Protein AF-0000000083413014 (afdb_homodimer)

Nearest PDB structures (foldseek):
  6sln-assembly1_B  TM=9.085E-01  e=1.372E-84  Porphyromonas gingivalis W83
  8aa4-assembly1_B  TM=8.803E-01  e=1.225E-67  Bacteroides thetaiotaomicron VPI-5482
  8ypt-assembly1_D  TM=8.493E-01  e=3.826E-69  Bacteroides fragilis
  6zm1-assembly1_B  TM=8.346E-01  e=4.784E-60  Bacteroides thetaiotaomicron VPI-5482
  6ehd-assembly1_A  TM=3.044E-01  e=4.865E-02  Vibrio cholerae O395

pLDDT: mean 88.5, std 12.3, range [26.33, 98.25]

Organism: NCBI:txid2530390

Radius of gyration: 41.12 Å; Cα contacts (8 Å, |Δi|>4): 5678; chains: 2; bounding box: 100×127×86 Å

Structure (mmCIF, N/CA/C/O backbone):
data_AF-0000000083413014-model_v1
#
loop_
_entity.id
_entity.type
_entity.pdbx_description
1 polymer 'TonB-dependent receptor'
#
loop_
_atom_site.group_PDB
_atom_site.id
_atom_site.type_symbol
_atom_site.label_atom_id
_atom_site.label_alt_id
_atom_site.label_comp_id
_atom_site.label_asym_id
_atom_site.label_entity_id
_atom_site.label_seq_id
_atom_site.pdbx_PDB_ins_code
_atom_site.Cartn_x
_atom_site.Cartn_y
_atom_site.Cartn_z
_atom_site.occupancy
_atom_site.B_iso_or_equiv
_atom_site.auth_seq_id
_atom_site.auth_comp_id
_atom_site.auth_asym_id
_atom_site.auth_atom_id
_atom_site.pdbx_PDB_model_num
ATOM 1 N N . MET A 1 1 ? -53.531 37.125 -24.125 1 26.73 1 MET A N 1
ATOM 2 C CA . MET A 1 1 ? -53.438 36.906 -22.688 1 26.73 1 MET A CA 1
ATOM 3 C C . MET A 1 1 ? -54.469 35.844 -22.25 1 26.73 1 MET A C 1
ATOM 5 O O . MET A 1 1 ? -54.281 35.156 -21.25 1 26.73 1 MET A O 1
ATOM 9 N N . LYS A 1 2 ? -55.781 36.125 -22.766 1 26.33 2 LYS A N 1
ATOM 10 C CA . LYS A 1 2 ? -57.062 35.562 -22.312 1 26.33 2 LYS A CA 1
ATOM 11 C C . LYS A 1 2 ? -57.156 34.094 -22.656 1 26.33 2 LYS A C 1
ATOM 13 O O . LYS A 1 2 ? -57.688 33.281 -21.891 1 26.33 2 LYS A O 1
ATOM 18 N N . LYS A 1 3 ? -56.844 33.906 -23.938 1 30.36 3 LYS A N 1
ATOM 19 C CA . LYS A 1 3 ? -57.094 32.594 -24.547 1 30.36 3 LYS A CA 1
ATOM 20 C C . LYS A 1 3 ? -56.188 31.531 -23.969 1 30.36 3 LYS A C 1
ATOM 22 O O . LYS A 1 3 ? -56.469 30.328 -24.109 1 30.36 3 LYS A O 1
ATOM 27 N N . PHE A 1 4 ? -54.969 32.125 -23.656 1 30.09 4 PHE A N 1
ATOM 28 C CA . PHE A 1 4 ? -53.906 31.172 -23.297 1 30.09 4 PHE A CA 1
ATOM 29 C C . PHE A 1 4 ? -54.188 30.516 -21.953 1 30.09 4 PHE A C 1
ATOM 31 O O . PHE A 1 4 ? -53.531 29.562 -21.562 1 30.09 4 PHE A O 1
ATOM 38 N N . ILE A 1 5 ? -55.188 31.266 -21.156 1 32.16 5 ILE A N 1
ATOM 39 C CA . ILE A 1 5 ? -55.469 30.875 -19.781 1 32.16 5 ILE A CA 1
ATOM 40 C C . ILE A 1 5 ? -56.281 29.578 -19.766 1 32.16 5 ILE A C 1
ATOM 42 O O . ILE A 1 5 ? -56.125 28.75 -18.859 1 32.16 5 ILE A O 1
ATOM 46 N N . LEU A 1 6 ? -57.156 29.5 -20.859 1 31.69 6 LEU A N 1
ATOM 47 C CA . LEU A 1 6 ? -58.188 28.469 -20.797 1 31.69 6 LEU A CA 1
ATOM 48 C C . LEU A 1 6 ? -57.562 27.078 -20.875 1 31.69 6 LEU A C 1
ATOM 50 O O . LEU A 1 6 ? -58.062 26.125 -20.281 1 31.69 6 LEU A O 1
ATOM 54 N N . LEU A 1 7 ? -56.469 27.047 -21.812 1 30.31 7 LEU A N 1
ATOM 55 C CA . LEU A 1 7 ? -55.969 25.734 -22.172 1 30.31 7 LEU A CA 1
ATOM 56 C C . LEU A 1 7 ? -55.312 25.047 -20.969 1 30.31 7 LEU A C 1
ATOM 58 O O . LEU A 1 7 ? -55.344 23.828 -20.844 1 30.31 7 LEU A O 1
ATOM 62 N N . LEU A 1 8 ? -54.781 25.953 -19.984 1 28.62 8 LEU A N 1
ATOM 63 C CA . LEU A 1 8 ? -54 25.391 -18.891 1 28.62 8 LEU A CA 1
ATOM 64 C C . LEU A 1 8 ? -54.875 24.625 -17.922 1 28.62 8 LEU A C 1
ATOM 66 O O . LEU A 1 8 ? -54.406 23.781 -17.156 1 28.62 8 LEU A O 1
ATOM 70 N N . PHE A 1 9 ? -56.219 24.953 -17.906 1 31.09 9 PHE A N 1
ATOM 71 C CA . PHE A 1 9 ? -57.125 24.422 -16.906 1 31.09 9 PHE A CA 1
ATOM 72 C C . PHE A 1 9 ? -57.375 22.922 -17.109 1 31.09 9 PHE A C 1
ATOM 74 O O . PHE A 1 9 ? -57.875 22.234 -16.219 1 31.09 9 PHE A O 1
ATOM 81 N N . ALA A 1 10 ? -57.438 22.578 -18.406 1 30.69 10 ALA A N 1
ATOM 82 C CA . ALA A 1 10 ? -58 21.266 -18.688 1 30.69 10 ALA A CA 1
ATOM 83 C C . ALA A 1 10 ? -57.125 20.156 -18.156 1 30.69 10 ALA A C 1
ATOM 85 O O . ALA A 1 10 ? -57.562 19 -18.047 1 30.69 10 ALA A O 1
ATOM 86 N N . LEU A 1 11 ? -55.812 20.422 -18.062 1 28.25 11 LEU A N 1
ATOM 87 C CA . LEU A 1 11 ? -54.969 19.25 -17.922 1 28.25 11 LEU A CA 1
ATOM 88 C C . LEU A 1 11 ? -55 18.734 -16.484 1 28.25 11 LEU A C 1
ATOM 90 O O . LEU A 1 11 ? -54.312 17.766 -16.156 1 28.25 11 LEU A O 1
ATOM 94 N N . LEU A 1 12 ? -55.625 19.516 -15.539 1 28.25 12 LEU A N 1
ATOM 95 C CA . LEU A 1 12 ? -55.406 19.156 -14.141 1 28.25 12 LEU A CA 1
ATOM 96 C C . LEU A 1 12 ? -56.344 18.031 -13.711 1 28.25 12 LEU A C 1
ATOM 98 O O . LEU A 1 12 ? -56.469 17.75 -12.516 1 28.25 12 LEU A O 1
ATOM 102 N N . THR A 1 13 ? -57.281 17.641 -14.5 1 29.12 13 THR A N 1
ATOM 103 C CA . THR A 1 13 ? -58.188 16.734 -13.812 1 29.12 13 THR A CA 1
ATOM 104 C C . THR A 1 13 ? -57.531 15.383 -13.562 1 29.12 13 THR A C 1
ATOM 106 O O . THR A 1 13 ? -57.375 14.578 -14.484 1 29.12 13 THR A O 1
ATOM 109 N N . VAL A 1 14 ? -56.531 15.305 -12.75 1 31.83 14 VAL A N 1
ATOM 110 C CA . VAL A 1 14 ? -55.969 14.008 -12.359 1 31.83 14 VAL A CA 1
ATOM 111 C C . VAL A 1 14 ? -57.031 13.195 -11.633 1 31.83 14 VAL A C 1
ATOM 113 O O . VAL A 1 14 ? -57.562 13.617 -10.594 1 31.83 14 VAL A O 1
ATOM 116 N N . VAL A 1 15 ? -57.906 12.438 -12.352 1 31.64 15 VAL A N 1
ATOM 117 C CA . VAL A 1 15 ? -58.844 11.453 -11.82 1 31.64 15 VAL A CA 1
ATOM 118 C C . VAL A 1 15 ? -58.094 10.477 -10.906 1 31.64 15 VAL A C 1
ATOM 120 O O . VAL A 1 15 ? -57.125 9.859 -11.312 1 31.64 15 VAL A O 1
ATOM 123 N N . SER A 1 16 ? -58.188 10.711 -9.664 1 32.5 16 SER A N 1
ATOM 124 C CA . SER A 1 16 ? -57.812 9.766 -8.625 1 32.5 16 SER A CA 1
ATOM 125 C C . SER A 1 16 ? -58.438 8.391 -8.852 1 32.5 16 SER A C 1
ATOM 127 O O . SER A 1 16 ? -59.625 8.227 -8.719 1 32.5 16 SER A O 1
ATOM 129 N N . VAL A 1 17 ? -58.062 7.648 -9.82 1 34.44 17 VAL A N 1
ATOM 130 C CA . VAL A 1 17 ? -58.531 6.262 -9.898 1 34.44 17 VAL A CA 1
ATOM 131 C C . VAL A 1 17 ? -58.094 5.504 -8.648 1 34.44 17 VAL A C 1
ATOM 133 O O . VAL A 1 17 ? -56.875 5.434 -8.344 1 34.44 17 VAL A O 1
ATOM 136 N N . SER A 1 18 ? -58.938 5.438 -7.664 1 38.66 18 SER A N 1
ATOM 137 C CA . SER A 1 18 ? -58.812 4.527 -6.531 1 38.66 18 SER A CA 1
ATOM 138 C C . SER A 1 18 ? -58.469 3.115 -6.984 1 38.66 18 SER A C 1
ATOM 140 O O . SER A 1 18 ? -59.219 2.484 -7.719 1 38.66 18 SER A O 1
ATOM 142 N N . ALA A 1 19 ? -57.312 2.842 -7.203 1 41.5 19 ALA A N 1
ATOM 143 C CA . ALA A 1 19 ? -56.875 1.489 -7.547 1 41.5 19 ALA A CA 1
ATOM 144 C C . ALA A 1 19 ? -57.312 0.484 -6.492 1 41.5 19 ALA A C 1
ATOM 146 O O . ALA A 1 19 ? -57.031 0.639 -5.305 1 41.5 19 ALA A O 1
ATOM 147 N N . GLN A 1 20 ? -58.469 -0.082 -6.602 1 51.59 20 GLN A N 1
ATOM 148 C CA . GLN A 1 20 ? -58.969 -1.225 -5.84 1 51.59 20 GLN A CA 1
ATOM 149 C C . GLN A 1 20 ? -57.875 -2.297 -5.699 1 51.59 20 GLN A C 1
ATOM 151 O O . GLN A 1 20 ? -57.281 -2.723 -6.691 1 51.59 20 GLN A O 1
ATOM 156 N N . SER A 1 21 ? -57.312 -2.43 -4.566 1 59.81 21 SER A N 1
ATOM 157 C CA . SER A 1 21 ? -56.25 -3.406 -4.281 1 59.81 21 SER A CA 1
ATOM 158 C C . SER A 1 21 ? -56.844 -4.781 -3.99 1 59.81 21 SER A C 1
ATOM 160 O O . SER A 1 21 ? -57.938 -4.887 -3.457 1 59.81 21 SER A O 1
ATOM 162 N N . ARG A 1 22 ? -56.469 -5.793 -4.629 1 72.81 22 ARG A N 1
ATOM 163 C CA . ARG A 1 22 ? -56.844 -7.18 -4.379 1 72.81 22 ARG A CA 1
ATOM 164 C C . ARG A 1 22 ? -55.75 -7.93 -3.648 1 72.81 22 ARG A C 1
ATOM 166 O O . ARG A 1 22 ? -54.562 -7.684 -3.889 1 72.81 22 ARG A O 1
ATOM 173 N N . SER A 1 23 ? -56.188 -8.711 -2.66 1 76.19 23 SER A N 1
ATOM 174 C CA . SER A 1 23 ? -55.312 -9.57 -1.896 1 76.19 23 SER A CA 1
ATOM 175 C C . SER A 1 23 ? -55.125 -10.93 -2.576 1 76.19 23 SER A C 1
ATOM 177 O O . SER A 1 23 ? -56.094 -11.578 -2.947 1 76.19 23 SER A O 1
ATOM 179 N N . ILE A 1 24 ? -53.969 -11.25 -2.902 1 78.69 24 ILE A N 1
ATOM 180 C CA . ILE A 1 24 ? -53.625 -12.523 -3.531 1 78.69 24 ILE A CA 1
ATOM 181 C C . ILE A 1 24 ? -52.875 -13.406 -2.541 1 78.69 24 ILE A C 1
ATOM 183 O O . ILE A 1 24 ? -51.938 -12.961 -1.897 1 78.69 24 ILE A O 1
ATOM 187 N N . ARG A 1 25 ? -53.406 -14.68 -2.365 1 80.69 25 ARG A N 1
ATOM 188 C CA . ARG A 1 25 ? -52.781 -15.711 -1.553 1 80.69 25 ARG A CA 1
ATOM 189 C C . ARG A 1 25 ? -52.375 -16.922 -2.402 1 80.69 25 ARG A C 1
ATOM 191 O O . ARG A 1 25 ? -53.062 -17.266 -3.355 1 80.69 25 ARG A O 1
ATOM 198 N N . GLY A 1 26 ? -51.219 -17.453 -2.135 1 82.69 26 GLY A N 1
ATOM 199 C CA . GLY A 1 26 ? -50.75 -18.672 -2.809 1 82.69 26 GLY A CA 1
ATOM 200 C C . GLY A 1 26 ? -49.625 -19.359 -2.084 1 82.69 26 GLY A C 1
ATOM 201 O O . GLY A 1 26 ? -49.188 -18.922 -1.011 1 82.69 26 GLY A O 1
ATOM 202 N N . THR A 1 27 ? -49.312 -20.547 -2.551 1 84.31 27 THR A N 1
ATOM 203 C CA . THR A 1 27 ? -48.219 -21.359 -2.053 1 84.31 27 THR A CA 1
ATOM 204 C C . THR A 1 27 ? -47.219 -21.641 -3.156 1 84.31 27 THR A C 1
ATOM 206 O O . THR A 1 27 ? -47.562 -21.922 -4.297 1 84.31 27 THR A O 1
ATOM 209 N N . VAL A 1 28 ? -46.031 -21.453 -2.861 1 83.31 28 VAL A N 1
ATOM 210 C CA . VAL A 1 28 ? -44.938 -21.781 -3.787 1 83.31 28 VAL A CA 1
ATOM 211 C C . VAL A 1 28 ? -44.281 -23.078 -3.361 1 83.31 28 VAL A C 1
ATOM 213 O O . VAL A 1 28 ? -43.812 -23.203 -2.227 1 83.31 28 VAL A O 1
ATOM 216 N N . VAL A 1 29 ? -44.25 -23.984 -4.262 1 79.75 29 VAL A N 1
ATOM 217 C CA . VAL A 1 29 ? -43.656 -25.297 -3.973 1 79.75 29 VAL A CA 1
ATOM 218 C C . VAL A 1 29 ? -42.625 -25.656 -5.055 1 79.75 29 VAL A C 1
ATOM 220 O O . VAL A 1 29 ? -42.688 -25.125 -6.164 1 79.75 29 VAL A O 1
ATOM 223 N N . SER A 1 30 ? -41.688 -26.484 -4.703 1 74.19 30 SER A N 1
ATOM 224 C CA . SER A 1 30 ? -40.75 -27.062 -5.676 1 74.19 30 SER A CA 1
ATOM 225 C C . SER A 1 30 ? -41.469 -28.047 -6.602 1 74.19 30 SER A C 1
ATOM 227 O O . SER A 1 30 ? -42.25 -28.891 -6.141 1 74.19 30 SER A O 1
ATOM 229 N N . ALA A 1 31 ? -41.219 -27.828 -7.887 1 72.44 31 ALA A N 1
ATOM 230 C CA . ALA A 1 31 ? -41.844 -28.719 -8.852 1 72.44 31 ALA A CA 1
ATOM 231 C C . ALA A 1 31 ? -41.344 -30.141 -8.711 1 72.44 31 ALA A C 1
ATOM 233 O O . ALA A 1 31 ? -42.062 -31.094 -9.039 1 72.44 31 ALA A O 1
ATOM 234 N N . ALA A 1 32 ? -40.156 -30.234 -8.234 1 62.78 32 ALA A N 1
ATOM 235 C CA . ALA A 1 32 ? -39.531 -31.547 -8.156 1 62.78 32 ALA A CA 1
ATOM 236 C C . ALA A 1 32 ? -40.125 -32.375 -7.047 1 62.78 32 ALA A C 1
ATOM 238 O O . ALA A 1 32 ? -40.406 -33.562 -7.238 1 62.78 32 ALA A O 1
ATOM 239 N N . ASP A 1 33 ? -40.312 -31.812 -5.824 1 63.94 33 ASP A N 1
ATOM 240 C CA . ASP A 1 33 ? -40.75 -32.656 -4.703 1 63.94 33 ASP A CA 1
ATOM 241 C C . ASP A 1 33 ? -42 -32.094 -4.062 1 63.94 33 ASP A C 1
ATOM 243 O O . ASP A 1 33 ? -42.531 -32.688 -3.1 1 63.94 33 ASP A O 1
ATOM 247 N N . GLY A 1 34 ? -42.531 -31.078 -4.504 1 66.75 34 GLY A N 1
ATOM 248 C CA . GLY A 1 34 ? -43.75 -30.516 -4 1 66.75 34 GLY A CA 1
ATOM 249 C C . GLY A 1 34 ? -43.625 -29.875 -2.635 1 66.75 34 GLY A C 1
ATOM 250 O O . GLY A 1 34 ? -44.594 -29.547 -1.981 1 66.75 34 GLY A O 1
ATOM 251 N N . GLU A 1 35 ? -42.438 -29.766 -2.221 1 70.81 35 GLU A N 1
ATOM 252 C CA . GLU A 1 35 ? -42.219 -29.172 -0.905 1 70.81 35 GLU A CA 1
ATOM 253 C C . GLU A 1 35 ? -42.344 -27.641 -0.958 1 70.81 35 GLU A C 1
ATOM 255 O O . GLU A 1 35 ? -41.938 -27.016 -1.949 1 70.81 35 GLU A O 1
ATOM 260 N N . PRO A 1 36 ? -42.781 -27.125 0.197 1 76.44 36 PRO A N 1
ATOM 261 C CA . PRO A 1 36 ? -42.875 -25.656 0.23 1 76.44 36 PRO A CA 1
ATOM 262 C C . PRO A 1 36 ? -41.5 -24.969 0.135 1 76.44 36 PRO A C 1
ATOM 264 O O . PRO A 1 36 ? -40.531 -25.438 0.731 1 76.44 36 PRO A O 1
ATOM 267 N N . LEU A 1 37 ? -41.406 -24.094 -0.753 1 75 37 LEU A N 1
ATOM 268 C CA . LEU A 1 37 ? -40.188 -23.281 -0.886 1 75 37 LEU A CA 1
ATOM 269 C C . LEU A 1 37 ? -40.25 -22.078 0.039 1 75 37 LEU A C 1
ATOM 271 O O . LEU A 1 37 ? -41 -21.141 -0.196 1 75 37 LEU A O 1
ATOM 275 N N . VAL A 1 38 ? -39.406 -22.25 1.064 1 71.5 38 VAL A N 1
ATOM 276 C CA . VAL A 1 38 ? -39.344 -21.172 2.059 1 71.5 38 VAL A CA 1
ATOM 277 C C . VAL A 1 38 ? -38.469 -20.031 1.542 1 71.5 38 VAL A C 1
ATOM 279 O O . VAL A 1 38 ? -37.344 -20.266 1.103 1 71.5 38 VAL A O 1
ATOM 282 N N . GLY A 1 39 ? -38.969 -18.766 1.507 1 71.5 39 GLY A N 1
ATOM 283 C CA . GLY A 1 39 ? -38.219 -17.578 1.141 1 71.5 39 GLY A CA 1
ATOM 284 C C . GLY A 1 39 ? -38.219 -17.297 -0.351 1 71.5 39 GLY A C 1
ATOM 285 O O . GLY A 1 39 ? -37.375 -16.562 -0.854 1 71.5 39 GLY A O 1
ATOM 286 N N . ALA A 1 40 ? -39.062 -17.953 -1.081 1 75.75 40 ALA A N 1
ATOM 287 C CA . ALA A 1 40 ? -39.25 -17.609 -2.49 1 75.75 40 ALA A CA 1
ATOM 288 C C . ALA A 1 40 ? -39.75 -16.188 -2.65 1 75.75 40 ALA A C 1
ATOM 290 O O . ALA A 1 40 ? -40.688 -15.773 -1.944 1 75.75 40 ALA A O 1
ATOM 291 N N . THR A 1 41 ? -39.156 -15.539 -3.537 1 78.44 41 THR A N 1
ATOM 292 C CA . THR A 1 41 ? -39.562 -14.156 -3.775 1 78.44 41 THR A CA 1
ATOM 293 C C . THR A 1 41 ? -40.75 -14.102 -4.754 1 78.44 41 THR A C 1
ATOM 295 O O . THR A 1 41 ? -40.656 -14.602 -5.875 1 78.44 41 THR A O 1
ATOM 298 N N . VAL A 1 42 ? -41.875 -13.531 -4.32 1 79.31 42 VAL A N 1
ATOM 299 C CA . VAL A 1 42 ? -43.062 -13.328 -5.137 1 79.31 42 VAL A CA 1
ATOM 300 C C . VAL A 1 42 ? -43.25 -11.836 -5.41 1 79.31 42 VAL A C 1
ATOM 302 O O . VAL A 1 42 ? -43.469 -11.055 -4.484 1 79.31 42 VAL A O 1
ATOM 305 N N . VAL A 1 43 ? -43.094 -11.469 -6.711 1 78.56 43 VAL A N 1
ATOM 306 C CA . VAL A 1 43 ? -43.188 -10.062 -7.094 1 78.56 43 VAL A CA 1
ATOM 307 C C . VAL A 1 43 ? -44.281 -9.875 -8.125 1 78.56 43 VAL A C 1
ATOM 309 O O . VAL A 1 43 ? -44.375 -10.633 -9.094 1 78.56 43 VAL A O 1
ATOM 312 N N . PRO A 1 44 ? -45.312 -8.891 -7.934 1 76.44 44 PRO A N 1
ATOM 313 C CA . PRO A 1 44 ? -46.281 -8.578 -8.977 1 76.44 44 PRO A CA 1
ATOM 314 C C . PRO A 1 44 ? -45.625 -7.977 -10.227 1 76.44 44 PRO A C 1
ATOM 316 O O . PRO A 1 44 ? -44.75 -7.141 -10.117 1 76.44 44 PRO A O 1
ATOM 319 N N . VAL A 1 45 ? -46.031 -8.609 -11.398 1 72.38 45 VAL A N 1
ATOM 320 C CA . VAL A 1 45 ? -45.562 -8.062 -12.664 1 72.38 45 VAL A CA 1
ATOM 321 C C . VAL A 1 45 ? -46.219 -6.707 -12.922 1 72.38 45 VAL A C 1
ATOM 323 O O . VAL A 1 45 ? -47.438 -6.578 -12.852 1 72.38 45 VAL A O 1
ATOM 326 N N . GLY A 1 46 ? -45.469 -5.543 -13.266 1 64 46 GLY A N 1
ATOM 327 C CA . GLY A 1 46 ? -45.938 -4.207 -13.547 1 64 46 GLY A CA 1
ATOM 328 C C . GLY A 1 46 ? -45.719 -3.232 -12.406 1 64 46 GLY A C 1
ATOM 329 O O . GLY A 1 46 ? -46.25 -2.119 -12.414 1 64 46 GLY A O 1
ATOM 330 N N . GLY A 1 47 ? -45.125 -3.6 -11.375 1 61.47 47 GLY A N 1
ATOM 331 C CA . GLY A 1 47 ? -44.812 -2.635 -10.336 1 61.47 47 GLY A CA 1
ATOM 332 C C . GLY A 1 47 ? -45.531 -2.895 -9.039 1 61.47 47 GLY A C 1
ATOM 333 O O . GLY A 1 47 ? -46.625 -3.506 -9.031 1 61.47 47 GLY A O 1
ATOM 334 N N . GLY A 1 48 ? -44.781 -3 -7.793 1 59.78 48 GLY A N 1
ATOM 335 C CA . GLY A 1 48 ? -45.312 -3.139 -6.438 1 59.78 48 GLY A CA 1
ATOM 336 C C . GLY A 1 48 ? -44.375 -3.9 -5.52 1 59.78 48 GLY A C 1
ATOM 337 O O . GLY A 1 48 ? -43.344 -4.441 -5.969 1 59.78 48 GLY A O 1
ATOM 338 N N . SER A 1 49 ? -44.719 -3.895 -4.254 1 65.25 49 SER A N 1
ATOM 339 C CA . SER A 1 49 ? -43.906 -4.527 -3.227 1 65.25 49 SER A CA 1
ATOM 340 C C . SER A 1 49 ? -44.031 -6.047 -3.264 1 65.25 49 SER A C 1
ATOM 342 O O . SER A 1 49 ? -45.156 -6.57 -3.273 1 65.25 49 SER A O 1
ATOM 344 N N . GLY A 1 50 ? -43 -6.781 -3.646 1 70.5 50 GLY A N 1
ATOM 345 C CA . GLY A 1 50 ? -43 -8.234 -3.562 1 70.5 50 GLY A CA 1
ATOM 346 C C . GLY A 1 50 ? -42.938 -8.75 -2.137 1 70.5 50 GLY A C 1
ATOM 347 O O . GLY A 1 50 ? -42.875 -7.961 -1.189 1 70.5 50 GLY A O 1
ATOM 348 N N . THR A 1 51 ? -43.312 -10.055 -2.004 1 74.31 51 THR A N 1
ATOM 349 C CA . THR A 1 51 ? -43.219 -10.75 -0.728 1 74.31 51 THR A CA 1
ATOM 350 C C . THR A 1 51 ? -42.406 -12.031 -0.871 1 74.31 51 THR A C 1
ATOM 352 O O . THR A 1 51 ? -42.125 -12.469 -1.987 1 74.31 51 THR A O 1
ATOM 355 N N . ALA A 1 52 ? -41.938 -12.539 0.276 1 76.81 52 ALA A N 1
ATOM 356 C CA . ALA A 1 52 ? -41.281 -13.852 0.328 1 76.81 52 ALA A CA 1
ATOM 357 C C . ALA A 1 52 ? -42.219 -14.883 0.977 1 76.81 52 ALA A C 1
ATOM 359 O O . ALA A 1 52 ? -43 -14.547 1.854 1 76.81 52 ALA A O 1
ATOM 360 N N . THR A 1 53 ? -42.125 -16.125 0.503 1 78.81 53 THR A N 1
ATOM 361 C CA . THR A 1 53 ? -42.938 -17.203 1.053 1 78.81 53 THR A CA 1
ATOM 362 C C . THR A 1 53 ? -42.531 -17.516 2.484 1 78.81 53 THR A C 1
ATOM 364 O O . THR A 1 53 ? -41.375 -17.328 2.857 1 78.81 53 THR A O 1
ATOM 367 N N . ASP A 1 54 ? -43.531 -17.938 3.26 1 74.12 54 ASP A N 1
ATOM 368 C CA . ASP A 1 54 ? -43.281 -18.328 4.645 1 74.12 54 ASP A CA 1
ATOM 369 C C . ASP A 1 54 ? -42.781 -19.766 4.734 1 74.12 54 ASP A C 1
ATOM 371 O O . ASP A 1 54 ? -42.469 -20.391 3.715 1 74.12 54 ASP A O 1
ATOM 375 N N . LEU A 1 55 ? -42.75 -20.344 5.93 1 71.25 55 LEU A N 1
ATOM 376 C CA . LEU A 1 55 ? -42.188 -21.672 6.195 1 71.25 55 LEU A CA 1
ATOM 377 C C . LEU A 1 55 ? -43.031 -22.75 5.504 1 71.25 55 LEU A C 1
ATOM 379 O O . LEU A 1 55 ? -42.531 -23.844 5.234 1 71.25 55 LEU A O 1
ATOM 383 N N . ASP A 1 56 ? -44.219 -22.484 5.254 1 75.06 56 ASP A N 1
ATOM 384 C CA . ASP A 1 56 ? -45.094 -23.438 4.574 1 75.06 56 ASP A CA 1
ATOM 385 C C . ASP A 1 56 ? -45.156 -23.141 3.078 1 75.06 56 ASP A C 1
ATOM 387 O O . ASP A 1 56 ? -46.031 -23.688 2.379 1 75.06 56 ASP A O 1
ATOM 391 N N . GLY A 1 57 ? -44.281 -22.25 2.617 1 76.56 57 GLY A N 1
ATOM 392 C CA . GLY A 1 57 ? -44.281 -21.844 1.217 1 76.56 57 GLY A CA 1
ATOM 393 C C . GLY A 1 57 ? -45.406 -20.906 0.85 1 76.56 57 GLY A C 1
ATOM 394 O O . GLY A 1 57 ? -45.656 -20.641 -0.331 1 76.56 57 GLY A O 1
ATOM 395 N N . LYS A 1 58 ? -46.156 -20.453 1.805 1 80.62 58 LYS A N 1
ATOM 396 C CA . LYS A 1 58 ? -47.312 -19.609 1.544 1 80.62 58 LYS A CA 1
ATOM 397 C C . LYS A 1 58 ? -46.906 -18.141 1.41 1 80.62 58 LYS A C 1
ATOM 399 O O . LYS A 1 58 ? -45.969 -17.688 2.07 1 80.62 58 LYS A O 1
ATOM 404 N N . PHE A 1 59 ? -47.531 -17.438 0.423 1 79.69 59 PHE A N 1
ATOM 405 C CA . PHE A 1 59 ? -47.344 -16 0.297 1 79.69 59 PHE A CA 1
ATOM 406 C C . PHE A 1 59 ? -48.688 -15.273 0.324 1 79.69 59 PHE A C 1
ATOM 408 O O . PHE A 1 59 ? -49.719 -15.852 -0.015 1 79.69 59 PHE A O 1
ATOM 415 N N . HIS A 1 60 ? -48.656 -14.062 0.965 1 79.5 60 HIS A N 1
ATOM 416 C CA . HIS A 1 60 ? -49.75 -13.102 0.948 1 79.5 60 HIS A CA 1
ATOM 417 C C . HIS A 1 60 ? -49.281 -11.758 0.394 1 79.5 60 HIS A C 1
ATOM 419 O O . HIS A 1 60 ? -48.312 -11.172 0.889 1 79.5 60 HIS A O 1
ATOM 425 N N . LEU A 1 61 ? -49.844 -11.328 -0.729 1 73.81 61 LEU A N 1
ATOM 426 C CA . LEU A 1 61 ? -49.438 -10.125 -1.444 1 73.81 61 LEU A CA 1
ATOM 427 C C . LEU A 1 61 ? -50.656 -9.258 -1.756 1 73.81 61 LEU A C 1
ATOM 429 O O . LEU A 1 61 ? -51.656 -9.75 -2.24 1 73.81 61 LEU A O 1
ATOM 433 N N . THR A 1 62 ? -50.688 -8.031 -1.332 1 73.38 62 THR A N 1
ATOM 434 C CA . THR A 1 62 ? -51.75 -7.078 -1.724 1 73.38 62 THR A CA 1
ATOM 435 C C . THR A 1 62 ? -51.281 -6.23 -2.906 1 73.38 62 THR A C 1
ATOM 437 O O . THR A 1 62 ? -50.25 -5.535 -2.816 1 73.38 62 THR A O 1
ATOM 440 N N . VAL A 1 63 ? -51.938 -6.426 -4.035 1 71.25 63 VAL A N 1
ATOM 441 C CA . VAL A 1 63 ? -51.531 -5.73 -5.254 1 71.25 63 VAL A CA 1
ATOM 442 C C . VAL A 1 63 ? -52.719 -4.941 -5.812 1 71.25 63 VAL A C 1
ATOM 444 O O . VAL A 1 63 ? -53.844 -5.195 -5.445 1 71.25 63 VAL A O 1
ATOM 447 N N . SER A 1 64 ? -52.5 -3.898 -6.648 1 72.94 64 SER A N 1
ATOM 448 C CA . SER A 1 64 ? -53.562 -3.199 -7.375 1 72.94 64 SER A CA 1
ATOM 449 C C . SER A 1 64 ? -54.344 -4.156 -8.273 1 72.94 64 SER A C 1
ATOM 451 O O . SER A 1 64 ? -53.812 -5.176 -8.711 1 72.94 64 SER A O 1
ATOM 453 N N . ASN A 1 65 ? -55.625 -3.959 -8.453 1 68.38 65 ASN A N 1
ATOM 454 C CA . ASN A 1 65 ? -56.469 -4.801 -9.281 1 68.38 65 ASN A CA 1
ATOM 455 C C . ASN A 1 65 ? -55.938 -4.922 -10.703 1 68.38 65 ASN A C 1
ATOM 457 O O . ASN A 1 65 ? -56.375 -5.773 -11.469 1 68.38 65 ASN A O 1
ATOM 461 N N . LYS A 1 66 ? -54.969 -4.16 -11 1 65.75 66 LYS A N 1
ATOM 462 C CA . LYS A 1 66 ? -54.406 -4.184 -12.352 1 65.75 66 LYS A CA 1
ATOM 463 C C . LYS A 1 66 ? -53.312 -5.234 -12.477 1 65.75 66 LYS A C 1
ATOM 465 O O . LYS A 1 66 ? -52.844 -5.531 -13.586 1 65.75 66 LYS A O 1
ATOM 470 N N . VAL A 1 67 ? -52.969 -5.844 -11.375 1 72.38 67 VAL A N 1
ATOM 471 C CA . VAL A 1 67 ? -51.906 -6.84 -11.422 1 72.38 67 VAL A CA 1
ATOM 472 C C . VAL A 1 67 ? -52.5 -8.188 -11.867 1 72.38 67 VAL A C 1
ATOM 474 O O . VAL A 1 67 ? -53.375 -8.742 -11.203 1 72.38 67 VAL A O 1
ATOM 477 N N . SER A 1 68 ? -52.031 -8.602 -12.953 1 77.81 68 SER A N 1
ATOM 478 C CA . SER A 1 68 ? -52.562 -9.844 -13.508 1 77.81 68 SER A CA 1
ATOM 479 C C . SER A 1 68 ? -51.5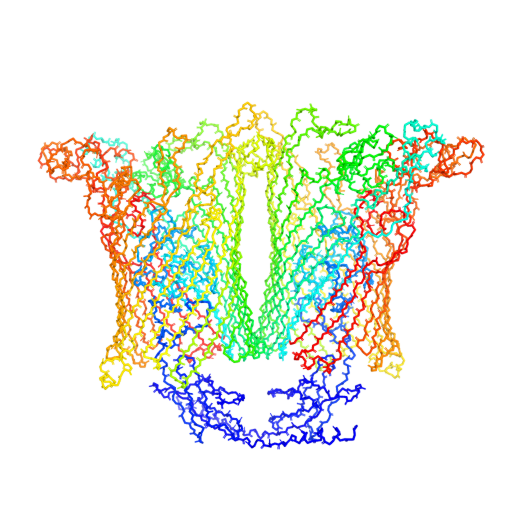62 -10.977 -13.422 1 77.81 68 SER A C 1
ATOM 481 O O . SER A 1 68 ? -51.906 -12.148 -13.594 1 77.81 68 SER A O 1
ATOM 483 N N . GLN A 1 69 ? -50.281 -10.648 -13.117 1 79.06 69 GLN A N 1
ATOM 484 C CA . GLN A 1 69 ? -49.25 -11.695 -13.07 1 79.06 69 GLN A CA 1
ATOM 485 C C . GLN A 1 69 ? -48.312 -11.484 -11.898 1 79.06 69 GLN A C 1
ATOM 487 O O . GLN A 1 69 ? -48.094 -10.352 -11.469 1 79.06 69 GLN A O 1
ATOM 492 N N . LEU A 1 70 ? -47.844 -12.625 -11.359 1 79.69 70 LEU A N 1
ATOM 493 C CA . LEU A 1 70 ? -46.812 -12.664 -10.344 1 79.69 70 LEU A CA 1
ATOM 494 C C . LEU A 1 70 ? -45.531 -13.328 -10.875 1 79.69 70 LEU A C 1
ATOM 496 O O . LEU A 1 70 ? -45.625 -14.32 -11.602 1 79.69 70 LEU A O 1
ATOM 500 N N . THR A 1 71 ? -44.469 -12.734 -10.578 1 79.31 71 THR A N 1
ATOM 501 C CA . THR A 1 71 ? -43.188 -13.422 -10.789 1 79.31 71 THR A CA 1
ATOM 502 C C . THR A 1 71 ? -42.656 -13.984 -9.477 1 79.31 71 THR A C 1
ATOM 504 O O . THR A 1 71 ? -42.562 -13.258 -8.484 1 79.31 71 THR A O 1
ATOM 507 N N . VAL A 1 72 ? -42.406 -15.32 -9.438 1 77.75 72 VAL A N 1
ATOM 508 C CA . VAL A 1 72 ? -41.875 -16.016 -8.266 1 77.75 72 VAL A CA 1
ATOM 509 C C . VAL A 1 72 ? -40.469 -16.516 -8.562 1 77.75 72 VAL A C 1
ATOM 511 O O . VAL A 1 72 ? -40.219 -17.156 -9.594 1 77.75 72 VAL A O 1
ATOM 514 N N . SER A 1 73 ? -39.594 -16.125 -7.785 1 75.31 73 SER A N 1
ATOM 515 C CA . SER A 1 73 ? -38.219 -16.562 -7.945 1 75.31 73 SER A CA 1
ATOM 516 C C . SER A 1 73 ? -37.688 -17.141 -6.648 1 75.31 73 SER A C 1
ATOM 518 O O . SER A 1 73 ? -38.125 -16.781 -5.559 1 75.31 73 SER A O 1
ATOM 520 N N . TYR A 1 74 ? -36.938 -18.219 -6.781 1 68.88 74 TYR A N 1
ATOM 521 C CA . TYR A 1 74 ? -36.219 -18.906 -5.707 1 68.88 74 TYR A CA 1
ATOM 522 C C . TYR A 1 74 ? -34.844 -19.359 -6.172 1 68.88 74 TYR A C 1
ATOM 524 O O . TYR A 1 74 ? -34.688 -19.828 -7.301 1 68.88 74 TYR A O 1
ATOM 532 N N . ILE A 1 75 ? -33.875 -19.125 -5.309 1 56.31 75 ILE A N 1
ATOM 533 C CA . ILE A 1 75 ? -32.5 -19.469 -5.652 1 56.31 75 ILE A CA 1
ATOM 534 C C . ILE A 1 75 ? -32.438 -20.938 -6.098 1 56.31 75 ILE A C 1
ATOM 536 O O . ILE A 1 75 ? -32.906 -21.828 -5.391 1 56.31 75 ILE A O 1
ATOM 540 N N . GLY A 1 76 ? -31.891 -21.266 -7.203 1 54.72 76 GLY A N 1
ATOM 541 C CA . GLY A 1 76 ? -31.734 -22.594 -7.758 1 54.72 76 GLY A CA 1
ATOM 542 C C . GLY A 1 76 ? -32.938 -23.062 -8.555 1 54.72 76 GLY A C 1
ATOM 543 O O . GLY A 1 76 ? -32.969 -24.188 -9.055 1 54.72 76 GLY A O 1
ATOM 544 N N . MET A 1 77 ? -34.031 -22.266 -8.547 1 64.25 77 MET A N 1
ATOM 545 C CA . MET A 1 77 ? -35.219 -22.672 -9.281 1 64.25 77 MET A CA 1
ATOM 546 C C . MET A 1 77 ? -35.531 -21.672 -10.383 1 64.25 77 MET A C 1
ATOM 548 O O . MET A 1 77 ? -35.156 -20.516 -10.305 1 64.25 77 MET A O 1
ATOM 552 N N . LYS A 1 78 ? -36 -22.016 -11.469 1 64.88 78 LYS A N 1
ATOM 553 C CA . LYS A 1 78 ? -36.438 -21.156 -12.578 1 64.88 78 LYS A CA 1
ATOM 554 C C . LYS A 1 78 ? -37.531 -20.188 -12.141 1 64.88 78 LYS A C 1
ATOM 556 O O . LYS A 1 78 ? -38.562 -20.609 -11.617 1 64.88 78 LYS A O 1
ATOM 561 N N . PRO A 1 79 ? -37.219 -18.922 -12.219 1 70.19 79 PRO A N 1
ATOM 562 C CA . PRO A 1 79 ? -38.312 -18.031 -11.914 1 70.19 79 PRO A CA 1
ATOM 563 C C . PRO A 1 79 ? -39.531 -18.234 -12.828 1 70.19 79 PRO A C 1
ATOM 565 O O . PRO A 1 79 ? -39.344 -18.547 -14.016 1 70.19 79 PRO A O 1
ATOM 568 N N . VAL A 1 80 ? -40.75 -18.219 -12.344 1 74 80 VAL A N 1
ATOM 569 C CA . VAL A 1 80 ? -41.938 -18.406 -13.141 1 74 80 VAL A CA 1
ATOM 570 C C . VAL A 1 80 ? -42.875 -17.203 -12.961 1 74 80 VAL A C 1
ATOM 572 O O . VAL A 1 80 ? -42.969 -16.641 -11.867 1 74 80 VAL A O 1
ATOM 575 N N . THR A 1 81 ? -43.344 -16.656 -14.086 1 77.81 81 THR A N 1
ATOM 576 C CA . THR A 1 81 ? -44.406 -15.648 -14.055 1 77.81 81 THR A CA 1
ATOM 577 C C . THR A 1 81 ? -45.75 -16.297 -14.266 1 77.81 81 THR A C 1
ATOM 579 O O . THR A 1 81 ? -46 -16.953 -15.289 1 77.81 81 THR A O 1
ATOM 582 N N . VAL A 1 82 ? -46.688 -16.234 -13.32 1 78.75 82 VAL A N 1
ATOM 583 C CA . VAL A 1 82 ? -47.969 -16.906 -13.359 1 78.75 82 VAL A CA 1
ATOM 584 C C . VAL A 1 82 ? -49.094 -15.867 -13.234 1 78.75 82 VAL A C 1
ATOM 586 O O . VAL A 1 82 ? -48.938 -14.836 -12.578 1 78.75 82 VAL A O 1
ATOM 589 N N . PRO A 1 83 ? -50.219 -16.016 -13.938 1 78.38 83 PRO A N 1
ATOM 590 C CA . PRO A 1 83 ? -51.375 -15.141 -13.727 1 78.38 83 PRO A CA 1
ATOM 591 C C . PRO A 1 83 ? -51.938 -15.227 -12.312 1 78.38 83 PRO A C 1
ATOM 593 O O . PRO A 1 83 ? -51.906 -16.297 -11.703 1 78.38 83 PRO A O 1
ATOM 596 N N . VAL A 1 84 ? -52.406 -14.148 -11.797 1 78.38 84 VAL A N 1
ATOM 597 C CA . VAL A 1 84 ? -52.938 -14.062 -10.445 1 78.38 84 VAL A CA 1
ATOM 598 C C . VAL A 1 84 ? -54.25 -14.852 -10.359 1 78.38 84 VAL A C 1
ATOM 600 O O . VAL A 1 84 ? -55.156 -14.664 -11.172 1 78.38 84 VAL A O 1
ATOM 603 N N . GLN A 1 85 ? -54.312 -15.953 -9.562 1 76.19 85 GLN A N 1
ATOM 604 C CA . GLN A 1 85 ? -55.5 -16.688 -9.219 1 76.19 85 GLN A CA 1
ATOM 605 C C . GLN A 1 85 ? -55.719 -16.75 -7.707 1 76.19 85 GLN A C 1
ATOM 607 O O . GLN A 1 85 ? -54.75 -16.641 -6.945 1 76.19 85 GLN A O 1
ATOM 612 N N . ASP A 1 86 ? -56.969 -16.875 -7.309 1 71.5 86 ASP A N 1
ATOM 613 C CA . ASP A 1 86 ? -57.25 -17.031 -5.883 1 71.5 86 ASP A CA 1
ATOM 614 C C . ASP A 1 86 ? -56.75 -18.375 -5.379 1 71.5 86 ASP A C 1
ATOM 616 O O . ASP A 1 86 ? -57 -19.422 -5.992 1 71.5 86 ASP A O 1
ATOM 620 N N . ASN A 1 87 ? -55.906 -18.469 -4.316 1 75.94 87 ASN A N 1
ATOM 621 C CA . ASN A 1 87 ? -55.344 -19.656 -3.66 1 75.94 87 ASN A CA 1
ATOM 622 C C . ASN A 1 87 ? -54.5 -20.484 -4.609 1 75.94 87 ASN A C 1
ATOM 624 O O . ASN A 1 87 ? -54.625 -21.703 -4.691 1 75.94 87 ASN A O 1
ATOM 628 N N . MET A 1 88 ? -53.625 -19.781 -5.352 1 78.19 88 MET A N 1
ATOM 629 C CA . MET A 1 88 ? -52.844 -20.453 -6.383 1 78.19 88 MET A CA 1
ATOM 630 C C . MET A 1 88 ? -51.656 -21.188 -5.77 1 78.19 88 MET A C 1
ATOM 632 O O . MET A 1 88 ? -51.125 -20.766 -4.734 1 78.19 88 MET A O 1
ATOM 636 N N . THR A 1 89 ? -51.344 -22.391 -6.328 1 80.69 89 THR A N 1
ATOM 637 C CA . THR A 1 89 ? -50.125 -23.125 -6.062 1 80.69 89 THR A CA 1
ATOM 638 C C . THR A 1 89 ? -49.125 -22.938 -7.203 1 80.69 89 THR A C 1
ATOM 640 O O . THR A 1 89 ? -49.406 -23.281 -8.352 1 80.69 89 THR A O 1
ATOM 643 N N . ILE A 1 90 ? -48 -22.328 -6.914 1 79.19 90 ILE A N 1
ATOM 644 C CA . ILE A 1 90 ? -46.969 -22.078 -7.91 1 79.19 90 ILE A CA 1
ATOM 645 C C . ILE A 1 90 ? -45.844 -23.109 -7.738 1 79.19 90 ILE A C 1
ATOM 647 O O . ILE A 1 90 ? -45.281 -23.25 -6.648 1 79.19 90 ILE A O 1
ATOM 651 N N . ARG A 1 91 ? -45.594 -23.844 -8.75 1 77.12 91 ARG A N 1
ATOM 652 C CA . ARG A 1 91 ? -44.531 -24.828 -8.766 1 77.12 91 ARG A CA 1
ATOM 653 C C . ARG A 1 91 ? -43.312 -24.312 -9.523 1 77.12 91 ARG A C 1
ATOM 655 O O . ARG A 1 91 ? -43.406 -23.969 -10.703 1 77.12 91 ARG A O 1
ATOM 662 N N . LEU A 1 92 ? -42.344 -24.172 -8.758 1 71.56 92 LEU A N 1
ATOM 663 C CA . LEU A 1 92 ? -41.094 -23.75 -9.375 1 71.56 92 LEU A CA 1
ATOM 664 C C . LEU A 1 92 ? -40.219 -24.953 -9.758 1 71.56 92 LEU A C 1
ATOM 666 O O . LEU A 1 92 ? -40.094 -25.891 -8.977 1 71.56 92 LEU A O 1
ATOM 670 N N . GLU A 1 93 ? -39.969 -25.062 -11.055 1 62.72 93 GLU A N 1
ATOM 671 C CA . GLU A 1 93 ? -39.062 -26.125 -11.523 1 62.72 93 GLU A CA 1
ATOM 672 C C . GLU A 1 93 ? -37.594 -25.781 -11.242 1 62.72 93 GLU A C 1
ATOM 674 O O . GLU A 1 93 ? -37.25 -24.594 -11.188 1 62.72 93 GLU A O 1
ATOM 679 N N . THR A 1 94 ? -36.938 -26.766 -10.828 1 49.22 94 THR A N 1
ATOM 680 C CA . THR A 1 94 ? -35.531 -26.531 -10.688 1 49.22 94 THR A CA 1
ATOM 681 C C . THR A 1 94 ? -34.938 -25.984 -11.977 1 49.22 94 THR A C 1
ATOM 683 O O . THR A 1 94 ? -35.312 -26.391 -13.07 1 49.22 94 THR A O 1
ATOM 686 N N . SER A 1 95 ? -34.594 -24.812 -11.977 1 45.06 95 SER A N 1
ATOM 687 C CA . SER A 1 95 ? -33.938 -24.266 -13.148 1 45.06 95 SER A CA 1
ATOM 688 C C . SER A 1 95 ? -32.938 -25.266 -13.75 1 45.06 95 SER A C 1
ATOM 690 O O . SER A 1 95 ? -32.156 -25.859 -13.031 1 45.06 95 SER A O 1
ATOM 692 N N . ASP A 1 96 ? -33.375 -26.094 -14.656 1 40.31 96 ASP A N 1
ATOM 693 C CA . ASP A 1 96 ? -32.281 -26.672 -15.43 1 40.31 96 ASP A CA 1
ATOM 694 C C . ASP A 1 96 ? -31.172 -25.656 -15.664 1 40.31 96 ASP A C 1
ATOM 696 O O . ASP A 1 96 ? -31.344 -24.703 -16.438 1 40.31 96 ASP A O 1
ATOM 700 N N . THR A 1 97 ? -30.422 -25.422 -14.836 1 40.5 97 THR A N 1
ATOM 701 C CA . THR A 1 97 ? -29.5 -24.469 -14.211 1 40.5 97 THR A CA 1
ATOM 702 C C . THR A 1 97 ? -28.5 -23.922 -15.234 1 40.5 97 THR A C 1
ATOM 704 O O . THR A 1 97 ? -28.062 -22.781 -15.125 1 40.5 97 THR A O 1
ATOM 707 N N . ARG A 1 98 ? -27.922 -24.75 -15.953 1 44.84 98 ARG A N 1
ATOM 708 C CA . ARG A 1 98 ? -26.656 -24.328 -16.547 1 44.84 98 ARG A CA 1
ATOM 709 C C . ARG A 1 98 ? -26.891 -23.375 -17.703 1 44.84 98 ARG A C 1
ATOM 711 O O . ARG A 1 98 ? -26.125 -22.422 -17.891 1 44.84 98 ARG A O 1
ATOM 718 N N . LEU A 1 99 ? -27.875 -23.625 -18.562 1 41.75 99 LEU A N 1
ATOM 719 C CA . LEU A 1 99 ? -28 -22.844 -19.781 1 41.75 99 LEU A CA 1
ATOM 720 C C . LEU A 1 99 ? -28.547 -21.453 -19.5 1 41.75 99 LEU A C 1
ATOM 722 O O . LEU A 1 99 ? -28.422 -20.547 -20.328 1 41.75 99 LEU A O 1
ATOM 726 N N . ASP A 1 100 ? -29.078 -21.172 -18.266 1 48.12 100 ASP A N 1
ATOM 727 C CA . ASP A 1 100 ? -29.656 -19.859 -17.938 1 48.12 100 ASP A CA 1
ATOM 728 C C . ASP A 1 100 ? -28.703 -19.047 -17.062 1 48.12 100 ASP A C 1
ATOM 730 O O . ASP A 1 100 ? -29.078 -17.969 -16.578 1 48.12 100 ASP A O 1
ATOM 734 N N . GLU A 1 101 ? -27.547 -19.625 -17.062 1 60.47 101 GLU A N 1
ATOM 735 C CA . GLU A 1 101 ? -26.547 -18.875 -16.297 1 60.47 101 GLU A CA 1
ATOM 736 C C . GLU A 1 101 ? -26.031 -17.688 -17.094 1 60.47 101 GLU A C 1
ATOM 738 O O . GLU A 1 101 ? -25.781 -17.781 -18.297 1 60.47 101 GLU A O 1
ATOM 743 N N . VAL A 1 102 ? -26.109 -16.594 -16.5 1 67.94 102 VAL A N 1
ATOM 744 C CA . VAL A 1 102 ? -25.594 -15.383 -17.125 1 67.94 102 VAL A CA 1
ATOM 745 C C . VAL A 1 102 ? -24.078 -15.297 -16.906 1 67.94 102 VAL A C 1
ATOM 747 O O . VAL A 1 102 ? -23.609 -15.445 -15.781 1 67.94 102 VAL A O 1
ATOM 750 N N . VAL A 1 103 ? -23.453 -15.336 -18.031 1 76.31 103 VAL A N 1
ATOM 751 C CA . VAL A 1 103 ? -21.984 -15.281 -17.969 1 76.31 103 VAL A CA 1
ATOM 752 C C . VAL A 1 103 ? -21.484 -13.977 -18.578 1 76.31 103 VAL A C 1
ATOM 754 O O . VAL A 1 103 ? -22.094 -13.445 -19.5 1 76.31 103 VAL A O 1
ATOM 757 N N . VAL A 1 104 ? -20.484 -13.539 -17.953 1 71 104 VAL A N 1
ATOM 758 C CA . VAL A 1 104 ? -19.875 -12.32 -18.469 1 71 104 VAL A CA 1
ATOM 759 C C . VAL A 1 104 ? -18.734 -12.672 -19.422 1 71 104 VAL A C 1
ATOM 761 O O . VAL A 1 104 ? -17.797 -13.367 -19.047 1 71 104 VAL A O 1
ATOM 764 N N . THR A 1 105 ? -18.812 -12.273 -20.641 1 70.38 105 THR A N 1
ATOM 765 C CA . THR A 1 105 ? -17.797 -12.578 -21.641 1 70.38 105 THR A CA 1
ATOM 766 C C . THR A 1 105 ? -17.109 -11.305 -22.109 1 70.38 105 THR A C 1
ATOM 768 O O . THR A 1 105 ? -16.109 -11.367 -22.844 1 70.38 105 THR A O 1
ATOM 771 N N . GLY A 1 106 ? -17.578 -10.211 -21.672 1 70.25 106 GLY A N 1
ATOM 772 C CA . GLY A 1 106 ? -17 -8.961 -22.125 1 70.25 106 GLY A CA 1
ATOM 773 C C . GLY A 1 106 ? -17.406 -7.773 -21.281 1 70.25 106 GLY A C 1
ATOM 774 O O . GLY A 1 106 ? -17.469 -7.879 -20.047 1 70.25 106 GLY A O 1
ATOM 775 N N . TYR A 1 107 ? -17.406 -6.648 -21.922 1 76 107 TYR A N 1
ATOM 776 C CA . TYR A 1 107 ? -17.641 -5.387 -21.234 1 76 107 TYR A CA 1
ATOM 777 C C . TYR A 1 107 ? -19.141 -5.109 -21.109 1 76 107 TYR A C 1
ATOM 779 O O . TYR A 1 107 ? -19.547 -4.195 -20.391 1 76 107 TYR A O 1
ATOM 787 N N . GLY A 1 108 ? -19.906 -5.953 -21.688 1 69.75 108 GLY A N 1
ATOM 788 C CA . GLY A 1 108 ? -21.328 -5.684 -21.672 1 69.75 108 GLY A CA 1
ATOM 789 C C . GLY A 1 108 ? -22.094 -6.547 -20.688 1 69.75 108 GLY A C 1
ATOM 790 O O . GLY A 1 108 ? -21.5 -7.109 -19.766 1 69.75 108 GLY A O 1
ATOM 791 N N . SER A 1 109 ? -23.344 -6.367 -20.812 1 73.75 109 SER A N 1
ATOM 792 C CA . SER A 1 109 ? -24.234 -7.145 -19.953 1 73.75 109 SER A CA 1
ATOM 793 C C . SER A 1 109 ? -24.016 -8.641 -20.125 1 73.75 109 SER A C 1
ATOM 795 O O . SER A 1 109 ? -23.562 -9.086 -21.188 1 73.75 109 SER A O 1
ATOM 797 N N . GLY A 1 110 ? -24.188 -9.266 -19.125 1 74.06 110 GLY A N 1
ATOM 798 C CA . GLY A 1 110 ? -24.078 -10.719 -19.172 1 74.06 110 GLY A CA 1
ATOM 799 C C . GLY A 1 110 ? -25.016 -11.359 -20.172 1 74.06 110 GLY A C 1
ATOM 800 O O . GLY A 1 110 ? -26.062 -10.789 -20.516 1 74.06 110 GLY A O 1
ATOM 801 N N . LYS A 1 111 ? -24.516 -12.469 -20.703 1 76.88 111 LYS A N 1
ATOM 802 C CA . LYS A 1 111 ? -25.312 -13.266 -21.641 1 76.88 111 LYS A CA 1
ATOM 803 C C . LYS A 1 111 ? -25.609 -14.641 -21.062 1 76.88 111 LYS A C 1
ATOM 805 O O . LYS A 1 111 ? -24.859 -15.172 -20.25 1 76.88 111 LYS A O 1
ATOM 810 N N . LYS A 1 112 ? -26.75 -15.047 -21.516 1 76 112 LYS A N 1
ATOM 811 C CA . LYS A 1 112 ? -27.031 -16.438 -21.188 1 76 112 LYS A CA 1
ATOM 812 C C . LYS A 1 112 ? -26.047 -17.375 -21.875 1 76 112 LYS A C 1
ATOM 814 O O . LYS A 1 112 ? -25.672 -17.156 -23.031 1 76 112 LYS A O 1
ATOM 819 N N . LEU A 1 113 ? -25.688 -18.312 -21.234 1 74.94 113 LEU A N 1
ATOM 820 C CA . LEU A 1 113 ? -24.672 -19.234 -21.719 1 74.94 113 LEU A CA 1
ATOM 821 C C . LEU A 1 113 ? -25.094 -19.844 -23.062 1 74.94 113 LEU A C 1
ATOM 823 O O . LEU A 1 113 ? -24.281 -20 -23.969 1 74.94 113 LEU A O 1
ATOM 827 N N . GLY A 1 114 ? -26.359 -20.156 -23.156 1 77 114 GLY A N 1
ATOM 828 C CA . GLY A 1 114 ? -26.859 -20.797 -24.359 1 77 114 GLY A CA 1
ATOM 829 C C . GLY A 1 114 ? -26.906 -19.859 -25.562 1 77 114 GLY A C 1
ATOM 830 O O . GLY A 1 114 ? -27.047 -20.312 -26.703 1 77 114 GLY A O 1
ATOM 831 N N . SER A 1 115 ? -26.703 -18.625 -25.344 1 80.62 115 SER A N 1
ATOM 832 C CA . SER A 1 115 ? -26.781 -17.641 -26.422 1 80.62 115 SER A CA 1
ATOM 833 C C . SER A 1 115 ? -25.391 -17.156 -26.844 1 80.62 115 SER A C 1
ATOM 835 O O . SER A 1 115 ? -25.266 -16.25 -27.656 1 80.62 115 SER A O 1
ATOM 837 N N . ILE A 1 116 ? -24.484 -17.75 -26.328 1 85.5 116 ILE A N 1
ATOM 838 C CA . ILE A 1 116 ? -23.125 -17.328 -26.641 1 85.5 116 ILE A CA 1
ATOM 839 C C . ILE A 1 116 ? -22.625 -18.062 -27.891 1 85.5 116 ILE A C 1
ATOM 841 O O . ILE A 1 116 ? -22.641 -19.281 -27.953 1 85.5 116 ILE A O 1
ATOM 845 N N . VAL A 1 117 ? -22.234 -17.375 -28.844 1 87.25 117 VAL A N 1
ATOM 846 C CA . VAL A 1 117 ? -21.75 -17.906 -30.109 1 87.25 117 VAL A CA 1
ATOM 847 C C . VAL A 1 117 ? -20.359 -18.516 -29.938 1 87.25 117 VAL A C 1
ATOM 849 O O . VAL A 1 117 ? -20.031 -19.5 -30.578 1 87.25 117 VAL A O 1
ATOM 852 N N . GLY A 1 118 ? -19.562 -18.078 -29.031 1 87.62 118 GLY A N 1
ATOM 853 C CA . GLY A 1 118 ? -18.188 -18.516 -28.859 1 87.62 118 GLY A CA 1
ATOM 854 C C . GLY A 1 118 ? -18.047 -19.734 -27.969 1 87.62 118 GLY A C 1
ATOM 855 O O . GLY A 1 118 ? -19.031 -20.219 -27.406 1 87.62 118 GLY A O 1
ATOM 856 N N . SER A 1 119 ? -16.844 -20.312 -28.047 1 90.19 119 SER A N 1
ATOM 857 C CA . SER A 1 119 ? -16.5 -21.422 -27.188 1 90.19 119 SER A CA 1
ATOM 858 C C . SER A 1 119 ? -16.125 -20.953 -25.781 1 90.19 119 SER A C 1
ATOM 860 O O . SER A 1 119 ? -15.078 -20.312 -25.609 1 90.19 119 SER A O 1
ATOM 862 N N . VAL A 1 120 ? -16.922 -21.297 -24.859 1 89.94 120 VAL A N 1
ATOM 863 C CA . VAL A 1 120 ? -16.719 -20.812 -23.484 1 89.94 120 VAL A CA 1
ATOM 864 C C . VAL A 1 120 ? -16.922 -21.969 -22.5 1 89.94 120 VAL A C 1
ATOM 866 O O . VAL A 1 120 ? -17.75 -22.859 -22.75 1 89.94 120 VAL A O 1
ATOM 869 N N . ALA A 1 121 ? -16.094 -21.969 -21.516 1 90.88 121 ALA A N 1
ATOM 870 C CA . ALA A 1 121 ? -16.25 -22.906 -20.406 1 90.88 121 ALA A CA 1
ATOM 871 C C . ALA A 1 121 ? -16.422 -22.172 -19.094 1 90.88 121 ALA A C 1
ATOM 873 O O . ALA A 1 121 ? -15.695 -21.203 -18.812 1 90.88 121 ALA A O 1
ATOM 874 N N . VAL A 1 122 ? -17.344 -22.578 -18.297 1 89.19 122 VAL A N 1
ATOM 875 C CA . VAL A 1 122 ? -17.625 -21.906 -17.031 1 89.19 122 VAL A CA 1
ATOM 876 C C . VAL A 1 122 ? -17.391 -22.875 -15.867 1 89.19 122 VAL A C 1
ATOM 878 O O . VAL A 1 122 ? -17.875 -24.016 -15.898 1 89.19 122 VAL A O 1
ATOM 881 N N . ILE A 1 123 ? -16.656 -22.406 -14.93 1 88.75 123 ILE A N 1
ATOM 882 C CA . ILE A 1 123 ? -16.453 -23.141 -13.688 1 88.75 123 ILE A CA 1
ATOM 883 C C . ILE A 1 123 ? -17.141 -22.406 -12.539 1 88.75 123 ILE A C 1
ATOM 885 O O . ILE A 1 123 ? -16.875 -21.234 -12.289 1 88.75 123 ILE A O 1
ATOM 889 N N . GLY A 1 124 ? -17.906 -23.125 -11.836 1 84.56 124 GLY A N 1
ATOM 890 C CA . GLY A 1 124 ? -18.719 -22.516 -10.797 1 84.56 124 GLY A CA 1
ATOM 891 C C . GLY A 1 124 ? -18.047 -22.516 -9.438 1 84.56 124 GLY A C 1
ATOM 892 O O . GLY A 1 124 ? -16.938 -23.047 -9.289 1 84.56 124 GLY A O 1
ATOM 893 N N . GLU A 1 125 ? -18.797 -22.047 -8.547 1 76.44 125 GLU A N 1
ATOM 894 C CA . GLU A 1 125 ? -18.266 -21.75 -7.215 1 76.44 125 GLU A CA 1
ATOM 895 C C . GLU A 1 125 ? -17.906 -23.047 -6.477 1 76.44 125 GLU A C 1
ATOM 897 O O . GLU A 1 125 ? -16.984 -23.062 -5.664 1 76.44 125 GLU A O 1
ATOM 902 N N . GLN A 1 126 ? -18.578 -24.031 -6.715 1 72.56 126 GLN A N 1
ATOM 903 C CA . GLN A 1 126 ? -18.359 -25.281 -5.992 1 72.56 126 GLN A CA 1
ATOM 904 C C . GLN A 1 126 ? -16.922 -25.766 -6.152 1 72.56 126 GLN A C 1
ATOM 906 O O . GLN A 1 126 ? -16.391 -26.438 -5.277 1 72.56 126 GLN A O 1
ATOM 911 N N . ASN A 1 127 ? -16.344 -25.344 -7.211 1 72.94 127 ASN A N 1
ATOM 912 C CA . ASN A 1 127 ? -14.969 -25.766 -7.48 1 72.94 127 ASN A CA 1
ATOM 913 C C . ASN A 1 127 ? -13.961 -24.984 -6.648 1 72.94 127 ASN A C 1
ATOM 915 O O . ASN A 1 127 ? -12.805 -25.391 -6.523 1 72.94 127 ASN A O 1
ATOM 919 N N . PHE A 1 128 ? -14.383 -23.969 -6.105 1 77.81 128 PHE A N 1
ATOM 920 C CA . PHE A 1 128 ? -13.43 -23.094 -5.426 1 77.81 128 PHE A CA 1
ATOM 921 C C . PHE A 1 128 ? -13.656 -23.109 -3.918 1 77.81 128 PHE A C 1
ATOM 923 O O . PHE A 1 128 ? -12.859 -22.547 -3.156 1 77.81 128 PHE A O 1
ATOM 930 N N . GLU A 1 129 ? -14.695 -23.75 -3.617 1 75.94 129 GLU A N 1
ATOM 931 C CA . GLU A 1 129 ? -14.984 -23.844 -2.189 1 75.94 129 GLU A CA 1
ATOM 932 C C . GLU A 1 129 ? -14.125 -24.906 -1.522 1 75.94 129 GLU A C 1
ATOM 934 O O . GLU A 1 129 ? -13.883 -25.969 -2.1 1 75.94 129 GLU A O 1
ATOM 939 N N . ASN A 1 130 ? -13.531 -24.719 -0.426 1 70.81 130 ASN A N 1
ATOM 940 C CA . ASN A 1 130 ? -12.805 -25.641 0.448 1 70.81 130 ASN A CA 1
ATOM 941 C C . ASN A 1 130 ? -11.531 -26.141 -0.214 1 70.81 130 ASN A C 1
ATOM 943 O O . ASN A 1 130 ? -11.219 -27.344 -0.125 1 70.81 130 ASN A O 1
ATOM 947 N N . LEU A 1 131 ? -10.953 -25.281 -1 1 73.38 131 LEU A N 1
ATOM 948 C CA . LEU A 1 131 ? -9.664 -25.656 -1.571 1 73.38 131 LEU A CA 1
ATOM 949 C C . LEU A 1 131 ? -8.578 -25.656 -0.499 1 73.38 131 LEU A C 1
ATOM 951 O O . LEU A 1 131 ? -8.602 -24.844 0.421 1 73.38 131 LEU A O 1
ATOM 955 N N . THR A 1 132 ? -7.691 -26.578 -0.66 1 72.06 132 THR A N 1
ATOM 956 C CA . THR A 1 132 ? -6.574 -26.688 0.273 1 72.06 132 THR A CA 1
ATOM 957 C C . THR A 1 132 ? -5.434 -25.766 -0.142 1 72.06 132 THR A C 1
ATOM 959 O O . THR A 1 132 ? -4.57 -25.422 0.673 1 72.06 132 THR A O 1
ATOM 962 N N . THR A 1 133 ? -5.414 -25.406 -1.378 1 72.12 133 THR A N 1
ATOM 963 C CA . THR A 1 133 ? -4.336 -24.562 -1.887 1 72.12 133 THR A CA 1
ATOM 964 C C . THR A 1 133 ? -4.715 -23.094 -1.8 1 72.12 133 THR A C 1
ATOM 966 O O . THR A 1 133 ? -5.898 -22.734 -1.828 1 72.12 133 THR A O 1
ATOM 969 N N . PRO A 1 134 ? -3.602 -22.312 -1.636 1 74.88 134 PRO A N 1
ATOM 970 C CA . PRO A 1 134 ? -3.871 -20.875 -1.555 1 74.88 134 PRO A CA 1
ATOM 971 C C . PRO A 1 134 ? -4.301 -20.281 -2.893 1 74.88 134 PRO A C 1
ATOM 973 O O . PRO A 1 134 ? -4.836 -19.156 -2.936 1 74.88 134 PRO A O 1
ATOM 976 N N . THR A 1 135 ? -4.082 -20.938 -3.947 1 83.94 135 THR A N 1
ATOM 977 C CA . THR A 1 135 ? -4.348 -20.375 -5.262 1 83.94 135 THR A CA 1
ATOM 978 C C . THR A 1 135 ? -5.535 -21.062 -5.926 1 83.94 135 THR A C 1
ATOM 980 O O . THR A 1 135 ? -5.723 -22.266 -5.777 1 83.94 135 THR A O 1
ATOM 983 N N . PHE A 1 136 ? -6.289 -20.266 -6.652 1 86.25 136 PHE A N 1
ATOM 984 C CA . PHE A 1 136 ? -7.449 -20.797 -7.355 1 86.25 136 PHE A CA 1
ATOM 985 C C . PHE A 1 136 ? -7.023 -21.516 -8.633 1 86.25 136 PHE A C 1
ATOM 987 O O . PHE A 1 136 ? -7.793 -22.297 -9.203 1 86.25 136 PHE A O 1
ATOM 994 N N . VAL A 1 137 ? -5.859 -21.312 -9.086 1 85.25 137 VAL A N 1
ATOM 995 C CA . VAL A 1 137 ? -5.383 -21.844 -10.359 1 85.25 137 VAL A CA 1
ATOM 996 C C . VAL A 1 137 ? -5.305 -23.359 -10.281 1 85.25 137 VAL A C 1
ATOM 998 O O . VAL A 1 137 ? -5.586 -24.062 -11.266 1 85.25 137 VAL A O 1
ATOM 1001 N N . ASP A 1 138 ? -4.969 -23.828 -9.141 1 79.81 138 ASP A N 1
ATOM 1002 C CA . ASP A 1 138 ? -4.875 -25.266 -8.938 1 79.81 138 ASP A CA 1
ATOM 1003 C C . ASP A 1 138 ? -6.227 -25.938 -9.148 1 79.81 138 ASP A C 1
ATOM 1005 O O . ASP A 1 138 ? -6.293 -27.062 -9.648 1 79.81 138 ASP A O 1
ATOM 1009 N N . ALA A 1 139 ? -7.266 -25.25 -8.859 1 81.62 139 ALA A N 1
ATOM 1010 C CA . ALA A 1 139 ? -8.609 -25.797 -8.953 1 81.62 139 ALA A CA 1
ATOM 1011 C C . ALA A 1 139 ? -9.078 -25.875 -10.406 1 81.62 139 ALA A C 1
ATOM 1013 O O . ALA A 1 139 ? -10.031 -26.594 -10.719 1 81.62 139 ALA A O 1
ATOM 1014 N N . LEU A 1 140 ? -8.344 -25.25 -11.227 1 89.12 140 LEU A N 1
ATOM 1015 C CA . LEU A 1 140 ? -8.727 -25.234 -12.633 1 89.12 140 LEU A CA 1
ATOM 1016 C C . LEU A 1 140 ? -8.109 -26.406 -13.383 1 89.12 140 LEU A C 1
ATOM 1018 O O . LEU A 1 140 ? -8.523 -26.719 -14.5 1 89.12 140 LEU A O 1
ATOM 1022 N N . GLN A 1 141 ? -7.223 -27.062 -12.789 1 90.88 141 GLN A N 1
ATOM 1023 C CA . GLN A 1 141 ? -6.531 -28.141 -13.477 1 90.88 141 GLN A CA 1
ATOM 1024 C C . GLN A 1 141 ? -7.496 -29.266 -13.844 1 90.88 141 GLN A C 1
ATOM 1026 O O . GLN A 1 141 ? -8.211 -29.781 -12.984 1 90.88 141 GLN A O 1
ATOM 1031 N N . GLY A 1 142 ? -7.574 -29.594 -15.086 1 93.06 142 GLY A N 1
ATOM 1032 C CA . GLY A 1 142 ? -8.375 -30.703 -15.586 1 93.06 142 GLY A CA 1
ATOM 1033 C C . GLY A 1 142 ? -9.852 -30.375 -15.688 1 93.06 142 GLY A C 1
ATOM 1034 O O . GLY A 1 142 ? -10.672 -31.266 -15.914 1 93.06 142 GLY A O 1
ATOM 1035 N N . GLN A 1 143 ? -10.148 -29.109 -15.562 1 93.38 143 GLN A N 1
ATOM 1036 C CA . GLN A 1 143 ? -11.562 -28.75 -15.531 1 93.38 143 GLN A CA 1
ATOM 1037 C C . GLN A 1 143 ? -12.039 -28.25 -16.891 1 93.38 143 GLN A C 1
ATOM 1039 O O . GLN A 1 143 ? -13.234 -28.297 -17.188 1 93.38 143 GLN A O 1
ATOM 1044 N N . VAL A 1 144 ? -11.148 -27.828 -17.672 1 95 144 VAL A N 1
ATOM 1045 C CA . VAL A 1 144 ? -11.5 -27.234 -18.953 1 95 144 VAL A CA 1
ATOM 1046 C C . VAL A 1 144 ? -10.672 -27.875 -20.062 1 95 144 VAL A C 1
ATOM 1048 O O . VAL A 1 144 ? -9.438 -27.922 -19.984 1 95 144 VAL A O 1
ATOM 1051 N N . ALA A 1 145 ? -11.367 -28.344 -21.078 1 96.62 145 ALA A N 1
ATOM 1052 C CA . ALA A 1 145 ? -10.641 -28.906 -22.219 1 96.62 145 ALA A CA 1
ATOM 1053 C C . ALA A 1 145 ? -9.789 -27.844 -22.891 1 96.62 145 ALA A C 1
ATOM 1055 O O . ALA A 1 145 ? -10.258 -26.734 -23.156 1 96.62 145 ALA A O 1
ATOM 1056 N N . GLY A 1 146 ? -8.562 -28.172 -23.078 1 95.12 146 GLY A N 1
ATOM 1057 C CA . GLY A 1 146 ? -7.656 -27.266 -23.781 1 95.12 146 GLY A CA 1
ATOM 1058 C C . GLY A 1 146 ? -6.863 -26.375 -22.828 1 95.12 146 GLY A C 1
ATOM 1059 O O . GLY A 1 146 ? -5.883 -25.75 -23.234 1 95.12 146 GLY A O 1
ATOM 1060 N N . LEU A 1 147 ? -7.289 -26.297 -21.672 1 94.62 147 LEU A N 1
ATOM 1061 C CA . LEU A 1 147 ? -6.555 -25.531 -20.672 1 94.62 147 LEU A CA 1
ATOM 1062 C C . LEU A 1 147 ? -5.586 -26.406 -19.906 1 94.62 147 LEU A C 1
ATOM 1064 O O . LEU A 1 147 ? -6.012 -27.312 -19.172 1 94.62 147 LEU A O 1
ATOM 1068 N N . SER A 1 148 ? -4.367 -26.125 -20.141 1 92.69 148 SER A N 1
ATOM 1069 C CA . SER A 1 148 ? -3.34 -26.859 -19.422 1 92.69 148 SER A CA 1
ATOM 1070 C C . SER A 1 148 ? -2.695 -26.016 -18.328 1 92.69 148 SER A C 1
ATOM 1072 O O . SER A 1 148 ? -2.18 -24.938 -18.609 1 92.69 148 SER A O 1
ATOM 1074 N N . ILE A 1 149 ? -2.75 -26.516 -17.109 1 91.81 149 ILE A N 1
ATOM 1075 C CA . ILE A 1 149 ? -2.104 -25.875 -15.977 1 91.81 149 ILE A CA 1
ATOM 1076 C C . ILE A 1 149 ? -1.176 -26.875 -15.281 1 91.81 149 ILE A C 1
ATOM 1078 O O . ILE A 1 149 ? -1.614 -27.938 -14.844 1 91.81 149 ILE A O 1
ATOM 1082 N N . PHE A 1 150 ? 0.061 -26.547 -15.195 1 92.12 150 PHE A N 1
ATOM 1083 C CA . PHE A 1 150 ? 1.034 -27.406 -14.531 1 92.12 150 PHE A CA 1
ATOM 1084 C C . PHE A 1 150 ? 1.779 -26.625 -13.445 1 92.12 150 PHE A C 1
ATOM 1086 O O . PHE A 1 150 ? 2.23 -25.5 -13.672 1 92.12 150 PHE A O 1
ATOM 1093 N N . SER A 1 151 ? 1.846 -27.234 -12.336 1 88.44 151 SER A N 1
ATOM 1094 C CA . SER A 1 151 ? 2.588 -26.641 -11.227 1 88.44 151 SER A CA 1
ATOM 1095 C C . SER A 1 151 ? 4.055 -27.047 -11.258 1 88.44 151 SER A C 1
ATOM 1097 O O . SER A 1 151 ? 4.367 -28.25 -11.258 1 88.44 151 SER A O 1
ATOM 1099 N N . SER A 1 152 ? 4.906 -26.047 -11.195 1 86.81 152 SER A N 1
ATOM 1100 C CA . SER A 1 152 ? 6.332 -26.359 -11.258 1 86.81 152 SER A CA 1
ATOM 1101 C C . SER A 1 152 ? 6.91 -26.594 -9.867 1 86.81 152 SER A C 1
ATOM 1103 O O . SER A 1 152 ? 8.023 -27.094 -9.727 1 86.81 152 SER A O 1
ATOM 1105 N N . SER A 1 153 ? 6.176 -26.203 -8.898 1 87.31 153 SER A N 1
ATOM 1106 C CA . SER A 1 153 ? 6.691 -26.312 -7.535 1 87.31 153 SER A CA 1
ATOM 1107 C C . SER A 1 153 ? 5.555 -26.391 -6.52 1 87.31 153 SER A C 1
ATOM 1109 O O . SER A 1 153 ? 4.496 -25.797 -6.719 1 87.31 153 SER A O 1
ATOM 1111 N N . GLY A 1 154 ? 5.844 -27.141 -5.512 1 87.44 154 GLY A N 1
ATOM 1112 C CA . GLY A 1 154 ? 4.902 -27.188 -4.402 1 87.44 154 GLY A CA 1
ATOM 1113 C C . GLY A 1 154 ? 5.234 -26.203 -3.297 1 87.44 154 GLY A C 1
ATOM 1114 O O . GLY A 1 154 ? 4.633 -26.234 -2.223 1 87.44 154 GLY A O 1
ATOM 1115 N N . ASP A 1 155 ? 6.18 -25.297 -3.51 1 89.19 155 ASP A N 1
ATOM 1116 C CA . ASP A 1 155 ? 6.574 -24.266 -2.553 1 89.19 155 ASP A CA 1
ATOM 1117 C C . ASP A 1 155 ? 5.473 -23.219 -2.389 1 89.19 155 ASP A C 1
ATOM 1119 O O . ASP A 1 155 ? 5.137 -22.516 -3.34 1 89.19 155 ASP A O 1
ATOM 1123 N N . PRO A 1 156 ? 4.957 -23.109 -1.186 1 87.69 156 PRO A N 1
ATOM 1124 C CA . PRO A 1 156 ? 3.887 -22.125 -1.002 1 87.69 156 PRO A CA 1
ATOM 1125 C C . PRO A 1 156 ? 4.348 -20.703 -1.273 1 87.69 156 PRO A C 1
ATOM 1127 O O . PRO A 1 156 ? 3.523 -19.828 -1.566 1 87.69 156 PRO A O 1
ATOM 1130 N N . SER A 1 157 ? 5.594 -20.469 -1.142 1 81.5 157 SER A N 1
ATOM 1131 C CA . SER A 1 157 ? 6.137 -19.109 -1.276 1 81.5 157 SER A CA 1
ATOM 1132 C C . SER A 1 157 ? 6.332 -18.734 -2.742 1 81.5 157 SER A C 1
ATOM 1134 O O . SER A 1 157 ? 6.57 -17.578 -3.064 1 81.5 157 SER A O 1
ATOM 1136 N N . SER A 1 158 ? 6.223 -19.672 -3.572 1 76.12 158 SER A N 1
ATOM 1137 C CA . SER A 1 158 ? 6.449 -19.438 -4.992 1 76.12 158 SER A CA 1
ATOM 1138 C C . SER A 1 158 ? 5.328 -20.016 -5.84 1 76.12 158 SER A C 1
ATOM 1140 O O . SER A 1 158 ? 5.066 -21.219 -5.785 1 76.12 158 SER A O 1
ATOM 1142 N N . VAL A 1 159 ? 4.543 -19.172 -6.285 1 68.69 159 VAL A N 1
ATOM 1143 C CA . VAL A 1 159 ? 3.527 -19.688 -7.199 1 68.69 159 VAL A CA 1
ATOM 1144 C C . VAL A 1 159 ? 4.027 -19.578 -8.641 1 68.69 159 VAL A C 1
ATOM 1146 O O . VAL A 1 159 ? 4.055 -18.5 -9.219 1 68.69 159 VAL A O 1
ATOM 1149 N N . ASP A 1 160 ? 4.492 -20.672 -9.086 1 74 160 ASP A N 1
ATOM 1150 C CA . ASP A 1 160 ? 5 -20.75 -10.453 1 74 160 ASP A CA 1
ATOM 1151 C C . ASP A 1 160 ? 4.176 -21.719 -11.289 1 74 160 ASP A C 1
ATOM 1153 O O . ASP A 1 160 ? 4.5 -22.906 -11.359 1 74 160 ASP A O 1
ATOM 1157 N N . ASN A 1 161 ? 3.135 -21.281 -11.891 1 81.19 161 ASN A N 1
ATOM 1158 C CA . ASN A 1 161 ? 2.297 -22.109 -12.75 1 81.19 161 ASN A CA 1
ATOM 1159 C C . ASN A 1 161 ? 2.455 -21.734 -14.219 1 81.19 161 ASN A C 1
ATOM 1161 O O . ASN A 1 161 ? 2.582 -20.562 -14.555 1 81.19 161 ASN A O 1
ATOM 1165 N N . GLN A 1 162 ? 2.553 -22.766 -14.922 1 87.06 162 GLN A N 1
ATOM 1166 C CA . GLN A 1 162 ? 2.473 -22.578 -16.375 1 87.06 162 GLN A CA 1
ATOM 1167 C C . GLN A 1 162 ? 1.048 -22.797 -16.875 1 87.06 162 GLN A C 1
ATOM 1169 O O . GLN A 1 162 ? 0.484 -23.875 -16.719 1 87.06 162 GLN A O 1
ATOM 1174 N N . ILE A 1 163 ? 0.477 -21.781 -17.438 1 91.38 163 ILE A N 1
ATOM 1175 C CA . ILE A 1 163 ? -0.903 -21.812 -17.906 1 91.38 163 ILE A CA 1
ATOM 1176 C C . ILE A 1 163 ? -0.942 -21.578 -19.406 1 91.38 163 ILE A C 1
ATOM 1178 O O . ILE A 1 163 ? -0.428 -20.562 -19.906 1 91.38 163 ILE A O 1
ATOM 1182 N N . ARG A 1 164 ? -1.548 -22.516 -20.109 1 92.88 164 ARG A N 1
ATOM 1183 C CA . ARG A 1 164 ? -1.675 -22.422 -21.562 1 92.88 164 ARG A CA 1
ATOM 1184 C C . ARG A 1 164 ? -3.057 -22.859 -22.031 1 92.88 164 ARG A C 1
ATOM 1186 O O . ARG A 1 164 ? -3.611 -23.828 -21.5 1 92.88 164 ARG A O 1
ATOM 1193 N N . LEU A 1 165 ? -3.496 -22.188 -22.922 1 94.81 165 LEU A N 1
ATOM 1194 C CA . LEU A 1 165 ? -4.773 -22.547 -23.531 1 94.81 165 LEU A CA 1
ATOM 1195 C C . LEU A 1 165 ? -4.598 -22.891 -25.016 1 94.81 165 LEU A C 1
ATOM 1197 O O . LEU A 1 165 ? -4.188 -22.031 -25.797 1 94.81 165 LEU A O 1
ATOM 1201 N N . ARG A 1 166 ? -4.918 -24.125 -25.391 1 95.69 166 ARG A N 1
ATOM 1202 C CA . ARG A 1 166 ? -4.906 -24.609 -26.75 1 95.69 166 ARG A CA 1
ATOM 1203 C C . ARG A 1 166 ? -3.533 -24.422 -27.391 1 95.69 166 ARG A C 1
ATOM 1205 O O . ARG A 1 166 ? -3.424 -23.891 -28.5 1 95.69 166 ARG A O 1
ATOM 1212 N N . GLY A 1 167 ? -2.508 -24.719 -26.609 1 92.69 167 GLY A N 1
ATOM 1213 C CA . GLY A 1 167 ? -1.15 -24.828 -27.125 1 92.69 167 GLY A CA 1
ATOM 1214 C C . GLY A 1 167 ? -0.344 -23.562 -26.938 1 92.69 167 GLY A C 1
ATOM 1215 O O . GLY A 1 167 ? -0.78 -22.625 -26.266 1 92.69 167 GLY A O 1
ATOM 1216 N N . LEU A 1 168 ? 0.874 -23.547 -27.516 1 92.31 168 LEU A N 1
ATOM 1217 C CA . LEU A 1 168 ? 1.832 -22.453 -27.484 1 92.31 168 LEU A CA 1
ATOM 1218 C C . LEU A 1 168 ? 1.714 -21.594 -28.734 1 92.31 168 LEU A C 1
ATOM 1220 O O . LEU A 1 168 ? 1.921 -22.062 -29.844 1 92.31 168 LEU A O 1
ATOM 1224 N N . ASN A 1 169 ? 1.53 -20.266 -28.484 1 91.44 169 ASN A N 1
ATOM 1225 C CA . ASN A 1 169 ? 1.263 -19.422 -29.641 1 91.44 169 ASN A CA 1
ATOM 1226 C C . ASN A 1 169 ? 2.5 -18.625 -30.062 1 91.44 169 ASN A C 1
ATOM 1228 O O . ASN A 1 169 ? 2.512 -17.984 -31.109 1 91.44 169 ASN A O 1
ATOM 1232 N N . SER A 1 170 ? 3.479 -18.609 -29.203 1 92.88 170 SER A N 1
ATOM 1233 C CA . SER A 1 170 ? 4.684 -17.844 -29.516 1 92.88 170 SER A CA 1
ATOM 1234 C C . SER A 1 170 ? 5.918 -18.469 -28.875 1 92.88 170 SER A C 1
ATOM 1236 O O . SER A 1 170 ? 5.812 -19.172 -27.875 1 92.88 170 SER A O 1
ATOM 1238 N N . LEU A 1 171 ? 7.035 -18.156 -29.516 1 89.31 171 LEU A N 1
ATOM 1239 C CA . LEU A 1 171 ? 8.273 -18.734 -28.984 1 89.31 171 LEU A CA 1
ATOM 1240 C C . LEU A 1 171 ? 8.891 -17.828 -27.922 1 89.31 171 LEU A C 1
ATOM 1242 O O . LEU A 1 171 ? 9.406 -18.312 -26.922 1 89.31 171 LEU A O 1
ATOM 1246 N N . ASN A 1 172 ? 8.859 -16.5 -28.203 1 86.25 172 ASN A N 1
ATOM 1247 C CA . ASN A 1 172 ? 9.539 -15.594 -27.281 1 86.25 172 ASN A CA 1
ATOM 1248 C C . ASN A 1 172 ? 8.555 -14.648 -26.609 1 86.25 172 ASN A C 1
ATOM 1250 O O . ASN A 1 172 ? 8.789 -14.211 -25.469 1 86.25 172 ASN A O 1
ATOM 1254 N N . ALA A 1 173 ? 7.508 -14.359 -27.203 1 87.25 173 ALA A N 1
ATOM 1255 C CA . ALA A 1 173 ? 6.523 -13.461 -26.609 1 87.25 173 ALA A CA 1
ATOM 1256 C C . ALA A 1 173 ? 5.668 -14.188 -25.578 1 87.25 173 ALA A C 1
ATOM 1258 O O . ALA A 1 173 ? 5.66 -15.422 -25.531 1 87.25 173 ALA A O 1
ATOM 1259 N N . GLY A 1 174 ? 5.043 -13.453 -24.812 1 86.06 174 GLY A N 1
ATOM 1260 C CA . GLY A 1 174 ? 4.219 -14.023 -23.766 1 86.06 174 GLY A CA 1
ATOM 1261 C C . GLY A 1 174 ? 3.133 -14.945 -24.297 1 86.06 174 GLY A C 1
ATOM 1262 O O . GLY A 1 174 ? 2.535 -14.672 -25.344 1 86.06 174 GLY A O 1
ATOM 1263 N N . THR A 1 175 ? 2.877 -16.031 -23.547 1 87.38 175 THR A N 1
ATOM 1264 C CA . THR A 1 175 ? 1.9 -17.016 -23.984 1 87.38 175 THR A CA 1
ATOM 1265 C C . THR A 1 175 ? 0.879 -17.297 -22.891 1 87.38 175 THR A C 1
ATOM 1267 O O . THR A 1 175 ? 0.107 -18.25 -22.984 1 87.38 175 THR A O 1
ATOM 1270 N N . THR A 1 176 ? 0.889 -16.531 -21.828 1 88.56 176 THR A N 1
ATOM 1271 C CA . THR A 1 176 ? -0.068 -16.688 -20.75 1 88.56 176 THR A CA 1
ATOM 1272 C C . THR A 1 176 ? -1.398 -16.031 -21.094 1 88.56 176 THR A C 1
ATOM 1274 O O . THR A 1 176 ? -1.424 -14.938 -21.672 1 88.56 176 THR A O 1
ATOM 1277 N N . PRO A 1 177 ? -2.467 -16.672 -20.75 1 92.12 177 PRO A N 1
ATOM 1278 C CA . PRO A 1 177 ? -3.764 -16.031 -21 1 92.12 177 PRO A CA 1
ATOM 1279 C C . PRO A 1 177 ? -3.941 -14.734 -20.203 1 92.12 177 PRO A C 1
ATOM 1281 O O . PRO A 1 177 ? -3.266 -14.523 -19.203 1 92.12 177 PRO A O 1
ATOM 1284 N N . LEU A 1 178 ? -4.828 -13.922 -20.766 1 92.94 178 LEU A N 1
ATOM 1285 C CA . LEU A 1 178 ? -5.199 -12.695 -20.078 1 92.94 178 LEU A CA 1
ATOM 1286 C C . LEU A 1 178 ? -6.125 -12.992 -18.906 1 92.94 178 LEU A C 1
ATOM 1288 O O . LEU A 1 178 ? -7.086 -13.75 -19.031 1 92.94 178 LEU A O 1
ATOM 1292 N N . PHE A 1 179 ? -5.82 -12.461 -17.781 1 93.12 179 PHE A N 1
ATOM 1293 C CA . PHE A 1 179 ? -6.684 -12.609 -16.609 1 93.12 179 PHE A CA 1
ATOM 1294 C C . PHE A 1 179 ? -7.492 -11.336 -16.375 1 93.12 179 PHE A C 1
ATOM 1296 O O . PHE A 1 179 ? -6.941 -10.234 -16.344 1 93.12 179 PHE A O 1
ATOM 1303 N N . ILE A 1 180 ? -8.742 -11.531 -16.25 1 94.62 180 ILE A N 1
ATOM 1304 C CA . ILE A 1 180 ? -9.672 -10.453 -15.953 1 94.62 180 ILE A CA 1
ATOM 1305 C C . ILE A 1 180 ? -10.367 -10.719 -14.625 1 94.62 180 ILE A C 1
ATOM 1307 O O . ILE A 1 180 ? -10.953 -11.789 -14.422 1 94.62 180 ILE A O 1
ATOM 1311 N N . LEU A 1 181 ? -10.312 -9.828 -13.727 1 94.44 181 LEU A N 1
ATOM 1312 C CA . LEU A 1 181 ? -11.055 -9.898 -12.469 1 94.44 181 LEU A CA 1
ATOM 1313 C C . LEU A 1 181 ? -12.133 -8.82 -12.414 1 94.44 181 LEU A C 1
ATOM 1315 O O . LEU A 1 181 ? -11.82 -7.625 -12.391 1 94.44 181 LEU A O 1
ATOM 1319 N N . ASP A 1 182 ? -13.305 -9.211 -12.43 1 92.88 182 ASP A N 1
ATOM 1320 C CA . ASP A 1 182 ? -14.461 -8.328 -12.344 1 92.88 182 ASP A CA 1
ATOM 1321 C C . ASP A 1 182 ? -14.383 -7.223 -13.398 1 92.88 182 ASP A C 1
ATOM 1323 O O . ASP A 1 182 ? -14.547 -6.043 -13.078 1 92.88 182 ASP A O 1
ATOM 1327 N N . GLY A 1 183 ? -13.977 -7.637 -14.586 1 89.88 183 GLY A N 1
ATOM 1328 C CA . GLY A 1 183 ? -14.07 -6.75 -15.734 1 89.88 183 GLY A CA 1
ATOM 1329 C C . GLY A 1 183 ? -12.781 -6.012 -16.031 1 89.88 183 GLY A C 1
ATOM 1330 O O . GLY A 1 183 ? -12.695 -5.258 -17 1 89.88 183 GLY A O 1
ATOM 1331 N N . ALA A 1 184 ? -11.758 -6.227 -15.25 1 92.06 184 ALA A N 1
ATOM 1332 C CA . ALA A 1 184 ? -10.5 -5.531 -15.492 1 92.06 184 ALA A CA 1
ATOM 1333 C C . ALA A 1 184 ? -9.328 -6.508 -15.492 1 92.06 184 ALA A C 1
ATOM 1335 O O . ALA A 1 184 ? -9.32 -7.48 -14.742 1 92.06 184 ALA A O 1
ATOM 1336 N N . PRO A 1 185 ? -8.281 -6.172 -16.281 1 93.19 185 PRO A N 1
ATOM 1337 C CA . PRO A 1 185 ? -7.09 -7.027 -16.297 1 93.19 185 PRO A CA 1
ATOM 1338 C C . PRO A 1 185 ? -6.32 -6.988 -14.977 1 93.19 185 PRO A C 1
ATOM 1340 O O . PRO A 1 185 ? -6.23 -5.938 -14.336 1 93.19 185 PRO A O 1
ATOM 1343 N N . VAL A 1 186 ? -5.758 -8.078 -14.609 1 92.94 186 VAL A N 1
ATOM 1344 C CA . VAL A 1 186 ? -4.957 -8.164 -13.391 1 92.94 186 VAL A CA 1
ATOM 1345 C C . VAL A 1 186 ? -3.693 -8.977 -13.656 1 92.94 186 VAL A C 1
ATOM 1347 O O . VAL A 1 186 ? -3.654 -9.789 -14.586 1 92.94 186 VAL A O 1
ATOM 1350 N N . THR A 1 187 ? -2.723 -8.75 -12.82 1 89 187 THR A N 1
ATOM 1351 C CA . THR A 1 187 ? -1.481 -9.516 -12.883 1 89 187 THR A CA 1
ATOM 1352 C C . THR A 1 187 ? -1.608 -10.812 -12.086 1 89 187 THR A C 1
ATOM 1354 O O . THR A 1 187 ? -2.6 -11.023 -11.383 1 89 187 THR A O 1
ATOM 1357 N N . GLN A 1 188 ? -0.566 -11.648 -12.266 1 81.69 188 GLN A N 1
ATOM 1358 C CA . GLN A 1 188 ? -0.571 -12.969 -11.641 1 81.69 188 GLN A CA 1
ATOM 1359 C C . GLN A 1 188 ? -0.415 -12.859 -10.125 1 81.69 188 GLN A C 1
ATOM 1361 O O . GLN A 1 188 ? -0.655 -13.828 -9.398 1 81.69 188 GLN A O 1
ATOM 1366 N N . THR A 1 189 ? -0.172 -11.734 -9.648 1 79.44 189 THR A N 1
ATOM 1367 C CA . THR A 1 189 ? -0.064 -11.555 -8.203 1 79.44 189 THR A CA 1
ATOM 1368 C C . THR A 1 189 ? -1.392 -11.859 -7.516 1 79.44 189 THR A C 1
ATOM 1370 O O . THR A 1 189 ? -1.417 -12.242 -6.344 1 79.44 189 THR A O 1
ATOM 1373 N N . VAL A 1 190 ? -2.428 -11.742 -8.227 1 84 190 VAL A N 1
ATOM 1374 C CA . VAL A 1 190 ? -3.756 -11.961 -7.668 1 84 190 VAL A CA 1
ATOM 1375 C C . VAL A 1 190 ? -3.92 -13.43 -7.289 1 84 190 VAL A C 1
ATOM 1377 O O . VAL A 1 190 ? -4.738 -13.773 -6.43 1 84 190 VAL A O 1
ATOM 1380 N N . PHE A 1 191 ? -3.047 -14.234 -7.891 1 81.56 191 PHE A N 1
ATOM 1381 C CA . PHE A 1 191 ? -3.168 -15.664 -7.645 1 81.56 191 PHE A CA 1
ATOM 1382 C C . PHE A 1 191 ? -2.979 -15.977 -6.164 1 81.56 191 PHE A C 1
ATOM 1384 O O . PHE A 1 191 ? -3.627 -16.875 -5.629 1 81.56 191 PHE A O 1
ATOM 1391 N N . THR A 1 192 ? -2.141 -15.219 -5.562 1 81.94 192 THR A N 1
ATOM 1392 C CA . THR A 1 192 ? -1.812 -15.523 -4.176 1 81.94 192 THR A CA 1
ATOM 1393 C C . THR A 1 192 ? -2.557 -14.594 -3.225 1 81.94 192 THR A C 1
ATOM 1395 O O . THR A 1 192 ? -2.459 -14.734 -2.004 1 81.94 192 THR A O 1
ATOM 1398 N N . THR A 1 193 ? -3.289 -13.672 -3.744 1 87.69 193 THR A N 1
ATOM 1399 C CA . THR A 1 193 ? -3.904 -12.727 -2.82 1 87.69 193 THR A CA 1
ATOM 1400 C C . THR A 1 193 ? -5.426 -12.789 -2.912 1 87.69 193 THR A C 1
ATOM 1402 O O . THR A 1 193 ? -6.129 -12.195 -2.092 1 87.69 193 THR A O 1
ATOM 1405 N N . LEU A 1 194 ? -5.867 -13.484 -3.838 1 89.06 194 LEU A N 1
ATOM 1406 C CA . LEU A 1 194 ? -7.312 -13.688 -3.918 1 89.06 194 LEU A CA 1
ATOM 1407 C C . LEU A 1 194 ? -7.719 -14.969 -3.201 1 89.06 194 LEU A C 1
ATOM 1409 O O . LEU A 1 194 ? -7.215 -16.047 -3.518 1 89.06 194 LEU A O 1
ATOM 1413 N N . ASN A 1 195 ? -8.602 -14.852 -2.326 1 91.69 195 ASN A N 1
ATOM 1414 C CA . ASN A 1 195 ? -9.164 -16.016 -1.663 1 91.69 195 ASN A CA 1
ATOM 1415 C C . ASN A 1 195 ? -10.07 -16.812 -2.604 1 91.69 195 ASN A C 1
ATOM 1417 O O . ASN A 1 195 ? -11.062 -16.281 -3.105 1 91.69 195 ASN A O 1
ATOM 1421 N N . PRO A 1 196 ? -9.742 -18 -2.795 1 90.94 196 PRO A N 1
ATOM 1422 C CA . PRO A 1 196 ? -10.562 -18.797 -3.707 1 90.94 196 PRO A CA 1
ATOM 1423 C C . PRO A 1 196 ? -12.031 -18.844 -3.301 1 90.94 196 PRO A C 1
ATOM 1425 O O . PRO A 1 196 ? -12.914 -18.891 -4.164 1 90.94 196 PRO A O 1
ATOM 1428 N N . ASN A 1 197 ? -12.336 -18.766 -2.029 1 91.88 197 ASN A N 1
ATOM 1429 C CA . ASN A 1 197 ? -13.711 -18.797 -1.55 1 91.88 197 ASN A CA 1
ATOM 1430 C C . ASN A 1 197 ? -14.477 -17.531 -1.951 1 91.88 197 ASN A C 1
ATOM 1432 O O . ASN A 1 197 ? -15.711 -17.5 -1.861 1 91.88 197 ASN A O 1
ATOM 1436 N N . ASP A 1 198 ? -13.812 -16.578 -2.404 1 93.31 198 ASP A N 1
ATOM 1437 C CA . ASP A 1 198 ? -14.461 -15.336 -2.801 1 93.31 198 ASP A CA 1
ATOM 1438 C C . ASP A 1 198 ? -14.781 -15.336 -4.293 1 93.31 198 ASP A C 1
ATOM 1440 O O . ASP A 1 198 ? -15.32 -14.359 -4.816 1 93.31 198 ASP A O 1
ATOM 1444 N N . ILE A 1 199 ? -14.508 -16.391 -4.969 1 92.75 199 ILE A N 1
ATOM 1445 C CA . ILE A 1 199 ? -14.758 -16.5 -6.402 1 92.75 199 ILE A CA 1
ATOM 1446 C C . ILE A 1 199 ? -16.141 -17.109 -6.637 1 92.75 199 ILE A C 1
ATOM 1448 O O . ILE A 1 199 ? -16.469 -18.156 -6.082 1 92.75 199 ILE A O 1
ATOM 1452 N N . GLU A 1 200 ? -16.906 -16.5 -7.438 1 91.31 200 GLU A N 1
ATOM 1453 C CA . GLU A 1 200 ? -18.219 -17.016 -7.84 1 91.31 200 GLU A CA 1
ATOM 1454 C C . GLU A 1 200 ? -18.094 -17.969 -9.031 1 91.31 200 GLU A C 1
ATOM 1456 O O . GLU A 1 200 ? -18.703 -19.031 -9.047 1 91.31 200 GLU A O 1
ATOM 1461 N N . SER A 1 201 ? -17.359 -17.484 -10.008 1 90.5 201 SER A N 1
ATOM 1462 C CA . SER A 1 201 ? -17.172 -18.312 -11.188 1 90.5 201 SER A CA 1
ATOM 1463 C C . SER A 1 201 ? -15.93 -17.891 -11.977 1 90.5 201 SER A C 1
ATOM 1465 O O . SER A 1 201 ? -15.43 -16.781 -11.797 1 90.5 201 SER A O 1
ATOM 1467 N N . ILE A 1 202 ? -15.422 -18.766 -12.703 1 92.25 202 ILE A N 1
ATOM 1468 C CA . ILE A 1 202 ? -14.352 -18.5 -13.664 1 92.25 202 ILE A CA 1
ATOM 1469 C C . ILE A 1 202 ? -14.805 -18.922 -15.062 1 92.25 202 ILE A C 1
ATOM 1471 O O . ILE A 1 202 ? -15.32 -20.031 -15.25 1 92.25 202 ILE A O 1
ATOM 1475 N N . THR A 1 203 ? -14.695 -18.047 -16 1 92.44 203 THR A N 1
ATOM 1476 C CA . THR A 1 203 ? -15.039 -18.297 -17.391 1 92.44 203 THR A CA 1
ATOM 1477 C C . THR A 1 203 ? -13.797 -18.281 -18.266 1 92.44 203 THR A C 1
ATOM 1479 O O . THR A 1 203 ? -13.047 -17.312 -18.281 1 92.44 203 THR A O 1
ATOM 1482 N N . VAL A 1 204 ? -13.633 -19.297 -19 1 93.94 204 VAL A N 1
ATOM 1483 C CA . VAL A 1 204 ? -12.508 -19.375 -19.922 1 93.94 204 VAL A CA 1
ATOM 1484 C C . VAL A 1 204 ? -12.992 -19.156 -21.344 1 93.94 204 VAL A C 1
ATOM 1486 O O . VAL A 1 204 ? -13.867 -19.875 -21.844 1 93.94 204 VAL A O 1
ATOM 1489 N N . LEU A 1 205 ? -12.492 -18.188 -21.969 1 93.88 205 LEU A N 1
ATOM 1490 C CA . LEU A 1 205 ? -12.797 -17.875 -23.359 1 93.88 205 LEU A CA 1
ATOM 1491 C C . LEU A 1 205 ? -11.719 -18.422 -24.281 1 93.88 205 LEU A C 1
ATOM 1493 O O . LEU A 1 205 ? -10.547 -18.047 -24.172 1 93.88 205 LEU A O 1
ATOM 1497 N N . LYS A 1 206 ? -12.148 -19.141 -25.312 1 92.94 206 LYS A N 1
ATOM 1498 C CA . LYS A 1 206 ? -11.148 -19.938 -26 1 92.94 206 LYS A CA 1
ATOM 1499 C C . LYS A 1 206 ? -11.016 -19.5 -27.469 1 92.94 206 LYS A C 1
ATOM 1501 O O . LYS A 1 206 ? -9.938 -19.625 -28.062 1 92.94 206 LYS A O 1
ATOM 1506 N N . ASP A 1 207 ? -12.133 -19.094 -28.078 1 90.31 207 ASP A N 1
ATOM 1507 C CA . ASP A 1 207 ? -12.094 -18.859 -29.516 1 90.31 207 ASP A CA 1
ATOM 1508 C C . ASP A 1 207 ? -12.125 -17.375 -29.828 1 90.31 207 ASP A C 1
ATOM 1510 O O . ASP A 1 207 ? -12.227 -16.547 -28.922 1 90.31 207 ASP A O 1
ATOM 1514 N N . ALA A 1 208 ? -12.047 -17.062 -31.078 1 86.19 208 ALA A N 1
ATOM 1515 C CA . ALA A 1 208 ? -11.945 -15.688 -31.531 1 86.19 208 ALA A CA 1
ATOM 1516 C C . ALA A 1 208 ? -13.195 -14.891 -31.172 1 86.19 208 ALA A C 1
ATOM 1518 O O . ALA A 1 208 ? -13.109 -13.734 -30.766 1 86.19 208 ALA A O 1
ATOM 1519 N N . ALA A 1 209 ? -14.242 -15.445 -31.344 1 84 209 ALA A N 1
ATOM 1520 C CA . ALA A 1 209 ? -15.492 -14.727 -31.094 1 84 209 ALA A CA 1
ATOM 1521 C C . ALA A 1 209 ? -15.594 -14.289 -29.641 1 84 209 ALA A C 1
ATOM 1523 O O . ALA A 1 209 ? -16.172 -13.25 -29.344 1 84 209 ALA A O 1
ATOM 1524 N N . SER A 1 210 ? -15.047 -15.016 -28.844 1 83.06 210 SER A N 1
ATOM 1525 C CA . SER A 1 210 ? -15.164 -14.719 -27.406 1 83.06 210 SER A CA 1
ATOM 1526 C C . SER A 1 210 ? -14.055 -13.789 -26.938 1 83.06 210 SER A C 1
ATOM 1528 O O . SER A 1 210 ? -14.258 -12.977 -26.047 1 83.06 210 SER A O 1
ATOM 1530 N N . VAL A 1 211 ? -12.898 -13.914 -27.469 1 86.75 211 VAL A N 1
ATOM 1531 C CA . VAL A 1 211 ? -11.75 -13.219 -26.906 1 86.75 211 VAL A CA 1
ATOM 1532 C C . VAL A 1 211 ? -11.547 -11.883 -27.609 1 86.75 211 VAL A C 1
ATOM 1534 O O . VAL A 1 211 ? -10.883 -10.984 -27.078 1 86.75 211 VAL A O 1
ATOM 1537 N N . ALA A 1 212 ? -12.148 -11.727 -28.703 1 85.44 212 ALA A N 1
ATOM 1538 C CA . ALA A 1 212 ? -11.836 -10.586 -29.562 1 85.44 212 ALA A CA 1
ATOM 1539 C C . ALA A 1 212 ? -12.141 -9.266 -28.875 1 85.44 212 ALA A C 1
ATOM 1541 O O . ALA A 1 212 ? -11.477 -8.258 -29.109 1 85.44 212 ALA A O 1
ATOM 1542 N N . ILE A 1 213 ? -13.047 -9.359 -28.062 1 86.19 213 ILE A N 1
ATOM 1543 C CA . ILE A 1 213 ? -13.461 -8.125 -27.406 1 86.19 213 ILE A CA 1
ATOM 1544 C C . ILE A 1 213 ? -12.344 -7.625 -26.5 1 86.19 213 ILE A C 1
ATOM 1546 O O . ILE A 1 213 ? -12.273 -6.434 -26.188 1 86.19 213 ILE A O 1
ATOM 1550 N N . TYR A 1 214 ? -11.484 -8.492 -26.172 1 87.31 214 TYR A N 1
ATOM 1551 C CA . TYR A 1 214 ? -10.375 -8.125 -25.297 1 87.31 214 TYR A CA 1
ATOM 1552 C C . TYR A 1 214 ? -9.133 -7.785 -26.109 1 87.31 214 TYR A C 1
ATOM 1554 O O . TYR A 1 214 ? -8.141 -7.289 -25.562 1 87.31 214 TYR A O 1
ATOM 1562 N N . GLY A 1 215 ? -9.148 -8.109 -27.312 1 82.38 215 GLY A N 1
ATOM 1563 C CA . GLY A 1 215 ? -8.148 -7.633 -28.25 1 82.38 215 GLY A CA 1
ATOM 1564 C C . GLY A 1 215 ? -6.824 -8.367 -28.125 1 82.38 215 GLY A C 1
ATOM 1565 O O . GLY A 1 215 ? -6.797 -9.594 -28.031 1 82.38 215 GLY A O 1
ATOM 1566 N N . SER A 1 216 ? -5.707 -7.531 -28.25 1 81.81 216 SER A N 1
ATOM 1567 C CA . SER A 1 216 ? -4.348 -8.016 -28.469 1 81.81 216 SER A CA 1
ATOM 1568 C C . SER A 1 216 ? -3.836 -8.781 -27.25 1 81.81 216 SER A C 1
ATOM 1570 O O . SER A 1 216 ? -2.879 -9.555 -27.359 1 81.81 216 SER A O 1
ATOM 1572 N N . ARG A 1 217 ? -4.34 -8.703 -26.219 1 82.38 217 ARG A N 1
ATOM 1573 C CA . ARG A 1 217 ? -3.863 -9.414 -25.031 1 82.38 217 ARG A CA 1
ATOM 1574 C C . ARG A 1 217 ? -4.539 -10.781 -24.906 1 82.38 217 ARG A C 1
ATOM 1576 O O . ARG A 1 217 ? -4.156 -11.586 -24.062 1 82.38 217 ARG A O 1
ATOM 1583 N N . ALA A 1 218 ? -5.395 -11.023 -25.75 1 87.56 218 ALA A N 1
ATOM 1584 C CA . ALA A 1 218 ? -6.227 -12.211 -25.609 1 87.56 218 ALA A CA 1
ATOM 1585 C C . ALA A 1 218 ? -5.812 -13.297 -26.594 1 87.56 218 ALA A C 1
ATOM 1587 O O . ALA A 1 218 ? -6.516 -14.297 -26.766 1 87.56 218 ALA A O 1
ATOM 1588 N N . ALA A 1 219 ? -4.719 -13.047 -27.219 1 85.69 219 ALA A N 1
ATOM 1589 C CA . ALA A 1 219 ? -4.27 -14.008 -28.219 1 85.69 219 ALA A CA 1
ATOM 1590 C C . ALA A 1 219 ? -4.09 -15.391 -27.609 1 85.69 219 ALA A C 1
ATOM 1592 O O . ALA A 1 219 ? -4.277 -16.406 -28.281 1 85.69 219 ALA A O 1
ATOM 1593 N N . ASN A 1 220 ? -3.795 -15.422 -26.391 1 90.56 220 ASN A N 1
ATOM 1594 C CA . ASN A 1 220 ? -3.537 -16.672 -25.688 1 90.56 220 ASN A CA 1
ATOM 1595 C C . ASN A 1 220 ? -4.754 -17.125 -24.875 1 90.56 220 ASN A C 1
ATOM 1597 O O . ASN A 1 220 ? -4.648 -18 -24.031 1 90.56 220 ASN A O 1
ATOM 1601 N N . GLY A 1 221 ? -5.871 -16.516 -25.078 1 91.94 221 GLY A N 1
ATOM 1602 C CA . GLY A 1 221 ? -7.074 -16.828 -24.328 1 91.94 221 GLY A CA 1
ATOM 1603 C C . GLY A 1 221 ? -7.328 -15.867 -23.188 1 91.94 221 GLY A C 1
ATOM 1604 O O . GLY A 1 221 ? -6.469 -15.047 -22.859 1 91.94 221 GLY A O 1
ATOM 1605 N N . VAL A 1 222 ? -8.555 -15.953 -22.688 1 93.56 222 VAL A N 1
ATOM 1606 C CA . VAL A 1 222 ? -8.914 -15.078 -21.578 1 93.56 222 VAL A CA 1
ATOM 1607 C C . VAL A 1 222 ? -9.547 -15.898 -20.453 1 93.56 222 VAL A C 1
ATOM 1609 O O . VAL A 1 222 ? -10.344 -16.797 -20.719 1 93.56 222 VAL A O 1
ATOM 1612 N N . ILE A 1 223 ? -9.133 -15.648 -19.297 1 94 223 ILE A N 1
ATOM 1613 C CA . ILE A 1 223 ? -9.75 -16.203 -18.094 1 94 223 ILE A CA 1
ATOM 1614 C C . ILE A 1 223 ? -10.406 -15.094 -17.281 1 94 223 ILE A C 1
ATOM 1616 O O . ILE A 1 223 ? -9.719 -14.219 -16.734 1 94 223 ILE A O 1
ATOM 1620 N N . VAL A 1 224 ? -11.672 -15.164 -17.172 1 93.56 224 VAL A N 1
ATOM 1621 C CA . VAL A 1 224 ? -12.438 -14.141 -16.469 1 93.56 224 VAL A CA 1
ATOM 1622 C C . VAL A 1 224 ? -12.836 -14.648 -15.086 1 93.56 224 VAL A C 1
ATOM 1624 O O . VAL A 1 224 ? -13.547 -15.641 -14.969 1 93.56 224 VAL A O 1
ATOM 1627 N N . ILE A 1 225 ? -12.43 -13.977 -14.109 1 93.44 225 ILE A N 1
ATOM 1628 C CA . ILE A 1 225 ? -12.766 -14.297 -12.719 1 93.44 225 ILE A CA 1
ATOM 1629 C C . ILE A 1 225 ? -13.859 -13.359 -12.219 1 93.44 225 ILE A C 1
ATOM 1631 O O . ILE A 1 225 ? -13.703 -12.133 -12.258 1 93.44 225 ILE A O 1
ATOM 1635 N N . THR A 1 226 ? -14.883 -13.945 -11.82 1 91.75 226 THR A N 1
ATOM 1636 C CA . THR A 1 226 ? -15.969 -13.195 -11.211 1 91.75 226 THR A CA 1
ATOM 1637 C C . THR A 1 226 ? -16.031 -13.453 -9.703 1 91.75 226 THR A C 1
ATOM 1639 O O . THR A 1 226 ? -16.172 -14.602 -9.273 1 91.75 226 THR A O 1
ATOM 1642 N N . SER A 1 227 ? -16 -12.477 -8.977 1 92.5 227 SER A N 1
ATOM 1643 C CA . SER A 1 227 ? -16.016 -12.625 -7.52 1 92.5 227 SER A CA 1
ATOM 1644 C C . SER A 1 227 ? -17.453 -12.664 -6.988 1 92.5 227 SER A C 1
ATOM 1646 O O . SER A 1 227 ? -18.375 -12.25 -7.676 1 92.5 227 SER A O 1
ATOM 1648 N N . LYS A 1 228 ? -17.547 -13.172 -5.852 1 92.12 228 LYS A N 1
ATOM 1649 C CA . LYS A 1 228 ? -18.859 -13.266 -5.195 1 92.12 228 LYS A CA 1
ATOM 1650 C C . LYS A 1 228 ? -19.406 -11.875 -4.879 1 92.12 228 LYS A C 1
ATOM 1652 O O . LYS A 1 228 ? -18.656 -10.969 -4.516 1 92.12 228 LYS A O 1
ATOM 1657 N N . LYS A 1 229 ? -20.688 -11.836 -5.086 1 89.81 229 LYS A N 1
ATOM 1658 C CA . LYS A 1 229 ? -21.453 -10.648 -4.738 1 89.81 229 LYS A CA 1
ATOM 1659 C C . LYS A 1 229 ? -22.719 -11.008 -3.965 1 89.81 229 LYS A C 1
ATOM 1661 O O . LYS A 1 229 ? -23.156 -12.164 -3.99 1 89.81 229 LYS A O 1
ATOM 1666 N N . GLY A 1 230 ? -23.219 -10.031 -3.299 1 86.25 230 GLY A N 1
ATOM 1667 C CA . GLY A 1 230 ? -24.547 -10.234 -2.744 1 86.25 230 GLY A CA 1
ATOM 1668 C C . GLY A 1 230 ? -25.656 -10.117 -3.777 1 86.25 230 GLY A C 1
ATOM 1669 O O . GLY A 1 230 ? -25.406 -9.727 -4.922 1 86.25 230 GLY A O 1
ATOM 1670 N N . LYS A 1 231 ? -26.734 -10.562 -3.369 1 83.31 231 LYS A N 1
ATOM 1671 C CA . LYS A 1 231 ? -27.906 -10.422 -4.23 1 83.31 231 LYS A CA 1
ATOM 1672 C C . LYS A 1 231 ? -28.906 -9.43 -3.646 1 83.31 231 LYS A C 1
ATOM 1674 O O . LYS A 1 231 ? -29.016 -9.297 -2.426 1 83.31 231 LYS A O 1
ATOM 1679 N N . TYR A 1 232 ? -29.547 -8.789 -4.539 1 79.94 232 TYR A N 1
ATOM 1680 C CA . TYR A 1 232 ? -30.562 -7.863 -4.078 1 79.94 232 TYR A CA 1
ATOM 1681 C C . TYR A 1 232 ? -31.656 -8.594 -3.303 1 79.94 232 TYR A C 1
ATOM 1683 O O . TYR A 1 232 ? -32.094 -9.68 -3.697 1 79.94 232 TYR A O 1
ATOM 1691 N N . GLY A 1 233 ? -32.031 -8.047 -2.199 1 72.81 233 GLY A N 1
ATOM 1692 C CA . GLY A 1 233 ? -33.094 -8.602 -1.4 1 72.81 233 GLY A CA 1
ATOM 1693 C C . GLY A 1 233 ? -32.688 -9.789 -0.555 1 72.81 233 GLY A C 1
ATOM 1694 O O . GLY A 1 233 ? -33.469 -10.352 0.184 1 72.81 233 GLY A O 1
ATOM 1695 N N . GLN A 1 234 ? -31.438 -10.117 -0.649 1 77.94 234 GLN A N 1
ATOM 1696 C CA . GLN A 1 234 ? -30.922 -11.266 0.089 1 77.94 234 GLN A CA 1
ATOM 1697 C C . GLN A 1 234 ? -30.719 -10.922 1.562 1 77.94 234 GLN A C 1
ATOM 1699 O O . GLN A 1 234 ? -30.188 -9.867 1.89 1 77.94 234 GLN A O 1
ATOM 1704 N N . GLN A 1 235 ? -31.234 -11.891 2.389 1 75.12 235 GLN A N 1
ATOM 1705 C CA . GLN A 1 235 ? -31 -11.719 3.818 1 75.12 235 GLN A CA 1
ATOM 1706 C C . GLN A 1 235 ? -29.516 -11.867 4.156 1 75.12 235 GLN A C 1
ATOM 1708 O O . GLN A 1 235 ? -28.828 -12.703 3.572 1 75.12 235 GLN A O 1
ATOM 1713 N N . ALA A 1 236 ? -29.188 -11.156 5.117 1 79.62 236 ALA A N 1
ATOM 1714 C CA . ALA A 1 236 ? -27.781 -11.188 5.52 1 79.62 236 ALA A CA 1
ATOM 1715 C C . ALA A 1 236 ? -27.406 -12.562 6.055 1 79.62 236 ALA A C 1
ATOM 1717 O O . ALA A 1 236 ? -28.188 -13.203 6.766 1 79.62 236 ALA A O 1
ATOM 1718 N N . ARG A 1 237 ? -26.328 -13.055 5.668 1 85.44 237 ARG A N 1
ATOM 1719 C CA . ARG A 1 237 ? -25.797 -14.344 6.09 1 85.44 237 ARG A CA 1
ATOM 1720 C C . ARG A 1 237 ? -24.328 -14.234 6.469 1 85.44 237 ARG A C 1
ATOM 1722 O O . ARG A 1 237 ? -23.531 -13.609 5.754 1 85.44 237 ARG A O 1
ATOM 1729 N N . VAL A 1 238 ? -24.031 -14.797 7.594 1 88.31 238 VAL A N 1
ATOM 1730 C CA . VAL A 1 238 ? -22.641 -14.852 8.031 1 88.31 238 VAL A CA 1
ATOM 1731 C C . VAL A 1 238 ? -22.109 -16.266 7.875 1 88.31 238 VAL A C 1
ATOM 1733 O O . VAL A 1 238 ? -22.781 -17.234 8.258 1 88.31 238 VAL A O 1
ATOM 1736 N N . THR A 1 239 ? -21 -16.359 7.305 1 92.5 239 THR A N 1
ATOM 1737 C CA . THR A 1 239 ? -20.328 -17.656 7.145 1 92.5 239 THR A CA 1
ATOM 1738 C C . THR A 1 239 ? -18.938 -17.641 7.77 1 92.5 239 THR A C 1
ATOM 1740 O O . THR A 1 239 ? -18.141 -16.734 7.492 1 92.5 239 THR A O 1
ATOM 1743 N N . ILE A 1 240 ? -18.672 -18.531 8.609 1 93.31 240 ILE A N 1
ATOM 1744 C CA . ILE A 1 240 ? -17.344 -18.703 9.195 1 93.31 240 ILE A CA 1
ATOM 1745 C C . ILE A 1 240 ? -16.766 -20.047 8.75 1 93.31 240 ILE A C 1
ATOM 1747 O O . ILE A 1 240 ? -17.406 -21.094 8.883 1 93.31 240 ILE A O 1
ATOM 1751 N N . ARG A 1 241 ? -15.594 -19.984 8.266 1 95.5 241 ARG A N 1
ATOM 1752 C CA . ARG A 1 241 ? -14.898 -21.188 7.82 1 95.5 241 ARG A CA 1
ATOM 1753 C C . ARG A 1 241 ? -13.555 -21.328 8.523 1 95.5 241 ARG A C 1
ATOM 1755 O O . ARG A 1 241 ? -12.766 -20.391 8.57 1 95.5 241 ARG A O 1
ATOM 1762 N N . ALA A 1 242 ? -13.281 -22.438 9.086 1 95.75 242 ALA A N 1
ATOM 1763 C CA . ALA A 1 242 ? -12 -22.781 9.703 1 95.75 242 ALA A CA 1
ATOM 1764 C C . ALA A 1 242 ? -11.453 -24.094 9.125 1 95.75 242 ALA A C 1
ATOM 1766 O O . ALA A 1 242 ? -12.195 -25.047 8.922 1 95.75 242 ALA A O 1
ATOM 1767 N N . LYS A 1 243 ? -10.195 -24.062 8.82 1 95.94 243 LYS A N 1
ATOM 1768 C CA . LYS A 1 243 ? -9.547 -25.234 8.242 1 95.94 243 LYS A CA 1
ATOM 1769 C C . LYS A 1 243 ? -8.203 -25.5 8.914 1 95.94 243 LYS A C 1
ATOM 1771 O O . LYS A 1 243 ? -7.516 -24.562 9.328 1 95.94 243 LYS A O 1
ATOM 1776 N N . TYR A 1 244 ? -7.836 -26.703 9.055 1 96.56 244 TYR A N 1
ATOM 1777 C CA . TYR A 1 244 ? -6.531 -27.172 9.516 1 96.56 244 TYR A CA 1
ATOM 1778 C C . TYR A 1 244 ? -6.059 -28.375 8.703 1 96.56 244 TYR A C 1
ATOM 1780 O O . TYR A 1 244 ? -6.84 -29.281 8.422 1 96.56 244 TYR A O 1
ATOM 1788 N N . GLY A 1 245 ? -4.867 -28.297 8.242 1 96.38 245 GLY A N 1
ATOM 1789 C CA . GLY A 1 245 ? -4.316 -29.391 7.473 1 96.38 245 GLY A CA 1
ATOM 1790 C C . GLY A 1 245 ? -2.803 -29.453 7.508 1 96.38 245 GLY A C 1
ATOM 1791 O O . GLY A 1 245 ? -2.168 -28.766 8.305 1 96.38 245 GLY A O 1
ATOM 1792 N N . TRP A 1 246 ? -2.256 -30.375 6.75 1 96.19 246 TRP A N 1
ATOM 1793 C CA . TRP A 1 246 ? -0.806 -30.5 6.641 1 96.19 246 TRP A CA 1
ATOM 1794 C C . TRP A 1 246 ? -0.407 -31.031 5.27 1 96.19 246 TRP A C 1
ATOM 1796 O O . TRP A 1 246 ? -1.235 -31.594 4.555 1 96.19 246 TRP A O 1
ATOM 1806 N N . SER A 1 247 ? 0.84 -30.797 4.867 1 95.31 247 SER A N 1
ATOM 1807 C CA . SER A 1 247 ? 1.394 -31.219 3.584 1 95.31 247 SER A CA 1
ATOM 1808 C C . SER A 1 247 ? 2.582 -32.156 3.773 1 95.31 247 SER A C 1
ATOM 1810 O O . SER A 1 247 ? 3.279 -32.094 4.785 1 95.31 247 SER A O 1
ATOM 1812 N N . GLN A 1 248 ? 2.768 -33 2.844 1 94.81 248 GLN A N 1
ATOM 1813 C CA . GLN A 1 248 ? 3.914 -33.906 2.791 1 94.81 248 GLN A CA 1
ATOM 1814 C C . GLN A 1 248 ? 4.355 -34.156 1.351 1 94.81 248 GLN A C 1
ATOM 1816 O O . GLN A 1 248 ? 3.689 -33.719 0.409 1 94.81 248 GLN A O 1
ATOM 1821 N N . LEU A 1 249 ? 5.465 -34.688 1.211 1 92.69 249 LEU A N 1
ATOM 1822 C CA . LEU A 1 249 ? 6.008 -35 -0.107 1 92.69 249 LEU A CA 1
ATOM 1823 C C . LEU A 1 249 ? 5.168 -36.062 -0.805 1 92.69 249 LEU A C 1
ATOM 1825 O O . LEU A 1 249 ? 4.715 -37.031 -0.171 1 92.69 249 LEU A O 1
ATOM 1829 N N . THR A 1 250 ? 4.988 -35.906 -2.115 1 90.44 250 THR A N 1
ATOM 1830 C CA . THR A 1 250 ? 4.406 -37 -2.908 1 90.44 250 THR A CA 1
ATOM 1831 C C . THR A 1 250 ? 5.402 -38.156 -3.076 1 90.44 250 THR A C 1
ATOM 1833 O O . THR A 1 250 ? 6.613 -37.906 -3.09 1 90.44 250 THR A O 1
ATOM 1836 N N . PRO A 1 251 ? 4.906 -39.312 -3.176 1 84.88 251 PRO A N 1
ATOM 1837 C CA . PRO A 1 251 ? 5.832 -40.406 -3.371 1 84.88 251 PRO A CA 1
ATOM 1838 C C . PRO A 1 251 ? 6.574 -40.344 -4.703 1 84.88 251 PRO A C 1
ATOM 1840 O O . PRO A 1 251 ? 5.984 -39.969 -5.723 1 84.88 251 PRO A O 1
ATOM 1843 N N . ASP A 1 252 ? 7.852 -40.5 -4.504 1 82.19 252 ASP A N 1
ATOM 1844 C CA . ASP A 1 252 ? 8.609 -40.594 -5.746 1 82.19 252 ASP A CA 1
ATOM 1845 C C . ASP A 1 252 ? 9.094 -42.031 -5.988 1 82.19 252 ASP A C 1
ATOM 1847 O O . ASP A 1 252 ? 8.922 -42.906 -5.129 1 82.19 252 ASP A O 1
ATOM 1851 N N . LYS A 1 253 ? 9.469 -42.469 -7.094 1 83.19 253 LYS A N 1
ATOM 1852 C CA . LYS A 1 253 ? 9.836 -43.844 -7.484 1 83.19 253 LYS A CA 1
ATOM 1853 C C . LYS A 1 253 ? 11.352 -44.031 -7.492 1 83.19 253 LYS A C 1
ATOM 1855 O O . LYS A 1 253 ? 11.898 -44.656 -8.391 1 83.19 253 LYS A O 1
ATOM 1860 N N . VAL A 1 254 ? 11.992 -43.375 -6.535 1 90.25 254 VAL A N 1
ATOM 1861 C CA . VAL A 1 254 ? 13.445 -43.5 -6.441 1 90.25 254 VAL A CA 1
ATOM 1862 C C . VAL A 1 254 ? 13.82 -44.125 -5.109 1 90.25 254 VAL A C 1
ATOM 1864 O O . VAL A 1 254 ? 13.375 -43.688 -4.051 1 90.25 254 VAL A O 1
ATOM 1867 N N . ASP A 1 255 ? 14.555 -45.156 -5.215 1 93 255 ASP A N 1
ATOM 1868 C CA . ASP A 1 255 ? 15.117 -45.812 -4.027 1 93 255 ASP A CA 1
ATOM 1869 C C . ASP A 1 255 ? 16.625 -45.594 -3.959 1 93 255 ASP A C 1
ATOM 1871 O O . ASP A 1 255 ? 17.375 -46.125 -4.785 1 93 255 ASP A O 1
ATOM 1875 N N . MET A 1 256 ? 17 -44.844 -2.979 1 96.69 256 MET A N 1
ATOM 1876 C CA . MET A 1 256 ? 18.438 -44.625 -2.766 1 96.69 256 MET A CA 1
ATOM 1877 C C . MET A 1 256 ? 19.031 -45.781 -1.956 1 96.69 256 MET A C 1
ATOM 1879 O O . MET A 1 256 ? 18.328 -46.438 -1.192 1 96.69 256 MET A O 1
ATOM 1883 N N . MET A 1 257 ? 20.344 -45.938 -2.068 1 98.12 257 MET A N 1
ATOM 1884 C CA . MET A 1 257 ? 21 -47.031 -1.382 1 98.12 257 MET A CA 1
ATOM 1885 C C . MET A 1 257 ? 21.078 -46.781 0.12 1 98.12 257 MET A C 1
ATOM 1887 O O . MET A 1 257 ? 21.297 -45.656 0.549 1 98.12 257 MET A O 1
ATOM 1891 N N . ASN A 1 258 ? 20.828 -47.844 0.893 1 97.69 258 ASN A N 1
ATOM 1892 C CA . ASN A 1 258 ? 21.219 -47.781 2.295 1 97.69 258 ASN A CA 1
ATOM 1893 C C . ASN A 1 258 ? 22.719 -48.062 2.461 1 97.69 258 ASN A C 1
ATOM 1895 O O . ASN A 1 258 ? 23.438 -48.25 1.474 1 97.69 258 ASN A O 1
ATOM 1899 N N . SER A 1 259 ? 23.234 -48.062 3.699 1 98.06 259 SER A N 1
ATOM 1900 C CA . SER A 1 259 ? 24.656 -48.188 3.939 1 98.06 259 SER A CA 1
ATOM 1901 C C . SER A 1 259 ? 25.203 -49.531 3.438 1 98.06 259 SER A C 1
ATOM 1903 O O . SER A 1 259 ? 26.25 -49.562 2.791 1 98.06 259 SER A O 1
ATOM 1905 N N . ASP A 1 260 ? 24.5 -50.594 3.701 1 97.56 260 ASP A N 1
ATOM 1906 C CA . ASP A 1 260 ? 24.938 -51.906 3.273 1 97.56 260 ASP A CA 1
ATOM 1907 C C . ASP A 1 260 ? 25 -52 1.752 1 97.56 260 ASP A C 1
ATOM 1909 O O . ASP A 1 260 ? 25.969 -52.531 1.192 1 97.56 260 ASP A O 1
ATOM 1913 N N . GLN A 1 261 ? 24.016 -51.562 1.181 1 97.88 261 GLN A N 1
ATOM 1914 C CA . GLN A 1 261 ? 23.938 -51.594 -0.277 1 97.88 261 GLN A CA 1
ATOM 1915 C C . GLN A 1 261 ? 25.047 -50.719 -0.892 1 97.88 261 GLN A C 1
ATOM 1917 O O . GLN A 1 261 ? 25.656 -51.125 -1.895 1 97.88 261 GLN A O 1
ATOM 1922 N N . TYR A 1 262 ? 25.203 -49.562 -0.291 1 98.25 262 TYR A N 1
ATOM 1923 C CA . TYR A 1 262 ? 26.234 -48.656 -0.795 1 98.25 262 TYR A CA 1
ATOM 1924 C C . TYR A 1 262 ? 27.609 -49.281 -0.685 1 98.25 262 TYR A C 1
ATOM 1926 O O . TYR A 1 262 ? 28.422 -49.188 -1.605 1 98.25 262 TYR A O 1
ATOM 1934 N N . ILE A 1 263 ? 27.984 -49.969 0.417 1 97.5 263 ILE A N 1
ATOM 1935 C CA . ILE A 1 263 ? 29.266 -50.656 0.625 1 97.5 263 ILE A CA 1
ATOM 1936 C C . ILE A 1 263 ? 29.438 -51.75 -0.412 1 97.5 263 ILE A C 1
ATOM 1938 O O . ILE A 1 263 ? 30.5 -51.906 -1.022 1 97.5 263 ILE A O 1
ATOM 1942 N N . GLU A 1 264 ? 28.391 -52.5 -0.616 1 97.38 264 GLU A N 1
ATOM 1943 C CA . GLU A 1 264 ? 28.422 -53.562 -1.632 1 97.38 264 GLU A CA 1
ATOM 1944 C C . GLU A 1 264 ? 28.703 -52.969 -3.014 1 97.38 264 GLU A C 1
ATOM 1946 O O . GLU A 1 264 ? 29.531 -53.5 -3.758 1 97.38 264 GLU A O 1
ATOM 1951 N N . TYR A 1 265 ? 27.969 -51.969 -3.318 1 97.75 265 TYR A N 1
ATOM 1952 C CA . TYR A 1 265 ? 28.125 -51.312 -4.602 1 97.75 265 TYR A CA 1
ATOM 1953 C C . TYR A 1 265 ? 29.547 -50.812 -4.785 1 97.75 265 TYR A C 1
ATOM 1955 O O . TYR A 1 265 ? 30.156 -51.031 -5.84 1 97.75 265 TYR A O 1
ATOM 1963 N N . ARG A 1 266 ? 30.156 -50.094 -3.76 1 97.69 266 ARG A N 1
ATOM 1964 C CA . ARG A 1 266 ? 31.516 -49.594 -3.812 1 97.69 266 ARG A CA 1
ATOM 1965 C C . ARG A 1 266 ? 32.531 -50.688 -3.996 1 97.69 266 ARG A C 1
ATOM 1967 O O . ARG A 1 266 ? 33.531 -50.531 -4.68 1 97.69 266 ARG A O 1
ATOM 1974 N N . ASP A 1 267 ? 32.344 -51.844 -3.414 1 96.56 267 ASP A N 1
ATOM 1975 C CA . ASP A 1 267 ? 33.188 -53 -3.621 1 96.56 267 ASP A CA 1
ATOM 1976 C C . ASP A 1 267 ? 33.125 -53.5 -5.07 1 96.56 267 ASP A C 1
ATOM 1978 O O . ASP A 1 267 ? 34.156 -53.781 -5.676 1 96.56 267 ASP A O 1
ATOM 1982 N N . LYS A 1 268 ? 31.969 -53.531 -5.598 1 95.94 268 LYS A N 1
ATOM 1983 C CA . LYS A 1 268 ? 31.75 -54.031 -6.949 1 95.94 268 LYS A CA 1
ATOM 1984 C C . LYS A 1 268 ? 32.469 -53.188 -7.984 1 95.94 268 LYS A C 1
ATOM 1986 O O . LYS A 1 268 ? 32.938 -53.688 -9.008 1 95.94 268 LYS A O 1
ATOM 1991 N N . ILE A 1 269 ? 32.531 -51.938 -7.746 1 96.31 269 ILE A N 1
ATOM 1992 C CA . ILE A 1 269 ? 33.094 -51.062 -8.766 1 96.31 269 ILE A CA 1
ATOM 1993 C C . ILE A 1 269 ? 34.594 -50.875 -8.5 1 96.31 269 ILE A C 1
ATOM 1995 O O . ILE A 1 269 ? 35.219 -50 -9.102 1 96.31 269 ILE A O 1
ATOM 1999 N N . GLY A 1 270 ? 35.156 -51.531 -7.516 1 94.62 270 GLY A N 1
ATOM 2000 C CA . GLY A 1 270 ? 36.594 -51.531 -7.238 1 94.62 270 GLY A CA 1
ATOM 2001 C C . GLY A 1 270 ? 37.031 -50.312 -6.445 1 94.62 270 GLY A C 1
ATOM 2002 O O . GLY A 1 270 ? 38.188 -49.875 -6.57 1 94.62 270 GLY A O 1
ATOM 2003 N N . GLN A 1 271 ? 36.125 -49.688 -5.781 1 95.62 271 GLN A N 1
ATOM 2004 C CA . GLN A 1 271 ? 36.438 -48.562 -4.918 1 95.62 271 GLN A CA 1
ATOM 2005 C C . GLN A 1 271 ? 35.875 -48.781 -3.51 1 95.62 271 GLN A C 1
ATOM 2007 O O . GLN A 1 271 ? 35.062 -48 -3.035 1 95.62 271 GLN A O 1
ATOM 2012 N N . PRO A 1 272 ? 36.406 -49.719 -2.838 1 96.19 272 PRO A N 1
ATOM 2013 C CA . PRO A 1 272 ? 35.844 -50.062 -1.528 1 96.19 272 PRO A CA 1
ATOM 2014 C C . PRO A 1 272 ? 35.969 -48.938 -0.502 1 96.19 272 PRO A C 1
ATOM 2016 O O . PRO A 1 272 ? 36.938 -48.156 -0.571 1 96.19 272 PRO A O 1
ATOM 2019 N N . VAL A 1 273 ? 35 -48.906 0.37 1 96.88 273 VAL A N 1
ATOM 2020 C CA . VAL A 1 273 ? 35.062 -47.969 1.472 1 96.88 273 VAL A CA 1
ATOM 2021 C C . VAL A 1 273 ? 36.094 -48.438 2.496 1 96.88 273 VAL A C 1
ATOM 2023 O O . VAL A 1 273 ? 36.594 -49.562 2.426 1 96.88 273 VAL A O 1
ATOM 2026 N N . SER A 1 274 ? 36.469 -47.594 3.428 1 95.44 274 SER A N 1
ATOM 2027 C CA . SER A 1 274 ? 37.469 -47.906 4.449 1 95.44 274 SER A CA 1
ATOM 2028 C C . SER A 1 274 ? 36.938 -48.969 5.43 1 95.44 274 SER A C 1
ATOM 2030 O O . SER A 1 274 ? 35.719 -49.125 5.562 1 95.44 274 SER A O 1
ATOM 2032 N N . GLN A 1 275 ? 37.844 -49.625 6.043 1 94 275 GLN A N 1
ATOM 2033 C CA . GLN A 1 275 ? 37.469 -50.594 7.051 1 94 275 GLN A CA 1
ATOM 2034 C C . GLN A 1 275 ? 36.719 -49.938 8.211 1 94 275 GLN A C 1
ATOM 2036 O O . GLN A 1 275 ? 35.812 -50.531 8.797 1 94 275 GLN A O 1
ATOM 2041 N N . GLY A 1 276 ? 37.094 -48.781 8.453 1 90.44 276 GLY A N 1
ATOM 2042 C CA . GLY A 1 276 ? 36.406 -48 9.492 1 90.44 276 GLY A CA 1
ATOM 2043 C C . GLY A 1 276 ? 34.938 -47.812 9.219 1 90.44 276 GLY A C 1
ATOM 2044 O O . GLY A 1 276 ? 34.094 -47.938 10.125 1 90.44 276 GLY A O 1
ATOM 2045 N N . ILE A 1 277 ? 34.625 -47.469 7.996 1 94.94 277 ILE A N 1
ATOM 2046 C CA . ILE A 1 277 ? 33.25 -47.25 7.59 1 94.94 277 ILE A CA 1
ATOM 2047 C C . ILE A 1 277 ? 32.5 -48.594 7.66 1 94.94 277 ILE A C 1
ATOM 2049 O O . ILE A 1 277 ? 31.344 -48.625 8.125 1 94.94 277 ILE A O 1
ATOM 2053 N N . LYS A 1 278 ? 33.031 -49.656 7.203 1 95.19 278 LYS A N 1
ATOM 2054 C CA . LYS A 1 278 ? 32.406 -50.969 7.262 1 95.19 278 LYS A CA 1
ATOM 2055 C C . LYS A 1 278 ? 32.094 -51.375 8.703 1 95.19 278 LYS A C 1
ATOM 2057 O O . LYS A 1 278 ? 31.016 -51.906 8.984 1 95.19 278 LYS A O 1
ATOM 2062 N N . ASP A 1 279 ? 33.031 -51.094 9.57 1 90.62 279 ASP A N 1
ATOM 2063 C CA . ASP A 1 279 ? 32.844 -51.406 10.984 1 90.62 279 ASP A CA 1
ATOM 2064 C C . ASP A 1 279 ? 31.703 -50.562 11.578 1 90.62 279 ASP A C 1
ATOM 2066 O O . ASP A 1 279 ? 30.906 -51.062 12.375 1 90.62 279 ASP A O 1
ATOM 2070 N N . LEU A 1 280 ? 31.766 -49.344 11.188 1 91.12 280 LEU A N 1
ATOM 2071 C CA . LEU A 1 280 ? 30.734 -48.438 11.664 1 91.12 280 LEU A CA 1
ATOM 2072 C C . LEU A 1 280 ? 29.344 -48.938 11.297 1 91.12 280 LEU A C 1
ATOM 2074 O O . LEU A 1 280 ? 28.438 -48.938 12.133 1 91.12 280 LEU A O 1
ATOM 2078 N N . VAL A 1 281 ? 29.125 -49.344 10.094 1 95.56 281 VAL A N 1
ATOM 2079 C CA . VAL A 1 281 ? 27.844 -49.812 9.586 1 95.56 281 VAL A CA 1
ATOM 2080 C C . VAL A 1 281 ? 27.5 -51.156 10.203 1 95.56 281 VAL A C 1
ATOM 2082 O O . VAL A 1 281 ? 26.344 -51.406 10.609 1 95.56 281 VAL A O 1
ATOM 2085 N N . ASN A 1 282 ? 28.422 -52.031 10.367 1 93.5 282 ASN A N 1
ATOM 2086 C CA . ASN A 1 282 ? 28.188 -53.406 10.875 1 93.5 282 ASN A CA 1
ATOM 2087 C C . ASN A 1 282 ? 27.953 -53.406 12.383 1 93.5 282 ASN A C 1
ATOM 2089 O O . ASN A 1 282 ? 27.078 -54.125 12.875 1 93.5 282 ASN A O 1
ATOM 2093 N N . LYS A 1 283 ? 28.703 -52.656 13.07 1 92.19 283 LYS A N 1
ATOM 2094 C CA . LYS A 1 283 ? 28.656 -52.688 14.531 1 92.19 283 LYS A CA 1
ATOM 2095 C C . LYS A 1 283 ? 27.562 -51.781 15.062 1 92.19 283 LYS A C 1
ATOM 2097 O O . LYS A 1 283 ? 26.938 -52.062 16.078 1 92.19 283 LYS A O 1
ATOM 2102 N N . HIS A 1 284 ? 27.406 -50.719 14.375 1 92.19 284 HIS A N 1
ATOM 2103 C CA . HIS A 1 284 ? 26.531 -49.719 14.961 1 92.19 284 HIS A CA 1
ATOM 2104 C C . HIS A 1 284 ? 25.281 -49.531 14.117 1 92.19 284 HIS A C 1
ATOM 2106 O O . HIS A 1 284 ? 24.359 -48.781 14.508 1 92.19 284 HIS A O 1
ATOM 2112 N N . GLY A 1 285 ? 25.188 -50.094 12.969 1 92.56 285 GLY A N 1
ATOM 2113 C CA . GLY A 1 285 ? 23.984 -50.062 12.141 1 92.56 285 GLY A CA 1
ATOM 2114 C C . GLY A 1 285 ? 23.656 -48.688 11.594 1 92.56 285 GLY A C 1
ATOM 2115 O O . GLY A 1 285 ? 22.5 -48.344 11.406 1 92.56 285 GLY A O 1
ATOM 2116 N N . ILE A 1 286 ? 24.656 -47.781 11.406 1 93.94 286 ILE A N 1
ATOM 2117 C CA . ILE A 1 286 ? 24.422 -46.438 10.898 1 93.94 286 ILE A CA 1
ATOM 2118 C C . ILE A 1 286 ? 23.969 -46.5 9.445 1 93.94 286 ILE A C 1
ATOM 2120 O O . ILE A 1 286 ? 24.688 -47 8.578 1 93.94 286 ILE A O 1
ATOM 2124 N N . SER A 1 287 ? 22.719 -46.125 9.141 1 96.5 287 SER A N 1
ATOM 2125 C CA . SER A 1 287 ? 22.109 -46 7.824 1 96.5 287 SER A CA 1
ATOM 2126 C C . SER A 1 287 ? 20.984 -44.969 7.836 1 96.5 287 SER A C 1
ATOM 2128 O O . SER A 1 287 ? 19.906 -45.219 8.375 1 96.5 287 SER A O 1
ATOM 2130 N N . THR A 1 288 ? 21.281 -43.906 7.211 1 96.56 288 THR A N 1
ATOM 2131 C CA . THR A 1 288 ? 20.359 -42.781 7.297 1 96.56 288 THR A CA 1
ATOM 2132 C C . THR A 1 288 ? 19.594 -42.594 5.984 1 96.56 288 THR A C 1
ATOM 2134 O O . THR A 1 288 ? 20.188 -42.594 4.91 1 96.56 288 THR A O 1
ATOM 2137 N N . ASN A 1 289 ? 18.281 -42.5 6.062 1 95.75 289 ASN A N 1
ATOM 2138 C CA . ASN A 1 289 ? 17.453 -42.031 4.945 1 95.75 289 ASN A CA 1
ATOM 2139 C C . ASN A 1 289 ? 17.297 -40.531 4.945 1 95.75 289 ASN A C 1
ATOM 2141 O O . ASN A 1 289 ? 16.422 -40 5.609 1 95.75 289 ASN A O 1
ATOM 2145 N N . TRP A 1 290 ? 18.016 -39.906 4.16 1 95.69 290 TRP A N 1
ATOM 2146 C CA . TRP A 1 290 ? 18.125 -38.438 4.207 1 95.69 290 TRP A CA 1
ATOM 2147 C C . TRP A 1 290 ? 16.875 -37.781 3.648 1 95.69 290 TRP A C 1
ATOM 2149 O O . TRP A 1 290 ? 16.594 -36.625 3.955 1 95.69 290 TRP A O 1
ATOM 2159 N N . ARG A 1 291 ? 16.141 -38.438 2.77 1 93.44 291 ARG A N 1
ATOM 2160 C CA . ARG A 1 291 ? 14.852 -37.906 2.305 1 93.44 291 ARG A CA 1
ATOM 2161 C C . ARG A 1 291 ? 13.93 -37.594 3.48 1 93.44 291 ARG A C 1
ATOM 2163 O O . ARG A 1 291 ? 13.352 -36.5 3.543 1 93.44 291 ARG A O 1
ATOM 2170 N N . ASP A 1 292 ? 13.828 -38.469 4.406 1 92.56 292 ASP A N 1
ATOM 2171 C CA . ASP A 1 292 ? 12.945 -38.312 5.555 1 92.56 292 ASP A CA 1
ATOM 2172 C C . ASP A 1 292 ? 13.5 -37.281 6.531 1 92.56 292 ASP A C 1
ATOM 2174 O O . ASP A 1 292 ? 12.742 -36.656 7.285 1 92.56 292 ASP A O 1
ATOM 2178 N N . GLU A 1 293 ? 14.789 -37.094 6.477 1 92.88 293 GLU A N 1
ATOM 2179 C CA . GLU A 1 293 ? 15.43 -36.125 7.371 1 92.88 293 GLU A CA 1
ATOM 2180 C C . GLU A 1 293 ? 15.219 -34.719 6.887 1 92.88 293 GLU A C 1
ATOM 2182 O O . GLU A 1 293 ? 15.172 -33.781 7.695 1 92.88 293 GLU A O 1
ATOM 2187 N N . ILE A 1 294 ? 15.133 -34.562 5.656 1 92.94 294 ILE A N 1
ATOM 2188 C CA . ILE A 1 294 ? 15.156 -33.219 5.082 1 92.94 294 ILE A CA 1
ATOM 2189 C C . ILE A 1 294 ? 13.727 -32.719 4.855 1 92.94 294 ILE A C 1
ATOM 2191 O O . ILE A 1 294 ? 13.422 -31.547 5.117 1 92.94 294 ILE A O 1
ATOM 2195 N N . PHE A 1 295 ? 12.836 -33.5 4.359 1 93.88 295 PHE A N 1
ATOM 2196 C CA . PHE A 1 295 ? 11.477 -33.094 4.035 1 93.88 295 PHE A CA 1
ATOM 2197 C C . PHE A 1 295 ? 10.562 -33.25 5.25 1 93.88 295 PHE A C 1
ATOM 2199 O O . PHE A 1 295 ? 10.562 -34.281 5.906 1 93.88 295 PHE A O 1
ATOM 2206 N N . ASP A 1 296 ? 9.789 -32.188 5.496 1 92.12 296 ASP A N 1
ATOM 2207 C CA . ASP A 1 296 ? 8.805 -32.25 6.57 1 92.12 296 ASP A CA 1
ATOM 2208 C C . ASP A 1 296 ? 7.652 -33.188 6.207 1 92.12 296 ASP A C 1
ATOM 2210 O O . ASP A 1 296 ? 7.062 -33.062 5.133 1 92.12 296 ASP A O 1
ATOM 2214 N N . GLY A 1 297 ? 7.383 -34.062 7.105 1 92.75 297 GLY A N 1
ATOM 2215 C CA . GLY A 1 297 ? 6.336 -35.031 6.824 1 92.75 297 GLY A CA 1
ATOM 2216 C C . GLY A 1 297 ? 4.945 -34.531 7.164 1 92.75 297 GLY A C 1
ATOM 2217 O O . GLY A 1 297 ? 3.947 -35.156 6.82 1 92.75 297 GLY A O 1
ATOM 2218 N N . SER A 1 298 ? 4.918 -33.375 7.812 1 95.31 298 SER A N 1
ATOM 2219 C CA . SER A 1 298 ? 3.621 -32.812 8.219 1 95.31 298 SER A CA 1
ATOM 2220 C C . SER A 1 298 ? 3.672 -31.297 8.359 1 95.31 298 SER A C 1
ATOM 2222 O O . SER A 1 298 ? 3.322 -30.766 9.406 1 95.31 298 SER A O 1
ATOM 2224 N N . ALA A 1 299 ? 4 -30.656 7.27 1 96.12 299 ALA A N 1
ATOM 2225 C CA . ALA A 1 299 ? 4.039 -29.203 7.293 1 96.12 299 ALA A CA 1
ATOM 2226 C C . ALA A 1 299 ? 2.643 -28.625 7.48 1 96.12 299 ALA A C 1
ATOM 2228 O O . ALA A 1 299 ? 1.759 -28.828 6.645 1 96.12 299 ALA A O 1
ATOM 2229 N N . PRO A 1 300 ? 2.373 -27.812 8.477 1 96.38 300 PRO A N 1
ATOM 2230 C CA . PRO A 1 300 ? 1.01 -27.406 8.828 1 96.38 300 PRO A CA 1
ATOM 2231 C C . PRO A 1 300 ? 0.477 -26.281 7.938 1 96.38 300 PRO A C 1
ATOM 2233 O O . PRO A 1 300 ? 1.255 -25.484 7.414 1 96.38 300 PRO A O 1
ATOM 2236 N N . THR A 1 301 ? -0.856 -26.25 7.805 1 95 301 THR A N 1
ATOM 2237 C CA . THR A 1 301 ? -1.629 -25.188 7.16 1 95 301 THR A CA 1
ATOM 2238 C C . THR A 1 301 ? -2.85 -24.828 8 1 95 301 THR A C 1
ATOM 2240 O O . THR A 1 301 ? -3.547 -25.703 8.508 1 95 301 THR A O 1
ATOM 2243 N N . TYR A 1 302 ? -3.031 -23.594 8.258 1 95.12 302 TYR A N 1
ATOM 2244 C CA . TYR A 1 302 ? -4.215 -23.125 8.961 1 95.12 302 TYR A CA 1
ATOM 2245 C C . TYR A 1 302 ? -4.852 -21.953 8.234 1 95.12 302 TYR A C 1
ATOM 2247 O O . TYR A 1 302 ? -4.148 -21.094 7.688 1 95.12 302 TYR A O 1
ATOM 2255 N N . SER A 1 303 ? -6.199 -21.938 8.148 1 94.81 303 SER A N 1
ATOM 2256 C CA . SER A 1 303 ? -6.945 -20.859 7.512 1 94.81 303 SER A CA 1
ATOM 2257 C C . SER A 1 303 ? -8.195 -20.5 8.312 1 94.81 303 SER A C 1
ATOM 2259 O O . SER A 1 303 ? -8.852 -21.375 8.875 1 94.81 303 SER A O 1
ATOM 2261 N N . LEU A 1 304 ? -8.484 -19.281 8.484 1 95.31 304 LEU A N 1
ATOM 2262 C CA . LEU A 1 304 ? -9.695 -18.75 9.109 1 95.31 304 LEU A CA 1
ATOM 2263 C C . LEU A 1 304 ? -10.312 -17.641 8.258 1 95.31 304 LEU A C 1
ATOM 2265 O O . LEU A 1 304 ? -9.617 -16.703 7.863 1 95.31 304 LEU A O 1
ATOM 2269 N N . GLU A 1 305 ? -11.609 -17.844 7.977 1 95 305 GLU A N 1
ATOM 2270 C CA . GLU A 1 305 ? -12.312 -16.891 7.121 1 95 305 GLU A CA 1
ATOM 2271 C C . GLU A 1 305 ? -13.656 -16.5 7.719 1 95 305 GLU A C 1
ATOM 2273 O O . GLU A 1 305 ? -14.344 -17.328 8.312 1 95 305 GLU A O 1
ATOM 2278 N N . GLY A 1 306 ? -13.977 -15.289 7.598 1 92.44 306 GLY A N 1
ATOM 2279 C CA . GLY A 1 306 ? -15.305 -14.75 7.867 1 92.44 306 GLY A CA 1
ATOM 2280 C C . GLY A 1 306 ? -15.859 -13.938 6.711 1 92.44 306 GLY A C 1
ATOM 2281 O O . GLY A 1 306 ? -15.148 -13.125 6.117 1 92.44 306 GLY A O 1
ATOM 2282 N N . ALA A 1 307 ? -17.125 -14.25 6.355 1 92.62 307 ALA A N 1
ATOM 2283 C CA . ALA A 1 307 ? -17.766 -13.523 5.262 1 92.62 307 ALA A CA 1
ATOM 2284 C C . ALA A 1 307 ? -19.188 -13.133 5.625 1 92.62 307 ALA A C 1
ATOM 2286 O O . ALA A 1 307 ? -19.891 -13.883 6.309 1 92.62 307 ALA A O 1
ATOM 2287 N N . VAL A 1 308 ? -19.594 -12.047 5.195 1 87.75 308 VAL A N 1
ATOM 2288 C CA . VAL A 1 308 ? -20.969 -11.562 5.332 1 87.75 308 VAL A CA 1
ATOM 2289 C C . VAL A 1 308 ? -21.516 -11.195 3.959 1 87.75 308 VAL A C 1
ATOM 2291 O O . VAL A 1 308 ? -20.891 -10.461 3.199 1 87.75 308 VAL A O 1
ATOM 2294 N N . THR A 1 309 ? -22.641 -11.758 3.643 1 89.31 309 THR A N 1
ATOM 2295 C CA . THR A 1 309 ? -23.312 -11.477 2.377 1 89.31 309 THR A CA 1
ATOM 2296 C C . THR A 1 309 ? -24.766 -11.07 2.611 1 89.31 309 THR A C 1
ATOM 2298 O O . THR A 1 309 ? -25.422 -11.586 3.52 1 89.31 309 THR A O 1
ATOM 2301 N N . GLY A 1 310 ? -25.203 -10.07 1.874 1 82.5 310 GLY A N 1
ATOM 2302 C CA . GLY A 1 310 ? -26.578 -9.633 1.994 1 82.5 310 GLY A CA 1
ATOM 2303 C C . GLY A 1 310 ? -26.953 -8.539 1.005 1 82.5 310 GLY A C 1
ATOM 2304 O O . GLY A 1 310 ? -26.141 -8.164 0.157 1 82.5 310 GLY A O 1
ATOM 2305 N N . GLY A 1 311 ? -28.234 -8.273 0.98 1 79.38 311 GLY A N 1
ATOM 2306 C CA . GLY A 1 311 ? -28.703 -7.219 0.098 1 79.38 311 GLY A CA 1
ATOM 2307 C C . GLY A 1 311 ? -30.109 -6.758 0.414 1 79.38 311 GLY A C 1
ATOM 2308 O O . GLY A 1 311 ? -30.844 -7.445 1.124 1 79.38 311 GLY A O 1
ATOM 2309 N N . THR A 1 312 ? -30.391 -5.562 -0.111 1 76.31 312 THR A N 1
ATOM 2310 C CA . THR A 1 312 ? -31.734 -4.996 -0.103 1 76.31 312 THR A CA 1
ATOM 2311 C C . THR A 1 312 ? -32.312 -4.953 -1.514 1 76.31 312 THR A C 1
ATOM 2313 O O . THR A 1 312 ? -31.797 -5.617 -2.418 1 76.31 312 THR A O 1
ATOM 2316 N N . GLU A 1 313 ? -33.375 -4.203 -1.568 1 73.69 313 GLU A N 1
ATOM 2317 C CA . GLU A 1 313 ? -34 -4.094 -2.881 1 73.69 313 GLU A CA 1
ATOM 2318 C C . GLU A 1 313 ? -33.094 -3.346 -3.863 1 73.69 313 GLU A C 1
ATOM 2320 O O . GLU A 1 313 ? -33.156 -3.566 -5.074 1 73.69 313 GLU A O 1
ATOM 2325 N N . ARG A 1 314 ? -32.281 -2.539 -3.309 1 79.94 314 ARG A N 1
ATOM 2326 C CA . ARG A 1 314 ? -31.547 -1.695 -4.25 1 79.94 314 ARG A CA 1
ATOM 2327 C C . ARG A 1 314 ? -30.047 -1.815 -4.043 1 79.94 314 ARG A C 1
ATOM 2329 O O . ARG A 1 314 ? -29.266 -1.322 -4.852 1 79.94 314 ARG A O 1
ATOM 2336 N N . THR A 1 315 ? -29.656 -2.42 -2.973 1 81.25 315 THR A N 1
ATOM 2337 C CA . THR A 1 315 ? -28.219 -2.51 -2.711 1 81.25 315 THR A CA 1
ATOM 2338 C C . THR A 1 315 ? -27.828 -3.928 -2.299 1 81.25 315 THR A C 1
ATOM 2340 O O . THR A 1 315 ? -28.562 -4.582 -1.551 1 81.25 315 THR A O 1
ATOM 2343 N N . SER A 1 316 ? -26.781 -4.395 -2.756 1 86.62 316 SER A N 1
ATOM 2344 C CA . SER A 1 316 ? -26.203 -5.672 -2.346 1 86.62 316 SER A CA 1
ATOM 2345 C C . SER A 1 316 ? -24.75 -5.512 -1.905 1 86.62 316 SER A C 1
ATOM 2347 O O . SER A 1 316 ? -24.062 -4.59 -2.346 1 86.62 316 SER A O 1
ATOM 2349 N N . TYR A 1 317 ? -24.312 -6.391 -0.975 1 83.69 317 TYR A N 1
ATOM 2350 C CA . TYR A 1 317 ? -22.938 -6.27 -0.481 1 83.69 317 TYR A CA 1
ATOM 2351 C C . TYR A 1 317 ? -22.359 -7.641 -0.151 1 83.69 317 TYR A C 1
ATOM 2353 O O . TYR A 1 317 ? -23.109 -8.602 0.071 1 83.69 317 TYR A O 1
ATOM 2361 N N . TYR A 1 318 ? -21.094 -7.738 -0.152 1 91.75 318 TYR A N 1
ATOM 2362 C CA . TYR A 1 318 ? -20.297 -8.891 0.225 1 91.75 318 TYR A CA 1
ATOM 2363 C C . TYR A 1 318 ? -18.969 -8.453 0.847 1 91.75 318 TYR A C 1
ATOM 2365 O O . TYR A 1 318 ? -18.219 -7.688 0.243 1 91.75 318 TYR A O 1
ATOM 2373 N N . ILE A 1 319 ? -18.703 -8.859 2.053 1 88.69 319 ILE A N 1
ATOM 2374 C CA . ILE A 1 319 ? -17.453 -8.57 2.742 1 88.69 319 ILE A CA 1
ATOM 2375 C C . ILE A 1 319 ? -16.844 -9.867 3.258 1 88.69 319 ILE A C 1
ATOM 2377 O O . ILE A 1 319 ? -17.516 -10.672 3.898 1 88.69 319 ILE A O 1
ATOM 2381 N N . SER A 1 320 ? -15.57 -10.023 3.012 1 94.5 320 SER A N 1
ATOM 2382 C CA . SER A 1 320 ? -14.898 -11.234 3.463 1 94.5 320 SER A CA 1
ATOM 2383 C C . SER A 1 320 ? -13.484 -10.93 3.957 1 94.5 320 SER A C 1
ATOM 2385 O O . SER A 1 320 ? -12.805 -10.062 3.404 1 94.5 320 SER A O 1
ATOM 2387 N N . LEU A 1 321 ? -13.102 -11.578 5.035 1 92.5 321 LEU A N 1
ATOM 2388 C CA . LEU A 1 321 ? -11.758 -11.562 5.594 1 92.5 321 LEU A CA 1
ATOM 2389 C C . LEU A 1 321 ? -11.195 -12.969 5.703 1 92.5 321 LEU A C 1
ATOM 2391 O O . LEU A 1 321 ? -11.875 -13.883 6.18 1 92.5 321 LEU A O 1
ATOM 2395 N N . ASN A 1 322 ? -9.953 -13.109 5.246 1 95 322 ASN A N 1
ATOM 2396 C CA . ASN A 1 322 ? -9.336 -14.43 5.289 1 95 322 ASN A CA 1
ATOM 2397 C C . ASN A 1 322 ? -7.895 -14.352 5.785 1 95 322 ASN A C 1
ATOM 2399 O O . ASN A 1 322 ? -7.145 -13.453 5.406 1 95 322 ASN A O 1
ATOM 2403 N N . HIS A 1 323 ? -7.527 -15.195 6.723 1 95.06 323 HIS A N 1
ATOM 2404 C CA . HIS A 1 323 ? -6.164 -15.445 7.176 1 95.06 323 HIS A CA 1
ATOM 2405 C C . HIS A 1 323 ? -5.711 -16.859 6.789 1 95.06 323 HIS A C 1
ATOM 2407 O O . HIS A 1 323 ? -6.379 -17.844 7.117 1 95.06 323 HIS A O 1
ATOM 2413 N N . LEU A 1 324 ? -4.602 -16.906 6.133 1 95.38 324 LEU A N 1
ATOM 2414 C CA . LEU A 1 324 ? -4.023 -18.188 5.742 1 95.38 324 LEU A CA 1
ATOM 2415 C C . LEU A 1 324 ? -2.549 -18.266 6.117 1 95.38 324 LEU A C 1
ATOM 2417 O O . LEU A 1 324 ? -1.791 -17.328 5.848 1 95.38 324 LEU A O 1
ATOM 2421 N N . ASN A 1 325 ? -2.154 -19.312 6.773 1 95.88 325 ASN A N 1
ATOM 2422 C CA . ASN A 1 325 ? -0.757 -19.625 7.051 1 95.88 325 ASN A CA 1
ATOM 2423 C C . ASN A 1 325 ? -0.4 -21.031 6.582 1 95.88 325 ASN A C 1
ATOM 2425 O O . ASN A 1 325 ? -0.982 -22.016 7.051 1 95.88 325 ASN A O 1
ATOM 2429 N N . GLN A 1 326 ? 0.568 -21.094 5.723 1 94.19 326 GLN A N 1
ATOM 2430 C CA . GLN A 1 326 ? 0.995 -22.375 5.18 1 94.19 326 GLN A CA 1
ATOM 2431 C C . GLN A 1 326 ? 2.512 -22.531 5.25 1 94.19 326 GLN A C 1
ATOM 2433 O O . GLN A 1 326 ? 3.248 -21.734 4.668 1 94.19 326 GLN A O 1
ATOM 2438 N N . GLU A 1 327 ? 2.865 -23.609 5.918 1 94.94 327 GLU A N 1
ATOM 2439 C CA . GLU A 1 327 ? 4.289 -23.922 5.953 1 94.94 327 GLU A CA 1
ATOM 2440 C C . GLU A 1 327 ? 4.68 -24.828 4.789 1 94.94 327 GLU A C 1
ATOM 2442 O O . GLU A 1 327 ? 3.854 -25.594 4.281 1 94.94 327 GLU A O 1
ATOM 2447 N N . GLY A 1 328 ? 5.949 -24.688 4.324 1 93.19 328 GLY A N 1
ATOM 2448 C CA . GLY A 1 328 ? 6.465 -25.578 3.295 1 93.19 328 GLY A CA 1
ATOM 2449 C C . GLY A 1 328 ? 7.098 -26.828 3.855 1 93.19 328 GLY A C 1
ATOM 2450 O O . GLY A 1 328 ? 7.344 -26.922 5.059 1 93.19 328 GLY A O 1
ATOM 2451 N N . ILE A 1 329 ? 7.328 -27.781 2.992 1 94.25 329 ILE A N 1
ATOM 2452 C CA . ILE A 1 329 ? 7.898 -29.047 3.443 1 94.25 329 ILE A CA 1
ATOM 2453 C C . ILE A 1 329 ? 9.406 -28.906 3.598 1 94.25 329 ILE A C 1
ATOM 2455 O O . ILE A 1 329 ? 10.07 -29.797 4.141 1 94.25 329 ILE A O 1
ATOM 2459 N N . ILE A 1 330 ? 9.898 -27.844 3.084 1 93 330 ILE A N 1
ATOM 2460 C CA . ILE A 1 330 ? 11.289 -27.469 3.311 1 93 330 ILE A CA 1
ATOM 2461 C C . ILE A 1 330 ? 11.344 -26.219 4.195 1 93 330 ILE A C 1
ATOM 2463 O O . ILE A 1 330 ? 10.508 -25.328 4.074 1 93 330 ILE A O 1
ATOM 2467 N N . ALA A 1 331 ? 12.359 -26.172 5.023 1 90.12 331 ALA A N 1
ATOM 2468 C CA . ALA A 1 331 ? 12.492 -25.031 5.922 1 90.12 331 ALA A CA 1
ATOM 2469 C C . ALA A 1 331 ? 12.625 -23.719 5.137 1 90.12 331 ALA A C 1
ATOM 2471 O O . ALA A 1 331 ? 13.227 -23.703 4.062 1 90.12 331 ALA A O 1
ATOM 2472 N N . GLN A 1 332 ? 12.062 -22.641 5.617 1 91.25 332 GLN A N 1
ATOM 2473 C CA . GLN A 1 332 ? 12.102 -21.297 5.043 1 91.25 332 GLN A CA 1
ATOM 2474 C C . GLN A 1 332 ? 11.375 -21.25 3.703 1 91.25 332 GLN A C 1
ATOM 2476 O O . GLN A 1 332 ? 11.891 -20.719 2.725 1 91.25 332 GLN A O 1
ATOM 2481 N N . SER A 1 333 ? 10.273 -21.875 3.627 1 91.81 333 SER A N 1
ATOM 2482 C CA . SER A 1 333 ? 9.445 -21.859 2.43 1 91.81 333 SER A CA 1
ATOM 2483 C C . SER A 1 333 ? 7.973 -21.656 2.779 1 91.81 333 SER A C 1
ATOM 2485 O O . SER A 1 333 ? 7.09 -22.125 2.055 1 91.81 333 SER A O 1
ATOM 2487 N N . GLY A 1 334 ? 7.672 -21.047 3.764 1 92.81 334 GLY A N 1
ATOM 2488 C CA . GLY A 1 334 ? 6.301 -20.828 4.195 1 92.81 334 GLY A CA 1
ATOM 2489 C C . GLY A 1 334 ? 5.734 -19.5 3.711 1 92.81 334 GLY A C 1
ATOM 2490 O O . GLY A 1 334 ? 6.469 -18.656 3.199 1 92.81 334 GLY A O 1
ATOM 2491 N N . MET A 1 335 ? 4.367 -19.375 3.809 1 93.19 335 MET A N 1
ATOM 2492 C CA . MET A 1 335 ? 3.695 -18.156 3.383 1 93.19 335 MET A CA 1
ATOM 2493 C C . MET A 1 335 ? 2.504 -17.844 4.285 1 93.19 335 MET A C 1
ATOM 2495 O O . MET A 1 335 ? 1.763 -18.75 4.672 1 93.19 335 MET A O 1
ATOM 2499 N N . ARG A 1 336 ? 2.352 -16.672 4.59 1 94.94 336 ARG A N 1
ATOM 2500 C CA . ARG A 1 336 ? 1.187 -16.125 5.289 1 94.94 336 ARG A CA 1
ATOM 2501 C C . ARG A 1 336 ? 0.453 -15.109 4.43 1 94.94 336 ARG A C 1
ATOM 2503 O O . ARG A 1 336 ? 1.083 -14.281 3.762 1 94.94 336 ARG A O 1
ATOM 2510 N N . ARG A 1 337 ? -0.857 -15.18 4.395 1 94.38 337 ARG A N 1
ATOM 2511 C CA . ARG A 1 337 ? -1.651 -14.281 3.566 1 94.38 337 ARG A CA 1
ATOM 2512 C C . ARG A 1 337 ? -2.818 -13.695 4.355 1 94.38 337 ARG A C 1
ATOM 2514 O O . ARG A 1 337 ? -3.479 -14.406 5.113 1 94.38 337 ARG A O 1
ATOM 2521 N N . GLU A 1 338 ? -3.027 -12.477 4.293 1 93.88 338 GLU A N 1
ATOM 2522 C CA . GLU A 1 338 ? -4.211 -11.758 4.746 1 93.88 338 GLU A CA 1
ATOM 2523 C C . GLU A 1 338 ? -4.957 -11.125 3.578 1 93.88 338 GLU A C 1
ATOM 2525 O O . GLU A 1 338 ? -4.355 -10.445 2.742 1 93.88 338 GLU A O 1
ATOM 2530 N N . THR A 1 339 ? -6.266 -11.367 3.484 1 94.19 339 THR A N 1
ATOM 2531 C CA . THR A 1 339 ? -7.027 -10.82 2.369 1 94.19 339 THR A CA 1
ATOM 2532 C C . THR A 1 339 ? -8.344 -10.227 2.855 1 94.19 339 THR A C 1
ATOM 2534 O O . THR A 1 339 ? -9 -10.789 3.736 1 94.19 339 THR A O 1
ATOM 2537 N N . MET A 1 340 ? -8.742 -9.18 2.285 1 91 340 MET A N 1
ATOM 2538 C CA . MET A 1 340 ? -10.039 -8.539 2.486 1 91 340 MET A CA 1
ATOM 2539 C C . MET A 1 340 ? -10.727 -8.281 1.15 1 91 340 MET A C 1
ATOM 2541 O O . MET A 1 340 ? -10.125 -7.711 0.236 1 91 340 MET A O 1
ATOM 2545 N N . ARG A 1 341 ? -11.922 -8.664 1.063 1 93.88 341 ARG A N 1
ATOM 2546 C CA . ARG A 1 341 ? -12.727 -8.422 -0.128 1 93.88 341 ARG A CA 1
ATOM 2547 C C . ARG A 1 341 ? -13.977 -7.617 0.214 1 93.88 341 ARG A C 1
ATOM 2549 O O . ARG A 1 341 ? -14.625 -7.871 1.233 1 93.88 341 ARG A O 1
ATOM 2556 N N . VAL A 1 342 ? -14.281 -6.688 -0.583 1 88.94 342 VAL A N 1
ATOM 2557 C CA . VAL A 1 342 ? -15.484 -5.875 -0.435 1 88.94 342 VAL A CA 1
ATOM 2558 C C . VAL A 1 342 ? -16.156 -5.703 -1.794 1 88.94 342 VAL A C 1
ATOM 2560 O O . VAL A 1 342 ? -15.508 -5.34 -2.777 1 88.94 342 VAL A O 1
ATOM 2563 N N . SER A 1 343 ? -17.344 -6.004 -1.854 1 92.19 343 SER A N 1
ATOM 2564 C CA . SER A 1 343 ? -18.172 -5.773 -3.029 1 92.19 343 SER A CA 1
ATOM 2565 C C . SER A 1 343 ? -19.484 -5.086 -2.652 1 92.19 343 SER A C 1
ATOM 2567 O O . SER A 1 343 ? -20.203 -5.543 -1.759 1 92.19 343 SER A O 1
ATOM 2569 N N . VAL A 1 344 ? -19.781 -4.008 -3.314 1 86.81 344 VAL A N 1
ATOM 2570 C CA . VAL A 1 344 ? -21.016 -3.262 -3.113 1 86.81 344 VAL A CA 1
ATOM 2571 C C . VAL A 1 344 ? -21.625 -2.885 -4.465 1 86.81 344 VAL A C 1
ATOM 2573 O O . VAL A 1 344 ? -20.906 -2.455 -5.371 1 86.81 344 VAL A O 1
ATOM 2576 N N . ASP A 1 345 ? -22.844 -3.1 -4.633 1 88.25 345 ASP A N 1
ATOM 2577 C CA . ASP A 1 345 ? -23.609 -2.729 -5.816 1 88.25 345 ASP A CA 1
ATOM 2578 C C . ASP A 1 345 ? -24.922 -2.033 -5.434 1 88.25 345 ASP A C 1
ATOM 2580 O O . ASP A 1 345 ? -25.719 -2.584 -4.68 1 88.25 345 ASP A O 1
ATOM 2584 N N . SER A 1 346 ? -25.188 -0.826 -5.992 1 84.19 346 SER A N 1
ATOM 2585 C CA . SER A 1 346 ? -26.359 -0.067 -5.586 1 84.19 346 SER A CA 1
ATOM 2586 C C . SER A 1 346 ? -27.062 0.541 -6.793 1 84.19 346 SER A C 1
ATOM 2588 O O . SER A 1 346 ? -26.438 1.219 -7.609 1 84.19 346 SER A O 1
ATOM 2590 N N . LYS A 1 347 ? -28.328 0.233 -6.852 1 86.38 347 LYS A N 1
ATOM 2591 C CA . LYS A 1 347 ? -29.188 0.981 -7.758 1 86.38 347 LYS A CA 1
ATOM 2592 C C . LYS A 1 347 ? -29.625 2.309 -7.137 1 86.38 347 LYS A C 1
ATOM 2594 O O . LYS A 1 347 ? -30.703 2.414 -6.566 1 86.38 347 LYS A O 1
ATOM 2599 N N . VAL A 1 348 ? -28.875 3.287 -7.422 1 80 348 VAL A N 1
ATOM 2600 C CA . VAL A 1 348 ? -29.109 4.582 -6.793 1 80 348 VAL A CA 1
ATOM 2601 C C . VAL A 1 348 ? -30.453 5.145 -7.242 1 80 348 VAL A C 1
ATOM 2603 O O . VAL A 1 348 ? -31.234 5.648 -6.426 1 80 348 VAL A O 1
ATOM 2606 N N . THR A 1 349 ? -30.688 5.176 -8.555 1 81.25 349 THR A N 1
ATOM 2607 C CA . THR A 1 349 ? -31.969 5.449 -9.188 1 81.25 349 THR A CA 1
ATOM 2608 C C . THR A 1 349 ? -32.312 4.371 -10.219 1 81.25 349 THR A C 1
ATOM 2610 O O . THR A 1 349 ? -31.531 3.432 -10.414 1 81.25 349 THR A O 1
ATOM 2613 N N . ASP A 1 350 ? -33.406 4.469 -10.719 1 80.44 350 ASP A N 1
ATOM 2614 C CA . ASP A 1 350 ? -33.75 3.492 -11.75 1 80.44 350 ASP A CA 1
ATOM 2615 C C . ASP A 1 350 ? -32.875 3.65 -12.984 1 80.44 350 ASP A C 1
ATOM 2617 O O . ASP A 1 350 ? -32.75 2.713 -13.773 1 80.44 350 ASP A O 1
ATOM 2621 N N . TRP A 1 351 ? -32.25 4.828 -13.148 1 85.81 351 TRP A N 1
ATOM 2622 C CA . TRP A 1 351 ? -31.469 5.051 -14.359 1 85.81 351 TRP A CA 1
ATOM 2623 C C . TRP A 1 351 ? -29.984 5.133 -14.039 1 85.81 351 TRP A C 1
ATOM 2625 O O . TRP A 1 351 ? -29.156 5.258 -14.938 1 85.81 351 TRP A O 1
ATOM 2635 N N . PHE A 1 352 ? -29.641 5.059 -12.734 1 87.88 352 PHE A N 1
ATOM 2636 C CA . PHE A 1 352 ? -28.25 5.207 -12.359 1 87.88 352 PHE A CA 1
ATOM 2637 C C . PHE A 1 352 ? -27.828 4.117 -11.375 1 87.88 352 PHE A C 1
ATOM 2639 O O . PHE A 1 352 ? -28.422 3.996 -10.297 1 87.88 352 PHE A O 1
ATOM 2646 N N . ARG A 1 353 ? -26.797 3.326 -11.688 1 89.5 353 ARG A N 1
ATOM 2647 C CA . ARG A 1 353 ? -26.25 2.254 -10.867 1 89.5 353 ARG A CA 1
ATOM 2648 C C . ARG A 1 353 ? -24.766 2.447 -10.641 1 89.5 353 ARG A C 1
ATOM 2650 O O . ARG A 1 353 ? -24.047 2.869 -11.547 1 89.5 353 ARG A O 1
ATOM 2657 N N . VAL A 1 354 ? -24.312 2.166 -9.398 1 87.56 354 VAL A N 1
ATOM 2658 C CA . VAL A 1 354 ? -22.906 2.254 -9.055 1 87.56 354 VAL A CA 1
ATOM 2659 C C . VAL A 1 354 ? -22.453 0.963 -8.375 1 87.56 354 VAL A C 1
ATOM 2661 O O . VAL A 1 354 ? -23.188 0.386 -7.574 1 87.56 354 VAL A O 1
ATOM 2664 N N . GLY A 1 355 ? -21.25 0.507 -8.719 1 90.06 355 GLY A N 1
ATOM 2665 C CA . GLY A 1 355 ? -20.688 -0.683 -8.102 1 90.06 355 GLY A CA 1
ATOM 2666 C C . GLY A 1 355 ? -19.203 -0.549 -7.789 1 90.06 355 GLY A C 1
ATOM 2667 O O . GLY A 1 355 ? -18.469 0.105 -8.523 1 90.06 355 GLY A O 1
ATOM 2668 N N . LEU A 1 356 ? -18.828 -1.191 -6.652 1 90.06 356 LEU A N 1
ATOM 2669 C CA . LEU A 1 356 ? -17.438 -1.227 -6.223 1 90.06 356 LEU A CA 1
ATOM 2670 C C . LEU A 1 356 ? -17.016 -2.645 -5.852 1 90.06 356 LEU A C 1
ATOM 2672 O O . LEU A 1 356 ? -17.703 -3.32 -5.086 1 90.06 356 LEU A O 1
ATOM 2676 N N . GLN A 1 357 ? -15.961 -3.111 -6.43 1 93.69 357 GLN A N 1
ATOM 2677 C CA . GLN A 1 357 ? -15.32 -4.375 -6.074 1 93.69 357 GLN A CA 1
ATOM 2678 C C . GLN A 1 357 ? -13.859 -4.168 -5.711 1 93.69 357 GLN A C 1
ATOM 2680 O O . GLN A 1 357 ? -13.086 -3.615 -6.5 1 93.69 357 GLN A O 1
ATOM 2685 N N . THR A 1 358 ? -13.516 -4.617 -4.547 1 91.88 358 THR A N 1
ATOM 2686 C CA . THR A 1 358 ? -12.148 -4.414 -4.094 1 91.88 358 THR A CA 1
ATOM 2687 C C . THR A 1 358 ? -11.57 -5.703 -3.512 1 91.88 358 THR A C 1
ATOM 2689 O O . THR A 1 358 ? -12.273 -6.453 -2.832 1 91.88 358 THR A O 1
ATOM 2692 N N . ASN A 1 359 ? -10.312 -5.953 -3.773 1 94.12 359 ASN A N 1
ATOM 2693 C CA . ASN A 1 359 ? -9.492 -7 -3.176 1 94.12 359 ASN A CA 1
ATOM 2694 C C . ASN A 1 359 ? -8.18 -6.441 -2.631 1 94.12 359 ASN A C 1
ATOM 2696 O O . ASN A 1 359 ? -7.348 -5.945 -3.395 1 94.12 359 ASN A O 1
ATOM 2700 N N . LEU A 1 360 ? -8.078 -6.465 -1.373 1 91.62 360 LEU A N 1
ATOM 2701 C CA . LEU A 1 360 ? -6.836 -6.086 -0.706 1 91.62 360 LEU A CA 1
ATOM 2702 C C . LEU A 1 360 ? -6.121 -7.312 -0.152 1 91.62 360 LEU A C 1
ATOM 2704 O O . LEU A 1 360 ? -6.719 -8.109 0.57 1 91.62 360 LEU A O 1
ATOM 2708 N N . GLY A 1 361 ? -4.832 -7.402 -0.53 1 92.94 361 GLY A N 1
ATOM 2709 C CA . GLY A 1 361 ? -4.074 -8.562 -0.088 1 92.94 361 GLY A CA 1
ATOM 2710 C C . GLY A 1 361 ? -2.695 -8.211 0.437 1 92.94 361 GLY A C 1
ATOM 2711 O O . GLY A 1 361 ? -2.037 -7.309 -0.088 1 92.94 361 GLY A O 1
ATOM 2712 N N . TYR A 1 362 ? -2.264 -8.891 1.541 1 92.69 362 TYR A N 1
ATOM 2713 C CA . TYR A 1 362 ? -0.907 -8.844 2.074 1 92.69 362 TYR A CA 1
ATOM 2714 C C . TYR A 1 362 ? -0.324 -10.242 2.211 1 92.69 362 TYR A C 1
ATOM 2716 O O . TYR A 1 362 ? -0.931 -11.117 2.836 1 92.69 362 TYR A O 1
ATOM 2724 N N . THR A 1 363 ? 0.823 -10.43 1.626 1 93.38 363 THR A N 1
ATOM 2725 C CA . THR A 1 363 ? 1.512 -11.711 1.744 1 93.38 363 THR A CA 1
ATOM 2726 C C . THR A 1 363 ? 2.918 -11.523 2.305 1 93.38 363 THR A C 1
ATOM 2728 O O . THR A 1 363 ? 3.607 -10.562 1.951 1 93.38 363 THR A O 1
ATOM 2731 N N . LYS A 1 364 ? 3.258 -12.367 3.205 1 94.19 364 LYS A N 1
ATOM 2732 C CA . LYS A 1 364 ? 4.613 -12.492 3.732 1 94.19 364 LYS A CA 1
ATOM 2733 C C . LYS A 1 364 ? 5.145 -13.914 3.557 1 94.19 364 LYS A C 1
ATOM 2735 O O . LYS A 1 364 ? 4.5 -14.875 3.973 1 94.19 364 LYS A O 1
ATOM 2740 N N . TYR A 1 365 ? 6.293 -13.984 2.912 1 91.94 365 TYR A N 1
ATOM 2741 C CA . TYR A 1 365 ? 6.793 -15.336 2.674 1 91.94 365 TYR A CA 1
ATOM 2742 C C . TYR A 1 365 ? 8.312 -15.367 2.723 1 91.94 365 TYR A C 1
ATOM 2744 O O . TYR A 1 365 ? 8.969 -14.344 2.516 1 91.94 365 TYR A O 1
ATOM 2752 N N . GLU A 1 366 ? 8.789 -16.516 3.121 1 91.31 366 GLU A N 1
ATOM 2753 C CA . GLU A 1 366 ? 10.219 -16.828 3.143 1 91.31 366 GLU A CA 1
ATOM 2754 C C . GLU A 1 366 ? 10.609 -17.703 1.963 1 91.31 366 GLU A C 1
ATOM 2756 O O . GLU A 1 366 ? 9.828 -18.562 1.53 1 91.31 366 GLU A O 1
ATOM 2761 N N . THR A 1 367 ? 11.75 -17.453 1.433 1 82.81 367 THR A N 1
ATOM 2762 C CA . THR A 1 367 ? 12.242 -18.281 0.334 1 82.81 367 THR A CA 1
ATOM 2763 C C . THR A 1 367 ? 13.555 -18.953 0.715 1 82.81 367 THR A C 1
ATOM 2765 O O . THR A 1 367 ? 14.445 -18.312 1.276 1 82.81 367 THR A O 1
ATOM 2768 N N . ASN A 1 368 ? 13.547 -20.141 0.457 1 84 368 ASN A N 1
ATOM 2769 C CA . ASN A 1 368 ? 14.812 -20.859 0.609 1 84 368 ASN A CA 1
ATOM 2770 C C . ASN A 1 368 ? 15.789 -20.516 -0.514 1 84 368 ASN A C 1
ATOM 2772 O O . ASN A 1 368 ? 15.523 -20.797 -1.682 1 84 368 ASN A O 1
ATOM 2776 N N . ASN A 1 369 ? 16.781 -19.906 -0.232 1 73.88 369 ASN A N 1
ATOM 2777 C CA . ASN A 1 369 ? 17.703 -19.359 -1.22 1 73.88 369 ASN A CA 1
ATOM 2778 C C . ASN A 1 369 ? 18.422 -20.469 -1.992 1 73.88 369 ASN A C 1
ATOM 2780 O O . ASN A 1 369 ? 18.953 -20.234 -3.082 1 73.88 369 ASN A O 1
ATOM 2784 N N . GLU A 1 370 ? 18.438 -21.578 -1.355 1 73.75 370 GLU A N 1
ATOM 2785 C CA . GLU A 1 370 ? 19.172 -22.672 -1.972 1 73.75 370 GLU A CA 1
ATOM 2786 C C . GLU A 1 370 ? 18.297 -23.453 -2.938 1 73.75 370 GLU A C 1
ATOM 2788 O O . GLU A 1 370 ? 18.797 -24.109 -3.85 1 73.75 370 GLU A O 1
ATOM 2793 N N . SER A 1 371 ? 17.047 -23.438 -2.699 1 66.81 371 SER A N 1
ATOM 2794 C CA . SER A 1 371 ? 16.156 -24.312 -3.443 1 66.81 371 SER A CA 1
ATOM 2795 C C . SER A 1 371 ? 16.078 -23.906 -4.914 1 66.81 371 SER A C 1
ATOM 2797 O O . SER A 1 371 ? 15.82 -24.75 -5.777 1 66.81 371 SER A O 1
ATOM 2799 N N . GLY A 1 372 ? 16.234 -22.641 -5.195 1 61.75 372 GLY A N 1
ATOM 2800 C CA . GLY A 1 372 ? 16.141 -22.234 -6.586 1 61.75 372 GLY A CA 1
ATOM 2801 C C . GLY A 1 372 ? 17.438 -22.344 -7.344 1 61.75 372 GLY A C 1
ATOM 2802 O O . GLY A 1 372 ? 17.469 -22.219 -8.57 1 61.75 372 GLY A O 1
ATOM 2803 N N . ALA A 1 373 ? 18.484 -22.516 -6.559 1 53.84 373 ALA A N 1
ATOM 2804 C CA . ALA A 1 373 ? 19.797 -22.516 -7.184 1 53.84 373 ALA A CA 1
ATOM 2805 C C . ALA A 1 373 ? 20.281 -23.922 -7.484 1 53.84 373 ALA A C 1
ATOM 2807 O O . ALA A 1 373 ? 20.719 -24.641 -6.582 1 53.84 373 ALA A O 1
ATOM 2808 N N . SER A 1 374 ? 19.75 -24.531 -8.539 1 50.56 374 SER A N 1
ATOM 2809 C CA . SER A 1 374 ? 20.266 -25.875 -8.773 1 50.56 374 SER A CA 1
ATOM 2810 C C . SER A 1 374 ? 21.703 -25.844 -9.273 1 50.56 374 SER A C 1
ATOM 2812 O O . SER A 1 374 ? 22.5 -26.719 -8.922 1 50.56 374 SER A O 1
ATOM 2814 N N . TYR A 1 375 ? 22.031 -24.781 -10.188 1 48.66 375 TYR A N 1
ATOM 2815 C CA . TYR A 1 375 ? 23.344 -24.844 -10.797 1 48.66 375 TYR A CA 1
ATOM 2816 C C . TYR A 1 375 ? 24.188 -23.625 -10.43 1 48.66 375 TYR A C 1
ATOM 2818 O O . TYR A 1 375 ? 23.672 -22.5 -10.414 1 48.66 375 TYR A O 1
ATOM 2826 N N . SER A 1 376 ? 25.016 -23.484 -9.523 1 45.09 376 SER A N 1
ATOM 2827 C CA . SER A 1 376 ? 26.016 -22.422 -9.406 1 45.09 376 SER A CA 1
ATOM 2828 C C . SER A 1 376 ? 27.234 -22.703 -10.266 1 45.09 376 SER A C 1
ATOM 2830 O O . SER A 1 376 ? 27.875 -23.75 -10.102 1 45.09 376 SER A O 1
ATOM 2832 N N . GLY A 1 377 ? 27.688 -21.859 -11.18 1 42.22 377 GLY A N 1
ATOM 2833 C CA . GLY A 1 377 ? 28.875 -22.016 -12 1 42.22 377 GLY A CA 1
ATOM 2834 C C . GLY A 1 377 ? 29.234 -23.469 -12.266 1 42.22 377 GLY A C 1
ATOM 2835 O O . GLY A 1 377 ? 28.938 -23.984 -13.352 1 42.22 377 GLY A O 1
ATOM 2836 N N . ASP A 1 378 ? 30.078 -24.141 -11.25 1 46.16 378 ASP A N 1
ATOM 2837 C CA . ASP A 1 378 ? 30.797 -25.391 -11.445 1 46.16 378 ASP A CA 1
ATOM 2838 C C . ASP A 1 378 ? 29.938 -26.594 -11.023 1 46.16 378 ASP A C 1
ATOM 2840 O O . ASP A 1 378 ? 30.422 -27.719 -10.992 1 46.16 378 ASP A O 1
ATOM 2844 N N . GLY A 1 379 ? 28.594 -26.438 -10.594 1 57.19 379 GLY A N 1
ATOM 2845 C CA . GLY A 1 379 ? 27.828 -27.641 -10.289 1 57.19 379 GLY A CA 1
ATOM 2846 C C . GLY A 1 379 ? 26.609 -27.359 -9.438 1 57.19 379 GLY A C 1
ATOM 2847 O O . GLY A 1 379 ? 26.188 -26.219 -9.305 1 57.19 379 GLY A O 1
ATOM 2848 N N . LEU A 1 380 ? 25.938 -28.328 -9.102 1 69.56 380 LEU A N 1
ATOM 2849 C CA . LEU A 1 380 ? 24.719 -28.266 -8.281 1 69.56 380 LEU A CA 1
ATOM 2850 C C . LEU A 1 380 ? 25.047 -27.812 -6.867 1 69.56 380 LEU A C 1
ATOM 2852 O O . LEU A 1 380 ? 26.094 -28.172 -6.32 1 69.56 380 LEU A O 1
ATOM 2856 N N . TYR A 1 381 ? 24.328 -26.938 -6.34 1 77.88 381 TYR A N 1
ATOM 2857 C CA . TYR A 1 381 ? 24.484 -26.531 -4.949 1 77.88 381 TYR A CA 1
ATOM 2858 C C . TYR A 1 381 ? 24.156 -27.672 -4.004 1 77.88 381 TYR A C 1
ATOM 2860 O O . TYR A 1 381 ? 22.984 -28.094 -3.904 1 77.88 381 TYR A O 1
ATOM 2868 N N . PRO A 1 382 ? 25.219 -28.188 -3.383 1 81.44 382 PRO A N 1
ATOM 2869 C CA . PRO A 1 382 ? 25 -29.375 -2.557 1 81.44 382 PRO A CA 1
ATOM 2870 C C . PRO A 1 382 ? 24.094 -29.109 -1.362 1 81.44 382 PRO A C 1
ATOM 2872 O O . PRO A 1 382 ? 23.547 -30.047 -0.767 1 81.44 382 PRO A O 1
ATOM 2875 N N . THR A 1 383 ? 23.938 -27.844 -1.038 1 84.81 383 THR A N 1
ATOM 2876 C CA . THR A 1 383 ? 23.125 -27.531 0.135 1 84.81 383 THR A CA 1
ATOM 2877 C C . THR A 1 383 ? 21.672 -27.266 -0.26 1 84.81 383 THR A C 1
ATOM 2879 O O . THR A 1 383 ? 20.844 -26.938 0.588 1 84.81 383 THR A O 1
ATOM 2882 N N . ASN A 1 384 ? 21.469 -27.391 -1.546 1 90.81 384 ASN A N 1
ATOM 2883 C CA . ASN A 1 384 ? 20.062 -27.516 -1.96 1 90.81 384 ASN A CA 1
ATOM 2884 C C . ASN A 1 384 ? 19.406 -28.734 -1.329 1 90.81 384 ASN A C 1
ATOM 2886 O O . ASN A 1 384 ? 19.906 -29.859 -1.479 1 90.81 384 ASN A O 1
ATOM 2890 N N . PRO A 1 385 ? 18.312 -28.5 -0.586 1 92.06 385 PRO A N 1
ATOM 2891 C CA . PRO A 1 385 ? 17.719 -29.625 0.15 1 92.06 385 PRO A CA 1
ATOM 2892 C C . PRO A 1 385 ? 17.359 -30.797 -0.757 1 92.06 385 PRO A C 1
ATOM 2894 O O . PRO A 1 385 ? 17.484 -31.953 -0.352 1 92.06 385 PRO A O 1
ATOM 2897 N N . MET A 1 386 ? 16.922 -30.547 -1.915 1 92.25 386 MET A N 1
ATOM 2898 C CA . MET A 1 386 ? 16.562 -31.609 -2.844 1 92.25 386 MET A CA 1
ATOM 2899 C C . MET A 1 386 ? 17.797 -32.375 -3.301 1 92.25 386 MET A C 1
ATOM 2901 O O . MET A 1 386 ? 17.766 -33.594 -3.467 1 92.25 386 MET A O 1
ATOM 2905 N N . VAL A 1 387 ? 18.844 -31.656 -3.531 1 93 387 VAL A N 1
ATOM 2906 C CA . VAL A 1 387 ? 20.125 -32.281 -3.893 1 93 387 VAL A CA 1
ATOM 2907 C C . VAL A 1 387 ? 20.672 -33.062 -2.697 1 93 387 VAL A C 1
ATOM 2909 O O . VAL A 1 387 ? 21.062 -34.219 -2.824 1 93 387 VAL A O 1
ATOM 2912 N N . PHE A 1 388 ? 20.672 -32.375 -1.56 1 94.31 388 PHE A N 1
ATOM 2913 C CA . PHE A 1 388 ? 21.234 -32.938 -0.336 1 94.31 388 PHE A CA 1
ATOM 2914 C C . PHE A 1 388 ? 20.578 -34.281 -0.018 1 94.31 388 PHE A C 1
ATOM 2916 O O . PHE A 1 388 ? 21.266 -35.25 0.339 1 94.31 388 PHE A O 1
ATOM 2923 N N . ALA A 1 389 ? 19.328 -34.438 -0.139 1 94.12 389 ALA A N 1
ATOM 2924 C CA . ALA A 1 389 ? 18.562 -35.625 0.21 1 94.12 389 ALA A CA 1
ATOM 2925 C C . ALA A 1 389 ? 19.016 -36.844 -0.627 1 94.12 389 ALA A C 1
ATOM 2927 O O . ALA A 1 389 ? 18.906 -37.969 -0.184 1 94.12 389 ALA A O 1
ATOM 2928 N N . ARG A 1 390 ? 19.531 -36.562 -1.778 1 93.88 390 ARG A N 1
ATOM 2929 C CA . ARG A 1 390 ? 19.922 -37.656 -2.666 1 93.88 390 ARG A CA 1
ATOM 2930 C C . ARG A 1 390 ? 21.438 -37.781 -2.754 1 93.88 390 ARG A C 1
ATOM 2932 O O . ARG A 1 390 ? 21.969 -38.781 -3.258 1 93.88 390 ARG A O 1
ATOM 2939 N N . LYS A 1 391 ? 22.125 -36.844 -2.303 1 95.25 391 LYS A N 1
ATOM 2940 C CA . LYS A 1 391 ? 23.578 -36.781 -2.41 1 95.25 391 LYS A CA 1
ATOM 2941 C C . LYS A 1 391 ? 24.234 -37.344 -1.147 1 95.25 391 LYS A C 1
ATOM 2943 O O . LYS A 1 391 ? 25.25 -38.062 -1.223 1 95.25 391 LYS A O 1
ATOM 2948 N N . ALA A 1 392 ? 23.75 -37.031 -0.01 1 97 392 ALA A N 1
ATOM 2949 C CA . ALA A 1 392 ? 24.359 -37.406 1.258 1 97 392 ALA A CA 1
ATOM 2950 C C . ALA A 1 392 ? 24.516 -38.906 1.364 1 97 392 ALA A C 1
ATOM 2952 O O . ALA A 1 392 ? 23.625 -39.656 0.942 1 97 392 ALA A O 1
ATOM 2953 N N . LEU A 1 393 ? 25.594 -39.281 1.933 1 97.94 393 LEU A N 1
ATOM 2954 C CA . LEU A 1 393 ? 25.906 -40.719 2.02 1 97.94 393 LEU A CA 1
ATOM 2955 C C . LEU A 1 393 ? 25.141 -41.375 3.164 1 97.94 393 LEU A C 1
ATOM 2957 O O . LEU A 1 393 ? 24.969 -40.781 4.227 1 97.94 393 LEU A O 1
ATOM 2961 N N . PRO A 1 394 ? 24.656 -42.625 2.926 1 97.56 394 PRO A N 1
ATOM 2962 C CA . PRO A 1 394 ? 23.766 -43.25 3.891 1 97.56 394 PRO A CA 1
ATOM 2963 C C . PRO A 1 394 ? 24.469 -43.625 5.203 1 97.56 394 PRO A C 1
ATOM 2965 O O . PRO A 1 394 ? 23.797 -43.781 6.23 1 97.56 394 PRO A O 1
ATOM 2968 N N . TYR A 1 395 ? 25.828 -43.719 5.207 1 96.88 395 TYR A N 1
ATOM 2969 C CA . TYR A 1 395 ? 26.516 -44.094 6.441 1 96.88 395 TYR A CA 1
ATOM 2970 C C . TYR A 1 395 ? 26.922 -42.844 7.227 1 96.88 395 TYR A C 1
ATOM 2972 O O . TYR A 1 395 ? 27.625 -42.938 8.234 1 96.88 395 TYR A O 1
ATOM 2980 N N . ASP A 1 396 ? 26.484 -41.625 6.762 1 96.56 396 ASP A N 1
ATOM 2981 C CA . ASP A 1 396 ? 26.5 -40.438 7.621 1 96.56 396 ASP A CA 1
ATOM 2982 C C . ASP A 1 396 ? 25.312 -40.438 8.57 1 96.56 396 ASP A C 1
ATOM 2984 O O . ASP A 1 396 ? 24.297 -41.125 8.312 1 96.56 396 ASP A O 1
ATOM 2988 N N . SER A 1 397 ? 25.5 -39.719 9.68 1 95.12 397 SER A N 1
ATOM 2989 C CA . SER A 1 397 ? 24.422 -39.594 10.664 1 95.12 397 SER A CA 1
ATOM 2990 C C . SER A 1 397 ? 23.953 -38.156 10.812 1 95.12 397 SER A C 1
ATOM 2992 O O . SER A 1 397 ? 24.734 -37.219 10.641 1 95.12 397 SER A O 1
ATOM 2994 N N . PRO A 1 398 ? 22.641 -38 11.086 1 95.69 398 PRO A N 1
ATOM 2995 C CA . PRO A 1 398 ? 22.125 -36.656 11.305 1 95.69 398 PRO A CA 1
ATOM 2996 C C . PRO A 1 398 ? 22.641 -36.031 12.609 1 95.69 398 PRO A C 1
ATOM 2998 O O . PRO A 1 398 ? 22.469 -34.844 12.836 1 95.69 398 PRO A O 1
ATOM 3001 N N . TYR A 1 399 ? 23.312 -36.875 13.43 1 95.94 399 TYR A N 1
ATOM 3002 C CA . TYR A 1 399 ? 23.875 -36.406 14.695 1 95.94 399 TYR A CA 1
ATOM 3003 C C . TYR A 1 399 ? 25.375 -36.719 14.758 1 95.94 399 TYR A C 1
ATOM 3005 O O . TYR A 1 399 ? 25.828 -37.719 14.188 1 95.94 399 TYR A O 1
ATOM 3013 N N . TYR A 1 400 ? 26.062 -35.812 15.453 1 95.81 400 TYR A N 1
ATOM 3014 C CA . TYR A 1 400 ? 27.453 -36.156 15.766 1 95.81 400 TYR A CA 1
ATOM 3015 C C . TYR A 1 400 ? 27.516 -37.312 16.766 1 95.81 400 TYR A C 1
ATOM 3017 O O . TYR A 1 400 ? 26.547 -37.562 17.484 1 95.81 400 TYR A O 1
ATOM 3025 N N . TYR A 1 401 ? 28.609 -38.031 16.688 1 94.06 401 TYR A N 1
ATOM 3026 C CA . TYR A 1 401 ? 28.781 -39.094 17.656 1 94.06 401 TYR A CA 1
ATOM 3027 C C . TYR A 1 401 ? 30.266 -39.281 18 1 94.06 401 TYR A C 1
ATOM 3029 O O . TYR A 1 401 ? 31.141 -38.844 17.266 1 94.06 401 TYR A O 1
ATOM 3037 N N . THR A 1 402 ? 30.516 -39.812 19.172 1 91.69 402 THR A N 1
ATOM 3038 C CA . THR A 1 402 ? 31.797 -40.281 19.656 1 91.69 402 THR A CA 1
ATOM 3039 C C . THR A 1 402 ? 31.672 -41.688 20.234 1 91.69 402 THR A C 1
ATOM 3041 O O . THR A 1 402 ? 30.594 -42.281 20.219 1 91.69 402 THR A O 1
ATOM 3044 N N . PHE A 1 403 ? 32.781 -42.281 20.453 1 90.56 403 PHE A N 1
ATOM 3045 C CA . PHE A 1 403 ? 32.75 -43.625 21.016 1 90.56 403 PHE A CA 1
ATOM 3046 C C . PHE A 1 403 ? 33.281 -43.625 22.438 1 90.56 403 PHE A C 1
ATOM 3048 O O . PHE A 1 403 ? 34.281 -42.938 22.734 1 90.56 403 PHE A O 1
ATOM 3055 N N . ASP A 1 404 ? 32.625 -44.375 23.219 1 90.5 404 ASP A N 1
ATOM 3056 C CA . ASP A 1 404 ? 33.156 -44.562 24.578 1 90.5 404 ASP A CA 1
ATOM 3057 C C . ASP A 1 404 ? 34.281 -45.594 24.609 1 90.5 404 ASP A C 1
ATOM 3059 O O . ASP A 1 404 ? 34.656 -46.156 23.578 1 90.5 404 ASP A O 1
ATOM 3063 N N . ASP A 1 405 ? 34.812 -45.875 25.828 1 90.31 405 ASP A N 1
ATOM 3064 C CA . ASP A 1 405 ? 35.938 -46.781 26 1 90.31 405 ASP A CA 1
ATOM 3065 C C . ASP A 1 405 ? 35.562 -48.219 25.625 1 90.31 405 ASP A C 1
ATOM 3067 O O . ASP A 1 405 ? 36.406 -49.031 25.266 1 90.31 405 ASP A O 1
ATOM 3071 N N . ASN A 1 406 ? 34.25 -48.531 25.75 1 91.19 406 ASN A N 1
ATOM 3072 C CA . ASN A 1 406 ? 33.781 -49.875 25.406 1 91.19 406 ASN A CA 1
ATOM 3073 C C . ASN A 1 406 ? 33.375 -49.969 23.953 1 91.19 406 ASN A C 1
ATOM 3075 O O . ASN A 1 406 ? 32.875 -51 23.5 1 91.19 406 ASN A O 1
ATOM 3079 N N . GLY A 1 407 ? 33.438 -48.812 23.219 1 86.56 407 GLY A N 1
ATOM 3080 C CA . GLY A 1 407 ? 33.125 -48.812 21.797 1 86.56 407 GLY A CA 1
ATOM 3081 C C . GLY A 1 407 ? 31.672 -48.5 21.5 1 86.56 407 GLY A C 1
ATOM 3082 O O . GLY A 1 407 ? 31.219 -48.625 20.359 1 86.56 407 GLY A O 1
ATOM 3083 N N . ASN A 1 408 ? 30.984 -48.156 22.5 1 90.62 408 ASN A N 1
ATOM 3084 C CA . ASN A 1 408 ? 29.578 -47.781 22.281 1 90.62 408 ASN A CA 1
ATOM 3085 C C . ASN A 1 408 ? 29.469 -46.344 21.781 1 90.62 408 ASN A C 1
ATOM 3087 O O . ASN A 1 408 ? 30.25 -45.469 22.172 1 90.62 408 ASN A O 1
ATOM 3091 N N . ILE A 1 409 ? 28.469 -46.125 20.969 1 91.06 409 ILE A N 1
ATOM 3092 C CA . ILE A 1 409 ? 28.297 -44.812 20.344 1 91.06 409 ILE A CA 1
ATOM 3093 C C . ILE A 1 409 ? 27.641 -43.844 21.312 1 91.06 409 ILE A C 1
ATOM 3095 O O . ILE A 1 409 ? 26.688 -44.219 22.016 1 91.06 409 ILE A O 1
ATOM 3099 N N . MET A 1 410 ? 28.141 -42.719 21.5 1 93.88 410 MET A N 1
ATOM 3100 C CA . MET A 1 410 ? 27.562 -41.594 22.234 1 93.88 410 MET A CA 1
ATOM 3101 C C . MET A 1 410 ? 27.109 -40.5 21.266 1 93.88 410 MET A C 1
ATOM 3103 O O . MET A 1 410 ? 27.938 -39.844 20.609 1 93.88 410 MET A O 1
ATOM 3107 N N . TRP A 1 411 ? 25.828 -40.281 21.312 1 93.88 411 TRP A N 1
ATOM 3108 C CA . TRP A 1 411 ? 25.25 -39.312 20.375 1 93.88 411 TRP A CA 1
ATOM 3109 C C . TRP A 1 411 ? 25.375 -37.906 20.906 1 93.88 411 TRP A C 1
ATOM 3111 O O . TRP A 1 411 ? 25.25 -37.656 22.109 1 93.88 411 TRP A O 1
ATOM 3121 N N . GLY A 1 412 ? 25.672 -37 20.031 1 95.06 412 GLY A N 1
ATOM 3122 C CA . GLY A 1 412 ? 25.75 -35.594 20.359 1 95.06 412 GLY A CA 1
ATOM 3123 C C . GLY A 1 412 ? 24.656 -34.75 19.703 1 95.06 412 GLY A C 1
ATOM 3124 O O . GLY A 1 412 ? 23.531 -35.219 19.547 1 95.06 412 GLY A O 1
ATOM 3125 N N . ASP A 1 413 ? 24.984 -33.562 19.422 1 94.5 413 ASP A N 1
ATOM 3126 C CA . ASP A 1 413 ? 24.031 -32.625 18.828 1 94.5 413 ASP A CA 1
ATOM 3127 C C . ASP A 1 413 ? 23.781 -32.969 17.359 1 94.5 413 ASP A C 1
ATOM 3129 O O . ASP A 1 413 ? 24.5 -33.781 16.781 1 94.5 413 ASP A O 1
ATOM 3133 N N . ARG A 1 414 ? 22.781 -32.312 16.844 1 95.62 414 ARG A N 1
ATOM 3134 C CA . ARG A 1 414 ? 22.5 -32.469 15.414 1 95.62 414 ARG A CA 1
ATOM 3135 C C . ARG A 1 414 ? 23.688 -32.031 14.57 1 95.62 414 ARG A C 1
ATOM 3137 O O . ARG A 1 414 ? 24.328 -31.016 14.875 1 95.62 414 ARG A O 1
ATOM 3144 N N . ALA A 1 415 ? 23.969 -32.688 13.562 1 96.19 415 ALA A N 1
ATOM 3145 C CA . ALA A 1 415 ? 25.141 -32.406 12.734 1 96.19 415 ALA A CA 1
ATOM 3146 C C . ALA A 1 415 ? 24.938 -31.172 11.875 1 96.19 415 ALA A C 1
ATOM 3148 O O . ALA A 1 415 ? 23.875 -31.031 11.242 1 96.19 415 ALA A O 1
ATOM 3149 N N . GLU A 1 416 ? 25.875 -30.344 11.844 1 95.12 416 GLU A N 1
ATOM 3150 C CA . GLU A 1 416 ? 25.906 -29.172 10.969 1 95.12 416 GLU A CA 1
ATOM 3151 C C . GLU A 1 416 ? 26.75 -29.422 9.734 1 95.12 416 GLU A C 1
ATOM 3153 O O . GLU A 1 416 ? 26.625 -28.719 8.727 1 95.12 416 GLU A O 1
ATOM 3158 N N . TYR A 1 417 ? 27.609 -30.344 9.844 1 96 417 TYR A N 1
ATOM 3159 C CA . TYR A 1 417 ? 28.5 -30.797 8.789 1 96 417 TYR A CA 1
ATOM 3160 C C . TYR A 1 417 ? 28.609 -32.312 8.797 1 96 417 TYR A C 1
ATOM 3162 O O . TYR A 1 417 ? 28.797 -32.938 9.852 1 96 417 TYR A O 1
ATOM 3170 N N . LEU A 1 418 ? 28.5 -32.938 7.621 1 96.62 418 LEU A N 1
ATOM 3171 C CA . LEU A 1 418 ? 28.609 -34.406 7.535 1 96.62 418 LEU A CA 1
ATOM 3172 C C . LEU A 1 418 ? 30.047 -34.812 7.27 1 96.62 418 LEU A C 1
ATOM 3174 O O . LEU A 1 418 ? 30.641 -34.406 6.277 1 96.62 418 LEU A O 1
ATOM 3178 N N . HIS A 1 419 ? 30.516 -35.625 8.023 1 95.31 419 HIS A N 1
ATOM 3179 C CA . HIS A 1 419 ? 31.922 -36.031 8.016 1 95.31 419 HIS A CA 1
ATOM 3180 C C . HIS A 1 419 ? 32.281 -36.781 6.73 1 95.31 419 HIS A C 1
ATOM 3182 O O . HIS A 1 419 ? 33.281 -36.469 6.082 1 95.31 419 HIS A O 1
ATOM 3188 N N . TYR A 1 420 ? 31.516 -37.75 6.375 1 95.19 420 TYR A N 1
ATOM 3189 C CA . TYR A 1 420 ? 31.875 -38.594 5.258 1 95.19 420 TYR A CA 1
ATOM 3190 C C . TYR A 1 420 ? 31.438 -38 3.93 1 95.19 420 TYR A C 1
ATOM 3192 O O . TYR A 1 420 ? 32.156 -38.094 2.932 1 95.19 420 TYR A O 1
ATOM 3200 N N . SER A 1 421 ? 30.25 -37.375 3.887 1 95.31 421 SER A N 1
ATOM 3201 C CA . SER A 1 421 ? 29.797 -36.688 2.678 1 95.31 421 SER A CA 1
ATOM 3202 C C . SER A 1 421 ? 30.609 -35.438 2.41 1 95.31 421 SER A C 1
ATOM 3204 O O . SER A 1 421 ? 30.641 -34.938 1.282 1 95.31 421 SER A O 1
ATOM 3206 N N . GLY A 1 422 ? 31.203 -34.844 3.475 1 93.56 422 GLY A N 1
ATOM 3207 C CA . GLY A 1 422 ? 32.031 -33.656 3.336 1 93.56 422 GLY A CA 1
ATOM 3208 C C . GLY A 1 422 ? 31.266 -32.438 2.941 1 93.56 422 GLY A C 1
ATOM 3209 O O . GLY A 1 422 ? 31.656 -31.688 2.039 1 93.56 422 GLY A O 1
ATOM 3210 N N . MET A 1 423 ? 30.156 -32.219 3.496 1 93.12 423 MET A N 1
ATOM 3211 C CA . MET A 1 423 ? 29.359 -31.062 3.125 1 93.12 423 MET A CA 1
ATOM 3212 C C . MET A 1 423 ? 28.531 -30.578 4.312 1 93.12 423 MET A C 1
ATOM 3214 O O . MET A 1 423 ? 28.188 -31.359 5.199 1 93.12 423 MET A O 1
ATOM 3218 N N . PRO A 1 424 ? 28.234 -29.234 4.359 1 93.81 424 PRO A N 1
ATOM 3219 C CA . PRO A 1 424 ? 27.344 -28.719 5.41 1 93.81 424 PRO A CA 1
ATOM 3220 C C . PRO A 1 424 ? 25.906 -29.156 5.23 1 93.81 424 PRO A C 1
ATOM 3222 O O . PRO A 1 424 ? 25.484 -29.484 4.113 1 93.81 424 PRO A O 1
ATOM 3225 N N . THR A 1 425 ? 25.203 -29.219 6.324 1 94.06 425 THR A N 1
ATOM 3226 C CA . THR A 1 425 ? 23.781 -29.578 6.258 1 94.06 425 THR A CA 1
ATOM 3227 C C . THR A 1 425 ? 22.938 -28.359 5.867 1 94.06 425 THR A C 1
ATOM 3229 O O . THR A 1 425 ? 23.359 -27.219 6.062 1 94.06 425 THR A O 1
ATOM 3232 N N . PRO A 1 426 ? 21.766 -28.625 5.227 1 91.75 426 PRO A N 1
ATOM 3233 C CA . PRO A 1 426 ? 20.859 -27.516 4.914 1 91.75 426 PRO A CA 1
ATOM 3234 C C . PRO A 1 426 ? 20.469 -26.703 6.145 1 91.75 426 PRO A C 1
ATOM 3236 O O . PRO A 1 426 ? 20.266 -25.484 6.043 1 91.75 426 PRO A O 1
ATOM 3239 N N . ASP A 1 427 ? 20.406 -27.25 7.312 1 90.81 427 ASP A N 1
ATOM 3240 C CA . ASP A 1 427 ? 20.062 -26.547 8.539 1 90.81 427 ASP A CA 1
ATOM 3241 C C . ASP A 1 427 ? 21.141 -25.531 8.906 1 90.81 427 ASP A C 1
ATOM 3243 O O . ASP A 1 427 ? 20.812 -24.438 9.406 1 90.81 427 ASP A O 1
ATOM 3247 N N . TYR A 1 428 ? 22.359 -25.969 8.711 1 91.75 428 TYR A N 1
ATOM 3248 C CA . TYR A 1 428 ? 23.453 -25.031 8.969 1 91.75 428 TYR A CA 1
ATOM 3249 C C . TYR A 1 428 ? 23.344 -23.828 8.047 1 91.75 428 TYR A C 1
ATOM 3251 O O . TYR A 1 428 ? 23.5 -22.688 8.5 1 91.75 428 TYR A O 1
ATOM 3259 N N . ILE A 1 429 ? 23.078 -24.047 6.855 1 88.81 429 ILE A N 1
ATOM 3260 C CA . ILE A 1 429 ? 23.016 -22.969 5.879 1 88.81 429 ILE A CA 1
ATOM 3261 C C . ILE A 1 429 ? 21.828 -22.062 6.191 1 88.81 429 ILE A C 1
ATOM 3263 O O . ILE A 1 429 ? 21.938 -20.828 6.133 1 88.81 429 ILE A O 1
ATOM 3267 N N . ARG A 1 430 ? 20.719 -22.688 6.5 1 88.44 430 ARG A N 1
ATOM 3268 C CA . ARG A 1 430 ? 19.516 -21.906 6.773 1 88.44 430 ARG A CA 1
ATOM 3269 C C . ARG A 1 430 ? 19.703 -21.016 7.996 1 88.44 430 ARG A C 1
ATOM 3271 O O . ARG A 1 430 ? 19.156 -19.922 8.055 1 88.44 430 ARG A O 1
ATOM 3278 N N . SER A 1 431 ? 20.391 -21.453 8.938 1 89.19 431 SER A N 1
ATOM 3279 C CA . SER A 1 431 ? 20.609 -20.672 10.156 1 89.19 431 SER A CA 1
ATOM 3280 C C . SER A 1 431 ? 21.422 -19.422 9.883 1 89.19 431 SER A C 1
ATOM 3282 O O . SER A 1 431 ? 21.406 -18.484 10.68 1 89.19 431 SER A O 1
ATOM 3284 N N . GLY A 1 432 ? 22.125 -19.391 8.781 1 90.31 432 GLY A N 1
ATOM 3285 C CA . GLY A 1 432 ? 22.984 -18.25 8.453 1 90.31 432 GLY A CA 1
ATOM 3286 C C . GLY A 1 432 ? 22.328 -17.281 7.492 1 90.31 432 GLY A C 1
ATOM 3287 O O . GLY A 1 432 ? 22.969 -16.312 7.062 1 90.31 432 GLY A O 1
ATOM 3288 N N . ARG A 1 433 ? 21.078 -17.516 7.164 1 91.44 433 ARG A N 1
ATOM 3289 C CA . ARG A 1 433 ? 20.453 -16.656 6.168 1 91.44 433 ARG A CA 1
ATOM 3290 C C . ARG A 1 433 ? 18.984 -16.422 6.496 1 91.44 433 ARG A C 1
ATOM 3292 O O . ARG A 1 433 ? 18.297 -17.312 7.008 1 91.44 433 ARG A O 1
ATOM 3299 N N . SER A 1 434 ? 18.547 -15.25 6.273 1 92.31 434 SER A N 1
ATOM 3300 C CA . SER A 1 434 ? 17.141 -14.883 6.383 1 92.31 434 SER A CA 1
ATOM 3301 C C . SER A 1 434 ? 16.672 -14.094 5.164 1 92.31 434 SER A C 1
ATOM 3303 O O . SER A 1 434 ? 17.172 -12.992 4.906 1 92.31 434 SER A O 1
ATOM 3305 N N . VAL A 1 435 ? 15.789 -14.711 4.383 1 93.5 435 VAL A N 1
ATOM 3306 C CA . VAL A 1 435 ? 15.242 -14.031 3.213 1 93.5 435 VAL A CA 1
ATOM 3307 C C . VAL A 1 435 ? 13.734 -13.867 3.369 1 93.5 435 VAL A C 1
ATOM 3309 O O . VAL A 1 435 ? 12.977 -14.836 3.262 1 93.5 435 VAL A O 1
ATOM 3312 N N . LEU A 1 436 ? 13.312 -12.688 3.588 1 94.12 436 LEU A N 1
ATOM 3313 C CA . LEU A 1 436 ? 11.906 -12.367 3.791 1 94.12 436 LEU A CA 1
ATOM 3314 C C . LEU A 1 436 ? 11.391 -11.453 2.684 1 94.12 436 LEU A C 1
ATOM 3316 O O . LEU A 1 436 ? 12.07 -10.5 2.297 1 94.12 436 LEU A O 1
ATOM 3320 N N . ARG A 1 437 ? 10.227 -11.82 2.135 1 94.06 437 ARG A N 1
ATOM 3321 C CA . ARG A 1 437 ? 9.539 -11 1.142 1 94.06 437 ARG A CA 1
ATOM 3322 C C . ARG A 1 437 ? 8.117 -10.688 1.587 1 94.06 437 ARG A C 1
ATOM 3324 O O . ARG A 1 437 ? 7.484 -11.484 2.281 1 94.06 437 ARG A O 1
ATOM 3331 N N . ASN A 1 438 ? 7.695 -9.586 1.3 1 93.38 438 ASN A N 1
ATOM 3332 C CA . ASN A 1 438 ? 6.293 -9.258 1.517 1 93.38 438 ASN A CA 1
ATOM 3333 C C . ASN A 1 438 ? 5.707 -8.484 0.335 1 93.38 438 ASN A C 1
ATOM 3335 O O . ASN A 1 438 ? 6.441 -7.875 -0.438 1 93.38 438 ASN A O 1
ATOM 3339 N N . ARG A 1 439 ? 4.398 -8.578 0.163 1 93.69 439 ARG A N 1
ATOM 3340 C CA . ARG A 1 439 ? 3.695 -7.949 -0.951 1 93.69 439 ARG A CA 1
ATOM 3341 C C . ARG A 1 439 ? 2.344 -7.402 -0.505 1 93.69 439 ARG A C 1
ATOM 3343 O O . ARG A 1 439 ? 1.566 -8.102 0.144 1 93.69 439 ARG A O 1
ATOM 3350 N N . LEU A 1 440 ? 2.141 -6.16 -0.772 1 93.25 440 LEU A N 1
ATOM 3351 C CA . LEU A 1 440 ? 0.831 -5.535 -0.632 1 93.25 440 LEU A CA 1
ATOM 3352 C C . LEU A 1 440 ? 0.16 -5.367 -1.992 1 93.25 440 LEU A C 1
ATOM 3354 O O . LEU A 1 440 ? 0.738 -4.773 -2.906 1 93.25 440 LEU A O 1
ATOM 3358 N N . THR A 1 441 ? -1.057 -5.891 -2.139 1 94.44 441 THR A N 1
ATOM 3359 C CA . THR A 1 441 ? -1.751 -5.848 -3.422 1 94.44 441 THR A CA 1
ATOM 3360 C C . THR A 1 441 ? -3.096 -5.141 -3.285 1 94.44 441 THR A C 1
ATOM 3362 O O . THR A 1 441 ? -3.799 -5.316 -2.287 1 94.44 441 THR A O 1
ATOM 3365 N N . ILE A 1 442 ? -3.447 -4.406 -4.312 1 93.56 442 ILE A N 1
ATOM 3366 C CA . ILE A 1 442 ? -4.738 -3.732 -4.406 1 93.56 442 ILE A CA 1
ATOM 3367 C C . ILE A 1 442 ? -5.352 -3.984 -5.781 1 93.56 442 ILE A C 1
ATOM 3369 O O . ILE A 1 442 ? -4.773 -3.613 -6.805 1 93.56 442 ILE A O 1
ATOM 3373 N N . ASN A 1 443 ? -6.445 -4.582 -5.793 1 95.75 443 ASN A N 1
ATOM 3374 C CA . ASN A 1 443 ? -7.305 -4.691 -6.969 1 95.75 443 ASN A CA 1
ATOM 3375 C C . ASN A 1 443 ? -8.672 -4.059 -6.723 1 95.75 443 ASN A C 1
ATOM 3377 O O . ASN A 1 443 ? -9.438 -4.539 -5.887 1 95.75 443 ASN A O 1
ATOM 3381 N N . ALA A 1 444 ? -8.977 -3.057 -7.422 1 92.75 444 ALA A N 1
ATOM 3382 C CA . ALA A 1 444 ? -10.242 -2.359 -7.23 1 92.75 444 ALA A CA 1
ATOM 3383 C C . ALA A 1 444 ? -10.867 -1.967 -8.57 1 92.75 444 ALA A C 1
ATOM 3385 O O . ALA A 1 444 ? -10.148 -1.578 -9.5 1 92.75 444 ALA A O 1
ATOM 3386 N N . ALA A 1 445 ? -12.133 -2.096 -8.68 1 94.31 445 ALA A N 1
ATOM 3387 C CA . ALA A 1 445 ? -12.898 -1.69 -9.852 1 94.31 445 ALA A CA 1
ATOM 3388 C C . ALA A 1 445 ? -14.156 -0.928 -9.453 1 94.31 445 ALA A C 1
ATOM 3390 O O . ALA A 1 445 ? -14.992 -1.445 -8.703 1 94.31 445 ALA A O 1
ATOM 3391 N N . LEU A 1 446 ? -14.281 0.278 -9.898 1 91.69 446 LEU A N 1
ATOM 3392 C CA . LEU A 1 446 ? -15.453 1.13 -9.719 1 91.69 446 LEU A CA 1
ATOM 3393 C C . LEU A 1 446 ? -16.172 1.359 -11.047 1 91.69 446 LEU A C 1
ATOM 3395 O O . LEU A 1 446 ? -15.531 1.703 -12.047 1 91.69 446 LEU A O 1
ATOM 3399 N N . TYR A 1 447 ? -17.438 1.12 -11.07 1 92.44 447 TYR A N 1
ATOM 3400 C CA . TYR A 1 447 ? -18.141 1.432 -12.305 1 92.44 447 TYR A CA 1
ATOM 3401 C C . TYR A 1 447 ? -19.375 2.279 -12.031 1 92.44 447 TYR A C 1
ATOM 3403 O O . TYR A 1 447 ? -19.938 2.227 -10.93 1 92.44 447 TYR A O 1
ATOM 3411 N N . GLU A 1 448 ? -19.734 3.072 -12.977 1 91.19 448 GLU A N 1
ATOM 3412 C CA . GLU A 1 448 ? -20.953 3.865 -13.07 1 91.19 448 GLU A CA 1
ATOM 3413 C C . GLU A 1 448 ? -21.719 3.541 -14.344 1 91.19 448 GLU A C 1
ATOM 3415 O O . GLU A 1 448 ? -21.172 3.609 -15.445 1 91.19 448 GLU A O 1
ATOM 3420 N N . ALA A 1 449 ? -22.969 3.189 -14.18 1 93.69 449 ALA A N 1
ATOM 3421 C CA . ALA A 1 449 ? -23.812 2.85 -15.32 1 93.69 449 ALA A CA 1
ATOM 3422 C C . ALA A 1 449 ? -25.047 3.748 -15.375 1 93.69 449 ALA A C 1
ATOM 3424 O O . ALA A 1 449 ? -25.766 3.889 -14.391 1 93.69 449 ALA A O 1
ATOM 3425 N N . PHE A 1 450 ? -25.281 4.316 -16.578 1 92.56 450 PHE A N 1
ATOM 3426 C CA . PHE A 1 450 ? -26.422 5.199 -16.844 1 92.56 450 PHE A CA 1
ATOM 3427 C C . PHE A 1 450 ? -27.328 4.598 -17.906 1 92.56 450 PHE A C 1
ATOM 3429 O O . PHE A 1 450 ? -26.875 4.117 -18.938 1 92.56 450 PHE A O 1
ATOM 3436 N N . THR A 1 451 ? -28.578 4.648 -17.562 1 92.62 451 THR A N 1
ATOM 3437 C CA . THR A 1 451 ? -29.578 4.25 -18.547 1 92.62 451 THR A CA 1
ATOM 3438 C C . THR A 1 451 ? -30.547 5.395 -18.828 1 92.62 451 THR A C 1
ATOM 3440 O O . THR A 1 451 ? -31.703 5.355 -18.406 1 92.62 451 THR A O 1
ATOM 3443 N N . PRO A 1 452 ? -30.219 6.297 -19.688 1 89.38 452 PRO A N 1
ATOM 3444 C CA . PRO A 1 452 ? -31.047 7.484 -19.922 1 89.38 452 PRO A CA 1
ATOM 3445 C C . PRO A 1 452 ? -32.344 7.16 -20.672 1 89.38 452 PRO A C 1
ATOM 3447 O O . PRO A 1 452 ? -33.344 7.824 -20.484 1 89.38 452 PRO A O 1
ATOM 3450 N N . ILE A 1 453 ? -32.281 6.23 -21.594 1 91.62 453 ILE A N 1
ATOM 3451 C CA . ILE A 1 453 ? -33.438 5.742 -22.312 1 91.62 453 ILE A CA 1
ATOM 3452 C C . ILE A 1 453 ? -33.469 4.219 -22.234 1 91.62 453 ILE A C 1
ATOM 3454 O O . ILE A 1 453 ? -32.469 3.572 -21.969 1 91.62 453 ILE A O 1
ATOM 3458 N N . LYS A 1 454 ? -34.594 3.746 -22.422 1 89.56 454 LYS A N 1
ATOM 3459 C CA . LYS A 1 454 ? -34.75 2.295 -22.344 1 89.56 454 LYS A CA 1
ATOM 3460 C C . LYS A 1 454 ? -33.844 1.594 -23.344 1 89.56 454 LYS A C 1
ATOM 3462 O O . LYS A 1 454 ? -33.844 1.955 -24.531 1 89.56 454 LYS A O 1
ATOM 3467 N N . GLY A 1 455 ? -33.062 0.683 -22.859 1 91.38 455 GLY A N 1
ATOM 3468 C CA . GLY A 1 455 ? -32.219 -0.144 -23.703 1 91.38 455 GLY A CA 1
ATOM 3469 C C . GLY A 1 455 ? -30.812 0.388 -23.844 1 91.38 455 GLY A C 1
ATOM 3470 O O . GLY A 1 455 ? -29.906 -0.333 -24.281 1 91.38 455 GLY A O 1
ATOM 3471 N N . LEU A 1 456 ? -30.641 1.639 -23.609 1 95 456 LEU A N 1
ATOM 3472 C CA . LEU A 1 456 ? -29.312 2.227 -23.734 1 95 456 LEU A CA 1
ATOM 3473 C C . LEU A 1 456 ? -28.609 2.275 -22.375 1 95 456 LEU A C 1
ATOM 3475 O O . LEU A 1 456 ? -29.109 2.873 -21.438 1 95 456 LEU A O 1
ATOM 3479 N N . THR A 1 457 ? -27.469 1.67 -22.297 1 94.88 457 THR A N 1
ATOM 3480 C CA . THR A 1 457 ? -26.672 1.699 -21.078 1 94.88 457 THR A CA 1
ATOM 3481 C C . THR A 1 457 ? -25.297 2.312 -21.359 1 94.88 457 THR A C 1
ATOM 3483 O O . THR A 1 457 ? -24.531 1.808 -22.188 1 94.88 457 THR A O 1
ATOM 3486 N N . LEU A 1 458 ? -25 3.422 -20.719 1 96.44 458 LEU A N 1
ATOM 3487 C CA . LEU A 1 458 ? -23.672 4.012 -20.703 1 96.44 458 LEU A CA 1
ATOM 3488 C C . LEU A 1 458 ? -22.906 3.607 -19.453 1 96.44 458 LEU A C 1
ATOM 3490 O O . LEU A 1 458 ? -23.359 3.879 -18.328 1 96.44 458 LEU A O 1
ATOM 3494 N N . ARG A 1 459 ? -21.781 2.939 -19.594 1 95.5 459 ARG A N 1
ATOM 3495 C CA . ARG A 1 459 ? -21.031 2.432 -18.438 1 95.5 459 ARG A CA 1
ATOM 3496 C C . ARG A 1 459 ? -19.594 2.934 -18.453 1 95.5 459 ARG A C 1
ATOM 3498 O O . ARG A 1 459 ? -18.906 2.842 -19.469 1 95.5 459 ARG A O 1
ATOM 3505 N N . ALA A 1 460 ? -19.203 3.533 -17.375 1 95.31 460 ALA A N 1
ATOM 3506 C CA . ALA A 1 460 ? -17.828 3.92 -17.141 1 95.31 460 ALA A CA 1
ATOM 3507 C C . ALA A 1 460 ? -17.203 3.092 -16.016 1 95.31 460 ALA A C 1
ATOM 3509 O O . ALA A 1 460 ? -17.781 2.979 -14.93 1 95.31 460 ALA A O 1
ATOM 3510 N N . GLN A 1 461 ? -16.047 2.508 -16.266 1 95.44 461 GLN A N 1
ATOM 3511 C CA . GLN A 1 461 ? -15.375 1.692 -15.266 1 95.44 461 GLN A CA 1
ATOM 3512 C C . GLN A 1 461 ? -13.922 2.131 -15.07 1 95.44 461 GLN A C 1
ATOM 3514 O O . GLN A 1 461 ? -13.195 2.326 -16.047 1 95.44 461 GLN A O 1
ATOM 3519 N N . GLN A 1 462 ? -13.555 2.369 -13.875 1 94.69 462 GLN A N 1
ATOM 3520 C CA . GLN A 1 462 ? -12.188 2.645 -13.469 1 94.69 462 GLN A CA 1
ATOM 3521 C C . GLN A 1 462 ? -11.633 1.522 -12.586 1 94.69 462 GLN A C 1
ATOM 3523 O O . GLN A 1 462 ? -12.211 1.201 -11.547 1 94.69 462 GLN A O 1
ATOM 3528 N N . ALA A 1 463 ? -10.5 0.96 -13.039 1 96.19 463 ALA A N 1
ATOM 3529 C CA . ALA A 1 463 ? -9.922 -0.143 -12.273 1 96.19 463 ALA A CA 1
ATOM 3530 C C . ALA A 1 463 ? -8.438 0.094 -12.016 1 96.19 463 ALA A C 1
ATOM 3532 O O . ALA A 1 463 ? -7.762 0.773 -12.789 1 96.19 463 ALA A O 1
ATOM 3533 N N . VAL A 1 464 ? -7.945 -0.437 -10.922 1 94.81 464 VAL A N 1
ATOM 3534 C CA . VAL A 1 464 ? -6.527 -0.372 -10.586 1 94.81 464 VAL A CA 1
ATOM 3535 C C . VAL A 1 464 ? -6.023 -1.762 -10.211 1 94.81 464 VAL A C 1
ATOM 3537 O O . VAL A 1 464 ? -6.711 -2.512 -9.508 1 94.81 464 VAL A O 1
ATOM 3540 N N . ASP A 1 465 ? -4.934 -2.178 -10.719 1 96.38 465 ASP A N 1
ATOM 3541 C CA . ASP A 1 465 ? -4.102 -3.309 -10.32 1 96.38 465 ASP A CA 1
ATOM 3542 C C . ASP A 1 465 ? -2.727 -2.842 -9.852 1 96.38 465 ASP A C 1
ATOM 3544 O O . ASP A 1 465 ? -1.913 -2.379 -10.656 1 96.38 465 ASP A O 1
ATOM 3548 N N . ALA A 1 466 ? -2.557 -2.973 -8.578 1 95.5 466 ALA A N 1
ATOM 3549 C CA . ALA A 1 466 ? -1.312 -2.432 -8.039 1 95.5 466 ALA A CA 1
ATOM 3550 C C . ALA A 1 466 ? -0.732 -3.354 -6.973 1 95.5 466 ALA A C 1
ATOM 3552 O O . ALA A 1 466 ? -1.469 -4.09 -6.312 1 95.5 466 ALA A O 1
ATOM 3553 N N . TYR A 1 467 ? 0.644 -3.324 -6.859 1 94.94 467 TYR A N 1
ATOM 3554 C CA . TYR A 1 467 ? 1.284 -4.035 -5.754 1 94.94 467 TYR A CA 1
ATOM 3555 C C . TYR A 1 467 ? 2.613 -3.385 -5.391 1 94.94 467 TYR A C 1
ATOM 3557 O O . TYR A 1 467 ? 3.262 -2.762 -6.234 1 94.94 467 TYR A O 1
ATOM 3565 N N . ASP A 1 468 ? 2.975 -3.451 -4.148 1 95.25 468 ASP A N 1
ATOM 3566 C CA . ASP A 1 468 ? 4.289 -3.123 -3.604 1 95.25 468 ASP A CA 1
ATOM 3567 C C . ASP A 1 468 ? 4.996 -4.371 -3.086 1 95.25 468 ASP A C 1
ATOM 3569 O O . ASP A 1 468 ? 4.391 -5.195 -2.393 1 95.25 468 ASP A O 1
ATOM 3573 N N . THR A 1 469 ? 6.238 -4.484 -3.453 1 95.25 469 THR A N 1
ATOM 3574 C CA . THR A 1 469 ? 7.016 -5.621 -2.977 1 95.25 469 THR A CA 1
ATOM 3575 C C . THR A 1 469 ? 8.266 -5.148 -2.24 1 95.25 469 THR A C 1
ATOM 3577 O O . THR A 1 469 ? 8.906 -4.176 -2.65 1 95.25 469 THR A O 1
ATOM 3580 N N . ARG A 1 470 ? 8.57 -5.859 -1.142 1 96.25 470 ARG A N 1
ATOM 3581 C CA . ARG A 1 470 ? 9.773 -5.621 -0.356 1 96.25 470 ARG A CA 1
ATOM 3582 C C . ARG A 1 470 ? 10.586 -6.902 -0.199 1 96.25 470 ARG A C 1
ATOM 3584 O O . ARG A 1 470 ? 10.023 -7.984 -0.016 1 96.25 470 ARG A O 1
ATOM 3591 N N . LEU A 1 471 ? 11.906 -6.738 -0.31 1 96.38 471 LEU A N 1
ATOM 3592 C CA . LEU A 1 471 ? 12.844 -7.828 -0.036 1 96.38 471 LEU A CA 1
ATOM 3593 C C . LEU A 1 471 ? 13.789 -7.457 1.096 1 96.38 471 LEU A C 1
ATOM 3595 O O . LEU A 1 471 ? 14.336 -6.352 1.114 1 96.38 471 LEU A O 1
ATOM 3599 N N . LYS A 1 472 ? 13.93 -8.305 2.047 1 95.94 472 LYS A N 1
ATOM 3600 C CA . LYS A 1 472 ? 14.961 -8.289 3.08 1 95.94 472 LYS A CA 1
ATOM 3601 C C . LYS A 1 472 ? 15.773 -9.578 3.07 1 95.94 472 LYS A C 1
ATOM 3603 O O . LYS A 1 472 ? 15.289 -10.625 3.484 1 95.94 472 LYS A O 1
ATOM 3608 N N . ASN A 1 473 ? 16.969 -9.461 2.58 1 96.38 473 ASN A N 1
ATOM 3609 C CA . ASN A 1 473 ? 17.891 -10.594 2.49 1 96.38 473 ASN A CA 1
ATOM 3610 C C . ASN A 1 473 ? 19.125 -10.398 3.369 1 96.38 473 ASN A C 1
ATOM 3612 O O . ASN A 1 473 ? 19.984 -9.562 3.066 1 96.38 473 ASN A O 1
ATOM 3616 N N . LEU A 1 474 ? 19.219 -11.195 4.434 1 96.38 474 LEU A N 1
ATOM 3617 C CA . LEU A 1 474 ? 20.312 -11.102 5.383 1 96.38 474 LEU A CA 1
ATOM 3618 C C . LEU A 1 474 ? 21.156 -12.367 5.359 1 96.38 474 LEU A C 1
ATOM 3620 O O . LEU A 1 474 ? 20.625 -13.477 5.41 1 96.38 474 LEU A O 1
ATOM 3624 N N . GLY A 1 475 ? 22.391 -12.188 5.207 1 95.81 475 GLY A N 1
ATOM 3625 C CA . GLY A 1 475 ? 23.391 -13.203 5.488 1 95.81 475 GLY A CA 1
ATOM 3626 C C . GLY A 1 475 ? 24.203 -12.93 6.742 1 95.81 475 GLY A C 1
ATOM 3627 O O . GLY A 1 475 ? 24.922 -11.93 6.812 1 95.81 475 GLY A O 1
ATOM 3628 N N . PHE A 1 476 ? 24.109 -13.797 7.699 1 95.38 476 PHE A N 1
ATOM 3629 C CA . PHE A 1 476 ? 24.75 -13.555 8.984 1 95.38 476 PHE A CA 1
ATOM 3630 C C . PHE A 1 476 ? 26.234 -13.914 8.938 1 95.38 476 PHE A C 1
ATOM 3632 O O . PHE A 1 476 ? 26.641 -14.805 8.18 1 95.38 476 PHE A O 1
ATOM 3639 N N . PRO A 1 477 ? 27.016 -13.188 9.672 1 93.56 477 PRO A N 1
ATOM 3640 C CA . PRO A 1 477 ? 28.406 -13.609 9.773 1 93.56 477 PRO A CA 1
ATOM 3641 C C . PRO A 1 477 ? 28.562 -15 10.398 1 93.56 477 PRO A C 1
ATOM 3643 O O . PRO A 1 477 ? 27.766 -15.383 11.258 1 93.56 477 PRO A O 1
ATOM 3646 N N . ASN A 1 478 ? 29.547 -15.68 9.891 1 92.81 478 ASN A N 1
ATOM 3647 C CA . ASN A 1 478 ? 29.75 -17.047 10.344 1 92.81 478 ASN A CA 1
ATOM 3648 C C . ASN A 1 478 ? 31.203 -17.297 10.766 1 92.81 478 ASN A C 1
ATOM 3650 O O . ASN A 1 478 ? 32.125 -16.812 10.109 1 92.81 478 ASN A O 1
ATOM 3654 N N . GLU A 1 479 ? 31.281 -18 11.82 1 91.12 479 GLU A N 1
ATOM 3655 C CA . GLU A 1 479 ? 32.594 -18.453 12.281 1 91.12 479 GLU A CA 1
ATOM 3656 C C . GLU A 1 479 ? 32.906 -19.844 11.727 1 91.12 479 GLU A C 1
ATOM 3658 O O . GLU A 1 479 ? 32.031 -20.547 11.242 1 91.12 479 GLU A O 1
ATOM 3663 N N . THR A 1 480 ? 34.219 -20.125 11.75 1 94.5 480 THR A N 1
ATOM 3664 C CA . THR A 1 480 ? 34.625 -21.453 11.32 1 94.5 480 THR A CA 1
ATOM 3665 C C . THR A 1 480 ? 33.969 -22.531 12.203 1 94.5 480 THR A C 1
ATOM 3667 O O . THR A 1 480 ? 33.969 -22.406 13.43 1 94.5 480 THR A O 1
ATOM 3670 N N . LEU A 1 481 ? 33.438 -23.516 11.57 1 94.19 481 LEU A N 1
ATOM 3671 C CA . LEU A 1 481 ? 32.812 -24.641 12.281 1 94.19 481 LEU A CA 1
ATOM 3672 C C . LEU A 1 481 ? 33.844 -25.734 12.562 1 94.19 481 LEU A C 1
ATOM 3674 O O . LEU A 1 481 ? 34.5 -26.234 11.648 1 94.19 481 LEU A O 1
ATOM 3678 N N . TYR A 1 482 ? 34 -26.031 13.852 1 93.94 482 TYR A N 1
ATOM 3679 C CA . TYR A 1 482 ? 34.781 -27.188 14.289 1 93.94 482 TYR A CA 1
ATOM 3680 C C . TYR A 1 482 ? 33.875 -28.266 14.852 1 93.94 482 TYR A C 1
ATOM 3682 O O . TYR A 1 482 ? 33.188 -28.047 15.836 1 93.94 482 TYR A O 1
ATOM 3690 N N . THR A 1 483 ? 33.938 -29.453 14.25 1 94.62 483 THR A N 1
ATOM 3691 C CA . THR A 1 483 ? 33 -30.484 14.672 1 94.62 483 THR A CA 1
ATOM 3692 C C . THR A 1 483 ? 33.688 -31.469 15.609 1 94.62 483 THR A C 1
ATOM 3694 O O . THR A 1 483 ? 34.906 -31.609 15.586 1 94.62 483 THR A O 1
ATOM 3697 N N . PRO A 1 484 ? 32.906 -32.156 16.375 1 92.62 484 PRO A N 1
ATOM 3698 C CA . PRO A 1 484 ? 33.469 -33.188 17.266 1 92.62 484 PRO A CA 1
ATOM 3699 C C . PRO A 1 484 ? 34.094 -34.344 16.516 1 92.62 484 PRO A C 1
ATOM 3701 O O . PRO A 1 484 ? 34.844 -35.125 17.094 1 92.62 484 PRO A O 1
ATOM 3704 N N . MET A 1 485 ? 33.781 -34.438 15.273 1 93.12 485 MET A N 1
ATOM 3705 C CA . MET A 1 485 ? 34.344 -35.562 14.492 1 93.12 485 MET A CA 1
ATOM 3706 C C . MET A 1 485 ? 35.625 -35.156 13.789 1 93.12 485 MET A C 1
ATOM 3708 O O . MET A 1 485 ? 36.188 -35.938 13.016 1 93.12 485 MET A O 1
ATOM 3712 N N . GLY A 1 486 ? 36.031 -33.875 13.992 1 93 486 GLY A N 1
ATOM 3713 C CA . GLY A 1 486 ? 37.344 -33.406 13.531 1 93 486 GLY A CA 1
ATOM 3714 C C . GLY A 1 486 ? 37.281 -32.625 12.234 1 93 486 GLY A C 1
ATOM 3715 O O . GLY A 1 486 ? 38.312 -32.281 11.672 1 93 486 GLY A O 1
ATOM 3716 N N . ASP A 1 487 ? 36.094 -32.312 11.758 1 94.69 487 ASP A N 1
ATOM 3717 C CA . ASP A 1 487 ? 35.969 -31.562 10.5 1 94.69 487 ASP A CA 1
ATOM 3718 C C . ASP A 1 487 ? 36.062 -30.047 10.742 1 94.69 487 ASP A C 1
ATOM 3720 O O . ASP A 1 487 ? 35.688 -29.562 11.805 1 94.69 487 ASP A O 1
ATOM 3724 N N . VAL A 1 488 ? 36.688 -29.359 9.797 1 95.19 488 VAL A N 1
ATOM 3725 C CA . VAL A 1 488 ? 36.781 -27.906 9.805 1 95.19 488 VAL A CA 1
ATOM 3726 C C . VAL A 1 488 ? 36.125 -27.328 8.555 1 95.19 488 VAL A C 1
ATOM 3728 O O . VAL A 1 488 ? 36.5 -27.672 7.43 1 95.19 488 VAL A O 1
ATOM 3731 N N . TYR A 1 489 ? 35.094 -26.5 8.805 1 93.88 489 TYR A N 1
ATOM 3732 C CA . TYR A 1 489 ? 34.406 -25.891 7.684 1 93.88 489 TYR A CA 1
ATOM 3733 C C . TYR A 1 489 ? 34.312 -24.375 7.836 1 93.88 489 TYR A C 1
ATOM 3735 O O . TYR A 1 489 ? 33.75 -23.875 8.797 1 93.88 489 TYR A O 1
ATOM 3743 N N . ALA A 1 490 ? 34.938 -23.641 6.863 1 90.81 490 ALA A N 1
ATOM 3744 C CA . ALA A 1 490 ? 35.031 -22.188 6.953 1 90.81 490 ALA A CA 1
ATOM 3745 C C . ALA A 1 490 ? 34.031 -21.5 6.012 1 90.81 490 ALA A C 1
ATOM 3747 O O . ALA A 1 490 ? 34.094 -20.297 5.812 1 90.81 490 ALA A O 1
ATOM 3748 N N . ASN A 1 491 ? 33.062 -22.156 5.457 1 85.19 491 ASN A N 1
ATOM 3749 C CA . ASN A 1 491 ? 32 -21.625 4.617 1 85.19 491 ASN A CA 1
ATOM 3750 C C . ASN A 1 491 ? 32.531 -20.609 3.607 1 85.19 491 ASN A C 1
ATOM 3752 O O . ASN A 1 491 ? 32.062 -19.469 3.568 1 85.19 491 ASN A O 1
ATOM 3756 N N . GLY A 1 492 ? 33.406 -20.875 2.861 1 78.12 492 GLY A N 1
ATOM 3757 C CA . GLY A 1 492 ? 33.938 -20.016 1.803 1 78.12 492 GLY A CA 1
ATOM 3758 C C . GLY A 1 492 ? 35.062 -19.109 2.268 1 78.12 492 GLY A C 1
ATOM 3759 O O . GLY A 1 492 ? 35.625 -18.375 1.466 1 78.12 492 GLY A O 1
ATOM 3760 N N . GLY A 1 493 ? 35.375 -19.109 3.602 1 84.69 493 GLY A N 1
ATOM 3761 C CA . GLY A 1 493 ? 36.469 -18.281 4.113 1 84.69 493 GLY A CA 1
ATOM 3762 C C . GLY A 1 493 ? 37.688 -19.078 4.531 1 84.69 493 GLY A C 1
ATOM 3763 O O . GLY A 1 493 ? 37.844 -20.234 4.121 1 84.69 493 GLY A O 1
ATOM 3764 N N . THR A 1 494 ? 38.531 -18.312 5.199 1 89.12 494 THR A N 1
ATOM 3765 C CA . THR A 1 494 ? 39.75 -18.938 5.758 1 89.12 494 THR A CA 1
ATOM 3766 C C . THR A 1 494 ? 39.469 -19.438 7.176 1 89.12 494 THR A C 1
ATOM 3768 O O . THR A 1 494 ? 38.906 -18.719 7.996 1 89.12 494 THR A O 1
ATOM 3771 N N . ALA A 1 495 ? 39.875 -20.703 7.309 1 89.81 495 ALA A N 1
ATOM 3772 C CA . ALA A 1 495 ? 39.688 -21.281 8.641 1 89.81 495 ALA A CA 1
ATOM 3773 C C . ALA A 1 495 ? 40.25 -20.359 9.719 1 89.81 495 ALA A C 1
ATOM 3775 O O . ALA A 1 495 ? 41.344 -19.828 9.586 1 89.81 495 ALA A O 1
ATOM 3776 N N . GLY A 1 496 ? 39.5 -20.156 10.688 1 89.06 496 GLY A N 1
ATOM 3777 C CA . GLY A 1 496 ? 39.906 -19.312 11.797 1 89.06 496 GLY A CA 1
ATOM 3778 C C . GLY A 1 496 ? 39.5 -17.859 11.633 1 89.06 496 GLY A C 1
ATOM 3779 O O . GLY A 1 496 ? 39.625 -17.062 12.57 1 89.06 496 GLY A O 1
ATOM 3780 N N . GLU A 1 497 ? 39.094 -17.531 10.484 1 88.94 497 GLU A N 1
ATOM 3781 C CA . GLU A 1 497 ? 38.688 -16.156 10.219 1 88.94 497 GLU A CA 1
ATOM 3782 C C . GLU A 1 497 ? 37.188 -16.016 10.109 1 88.94 497 GLU A C 1
ATOM 3784 O O . GLU A 1 497 ? 36.5 -16.953 9.68 1 88.94 497 GLU A O 1
ATOM 3789 N N . LEU A 1 498 ? 36.719 -14.875 10.477 1 89.81 498 LEU A N 1
ATOM 3790 C CA . LEU A 1 498 ? 35.281 -14.578 10.391 1 89.81 498 LEU A CA 1
ATOM 3791 C C . LEU A 1 498 ? 34.875 -14.297 8.953 1 89.81 498 LEU A C 1
ATOM 3793 O O . LEU A 1 498 ? 35.531 -13.531 8.25 1 89.81 498 LEU A O 1
ATOM 3797 N N . VAL A 1 499 ? 33.906 -15 8.547 1 92 499 VAL A N 1
ATOM 3798 C CA . VAL A 1 499 ? 33.281 -14.625 7.293 1 92 499 VAL A CA 1
ATOM 3799 C C . VAL A 1 499 ? 32.156 -13.609 7.566 1 92 499 VAL A C 1
ATOM 3801 O O . VAL A 1 499 ? 31.188 -13.906 8.258 1 92 499 VAL A O 1
ATOM 3804 N N . THR A 1 500 ? 32.312 -12.438 6.992 1 92.06 500 THR A N 1
ATOM 3805 C CA . THR A 1 500 ? 31.359 -11.359 7.281 1 92.06 500 THR A CA 1
ATOM 3806 C C . THR A 1 500 ? 30.031 -11.609 6.59 1 92.06 500 THR A C 1
ATOM 3808 O O . THR A 1 500 ? 29.938 -12.438 5.68 1 92.06 500 THR A O 1
ATOM 3811 N N . GLY A 1 501 ? 29.031 -11 7.156 1 94.56 501 GLY A N 1
ATOM 3812 C CA . GLY A 1 501 ? 27.688 -11.125 6.609 1 94.56 501 GLY A CA 1
ATOM 3813 C C . GLY A 1 501 ? 27.359 -10.062 5.574 1 94.56 501 GLY A C 1
ATOM 3814 O O . GLY A 1 501 ? 28.266 -9.398 5.059 1 94.56 501 GLY A O 1
ATOM 3815 N N . TYR A 1 502 ? 26.094 -10.023 5.164 1 96.56 502 TYR A N 1
ATOM 3816 C CA . TYR A 1 502 ? 25.625 -9.016 4.215 1 96.56 502 TYR A CA 1
ATOM 3817 C C . TYR A 1 502 ? 24.172 -8.664 4.469 1 96.56 502 TYR A C 1
ATOM 3819 O O . TYR A 1 502 ? 23.469 -9.375 5.199 1 96.56 502 TYR A O 1
ATOM 3827 N N . ASN A 1 503 ? 23.734 -7.574 4.004 1 97.62 503 ASN A N 1
ATOM 3828 C CA . ASN A 1 503 ? 22.359 -7.078 4.043 1 97.62 503 ASN A CA 1
ATOM 3829 C C . ASN A 1 503 ? 21.922 -6.531 2.689 1 97.62 503 ASN A C 1
ATOM 3831 O O . ASN A 1 503 ? 22.594 -5.676 2.109 1 97.62 503 ASN A O 1
ATOM 3835 N N . GLN A 1 504 ? 20.844 -7.09 2.17 1 97.62 504 GLN A N 1
ATOM 3836 C CA . GLN A 1 504 ? 20.234 -6.617 0.933 1 97.62 504 GLN A CA 1
ATOM 3837 C C . GLN A 1 504 ? 18.797 -6.16 1.169 1 97.62 504 GLN A C 1
ATOM 3839 O O . GLN A 1 504 ? 18 -6.902 1.735 1 97.62 504 GLN A O 1
ATOM 3844 N N . GLN A 1 505 ? 18.5 -4.961 0.78 1 97.94 505 GLN A N 1
ATOM 3845 C CA . GLN A 1 505 ? 17.156 -4.402 0.839 1 97.94 505 GLN A CA 1
ATOM 3846 C C . GLN A 1 505 ? 16.688 -3.947 -0.541 1 97.94 505 GLN A C 1
ATOM 3848 O O . GLN A 1 505 ? 17.469 -3.398 -1.318 1 97.94 505 GLN A O 1
ATOM 3853 N N . SER A 1 506 ? 15.422 -4.234 -0.876 1 97.81 506 SER A N 1
ATOM 3854 C CA . SER A 1 506 ? 14.875 -3.736 -2.135 1 97.81 506 SER A CA 1
ATOM 3855 C C . SER A 1 506 ? 13.383 -3.445 -2.012 1 97.81 506 SER A C 1
ATOM 3857 O O . SER A 1 506 ? 12.711 -3.98 -1.126 1 97.81 506 SER A O 1
ATOM 3859 N N . PHE A 1 507 ? 12.914 -2.484 -2.807 1 97.19 507 PHE A N 1
ATOM 3860 C CA . PHE A 1 507 ? 11.508 -2.113 -2.945 1 97.19 507 PHE A CA 1
ATOM 3861 C C . PHE A 1 507 ? 11.125 -1.985 -4.414 1 97.19 507 PHE A C 1
ATOM 3863 O O . PHE A 1 507 ? 11.914 -1.505 -5.227 1 97.19 507 PHE A O 1
ATOM 3870 N N . SER A 1 508 ? 9.953 -2.467 -4.754 1 97.12 508 SER A N 1
ATOM 3871 C CA . SER A 1 508 ? 9.391 -2.258 -6.086 1 97.12 508 SER A CA 1
ATOM 3872 C C . SER A 1 508 ? 7.902 -1.955 -6.016 1 97.12 508 SER A C 1
ATOM 3874 O O . SER A 1 508 ? 7.191 -2.496 -5.168 1 97.12 508 SER A O 1
ATOM 3876 N N . ARG A 1 509 ? 7.398 -1.064 -6.922 1 96.06 509 ARG A N 1
ATOM 3877 C CA . ARG A 1 509 ? 5.992 -0.696 -7.047 1 96.06 509 ARG A CA 1
ATOM 3878 C C . ARG A 1 509 ? 5.508 -0.846 -8.484 1 96.06 509 ARG A C 1
ATOM 3880 O O . ARG A 1 509 ? 6.176 -0.396 -9.422 1 96.06 509 ARG A O 1
ATOM 3887 N N . TYR A 1 510 ? 4.414 -1.46 -8.625 1 96.31 510 TYR A N 1
ATOM 3888 C CA . TYR A 1 510 ? 3.707 -1.553 -9.898 1 96.31 510 TYR A CA 1
ATOM 3889 C C . TYR A 1 510 ? 2.275 -1.049 -9.766 1 96.31 510 TYR A C 1
ATOM 3891 O O . TYR A 1 510 ? 1.61 -1.309 -8.758 1 96.31 510 TYR A O 1
ATOM 3899 N N . TYR A 1 511 ? 1.817 -0.333 -10.719 1 95.31 511 TYR A N 1
ATOM 3900 C CA . TYR A 1 511 ? 0.389 -0.054 -10.812 1 95.31 511 TYR A CA 1
ATOM 3901 C C . TYR A 1 511 ? -0.057 0.016 -12.266 1 95.31 511 TYR A C 1
ATOM 3903 O O . TYR A 1 511 ? 0.724 0.393 -13.141 1 95.31 511 TYR A O 1
ATOM 3911 N N . SER A 1 512 ? -1.21 -0.352 -12.508 1 97.19 512 SER A N 1
ATOM 3912 C CA . SER A 1 512 ? -1.893 -0.256 -13.789 1 97.19 512 SER A CA 1
ATOM 3913 C C . SER A 1 512 ? -3.32 0.255 -13.625 1 97.19 512 SER A C 1
ATOM 3915 O O . SER A 1 512 ? -4.117 -0.344 -12.898 1 97.19 512 SER A O 1
ATOM 3917 N N . PHE A 1 513 ? -3.582 1.363 -14.234 1 96.38 513 PHE A N 1
ATOM 3918 C CA . PHE A 1 513 ? -4.934 1.905 -14.281 1 96.38 513 PHE A CA 1
ATOM 3919 C C . PHE A 1 513 ? -5.609 1.557 -15.602 1 96.38 513 PHE A C 1
ATOM 3921 O O . PHE A 1 513 ? -5.016 1.706 -16.672 1 96.38 513 PHE A O 1
ATOM 3928 N N . THR A 1 514 ? -6.812 1.072 -15.508 1 97.06 514 THR A N 1
ATOM 3929 C CA . THR A 1 514 ? -7.617 0.768 -16.688 1 97.06 514 THR A CA 1
ATOM 3930 C C . THR A 1 514 ? -8.906 1.585 -16.688 1 97.06 514 THR A C 1
ATOM 3932 O O . THR A 1 514 ? -9.695 1.505 -15.742 1 97.06 514 THR A O 1
ATOM 3935 N N . TYR A 1 515 ? -9.102 2.34 -17.719 1 96.69 515 TYR A N 1
ATOM 3936 C CA . TYR A 1 515 ? -10.32 3.109 -17.953 1 96.69 515 TYR A CA 1
ATOM 3937 C C . TYR A 1 515 ? -11.125 2.543 -19.109 1 96.69 515 TYR A C 1
ATOM 3939 O O . TYR A 1 515 ? -10.633 2.492 -20.25 1 96.69 515 TYR A O 1
ATOM 3947 N N . THR A 1 516 ? -12.312 2.121 -18.828 1 96.44 516 THR A N 1
ATOM 3948 C CA . THR A 1 516 ? -13.18 1.563 -19.859 1 96.44 516 THR A CA 1
ATOM 3949 C C . THR A 1 516 ? -14.5 2.318 -19.922 1 96.44 516 THR A C 1
ATOM 3951 O O . THR A 1 516 ? -15.203 2.438 -18.922 1 96.44 516 THR A O 1
ATOM 3954 N N . ASN A 1 517 ? -14.836 2.824 -21.078 1 96.5 517 ASN A N 1
ATOM 3955 C CA . ASN A 1 517 ? -16.109 3.477 -21.344 1 96.5 517 ASN A CA 1
ATOM 3956 C C . ASN A 1 517 ? -16.875 2.773 -22.469 1 96.5 517 ASN A C 1
ATOM 3958 O O . ASN A 1 517 ? -16.328 2.543 -23.547 1 96.5 517 ASN A O 1
ATOM 3962 N N . THR A 1 518 ? -18.094 2.42 -22.141 1 96.19 518 THR A N 1
ATOM 3963 C CA . THR A 1 518 ? -18.859 1.696 -23.156 1 96.19 518 THR A CA 1
ATOM 3964 C C . THR A 1 518 ? -20.266 2.27 -23.281 1 96.19 518 THR A C 1
ATOM 3966 O O . THR A 1 518 ? -20.781 2.877 -22.344 1 96.19 518 THR A O 1
ATOM 3969 N N . ALA A 1 519 ? -20.859 2.145 -24.469 1 96.94 519 ALA A N 1
ATOM 3970 C CA . ALA A 1 519 ? -22.266 2.398 -24.781 1 96.94 519 ALA A CA 1
ATOM 3971 C C . ALA A 1 519 ? -22.906 1.183 -25.438 1 96.94 519 ALA A C 1
ATOM 3973 O O . ALA A 1 519 ? -22.453 0.722 -26.484 1 96.94 519 ALA A O 1
ATOM 3974 N N . GLU A 1 520 ? -23.859 0.665 -24.781 1 96.19 520 GLU A N 1
ATOM 3975 C CA . GLU A 1 520 ? -24.562 -0.517 -25.281 1 96.19 520 GLU A CA 1
ATOM 3976 C C . GLU A 1 520 ? -26.047 -0.219 -25.531 1 96.19 520 GLU A C 1
ATOM 3978 O O . GLU A 1 520 ? -26.719 0.351 -24.672 1 96.19 520 GLU A O 1
ATOM 3983 N N . TYR A 1 521 ? -26.547 -0.551 -26.703 1 95.62 521 TYR A N 1
ATOM 3984 C CA . TYR A 1 521 ? -27.953 -0.367 -27.047 1 95.62 521 TYR A CA 1
ATOM 3985 C C . TYR A 1 521 ? -28.594 -1.696 -27.422 1 95.62 521 TYR A C 1
ATOM 3987 O O . TYR A 1 521 ? -28.203 -2.344 -28.391 1 95.62 521 TYR A O 1
ATOM 3995 N N . ASN A 1 522 ? -29.531 -2.119 -26.625 1 93.38 522 ASN A N 1
ATOM 3996 C CA . ASN A 1 522 ? -30.312 -3.33 -26.844 1 93.38 522 ASN A CA 1
ATOM 3997 C C . ASN A 1 522 ? -31.734 -3.002 -27.297 1 93.38 522 ASN A C 1
ATOM 3999 O O . ASN A 1 522 ? -32.438 -2.223 -26.641 1 93.38 522 ASN A O 1
ATOM 4003 N N . PHE A 1 523 ? -32.156 -3.58 -28.375 1 90.5 523 PHE A N 1
ATOM 4004 C CA . PHE A 1 523 ? -33.531 -3.367 -28.812 1 90.5 523 PHE A CA 1
ATOM 4005 C C . PHE A 1 523 ? -34.062 -4.59 -29.547 1 90.5 523 PHE A C 1
ATOM 4007 O O . PHE A 1 523 ? -33.281 -5.438 -30 1 90.5 523 PHE A O 1
ATOM 4014 N N . ASN A 1 524 ? -35.312 -4.719 -29.516 1 91.75 524 ASN A N 1
ATOM 4015 C CA . ASN A 1 524 ? -36 -5.824 -30.172 1 91.75 524 ASN A CA 1
ATOM 4016 C C . ASN A 1 524 ? -37 -5.324 -31.219 1 91.75 524 ASN A C 1
ATOM 4018 O O . ASN A 1 524 ? -37.656 -4.309 -31.016 1 91.75 524 ASN A O 1
ATOM 4022 N N . ILE A 1 525 ? -37 -6.023 -32.375 1 91.31 525 ILE A N 1
ATOM 4023 C CA . ILE A 1 525 ? -38 -5.727 -33.438 1 91.31 525 ILE A CA 1
ATOM 4024 C C . ILE A 1 525 ? -38.938 -6.918 -33.594 1 91.31 525 ILE A C 1
ATOM 4026 O O . ILE A 1 525 ? -38.5 -8.031 -33.875 1 91.31 525 ILE A O 1
ATOM 4030 N N . ALA A 1 526 ? -40.25 -6.711 -33.469 1 90.25 526 ALA A N 1
ATOM 4031 C CA . ALA A 1 526 ? -41.312 -7.695 -33.656 1 90.25 526 ALA A CA 1
ATOM 4032 C C . ALA A 1 526 ? -41.094 -8.914 -32.75 1 90.25 526 ALA A C 1
ATOM 4034 O O . ALA A 1 526 ? -41.406 -10.039 -33.125 1 90.25 526 ALA A O 1
ATOM 4035 N N . ASP A 1 527 ? -40.281 -8.828 -31.75 1 84.75 527 ASP A N 1
ATOM 4036 C CA . ASP A 1 527 ? -40 -9.836 -30.734 1 84.75 527 ASP A CA 1
ATOM 4037 C C . ASP A 1 527 ? -39.25 -11.023 -31.328 1 84.75 527 ASP A C 1
ATOM 4039 O O . ASP A 1 527 ? -39.156 -12.086 -30.703 1 84.75 527 ASP A O 1
ATOM 4043 N N . VAL A 1 528 ? -38.719 -10.922 -32.469 1 89.56 528 VAL A N 1
ATOM 4044 C CA . VAL A 1 528 ? -37.969 -12.023 -33.094 1 89.56 528 VAL A CA 1
ATOM 4045 C C . VAL A 1 528 ? -36.562 -11.586 -33.406 1 89.56 528 VAL A C 1
ATOM 4047 O O . VAL A 1 528 ? -35.656 -12.414 -33.5 1 89.56 528 VAL A O 1
ATOM 4050 N N . HIS A 1 529 ? -36.469 -10.281 -33.75 1 94.31 529 HIS A N 1
ATOM 4051 C CA . HIS A 1 529 ? -35.156 -9.727 -34.031 1 94.31 529 HIS A CA 1
ATOM 4052 C C . HIS A 1 529 ? -34.562 -9.047 -32.781 1 94.31 529 HIS A C 1
ATOM 4054 O O . HIS A 1 529 ? -35 -7.961 -32.406 1 94.31 529 HIS A O 1
ATOM 4060 N N . ASN A 1 530 ? -33.594 -9.641 -32.188 1 93.25 530 ASN A N 1
ATOM 4061 C CA . ASN A 1 530 ? -32.906 -9.047 -31.062 1 93.25 530 ASN A CA 1
ATOM 4062 C C . ASN A 1 530 ? -31.516 -8.531 -31.453 1 93.25 530 ASN A C 1
ATOM 4064 O O . ASN A 1 530 ? -30.734 -9.258 -32.062 1 93.25 530 ASN A O 1
ATOM 4068 N N . VAL A 1 531 ? -31.266 -7.254 -31.188 1 94.5 531 VAL A N 1
ATOM 4069 C CA . VAL A 1 531 ? -30 -6.633 -31.594 1 94.5 531 VAL A CA 1
ATOM 4070 C C . VAL A 1 531 ? -29.328 -6 -30.375 1 94.5 531 VAL A C 1
ATOM 4072 O O . VAL A 1 531 ? -29.984 -5.336 -29.562 1 94.5 531 VAL A O 1
ATOM 4075 N N . ARG A 1 532 ? -28.109 -6.262 -30.234 1 93.81 532 ARG A N 1
ATOM 4076 C CA . ARG A 1 532 ? -27.266 -5.605 -29.25 1 93.81 532 ARG A CA 1
ATOM 4077 C C . ARG A 1 532 ? -26.062 -4.945 -29.906 1 93.81 532 ARG A C 1
ATOM 4079 O O . ARG A 1 532 ? -25.25 -5.617 -30.547 1 93.81 532 ARG A O 1
ATOM 4086 N N . ALA A 1 533 ? -25.922 -3.662 -29.781 1 95.38 533 ALA A N 1
ATOM 4087 C CA . ALA A 1 533 ? -24.797 -2.902 -30.312 1 95.38 533 ALA A CA 1
ATOM 4088 C C . ALA A 1 533 ? -23.984 -2.277 -29.188 1 95.38 533 ALA A C 1
ATOM 4090 O O . ALA A 1 533 ? -24.531 -1.615 -28.312 1 95.38 533 ALA A O 1
ATOM 4091 N N . LEU A 1 534 ? -22.688 -2.549 -29.234 1 95.69 534 LEU A N 1
ATOM 4092 C CA . LEU A 1 534 ? -21.797 -2.025 -28.203 1 95.69 534 LEU A CA 1
ATOM 4093 C C . LEU A 1 534 ? -20.609 -1.303 -28.812 1 95.69 534 LEU A C 1
ATOM 4095 O O . LEU A 1 534 ? -20 -1.801 -29.766 1 95.69 534 LEU A O 1
ATOM 4099 N N . VAL A 1 535 ? -20.344 -0.079 -28.391 1 96.69 535 VAL A N 1
ATOM 4100 C CA . VAL A 1 535 ? -19.125 0.652 -28.719 1 96.69 535 VAL A CA 1
ATOM 4101 C C . VAL A 1 535 ? -18.375 1.004 -27.438 1 96.69 535 VAL A C 1
ATOM 4103 O O . VAL A 1 535 ? -19 1.256 -26.391 1 96.69 535 VAL A O 1
ATOM 4106 N N . GLY A 1 536 ? -17.047 0.889 -27.5 1 96 536 GLY A N 1
ATOM 4107 C CA . GLY A 1 536 ? -16.312 1.182 -26.281 1 96 536 GLY A CA 1
ATOM 4108 C C . GLY A 1 536 ? -14.898 1.672 -26.547 1 96 536 GLY A C 1
ATOM 4109 O O . GLY A 1 536 ? -14.406 1.589 -27.688 1 96 536 GLY A O 1
ATOM 4110 N N . GLU A 1 537 ? -14.367 2.293 -25.594 1 96.62 537 GLU A N 1
ATOM 4111 C CA . GLU A 1 537 ? -12.977 2.736 -25.531 1 96.62 537 GLU A CA 1
ATOM 4112 C C . GLU A 1 537 ? -12.297 2.262 -24.25 1 96.62 537 GLU A C 1
ATOM 4114 O O . GLU A 1 537 ? -12.914 2.252 -23.188 1 96.62 537 GLU A O 1
ATOM 4119 N N . GLU A 1 538 ? -10.984 1.853 -24.344 1 96.12 538 GLU A N 1
ATOM 4120 C CA . GLU A 1 538 ? -10.219 1.399 -23.188 1 96.12 538 GLU A CA 1
ATOM 4121 C C . GLU A 1 538 ? -8.812 1.992 -23.188 1 96.12 538 GLU A C 1
ATOM 4123 O O . GLU A 1 538 ? -8.141 2.008 -24.234 1 96.12 538 GLU A O 1
ATOM 4128 N N . SER A 1 539 ? -8.391 2.506 -22.062 1 97.62 539 SER A N 1
ATOM 4129 C CA . SER A 1 539 ? -7.031 2.988 -21.859 1 97.62 539 SER A CA 1
ATOM 4130 C C . SER A 1 539 ? -6.383 2.316 -20.656 1 97.62 539 SER A C 1
ATOM 4132 O O . SER A 1 539 ? -6.965 2.279 -19.578 1 97.62 539 SER A O 1
ATOM 4134 N N . ILE A 1 540 ? -5.184 1.795 -20.875 1 96.75 540 ILE A N 1
ATOM 4135 C CA . ILE A 1 540 ? -4.414 1.167 -19.797 1 96.75 540 ILE A CA 1
ATOM 4136 C C . ILE A 1 540 ? -3.086 1.896 -19.625 1 96.75 540 ILE A C 1
ATOM 4138 O O . ILE A 1 540 ? -2.287 1.982 -20.562 1 96.75 540 ILE A O 1
ATOM 4142 N N . ILE A 1 541 ? -2.826 2.441 -18.5 1 97.38 541 ILE A N 1
ATOM 4143 C CA . ILE A 1 541 ? -1.593 3.141 -18.156 1 97.38 541 ILE A CA 1
ATOM 4144 C C . ILE A 1 541 ? -0.885 2.41 -17.016 1 97.38 541 ILE A C 1
ATOM 4146 O O . ILE A 1 541 ? -1.434 2.279 -15.922 1 97.38 541 ILE A O 1
ATOM 4150 N N . SER A 1 542 ? 0.35 1.953 -17.297 1 96.44 542 SER A N 1
ATOM 4151 C CA . SER A 1 542 ? 1.072 1.154 -16.312 1 96.44 542 SER A CA 1
ATOM 4152 C C . SER A 1 542 ? 2.453 1.739 -16.031 1 96.44 542 SER A C 1
ATOM 4154 O O . SER A 1 542 ? 3.064 2.352 -16.906 1 96.44 542 SER A O 1
ATOM 4156 N N . GLN A 1 543 ? 2.881 1.607 -14.844 1 96 543 GLN A N 1
ATOM 4157 C CA . GLN A 1 543 ? 4.223 2 -14.422 1 96 543 GLN A CA 1
ATOM 4158 C C . GLN A 1 543 ? 4.805 1.004 -13.422 1 96 543 GLN A C 1
ATOM 4160 O O . GLN A 1 543 ? 4.09 0.505 -12.555 1 96 543 GLN A O 1
ATOM 4165 N N . SER A 1 544 ? 6.059 0.65 -13.633 1 95.81 544 SER A N 1
ATOM 4166 C CA . SER A 1 544 ? 6.836 -0.156 -12.695 1 95.81 544 SER A CA 1
ATOM 4167 C C . SER A 1 544 ? 8.125 0.553 -12.289 1 95.81 544 SER A C 1
ATOM 4169 O O . SER A 1 544 ? 8.844 1.081 -13.148 1 95.81 544 SER A O 1
ATOM 4171 N N . GLU A 1 545 ? 8.352 0.63 -11.016 1 96.38 545 GLU A N 1
ATOM 4172 C CA . GLU A 1 545 ? 9.578 1.229 -10.508 1 96.38 545 GLU A CA 1
ATOM 4173 C C . GLU A 1 545 ? 10.125 0.449 -9.32 1 96.38 545 GLU A C 1
ATOM 4175 O O . GLU A 1 545 ? 9.383 -0.271 -8.648 1 96.38 545 GLU A O 1
ATOM 4180 N N . GLY A 1 546 ? 11.391 0.522 -9.148 1 96.81 546 GLY A N 1
ATOM 4181 C CA . GLY A 1 546 ? 12.023 -0.147 -8.023 1 96.81 546 GLY A CA 1
ATOM 4182 C C . GLY A 1 546 ? 13.469 0.257 -7.82 1 96.81 546 GLY A C 1
ATOM 4183 O O . GLY A 1 546 ? 14.078 0.851 -8.711 1 96.81 546 GLY A O 1
ATOM 4184 N N . PHE A 1 547 ? 13.969 0.023 -6.586 1 97.94 547 PHE A N 1
ATOM 4185 C CA . PHE A 1 547 ? 15.383 0.213 -6.281 1 97.94 547 PHE A CA 1
ATOM 4186 C C . PHE A 1 547 ? 15.828 -0.73 -5.168 1 97.94 547 PHE A C 1
ATOM 4188 O O . PHE A 1 547 ? 15 -1.354 -4.508 1 97.94 547 PHE A O 1
ATOM 4195 N N . GLY A 1 548 ? 17.125 -0.932 -5.082 1 97.81 548 GLY A N 1
ATOM 4196 C CA . GLY A 1 548 ? 17.688 -1.812 -4.07 1 97.81 548 GLY A CA 1
ATOM 4197 C C . GLY A 1 548 ? 19.156 -1.535 -3.785 1 97.81 548 GLY A C 1
ATOM 4198 O O . GLY A 1 548 ? 19.812 -0.804 -4.531 1 97.81 548 GLY A O 1
ATOM 4199 N N . VAL A 1 549 ? 19.641 -2.098 -2.68 1 97.56 549 VAL A N 1
ATOM 4200 C CA . VAL A 1 549 ? 21.016 -1.913 -2.25 1 97.56 549 VAL A CA 1
ATOM 4201 C C . VAL A 1 549 ? 21.516 -3.174 -1.544 1 97.56 549 VAL A C 1
ATOM 4203 O O . VAL A 1 549 ? 20.734 -3.869 -0.884 1 97.56 549 VAL A O 1
ATOM 4206 N N . PHE A 1 550 ? 22.688 -3.504 -1.779 1 97.06 550 PHE A N 1
ATOM 4207 C CA . PHE A 1 550 ? 23.422 -4.605 -1.172 1 97.06 550 PHE A CA 1
ATOM 4208 C C . PHE A 1 550 ? 24.688 -4.102 -0.474 1 97.06 550 PHE A C 1
ATOM 4210 O O . PHE A 1 550 ? 25.516 -3.426 -1.088 1 97.06 550 PHE A O 1
ATOM 4217 N N . SER A 1 551 ? 24.781 -4.34 0.846 1 96.44 551 SER A N 1
ATOM 4218 C CA . SER A 1 551 ? 25.984 -4.016 1.6 1 96.44 551 SER A CA 1
ATOM 4219 C C . SER A 1 551 ? 26.609 -5.262 2.217 1 96.44 551 SER A C 1
ATOM 4221 O O . SER A 1 551 ? 25.891 -6.199 2.588 1 96.44 551 SER A O 1
ATOM 4223 N N . GLU A 1 552 ? 27.953 -5.258 2.346 1 95 552 GLU A N 1
ATOM 4224 C CA . GLU A 1 552 ? 28.688 -6.383 2.914 1 95 552 GLU A CA 1
ATOM 4225 C C . GLU A 1 552 ? 29.625 -5.926 4.027 1 95 552 GLU A C 1
ATOM 4227 O O . GLU A 1 552 ? 29.891 -4.73 4.172 1 95 552 GLU A O 1
ATOM 4232 N N . GLY A 1 553 ? 30.047 -6.871 4.824 1 92.06 553 GLY A N 1
ATOM 4233 C CA . GLY A 1 553 ? 31.047 -6.602 5.84 1 92.06 553 GLY A CA 1
ATOM 4234 C C . GLY A 1 553 ? 30.469 -6.535 7.242 1 92.06 553 GLY A C 1
ATOM 4235 O O . GLY A 1 553 ? 31.125 -6.027 8.156 1 92.06 553 GLY A O 1
ATOM 4236 N N . GLN A 1 554 ? 29.281 -7.004 7.41 1 91.69 554 GLN A N 1
ATOM 4237 C CA . GLN A 1 554 ? 28.719 -7.078 8.75 1 91.69 554 GLN A CA 1
ATOM 4238 C C . GLN A 1 554 ? 29.438 -8.133 9.594 1 91.69 554 GLN A C 1
ATOM 4240 O O . GLN A 1 554 ? 29.5 -9.297 9.211 1 91.69 554 GLN A O 1
ATOM 4245 N N . SER A 1 555 ? 29.891 -7.809 10.742 1 89.5 555 SER A N 1
ATOM 4246 C CA . SER A 1 555 ? 30.734 -8.711 11.516 1 89.5 555 SER A CA 1
ATOM 4247 C C . SER A 1 555 ? 30 -9.289 12.711 1 89.5 555 SER A C 1
ATOM 4249 O O . SER A 1 555 ? 30.484 -10.219 13.359 1 89.5 555 SER A O 1
ATOM 4251 N N . ASP A 1 556 ? 28.844 -8.711 13.016 1 89.69 556 ASP A N 1
ATOM 4252 C CA . ASP A 1 556 ? 28.062 -9.141 14.18 1 89.69 556 ASP A CA 1
ATOM 4253 C C . ASP A 1 556 ? 26.609 -9.398 13.797 1 89.69 556 ASP A C 1
ATOM 4255 O O . ASP A 1 556 ? 25.953 -8.555 13.172 1 89.69 556 ASP A O 1
ATOM 4259 N N . ARG A 1 557 ? 26.109 -10.547 14.297 1 90.31 557 ARG A N 1
ATOM 4260 C CA . ARG A 1 557 ? 24.75 -10.969 13.969 1 90.31 557 ARG A CA 1
ATOM 4261 C C . ARG A 1 557 ? 23.719 -10.008 14.539 1 90.31 557 ARG A C 1
ATOM 4263 O O . ARG A 1 557 ? 22.578 -9.945 14.055 1 90.31 557 ARG A O 1
ATOM 4270 N N . ARG A 1 558 ? 24.094 -9.305 15.508 1 88.44 558 ARG A N 1
ATOM 4271 C CA . ARG A 1 558 ? 23.188 -8.383 16.172 1 88.44 558 ARG A CA 1
ATOM 4272 C C . ARG A 1 558 ? 23.172 -7.023 15.469 1 88.44 558 ARG A C 1
ATOM 4274 O O . ARG A 1 558 ? 22.344 -6.168 15.781 1 88.44 558 ARG A O 1
ATOM 4281 N N . GLN A 1 559 ? 24.062 -6.746 14.531 1 89.75 559 GLN A N 1
ATOM 4282 C CA . GLN A 1 559 ? 24.203 -5.508 13.773 1 89.75 559 GLN A CA 1
ATOM 4283 C C . GLN A 1 559 ? 24.188 -5.77 12.273 1 89.75 559 GLN A C 1
ATOM 4285 O O . GLN A 1 559 ? 25.219 -5.734 11.609 1 89.75 559 GLN A O 1
ATOM 4290 N N . MET A 1 560 ? 23.031 -5.906 11.773 1 93.38 560 MET A N 1
ATOM 4291 C CA . MET A 1 560 ? 22.938 -6.359 10.391 1 93.38 560 MET A CA 1
ATOM 4292 C C . MET A 1 560 ? 22.359 -5.262 9.492 1 93.38 560 MET A C 1
ATOM 4294 O O . MET A 1 560 ? 22.109 -5.488 8.312 1 93.38 560 MET A O 1
ATOM 4298 N N . LEU A 1 561 ? 22.219 -4.012 9.961 1 94.5 561 LEU A N 1
ATOM 4299 C CA . LEU A 1 561 ? 21.672 -2.951 9.117 1 94.5 561 LEU A CA 1
ATOM 4300 C C . LEU A 1 561 ? 22.641 -2.617 7.984 1 94.5 561 LEU A C 1
ATOM 4302 O O . LEU A 1 561 ? 23.844 -2.896 8.086 1 94.5 561 LEU A O 1
ATOM 4306 N N . LEU A 1 562 ? 22.047 -1.992 6.969 1 95.88 562 LEU A N 1
ATOM 4307 C CA . LEU A 1 562 ? 22.844 -1.637 5.801 1 95.88 562 LEU A CA 1
ATOM 4308 C C . LEU A 1 562 ? 24.062 -0.803 6.203 1 95.88 562 LEU A C 1
ATOM 4310 O O . LEU A 1 562 ? 25.156 -0.984 5.66 1 95.88 562 LEU A O 1
ATOM 4314 N N . THR A 1 563 ? 23.922 0.063 7.133 1 92.12 563 THR A N 1
ATOM 4315 C CA . THR A 1 563 ? 24.938 1.04 7.523 1 92.12 563 THR A CA 1
ATOM 4316 C C . THR A 1 563 ? 25.984 0.396 8.422 1 92.12 563 THR A C 1
ATOM 4318 O O . THR A 1 563 ? 26.984 1.027 8.758 1 92.12 563 THR A O 1
ATOM 4321 N N . GLN A 1 564 ? 25.781 -0.77 8.797 1 90.69 564 GLN A N 1
ATOM 4322 C CA . GLN A 1 564 ? 26.703 -1.455 9.711 1 90.69 564 GLN A CA 1
ATOM 4323 C C . GLN A 1 564 ? 27.641 -2.377 8.953 1 90.69 564 GLN A C 1
ATOM 4325 O O . GLN A 1 564 ? 28.406 -3.135 9.562 1 90.69 564 GLN A O 1
ATOM 4330 N N . GLY A 1 565 ? 27.5 -2.385 7.652 1 92.31 565 GLY A N 1
ATOM 4331 C CA . GLY A 1 565 ? 28.5 -3.012 6.805 1 92.31 565 GLY A CA 1
ATOM 4332 C C . GLY A 1 565 ? 29.703 -2.121 6.539 1 92.31 565 GLY A C 1
ATOM 4333 O O . GLY A 1 565 ? 29.766 -0.999 7.043 1 92.31 565 GLY A O 1
ATOM 4334 N N . THR A 1 566 ? 30.688 -2.701 5.77 1 91.62 566 THR A N 1
ATOM 4335 C CA . THR A 1 566 ? 31.906 -1.929 5.535 1 91.62 566 THR A CA 1
ATOM 4336 C C . THR A 1 566 ? 32.062 -1.632 4.047 1 91.62 566 THR A C 1
ATOM 4338 O O . THR A 1 566 ? 32.906 -0.802 3.666 1 91.62 566 THR A O 1
ATOM 4341 N N . SER A 1 567 ? 31.266 -2.256 3.244 1 92.19 567 SER A N 1
ATOM 4342 C CA . SER A 1 567 ? 31.516 -2.061 1.818 1 92.19 567 SER A CA 1
ATOM 4343 C C . SER A 1 567 ? 30.203 -2.018 1.035 1 92.19 567 SER A C 1
ATOM 4345 O O . SER A 1 567 ? 29.25 -2.744 1.354 1 92.19 567 SER A O 1
ATOM 4347 N N . VAL A 1 568 ? 30.172 -1.174 -0.018 1 94.12 568 VAL A N 1
ATOM 4348 C CA . VAL A 1 568 ? 29.109 -1.044 -1.012 1 94.12 568 VAL A CA 1
ATOM 4349 C C . VAL A 1 568 ? 29.656 -0.409 -2.283 1 94.12 568 VAL A C 1
ATOM 4351 O O . VAL A 1 568 ? 30.531 0.464 -2.219 1 94.12 568 VAL A O 1
ATOM 4354 N N . ALA A 1 569 ? 29.266 -0.98 -3.41 1 92.19 569 ALA A N 1
ATOM 4355 C CA . ALA A 1 569 ? 29.672 -0.432 -4.703 1 92.19 569 ALA A CA 1
ATOM 4356 C C . ALA A 1 569 ? 28.469 -0.121 -5.574 1 92.19 569 ALA A C 1
ATOM 4358 O O . ALA A 1 569 ? 27.328 -0.491 -5.234 1 92.19 569 ALA A O 1
ATOM 4359 N N . ILE A 1 570 ? 28.734 0.579 -6.617 1 91.56 570 ILE A N 1
ATOM 4360 C CA . ILE A 1 570 ? 27.656 0.945 -7.535 1 91.56 570 ILE A CA 1
ATOM 4361 C C . ILE A 1 570 ? 27 -0.316 -8.094 1 91.56 570 ILE A C 1
ATOM 4363 O O . ILE A 1 570 ? 25.781 -0.345 -8.312 1 91.56 570 ILE A O 1
ATOM 4367 N N . SER A 1 571 ? 27.766 -1.339 -8.273 1 88.94 571 SER A N 1
ATOM 4368 C CA . SER A 1 571 ? 27.266 -2.607 -8.781 1 88.94 571 SER A CA 1
ATOM 4369 C C . SER A 1 571 ? 26.328 -3.275 -7.781 1 88.94 571 SER A C 1
ATOM 4371 O O . SER A 1 571 ? 25.609 -4.211 -8.133 1 88.94 571 SER A O 1
ATOM 4373 N N . ASP A 1 572 ? 26.375 -2.795 -6.574 1 94.62 572 ASP A N 1
ATOM 4374 C CA . ASP A 1 572 ? 25.531 -3.365 -5.523 1 94.62 572 ASP A CA 1
ATOM 4375 C C . ASP A 1 572 ? 24.188 -2.637 -5.434 1 94.62 572 ASP A C 1
ATOM 4377 O O . ASP A 1 572 ? 23.375 -2.939 -4.566 1 94.62 572 ASP A O 1
ATOM 4381 N N . LEU A 1 573 ? 24.047 -1.69 -6.312 1 95.94 573 LEU A N 1
ATOM 4382 C CA . LEU A 1 573 ? 22.812 -0.937 -6.371 1 95.94 573 LEU A CA 1
ATOM 4383 C C . LEU A 1 573 ? 21.922 -1.424 -7.52 1 95.94 573 LEU A C 1
ATOM 4385 O O . LEU A 1 573 ? 22.422 -2.084 -8.438 1 95.94 573 LEU A O 1
ATOM 4389 N N . SER A 1 574 ? 20.641 -1.176 -7.391 1 96.12 574 SER A N 1
ATOM 4390 C CA . SER A 1 574 ? 19.703 -1.439 -8.477 1 96.12 574 SER A CA 1
ATOM 4391 C C . SER A 1 574 ? 18.625 -0.367 -8.539 1 96.12 574 SER A C 1
ATOM 4393 O O . SER A 1 574 ? 18.266 0.229 -7.523 1 96.12 574 SER A O 1
ATOM 4395 N N . GLU A 1 575 ? 18.188 -0.063 -9.711 1 95.19 575 GLU A N 1
ATOM 4396 C CA . GLU A 1 575 ? 17.031 0.802 -9.93 1 95.19 575 GLU A CA 1
ATOM 4397 C C . GLU A 1 575 ? 16.391 0.528 -11.289 1 95.19 575 GLU A C 1
ATOM 4399 O O . GLU A 1 575 ? 17.094 0.214 -12.258 1 95.19 575 GLU A O 1
ATOM 4404 N N . SER A 1 576 ? 15.102 0.559 -11.305 1 94.69 576 SER A N 1
ATOM 4405 C CA . SER A 1 576 ? 14.375 0.349 -12.555 1 94.69 576 SER A CA 1
ATOM 4406 C C . SER A 1 576 ? 13.156 1.265 -12.641 1 94.69 576 SER A C 1
ATOM 4408 O O . SER A 1 576 ? 12.555 1.605 -11.617 1 94.69 576 SER A O 1
ATOM 4410 N N . LEU A 1 577 ? 12.867 1.76 -13.812 1 93.56 577 LEU A N 1
ATOM 4411 C CA . LEU A 1 577 ? 11.688 2.549 -14.125 1 93.56 577 LEU A CA 1
ATOM 4412 C C . LEU A 1 577 ? 11.164 2.219 -15.523 1 93.56 577 LEU A C 1
ATOM 4414 O O . LEU A 1 577 ? 11.898 2.35 -16.5 1 93.56 577 LEU A O 1
ATOM 4418 N N . VAL A 1 578 ? 9.898 1.8 -15.625 1 94.5 578 VAL A N 1
ATOM 4419 C CA . VAL A 1 578 ? 9.273 1.436 -16.891 1 94.5 578 VAL A CA 1
ATOM 4420 C C . VAL A 1 578 ? 7.855 1.996 -16.953 1 94.5 578 VAL A C 1
ATOM 4422 O O . VAL A 1 578 ? 7.109 1.916 -15.977 1 94.5 578 VAL A O 1
ATOM 4425 N N . ARG A 1 579 ? 7.5 2.617 -18.062 1 95.06 579 ARG A N 1
ATOM 4426 C CA . ARG A 1 579 ? 6.148 3.113 -18.297 1 95.06 579 ARG A CA 1
ATOM 4427 C C . ARG A 1 579 ? 5.598 2.582 -19.625 1 95.06 579 ARG A C 1
ATOM 4429 O O . ARG A 1 579 ? 6.324 2.508 -20.609 1 95.06 579 ARG A O 1
ATOM 4436 N N . THR A 1 580 ? 4.348 2.146 -19.594 1 95.69 580 THR A N 1
ATOM 4437 C CA . THR A 1 580 ? 3.693 1.661 -20.797 1 95.69 580 THR A CA 1
ATOM 4438 C C . THR A 1 580 ? 2.252 2.158 -20.875 1 95.69 580 THR A C 1
ATOM 4440 O O . THR A 1 580 ? 1.61 2.365 -19.844 1 95.69 580 THR A O 1
ATOM 4443 N N . VAL A 1 581 ? 1.771 2.352 -22.094 1 96.62 581 VAL A N 1
ATOM 4444 C CA . VAL A 1 581 ? 0.4 2.793 -22.328 1 96.62 581 VAL A CA 1
ATOM 4445 C C . VAL A 1 581 ? -0.213 1.975 -23.469 1 96.62 581 VAL A C 1
ATOM 4447 O O . VAL A 1 581 ? 0.464 1.655 -24.438 1 96.62 581 VAL A O 1
ATOM 4450 N N . MET A 1 582 ? -1.427 1.593 -23.328 1 96.5 582 MET A N 1
ATOM 4451 C CA . MET A 1 582 ? -2.229 0.944 -24.359 1 96.5 582 MET A CA 1
ATOM 4452 C C . MET A 1 582 ? -3.576 1.639 -24.516 1 96.5 582 MET A C 1
ATOM 4454 O O . MET A 1 582 ? -4.266 1.899 -23.531 1 96.5 582 MET A O 1
ATOM 4458 N N . ASN A 1 583 ? -3.938 1.939 -25.719 1 96.81 583 ASN A N 1
ATOM 4459 C CA . ASN A 1 583 ? -5.23 2.523 -26.062 1 96.81 583 ASN A CA 1
ATOM 4460 C C . ASN A 1 583 ? -5.98 1.678 -27.078 1 96.81 583 ASN A C 1
ATOM 4462 O O . ASN A 1 583 ? -5.375 1.134 -28 1 96.81 583 ASN A O 1
ATOM 4466 N N . SER A 1 584 ? -7.285 1.574 -26.875 1 96.75 584 SER A N 1
ATOM 4467 C CA . SER A 1 584 ? -8.102 0.738 -27.75 1 96.75 584 SER A CA 1
ATOM 4468 C C . SER A 1 584 ? -9.461 1.367 -28 1 96.75 584 SER A C 1
ATOM 4470 O O . SER A 1 584 ? -10.008 2.055 -27.141 1 96.75 584 SER A O 1
ATOM 4472 N N . ILE A 1 585 ? -9.984 1.148 -29.219 1 97.12 585 ILE A N 1
ATOM 4473 C CA . ILE A 1 585 ? -11.359 1.435 -29.594 1 97.12 585 ILE A CA 1
ATOM 4474 C C . ILE A 1 585 ? -11.984 0.195 -30.234 1 97.12 585 ILE A C 1
ATOM 4476 O O . ILE A 1 585 ? -11.344 -0.485 -31.047 1 97.12 585 ILE A O 1
ATOM 4480 N N . PHE A 1 586 ? -13.227 -0.102 -29.781 1 95.62 586 PHE A N 1
ATOM 4481 C CA . PHE A 1 586 ? -13.805 -1.337 -30.312 1 95.62 586 PHE A CA 1
ATOM 4482 C C . PHE A 1 586 ? -15.312 -1.213 -30.453 1 95.62 586 PHE A C 1
ATOM 4484 O O . PHE A 1 586 ? -15.93 -0.322 -29.859 1 95.62 586 PHE A O 1
ATOM 4491 N N . ALA A 1 587 ? -15.875 -2.107 -31.219 1 96.38 587 ALA A N 1
ATOM 4492 C CA . ALA A 1 587 ? -17.312 -2.213 -31.453 1 96.38 587 ALA A CA 1
ATOM 4493 C C . ALA A 1 587 ? -17.734 -3.67 -31.625 1 96.38 587 ALA A C 1
ATOM 4495 O O . ALA A 1 587 ? -16.969 -4.484 -32.156 1 96.38 587 ALA A O 1
ATOM 4496 N N . GLN A 1 588 ? -18.906 -3.984 -31.141 1 95.12 588 GLN A N 1
ATOM 4497 C CA . GLN A 1 588 ? -19.469 -5.328 -31.25 1 95.12 588 GLN A CA 1
ATOM 4498 C C . GLN A 1 588 ? -20.938 -5.281 -31.641 1 95.12 588 GLN A C 1
ATOM 4500 O O . GLN A 1 588 ? -21.688 -4.457 -31.125 1 95.12 588 GLN A O 1
ATOM 4505 N N . LEU A 1 589 ? -21.297 -6.086 -32.562 1 95.25 589 LEU A N 1
ATOM 4506 C CA . LEU A 1 589 ? -22.672 -6.254 -33 1 95.25 589 LEU A CA 1
ATOM 4507 C C . LEU A 1 589 ? -23.125 -7.699 -32.812 1 95.25 589 LEU A C 1
ATOM 4509 O O . LEU A 1 589 ? -22.484 -8.617 -33.344 1 95.25 589 LEU A O 1
ATOM 4513 N N . SER A 1 590 ? -24.141 -7.879 -32.031 1 93.69 590 SER A N 1
ATOM 4514 C CA . SER A 1 590 ? -24.75 -9.195 -31.844 1 93.69 590 SER A CA 1
ATOM 4515 C C . SER A 1 590 ? -26.188 -9.211 -32.344 1 93.69 590 SER A C 1
ATOM 4517 O O . SER A 1 590 ? -26.984 -8.328 -32 1 93.69 590 SER A O 1
ATOM 4519 N N . TYR A 1 591 ? -26.5 -10.195 -33.156 1 94.62 591 TYR A N 1
ATOM 4520 C CA . TYR A 1 591 ? -27.828 -10.344 -33.719 1 94.62 591 TYR A CA 1
ATOM 4521 C C . TYR A 1 591 ? -28.375 -11.742 -33.469 1 94.62 591 TYR A C 1
ATOM 4523 O O . TYR A 1 591 ? -27.641 -12.734 -33.562 1 94.62 591 TYR A O 1
ATOM 4531 N N . ASP A 1 592 ? -29.609 -11.766 -33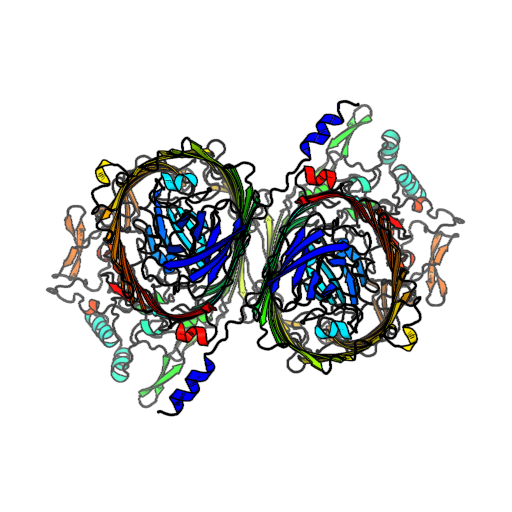.031 1 93.12 592 ASP A N 1
ATOM 4532 C CA . ASP A 1 592 ? -30.328 -13.016 -32.781 1 93.12 592 ASP A CA 1
ATOM 4533 C C . ASP A 1 592 ? -31.688 -13.008 -33.5 1 93.12 592 ASP A C 1
ATOM 4535 O O . ASP A 1 592 ? -32.438 -12.031 -33.375 1 93.12 592 ASP A O 1
ATOM 4539 N N . TYR A 1 593 ? -31.938 -14.07 -34.312 1 94.94 593 TYR A N 1
ATOM 4540 C CA . TYR A 1 593 ? -33.25 -14.242 -34.906 1 94.94 593 TYR A CA 1
ATOM 4541 C C . TYR A 1 593 ? -34 -15.391 -34.281 1 94.94 593 TYR A C 1
ATOM 4543 O O . TYR A 1 593 ? -33.688 -16.562 -34.469 1 94.94 593 TYR A O 1
ATOM 4551 N N . ASP A 1 594 ? -35.031 -15.039 -33.469 1 92.12 594 ASP A N 1
ATOM 4552 C CA . ASP A 1 594 ? -35.969 -15.961 -32.844 1 92.12 594 ASP A CA 1
ATOM 4553 C C . ASP A 1 594 ? -35.25 -16.969 -31.953 1 92.12 594 ASP A C 1
ATOM 4555 O O . ASP A 1 594 ? -35.656 -18.125 -31.875 1 92.12 594 ASP A O 1
ATOM 4559 N N . SER A 1 595 ? -34.094 -16.641 -31.531 1 89.31 595 SER A N 1
ATOM 4560 C CA . SER A 1 595 ? -33.25 -17.484 -30.656 1 89.31 595 SER A CA 1
ATOM 4561 C C . SER A 1 595 ? -32.875 -18.781 -31.359 1 89.31 595 SER A C 1
ATOM 4563 O O . SER A 1 595 ? -32.75 -19.828 -30.734 1 89.31 595 SER A O 1
ATOM 4565 N N . LYS A 1 596 ? -32.75 -18.75 -32.656 1 93.25 596 LYS A N 1
ATOM 4566 C CA . LYS A 1 596 ? -32.375 -19.891 -33.469 1 93.25 596 LYS A CA 1
ATOM 4567 C C . LYS A 1 596 ? -31.047 -19.625 -34.188 1 93.25 596 LYS A C 1
ATOM 4569 O O . LYS A 1 596 ? -30.172 -20.484 -34.25 1 93.25 596 LYS A O 1
ATOM 4574 N N . TYR A 1 597 ? -31.016 -18.406 -34.75 1 96.12 597 TYR A N 1
ATOM 4575 C CA . TYR A 1 597 ? -29.828 -18 -35.469 1 96.12 597 TYR A CA 1
ATOM 4576 C C . TYR A 1 597 ? -29.125 -16.828 -34.781 1 96.12 597 TYR A C 1
ATOM 4578 O O . TYR A 1 597 ? -29.75 -15.789 -34.531 1 96.12 597 TYR A O 1
ATOM 4586 N N . PHE A 1 598 ? -27.922 -17.078 -34.531 1 95.62 598 PHE A N 1
ATOM 4587 C CA . PHE A 1 598 ? -27.156 -16.047 -33.844 1 95.62 598 PHE A CA 1
ATOM 4588 C C . PHE A 1 598 ? -25.969 -15.609 -34.656 1 95.62 598 PHE A C 1
ATOM 4590 O O . PHE A 1 598 ? -25.328 -16.422 -35.344 1 95.62 598 PHE A O 1
ATOM 4597 N N . PHE A 1 599 ? -25.688 -14.305 -34.656 1 95.62 599 PHE A N 1
ATOM 4598 C CA . PHE A 1 599 ? -24.547 -13.711 -35.375 1 95.62 599 PHE A CA 1
ATOM 4599 C C . PHE A 1 599 ? -23.828 -12.695 -34.5 1 95.62 599 PHE A C 1
ATOM 4601 O O . PHE A 1 599 ? -24.484 -11.875 -33.812 1 95.62 599 PHE A O 1
ATOM 4608 N N . ASP A 1 600 ? -22.469 -12.812 -34.5 1 94.62 600 ASP A N 1
ATOM 4609 C CA . ASP A 1 600 ? -21.656 -11.875 -33.75 1 94.62 600 ASP A CA 1
ATOM 4610 C C . ASP A 1 600 ? -20.531 -11.297 -34.594 1 94.62 600 ASP A C 1
ATOM 4612 O O . ASP A 1 600 ? -19.875 -12.031 -35.344 1 94.62 600 ASP A O 1
ATOM 4616 N N . PHE A 1 601 ? -20.375 -9.984 -34.5 1 96.31 601 PHE A N 1
ATOM 4617 C CA . PHE A 1 601 ? -19.281 -9.289 -35.156 1 96.31 601 PHE A CA 1
ATOM 4618 C C . PHE A 1 601 ? -18.578 -8.336 -34.219 1 96.31 601 PHE A C 1
ATOM 4620 O O . PHE A 1 601 ? -19.219 -7.57 -33.5 1 96.31 601 PHE A O 1
ATOM 4627 N N . THR A 1 602 ? -17.203 -8.461 -34.125 1 95.31 602 THR A N 1
ATOM 4628 C CA . THR A 1 602 ? -16.406 -7.574 -33.312 1 95.31 602 THR A CA 1
ATOM 4629 C C . THR A 1 602 ? -15.273 -6.953 -34.094 1 95.31 602 THR A C 1
ATOM 4631 O O . THR A 1 602 ? -14.625 -7.637 -34.906 1 95.31 602 THR A O 1
ATOM 4634 N N . TYR A 1 603 ? -15.125 -5.672 -34 1 96.5 603 TYR A N 1
ATOM 4635 C CA . TYR A 1 603 ? -14 -4.934 -34.562 1 96.5 603 TYR A CA 1
ATOM 4636 C C . TYR A 1 603 ? -13.281 -4.125 -33.469 1 96.5 603 TYR A C 1
ATOM 4638 O O . TYR A 1 603 ? -13.922 -3.539 -32.594 1 96.5 603 TYR A O 1
ATOM 4646 N N . ARG A 1 604 ? -11.922 -4.191 -33.562 1 95.38 604 ARG A N 1
ATOM 4647 C CA . ARG A 1 604 ? -11.164 -3.5 -32.531 1 95.38 604 ARG A CA 1
ATOM 4648 C C . ARG A 1 604 ? -9.844 -2.973 -33.062 1 95.38 604 ARG A C 1
ATOM 4650 O O . ARG A 1 604 ? -9.18 -3.641 -33.875 1 95.38 604 ARG A O 1
ATOM 4657 N N . ARG A 1 605 ? -9.5 -1.747 -32.656 1 96.38 605 ARG A N 1
ATOM 4658 C CA . ARG A 1 605 ? -8.211 -1.12 -32.938 1 96.38 605 ARG A CA 1
ATOM 4659 C C . ARG A 1 605 ? -7.43 -0.899 -31.656 1 96.38 605 ARG A C 1
ATOM 4661 O O . ARG A 1 605 ? -7.914 -0.241 -30.734 1 96.38 605 ARG A O 1
ATOM 4668 N N . ASP A 1 606 ? -6.199 -1.445 -31.672 1 96.5 606 ASP A N 1
ATOM 4669 C CA . ASP A 1 606 ? -5.363 -1.35 -30.484 1 96.5 606 ASP A CA 1
ATOM 4670 C C . ASP A 1 606 ? -4.074 -0.586 -30.766 1 96.5 606 ASP A C 1
ATOM 4672 O O . ASP A 1 606 ? -3.498 -0.721 -31.859 1 96.5 606 ASP A O 1
ATOM 4676 N N . GLY A 1 607 ? -3.695 0.261 -29.797 1 96.56 607 GLY A N 1
ATOM 4677 C CA . GLY A 1 607 ? -2.412 0.943 -29.812 1 96.56 607 GLY A CA 1
ATOM 4678 C C . GLY A 1 607 ? -1.545 0.628 -28.609 1 96.56 607 GLY A C 1
ATOM 4679 O O . GLY A 1 607 ? -2.037 0.576 -27.484 1 96.56 607 GLY A O 1
ATOM 4680 N N . SER A 1 608 ? -0.198 0.344 -28.906 1 95.88 608 SER A N 1
ATOM 4681 C CA . SER A 1 608 ? 0.739 0.023 -27.828 1 95.88 608 SER A CA 1
ATOM 4682 C C . SER A 1 608 ? 1.974 0.917 -27.891 1 95.88 608 SER A C 1
ATOM 4684 O O . SER A 1 608 ? 2.516 1.164 -28.969 1 95.88 608 SER A O 1
ATOM 4686 N N . SER A 1 609 ? 2.404 1.375 -26.719 1 95.44 609 SER A N 1
ATOM 4687 C CA . SER A 1 609 ? 3.604 2.205 -26.641 1 95.44 609 SER A CA 1
ATOM 4688 C C . SER A 1 609 ? 4.867 1.375 -26.844 1 95.44 609 SER A C 1
ATOM 4690 O O . SER A 1 609 ? 5.965 1.923 -26.953 1 95.44 609 SER A O 1
ATOM 4692 N N . LYS A 1 610 ? 4.797 0.088 -26.922 1 94.38 610 LYS A N 1
ATOM 4693 C CA . LYS A 1 610 ? 5.957 -0.788 -27.078 1 94.38 610 LYS A CA 1
ATOM 4694 C C . LYS A 1 610 ? 6.473 -0.754 -28.516 1 94.38 610 LYS A C 1
ATOM 4696 O O . LYS A 1 610 ? 7.586 -1.205 -28.797 1 94.38 610 LYS A O 1
ATOM 4701 N N . PHE A 1 611 ? 5.672 -0.205 -29.312 1 95.5 611 PHE A N 1
ATOM 4702 C CA . PHE A 1 611 ? 6.066 -0.114 -30.719 1 95.5 611 PHE A CA 1
ATOM 4703 C C . PHE A 1 611 ? 6.332 1.334 -31.109 1 95.5 611 PHE A C 1
ATOM 4705 O O . PHE A 1 611 ? 5.828 2.26 -30.469 1 95.5 611 PHE A O 1
ATOM 4712 N N . ALA A 1 612 ? 7.211 1.47 -32.156 1 94.75 612 ALA A N 1
ATOM 4713 C CA . ALA A 1 612 ? 7.586 2.805 -32.594 1 94.75 612 ALA A CA 1
ATOM 4714 C C . ALA A 1 612 ? 6.375 3.555 -33.156 1 94.75 612 ALA A C 1
ATOM 4716 O O . ALA A 1 612 ? 5.398 2.938 -33.594 1 94.75 612 ALA A O 1
ATOM 4717 N N . PRO A 1 613 ? 6.652 4.922 -33.219 1 91.5 613 PRO A N 1
ATOM 4718 C CA . PRO A 1 613 ? 5.562 5.691 -33.844 1 91.5 613 PRO A CA 1
ATOM 4719 C C . PRO A 1 613 ? 5.297 5.289 -35.281 1 91.5 613 PRO A C 1
ATOM 4721 O O . PRO A 1 613 ? 6.238 5.074 -36.031 1 91.5 613 PRO A O 1
ATOM 4724 N N . GLY A 1 614 ? 4.234 5.098 -35.75 1 91.5 614 GLY A N 1
ATOM 4725 C CA . GLY A 1 614 ? 3.846 4.645 -37.062 1 91.5 614 GLY A CA 1
ATOM 4726 C C . GLY A 1 614 ? 3.414 3.191 -37.094 1 91.5 614 GLY A C 1
ATOM 4727 O O . GLY A 1 614 ? 2.758 2.756 -38.062 1 91.5 614 GLY A O 1
ATOM 4728 N N . HIS A 1 615 ? 3.902 2.398 -36.125 1 94.38 615 HIS A N 1
ATOM 4729 C CA . HIS A 1 615 ? 3.568 0.979 -36.094 1 94.38 615 HIS A CA 1
ATOM 4730 C C . HIS A 1 615 ? 2.834 0.616 -34.812 1 94.38 615 HIS A C 1
ATOM 4732 O O . HIS A 1 615 ? 2.709 -0.564 -34.469 1 94.38 615 HIS A O 1
ATOM 4738 N N . ARG A 1 616 ? 2.42 1.582 -34.094 1 95.06 616 ARG A N 1
ATOM 4739 C CA . ARG A 1 616 ? 1.828 1.378 -32.75 1 95.06 616 ARG A CA 1
ATOM 4740 C C . ARG A 1 616 ? 0.426 0.789 -32.875 1 95.06 616 ARG A C 1
ATOM 4742 O O . ARG A 1 616 ? -0.012 0.04 -32 1 95.06 616 ARG A O 1
ATOM 4749 N N . TRP A 1 617 ? -0.241 1.062 -33.969 1 96.19 617 TRP A N 1
ATOM 4750 C CA . TRP A 1 617 ? -1.663 0.742 -34.062 1 96.19 617 TRP A CA 1
ATOM 4751 C C . TRP A 1 617 ? -1.902 -0.448 -35 1 96.19 617 TRP A C 1
ATOM 4753 O O . TRP A 1 617 ? -1.231 -0.589 -36 1 96.19 617 TRP A O 1
ATOM 4763 N N . ALA A 1 618 ? -2.832 -1.318 -34.625 1 95.19 618 ALA A N 1
ATOM 4764 C CA . ALA A 1 618 ? -3.254 -2.445 -35.469 1 95.19 618 ALA A CA 1
ATOM 4765 C C . ALA A 1 618 ? -4.758 -2.672 -35.344 1 95.19 618 ALA A C 1
ATOM 4767 O O . ALA A 1 618 ? -5.387 -2.26 -34.375 1 95.19 618 ALA A O 1
ATOM 4768 N N . ASN A 1 619 ? -5.305 -3.324 -36.312 1 95.44 619 ASN A N 1
ATOM 4769 C CA . ASN A 1 619 ? -6.727 -3.635 -36.375 1 95.44 619 ASN A CA 1
ATOM 4770 C C . ASN A 1 619 ? -6.977 -5.137 -36.281 1 95.44 619 ASN A C 1
ATOM 4772 O O . ASN A 1 619 ? -6.238 -5.93 -36.875 1 95.44 619 ASN A O 1
ATOM 4776 N N . PHE A 1 620 ? -7.934 -5.512 -35.562 1 95.25 620 PHE A N 1
ATOM 4777 C CA . PHE A 1 620 ? -8.344 -6.902 -35.406 1 95.25 620 PHE A CA 1
ATOM 4778 C C . PHE A 1 620 ? -9.859 -7.035 -35.531 1 95.25 620 PHE A C 1
ATOM 4780 O O . PHE A 1 620 ? -10.586 -6.059 -35.344 1 95.25 620 PHE A O 1
ATOM 4787 N N . PHE A 1 621 ? -10.336 -8.289 -35.812 1 95.69 621 PHE A N 1
ATOM 4788 C CA . PHE A 1 621 ? -11.773 -8.508 -35.938 1 95.69 621 PHE A CA 1
ATOM 4789 C C . PHE A 1 621 ? -12.125 -9.961 -35.688 1 95.69 621 PHE A C 1
ATOM 4791 O O . PHE A 1 621 ? -11.242 -10.812 -35.594 1 95.69 621 PHE A O 1
ATOM 4798 N N . SER A 1 622 ? -13.375 -10.227 -35.5 1 95.94 622 SER A N 1
ATOM 4799 C CA . SER A 1 622 ? -13.906 -11.578 -35.375 1 95.94 622 SER A CA 1
ATOM 4800 C C . SER A 1 622 ? -15.344 -11.664 -35.875 1 95.94 622 SER A C 1
ATOM 4802 O O . SER A 1 622 ? -16.109 -10.703 -35.719 1 95.94 622 SER A O 1
ATOM 4804 N N . VAL A 1 623 ? -15.672 -12.781 -36.5 1 96.62 623 VAL A N 1
ATOM 4805 C CA . VAL A 1 623 ? -17.031 -13.102 -36.938 1 96.62 623 VAL A CA 1
ATOM 4806 C C . VAL A 1 623 ? -17.422 -14.492 -36.438 1 96.62 623 VAL A C 1
ATOM 4808 O O . VAL A 1 623 ? -16.578 -15.398 -36.406 1 96.62 623 VAL A O 1
ATOM 4811 N N . GLY A 1 624 ? -18.625 -14.602 -35.969 1 96.12 624 GLY A N 1
ATOM 4812 C CA . GLY A 1 624 ? -19.109 -15.883 -35.5 1 96.12 624 GLY A CA 1
ATOM 4813 C C . GLY A 1 624 ? -20.594 -16.109 -35.75 1 96.12 624 GLY A C 1
ATOM 4814 O O . GLY A 1 624 ? -21.359 -15.141 -35.875 1 96.12 624 GLY A O 1
ATOM 4815 N N . GLY A 1 625 ? -20.969 -17.359 -35.844 1 96.25 625 GLY A N 1
ATOM 4816 C CA . GLY A 1 625 ? -22.359 -17.766 -36.031 1 96.25 625 GLY A CA 1
ATOM 4817 C C . GLY A 1 625 ? -22.703 -19.016 -35.25 1 96.25 625 GLY A C 1
ATOM 4818 O O . GLY A 1 625 ? -21.859 -19.891 -35.031 1 96.25 625 GLY A O 1
ATOM 4819 N N . MET A 1 626 ? -23.922 -19.062 -34.812 1 96.38 626 MET A N 1
ATOM 4820 C CA . MET A 1 626 ? -24.438 -20.234 -34.125 1 96.38 626 MET A CA 1
ATOM 4821 C C . MET A 1 626 ? -25.859 -20.562 -34.594 1 96.38 626 MET A C 1
ATOM 4823 O O . MET A 1 626 ? -26.672 -19.656 -34.781 1 96.38 626 MET A O 1
ATOM 4827 N N . TRP A 1 627 ? -26.109 -21.828 -34.875 1 96.88 627 TRP A N 1
ATOM 4828 C CA . TRP A 1 627 ? -27.422 -22.359 -35.25 1 96.88 627 TRP A CA 1
ATOM 4829 C C . TRP A 1 627 ? -27.938 -23.328 -34.188 1 96.88 627 TRP A C 1
ATOM 4831 O O . TRP A 1 627 ? -27.359 -24.391 -33.969 1 96.88 627 TRP A O 1
ATOM 4841 N N . ASN A 1 628 ? -28.969 -22.844 -33.5 1 95.12 628 ASN A N 1
ATOM 4842 C CA . ASN A 1 628 ? -29.672 -23.734 -32.594 1 95.12 628 ASN A CA 1
ATOM 4843 C C . ASN A 1 628 ? -30.656 -24.656 -33.312 1 95.12 628 ASN A C 1
ATOM 4845 O O . ASN A 1 628 ? -31.844 -24.359 -33.375 1 95.12 628 ASN A O 1
ATOM 4849 N N . ILE A 1 629 ? -30.234 -25.719 -33.656 1 95.38 629 ILE A N 1
ATOM 4850 C CA . ILE A 1 629 ? -30.969 -26.609 -34.531 1 95.38 629 ILE A CA 1
ATOM 4851 C C . ILE A 1 629 ? -32.156 -27.234 -33.781 1 95.38 629 ILE A C 1
ATOM 4853 O O . ILE A 1 629 ? -33.188 -27.484 -34.375 1 95.38 629 ILE A O 1
ATOM 4857 N N . LYS A 1 630 ? -31.938 -27.562 -32.562 1 92.75 630 LYS A N 1
ATOM 4858 C CA . LYS A 1 630 ? -33 -28.203 -31.781 1 92.75 630 LYS A CA 1
ATOM 4859 C C . LYS A 1 630 ? -34.25 -27.344 -31.734 1 92.75 630 LYS A C 1
ATOM 4861 O O . LYS A 1 630 ? -35.344 -27.859 -31.609 1 92.75 630 LYS A O 1
ATOM 4866 N N . SER A 1 631 ? -34.094 -26.078 -31.875 1 90.44 631 SER A N 1
ATOM 4867 C CA . SER A 1 631 ? -35.25 -25.172 -31.781 1 90.44 631 SER A CA 1
ATOM 4868 C C . SER A 1 631 ? -36.031 -25.156 -33.062 1 90.44 631 SER A C 1
ATOM 4870 O O . SER A 1 631 ? -37.125 -24.562 -33.125 1 90.44 631 SER A O 1
ATOM 4872 N N . GLU A 1 632 ? -35.562 -25.859 -34.062 1 94 632 GLU A N 1
ATOM 4873 C CA . GLU A 1 632 ? -36.312 -25.953 -35.312 1 94 632 GLU A CA 1
ATOM 4874 C C . GLU A 1 632 ? -37.531 -26.844 -35.156 1 94 632 GLU A C 1
ATOM 4876 O O . GLU A 1 632 ? -37.5 -27.844 -34.438 1 94 632 GLU A O 1
ATOM 4881 N N . LYS A 1 633 ? -38.562 -26.641 -35.969 1 92.25 633 LYS A N 1
ATOM 4882 C CA . LYS A 1 633 ? -39.844 -27.344 -35.844 1 92.25 633 LYS A CA 1
ATOM 4883 C C . LYS A 1 633 ? -39.656 -28.828 -36.219 1 92.25 633 LYS A C 1
ATOM 4885 O O . LYS A 1 633 ? -40.312 -29.688 -35.625 1 92.25 633 LYS A O 1
ATOM 4890 N N . PHE A 1 634 ? -38.844 -29.125 -37.062 1 93.25 634 PHE A N 1
ATOM 4891 C CA . PHE A 1 634 ? -38.719 -30.484 -37.531 1 93.25 634 PHE A CA 1
ATOM 4892 C C . PHE A 1 634 ? -37.969 -31.359 -36.531 1 93.25 634 PHE A C 1
ATOM 4894 O O . PHE A 1 634 ? -38.062 -32.594 -36.594 1 93.25 634 PHE A O 1
ATOM 4901 N N . LEU A 1 635 ? -37.281 -30.797 -35.562 1 93.06 635 LEU A N 1
ATOM 4902 C CA . LEU A 1 635 ? -36.531 -31.594 -34.625 1 93.06 635 LEU A CA 1
ATOM 4903 C C . LEU A 1 635 ? -37.188 -31.578 -33.25 1 93.06 635 LEU A C 1
ATOM 4905 O O . LEU A 1 635 ? -36.812 -32.375 -32.375 1 93.06 635 LEU A O 1
ATOM 4909 N N . GLN A 1 636 ? -38.156 -30.75 -33.062 1 87.94 636 GLN A N 1
ATOM 4910 C CA . GLN A 1 636 ? -38.781 -30.547 -31.766 1 87.94 636 GLN A CA 1
ATOM 4911 C C . GLN A 1 636 ? -39.469 -31.828 -31.281 1 87.94 636 GLN A C 1
ATOM 4913 O O . GLN A 1 636 ? -39.469 -32.125 -30.078 1 87.94 636 GLN A O 1
ATOM 4918 N N . PRO A 1 637 ? -39.938 -32.656 -32.188 1 88 637 PRO A N 1
ATOM 4919 C CA . PRO A 1 637 ? -40.656 -33.844 -31.719 1 88 637 PRO A CA 1
ATOM 4920 C C . PRO A 1 637 ? -39.719 -34.906 -31.156 1 88 637 PRO A C 1
ATOM 4922 O O . PRO A 1 637 ? -40.156 -35.781 -30.406 1 88 637 PRO A O 1
ATOM 4925 N N . TYR A 1 638 ? -38.5 -34.906 -31.484 1 92.94 638 TYR A N 1
ATOM 4926 C CA . TYR A 1 638 ? -37.562 -35.938 -31.031 1 92.94 638 TYR A CA 1
ATOM 4927 C C . TYR A 1 638 ? -37.031 -35.594 -29.641 1 92.94 638 TYR A C 1
ATOM 4929 O O . TYR A 1 638 ? -36.062 -34.875 -29.5 1 92.94 638 TYR A O 1
ATOM 4937 N N . THR A 1 639 ? -37.531 -36.219 -28.609 1 88.56 639 THR A N 1
ATOM 4938 C CA . THR A 1 639 ? -37.281 -35.875 -27.203 1 88.56 639 THR A CA 1
ATOM 4939 C C . THR A 1 639 ? -36 -36.5 -26.719 1 88.56 639 THR A C 1
ATOM 4941 O O . THR A 1 639 ? -35.438 -36.125 -25.688 1 88.56 639 THR A O 1
ATOM 4944 N N . TRP A 1 640 ? -35.438 -37.531 -27.438 1 91.31 640 TRP A N 1
ATOM 4945 C CA . TRP A 1 640 ? -34.188 -38.125 -27.047 1 91.31 640 TRP A CA 1
ATOM 4946 C C . TRP A 1 640 ? -33.031 -37.156 -27.281 1 91.31 640 TRP A C 1
ATOM 4948 O O . TRP A 1 640 ? -31.953 -37.312 -26.703 1 91.31 640 TRP A O 1
ATOM 4958 N N . LEU A 1 641 ? -33.312 -36.188 -28.125 1 94.25 641 LEU A N 1
ATOM 4959 C CA . LEU A 1 641 ? -32.375 -35.094 -28.391 1 94.25 641 LEU A CA 1
ATOM 4960 C C . LEU A 1 641 ? -32.781 -33.844 -27.656 1 94.25 641 LEU A C 1
ATOM 4962 O O . LEU A 1 641 ? -33.781 -33.188 -27.984 1 94.25 641 LEU A O 1
ATOM 4966 N N . ASP A 1 642 ? -32 -33.5 -26.672 1 90.38 642 ASP A N 1
ATOM 4967 C CA . ASP A 1 642 ? -32.375 -32.375 -25.797 1 90.38 642 ASP A CA 1
ATOM 4968 C C . ASP A 1 642 ? -31.828 -31.047 -26.359 1 90.38 642 ASP A C 1
ATOM 4970 O O . ASP A 1 642 ? -32.406 -29.984 -26.125 1 90.38 642 ASP A O 1
ATOM 4974 N N . ASP A 1 643 ? -30.703 -31.141 -26.969 1 91.38 643 ASP A N 1
ATOM 4975 C CA . ASP A 1 643 ? -30.047 -29.953 -27.5 1 91.38 643 ASP A CA 1
ATOM 4976 C C . ASP A 1 643 ? -29.172 -30.297 -28.703 1 91.38 643 ASP A C 1
ATOM 4978 O O . ASP A 1 643 ? -28.641 -31.406 -28.797 1 91.38 643 ASP A O 1
ATOM 4982 N N . LEU A 1 644 ? -29.109 -29.422 -29.578 1 95.5 644 LEU A N 1
ATOM 4983 C CA . LEU A 1 644 ? -28.219 -29.516 -30.734 1 95.5 644 LEU A CA 1
ATOM 4984 C C . LEU A 1 644 ? -27.891 -28.125 -31.266 1 95.5 644 LEU A C 1
ATOM 4986 O O . LEU A 1 644 ? -28.766 -27.438 -31.797 1 95.5 644 LEU A O 1
ATOM 4990 N N . LYS A 1 645 ? -26.688 -27.766 -31.109 1 95.5 645 LYS A N 1
ATOM 4991 C CA . LYS A 1 645 ? -26.219 -26.469 -31.562 1 95.5 645 LYS A CA 1
ATOM 4992 C C . LYS A 1 645 ? -24.953 -26.594 -32.406 1 95.5 645 LYS A C 1
ATOM 4994 O O . LYS A 1 645 ? -24.078 -27.391 -32.062 1 95.5 645 LYS A O 1
ATOM 4999 N N . PHE A 1 646 ? -24.906 -25.859 -33.438 1 96.69 646 PHE A N 1
ATOM 5000 C CA . PHE A 1 646 ? -23.734 -25.781 -34.312 1 96.69 646 PHE A CA 1
ATOM 5001 C C . PHE A 1 646 ? -23.156 -24.375 -34.312 1 96.69 646 PHE A C 1
ATOM 5003 O O . PHE A 1 646 ? -23.891 -23.391 -34.438 1 96.69 646 PHE A O 1
ATOM 5010 N N . ARG A 1 647 ? -21.828 -24.266 -34.094 1 96.5 647 ARG A N 1
ATOM 5011 C CA . ARG A 1 647 ? -21.172 -22.969 -34 1 96.5 647 ARG A CA 1
ATOM 5012 C C . ARG A 1 647 ? -19.969 -22.906 -34.938 1 96.5 647 ARG A C 1
ATOM 5014 O O . ARG A 1 647 ? -19.25 -23.891 -35.125 1 96.5 647 ARG A O 1
ATOM 5021 N N . ILE A 1 648 ? -19.672 -21.703 -35.5 1 96.69 648 ILE A N 1
ATOM 5022 C CA . ILE A 1 648 ? -18.5 -21.422 -36.344 1 96.69 648 ILE A CA 1
ATOM 5023 C C . ILE A 1 648 ? -17.984 -20.016 -36.031 1 96.69 648 ILE A C 1
ATOM 5025 O O . ILE A 1 648 ? -18.781 -19.094 -35.812 1 96.69 648 ILE A O 1
ATOM 5029 N N . SER A 1 649 ? -16.688 -19.906 -35.906 1 96.12 649 SER A N 1
ATOM 5030 C CA . SER A 1 649 ? -16.125 -18.594 -35.688 1 96.12 649 SER A CA 1
ATOM 5031 C C . SER A 1 649 ? -14.758 -18.453 -36.344 1 96.12 649 SER A C 1
ATOM 5033 O O . SER A 1 649 ? -14.055 -19.438 -36.531 1 96.12 649 SER A O 1
ATOM 5035 N N . TYR A 1 650 ? -14.414 -17.188 -36.656 1 96.94 650 TYR A N 1
ATOM 5036 C CA . TYR A 1 650 ? -13.117 -16.797 -37.219 1 96.94 650 TYR A CA 1
ATOM 5037 C C . TYR A 1 650 ? -12.742 -15.383 -36.812 1 96.94 650 TYR A C 1
ATOM 5039 O O . TYR A 1 650 ? -13.602 -14.5 -36.75 1 96.94 650 TYR A O 1
ATOM 5047 N N . GLY A 1 651 ? -11.461 -15.219 -36.5 1 96 651 GLY A N 1
ATOM 5048 C CA . GLY A 1 651 ? -11.039 -13.875 -36.188 1 96 651 GLY A CA 1
ATOM 5049 C C . GLY A 1 651 ? -9.539 -13.75 -35.969 1 96 651 GLY A C 1
ATOM 5050 O O . GLY A 1 651 ? -8.805 -14.734 -36.125 1 96 651 GLY A O 1
ATOM 5051 N N . THR A 1 652 ? -9.109 -12.484 -35.719 1 95.25 652 THR A N 1
ATOM 5052 C CA . THR A 1 652 ? -7.703 -12.18 -35.5 1 95.25 652 THR A CA 1
ATOM 5053 C C . THR A 1 652 ? -7.5 -11.438 -34.188 1 95.25 652 THR A C 1
ATOM 5055 O O . THR A 1 652 ? -8.367 -10.672 -33.781 1 95.25 652 THR A O 1
ATOM 5058 N N . THR A 1 653 ? -6.41 -11.773 -33.562 1 92.81 653 THR A N 1
ATOM 5059 C CA . THR A 1 653 ? -5.988 -11.078 -32.344 1 92.81 653 THR A CA 1
ATOM 5060 C C . THR A 1 653 ? -4.504 -10.734 -32.406 1 92.81 653 THR A C 1
ATOM 5062 O O . THR A 1 653 ? -3.758 -11.32 -33.188 1 92.81 653 THR A O 1
ATOM 5065 N N . GLY A 1 654 ? -4.117 -9.758 -31.609 1 90.44 654 GLY A N 1
ATOM 5066 C CA . GLY A 1 654 ? -2.723 -9.336 -31.594 1 90.44 654 GLY A CA 1
ATOM 5067 C C . GLY A 1 654 ? -1.98 -9.781 -30.344 1 90.44 654 GLY A C 1
ATOM 5068 O O . GLY A 1 654 ? -2.594 -10.242 -29.375 1 90.44 654 GLY A O 1
ATOM 5069 N N . ASN A 1 655 ? -0.633 -9.688 -30.375 1 90.38 655 ASN A N 1
ATOM 5070 C CA . ASN A 1 655 ? 0.259 -9.922 -29.25 1 90.38 655 ASN A CA 1
ATOM 5071 C C . ASN A 1 655 ? 1.402 -8.914 -29.219 1 90.38 655 ASN A C 1
ATOM 5073 O O . ASN A 1 655 ? 2.068 -8.688 -30.219 1 90.38 655 ASN A O 1
ATOM 5077 N N . SER A 1 656 ? 1.472 -8.266 -28.109 1 89.31 656 SER A N 1
ATOM 5078 C CA . SER A 1 656 ? 2.564 -7.316 -27.922 1 89.31 656 SER A CA 1
ATOM 5079 C C . SER A 1 656 ? 3.352 -7.633 -26.656 1 89.31 656 SER A C 1
ATOM 5081 O O . SER A 1 656 ? 3.908 -6.73 -26.016 1 89.31 656 SER A O 1
ATOM 5083 N N . SER A 1 657 ? 3.293 -8.828 -26.188 1 89.12 657 SER A N 1
ATOM 5084 C CA . SER A 1 657 ? 3.902 -9.18 -24.906 1 89.12 657 SER A CA 1
ATOM 5085 C C . SER A 1 657 ? 5.41 -9.375 -25.047 1 89.12 657 SER A C 1
ATOM 5087 O O . SER A 1 657 ? 5.914 -10.484 -24.875 1 89.12 657 SER A O 1
ATOM 5089 N N . ILE A 1 658 ? 6.113 -8.344 -25.312 1 89.5 658 ILE A N 1
ATOM 5090 C CA . ILE A 1 658 ? 7.57 -8.289 -25.328 1 89.5 658 ILE A CA 1
ATOM 5091 C C . ILE A 1 658 ? 8.07 -7.301 -24.281 1 89.5 658 ILE A C 1
ATOM 5093 O O . ILE A 1 658 ? 7.273 -6.613 -23.641 1 89.5 658 ILE A O 1
ATOM 5097 N N . ASP A 1 659 ? 9.273 -7.328 -24.109 1 88.69 659 ASP A N 1
ATOM 5098 C CA . ASP A 1 659 ? 9.844 -6.402 -23.125 1 88.69 659 ASP A CA 1
ATOM 5099 C C . ASP A 1 659 ? 9.664 -4.953 -23.578 1 88.69 659 ASP A C 1
ATOM 5101 O O . ASP A 1 659 ? 9.328 -4.691 -24.734 1 88.69 659 ASP A O 1
ATOM 5105 N N . ASN A 1 660 ? 9.867 -4.055 -22.734 1 90.94 660 ASN A N 1
ATOM 5106 C CA . ASN A 1 660 ? 9.609 -2.643 -23 1 90.94 660 ASN A CA 1
ATOM 5107 C C . ASN A 1 660 ? 10.789 -1.981 -23.703 1 90.94 660 ASN A C 1
ATOM 5109 O O . ASN A 1 660 ? 11.945 -2.377 -23.5 1 90.94 660 ASN A O 1
ATOM 5113 N N . TYR A 1 661 ? 10.5 -1.041 -24.578 1 91.19 661 TYR A N 1
ATOM 5114 C CA . TYR A 1 661 ? 11.445 -0.138 -25.219 1 91.19 661 TYR A CA 1
ATOM 5115 C C . TYR A 1 661 ? 12.328 -0.89 -26.219 1 91.19 661 TYR A C 1
ATOM 5117 O O . TYR A 1 661 ? 13.484 -0.519 -26.438 1 91.19 661 TYR A O 1
ATOM 5125 N N . MET A 1 662 ? 11.852 -1.934 -26.766 1 90.25 662 MET A N 1
ATOM 5126 C CA . MET A 1 662 ? 12.672 -2.807 -27.609 1 90.25 662 MET A CA 1
ATOM 5127 C C . MET A 1 662 ? 12.891 -2.186 -28.984 1 90.25 662 MET A C 1
ATOM 5129 O O . MET A 1 662 ? 13.805 -2.58 -29.703 1 90.25 662 MET A O 1
ATOM 5133 N N . TYR A 1 663 ? 12.117 -1.21 -29.406 1 91.94 663 TYR A N 1
ATOM 5134 C CA . TYR A 1 663 ? 12.289 -0.619 -30.734 1 91.94 663 TYR A CA 1
ATOM 5135 C C . TYR A 1 663 ? 13.344 0.484 -30.703 1 91.94 663 TYR A C 1
ATOM 5137 O O . TYR A 1 663 ? 13.844 0.902 -31.75 1 91.94 663 TYR A O 1
ATOM 5145 N N . TYR A 1 664 ? 13.734 0.941 -29.5 1 89.38 664 TYR A N 1
ATOM 5146 C CA . TYR A 1 664 ? 14.711 2.021 -29.359 1 89.38 664 TYR A CA 1
ATOM 5147 C C . TYR A 1 664 ? 16.125 1.506 -29.578 1 89.38 664 TYR A C 1
ATOM 5149 O O . TYR A 1 664 ? 16.453 0.384 -29.188 1 89.38 664 TYR A O 1
ATOM 5157 N N . GLY A 1 665 ? 16.875 2.361 -30.234 1 87.38 665 GLY A N 1
ATOM 5158 C CA . GLY A 1 665 ? 18.312 2.246 -30.062 1 87.38 665 GLY A CA 1
ATOM 5159 C C . GLY A 1 665 ? 18.828 2.928 -28.812 1 87.38 665 GLY A C 1
ATOM 5160 O O . GLY A 1 665 ? 18.609 4.125 -28.609 1 87.38 665 GLY A O 1
ATOM 5161 N N . LEU A 1 666 ? 19.391 2.051 -27.938 1 84 666 LEU A N 1
ATOM 5162 C CA . LEU A 1 666 ? 19.703 2.631 -26.641 1 84 666 LEU A CA 1
ATOM 5163 C C . LEU A 1 666 ? 21.219 2.715 -26.438 1 84 666 LEU A C 1
ATOM 5165 O O . LEU A 1 666 ? 21.953 1.869 -26.938 1 84 666 LEU A O 1
ATOM 5169 N N . ILE A 1 667 ? 21.562 3.904 -25.812 1 80.25 667 ILE A N 1
ATOM 5170 C CA . ILE A 1 667 ? 22.891 4.07 -25.25 1 80.25 667 ILE A CA 1
ATOM 5171 C C . ILE A 1 667 ? 22.844 3.904 -23.734 1 80.25 667 ILE A C 1
ATOM 5173 O O . ILE A 1 667 ? 22.047 4.562 -23.047 1 80.25 667 ILE A O 1
ATOM 5177 N N . GLY A 1 668 ? 23.5 2.902 -23.266 1 77.12 668 GLY A N 1
ATOM 5178 C CA . GLY A 1 668 ? 23.5 2.645 -21.828 1 77.12 668 GLY A CA 1
ATOM 5179 C C . GLY A 1 668 ? 24.812 3.023 -21.156 1 77.12 668 GLY A C 1
ATOM 5180 O O . GLY A 1 668 ? 25.719 3.562 -21.797 1 77.12 668 GLY A O 1
ATOM 5181 N N . ALA A 1 669 ? 24.734 2.898 -19.781 1 70.44 669 ALA A N 1
ATOM 5182 C CA . ALA A 1 669 ? 25.938 3.156 -19 1 70.44 669 ALA A CA 1
ATOM 5183 C C . ALA A 1 669 ? 27.031 2.146 -19.344 1 70.44 669 ALA A C 1
ATOM 5185 O O . ALA A 1 669 ? 26.766 0.946 -19.438 1 70.44 669 ALA A O 1
ATOM 5186 N N . GLY A 1 670 ? 28.031 2.697 -19.703 1 69.12 670 GLY A N 1
ATOM 5187 C CA . GLY A 1 670 ? 29.188 1.838 -19.922 1 69.12 670 GLY A CA 1
ATOM 5188 C C . GLY A 1 670 ? 29.938 1.545 -18.641 1 69.12 670 GLY A C 1
ATOM 5189 O O . GLY A 1 670 ? 29.422 1.763 -17.531 1 69.12 670 GLY A O 1
ATOM 5190 N N . ASN A 1 671 ? 31.047 0.927 -18.719 1 68.62 671 ASN A N 1
ATOM 5191 C CA . ASN A 1 671 ? 31.906 0.627 -17.578 1 68.62 671 ASN A CA 1
ATOM 5192 C C . ASN A 1 671 ? 32.594 1.88 -17.047 1 68.62 671 ASN A C 1
ATOM 5194 O O . ASN A 1 671 ? 32.781 2.85 -17.781 1 68.62 671 ASN A O 1
ATOM 5198 N N . VAL A 1 672 ? 32.781 1.912 -15.719 1 69 672 VAL A N 1
ATOM 5199 C CA . VAL A 1 672 ? 33.531 3.004 -15.109 1 69 672 VAL A CA 1
ATOM 5200 C C . VAL A 1 672 ? 34.969 2.979 -15.609 1 69 672 VAL A C 1
ATOM 5202 O O . VAL A 1 672 ? 35.625 1.943 -15.555 1 69 672 VAL A O 1
ATOM 5205 N N . TYR A 1 673 ? 35.25 4.004 -16.406 1 69.81 673 TYR A N 1
ATOM 5206 C CA . TYR A 1 673 ? 36.625 4.156 -16.875 1 69.81 673 TYR A CA 1
ATOM 5207 C C . TYR A 1 673 ? 37.344 5.301 -16.156 1 69.81 673 TYR A C 1
ATOM 5209 O O . TYR A 1 673 ? 36.938 6.465 -16.297 1 69.81 673 TYR A O 1
ATOM 5217 N N . ASN A 1 674 ? 38.281 5.055 -15.492 1 69.56 674 ASN A N 1
ATOM 5218 C CA . ASN A 1 674 ? 39.031 6.031 -14.727 1 69.56 674 ASN A CA 1
ATOM 5219 C C . ASN A 1 674 ? 38.156 6.809 -13.758 1 69.56 674 ASN A C 1
ATOM 5221 O O . ASN A 1 674 ? 38.219 8.039 -13.688 1 69.56 674 ASN A O 1
ATOM 5225 N N . GLY A 1 675 ? 37.219 6.078 -13.125 1 68.75 675 GLY A N 1
ATOM 5226 C CA . GLY A 1 675 ? 36.406 6.688 -12.109 1 68.75 675 GLY A CA 1
ATOM 5227 C C . GLY A 1 675 ? 35.25 7.5 -12.695 1 68.75 675 GLY A C 1
ATOM 5228 O O . GLY A 1 675 ? 34.438 8.062 -11.953 1 68.75 675 GLY A O 1
ATOM 5229 N N . GLN A 1 676 ? 35.25 7.559 -14.039 1 72.69 676 GLN A N 1
ATOM 5230 C CA . GLN A 1 676 ? 34.188 8.328 -14.688 1 72.69 676 GLN A CA 1
ATOM 5231 C C . GLN A 1 676 ? 33.219 7.41 -15.43 1 72.69 676 GLN A C 1
ATOM 5233 O O . GLN A 1 676 ? 33.625 6.359 -15.938 1 72.69 676 GLN A O 1
ATOM 5238 N N . GLY A 1 677 ? 32.031 7.691 -15.359 1 71.25 677 GLY A N 1
ATOM 5239 C CA . GLY A 1 677 ? 31.062 6.93 -16.109 1 71.25 677 GLY A CA 1
ATOM 5240 C C . GLY A 1 677 ? 31.234 7.039 -17.609 1 71.25 677 GLY A C 1
ATOM 5241 O O . GLY A 1 677 ? 31.828 8 -18.109 1 71.25 677 GLY A O 1
ATOM 5242 N N . SER A 1 678 ? 30.969 6 -18.297 1 75.69 678 SER A N 1
ATOM 5243 C CA . SER A 1 678 ? 31.016 6.012 -19.75 1 75.69 678 SER A CA 1
ATOM 5244 C C . SER A 1 678 ? 29.688 5.609 -20.359 1 75.69 678 SER A C 1
ATOM 5246 O O . SER A 1 678 ? 28.797 5.137 -19.656 1 75.69 678 SER A O 1
ATOM 5248 N N . LEU A 1 679 ? 29.531 6.074 -21.625 1 78.81 679 LEU A N 1
ATOM 5249 C CA . LEU A 1 679 ? 28.359 5.672 -22.375 1 78.81 679 LEU A CA 1
ATOM 5250 C C . LEU A 1 679 ? 28.703 4.625 -23.422 1 78.81 679 LEU A C 1
ATOM 5252 O O . LEU A 1 679 ? 29.812 4.629 -23.953 1 78.81 679 LEU A O 1
ATOM 5256 N N . GLY A 1 680 ? 27.906 3.639 -23.547 1 77.69 680 GLY A N 1
ATOM 5257 C CA . GLY A 1 680 ? 28.094 2.637 -24.578 1 77.69 680 GLY A CA 1
ATOM 5258 C C . GLY A 1 680 ? 26.797 2.221 -25.25 1 77.69 680 GLY A C 1
ATOM 5259 O O . GLY A 1 680 ? 25.703 2.43 -24.703 1 77.69 680 GLY A O 1
ATOM 5260 N N . ILE A 1 681 ? 26.969 1.728 -26.516 1 80.56 681 ILE A N 1
ATOM 5261 C CA . ILE A 1 681 ? 25.812 1.211 -27.25 1 80.56 681 ILE A CA 1
ATOM 5262 C C . ILE A 1 681 ? 25.266 -0.029 -26.547 1 80.56 681 ILE A C 1
ATOM 5264 O O . ILE A 1 681 ? 26.031 -0.934 -26.188 1 80.56 681 ILE A O 1
ATOM 5268 N N . SER A 1 682 ? 23.969 -0.044 -26.297 1 82.06 682 SER A N 1
ATOM 5269 C CA . SER A 1 682 ? 23.438 -1.112 -25.469 1 82.06 682 SER A CA 1
ATOM 5270 C C . SER A 1 682 ? 22.391 -1.924 -26.219 1 82.06 682 SER A C 1
ATOM 5272 O O . SER A 1 682 ? 22.188 -3.109 -25.938 1 82.06 682 SER A O 1
ATOM 5274 N N . GLN A 1 683 ? 21.656 -1.293 -27.156 1 87.38 683 GLN A N 1
ATOM 5275 C CA . GLN A 1 683 ? 20.578 -1.995 -27.828 1 87.38 683 GLN A CA 1
ATOM 5276 C C . GLN A 1 683 ? 20.422 -1.511 -29.266 1 87.38 683 GLN A C 1
ATOM 5278 O O . GLN A 1 683 ? 20.5 -0.31 -29.531 1 87.38 683 GLN A O 1
ATOM 5283 N N . ALA A 1 684 ? 20.234 -2.488 -30.203 1 89.31 684 ALA A N 1
ATOM 5284 C CA . ALA A 1 684 ? 20 -2.15 -31.609 1 89.31 684 ALA A CA 1
ATOM 5285 C C . ALA A 1 684 ? 18.578 -1.63 -31.812 1 89.31 684 ALA A C 1
ATOM 5287 O O . ALA A 1 684 ? 17.625 -2.146 -31.219 1 89.31 684 ALA A O 1
ATOM 5288 N N . ALA A 1 685 ? 18.484 -0.638 -32.625 1 89.88 685 ALA A N 1
ATOM 5289 C CA . ALA A 1 685 ? 17.172 -0.07 -32.938 1 89.88 685 ALA A CA 1
ATOM 5290 C C . ALA A 1 685 ? 16.438 -0.906 -33.969 1 89.88 685 ALA A C 1
ATOM 5292 O O . ALA A 1 685 ? 17.062 -1.472 -34.875 1 89.88 685 ALA A O 1
ATOM 5293 N N . ASN A 1 686 ? 15.133 -1.094 -33.844 1 92.62 686 ASN A N 1
ATOM 5294 C CA . ASN A 1 686 ? 14.242 -1.655 -34.844 1 92.62 686 ASN A CA 1
ATOM 5295 C C . ASN A 1 686 ? 12.891 -0.941 -34.844 1 92.62 686 ASN A C 1
ATOM 5297 O O . ASN A 1 686 ? 11.938 -1.396 -34.219 1 92.62 686 ASN A O 1
ATOM 5301 N N . SER A 1 687 ? 12.758 0.042 -35.594 1 93.56 687 SER A N 1
ATOM 5302 C CA . SER A 1 687 ? 11.562 0.875 -35.625 1 93.56 687 SER A CA 1
ATOM 5303 C C . SER A 1 687 ? 10.422 0.19 -36.375 1 93.56 687 SER A C 1
ATOM 5305 O O . SER A 1 687 ? 9.289 0.673 -36.375 1 93.56 687 SER A O 1
ATOM 5307 N N . ASP A 1 688 ? 10.711 -0.996 -36.938 1 92.5 688 ASP A N 1
ATOM 5308 C CA . ASP A 1 688 ? 9.68 -1.693 -37.688 1 92.5 688 ASP A CA 1
ATOM 5309 C C . ASP A 1 688 ? 8.953 -2.723 -36.844 1 92.5 688 ASP A C 1
ATOM 5311 O O . ASP A 1 688 ? 8.016 -3.371 -37.281 1 92.5 688 ASP A O 1
ATOM 5315 N N . LEU A 1 689 ? 9.414 -2.832 -35.656 1 93.75 689 LEU A N 1
ATOM 5316 C CA . LEU A 1 689 ? 8.75 -3.766 -34.75 1 93.75 689 LEU A CA 1
ATOM 5317 C C . LEU A 1 689 ? 7.262 -3.467 -34.688 1 93.75 689 LEU A C 1
ATOM 5319 O O . LEU A 1 689 ? 6.863 -2.307 -34.531 1 93.75 689 LEU A O 1
ATOM 5323 N N . THR A 1 690 ? 6.484 -4.531 -34.781 1 93.31 690 THR A N 1
ATOM 5324 C CA . THR A 1 690 ? 5.039 -4.355 -34.75 1 93.31 690 THR A CA 1
ATOM 5325 C C . THR A 1 690 ? 4.359 -5.578 -34.156 1 93.31 690 THR A C 1
ATOM 5327 O O . THR A 1 690 ? 5.02 -6.406 -33.531 1 93.31 690 THR A O 1
ATOM 5330 N N . TRP A 1 691 ? 3.072 -5.668 -34.344 1 93.5 691 TRP A N 1
ATOM 5331 C CA . TRP A 1 691 ? 2.246 -6.664 -33.688 1 93.5 691 TRP A CA 1
ATOM 5332 C C . TRP A 1 691 ? 2.443 -8.047 -34.312 1 93.5 691 TRP A C 1
ATOM 5334 O O . TRP A 1 691 ? 2.566 -8.172 -35.531 1 93.5 691 TRP A O 1
ATOM 5344 N N . GLU A 1 692 ? 2.537 -9.047 -33.375 1 94.25 692 GLU A N 1
ATOM 5345 C CA . GLU A 1 692 ? 2.26 -10.43 -33.719 1 94.25 692 GLU A CA 1
ATOM 5346 C C . GLU A 1 692 ? 0.76 -10.672 -33.875 1 94.25 692 GLU A C 1
ATOM 5348 O O . GLU A 1 692 ? -0.038 -10.188 -33.094 1 94.25 692 GLU A O 1
ATOM 5353 N N . THR A 1 693 ? 0.353 -11.422 -34.906 1 94.12 693 THR A N 1
ATOM 5354 C CA . THR A 1 693 ? -1.067 -11.641 -35.156 1 94.12 693 THR A CA 1
ATOM 5355 C C . THR A 1 693 ? -1.399 -13.133 -35.094 1 94.12 693 THR A C 1
ATOM 5357 O O . THR A 1 693 ? -0.684 -13.953 -35.688 1 94.12 693 THR A O 1
ATOM 5360 N N . VAL A 1 694 ? -2.453 -13.461 -34.438 1 94.94 694 VAL A N 1
ATOM 5361 C CA . VAL A 1 694 ? -2.939 -14.836 -34.375 1 94.94 694 VAL A CA 1
ATOM 5362 C C . VAL A 1 694 ? -4.285 -14.945 -35.094 1 94.94 694 VAL A C 1
ATOM 5364 O O . VAL A 1 694 ? -5.246 -14.273 -34.719 1 94.94 694 VAL A O 1
ATOM 5367 N N . LYS A 1 695 ? -4.367 -15.773 -36.094 1 96 695 LYS A N 1
ATOM 5368 C CA . LYS A 1 695 ? -5.605 -16.109 -36.781 1 96 695 LYS A CA 1
ATOM 5369 C C . LYS A 1 695 ? -6.227 -17.375 -36.219 1 96 695 LYS A C 1
ATOM 5371 O O . LYS A 1 695 ? -5.598 -18.438 -36.219 1 96 695 LYS A O 1
ATOM 5376 N N . SER A 1 696 ? -7.43 -17.25 -35.781 1 96 696 SER A N 1
ATOM 5377 C CA . SER A 1 696 ? -8.062 -18.375 -35.094 1 96 696 SER A CA 1
ATOM 5378 C C . SER A 1 696 ? -9.359 -18.781 -35.781 1 96 696 SER A C 1
ATOM 5380 O O . SER A 1 696 ? -10.242 -17.953 -36 1 96 696 SER A O 1
ATOM 5382 N N . PHE A 1 697 ? -9.469 -20.047 -36.094 1 97.06 697 PHE A N 1
ATOM 5383 C CA . PHE A 1 697 ? -10.672 -20.672 -36.656 1 97.06 697 PHE A CA 1
ATOM 5384 C C . PHE A 1 697 ? -11.211 -21.719 -35.688 1 97.06 697 PHE A C 1
ATOM 5386 O O . PHE A 1 697 ? -10.445 -22.453 -35.062 1 97.06 697 PHE A O 1
ATOM 5393 N N . ASP A 1 698 ? -12.57 -21.75 -35.531 1 97.62 698 ASP A N 1
ATOM 5394 C CA . ASP A 1 698 ? -13.172 -22.703 -34.594 1 97.62 698 ASP A CA 1
ATOM 5395 C C . ASP A 1 698 ? -14.492 -23.25 -35.125 1 97.62 698 ASP A C 1
ATOM 5397 O O . ASP A 1 698 ? -15.297 -22.5 -35.688 1 97.62 698 ASP A O 1
ATOM 5401 N N . LEU A 1 699 ? -14.656 -24.562 -35.062 1 97.31 699 LEU A N 1
ATOM 5402 C CA . LEU A 1 699 ? -15.891 -25.281 -35.375 1 97.31 699 LEU A CA 1
ATOM 5403 C C . LEU A 1 699 ? -16.359 -26.078 -34.156 1 97.31 699 LEU A C 1
ATOM 5405 O O . LEU A 1 699 ? -15.625 -26.922 -33.625 1 97.31 699 LEU A O 1
ATOM 5409 N N . GLY A 1 700 ? -17.609 -25.781 -33.75 1 96.38 700 GLY A N 1
ATOM 5410 C CA . GLY A 1 700 ? -18.094 -26.438 -32.531 1 96.38 700 GLY A CA 1
ATOM 5411 C C . GLY A 1 700 ? -19.438 -27.109 -32.75 1 96.38 700 GLY A C 1
ATOM 5412 O O . GLY A 1 700 ? -20.281 -26.625 -33.5 1 96.38 700 GLY A O 1
ATOM 5413 N N . LEU A 1 701 ? -19.656 -28.188 -32.031 1 96.44 701 LEU A N 1
ATOM 5414 C CA . LEU A 1 701 ? -20.922 -28.922 -31.969 1 96.44 701 LEU A CA 1
ATOM 5415 C C . LEU A 1 701 ? -21.266 -29.281 -30.516 1 96.44 701 LEU A C 1
ATOM 5417 O O . LEU A 1 701 ? -20.469 -29.891 -29.812 1 96.44 701 LEU A O 1
ATOM 5421 N N . ASN A 1 702 ? -22.406 -28.844 -30.141 1 95.75 702 ASN A N 1
ATOM 5422 C CA . ASN A 1 702 ? -22.938 -29.188 -28.828 1 95.75 702 ASN A CA 1
ATOM 5423 C C . ASN A 1 702 ? -24.234 -29.984 -28.938 1 95.75 702 ASN A C 1
ATOM 5425 O O . ASN A 1 702 ? -25.125 -29.609 -29.703 1 95.75 702 ASN A O 1
ATOM 5429 N N . PHE A 1 703 ? -24.359 -31.062 -28.219 1 94.19 703 PHE A N 1
ATOM 5430 C CA . PHE A 1 703 ? -25.625 -31.797 -28.25 1 94.19 703 PHE A CA 1
ATOM 5431 C C . PHE A 1 703 ? -25.875 -32.5 -26.906 1 94.19 703 PHE A C 1
ATOM 5433 O O . PHE A 1 703 ? -24.938 -32.844 -26.203 1 94.19 703 PHE A O 1
ATOM 5440 N N . GLY A 1 704 ? -27.094 -32.625 -26.578 1 95 704 GLY A N 1
ATOM 5441 C CA . GLY A 1 704 ? -27.578 -33.344 -25.391 1 95 704 GLY A CA 1
ATOM 5442 C C . GLY A 1 704 ? -28.484 -34.5 -25.734 1 95 704 GLY A C 1
ATOM 5443 O O . GLY A 1 704 ? -29.297 -34.438 -26.656 1 95 704 GLY A O 1
ATOM 5444 N N . LEU A 1 705 ? -28.297 -35.594 -24.922 1 95.56 705 LEU A N 1
ATOM 5445 C CA . LEU A 1 705 ? -29.062 -36.812 -25.203 1 95.56 705 LEU A CA 1
ATOM 5446 C C . LEU A 1 705 ? -29.75 -37.312 -23.938 1 95.56 705 LEU A C 1
ATOM 5448 O O . LEU A 1 705 ? -29.156 -37.344 -22.859 1 95.56 705 LEU A O 1
ATOM 5452 N N . PHE A 1 706 ? -31.047 -37.625 -23.969 1 92.94 706 PHE A N 1
ATOM 5453 C CA . PHE A 1 706 ? -31.844 -38.344 -22.969 1 92.94 706 PHE A CA 1
ATOM 5454 C C . PHE A 1 706 ? -31.891 -37.594 -21.656 1 92.94 706 PHE A C 1
ATOM 5456 O O . PHE A 1 706 ? -32.031 -38.188 -20.594 1 92.94 706 PHE A O 1
ATOM 5463 N N . ASN A 1 707 ? -31.547 -36.281 -21.703 1 87.31 707 ASN A N 1
ATOM 5464 C CA . ASN A 1 707 ? -31.5 -35.438 -20.516 1 87.31 707 ASN A CA 1
ATOM 5465 C C . ASN A 1 707 ? -30.484 -35.969 -19.5 1 87.31 707 ASN A C 1
ATOM 5467 O O . ASN A 1 707 ? -30.688 -35.844 -18.297 1 87.31 707 ASN A O 1
ATOM 5471 N N . ILE A 1 708 ? -29.484 -36.688 -20 1 92.19 708 ILE A N 1
ATOM 5472 C CA . ILE A 1 708 ? -28.469 -37.281 -19.141 1 92.19 708 ILE A CA 1
ATOM 5473 C C . ILE A 1 708 ? -27.078 -36.844 -19.625 1 92.19 708 ILE A C 1
ATOM 5475 O O . ILE A 1 708 ? -26.234 -36.469 -18.812 1 92.19 708 ILE A O 1
ATOM 5479 N N . LEU A 1 709 ? -26.938 -36.875 -20.906 1 95 709 LEU A N 1
ATOM 5480 C CA . LEU A 1 709 ? -25.609 -36.688 -21.484 1 95 709 LEU A CA 1
ATOM 5481 C C . LEU A 1 709 ? -25.516 -35.312 -22.172 1 95 709 LEU A C 1
ATOM 5483 O O . LEU A 1 709 ? -26.406 -34.969 -22.953 1 95 709 LEU A O 1
ATOM 5487 N N . ASP A 1 710 ? -24.531 -34.562 -21.891 1 94.75 710 ASP A N 1
ATOM 5488 C CA . ASP A 1 710 ? -24.172 -33.312 -22.562 1 94.75 710 ASP A CA 1
ATOM 5489 C C . ASP A 1 710 ? -22.766 -33.375 -23.125 1 94.75 710 ASP A C 1
ATOM 5491 O O . ASP A 1 710 ? -21.797 -33.625 -22.375 1 94.75 710 ASP A O 1
ATOM 5495 N N . VAL A 1 711 ? -22.625 -33.156 -24.406 1 96.12 711 VAL A N 1
ATOM 5496 C CA . VAL A 1 711 ? -21.328 -33.281 -25.062 1 96.12 711 VAL A CA 1
ATOM 5497 C C . VAL A 1 711 ? -21.016 -32.031 -25.859 1 96.12 711 VAL A C 1
ATOM 5499 O O . VAL A 1 711 ? -21.891 -31.484 -26.547 1 96.12 711 VAL A O 1
ATOM 5502 N N . ASP A 1 712 ? -19.844 -31.516 -25.672 1 95.88 712 ASP A N 1
ATOM 5503 C CA . ASP A 1 712 ? -19.328 -30.391 -26.453 1 95.88 712 ASP A CA 1
ATOM 5504 C C . ASP A 1 712 ? -18.031 -30.75 -27.156 1 95.88 712 ASP A C 1
ATOM 5506 O O . ASP A 1 712 ? -17.062 -31.172 -26.516 1 95.88 712 ASP A O 1
ATOM 5510 N N . VAL A 1 713 ? -18.016 -30.578 -28.469 1 97.12 713 VAL A N 1
ATOM 5511 C CA . VAL A 1 713 ? -16.844 -30.891 -29.281 1 97.12 713 VAL A CA 1
ATOM 5512 C C . VAL A 1 713 ? -16.438 -29.672 -30.109 1 97.12 713 VAL A C 1
ATOM 5514 O O . VAL A 1 713 ? -17.281 -29.062 -30.781 1 97.12 713 VAL A O 1
ATOM 5517 N N . ASP A 1 714 ? -15.188 -29.328 -30.047 1 97.5 714 ASP A N 1
ATOM 5518 C CA . ASP A 1 714 ? -14.672 -28.203 -30.828 1 97.5 714 ASP A CA 1
ATOM 5519 C C . ASP A 1 714 ? -13.422 -28.609 -31.609 1 97.5 714 ASP A C 1
ATOM 5521 O O . ASP A 1 714 ? -12.523 -29.266 -31.078 1 97.5 714 ASP A O 1
ATOM 5525 N N . PHE A 1 715 ? -13.422 -28.234 -32.844 1 98 715 PHE A N 1
ATOM 5526 C CA . PHE A 1 715 ? -12.203 -28.25 -33.625 1 98 715 PHE A CA 1
ATOM 5527 C C . PHE A 1 715 ? -11.656 -26.844 -33.812 1 98 715 PHE A C 1
ATOM 5529 O O . PHE A 1 715 ? -12.414 -25.906 -34.094 1 98 715 PHE A O 1
ATOM 5536 N N . TYR A 1 716 ? -10.344 -26.688 -33.656 1 97.5 716 TYR A N 1
ATOM 5537 C CA . TYR A 1 716 ? -9.773 -25.344 -33.812 1 97.5 716 TYR A CA 1
ATOM 5538 C C . TYR A 1 716 ? -8.469 -25.391 -34.594 1 97.5 716 TYR A C 1
ATOM 5540 O O . TYR A 1 716 ? -7.82 -26.438 -34.688 1 97.5 716 TYR A O 1
ATOM 5548 N N . ASN A 1 717 ? -8.125 -24.266 -35.188 1 97.75 717 ASN A N 1
ATOM 5549 C CA . ASN A 1 717 ? -6.875 -23.984 -35.906 1 97.75 717 ASN A CA 1
ATOM 5550 C C . ASN A 1 717 ? -6.398 -22.547 -35.656 1 97.75 717 ASN A C 1
ATOM 5552 O O . ASN A 1 717 ? -7.039 -21.594 -36.094 1 97.75 717 ASN A O 1
ATOM 5556 N N . LYS A 1 718 ? -5.277 -22.469 -35 1 96.38 718 LYS A N 1
ATOM 5557 C CA . LYS A 1 718 ? -4.676 -21.172 -34.688 1 96.38 718 LYS A CA 1
ATOM 5558 C C . LYS A 1 718 ? -3.357 -20.984 -35.438 1 96.38 718 LYS A C 1
ATOM 5560 O O . LYS A 1 718 ? -2.441 -21.797 -35.312 1 96.38 718 LYS A O 1
ATOM 5565 N N . GLN A 1 719 ? -3.287 -19.906 -36.125 1 96.75 719 GLN A N 1
ATOM 5566 C CA . GLN A 1 719 ? -2.072 -19.594 -36.875 1 96.75 719 GLN A CA 1
ATOM 5567 C C . GLN A 1 719 ? -1.478 -18.266 -36.438 1 96.75 719 GLN A C 1
ATOM 5569 O O . GLN A 1 719 ? -2.125 -17.219 -36.531 1 96.75 719 GLN A O 1
ATOM 5574 N N . THR A 1 720 ? -0.27 -18.328 -35.938 1 95.75 720 THR A N 1
ATOM 5575 C CA . THR A 1 720 ? 0.458 -17.109 -35.562 1 95.75 720 THR A CA 1
ATOM 5576 C C . THR A 1 720 ? 1.283 -16.609 -36.75 1 95.75 720 THR A C 1
ATOM 5578 O O . THR A 1 720 ? 2.078 -17.344 -37.312 1 95.75 720 THR A O 1
ATOM 5581 N N . CYS A 1 721 ? 1.054 -15.359 -37.031 1 95.19 721 CYS A N 1
ATOM 5582 C CA . CYS A 1 721 ? 1.788 -14.703 -38.094 1 95.19 721 CYS A CA 1
ATOM 5583 C C . CYS A 1 721 ? 2.619 -13.547 -37.562 1 95.19 721 CYS A C 1
ATOM 5585 O O . CYS A 1 721 ? 2.271 -12.945 -36.531 1 95.19 721 CYS A O 1
ATOM 5587 N N . ASP A 1 722 ? 3.754 -13.25 -38.281 1 93.88 722 ASP A N 1
ATOM 5588 C CA . ASP A 1 722 ? 4.652 -12.172 -37.875 1 93.88 722 ASP A CA 1
ATOM 5589 C C . ASP A 1 722 ? 5.051 -12.305 -36.406 1 93.88 722 ASP A C 1
ATOM 5591 O O . ASP A 1 722 ? 4.949 -11.344 -35.656 1 93.88 722 ASP A O 1
ATOM 5595 N N . MET A 1 723 ? 5.414 -13.469 -36.125 1 94.19 723 MET A N 1
ATOM 5596 C CA . MET A 1 723 ? 5.73 -13.781 -34.719 1 94.19 723 MET A CA 1
ATOM 5597 C C . MET A 1 723 ? 6.922 -12.961 -34.25 1 94.19 723 MET A C 1
ATOM 5599 O O . MET A 1 723 ? 7.91 -12.812 -34.969 1 94.19 723 MET A O 1
ATOM 5603 N N . LEU A 1 724 ? 6.789 -12.391 -33.125 1 91.62 724 LEU A N 1
ATOM 5604 C CA . LEU A 1 724 ? 7.891 -11.68 -32.5 1 91.62 724 LEU A CA 1
ATOM 5605 C C . LEU A 1 724 ? 8.938 -12.656 -31.984 1 91.62 724 LEU A C 1
ATOM 5607 O O . LEU A 1 724 ? 8.664 -13.469 -31.109 1 91.62 724 LEU A O 1
ATOM 5611 N N . LEU A 1 725 ? 10.07 -12.539 -32.5 1 90.31 725 LEU A N 1
ATOM 5612 C CA . LEU A 1 725 ? 11.172 -13.453 -32.219 1 90.31 725 LEU A CA 1
ATOM 5613 C C . LEU A 1 725 ? 12.477 -12.688 -32.031 1 90.31 725 LEU A C 1
ATOM 5615 O O . LEU A 1 725 ? 12.711 -11.68 -32.688 1 90.31 725 LEU A O 1
ATOM 5619 N N . GLU A 1 726 ? 13.242 -13.211 -31.062 1 89.25 726 GLU A N 1
ATOM 5620 C CA . GLU A 1 726 ? 14.602 -12.695 -30.938 1 89.25 726 GLU A CA 1
ATOM 5621 C C . GLU A 1 726 ? 15.516 -13.258 -32 1 89.25 726 GLU A C 1
ATOM 5623 O O . GLU A 1 726 ? 15.602 -14.477 -32.188 1 89.25 726 GLU A O 1
ATOM 5628 N N . ILE A 1 727 ? 16.188 -12.398 -32.719 1 87.56 727 ILE A N 1
ATOM 5629 C CA . ILE A 1 727 ? 17.062 -12.766 -33.844 1 87.56 727 ILE A CA 1
ATOM 5630 C C . ILE A 1 727 ? 18.531 -12.57 -33.438 1 87.56 727 ILE A C 1
ATOM 5632 O O . ILE A 1 727 ? 18.938 -11.461 -33.062 1 87.56 727 ILE A O 1
ATOM 5636 N N . PRO A 1 728 ? 19.266 -13.602 -33.438 1 85.88 728 PRO A N 1
ATOM 5637 C CA . PRO A 1 728 ? 20.703 -13.398 -33.219 1 85.88 728 PRO A CA 1
ATOM 5638 C C . PRO A 1 728 ? 21.375 -12.688 -34.406 1 85.88 728 PRO A C 1
ATOM 5640 O O . PRO A 1 728 ? 21.062 -12.961 -35.562 1 85.88 728 PRO A O 1
ATOM 5643 N N . TYR A 1 729 ? 22.141 -11.719 -34.062 1 84.25 729 TYR A N 1
ATOM 5644 C CA . TYR A 1 729 ? 22.906 -11 -35.062 1 84.25 729 TYR A CA 1
ATOM 5645 C C . TYR A 1 729 ? 24.359 -11.469 -35.094 1 84.25 729 TYR A C 1
ATOM 5647 O O . TYR A 1 729 ? 24.844 -12.047 -34.125 1 84.25 729 TYR A O 1
ATOM 5655 N N . SER A 1 730 ? 24.969 -11.266 -36.25 1 83.38 730 SER A N 1
ATOM 5656 C CA . SER A 1 730 ? 26.422 -11.391 -36.281 1 83.38 730 SER A CA 1
ATOM 5657 C C . SER A 1 730 ? 27.078 -10.336 -35.406 1 83.38 730 SER A C 1
ATOM 5659 O O . SER A 1 730 ? 26.672 -9.18 -35.406 1 83.38 730 SER A O 1
ATOM 5661 N N . TYR A 1 731 ? 28 -10.773 -34.656 1 85.44 731 TYR A N 1
ATOM 5662 C CA . TYR A 1 731 ? 28.672 -9.867 -33.75 1 85.44 731 TYR A CA 1
ATOM 5663 C C . TYR A 1 731 ? 29.328 -8.719 -34.5 1 85.44 731 TYR A C 1
ATOM 5665 O O . TYR A 1 731 ? 29.672 -7.688 -33.906 1 85.44 731 TYR A O 1
ATOM 5673 N N . THR A 1 732 ? 29.453 -8.867 -35.75 1 84 732 THR A N 1
ATOM 5674 C CA . THR A 1 732 ? 30.031 -7.797 -36.562 1 84 732 THR A CA 1
ATOM 5675 C C . THR A 1 732 ? 29.125 -6.562 -36.531 1 84 732 THR A C 1
ATOM 5677 O O . THR A 1 732 ? 29.594 -5.453 -36.812 1 84 732 THR A O 1
ATOM 5680 N N . THR A 1 733 ? 27.922 -6.742 -36.156 1 83.25 733 THR A N 1
ATOM 5681 C CA . THR A 1 733 ? 27 -5.613 -36.094 1 83.25 733 THR A CA 1
ATOM 5682 C C . THR A 1 733 ? 27.203 -4.816 -34.781 1 83.25 733 THR A C 1
ATOM 5684 O O . THR A 1 733 ? 26.75 -3.682 -34.688 1 83.25 733 THR A O 1
ATOM 5687 N N . GLY A 1 734 ? 27.984 -5.469 -33.844 1 81.25 734 GLY A N 1
ATOM 5688 C CA . GLY A 1 734 ? 28.172 -4.859 -32.562 1 81.25 734 GLY A CA 1
ATOM 5689 C C . GLY A 1 734 ? 27.094 -5.234 -31.562 1 81.25 734 GLY A C 1
ATOM 5690 O O . GLY A 1 734 ? 27.141 -4.832 -30.391 1 81.25 734 GLY A O 1
ATOM 5691 N N . PHE A 1 735 ? 26.141 -5.934 -32.125 1 87.06 735 PHE A N 1
ATOM 5692 C CA . PHE A 1 735 ? 25.031 -6.355 -31.266 1 87.06 735 PHE A CA 1
ATOM 5693 C C . PHE A 1 735 ? 24.922 -7.875 -31.234 1 87.06 735 PHE A C 1
ATOM 5695 O O . PHE A 1 735 ? 25.297 -8.547 -32.188 1 87.06 735 PHE A O 1
ATOM 5702 N N . ASP A 1 736 ? 24.438 -8.422 -30.094 1 83.44 736 ASP A N 1
ATOM 5703 C CA . ASP A 1 736 ? 24.25 -9.867 -29.984 1 83.44 736 ASP A CA 1
ATOM 5704 C C . ASP A 1 736 ? 22.922 -10.305 -30.594 1 83.44 736 ASP A C 1
ATOM 5706 O O . ASP A 1 736 ? 22.734 -11.484 -30.922 1 83.44 736 ASP A O 1
ATOM 5710 N N . GLY A 1 737 ? 22.016 -9.422 -30.625 1 88.25 737 GLY A N 1
ATOM 5711 C CA . GLY A 1 737 ? 20.703 -9.773 -31.188 1 88.25 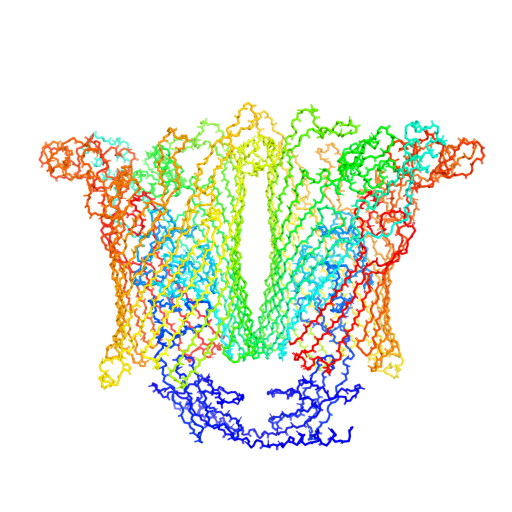737 GLY A CA 1
ATOM 5712 C C . GLY A 1 737 ? 19.688 -8.648 -31.078 1 88.25 737 GLY A C 1
ATOM 5713 O O . GLY A 1 737 ? 20.031 -7.535 -30.688 1 88.25 737 GLY A O 1
ATOM 5714 N N . GLY A 1 738 ? 18.578 -8.922 -31.531 1 88.06 738 GLY A N 1
ATOM 5715 C CA . GLY A 1 738 ? 17.453 -7.992 -31.484 1 88.06 738 GLY A CA 1
ATOM 5716 C C . GLY A 1 738 ? 16.125 -8.648 -31.781 1 88.06 738 GLY A C 1
ATOM 5717 O O . GLY A 1 738 ? 16.062 -9.836 -32.125 1 88.06 738 GLY A O 1
ATOM 5718 N N . TRP A 1 739 ? 15.039 -7.84 -31.594 1 90.62 739 TRP A N 1
ATOM 5719 C CA . TRP A 1 739 ? 13.688 -8.352 -31.828 1 90.62 739 TRP A CA 1
ATOM 5720 C C . TRP A 1 739 ? 13.234 -8.062 -33.25 1 90.62 739 TRP A C 1
ATOM 5722 O O . TRP A 1 739 ? 13.617 -7.047 -33.844 1 90.62 739 TRP A O 1
ATOM 5732 N N . GLY A 1 740 ? 12.453 -8.984 -33.812 1 91.38 740 GLY A N 1
ATOM 5733 C CA . GLY A 1 740 ? 11.844 -8.789 -35.094 1 91.38 740 GLY A CA 1
ATOM 5734 C C . GLY A 1 740 ? 10.594 -9.625 -35.312 1 91.38 740 GLY A C 1
ATOM 5735 O O . GLY A 1 740 ? 10.344 -10.562 -34.562 1 91.38 740 GLY A O 1
ATOM 5736 N N . ASN A 1 741 ? 9.742 -9.18 -36.312 1 93.12 741 ASN A N 1
ATOM 5737 C CA . ASN A 1 741 ? 8.562 -9.922 -36.719 1 93.12 741 ASN A CA 1
ATOM 5738 C C . ASN A 1 741 ? 8.883 -10.922 -37.812 1 93.12 741 ASN A C 1
ATOM 5740 O O . ASN A 1 741 ? 8.664 -10.641 -39 1 93.12 741 ASN A O 1
ATOM 5744 N N . VAL A 1 742 ? 9.344 -12.156 -37.531 1 89.69 742 VAL A N 1
ATOM 5745 C CA . VAL A 1 742 ? 9.898 -12.992 -38.594 1 89.69 742 VAL A CA 1
ATOM 5746 C C . VAL A 1 742 ? 9.484 -14.445 -38.375 1 89.69 742 VAL A C 1
ATOM 5748 O O . VAL A 1 742 ? 9.844 -15.32 -39.156 1 89.69 742 VAL A O 1
ATOM 5751 N N . GLY A 1 743 ? 8.656 -14.836 -37.531 1 89.5 743 GLY A N 1
ATOM 5752 C CA . GLY A 1 743 ? 8.344 -16.234 -37.281 1 89.5 743 GLY A CA 1
ATOM 5753 C C . GLY A 1 743 ? 6.875 -16.562 -37.5 1 89.5 743 GLY A C 1
ATOM 5754 O O . GLY A 1 743 ? 6.066 -15.672 -37.75 1 89.5 743 GLY A O 1
ATOM 5755 N N . GLY A 1 744 ? 6.641 -17.891 -37.469 1 94.69 744 GLY A N 1
ATOM 5756 C CA . GLY A 1 744 ? 5.281 -18.406 -37.562 1 94.69 744 GLY A CA 1
ATOM 5757 C C . GLY A 1 744 ? 5.098 -19.719 -36.812 1 94.69 744 GLY A C 1
ATOM 5758 O O . GLY A 1 744 ? 6.059 -20.469 -36.594 1 94.69 744 GLY A O 1
ATOM 5759 N N . MET A 1 745 ? 3.875 -19.969 -36.438 1 96.06 745 MET A N 1
ATOM 5760 C CA . MET A 1 745 ? 3.525 -21.172 -35.688 1 96.06 745 MET A CA 1
ATOM 5761 C C . MET A 1 745 ? 2.051 -21.516 -35.844 1 96.06 745 MET A C 1
ATOM 5763 O O . MET A 1 745 ? 1.232 -20.641 -36.125 1 96.06 745 MET A O 1
ATOM 5767 N N . ARG A 1 746 ? 1.783 -22.797 -35.719 1 97.31 746 ARG A N 1
ATOM 5768 C CA . ARG A 1 746 ? 0.403 -23.25 -35.844 1 97.31 746 ARG A CA 1
ATOM 5769 C C . ARG A 1 746 ? 0.028 -24.203 -34.719 1 97.31 746 ARG A C 1
ATOM 5771 O O . ARG A 1 746 ? 0.824 -25.078 -34.344 1 97.31 746 ARG A O 1
ATOM 5778 N N . ASN A 1 747 ? -1.122 -24.078 -34.125 1 97.31 747 ASN A N 1
ATOM 5779 C CA . ASN A 1 747 ? -1.771 -25 -33.188 1 97.31 747 ASN A CA 1
ATOM 5780 C C . ASN A 1 747 ? -3.1 -25.516 -33.75 1 97.31 747 ASN A C 1
ATOM 5782 O O . ASN A 1 747 ? -3.982 -24.719 -34.062 1 97.31 747 ASN A O 1
ATOM 5786 N N . ARG A 1 748 ? -3.213 -26.781 -33.844 1 97.62 748 ARG A N 1
ATOM 5787 C CA . ARG A 1 748 ? -4.438 -27.422 -34.312 1 97.62 748 ARG A CA 1
ATOM 5788 C C . ARG A 1 748 ? -4.848 -28.562 -33.406 1 97.62 748 ARG A C 1
ATOM 5790 O O . ARG A 1 748 ? -4.004 -29.359 -32.969 1 97.62 748 ARG A O 1
ATOM 5797 N N . GLY A 1 749 ? -6.18 -28.562 -33.062 1 97.75 749 GLY A N 1
ATOM 5798 C CA . GLY A 1 749 ? -6.555 -29.625 -32.125 1 97.75 749 GLY A CA 1
ATOM 5799 C C . GLY A 1 749 ? -8.055 -29.75 -31.953 1 97.75 749 GLY A C 1
ATOM 5800 O O . GLY A 1 749 ? -8.828 -29.203 -32.75 1 97.75 749 GLY A O 1
ATOM 5801 N N . VAL A 1 750 ? -8.438 -30.609 -31.031 1 98.19 750 VAL A N 1
ATOM 5802 C CA . VAL A 1 750 ? -9.836 -30.922 -30.719 1 98.19 750 VAL A CA 1
ATOM 5803 C C . VAL A 1 750 ? -10.055 -30.875 -29.219 1 98.19 750 VAL A C 1
ATOM 5805 O O . VAL A 1 750 ? -9.219 -31.359 -28.453 1 98.19 750 VAL A O 1
ATOM 5808 N N . ASP A 1 751 ? -11.125 -30.25 -28.891 1 98 751 ASP A N 1
ATOM 5809 C CA . ASP A 1 751 ? -11.625 -30.25 -27.516 1 98 751 ASP A CA 1
ATOM 5810 C C . ASP A 1 751 ? -12.898 -31.094 -27.391 1 98 751 ASP A C 1
ATOM 5812 O O . ASP A 1 751 ? -13.789 -31 -28.234 1 98 751 ASP A O 1
ATOM 5816 N N . VAL A 1 752 ? -12.969 -31.891 -26.328 1 97.94 752 VAL A N 1
ATOM 5817 C CA . VAL A 1 752 ? -14.188 -32.625 -26.031 1 97.94 752 VAL A CA 1
ATOM 5818 C C . VAL A 1 752 ? -14.523 -32.5 -24.547 1 97.94 752 VAL A C 1
ATOM 5820 O O . VAL A 1 752 ? -13.672 -32.75 -23.688 1 97.94 752 VAL A O 1
ATOM 5823 N N . ASP A 1 753 ? -15.625 -32.156 -24.312 1 97 753 ASP A N 1
ATOM 5824 C CA . ASP A 1 753 ? -16.156 -32.094 -22.953 1 97 753 ASP A CA 1
ATOM 5825 C C . ASP A 1 753 ? -17.438 -32.938 -22.828 1 97 753 ASP A C 1
ATOM 5827 O O . ASP A 1 753 ? -18.375 -32.75 -23.609 1 97 753 ASP A O 1
ATOM 5831 N N . VAL A 1 754 ? -17.5 -33.781 -21.797 1 97 754 VAL A N 1
ATOM 5832 C CA . VAL A 1 754 ? -18.641 -34.656 -21.578 1 97 754 VAL A CA 1
ATOM 5833 C C . VAL A 1 754 ? -19.125 -34.531 -20.141 1 97 754 VAL A C 1
ATOM 5835 O O . VAL A 1 754 ? -18.312 -34.625 -19.203 1 97 754 VAL A O 1
ATOM 5838 N N . LYS A 1 755 ? -20.312 -34.375 -20.047 1 94.94 755 LYS A N 1
ATOM 5839 C CA . LYS A 1 755 ? -20.953 -34.375 -18.734 1 94.94 755 LYS A CA 1
ATOM 5840 C C . LYS A 1 755 ? -22.172 -35.312 -18.734 1 94.94 755 LYS A C 1
ATOM 5842 O O . LYS A 1 755 ? -22.938 -35.344 -19.688 1 94.94 755 LYS A O 1
ATOM 5847 N N . ALA A 1 756 ? -22.312 -36.062 -17.672 1 95.69 756 ALA A N 1
ATOM 5848 C CA . ALA A 1 756 ? -23.422 -37 -17.547 1 95.69 756 ALA A CA 1
ATOM 5849 C C . ALA A 1 756 ? -24.078 -36.906 -16.172 1 95.69 756 ALA A C 1
ATOM 5851 O O . ALA A 1 756 ? -23.406 -37.062 -15.148 1 95.69 756 ALA A O 1
ATOM 5852 N N . ASN A 1 757 ? -25.297 -36.625 -16.219 1 92.62 757 ASN A N 1
ATOM 5853 C CA . ASN A 1 757 ? -26.094 -36.719 -15 1 92.62 757 ASN A CA 1
ATOM 5854 C C . ASN A 1 757 ? -26.766 -38.062 -14.859 1 92.62 757 ASN A C 1
ATOM 5856 O O . ASN A 1 757 ? -27.938 -38.219 -15.219 1 92.62 757 ASN A O 1
ATOM 5860 N N . ILE A 1 758 ? -26.219 -38.938 -14.188 1 94.06 758 ILE A N 1
ATOM 5861 C CA . ILE A 1 758 ? -26.609 -40.344 -14.18 1 94.06 758 ILE A CA 1
ATOM 5862 C C . ILE A 1 758 ? -27.844 -40.531 -13.305 1 94.06 758 ILE A C 1
ATOM 5864 O O . ILE A 1 758 ? -28.797 -41.188 -13.711 1 94.06 758 ILE A O 1
ATOM 5868 N N . ILE A 1 759 ? -27.688 -40.062 -12.039 1 91.69 759 ILE A N 1
ATOM 5869 C CA . ILE A 1 759 ? -28.797 -40.156 -11.094 1 91.69 759 ILE A CA 1
ATOM 5870 C C . ILE A 1 759 ? -29.141 -38.781 -10.57 1 91.69 759 ILE A C 1
ATOM 5872 O O . ILE A 1 759 ? -28.266 -38 -10.18 1 91.69 759 ILE A O 1
ATOM 5876 N N . ASN A 1 760 ? -30.375 -38.469 -10.633 1 86.94 760 ASN A N 1
ATOM 5877 C CA . ASN A 1 760 ? -30.875 -37.219 -10.07 1 86.94 760 ASN A CA 1
ATOM 5878 C C . ASN A 1 760 ? -32.219 -37.438 -9.352 1 86.94 760 ASN A C 1
ATOM 5880 O O . ASN A 1 760 ? -33.25 -37.125 -9.914 1 86.94 760 ASN A O 1
ATOM 5884 N N . THR A 1 761 ? -32.062 -37.875 -8.164 1 84.88 761 THR A N 1
ATOM 5885 C CA . THR A 1 761 ? -33.25 -38.062 -7.324 1 84.88 761 THR A CA 1
ATOM 5886 C C . THR A 1 761 ? -33.188 -37.188 -6.086 1 84.88 761 THR A C 1
ATOM 5888 O O . THR A 1 761 ? -32.219 -36.469 -5.895 1 84.88 761 THR A O 1
ATOM 5891 N N . ARG A 1 762 ? -34.188 -37.281 -5.309 1 75.94 762 ARG A N 1
ATOM 5892 C CA . ARG A 1 762 ? -34.25 -36.469 -4.105 1 75.94 762 ARG A CA 1
ATOM 5893 C C . ARG A 1 762 ? -33.125 -36.812 -3.141 1 75.94 762 ARG A C 1
ATOM 5895 O O . ARG A 1 762 ? -32.531 -35.906 -2.547 1 75.94 762 ARG A O 1
ATOM 5902 N N . ASP A 1 763 ? -32.875 -37.969 -3.045 1 82.25 763 ASP A N 1
ATOM 5903 C CA . ASP A 1 763 ? -31.891 -38.406 -2.047 1 82.25 763 ASP A CA 1
ATOM 5904 C C . ASP A 1 763 ? -30.516 -38.594 -2.666 1 82.25 763 ASP A C 1
ATOM 5906 O O . ASP A 1 763 ? -29.5 -38.469 -1.974 1 82.25 763 ASP A O 1
ATOM 5910 N N . TRP A 1 764 ? -30.531 -39 -4.035 1 88.38 764 TRP A N 1
ATOM 5911 C CA . TRP A 1 764 ? -29.266 -39.312 -4.684 1 88.38 764 TRP A CA 1
ATOM 5912 C C . TRP A 1 764 ? -29.031 -38.438 -5.906 1 88.38 764 TRP A C 1
ATOM 5914 O O . TRP A 1 764 ? -29.922 -38.281 -6.742 1 88.38 764 TRP A O 1
ATOM 5924 N N . THR A 1 765 ? -27.953 -37.812 -5.945 1 90.75 765 THR A N 1
ATOM 5925 C CA . THR A 1 765 ? -27.469 -37.188 -7.164 1 90.75 765 THR A CA 1
ATOM 5926 C C . THR A 1 765 ? -26.078 -37.688 -7.535 1 90.75 765 THR A C 1
ATOM 5928 O O . THR A 1 765 ? -25.203 -37.781 -6.68 1 90.75 765 THR A O 1
ATOM 5931 N N . TRP A 1 766 ? -25.891 -38.188 -8.742 1 93.88 766 TRP A N 1
ATOM 5932 C CA . TRP A 1 766 ? -24.609 -38.688 -9.234 1 93.88 766 TRP A CA 1
ATOM 5933 C C . TRP A 1 766 ? -24.281 -38.094 -10.594 1 93.88 766 TRP A C 1
ATOM 5935 O O . TRP A 1 766 ? -24.953 -38.375 -11.586 1 93.88 766 TRP A O 1
ATOM 5945 N N . ASN A 1 767 ? -23.312 -37.281 -10.625 1 94.19 767 ASN A N 1
ATOM 5946 C CA . ASN A 1 767 ? -22.828 -36.656 -11.852 1 94.19 767 ASN A CA 1
ATOM 5947 C C . ASN A 1 767 ? -21.406 -37.062 -12.172 1 94.19 767 ASN A C 1
ATOM 5949 O O . ASN A 1 767 ? -20.562 -37.219 -11.273 1 94.19 767 ASN A O 1
ATOM 5953 N N . VAL A 1 768 ? -21.125 -37.312 -13.461 1 96.19 768 VAL A N 1
ATOM 5954 C CA . VAL A 1 768 ? -19.797 -37.656 -13.945 1 96.19 768 VAL A CA 1
ATOM 5955 C C . VAL A 1 768 ? -19.406 -36.688 -15.062 1 96.19 768 VAL A C 1
ATOM 5957 O O . VAL A 1 768 ? -20.234 -36.312 -15.883 1 96.19 768 VAL A O 1
ATOM 5960 N N . ARG A 1 769 ? -18.203 -36.219 -15.039 1 95.75 769 ARG A N 1
ATOM 5961 C CA . ARG A 1 769 ? -17.688 -35.344 -16.078 1 95.75 769 ARG A CA 1
ATOM 5962 C C . ARG A 1 769 ? -16.344 -35.812 -16.578 1 95.75 769 ARG A C 1
ATOM 5964 O O . ARG A 1 769 ? -15.562 -36.406 -15.836 1 95.75 769 ARG A O 1
ATOM 5971 N N . ALA A 1 770 ? -16.031 -35.5 -17.797 1 97.25 770 ALA A N 1
ATOM 5972 C CA . ALA A 1 770 ? -14.742 -35.812 -18.422 1 97.25 770 ALA A CA 1
ATOM 5973 C C . ALA A 1 770 ? -14.445 -34.844 -19.562 1 97.25 770 ALA A C 1
ATOM 5975 O O . ALA A 1 770 ? -15.367 -34.344 -20.219 1 97.25 770 ALA A O 1
ATOM 5976 N N . ASN A 1 771 ? -13.211 -34.531 -19.703 1 96.56 771 ASN A N 1
ATOM 5977 C CA . ASN A 1 771 ? -12.789 -33.719 -20.859 1 96.56 771 ASN A CA 1
ATOM 5978 C C . ASN A 1 771 ? -11.445 -34.188 -21.406 1 96.56 771 ASN A C 1
ATOM 5980 O O . ASN A 1 771 ? -10.68 -34.844 -20.703 1 96.56 771 ASN A O 1
ATOM 5984 N N . PHE A 1 772 ? -11.281 -33.906 -22.625 1 95 772 PHE A N 1
ATOM 5985 C CA . PHE A 1 772 ? -10.047 -34.281 -23.297 1 95 772 PHE A CA 1
ATOM 5986 C C . PHE A 1 772 ? -9.672 -33.25 -24.359 1 95 772 PHE A C 1
ATOM 5988 O O . PHE A 1 772 ? -10.539 -32.656 -24.984 1 95 772 PHE A O 1
ATOM 5995 N N . ASN A 1 773 ? -8.391 -33.031 -24.547 1 97.94 773 ASN A N 1
ATOM 5996 C CA . ASN A 1 773 ? -7.855 -32.156 -25.594 1 97.94 773 ASN A CA 1
ATOM 5997 C C . ASN A 1 773 ? -6.656 -32.781 -26.297 1 97.94 773 ASN A C 1
ATOM 5999 O O . ASN A 1 773 ? -5.809 -33.406 -25.656 1 97.94 773 ASN A O 1
ATOM 6003 N N . TYR A 1 774 ? -6.664 -32.656 -27.531 1 98.06 774 TYR A N 1
ATOM 6004 C CA . TYR A 1 774 ? -5.5 -32.938 -28.359 1 98.06 774 TYR A CA 1
ATOM 6005 C C . TYR A 1 774 ? -5.059 -31.703 -29.125 1 98.06 774 TYR A C 1
ATOM 6007 O O . TYR A 1 774 ? -5.859 -31.078 -29.828 1 98.06 774 TYR A O 1
ATOM 6015 N N . ASN A 1 775 ? -3.816 -31.344 -29.016 1 97.81 775 ASN A N 1
ATOM 6016 C CA . ASN A 1 775 ? -3.266 -30.188 -29.719 1 97.81 775 ASN A CA 1
ATOM 6017 C C . ASN A 1 775 ? -1.956 -30.531 -30.422 1 97.81 775 ASN A C 1
ATOM 6019 O O . ASN A 1 775 ? -1.003 -30.969 -29.781 1 97.81 775 ASN A O 1
ATOM 6023 N N . LYS A 1 776 ? -1.903 -30.281 -31.672 1 97.19 776 LYS A N 1
ATOM 6024 C CA . LYS A 1 776 ? -0.668 -30.406 -32.438 1 97.19 776 LYS A CA 1
ATOM 6025 C C . LYS A 1 776 ? -0.031 -29.047 -32.688 1 97.19 776 LYS A C 1
ATOM 6027 O O . LYS A 1 776 ? -0.607 -28.188 -33.344 1 97.19 776 LYS A O 1
ATOM 6032 N N . ASN A 1 777 ? 1.056 -28.906 -32.125 1 96.5 777 ASN A N 1
ATOM 6033 C CA . ASN A 1 777 ? 1.841 -27.703 -32.312 1 96.5 777 ASN A CA 1
ATOM 6034 C C . ASN A 1 777 ? 2.893 -27.875 -33.406 1 96.5 777 ASN A C 1
ATOM 6036 O O . ASN A 1 777 ? 3.508 -28.938 -33.5 1 96.5 777 ASN A O 1
ATOM 6040 N N . GLU A 1 778 ? 3.082 -26.766 -34.219 1 96.69 778 GLU A N 1
ATOM 6041 C CA . GLU A 1 778 ? 4.051 -26.844 -35.312 1 96.69 778 GLU A CA 1
ATOM 6042 C C . GLU A 1 778 ? 4.652 -25.469 -35.594 1 96.69 778 GLU A C 1
ATOM 6044 O O . GLU A 1 778 ? 3.922 -24.484 -35.75 1 96.69 778 GLU A O 1
ATOM 6049 N N . ILE A 1 779 ? 5.977 -25.469 -35.719 1 96.62 779 ILE A N 1
ATOM 6050 C CA . ILE A 1 779 ? 6.645 -24.266 -36.219 1 96.62 779 ILE A CA 1
ATOM 6051 C C . ILE A 1 779 ? 6.531 -24.188 -37.719 1 96.62 779 ILE A C 1
ATOM 6053 O O . ILE A 1 779 ? 6.902 -25.141 -38.438 1 96.62 779 ILE A O 1
ATOM 6057 N N . THR A 1 780 ? 6.086 -23.047 -38.219 1 96.44 780 THR A N 1
ATOM 6058 C CA . THR A 1 780 ? 5.871 -22.953 -39.656 1 96.44 780 THR A CA 1
ATOM 6059 C C . THR A 1 780 ? 6.988 -22.141 -40.344 1 96.44 780 THR A C 1
ATOM 6061 O O . THR A 1 780 ? 7.297 -22.344 -41.5 1 96.44 780 THR A O 1
ATOM 6064 N N . ASP A 1 781 ? 7.535 -21.188 -39.562 1 94.44 781 ASP A N 1
ATOM 6065 C CA . ASP A 1 781 ? 8.602 -20.359 -40.125 1 94.44 781 ASP A CA 1
ATOM 6066 C C . ASP A 1 781 ? 9.516 -19.844 -39 1 94.44 781 ASP A C 1
ATOM 6068 O O . ASP A 1 781 ? 9.062 -19.562 -37.906 1 94.44 781 ASP A O 1
ATOM 6072 N N . LEU A 1 782 ? 10.773 -19.766 -39.406 1 93.94 782 LEU A N 1
ATOM 6073 C CA . LEU A 1 782 ? 11.773 -19.125 -38.531 1 93.94 782 LEU A CA 1
ATOM 6074 C C . LEU A 1 782 ? 12.406 -17.938 -39.25 1 93.94 782 LEU A C 1
ATOM 6076 O O . LEU A 1 782 ? 12.062 -17.625 -40.406 1 93.94 782 LEU A O 1
ATOM 6080 N N . TYR A 1 783 ? 13.25 -17.266 -38.562 1 90.12 783 TYR A N 1
ATOM 6081 C CA . TYR A 1 783 ? 13.828 -16.062 -39.156 1 90.12 783 TYR A CA 1
ATOM 6082 C C . TYR A 1 783 ? 14.773 -16.422 -40.312 1 90.12 783 TYR A C 1
ATOM 6084 O O . TYR A 1 783 ? 15.414 -17.484 -40.281 1 90.12 783 TYR A O 1
ATOM 6092 N N . ASP A 1 784 ? 14.852 -15.555 -41.406 1 87.06 784 ASP A N 1
ATOM 6093 C CA . ASP A 1 784 ? 15.773 -15.602 -42.531 1 87.06 784 ASP A CA 1
ATOM 6094 C C . ASP A 1 784 ? 15.648 -16.938 -43.281 1 87.06 784 ASP A C 1
ATOM 6096 O O . ASP A 1 784 ? 16.641 -17.453 -43.781 1 87.06 784 ASP A O 1
ATOM 6100 N N . GLY A 1 785 ? 14.508 -17.562 -43.156 1 87.56 785 GLY A N 1
ATOM 6101 C CA . GLY A 1 785 ? 14.273 -18.812 -43.875 1 87.56 785 GLY A CA 1
ATOM 6102 C C . GLY A 1 785 ? 14.984 -20 -43.25 1 87.56 785 GLY A C 1
ATOM 6103 O O . GLY A 1 785 ? 15.148 -21.047 -43.875 1 87.56 785 GLY A O 1
ATOM 6104 N N . LEU A 1 786 ? 15.375 -19.859 -42.062 1 91.38 786 LEU A N 1
ATOM 6105 C CA . LEU A 1 786 ? 16.047 -20.938 -41.375 1 91.38 786 LEU A CA 1
ATOM 6106 C C . LEU A 1 786 ? 15.109 -22.141 -41.188 1 91.38 786 LEU A C 1
ATOM 6108 O O . LEU A 1 786 ? 13.93 -21.953 -40.875 1 91.38 786 LEU A O 1
ATOM 6112 N N . ASP A 1 787 ? 15.734 -23.25 -41.312 1 92.62 787 ASP A N 1
ATOM 6113 C CA . ASP A 1 787 ? 14.938 -24.469 -41.188 1 92.62 787 ASP A CA 1
ATOM 6114 C C . ASP A 1 787 ? 15.039 -25.016 -39.75 1 92.62 787 ASP A C 1
ATOM 6116 O O . ASP A 1 787 ? 14.109 -25.672 -39.25 1 92.62 787 ASP A O 1
ATOM 6120 N N . GLU A 1 788 ? 16.203 -24.938 -39.25 1 92.06 788 GLU A N 1
ATOM 6121 C CA . GLU A 1 788 ? 16.391 -25.484 -37.938 1 92.06 788 GLU A CA 1
ATOM 6122 C C . GLU A 1 788 ? 17.297 -24.594 -37.062 1 92.06 788 GLU A C 1
ATOM 6124 O O . GLU A 1 788 ? 18.172 -23.922 -37.594 1 92.06 788 GLU A O 1
ATOM 6129 N N . LEU A 1 789 ? 17 -24.625 -35.844 1 90.06 789 LEU A N 1
ATOM 6130 C CA . LEU A 1 789 ? 17.766 -23.922 -34.812 1 90.06 789 LEU A CA 1
ATOM 6131 C C . LEU A 1 789 ? 17.969 -24.812 -33.594 1 90.06 789 LEU A C 1
ATOM 6133 O O . LEU A 1 789 ? 17.172 -24.734 -32.625 1 90.06 789 LEU A O 1
ATOM 6137 N N . PRO A 1 790 ? 19.062 -25.562 -33.531 1 89.69 790 PRO A N 1
ATOM 6138 C CA . PRO A 1 790 ? 19.312 -26.453 -32.406 1 89.69 790 PRO A CA 1
ATOM 6139 C C . PRO A 1 790 ? 19.844 -25.719 -31.188 1 89.69 790 PRO A C 1
ATOM 6141 O O . PRO A 1 790 ? 20.641 -24.781 -31.312 1 89.69 790 PRO A O 1
ATOM 6144 N N . PHE A 1 791 ? 19.312 -26.078 -30.094 1 87.38 791 PHE A N 1
ATOM 6145 C CA . PHE A 1 791 ? 19.859 -25.703 -28.797 1 87.38 791 PHE A CA 1
ATOM 6146 C C . PHE A 1 791 ? 20.469 -26.906 -28.094 1 87.38 791 PHE A C 1
ATOM 6148 O O . PHE A 1 791 ? 19.844 -27.5 -27.219 1 87.38 791 PHE A O 1
ATOM 6155 N N . LEU A 1 792 ? 21.641 -27.172 -28.344 1 79.06 792 LEU A N 1
ATOM 6156 C CA . LEU A 1 792 ? 22.281 -28.422 -27.953 1 79.06 792 LEU A CA 1
ATOM 6157 C C . LEU A 1 792 ? 22.422 -28.516 -26.438 1 79.06 792 LEU A C 1
ATOM 6159 O O . LEU A 1 792 ? 22.25 -29.594 -25.859 1 79.06 792 LEU A O 1
ATOM 6163 N N . ASN A 1 793 ? 22.656 -27.391 -25.812 1 79.81 793 ASN A N 1
ATOM 6164 C CA . ASN A 1 793 ? 22.812 -27.391 -24.359 1 79.81 793 ASN A CA 1
ATOM 6165 C C . ASN A 1 793 ? 21.5 -27.734 -23.656 1 79.81 793 ASN A C 1
ATOM 6167 O O . ASN A 1 793 ? 21.516 -28.188 -22.516 1 79.81 793 ASN A O 1
ATOM 6171 N N . ALA A 1 794 ? 20.484 -27.531 -24.328 1 85.81 794 ALA A N 1
ATOM 6172 C CA . ALA A 1 794 ? 19.172 -27.797 -23.734 1 85.81 794 ALA A CA 1
ATOM 6173 C C . ALA A 1 794 ? 18.531 -29.047 -24.328 1 85.81 794 ALA A C 1
ATOM 6175 O O . ALA A 1 794 ? 17.469 -29.469 -23.906 1 85.81 794 ALA A O 1
ATOM 6176 N N . ASN A 1 795 ? 19.156 -29.719 -25.25 1 92.5 795 ASN A N 1
ATOM 6177 C CA . ASN A 1 795 ? 18.688 -30.906 -25.938 1 92.5 795 ASN A CA 1
ATOM 6178 C C . ASN A 1 795 ? 17.328 -30.688 -26.594 1 92.5 795 ASN A C 1
ATOM 6180 O O . ASN A 1 795 ? 16.438 -31.547 -26.516 1 92.5 795 ASN A O 1
ATOM 6184 N N . VAL A 1 796 ? 17.109 -29.484 -27.078 1 94.12 796 VAL A N 1
ATOM 6185 C CA . VAL A 1 796 ? 15.883 -29.172 -27.828 1 94.12 796 VAL A CA 1
ATOM 6186 C C . VAL A 1 796 ? 16.234 -28.547 -29.172 1 94.12 796 VAL A C 1
ATOM 6188 O O . VAL A 1 796 ? 17.391 -28.141 -29.391 1 94.12 796 VAL A O 1
ATOM 6191 N N . ILE A 1 797 ? 15.258 -28.562 -30.078 1 94.38 797 ILE A N 1
ATOM 6192 C CA . ILE A 1 797 ? 15.484 -27.984 -31.406 1 94.38 797 ILE A CA 1
ATOM 6193 C C . ILE A 1 797 ? 14.211 -27.312 -31.891 1 94.38 797 ILE A C 1
ATOM 6195 O O . ILE A 1 797 ? 13.102 -27.797 -31.656 1 94.38 797 ILE A O 1
ATOM 6199 N N . TYR A 1 798 ? 14.422 -26.094 -32.438 1 93.88 798 TYR A N 1
ATOM 6200 C CA . TYR A 1 798 ? 13.359 -25.516 -33.281 1 93.88 798 TYR A CA 1
ATOM 6201 C C . TYR A 1 798 ? 13.531 -25.922 -34.719 1 93.88 798 TYR A C 1
ATOM 6203 O O . TYR A 1 798 ? 14.531 -25.578 -35.375 1 93.88 798 TYR A O 1
ATOM 6211 N N . LYS A 1 799 ? 12.586 -26.656 -35.188 1 95.81 799 LYS A N 1
ATOM 6212 C CA . LYS A 1 799 ? 12.633 -27.078 -36.594 1 95.81 799 LYS A CA 1
ATOM 6213 C C . LYS A 1 799 ? 11.281 -26.859 -37.281 1 95.81 799 LYS A C 1
ATOM 6215 O O . LYS A 1 799 ? 10.242 -27.203 -36.719 1 95.81 799 LYS A O 1
ATOM 6220 N N . VAL A 1 800 ? 11.336 -26.25 -38.469 1 96.19 800 VAL A N 1
ATOM 6221 C CA . VAL A 1 800 ? 10.109 -26.031 -39.219 1 96.19 800 VAL A CA 1
ATOM 6222 C C . VAL A 1 800 ? 9.422 -27.359 -39.5 1 96.19 800 VAL A C 1
ATOM 6224 O O . VAL A 1 800 ? 10.07 -28.328 -39.938 1 96.19 800 VAL A O 1
ATOM 6227 N N . GLY A 1 801 ? 8.188 -27.422 -39.125 1 95.44 801 GLY A N 1
ATOM 6228 C CA . GLY A 1 801 ? 7.41 -28.625 -39.344 1 95.44 801 GLY A CA 1
ATOM 6229 C C . GLY A 1 801 ? 7.277 -29.469 -38.094 1 95.44 801 GLY A C 1
ATOM 6230 O O . GLY A 1 801 ? 6.535 -30.453 -38.062 1 95.44 801 GLY A O 1
ATOM 6231 N N . HIS A 1 802 ? 8.008 -29.172 -37.094 1 95.81 802 HIS A N 1
ATOM 6232 C CA . HIS A 1 802 ? 7.973 -29.922 -35.844 1 95.81 802 HIS A CA 1
ATOM 6233 C C . HIS A 1 802 ? 7.473 -29.047 -34.688 1 95.81 802 HIS A C 1
ATOM 6235 O O . HIS A 1 802 ? 7.34 -27.828 -34.844 1 95.81 802 HIS A O 1
ATOM 6241 N N . ASP A 1 803 ? 7.285 -29.797 -33.625 1 94.06 803 ASP A N 1
ATOM 6242 C CA . ASP A 1 803 ? 6.805 -29.141 -32.406 1 94.06 803 ASP A CA 1
ATOM 6243 C C . ASP A 1 803 ? 7.883 -28.25 -31.797 1 94.06 803 ASP A C 1
ATOM 6245 O O . ASP A 1 803 ? 9.078 -28.547 -31.906 1 94.06 803 ASP A O 1
ATOM 6249 N N . ALA A 1 804 ? 7.461 -27.172 -31.078 1 93.81 804 ALA A N 1
ATOM 6250 C CA . ALA A 1 804 ? 8.391 -26.203 -30.469 1 93.81 804 ALA A CA 1
ATOM 6251 C C . ALA A 1 804 ? 9.164 -26.844 -29.328 1 93.81 804 ALA A C 1
ATOM 6253 O O . ALA A 1 804 ? 10.195 -26.328 -28.891 1 93.81 804 ALA A O 1
ATOM 6254 N N . GLY A 1 805 ? 8.695 -27.922 -28.781 1 94.25 805 GLY A N 1
ATOM 6255 C CA . GLY A 1 805 ? 9.367 -28.578 -27.656 1 94.25 805 GLY A CA 1
ATOM 6256 C C . GLY A 1 805 ? 10.047 -29.875 -28.047 1 94.25 805 GLY A C 1
ATOM 6257 O O . GLY A 1 805 ? 10.273 -30.734 -27.203 1 94.25 805 GLY A O 1
ATOM 6258 N N . SER A 1 806 ? 10.461 -30.047 -29.266 1 96.12 806 SER A N 1
ATOM 6259 C CA . SER A 1 806 ? 11.023 -31.297 -29.75 1 96.12 806 SER A CA 1
ATOM 6260 C C . SER A 1 806 ? 12.406 -31.547 -29.156 1 96.12 806 SER A C 1
ATOM 6262 O O . SER A 1 806 ? 13.273 -30.672 -29.188 1 96.12 806 SER A O 1
ATOM 6264 N N . PHE A 1 807 ? 12.539 -32.75 -28.656 1 97.06 807 PHE A N 1
ATOM 6265 C CA . PHE A 1 807 ? 13.836 -33.125 -28.109 1 97.06 807 PHE A CA 1
ATOM 6266 C C . PHE A 1 807 ? 14.789 -33.562 -29.203 1 97.06 807 PHE A C 1
ATOM 6268 O O . PHE A 1 807 ? 14.367 -34.156 -30.203 1 97.06 807 PHE A O 1
ATOM 6275 N N . TYR A 1 808 ? 16.031 -33.219 -29 1 96.31 808 TYR A N 1
ATOM 6276 C CA . TYR A 1 808 ? 17.094 -33.438 -29.969 1 96.31 808 TYR A CA 1
ATOM 6277 C C . TYR A 1 808 ? 18.391 -33.844 -29.281 1 96.31 808 TYR A C 1
ATOM 6279 O O . TYR A 1 808 ? 19.078 -33.031 -28.672 1 96.31 808 TYR A O 1
ATOM 6287 N N . CYS A 1 809 ? 18.703 -35.094 -29.406 1 95.5 809 CYS A N 1
ATOM 6288 C CA . CYS A 1 809 ? 19.922 -35.594 -28.781 1 95.5 809 CYS A CA 1
ATOM 6289 C C . CYS A 1 809 ? 20.312 -36.938 -29.391 1 95.5 809 CYS A C 1
ATOM 6291 O O . CYS A 1 809 ? 19.641 -37.438 -30.297 1 95.5 809 CYS A O 1
ATOM 6293 N N . VAL A 1 810 ? 21.469 -37.469 -28.922 1 96.19 810 VAL A N 1
ATOM 6294 C CA . VAL A 1 810 ? 22 -38.719 -29.422 1 96.19 810 VAL A CA 1
ATOM 6295 C C . VAL A 1 810 ? 21.219 -39.875 -28.781 1 96.19 810 VAL A C 1
ATOM 6297 O O . VAL A 1 810 ? 20.891 -39.844 -27.594 1 96.19 810 VAL A O 1
ATOM 6300 N N . LYS A 1 811 ? 20.922 -40.906 -29.562 1 96.56 811 LYS A N 1
ATOM 6301 C CA . LYS A 1 811 ? 20.203 -42.094 -29.062 1 96.56 811 LYS A CA 1
ATOM 6302 C C . LYS A 1 811 ? 21.141 -43.094 -28.406 1 96.56 811 LYS A C 1
ATOM 6304 O O . LYS A 1 811 ? 22.141 -43.5 -29.016 1 96.56 811 LYS A O 1
ATOM 6309 N N . TYR A 1 812 ? 20.828 -43.438 -27.234 1 96.62 812 TYR A N 1
ATOM 6310 C CA . TYR A 1 812 ? 21.594 -44.438 -26.469 1 96.62 812 TYR A CA 1
ATOM 6311 C C . TYR A 1 812 ? 21.203 -45.844 -26.875 1 96.62 812 TYR A C 1
ATOM 6313 O O . TYR A 1 812 ? 20.016 -46.125 -27.078 1 96.62 812 TYR A O 1
ATOM 6321 N N . ALA A 1 813 ? 22.203 -46.75 -27.078 1 96.19 813 ALA A N 1
ATOM 6322 C CA . ALA A 1 813 ? 21.953 -48.094 -27.578 1 96.19 813 ALA A CA 1
ATOM 6323 C C . ALA A 1 813 ? 22.188 -49.156 -26.5 1 96.19 813 ALA A C 1
ATOM 6325 O O . ALA A 1 813 ? 21.984 -50.344 -26.734 1 96.19 813 ALA A O 1
ATOM 6326 N N . GLY A 1 814 ? 22.594 -48.75 -25.312 1 95.75 814 GLY A N 1
ATOM 6327 C CA . GLY A 1 814 ? 22.797 -49.688 -24.219 1 95.75 814 GLY A CA 1
ATOM 6328 C C . GLY A 1 814 ? 24.266 -49.969 -23.922 1 95.75 814 GLY A C 1
ATOM 6329 O O . GLY A 1 814 ? 25.125 -49.156 -24.281 1 95.75 814 GLY A O 1
ATOM 6330 N N . VAL A 1 815 ? 24.531 -51.062 -23.156 1 97.38 815 VAL A N 1
ATOM 6331 C CA . VAL A 1 815 ? 25.875 -51.469 -22.734 1 97.38 815 VAL A CA 1
ATOM 6332 C C . VAL A 1 815 ? 26.266 -52.75 -23.422 1 97.38 815 VAL A C 1
ATOM 6334 O O . VAL A 1 815 ? 25.484 -53.719 -23.469 1 97.38 815 VAL A O 1
ATOM 6337 N N . ASP A 1 816 ? 27.5 -52.688 -24 1 96.94 816 ASP A N 1
ATOM 6338 C CA . ASP A 1 816 ? 28.031 -53.906 -24.594 1 96.94 816 ASP A CA 1
ATOM 6339 C C . ASP A 1 816 ? 28.375 -54.969 -23.531 1 96.94 816 ASP A C 1
ATOM 6341 O O . ASP A 1 816 ? 29.281 -54.75 -22.719 1 96.94 816 ASP A O 1
ATOM 6345 N N . PRO A 1 817 ? 27.656 -56.062 -23.516 1 96 817 PRO A N 1
ATOM 6346 C CA . PRO A 1 817 ? 27.906 -57.062 -22.469 1 96 817 PRO A CA 1
ATOM 6347 C C . PRO A 1 817 ? 29.328 -57.625 -22.516 1 96 817 PRO A C 1
ATOM 6349 O O . PRO A 1 817 ? 29.812 -58.188 -21.516 1 96 817 PRO A O 1
ATOM 6352 N N . ARG A 1 818 ? 30.188 -57.5 -23.578 1 95.25 818 ARG A N 1
ATOM 6353 C CA . ARG A 1 818 ? 31.516 -58.062 -23.75 1 95.25 818 ARG A CA 1
ATOM 6354 C C . ARG A 1 818 ? 32.562 -57.25 -23 1 95.25 818 ARG A C 1
ATOM 6356 O O . ARG A 1 818 ? 33.5 -57.812 -22.438 1 95.25 818 ARG A O 1
ATOM 6363 N N . ASP A 1 819 ? 32.281 -55.938 -23.031 1 95.56 819 ASP A N 1
ATOM 6364 C CA . ASP A 1 819 ? 33.344 -55.125 -22.438 1 95.56 819 ASP A CA 1
ATOM 6365 C C . ASP A 1 819 ? 32.781 -54.062 -21.516 1 95.56 819 ASP A C 1
ATOM 6367 O O . ASP A 1 819 ? 33.5 -53.344 -20.859 1 95.56 819 ASP A O 1
ATOM 6371 N N . GLY A 1 820 ? 31.484 -54 -21.391 1 96.5 820 GLY A N 1
ATOM 6372 C CA . GLY A 1 820 ? 30.859 -53.062 -20.469 1 96.5 820 GLY A CA 1
ATOM 6373 C C . GLY A 1 820 ? 30.844 -51.625 -20.969 1 96.5 820 GLY A C 1
ATOM 6374 O O . GLY A 1 820 ? 30.484 -50.719 -20.234 1 96.5 820 GLY A O 1
ATOM 6375 N N . GLN A 1 821 ? 31.188 -51.344 -22.203 1 96.69 821 GLN A N 1
ATOM 6376 C CA . GLN A 1 821 ? 31.234 -50 -22.766 1 96.69 821 GLN A CA 1
ATOM 6377 C C . GLN A 1 821 ? 29.859 -49.562 -23.234 1 96.69 821 GLN A C 1
ATOM 6379 O O . GLN A 1 821 ? 29.016 -50.375 -23.609 1 96.69 821 GLN A O 1
ATOM 6384 N N . GLN A 1 822 ? 29.719 -48.25 -23.188 1 96.81 822 GLN A N 1
ATOM 6385 C CA . GLN A 1 822 ? 28.469 -47.656 -23.672 1 96.81 822 GLN A CA 1
ATOM 6386 C C . GLN A 1 822 ? 28.406 -47.688 -25.203 1 96.81 822 GLN A C 1
ATOM 6388 O O . GLN A 1 822 ? 29.422 -47.562 -25.875 1 96.81 822 GLN A O 1
ATOM 6393 N N . MET A 1 823 ? 27.234 -47.844 -25.703 1 97.25 823 MET A N 1
ATOM 6394 C CA . MET A 1 823 ? 27.016 -47.812 -27.156 1 97.25 823 MET A CA 1
ATOM 6395 C C . MET A 1 823 ? 25.922 -46.781 -27.5 1 97.25 823 MET A C 1
ATOM 6397 O O . MET A 1 823 ? 25.031 -46.531 -26.688 1 97.25 823 MET A O 1
ATOM 6401 N N . TRP A 1 824 ? 26.062 -46.156 -28.641 1 97.56 824 TRP A N 1
ATOM 6402 C CA . TRP A 1 824 ? 25.094 -45.188 -29.172 1 97.56 824 TRP A CA 1
ATOM 6403 C C . TRP A 1 824 ? 24.734 -45.531 -30.625 1 97.56 824 TRP A C 1
ATOM 6405 O O . TRP A 1 824 ? 25.422 -46.344 -31.266 1 97.56 824 TRP A O 1
ATOM 6415 N N . TYR A 1 825 ? 23.641 -44.938 -31.047 1 96.94 825 TYR A N 1
ATOM 6416 C CA . TYR A 1 825 ? 23.281 -45.031 -32.469 1 96.94 825 TYR A CA 1
ATOM 6417 C C . TYR A 1 825 ? 23.719 -43.781 -33.219 1 96.94 825 TYR A C 1
ATOM 6419 O O . TYR A 1 825 ? 23.531 -42.656 -32.75 1 96.94 825 TYR A O 1
ATOM 6427 N N . THR A 1 826 ? 24.359 -43.938 -34.312 1 95.31 826 THR A N 1
ATOM 6428 C CA . THR A 1 826 ? 24.641 -42.812 -35.219 1 95.31 826 THR A CA 1
ATOM 6429 C C . THR A 1 826 ? 23.344 -42.312 -35.875 1 95.31 826 THR A C 1
ATOM 6431 O O . THR A 1 826 ? 22.312 -43 -35.812 1 95.31 826 THR A O 1
ATOM 6434 N N . LYS A 1 827 ? 23.453 -41.188 -36.5 1 92.25 827 LYS A N 1
ATOM 6435 C CA . LYS A 1 827 ? 22.297 -40.625 -37.188 1 92.25 827 LYS A CA 1
ATOM 6436 C C . LYS A 1 827 ? 21.766 -41.594 -38.25 1 92.25 827 LYS A C 1
ATOM 6438 O O . LYS A 1 827 ? 20.562 -41.625 -38.531 1 92.25 827 LYS A O 1
ATOM 6443 N N . ASP A 1 828 ? 22.625 -42.531 -38.781 1 92.19 828 ASP A N 1
ATOM 6444 C CA . ASP A 1 828 ? 22.25 -43.5 -39.844 1 92.19 828 ASP A CA 1
ATOM 6445 C C . ASP A 1 828 ? 21.797 -44.812 -39.219 1 92.19 828 ASP A C 1
ATOM 6447 O O . ASP A 1 828 ? 21.438 -45.75 -39.938 1 92.19 828 ASP A O 1
ATOM 6451 N N . GLY A 1 829 ? 21.828 -44.969 -37.938 1 92.5 829 GLY A N 1
ATOM 6452 C CA . GLY A 1 829 ? 21.281 -46.156 -37.281 1 92.5 829 GLY A CA 1
ATOM 6453 C C . GLY A 1 829 ? 22.328 -47.188 -36.938 1 92.5 829 GLY A C 1
ATOM 6454 O O . GLY A 1 829 ? 22 -48.281 -36.5 1 92.5 829 GLY A O 1
ATOM 6455 N N . ASN A 1 830 ? 23.641 -46.875 -37.188 1 95 830 ASN A N 1
ATOM 6456 C CA . ASN A 1 830 ? 24.719 -47.812 -36.875 1 95 830 ASN A CA 1
ATOM 6457 C C . ASN A 1 830 ? 25.141 -47.719 -35.406 1 95 830 ASN A C 1
ATOM 6459 O O . ASN A 1 830 ? 25.047 -46.656 -34.781 1 95 830 ASN A O 1
ATOM 6463 N N . LEU A 1 831 ? 25.516 -48.844 -34.875 1 96.31 831 LEU A N 1
ATOM 6464 C CA . LEU A 1 831 ? 26.016 -48.875 -33.531 1 96.31 831 LEU A CA 1
ATOM 6465 C C . LEU A 1 831 ? 27.438 -48.344 -33.469 1 96.31 831 LEU A C 1
ATOM 6467 O O . LEU A 1 831 ? 28.266 -48.625 -34.344 1 96.31 831 LEU A O 1
ATOM 6471 N N . THR A 1 832 ? 27.656 -47.5 -32.531 1 96.25 832 THR A N 1
ATOM 6472 C CA . THR A 1 832 ? 28.984 -46.938 -32.312 1 96.25 832 THR A CA 1
ATOM 6473 C C . THR A 1 832 ? 29.312 -46.844 -30.828 1 96.25 832 THR A C 1
ATOM 6475 O O . THR A 1 832 ? 28.406 -46.781 -30 1 96.25 832 THR A O 1
ATOM 6478 N N . LYS A 1 833 ? 30.656 -46.875 -30.438 1 95.88 833 LYS A N 1
ATOM 6479 C CA . LYS A 1 833 ? 31.094 -46.688 -29.062 1 95.88 833 LYS A CA 1
ATOM 6480 C C . LYS A 1 833 ? 31.688 -45.281 -28.844 1 95.88 833 LYS A C 1
ATOM 6482 O O . LYS A 1 833 ? 32.156 -44.969 -27.75 1 95.88 833 LYS A O 1
ATOM 6487 N N . VAL A 1 834 ? 31.562 -44.5 -30 1 95.38 834 VAL A N 1
ATOM 6488 C CA . VAL A 1 834 ? 32.062 -43.125 -29.906 1 95.38 834 VAL A CA 1
ATOM 6489 C C . VAL A 1 834 ? 30.891 -42.156 -29.922 1 95.38 834 VAL A C 1
ATOM 6491 O O . VAL A 1 834 ? 30.125 -42.094 -30.875 1 95.38 834 VAL A O 1
ATOM 6494 N N . PHE A 1 835 ? 30.797 -41.375 -28.797 1 94.94 835 PHE A N 1
ATOM 6495 C CA . PHE A 1 835 ? 29.75 -40.375 -28.656 1 94.94 835 PHE A CA 1
ATOM 6496 C C . PHE A 1 835 ? 30.078 -39.156 -29.484 1 94.94 835 PHE A C 1
ATOM 6498 O O . PHE A 1 835 ? 31.188 -38.625 -29.391 1 94.94 835 PHE A O 1
ATOM 6505 N N . ASN A 1 836 ? 29.172 -38.719 -30.312 1 94.44 836 ASN A N 1
ATOM 6506 C CA . ASN A 1 836 ? 29.297 -37.469 -31.062 1 94.44 836 ASN A CA 1
ATOM 6507 C C . ASN A 1 836 ? 27.984 -36.719 -31.141 1 94.44 836 ASN A C 1
ATOM 6509 O O . ASN A 1 836 ? 27.109 -37.062 -31.953 1 94.44 836 ASN A O 1
ATOM 6513 N N . GLU A 1 837 ? 27.938 -35.688 -30.375 1 92.56 837 GLU A N 1
ATOM 6514 C CA . GLU A 1 837 ? 26.703 -34.906 -30.266 1 92.56 837 GLU A CA 1
ATOM 6515 C C . GLU A 1 837 ? 26.375 -34.188 -31.578 1 92.56 837 GLU A C 1
ATOM 6517 O O . GLU A 1 837 ? 25.234 -34.156 -32.031 1 92.56 837 GLU A O 1
ATOM 6522 N N . THR A 1 838 ? 27.328 -33.531 -32.188 1 90.31 838 THR A N 1
ATOM 6523 C CA . THR A 1 838 ? 27.141 -32.719 -33.375 1 90.31 838 THR A CA 1
ATOM 6524 C C . THR A 1 838 ? 26.719 -33.562 -34.562 1 90.31 838 THR A C 1
ATOM 6526 O O . THR A 1 838 ? 25.859 -33.188 -35.375 1 90.31 838 THR A O 1
ATOM 6529 N N . ARG A 1 839 ? 27.25 -34.75 -34.594 1 91.06 839 ARG A N 1
ATOM 6530 C CA . ARG A 1 839 ? 27.031 -35.594 -35.781 1 91.06 839 ARG A CA 1
ATOM 6531 C C . ARG A 1 839 ? 25.812 -36.469 -35.594 1 91.06 839 ARG A C 1
ATOM 6533 O O . ARG A 1 839 ? 25.062 -36.719 -36.531 1 91.06 839 ARG A O 1
ATOM 6540 N N . ASP A 1 840 ? 25.594 -36.906 -34.438 1 94.44 840 ASP A N 1
ATOM 6541 C CA . ASP A 1 840 ? 24.688 -38.031 -34.281 1 94.44 840 ASP A CA 1
ATOM 6542 C C . ASP A 1 840 ? 23.391 -37.625 -33.594 1 94.44 840 ASP A C 1
ATOM 6544 O O . ASP A 1 840 ? 22.469 -38.438 -33.469 1 94.44 840 ASP A O 1
ATOM 6548 N N . SER A 1 841 ? 23.25 -36.312 -33.188 1 95.19 841 SER A N 1
ATOM 6549 C CA . SER A 1 841 ? 21.984 -35.875 -32.594 1 95.19 841 SER A CA 1
ATOM 6550 C C . SER A 1 841 ? 20.844 -35.969 -33.625 1 95.19 841 SER A C 1
ATOM 6552 O O . SER A 1 841 ? 21.047 -35.688 -34.812 1 95.19 841 SER A O 1
ATOM 6554 N N . GLN A 1 842 ? 19.719 -36.375 -33.125 1 93.94 842 GLN A N 1
ATOM 6555 C CA . GLN A 1 842 ? 18.547 -36.469 -34 1 93.94 842 GLN A CA 1
ATOM 6556 C C . GLN A 1 842 ? 17.266 -36.156 -33.25 1 93.94 842 GLN A C 1
ATOM 6558 O O . GLN A 1 842 ? 17.25 -36.188 -32 1 93.94 842 GLN A O 1
ATOM 6563 N N . ILE A 1 843 ? 16.219 -35.781 -34 1 94.88 843 ILE A N 1
ATOM 6564 C CA . ILE A 1 843 ? 14.922 -35.531 -33.406 1 94.88 843 ILE A CA 1
ATOM 6565 C C . ILE A 1 843 ? 14.305 -36.844 -32.938 1 94.88 843 ILE A C 1
ATOM 6567 O O . ILE A 1 843 ? 14.258 -37.844 -33.688 1 94.88 843 ILE A O 1
ATOM 6571 N N . LEU A 1 844 ? 13.844 -36.969 -31.719 1 94.75 844 LEU A N 1
ATOM 6572 C CA . LEU A 1 844 ? 13.398 -38.188 -31.078 1 94.75 844 LEU A CA 1
ATOM 6573 C C . LEU A 1 844 ? 11.883 -38.344 -31.203 1 94.75 844 LEU A C 1
ATOM 6575 O O . LEU A 1 844 ? 11.328 -39.375 -30.797 1 94.75 844 LEU A O 1
ATOM 6579 N N . ASP A 1 845 ? 11.102 -37.438 -31.75 1 92.56 845 ASP A N 1
ATOM 6580 C CA . ASP A 1 845 ? 9.648 -37.438 -31.859 1 92.56 845 ASP A CA 1
ATOM 6581 C C . ASP A 1 845 ? 8.992 -37.406 -30.484 1 92.56 845 ASP A C 1
ATOM 6583 O O . ASP A 1 845 ? 8.039 -38.156 -30.234 1 92.56 845 ASP A O 1
ATOM 6587 N N . LYS A 1 846 ? 9.633 -36.844 -29.547 1 96.19 846 LYS A N 1
ATOM 6588 C CA . LYS A 1 846 ? 9.164 -36.594 -28.188 1 96.19 846 LYS A CA 1
ATOM 6589 C C . LYS A 1 846 ? 9.203 -35.094 -27.875 1 96.19 846 LYS A C 1
ATOM 6591 O O . LYS A 1 846 ? 10.086 -34.375 -28.359 1 96.19 846 LYS A O 1
ATOM 6596 N N . SER A 1 847 ? 8.219 -34.688 -27.172 1 95.5 847 SER A N 1
ATOM 6597 C CA . SER A 1 847 ? 8.109 -33.25 -26.906 1 95.5 847 SER A CA 1
ATOM 6598 C C . SER A 1 847 ? 7.902 -32.969 -25.422 1 95.5 847 SER A C 1
ATOM 6600 O O . SER A 1 847 ? 7.336 -33.812 -24.703 1 95.5 847 SER A O 1
ATOM 6602 N N . GLN A 1 848 ? 8.43 -31.828 -25.016 1 93.75 848 GLN A N 1
ATOM 6603 C CA . GLN A 1 848 ? 8.195 -31.406 -23.641 1 93.75 848 GLN A CA 1
ATOM 6604 C C . GLN A 1 848 ? 6.738 -31 -23.422 1 93.75 848 GLN A C 1
ATOM 6606 O O . GLN A 1 848 ? 6.25 -31.016 -22.297 1 93.75 848 GLN A O 1
ATOM 6611 N N . TYR A 1 849 ? 6.062 -30.562 -24.469 1 94.62 849 TYR A N 1
ATOM 6612 C CA . TYR A 1 849 ? 4.656 -30.188 -24.375 1 94.62 849 TYR A CA 1
ATOM 6613 C C . TYR A 1 849 ? 3.754 -31.375 -24.672 1 94.62 849 TYR A C 1
ATOM 6615 O O . TYR A 1 849 ? 3.875 -32 -25.719 1 94.62 849 TYR A O 1
ATOM 6623 N N . SER A 1 850 ? 2.898 -31.641 -23.75 1 95.12 850 SER A N 1
ATOM 6624 C CA . SER A 1 850 ? 1.986 -32.781 -23.938 1 95.12 850 SER A CA 1
ATOM 6625 C C . SER A 1 850 ? 0.948 -32.469 -25.016 1 95.12 850 SER A C 1
ATOM 6627 O O . SER A 1 850 ? 0.227 -31.484 -24.938 1 95.12 850 SER A O 1
ATOM 6629 N N . PRO A 1 851 ? 0.792 -33.312 -25.969 1 96.06 851 PRO A N 1
ATOM 6630 C CA . PRO A 1 851 ? -0.264 -33.125 -26.969 1 96.06 851 PRO A CA 1
ATOM 6631 C C . PRO A 1 851 ? -1.64 -33.531 -26.469 1 96.06 851 PRO A C 1
ATOM 6633 O O . PRO A 1 851 ? -2.662 -33.125 -27.016 1 96.06 851 PRO A O 1
ATOM 6636 N N . TRP A 1 852 ? -1.639 -34.438 -25.453 1 96.19 852 TRP A N 1
ATOM 6637 C CA . TRP A 1 852 ? -2.887 -34.938 -24.875 1 96.19 852 TRP A CA 1
ATOM 6638 C C . TRP A 1 852 ? -3.025 -34.5 -23.422 1 96.19 852 TRP A C 1
ATOM 6640 O O . TRP A 1 852 ? -2.1 -34.656 -22.625 1 96.19 852 TRP A O 1
ATOM 6650 N N . SER A 1 853 ? -4.082 -33.969 -23.109 1 96.38 853 SER A N 1
ATOM 6651 C CA . SER A 1 853 ? -4.359 -33.625 -21.734 1 96.38 853 SER A CA 1
ATOM 6652 C C . SER A 1 853 ? -5.855 -33.625 -21.438 1 96.38 853 SER A C 1
ATOM 6654 O O . SER A 1 853 ? -6.672 -33.625 -22.375 1 96.38 853 SER A O 1
ATOM 6656 N N . GLY A 1 854 ? -6.211 -33.719 -20.156 1 96.75 854 GLY A N 1
ATOM 6657 C CA . GLY A 1 854 ? -7.617 -33.688 -19.781 1 96.75 854 GLY A CA 1
ATOM 6658 C C . GLY A 1 854 ? -7.84 -34 -18.312 1 96.75 854 GLY A C 1
ATOM 6659 O O . GLY A 1 854 ? -6.922 -33.875 -17.5 1 96.75 854 GLY A O 1
ATOM 6660 N N . GLY A 1 855 ? -9.055 -34.188 -18.031 1 97.31 855 GLY A N 1
ATOM 6661 C CA . GLY A 1 855 ? -9.461 -34.531 -16.672 1 97.31 855 GLY A CA 1
ATOM 6662 C C . GLY A 1 855 ? -10.797 -35.25 -16.625 1 97.31 855 GLY A C 1
ATOM 6663 O O . GLY A 1 855 ? -11.531 -35.281 -17.609 1 97.31 855 GLY A O 1
ATOM 6664 N N . PHE A 1 856 ? -11.07 -35.875 -15.523 1 97.31 856 PHE A N 1
ATOM 6665 C CA . PHE A 1 856 ? -12.375 -36.469 -15.25 1 97.31 856 PHE A CA 1
ATOM 6666 C C . PHE A 1 856 ? -12.688 -36.438 -13.758 1 97.31 856 PHE A C 1
ATOM 6668 O O . PHE A 1 856 ? -11.797 -36.219 -12.945 1 97.31 856 PHE A O 1
ATOM 6675 N N . GLY A 1 857 ? -13.891 -36.562 -13.453 1 95.69 857 GLY A N 1
ATOM 6676 C CA . GLY A 1 857 ? -14.297 -36.469 -12.062 1 95.69 857 GLY A CA 1
ATOM 6677 C C . GLY A 1 857 ? -15.734 -36.906 -11.836 1 95.69 857 GLY A C 1
ATOM 6678 O O . GLY A 1 857 ? -16.453 -37.25 -12.789 1 95.69 857 GLY A O 1
ATOM 6679 N N . THR A 1 858 ? -16.125 -36.969 -10.586 1 95.31 858 THR A N 1
ATOM 6680 C CA . THR A 1 858 ? -17.469 -37.375 -10.203 1 95.31 858 THR A CA 1
ATOM 6681 C C . THR A 1 858 ? -17.953 -36.594 -8.992 1 95.31 858 THR A C 1
ATOM 6683 O O . THR A 1 858 ? -17.141 -36.188 -8.156 1 95.31 858 THR A O 1
ATOM 6686 N N . ASP A 1 859 ? -19.188 -36.344 -8.969 1 93.12 859 ASP A N 1
ATOM 6687 C CA . ASP A 1 859 ? -19.891 -35.719 -7.84 1 93.12 859 ASP A CA 1
ATOM 6688 C C . ASP A 1 859 ? -21.047 -36.594 -7.375 1 93.12 859 ASP A C 1
ATOM 6690 O O . ASP A 1 859 ? -22 -36.844 -8.133 1 93.12 859 ASP A O 1
ATOM 6694 N N . LEU A 1 860 ? -20.938 -37.062 -6.176 1 94.75 860 LEU A N 1
ATOM 6695 C CA . LEU A 1 860 ? -21.969 -37.875 -5.57 1 94.75 860 LEU A CA 1
ATOM 6696 C C . LEU A 1 860 ? -22.531 -37.219 -4.316 1 94.75 860 LEU A C 1
ATOM 6698 O O . LEU A 1 860 ? -21.781 -36.75 -3.465 1 94.75 860 LEU A O 1
ATOM 6702 N N . ARG A 1 861 ? -23.812 -37.156 -4.281 1 91.38 861 ARG A N 1
ATOM 6703 C CA . ARG A 1 861 ? -24.469 -36.594 -3.102 1 91.38 861 ARG A CA 1
ATOM 6704 C C . ARG A 1 861 ? -25.562 -37.531 -2.596 1 91.38 861 ARG A C 1
ATOM 6706 O O . ARG A 1 861 ? -26.344 -38.062 -3.385 1 91.38 861 ARG A O 1
ATOM 6713 N N . TRP A 1 862 ? -25.578 -37.875 -1.23 1 92.44 862 TRP A N 1
ATOM 6714 C CA . TRP A 1 862 ? -26.578 -38.688 -0.571 1 92.44 862 TRP A CA 1
ATOM 6715 C C . TRP A 1 862 ? -27.016 -38.062 0.749 1 92.44 862 TRP A C 1
ATOM 6717 O O . TRP A 1 862 ? -26.281 -38.094 1.738 1 92.44 862 TRP A O 1
ATOM 6727 N N . LYS A 1 863 ? -28.203 -37.625 1.013 1 84.81 863 LYS A N 1
ATOM 6728 C CA . LYS A 1 863 ? -28.828 -37.094 2.219 1 84.81 863 LYS A CA 1
ATOM 6729 C C . LYS A 1 863 ? -27.859 -36.188 2.982 1 84.81 863 LYS A C 1
ATOM 6731 O O . LYS A 1 863 ? -27.609 -36.406 4.172 1 84.81 863 LYS A O 1
ATOM 6736 N N . GLY A 1 864 ? -27.172 -35.375 2.51 1 85.19 864 GLY A N 1
ATOM 6737 C CA . GLY A 1 864 ? -26.266 -34.406 3.129 1 85.19 864 GLY A CA 1
ATOM 6738 C C . GLY A 1 864 ? -24.812 -34.75 2.912 1 85.19 864 GLY A C 1
ATOM 6739 O O . GLY A 1 864 ? -23.938 -33.906 3.121 1 85.19 864 GLY A O 1
ATOM 6740 N N . LEU A 1 865 ? -24.578 -36.031 2.662 1 93.56 865 LEU A N 1
ATOM 6741 C CA . LEU A 1 865 ? -23.203 -36.438 2.371 1 93.56 865 LEU A CA 1
ATOM 6742 C C . LEU A 1 865 ? -22.875 -36.219 0.901 1 93.56 865 LEU A C 1
ATOM 6744 O O . LEU A 1 865 ? -23.656 -36.562 0.018 1 93.56 865 LEU A O 1
ATOM 6748 N N . SER A 1 866 ? -21.828 -35.531 0.709 1 92.12 866 SER A N 1
ATOM 6749 C CA . SER A 1 866 ? -21.391 -35.281 -0.661 1 92.12 866 SER A CA 1
ATOM 6750 C C . SER A 1 866 ? -19.938 -35.719 -0.871 1 92.12 866 SER A C 1
ATOM 6752 O O . SER A 1 866 ? -19.094 -35.5 0.009 1 92.12 866 SER A O 1
ATOM 6754 N N . LEU A 1 867 ? -19.656 -36.344 -1.981 1 94.25 867 LEU A N 1
ATOM 6755 C CA . LEU A 1 867 ? -18.312 -36.75 -2.383 1 94.25 867 LEU A CA 1
ATOM 6756 C C . LEU A 1 867 ? -17.969 -36.219 -3.766 1 94.25 867 LEU A C 1
ATOM 6758 O O . LEU A 1 867 ? -18.734 -36.406 -4.719 1 94.25 867 LEU A O 1
ATOM 6762 N N . ARG A 1 868 ? -16.891 -35.531 -3.818 1 93.19 868 ARG A N 1
ATOM 6763 C CA . ARG A 1 868 ? -16.391 -35.031 -5.09 1 93.19 868 ARG A CA 1
ATOM 6764 C C . ARG A 1 868 ? -14.953 -35.5 -5.344 1 93.19 868 ARG A C 1
ATOM 6766 O O . ARG A 1 868 ? -14.094 -35.375 -4.465 1 93.19 868 ARG A O 1
ATOM 6773 N N . MET A 1 869 ? -14.695 -36 -6.508 1 94.94 869 MET A N 1
ATOM 6774 C CA . MET A 1 869 ? -13.367 -36.438 -6.93 1 94.94 869 MET A CA 1
ATOM 6775 C C . MET A 1 869 ? -13 -35.844 -8.281 1 94.94 869 MET A C 1
ATOM 6777 O O . MET A 1 869 ? -13.797 -35.875 -9.227 1 94.94 869 MET A O 1
ATOM 6781 N N . ASP A 1 870 ? -11.844 -35.281 -8.375 1 94.69 870 ASP A N 1
ATOM 6782 C CA . ASP A 1 870 ? -11.352 -34.688 -9.617 1 94.69 870 ASP A CA 1
ATOM 6783 C C . ASP A 1 870 ? -9.992 -35.25 -10 1 94.69 870 ASP A C 1
ATOM 6785 O O . ASP A 1 870 ? -9.055 -35.219 -9.203 1 94.69 870 ASP A O 1
ATOM 6789 N N . PHE A 1 871 ? -9.875 -35.75 -11.18 1 96.56 871 PHE A N 1
ATOM 6790 C CA . PHE A 1 871 ? -8.633 -36.281 -11.727 1 96.56 871 PHE A CA 1
ATOM 6791 C C . PHE A 1 871 ? -8.125 -35.438 -12.875 1 96.56 871 PHE A C 1
ATOM 6793 O O . PHE A 1 871 ? -8.922 -34.875 -13.641 1 96.56 871 PHE A O 1
ATOM 6800 N N . THR A 1 872 ? -6.832 -35.312 -12.992 1 96.38 872 THR A N 1
ATOM 6801 C CA . THR A 1 872 ? -6.184 -34.688 -14.133 1 96.38 872 THR A CA 1
ATOM 6802 C C . THR A 1 872 ? -5.145 -35.625 -14.75 1 96.38 872 THR A C 1
ATOM 6804 O O . THR A 1 872 ? -4.605 -36.5 -14.07 1 96.38 872 THR A O 1
ATOM 6807 N N . TRP A 1 873 ? -4.922 -35.5 -16.016 1 96.69 873 TRP A N 1
ATOM 6808 C CA . TRP A 1 873 ? -3.934 -36.344 -16.672 1 96.69 873 TRP A CA 1
ATOM 6809 C C . TRP A 1 873 ? -3.297 -35.656 -17.859 1 96.69 873 TRP A C 1
ATOM 6811 O O . TRP A 1 873 ? -3.857 -34.688 -18.391 1 96.69 873 TRP A O 1
ATOM 6821 N N . ALA A 1 874 ? -2.123 -36 -18.234 1 97.06 874 ALA A N 1
ATOM 6822 C CA . ALA A 1 874 ? -1.354 -35.625 -19.406 1 97.06 874 ALA A CA 1
ATOM 6823 C C . ALA A 1 874 ? -0.626 -36.812 -20 1 97.06 874 ALA A C 1
ATOM 6825 O O . ALA A 1 874 ? -0.099 -37.656 -19.266 1 97.06 874 ALA A O 1
ATOM 6826 N N . ALA A 1 875 ? -0.715 -36.938 -21.312 1 96.94 875 ALA A N 1
ATOM 6827 C CA . ALA A 1 875 ? -0.09 -38.094 -21.969 1 96.94 875 ALA A CA 1
ATOM 6828 C C . ALA A 1 875 ? 0.911 -37.625 -23.031 1 96.94 875 ALA A C 1
ATOM 6830 O O . ALA A 1 875 ? 0.698 -36.625 -23.688 1 96.94 875 ALA A O 1
ATOM 6831 N N . LYS A 1 876 ? 2.006 -38.469 -23.172 1 96.75 876 LYS A N 1
ATOM 6832 C CA . LYS A 1 876 ? 3.102 -38.219 -24.094 1 96.75 876 LYS A CA 1
ATOM 6833 C C . LYS A 1 876 ? 3.846 -36.938 -23.75 1 96.75 876 LYS A C 1
ATOM 6835 O O . LYS A 1 876 ? 4.109 -36.094 -24.625 1 96.75 876 LYS A O 1
ATOM 6840 N N . LYS A 1 877 ? 3.996 -36.781 -22.547 1 96.12 877 LYS A N 1
ATOM 6841 C CA . LYS A 1 877 ? 4.844 -35.719 -21.984 1 96.12 877 LYS A CA 1
ATOM 6842 C C . LYS A 1 877 ? 6.211 -36.281 -21.594 1 96.12 877 LYS A C 1
ATOM 6844 O O . LYS A 1 877 ? 6.305 -37.312 -20.922 1 96.12 877 LYS A O 1
ATOM 6849 N N . TYR A 1 878 ? 7.234 -35.562 -22.078 1 97.06 878 TYR A N 1
ATOM 6850 C CA . TYR A 1 878 ? 8.57 -36.062 -21.781 1 97.06 878 TYR A CA 1
ATOM 6851 C C . TYR A 1 878 ? 9.43 -34.969 -21.141 1 97.06 878 TYR A C 1
ATOM 6853 O O . TYR A 1 878 ? 9.227 -33.781 -21.391 1 97.06 878 TYR A O 1
ATOM 6861 N N . MET A 1 879 ? 10.336 -35.406 -20.297 1 96.19 879 MET A N 1
ATOM 6862 C CA . MET A 1 879 ? 11.273 -34.531 -19.625 1 96.19 879 MET A CA 1
ATOM 6863 C C . MET A 1 879 ? 12.609 -35.219 -19.391 1 96.19 879 MET A C 1
ATOM 6865 O O . MET A 1 879 ? 12.656 -36.406 -19.109 1 96.19 879 MET A O 1
ATOM 6869 N N . ILE A 1 880 ? 13.594 -34.344 -19.5 1 95.94 880 ILE A N 1
ATOM 6870 C CA . ILE A 1 880 ? 14.906 -34.844 -19.094 1 95.94 880 ILE A CA 1
ATOM 6871 C C . ILE A 1 880 ? 15.016 -34.812 -17.578 1 95.94 880 ILE A C 1
ATOM 6873 O O . ILE A 1 880 ? 14.828 -33.781 -16.953 1 95.94 880 ILE A O 1
ATOM 6877 N N . ASN A 1 881 ? 15.219 -35.969 -17 1 95.19 881 ASN A N 1
ATOM 6878 C CA . ASN A 1 881 ? 15.461 -36.094 -15.57 1 95.19 881 ASN A CA 1
ATOM 6879 C C . ASN A 1 881 ? 16.953 -36 -15.25 1 95.19 881 ASN A C 1
ATOM 6881 O O . ASN A 1 881 ? 17.625 -37.031 -15.172 1 95.19 881 ASN A O 1
ATOM 6885 N N . ASN A 1 882 ? 17.359 -34.844 -14.906 1 92.75 882 ASN A N 1
ATOM 6886 C CA . ASN A 1 882 ? 18.781 -34.625 -14.672 1 92.75 882 ASN A CA 1
ATOM 6887 C C . ASN A 1 882 ? 19.219 -35.156 -13.312 1 92.75 882 ASN A C 1
ATOM 6889 O O . ASN A 1 882 ? 20.422 -35.312 -13.055 1 92.75 882 ASN A O 1
ATOM 6893 N N . ASP A 1 883 ? 18.344 -35.531 -12.422 1 92.44 883 ASP A N 1
ATOM 6894 C CA . ASP A 1 883 ? 18.703 -36.188 -11.172 1 92.44 883 ASP A CA 1
ATOM 6895 C C . ASP A 1 883 ? 19.469 -37.469 -11.43 1 92.44 883 ASP A C 1
ATOM 6897 O O . ASP A 1 883 ? 20.438 -37.781 -10.727 1 92.44 883 ASP A O 1
ATOM 6901 N N . LEU A 1 884 ? 19.047 -38.188 -12.398 1 94 884 LEU A N 1
ATOM 6902 C CA . LEU A 1 884 ? 19.578 -39.5 -12.688 1 94 884 LEU A CA 1
ATOM 6903 C C . LEU A 1 884 ? 21.047 -39.438 -13.109 1 94 884 LEU A C 1
ATOM 6905 O O . LEU A 1 884 ? 21.812 -40.344 -12.859 1 94 884 LEU A O 1
ATOM 6909 N N . TYR A 1 885 ? 21.344 -38.312 -13.758 1 93.19 885 TYR A N 1
ATOM 6910 C CA . TYR A 1 885 ? 22.734 -38.156 -14.141 1 93.19 885 TYR A CA 1
ATOM 6911 C C . TYR A 1 885 ? 23.656 -38.25 -12.93 1 93.19 885 TYR A C 1
ATOM 6913 O O . TYR A 1 885 ? 24.766 -38.781 -13.031 1 93.19 885 TYR A O 1
ATOM 6921 N N . PHE A 1 886 ? 23.172 -37.875 -11.828 1 92.94 886 PHE A N 1
ATOM 6922 C CA . PHE A 1 886 ? 24.016 -37.812 -10.633 1 92.94 886 PHE A CA 1
ATOM 6923 C C . PHE A 1 886 ? 23.844 -39.062 -9.789 1 92.94 886 PHE A C 1
ATOM 6925 O O . PHE A 1 886 ? 24.797 -39.562 -9.18 1 92.94 886 PHE A O 1
ATOM 6932 N N . ILE A 1 887 ? 22.719 -39.688 -9.766 1 95.69 887 ILE A N 1
ATOM 6933 C CA . ILE A 1 887 ? 22.438 -40.719 -8.781 1 95.69 887 ILE A CA 1
ATOM 6934 C C . ILE A 1 887 ? 22.469 -42.094 -9.469 1 95.69 887 ILE A C 1
ATOM 6936 O O . ILE A 1 887 ? 22.266 -43.125 -8.82 1 95.69 887 ILE A O 1
ATOM 6940 N N . THR A 1 888 ? 22.688 -42.188 -10.766 1 95.75 888 THR A N 1
ATOM 6941 C CA . THR A 1 888 ? 22.906 -43.438 -11.492 1 95.75 888 THR A CA 1
ATOM 6942 C C . THR A 1 888 ? 24.172 -43.344 -12.344 1 95.75 888 THR A C 1
ATOM 6944 O O . THR A 1 888 ? 24.156 -43.719 -13.523 1 95.75 888 THR A O 1
ATOM 6947 N N . ASN A 1 889 ? 25.156 -42.906 -11.805 1 96.12 889 ASN A N 1
ATOM 6948 C CA . ASN A 1 889 ? 26.422 -42.656 -12.477 1 96.12 889 ASN A CA 1
ATOM 6949 C C . ASN A 1 889 ? 27.609 -43.125 -11.617 1 96.12 889 ASN A C 1
ATOM 6951 O O . ASN A 1 889 ? 27.891 -42.5 -10.578 1 96.12 889 ASN A O 1
ATOM 6955 N N . ASN A 1 890 ? 28.422 -44.031 -12.125 1 95.88 890 ASN A N 1
ATOM 6956 C CA . ASN A 1 890 ? 29.547 -44.594 -11.391 1 95.88 890 ASN A CA 1
ATOM 6957 C C . ASN A 1 890 ? 30.609 -43.5 -11.102 1 95.88 890 ASN A C 1
ATOM 6959 O O . ASN A 1 890 ? 31.359 -43.625 -10.141 1 95.88 890 ASN A O 1
ATOM 6963 N N . ASN A 1 891 ? 30.609 -42.5 -11.914 1 94.75 891 ASN A N 1
ATOM 6964 C CA . ASN A 1 891 ? 31.609 -41.469 -11.75 1 94.75 891 ASN A CA 1
ATOM 6965 C C . ASN A 1 891 ? 31.328 -40.594 -10.523 1 94.75 891 ASN A C 1
ATOM 6967 O O . ASN A 1 891 ? 32.188 -39.875 -10.062 1 94.75 891 ASN A O 1
ATOM 6971 N N . PHE A 1 892 ? 30.125 -40.719 -10.008 1 94.06 892 PHE A N 1
ATOM 6972 C CA . PHE A 1 892 ? 29.766 -39.938 -8.82 1 94.06 892 PHE A CA 1
ATOM 6973 C C . PHE A 1 892 ? 29.656 -40.875 -7.605 1 94.06 892 PHE A C 1
ATOM 6975 O O . PHE A 1 892 ? 29.156 -40.469 -6.551 1 94.06 892 PHE A O 1
ATOM 6982 N N . ALA A 1 893 ? 30.172 -42.031 -7.699 1 94.19 893 ALA A N 1
ATOM 6983 C CA . ALA A 1 893 ? 29.969 -43.094 -6.711 1 94.19 893 ALA A CA 1
ATOM 6984 C C . ALA A 1 893 ? 30.609 -42.719 -5.375 1 94.19 893 ALA A C 1
ATOM 6986 O O . ALA A 1 893 ? 30.203 -43.188 -4.324 1 94.19 893 ALA A O 1
ATOM 6987 N N . THR A 1 894 ? 31.609 -41.844 -5.363 1 92.88 894 THR A N 1
ATOM 6988 C CA . THR A 1 894 ? 32.312 -41.5 -4.121 1 92.88 894 THR A CA 1
ATOM 6989 C C . THR A 1 894 ? 31.75 -40.219 -3.529 1 92.88 894 THR A C 1
ATOM 6991 O O . THR A 1 894 ? 32.094 -39.844 -2.402 1 92.88 894 THR A O 1
ATOM 6994 N N . SER A 1 895 ? 30.906 -39.531 -4.273 1 92.38 895 SER A N 1
ATOM 6995 C CA . SER A 1 895 ? 30.484 -38.219 -3.816 1 92.38 895 SER A CA 1
ATOM 6996 C C . SER A 1 895 ? 28.969 -38.156 -3.66 1 92.38 895 SER A C 1
ATOM 6998 O O . SER A 1 895 ? 28.438 -37.312 -2.93 1 92.38 895 SER A O 1
ATOM 7000 N N . TYR A 1 896 ? 28.281 -38.969 -4.34 1 94.75 896 TYR A N 1
ATOM 7001 C CA . TYR A 1 896 ? 26.828 -39.031 -4.262 1 94.75 896 TYR A CA 1
ATOM 7002 C C . TYR A 1 896 ? 26.375 -40.438 -3.85 1 94.75 896 TYR A C 1
ATOM 7004 O O . TYR A 1 896 ? 27.016 -41.438 -4.227 1 94.75 896 TYR A O 1
ATOM 7012 N N . ASN A 1 897 ? 25.359 -40.469 -3 1 97 897 ASN A N 1
ATOM 7013 C CA . ASN A 1 897 ? 24.656 -41.719 -2.928 1 97 897 ASN A CA 1
ATOM 7014 C C . ASN A 1 897 ? 24.078 -42.125 -4.281 1 97 897 ASN A C 1
ATOM 7016 O O . ASN A 1 897 ? 24.047 -41.312 -5.211 1 97 897 ASN A O 1
ATOM 7020 N N . GLN A 1 898 ? 23.875 -43.375 -4.434 1 97.81 898 GLN A N 1
ATOM 7021 C CA . GLN A 1 898 ? 23.391 -43.875 -5.711 1 97.81 898 GLN A CA 1
ATOM 7022 C C . GLN A 1 898 ? 22.078 -44.625 -5.535 1 97.81 898 GLN A C 1
ATOM 7024 O O . GLN A 1 898 ? 21.703 -45 -4.418 1 97.81 898 GLN A O 1
ATOM 7029 N N . ARG A 1 899 ? 21.391 -44.875 -6.66 1 97.12 899 ARG A N 1
ATOM 7030 C CA . ARG A 1 899 ? 20.172 -45.688 -6.66 1 97.12 899 ARG A CA 1
ATOM 7031 C C . ARG A 1 899 ? 20.5 -47.156 -6.465 1 97.12 899 ARG A C 1
ATOM 7033 O O . ARG A 1 899 ? 21.578 -47.625 -6.867 1 97.12 899 ARG A O 1
ATOM 7040 N N . VAL A 1 900 ? 19.547 -47.812 -5.906 1 97.5 900 VAL A N 1
ATOM 7041 C CA . VAL A 1 900 ? 19.719 -49.25 -5.621 1 97.5 900 VAL A CA 1
ATOM 7042 C C . VAL A 1 900 ? 19.984 -50 -6.918 1 97.5 900 VAL A C 1
ATOM 7044 O O . VAL A 1 900 ? 20.75 -50.969 -6.938 1 97.5 900 VAL A O 1
ATOM 7047 N N . GLU A 1 901 ? 19.469 -49.531 -8.047 1 95.69 901 GLU A N 1
ATOM 7048 C CA . GLU A 1 901 ? 19.625 -50.156 -9.344 1 95.69 901 GLU A CA 1
ATOM 7049 C C . GLU A 1 901 ? 21.078 -50.25 -9.75 1 95.69 901 GLU A C 1
ATOM 7051 O O . GLU A 1 901 ? 21.453 -51.125 -10.555 1 95.69 901 GLU A O 1
ATOM 7056 N N . MET A 1 902 ? 21.875 -49.469 -9.234 1 97.5 902 MET A N 1
ATOM 7057 C CA . MET A 1 902 ? 23.297 -49.406 -9.594 1 97.5 902 MET A CA 1
ATOM 7058 C C . MET A 1 902 ? 24.016 -50.656 -9.102 1 97.5 902 MET A C 1
ATOM 7060 O O . MET A 1 902 ? 25.141 -50.906 -9.523 1 97.5 902 MET A O 1
ATOM 7064 N N . LEU A 1 903 ? 23.453 -51.375 -8.195 1 97.25 903 LEU A N 1
ATOM 7065 C CA . LEU A 1 903 ? 24.016 -52.656 -7.746 1 97.25 903 LEU A CA 1
ATOM 7066 C C . LEU A 1 903 ? 24.141 -53.625 -8.906 1 97.25 903 LEU A C 1
ATOM 7068 O O . LEU A 1 903 ? 24.891 -54.594 -8.828 1 97.25 903 LEU A O 1
ATOM 7072 N N . ASN A 1 904 ? 23.484 -53.312 -10.016 1 96.69 904 ASN A N 1
ATOM 7073 C CA . ASN A 1 904 ? 23.547 -54.156 -11.211 1 96.69 904 ASN A CA 1
ATOM 7074 C C . ASN A 1 904 ? 24.609 -53.656 -12.195 1 96.69 904 ASN A C 1
ATOM 7076 O O . ASN A 1 904 ? 24.516 -53.938 -13.391 1 96.69 904 ASN A O 1
ATOM 7080 N N . VAL A 1 905 ? 25.578 -53 -11.781 1 97.25 905 VAL A N 1
ATOM 7081 C CA . VAL A 1 905 ? 26.656 -52.438 -12.602 1 97.25 905 VAL A CA 1
ATOM 7082 C C . VAL A 1 905 ? 27.422 -53.594 -13.289 1 97.25 905 VAL A C 1
ATOM 7084 O O . VAL A 1 905 ? 27.547 -54.688 -12.742 1 97.25 905 VAL A O 1
ATOM 7087 N N . TRP A 1 906 ? 27.906 -53.312 -14.562 1 97.19 906 TRP A N 1
ATOM 7088 C CA . TRP A 1 906 ? 28.719 -54.25 -15.305 1 97.19 906 TRP A CA 1
ATOM 7089 C C . TRP A 1 906 ? 30.062 -54.469 -14.617 1 97.19 906 TRP A C 1
ATOM 7091 O O . TRP A 1 906 ? 30.797 -53.531 -14.352 1 97.19 906 TRP A O 1
ATOM 7101 N N . THR A 1 907 ? 30.453 -55.719 -14.367 1 95.06 907 THR A N 1
ATOM 7102 C CA . THR A 1 907 ? 31.703 -55.969 -13.664 1 95.06 907 THR A CA 1
ATOM 7103 C C . THR A 1 907 ? 32.562 -56.969 -14.453 1 95.06 907 THR A C 1
ATOM 7105 O O . THR A 1 907 ? 33.812 -56.938 -14.328 1 95.06 907 THR A O 1
ATOM 7108 N N . LYS A 1 908 ? 31.906 -57.844 -15.305 1 94.44 908 LYS A N 1
ATOM 7109 C CA . LYS A 1 908 ? 32.656 -58.875 -16.047 1 94.44 908 LYS A CA 1
ATOM 7110 C C . LYS A 1 908 ? 32.031 -59.156 -17.391 1 94.44 908 LYS A C 1
ATOM 7112 O O . LYS A 1 908 ? 30.828 -58.906 -17.578 1 94.44 908 LYS A O 1
ATOM 7117 N N . PRO A 1 909 ? 32.875 -59.656 -18.297 1 95.62 909 PRO A N 1
ATOM 7118 C CA . PRO A 1 909 ? 32.281 -60 -19.609 1 95.62 909 PRO A CA 1
ATOM 7119 C C . PRO A 1 909 ? 31.125 -60.969 -19.516 1 95.62 909 PRO A C 1
ATOM 7121 O O . PRO A 1 909 ? 31.203 -61.938 -18.766 1 95.62 909 PRO A O 1
ATOM 7124 N N . GLY A 1 910 ? 30.016 -60.719 -20.188 1 95.31 910 GLY A N 1
ATOM 7125 C CA . GLY A 1 910 ? 28.828 -61.562 -20.172 1 95.31 910 GLY A CA 1
ATOM 7126 C C . GLY A 1 910 ? 27.688 -60.969 -19.359 1 95.31 910 GLY A C 1
ATOM 7127 O O . GLY A 1 910 ? 26.531 -61.375 -19.516 1 95.31 910 GLY A O 1
ATOM 7128 N N . ASP A 1 911 ? 27.984 -59.938 -18.547 1 95.75 911 ASP A N 1
ATOM 7129 C CA . ASP A 1 911 ? 26.953 -59.281 -17.766 1 95.75 911 ASP A CA 1
ATOM 7130 C C . ASP A 1 911 ? 25.969 -58.531 -18.656 1 95.75 911 ASP A C 1
ATOM 7132 O O . ASP A 1 911 ? 26.375 -57.75 -19.516 1 95.75 911 ASP A O 1
ATOM 7136 N N . ILE A 1 912 ? 24.656 -58.844 -18.469 1 95.81 912 ILE A N 1
ATOM 7137 C CA . ILE A 1 912 ? 23.625 -58.125 -19.203 1 95.81 912 ILE A CA 1
ATOM 7138 C C . ILE A 1 912 ? 22.984 -57.094 -18.297 1 95.81 912 ILE A C 1
ATOM 7140 O O . ILE A 1 912 ? 22.141 -57.406 -17.469 1 95.81 912 ILE A O 1
ATOM 7144 N N . THR A 1 913 ? 23.406 -55.812 -18.484 1 95.69 913 THR A N 1
ATOM 7145 C CA . THR A 1 913 ? 22.953 -54.719 -17.656 1 95.69 913 THR A CA 1
ATOM 7146 C C . THR A 1 913 ? 22.953 -53.406 -18.453 1 95.69 913 THR A C 1
ATOM 7148 O O . THR A 1 913 ? 23.578 -53.312 -19.516 1 95.69 913 THR A O 1
ATOM 7151 N N . ASP A 1 914 ? 22.156 -52.5 -17.984 1 93.31 914 ASP A N 1
ATOM 7152 C CA . ASP A 1 914 ? 22.109 -51.188 -18.625 1 93.31 914 ASP A CA 1
ATOM 7153 C C . ASP A 1 914 ? 23.062 -50.219 -17.953 1 93.31 914 ASP A C 1
ATOM 7155 O O . ASP A 1 914 ? 23.125 -49.031 -18.344 1 93.31 914 ASP A O 1
ATOM 7159 N N . ILE A 1 915 ? 23.766 -50.656 -16.938 1 96.38 915 ILE A N 1
ATOM 7160 C CA . ILE A 1 915 ? 24.734 -49.812 -16.234 1 96.38 915 ILE A CA 1
ATOM 7161 C C . ILE A 1 915 ? 26.141 -50.125 -16.703 1 96.38 915 ILE A C 1
ATOM 7163 O O . ILE A 1 915 ? 26.656 -51.219 -16.469 1 96.38 915 ILE A O 1
ATOM 7167 N N . PRO A 1 916 ? 26.781 -49.156 -17.297 1 96.69 916 PRO A N 1
ATOM 7168 C CA . PRO A 1 916 ? 28.094 -49.438 -17.891 1 96.69 916 PRO A CA 1
ATOM 7169 C C . PRO A 1 916 ? 29.172 -49.719 -16.844 1 96.69 916 PRO A C 1
ATOM 7171 O O . PRO A 1 916 ? 28.953 -49.5 -15.656 1 96.69 916 PRO A O 1
ATOM 7174 N N . ALA A 1 917 ? 30.297 -50.188 -17.375 1 96.31 917 ALA A N 1
ATOM 7175 C CA . ALA A 1 917 ? 31.453 -50.469 -16.516 1 96.31 917 ALA A CA 1
ATOM 7176 C C . ALA A 1 917 ? 31.969 -49.188 -15.852 1 96.31 917 ALA A C 1
ATOM 7178 O O . ALA A 1 917 ? 31.844 -48.094 -16.406 1 96.31 917 ALA A O 1
ATOM 7179 N N . PRO A 1 918 ? 32.562 -49.344 -14.656 1 94.94 918 PRO A N 1
ATOM 7180 C CA . PRO A 1 918 ? 33.156 -48.156 -14.016 1 94.94 918 PRO A CA 1
ATOM 7181 C C . PRO A 1 918 ? 34.219 -47.5 -14.883 1 94.94 918 PRO A C 1
ATOM 7183 O O . PRO A 1 918 ? 34.969 -48.188 -15.602 1 94.94 918 PRO A O 1
ATOM 7186 N N . GLY A 1 919 ? 34.281 -46.219 -14.852 1 91.44 919 GLY A N 1
ATOM 7187 C CA . GLY A 1 919 ? 35.281 -45.438 -15.602 1 91.44 919 GLY A CA 1
ATOM 7188 C C . GLY A 1 919 ? 34.719 -44.844 -16.875 1 91.44 919 GLY A C 1
ATOM 7189 O O . GLY A 1 919 ? 35.344 -43.969 -17.484 1 91.44 919 GLY A O 1
ATOM 7190 N N . GLN A 1 920 ? 33.562 -45.344 -17.281 1 93.56 920 GLN A N 1
ATOM 7191 C CA . GLN A 1 920 ? 32.938 -44.812 -18.469 1 93.56 920 GLN A CA 1
ATOM 7192 C C . GLN A 1 920 ? 32.281 -43.438 -18.188 1 93.56 920 GLN A C 1
ATOM 7194 O O . GLN A 1 920 ? 31.531 -43.312 -17.219 1 93.56 920 GLN A O 1
ATOM 7199 N N . ALA A 1 921 ? 32.625 -42.438 -19 1 93.62 921 ALA A N 1
ATOM 7200 C CA . ALA A 1 921 ? 31.984 -41.125 -18.875 1 93.62 921 ALA A CA 1
ATOM 7201 C C . ALA A 1 921 ? 30.578 -41.156 -19.484 1 93.62 921 ALA A C 1
ATOM 7203 O O . ALA A 1 921 ? 30.406 -41.5 -20.656 1 93.62 921 ALA A O 1
ATOM 7204 N N . LEU A 1 922 ? 29.656 -40.844 -18.641 1 94 922 LEU A N 1
ATOM 7205 C CA . LEU A 1 922 ? 28.297 -40.812 -19.156 1 94 922 LEU A CA 1
ATOM 7206 C C . LEU A 1 922 ? 28.047 -39.531 -19.938 1 94 922 LEU A C 1
ATOM 7208 O O . LEU A 1 922 ? 28.594 -38.469 -19.578 1 94 922 LEU A O 1
ATOM 7212 N N . GLN A 1 923 ? 27.234 -39.625 -20.984 1 92.94 923 GLN A N 1
ATOM 7213 C CA . GLN A 1 923 ? 26.938 -38.5 -21.875 1 92.94 923 GLN A CA 1
ATOM 7214 C C . GLN A 1 923 ? 25.469 -38.094 -21.766 1 92.94 923 GLN A C 1
ATOM 7216 O O . GLN A 1 923 ? 24.656 -38.812 -21.203 1 92.94 923 GLN A O 1
ATOM 7221 N N . PHE A 1 924 ? 25.219 -36.875 -22.203 1 92.88 924 PHE A N 1
ATOM 7222 C CA . PHE A 1 924 ? 23.844 -36.375 -22.203 1 92.88 924 PHE A CA 1
ATOM 7223 C C . PHE A 1 924 ? 23.094 -36.875 -23.438 1 92.88 924 PHE A C 1
ATOM 7225 O O . PHE A 1 924 ? 22.844 -36.125 -24.375 1 92.88 924 PHE A O 1
ATOM 7232 N N . ASP A 1 925 ? 22.781 -38.125 -23.469 1 94.88 925 ASP A N 1
ATOM 7233 C CA . ASP A 1 925 ? 22.016 -38.781 -24.516 1 94.88 925 ASP A CA 1
ATOM 7234 C C . ASP A 1 925 ? 20.562 -39.031 -24.094 1 94.88 925 ASP A C 1
ATOM 7236 O O . ASP A 1 925 ? 20.109 -38.438 -23.109 1 94.88 925 ASP A O 1
ATOM 7240 N N . ASP A 1 926 ? 19.734 -39.75 -24.844 1 95.06 926 ASP A N 1
ATOM 7241 C CA . ASP A 1 926 ? 18.297 -39.812 -24.609 1 95.06 926 ASP A CA 1
ATOM 7242 C C . ASP A 1 926 ? 17.969 -40.781 -23.469 1 95.06 926 ASP A C 1
ATOM 7244 O O . ASP A 1 926 ? 16.797 -41.031 -23.188 1 95.06 926 ASP A O 1
ATOM 7248 N N . ARG A 1 927 ? 19 -41.344 -22.734 1 94.69 927 ARG A N 1
ATOM 7249 C CA . ARG A 1 927 ? 18.734 -42.219 -21.609 1 94.69 927 ARG A CA 1
ATOM 7250 C C . ARG A 1 927 ? 18.078 -41.469 -20.469 1 94.69 927 ARG A C 1
ATOM 7252 O O . ARG A 1 927 ? 17.375 -42.062 -19.641 1 94.69 927 ARG A O 1
ATOM 7259 N N . TRP A 1 928 ? 18.406 -40.188 -20.422 1 95.19 928 TRP A N 1
ATOM 7260 C CA . TRP A 1 928 ? 17.875 -39.344 -19.344 1 95.19 928 TRP A CA 1
ATOM 7261 C C . TRP A 1 928 ? 16.469 -38.875 -19.672 1 95.19 928 TRP A C 1
ATOM 7263 O O . TRP A 1 928 ? 15.781 -38.312 -18.812 1 95.19 928 TRP A O 1
ATOM 7273 N N . LEU A 1 929 ? 16.031 -38.969 -20.906 1 96.75 929 LEU A N 1
ATOM 7274 C CA . LEU A 1 929 ? 14.688 -38.562 -21.328 1 96.75 929 LEU A CA 1
ATOM 7275 C C . LEU A 1 929 ? 13.656 -39.594 -20.859 1 96.75 929 LEU A C 1
ATOM 7277 O O . LEU A 1 929 ? 13.711 -40.75 -21.234 1 96.75 929 LEU A O 1
ATOM 7281 N N . GLU A 1 930 ? 12.719 -39.156 -19.969 1 96.56 930 GLU A N 1
ATOM 7282 C CA . GLU A 1 930 ? 11.727 -40.062 -19.391 1 96.56 930 GLU A CA 1
ATOM 7283 C C . GLU A 1 930 ? 10.312 -39.625 -19.781 1 96.56 930 GLU A C 1
ATOM 7285 O O . GLU A 1 930 ? 10.055 -38.438 -20.031 1 96.56 930 GLU A O 1
ATOM 7290 N N . ASP A 1 931 ? 9.477 -40.656 -19.875 1 97.12 931 ASP A N 1
ATOM 7291 C CA . ASP A 1 931 ? 8.047 -40.406 -20 1 97.12 931 ASP A CA 1
ATOM 7292 C C . ASP A 1 931 ? 7.469 -39.844 -18.719 1 97.12 931 ASP A C 1
ATOM 7294 O O . ASP A 1 931 ? 7.441 -40.5 -17.688 1 97.12 931 ASP A O 1
ATOM 7298 N N . ALA A 1 932 ? 7.047 -38.625 -18.781 1 96.94 932 ALA A N 1
ATOM 7299 C CA . ALA A 1 932 ? 6.492 -37.938 -17.609 1 96.94 932 ALA A CA 1
ATOM 7300 C C . ALA A 1 932 ? 4.973 -37.875 -17.688 1 96.94 932 ALA A C 1
ATOM 7302 O O . ALA A 1 932 ? 4.348 -37 -17.062 1 96.94 932 ALA A O 1
ATOM 7303 N N . SER A 1 933 ? 4.316 -38.688 -18.469 1 97.5 933 SER A N 1
ATOM 7304 C CA . SER A 1 933 ? 2.861 -38.812 -18.453 1 97.5 933 SER A CA 1
ATOM 7305 C C . SER A 1 933 ? 2.346 -39.188 -17.078 1 97.5 933 SER A C 1
ATOM 7307 O O . SER A 1 933 ? 3.021 -39.906 -16.328 1 97.5 933 SER A O 1
ATOM 7309 N N . PHE A 1 934 ? 1.175 -38.688 -16.75 1 96.69 934 PHE A N 1
ATOM 7310 C CA . PHE A 1 934 ? 0.661 -39.031 -15.438 1 96.69 934 PHE A CA 1
ATOM 7311 C C . PHE A 1 934 ? -0.86 -38.938 -15.406 1 96.69 934 PHE A C 1
ATOM 7313 O O . PHE A 1 934 ? -1.465 -38.312 -16.281 1 96.69 934 PHE A O 1
ATOM 7320 N N . VAL A 1 935 ? -1.466 -39.562 -14.461 1 97.38 935 VAL A N 1
ATOM 7321 C CA . VAL A 1 935 ? -2.828 -39.375 -13.969 1 97.38 935 VAL A CA 1
ATOM 7322 C C . VAL A 1 935 ? -2.807 -39.094 -12.469 1 97.38 935 VAL A C 1
ATOM 7324 O O . VAL A 1 935 ? -2.158 -39.812 -11.703 1 97.38 935 VAL A O 1
ATOM 7327 N N . ARG A 1 936 ? -3.441 -38.062 -12.062 1 96.25 936 ARG A N 1
ATOM 7328 C CA . ARG A 1 936 ? -3.354 -37.656 -10.672 1 96.25 936 ARG A CA 1
ATOM 7329 C C . ARG A 1 936 ? -4.734 -37.344 -10.102 1 96.25 936 ARG A C 1
ATOM 7331 O O . ARG A 1 936 ? -5.547 -36.688 -10.758 1 96.25 936 ARG A O 1
ATOM 7338 N N . LEU A 1 937 ? -5.016 -37.875 -8.914 1 96.31 937 LEU A N 1
ATOM 7339 C CA . LEU A 1 937 ? -6.18 -37.406 -8.156 1 96.31 937 LEU A CA 1
ATOM 7340 C C . LEU A 1 937 ? -5.914 -36.062 -7.492 1 96.31 937 LEU A C 1
ATOM 7342 O O . LEU A 1 937 ? -5.398 -36 -6.375 1 96.31 937 LEU A O 1
ATOM 7346 N N . LYS A 1 938 ? -6.305 -35.094 -8.148 1 92.94 938 LYS A N 1
ATOM 7347 C CA . LYS A 1 938 ? -5.961 -33.719 -7.75 1 92.94 938 LYS A CA 1
ATOM 7348 C C . LYS A 1 938 ? -6.734 -33.312 -6.504 1 92.94 938 LYS A C 1
ATOM 7350 O O . LYS A 1 938 ? -6.207 -32.562 -5.652 1 92.94 938 LYS A O 1
ATOM 7355 N N . ASN A 1 939 ? -8.016 -33.625 -6.508 1 92.38 939 ASN A N 1
ATOM 7356 C CA . ASN A 1 939 ? -8.828 -33.219 -5.367 1 92.38 939 ASN A CA 1
ATOM 7357 C C . ASN A 1 939 ? -9.852 -34.281 -5.004 1 92.38 939 ASN A C 1
ATOM 7359 O O . ASN A 1 939 ? -10.477 -34.875 -5.887 1 92.38 939 ASN A O 1
ATOM 7363 N N . LEU A 1 940 ? -9.969 -34.531 -3.756 1 94.75 940 LEU A N 1
ATOM 7364 C CA . LEU A 1 940 ? -11.023 -35.344 -3.154 1 94.75 940 LEU A CA 1
ATOM 7365 C C . LEU A 1 940 ? -11.641 -34.625 -1.96 1 94.75 940 LEU A C 1
ATOM 7367 O O . LEU A 1 940 ? -10.945 -34.312 -0.994 1 94.75 940 LEU A O 1
ATOM 7371 N N . THR A 1 941 ? -12.859 -34.375 -2.043 1 93.81 941 THR A N 1
ATOM 7372 C CA . THR A 1 941 ? -13.531 -33.656 -0.953 1 93.81 941 THR A CA 1
ATOM 7373 C C . THR A 1 941 ? -14.734 -34.469 -0.462 1 93.81 941 THR A C 1
ATOM 7375 O O . THR A 1 941 ? -15.617 -34.812 -1.251 1 93.81 941 THR A O 1
ATOM 7378 N N . LEU A 1 942 ? -14.734 -34.75 0.762 1 95.25 942 LEU A N 1
ATOM 7379 C CA . LEU A 1 942 ? -15.875 -35.344 1.466 1 95.25 942 LEU A CA 1
ATOM 7380 C C . LEU A 1 942 ? -16.516 -34.312 2.408 1 95.25 942 LEU A C 1
ATOM 7382 O O . LEU A 1 942 ? -15.828 -33.75 3.256 1 95.25 942 LEU A O 1
ATOM 7386 N N . GLN A 1 943 ? -17.766 -34.125 2.219 1 93.88 943 GLN A N 1
ATOM 7387 C CA . GLN A 1 943 ? -18.453 -33.125 3.027 1 93.88 943 GLN A CA 1
ATOM 7388 C C . GLN A 1 943 ? -19.734 -33.688 3.633 1 93.88 943 GLN A C 1
ATOM 7390 O O . GLN A 1 943 ? -20.453 -34.469 2.99 1 93.88 943 GLN A O 1
ATOM 7395 N N . TYR A 1 944 ? -19.984 -33.344 4.805 1 94.56 944 TYR A N 1
ATOM 7396 C CA . TYR A 1 944 ? -21.219 -33.719 5.496 1 94.56 944 TYR A CA 1
ATOM 7397 C C . TYR A 1 944 ? -21.938 -32.469 6.027 1 94.56 944 TYR A C 1
ATOM 7399 O O . TYR A 1 944 ? -21.375 -31.734 6.844 1 94.56 944 TYR A O 1
ATOM 7407 N N . SER A 1 945 ? -23.125 -32.312 5.574 1 91.38 945 SER A N 1
ATOM 7408 C CA . SER A 1 945 ? -23.969 -31.234 6.074 1 91.38 945 SER A CA 1
ATOM 7409 C C . SER A 1 945 ? -24.891 -31.734 7.188 1 91.38 945 SER A C 1
ATOM 7411 O O . SER A 1 945 ? -25.719 -32.625 6.965 1 91.38 945 SER A O 1
ATOM 7413 N N . LEU A 1 946 ? -24.828 -31.109 8.258 1 92.38 946 LEU A N 1
ATOM 7414 C CA . LEU A 1 946 ? -25.672 -31.531 9.375 1 92.38 946 LEU A CA 1
ATOM 7415 C C . LEU A 1 946 ? -27.141 -31.25 9.086 1 92.38 946 LEU A C 1
ATOM 7417 O O . LEU A 1 946 ? -27.484 -30.25 8.461 1 92.38 946 LEU A O 1
ATOM 7421 N N . PRO A 1 947 ? -28 -32.125 9.539 1 89.06 947 PRO A N 1
ATOM 7422 C CA . PRO A 1 947 ? -29.438 -31.953 9.305 1 89.06 947 PRO A CA 1
ATOM 7423 C C . PRO A 1 947 ? -29.953 -30.625 9.867 1 89.06 947 PRO A C 1
ATOM 7425 O O . PRO A 1 947 ? -29.547 -30.219 10.953 1 89.06 947 PRO A O 1
ATOM 7428 N N . LYS A 1 948 ? -30.812 -30.047 9.156 1 83.81 948 LYS A N 1
ATOM 7429 C CA . LYS A 1 948 ? -31.359 -28.734 9.516 1 83.81 948 LYS A CA 1
ATOM 7430 C C . LYS A 1 948 ? -32 -28.781 10.891 1 83.81 948 LYS A C 1
ATOM 7432 O O . LYS A 1 948 ? -32 -27.781 11.617 1 83.81 948 LYS A O 1
ATOM 7437 N N . ALA A 1 949 ? -32.625 -29.953 11.242 1 82.38 949 ALA A N 1
ATOM 7438 C CA . ALA A 1 949 ? -33.281 -30.094 12.531 1 82.38 949 ALA A CA 1
ATOM 7439 C C . ALA A 1 949 ? -32.344 -29.844 13.688 1 82.38 949 ALA A C 1
ATOM 7441 O O . ALA A 1 949 ? -32.719 -29.281 14.711 1 82.38 949 ALA A O 1
ATOM 7442 N N . TRP A 1 950 ? -31.141 -30.203 13.508 1 88.06 950 TRP A N 1
ATOM 7443 C CA . TRP A 1 950 ? -30.141 -30.031 14.547 1 88.06 950 TRP A CA 1
ATOM 7444 C C . TRP A 1 950 ? -29.594 -28.609 14.555 1 88.06 950 TRP A C 1
ATOM 7446 O O . TRP A 1 950 ? -29.391 -28.016 15.617 1 88.06 950 TRP A O 1
ATOM 7456 N N . VAL A 1 951 ? -29.453 -28.062 13.406 1 87.12 951 VAL A N 1
ATOM 7457 C CA . VAL A 1 951 ? -28.766 -26.781 13.25 1 87.12 951 VAL A CA 1
ATOM 7458 C C . VAL A 1 951 ? -29.703 -25.641 13.656 1 87.12 951 VAL A C 1
ATOM 7460 O O . VAL A 1 951 ? -29.266 -24.656 14.258 1 87.12 951 VAL A O 1
ATOM 7463 N N . ASN A 1 952 ? -30.922 -25.812 13.367 1 81.44 952 ASN A N 1
ATOM 7464 C CA . ASN A 1 952 ? -31.891 -24.781 13.703 1 81.44 952 ASN A CA 1
ATOM 7465 C C . ASN A 1 952 ? -32.031 -24.609 15.211 1 81.44 952 ASN A C 1
ATOM 7467 O O . ASN A 1 952 ? -32.281 -23.5 15.695 1 81.44 952 ASN A O 1
ATOM 7471 N N . LYS A 1 953 ? -31.906 -25.719 15.859 1 79.69 953 LYS A N 1
ATOM 7472 C CA . LYS A 1 953 ? -31.984 -25.656 17.312 1 79.69 953 LYS A CA 1
ATOM 7473 C C . LYS A 1 953 ? -30.859 -24.797 17.891 1 79.69 953 LYS A C 1
ATOM 7475 O O . LYS A 1 953 ? -31.016 -24.203 18.969 1 79.69 953 LYS A O 1
ATOM 7480 N N . ALA A 1 954 ? -29.844 -24.75 17.203 1 80.5 954 ALA A N 1
ATOM 7481 C CA . ALA A 1 954 ? -28.703 -23.969 17.656 1 80.5 954 ALA A CA 1
ATOM 7482 C C . ALA A 1 954 ? -28.703 -22.578 17.031 1 80.5 954 ALA A C 1
ATOM 7484 O O . ALA A 1 954 ? -27.703 -21.844 17.109 1 80.5 954 ALA A O 1
ATOM 7485 N N . CYS A 1 955 ? -29.719 -22.109 16.328 1 78.88 955 CYS A N 1
ATOM 7486 C CA . CYS A 1 955 ? -29.875 -20.812 15.68 1 78.88 955 CYS A CA 1
ATOM 7487 C C . CYS A 1 955 ? -28.844 -20.625 14.57 1 78.88 955 CYS A C 1
ATOM 7489 O O . CYS A 1 955 ? -28.297 -19.531 14.398 1 78.88 955 CYS A O 1
ATOM 7491 N N . LEU A 1 956 ? -28.547 -21.797 14.078 1 85.88 956 LEU A N 1
ATOM 7492 C CA . LEU A 1 956 ? -27.656 -21.797 12.93 1 85.88 956 LEU A CA 1
ATOM 7493 C C . LEU A 1 956 ? -28.406 -22.156 11.648 1 85.88 956 LEU A C 1
ATOM 7495 O O . LEU A 1 956 ? -29.484 -22.75 11.703 1 85.88 956 LEU A O 1
ATOM 7499 N N . SER A 1 957 ? -27.891 -21.625 10.586 1 82.19 957 SER A N 1
ATOM 7500 C CA . SER A 1 957 ? -28.516 -21.938 9.305 1 82.19 957 SER A CA 1
ATOM 7501 C C . SER A 1 957 ? -27.891 -23.172 8.672 1 82.19 957 SER A C 1
ATOM 7503 O O . SER A 1 957 ? -28.531 -23.875 7.895 1 82.19 957 SER A O 1
ATOM 7505 N N . GLY A 1 958 ? -26.625 -23.359 8.961 1 88.62 958 GLY A N 1
ATOM 7506 C CA . GLY A 1 958 ? -25.969 -24.531 8.391 1 88.62 958 GLY A CA 1
ATOM 7507 C C . GLY A 1 958 ? -24.625 -24.812 9.008 1 88.62 958 GLY A C 1
ATOM 7508 O O . GLY A 1 958 ? -23.906 -23.891 9.398 1 88.62 958 GLY A O 1
ATOM 7509 N N . VAL A 1 959 ? -24.344 -26.016 9.164 1 92.88 959 VAL A N 1
ATOM 7510 C CA . VAL A 1 959 ? -23.016 -26.484 9.586 1 92.88 959 VAL A CA 1
ATOM 7511 C C . VAL A 1 959 ? -22.531 -27.578 8.641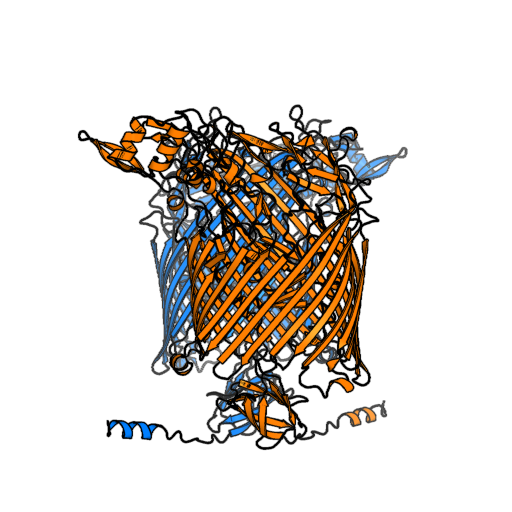 1 92.88 959 VAL A C 1
ATOM 7513 O O . VAL A 1 959 ? -23.219 -28.594 8.445 1 92.88 959 VAL A O 1
ATOM 7516 N N . ASN A 1 960 ? -21.438 -27.344 8.086 1 93.44 960 ASN A N 1
ATOM 7517 C CA . ASN A 1 960 ? -20.828 -28.297 7.168 1 93.44 960 ASN A CA 1
ATOM 7518 C C . ASN A 1 960 ? -19.438 -28.719 7.629 1 93.44 960 ASN A C 1
ATOM 7520 O O . ASN A 1 960 ? -18.609 -27.875 7.953 1 93.44 960 ASN A O 1
ATOM 7524 N N . LEU A 1 961 ? -19.234 -30 7.719 1 95 961 LEU A N 1
ATOM 7525 C CA . LEU A 1 961 ? -17.922 -30.562 7.957 1 95 961 LEU A CA 1
ATOM 7526 C C . LEU A 1 961 ? -17.344 -31.141 6.672 1 95 961 LEU A C 1
ATOM 7528 O O . LEU A 1 961 ? -18.062 -31.766 5.883 1 95 961 LEU A O 1
ATOM 7532 N N . HIS A 1 962 ? -16.094 -30.812 6.516 1 93.62 962 HIS A N 1
ATOM 7533 C CA . HIS A 1 962 ? -15.555 -31.391 5.289 1 93.62 962 HIS A CA 1
ATOM 7534 C C . HIS A 1 962 ? -14.117 -31.844 5.484 1 93.62 962 HIS A C 1
ATOM 7536 O O . HIS A 1 962 ? -13.43 -31.375 6.395 1 93.62 962 HIS A O 1
ATOM 7542 N N . PHE A 1 963 ? -13.719 -32.781 4.68 1 95.81 963 PHE A N 1
ATOM 7543 C CA . PHE A 1 963 ? -12.359 -33.281 4.488 1 95.81 963 PHE A CA 1
ATOM 7544 C C . PHE A 1 963 ? -11.938 -33.156 3.029 1 95.81 963 PHE A C 1
ATOM 7546 O O . PHE A 1 963 ? -12.688 -33.531 2.127 1 95.81 963 PHE A O 1
ATOM 7553 N N . THR A 1 964 ? -10.789 -32.562 2.816 1 94.62 964 THR A N 1
ATOM 7554 C CA . THR A 1 964 ? -10.281 -32.438 1.454 1 94.62 964 THR A CA 1
ATOM 7555 C C . THR A 1 964 ? -8.867 -33 1.348 1 94.62 964 THR A C 1
ATOM 7557 O O . THR A 1 964 ? -8 -32.688 2.158 1 94.62 964 THR A O 1
ATOM 7560 N N . GLY A 1 965 ? -8.641 -33.906 0.378 1 94.5 965 GLY A N 1
ATOM 7561 C CA . GLY A 1 965 ? -7.324 -34.406 0.001 1 94.5 965 GLY A CA 1
ATOM 7562 C C . GLY A 1 965 ? -6.879 -33.938 -1.371 1 94.5 965 GLY A C 1
ATOM 7563 O O . GLY A 1 965 ? -7.684 -33.875 -2.303 1 94.5 965 GLY A O 1
ATOM 7564 N N . ARG A 1 966 ? -5.648 -33.5 -1.477 1 93.81 966 ARG A N 1
ATOM 7565 C CA . ARG A 1 966 ? -5.078 -33.031 -2.738 1 93.81 966 ARG A CA 1
ATOM 7566 C C . ARG A 1 966 ? -3.863 -33.875 -3.129 1 93.81 966 ARG A C 1
ATOM 7568 O O . ARG A 1 966 ? -2.986 -34.125 -2.303 1 93.81 966 ARG A O 1
ATOM 7575 N N . ASN A 1 967 ? -3.766 -34.188 -4.359 1 94.44 967 ASN A N 1
ATOM 7576 C CA . ASN A 1 967 ? -2.676 -35 -4.902 1 94.44 967 ASN A CA 1
ATOM 7577 C C . ASN A 1 967 ? -2.504 -36.312 -4.137 1 94.44 967 ASN A C 1
ATOM 7579 O O . ASN A 1 967 ? -1.392 -36.656 -3.74 1 94.44 967 ASN A O 1
ATOM 7583 N N . LEU A 1 968 ? -3.572 -37 -3.883 1 94.81 968 LEU A N 1
ATOM 7584 C CA . LEU A 1 968 ? -3.551 -38.188 -3.031 1 94.81 968 LEU A CA 1
ATOM 7585 C C . LEU A 1 968 ? -2.936 -39.375 -3.764 1 94.81 968 LEU A C 1
ATOM 7587 O O . LEU A 1 968 ? -2.266 -40.188 -3.15 1 94.81 968 LEU A O 1
ATOM 7591 N N . LEU A 1 969 ? -3.279 -39.406 -5.074 1 94.94 969 LEU A N 1
ATOM 7592 C CA . LEU A 1 969 ? -2.787 -40.531 -5.898 1 94.94 969 LEU A CA 1
ATOM 7593 C C . LEU A 1 969 ? -2.191 -40 -7.203 1 94.94 969 LEU A C 1
ATOM 7595 O O . LEU A 1 969 ? -2.768 -39.125 -7.844 1 94.94 969 LEU A O 1
ATOM 7599 N N . THR A 1 970 ? -1.048 -40.469 -7.539 1 95.12 970 THR A N 1
ATOM 7600 C CA . THR A 1 970 ? -0.41 -40.156 -8.812 1 95.12 970 THR A CA 1
ATOM 7601 C C . THR A 1 970 ? 0.105 -41.406 -9.5 1 95.12 970 THR A C 1
ATOM 7603 O O . THR A 1 970 ? 0.923 -42.156 -8.938 1 95.12 970 THR A O 1
ATOM 7606 N N . PHE A 1 971 ? -0.382 -41.688 -10.664 1 96.31 971 PHE A N 1
ATOM 7607 C CA . PHE A 1 971 ? 0.111 -42.781 -11.508 1 96.31 971 PHE A CA 1
ATOM 7608 C C . PHE A 1 971 ? 1.031 -42.219 -12.602 1 96.31 971 PHE A C 1
ATOM 7610 O O . PHE A 1 971 ? 0.603 -41.469 -13.453 1 96.31 971 PHE A O 1
ATOM 7617 N N . THR A 1 972 ? 2.266 -42.594 -12.602 1 96.69 972 THR A N 1
ATOM 7618 C CA . THR A 1 972 ? 3.246 -42.094 -13.57 1 96.69 972 THR A CA 1
ATOM 7619 C C . THR A 1 972 ? 4.434 -43.062 -13.648 1 96.69 972 THR A C 1
ATOM 7621 O O . THR A 1 972 ? 4.652 -43.875 -12.742 1 96.69 972 THR A O 1
ATOM 7624 N N . SER A 1 973 ? 5.117 -43.094 -14.734 1 94.81 973 SER A N 1
ATOM 7625 C CA . SER A 1 973 ? 6.352 -43.844 -14.883 1 94.81 973 SER A CA 1
ATOM 7626 C C . SER A 1 973 ? 7.574 -42.969 -14.641 1 94.81 973 SER A C 1
ATOM 7628 O O . SER A 1 973 ? 8.711 -43.438 -14.664 1 94.81 973 SER A O 1
ATOM 7630 N N . PHE A 1 974 ? 7.391 -41.719 -14.453 1 95.69 974 PHE A N 1
ATOM 7631 C CA . PHE A 1 974 ? 8.477 -40.781 -14.234 1 95.69 974 PHE A CA 1
ATOM 7632 C C . PHE A 1 974 ? 9.188 -41.031 -12.914 1 95.69 974 PHE A C 1
ATOM 7634 O O . PHE A 1 974 ? 8.531 -41.25 -11.883 1 95.69 974 PHE A O 1
ATOM 7641 N N . THR A 1 975 ? 10.469 -41.031 -12.898 1 94.44 975 THR A N 1
ATOM 7642 C CA . THR A 1 975 ? 11.203 -41.438 -11.703 1 94.44 975 THR A CA 1
ATOM 7643 C C . THR A 1 975 ? 11.875 -40.25 -11.055 1 94.44 975 THR A C 1
ATOM 7645 O O . THR A 1 975 ? 12.852 -40.375 -10.312 1 94.44 975 THR A O 1
ATOM 7648 N N . GLY A 1 976 ? 11.516 -39.062 -11.359 1 92.44 976 GLY A N 1
ATOM 7649 C CA . GLY A 1 976 ? 11.953 -37.875 -10.641 1 92.44 976 GLY A CA 1
ATOM 7650 C C . GLY A 1 976 ? 11.023 -37.5 -9.5 1 92.44 976 GLY A C 1
ATOM 7651 O O . GLY A 1 976 ? 10.18 -38.312 -9.086 1 92.44 976 GLY A O 1
ATOM 7652 N N . TYR A 1 977 ? 11.25 -36.375 -8.883 1 92.38 977 TYR A N 1
ATOM 7653 C CA . TYR A 1 977 ? 10.477 -35.969 -7.719 1 92.38 977 TYR A CA 1
ATOM 7654 C C . TYR A 1 977 ? 9 -35.812 -8.078 1 92.38 977 TYR A C 1
ATOM 7656 O O . TYR A 1 977 ? 8.125 -36.156 -7.273 1 92.38 977 TYR A O 1
ATOM 7664 N N . ASP A 1 978 ? 8.781 -35.219 -9.273 1 93.88 978 ASP A N 1
ATOM 7665 C CA . ASP A 1 978 ? 7.395 -35 -9.68 1 93.88 978 ASP A CA 1
ATOM 7666 C C . ASP A 1 978 ? 7.285 -34.875 -11.195 1 93.88 978 ASP A C 1
ATOM 7668 O O . ASP A 1 978 ? 8.117 -34.219 -11.828 1 93.88 978 ASP A O 1
ATOM 7672 N N . PRO A 1 979 ? 6.309 -35.406 -11.812 1 94.75 979 PRO A N 1
ATOM 7673 C CA . PRO A 1 979 ? 6.176 -35.344 -13.273 1 94.75 979 PRO A CA 1
ATOM 7674 C C . PRO A 1 979 ? 5.469 -34.094 -13.758 1 94.75 979 PRO A C 1
ATOM 7676 O O . PRO A 1 979 ? 5.465 -33.781 -14.961 1 94.75 979 PRO A O 1
ATOM 7679 N N . GLU A 1 980 ? 4.953 -33.312 -12.984 1 92.25 980 GLU A N 1
ATOM 7680 C CA . GLU A 1 980 ? 3.992 -32.281 -13.359 1 92.25 980 GLU A CA 1
ATOM 7681 C C . GLU A 1 980 ? 4.695 -31.078 -13.977 1 92.25 980 GLU A C 1
ATOM 7683 O O . GLU A 1 980 ? 4.145 -30.422 -14.867 1 92.25 980 GLU A O 1
ATOM 7688 N N . PRO A 1 981 ? 5.891 -30.672 -13.555 1 91.25 981 PRO A N 1
ATOM 7689 C CA . PRO A 1 981 ? 6.512 -29.5 -14.164 1 91.25 981 PRO A CA 1
ATOM 7690 C C . PRO A 1 981 ? 6.578 -29.594 -15.688 1 91.25 981 PRO A C 1
ATOM 7692 O O . PRO A 1 981 ? 6.801 -30.672 -16.234 1 91.25 981 PRO A O 1
ATOM 7695 N N . GLU A 1 982 ? 6.316 -28.484 -16.297 1 89.88 982 GLU A N 1
ATOM 7696 C CA . GLU A 1 982 ? 6.465 -28.406 -17.75 1 89.88 982 GLU A CA 1
ATOM 7697 C C . GLU A 1 982 ? 7.785 -27.75 -18.125 1 89.88 982 GLU A C 1
ATOM 7699 O O . GLU A 1 982 ? 7.844 -26.531 -18.312 1 89.88 982 GLU A O 1
ATOM 7704 N N . SER A 1 983 ? 8.703 -28.484 -18.281 1 91.19 983 SER A N 1
ATOM 7705 C CA . SER A 1 983 ? 10.055 -28.062 -18.641 1 91.19 983 SER A CA 1
ATOM 7706 C C . SER A 1 983 ? 10.773 -29.125 -19.469 1 91.19 983 SER A C 1
ATOM 7708 O O . SER A 1 983 ? 10.352 -30.281 -19.484 1 91.19 983 SER A O 1
ATOM 7710 N N . ASN A 1 984 ? 11.773 -28.641 -20.172 1 93.69 984 ASN A N 1
ATOM 7711 C CA . ASN A 1 984 ? 12.57 -29.609 -20.922 1 93.69 984 ASN A CA 1
ATOM 7712 C C . ASN A 1 984 ? 13.422 -30.469 -19.984 1 93.69 984 ASN A C 1
ATOM 7714 O O . ASN A 1 984 ? 13.75 -31.609 -20.297 1 93.69 984 ASN A O 1
ATOM 7718 N N . LEU A 1 985 ? 13.734 -29.797 -18.891 1 93.19 985 LEU A N 1
ATOM 7719 C CA . LEU A 1 985 ? 14.648 -30.453 -17.953 1 93.19 985 LEU A CA 1
ATOM 7720 C C . LEU A 1 985 ? 14.312 -30.094 -16.516 1 93.19 985 LEU A C 1
ATOM 7722 O O . LEU A 1 985 ? 14.016 -28.922 -16.219 1 93.19 985 LEU A O 1
ATOM 7726 N N . VAL A 1 986 ? 14.297 -31.141 -15.688 1 91.19 986 VAL A N 1
ATOM 7727 C CA . VAL A 1 986 ? 14.188 -30.906 -14.258 1 91.19 986 VAL A CA 1
ATOM 7728 C C . VAL A 1 986 ? 15.469 -31.359 -13.555 1 91.19 986 VAL A C 1
ATOM 7730 O O . VAL A 1 986 ? 16.078 -32.375 -13.945 1 91.19 986 VAL A O 1
ATOM 7733 N N . ALA A 1 987 ? 15.906 -30.531 -12.672 1 90.06 987 ALA A N 1
ATOM 7734 C CA . ALA A 1 987 ? 17.078 -30.844 -11.852 1 90.06 987 ALA A CA 1
ATOM 7735 C C . ALA A 1 987 ? 16.797 -30.562 -10.375 1 90.06 987 ALA A C 1
ATOM 7737 O O . ALA A 1 987 ? 16.938 -29.422 -9.914 1 90.06 987 ALA A O 1
ATOM 7738 N N . PHE A 1 988 ? 16.406 -31.547 -9.641 1 90.69 988 PHE A N 1
ATOM 7739 C CA . PHE A 1 988 ? 16.172 -31.484 -8.203 1 90.69 988 PHE A CA 1
ATOM 7740 C C . PHE A 1 988 ? 15.203 -30.359 -7.863 1 90.69 988 PHE A C 1
ATOM 7742 O O . PHE A 1 988 ? 15.477 -29.516 -6.996 1 90.69 988 PHE A O 1
ATOM 7749 N N . TYR A 1 989 ? 14.094 -30.297 -8.508 1 88.25 989 TYR A N 1
ATOM 7750 C CA . TYR A 1 989 ? 13.055 -29.281 -8.289 1 88.25 989 TYR A CA 1
ATOM 7751 C C . TYR A 1 989 ? 12.336 -29.531 -6.969 1 88.25 989 TYR A C 1
ATOM 7753 O O . TYR A 1 989 ? 12.219 -30.672 -6.516 1 88.25 989 TYR A O 1
ATOM 7761 N N . TYR A 1 990 ? 11.914 -28.422 -6.348 1 90.12 990 TYR A N 1
ATOM 7762 C CA . TYR A 1 990 ? 10.992 -28.562 -5.223 1 90.12 990 TYR A CA 1
ATOM 7763 C C . TYR A 1 990 ? 9.742 -29.328 -5.633 1 90.12 990 TYR A C 1
ATOM 7765 O O . TYR A 1 990 ? 9.008 -28.906 -6.531 1 90.12 990 TYR A O 1
ATOM 7773 N N . PRO A 1 991 ? 9.508 -30.469 -5.082 1 91.25 991 PRO A N 1
ATOM 7774 C CA . PRO A 1 991 ? 8.406 -31.312 -5.535 1 91.25 991 PRO A CA 1
ATOM 7775 C C . PRO A 1 991 ? 7.039 -30.781 -5.121 1 91.25 991 PRO A C 1
ATOM 7777 O O . PRO A 1 991 ? 6.934 -30.031 -4.145 1 91.25 991 PRO A O 1
ATOM 7780 N N . ASN A 1 992 ? 6.035 -31.188 -5.871 1 91.62 992 ASN A N 1
ATOM 7781 C CA . ASN A 1 992 ? 4.66 -30.938 -5.441 1 91.62 992 ASN A CA 1
ATOM 7782 C C . ASN A 1 992 ? 4.328 -31.703 -4.164 1 91.62 992 ASN A C 1
ATOM 7784 O O . ASN A 1 992 ? 5.023 -32.656 -3.809 1 91.62 992 ASN A O 1
ATOM 7788 N N . THR A 1 993 ? 3.242 -31.297 -3.506 1 93.06 993 THR A N 1
ATOM 7789 C CA . THR A 1 993 ? 2.959 -31.875 -2.195 1 93.06 993 THR A CA 1
ATOM 7790 C C . THR A 1 993 ? 1.616 -32.594 -2.199 1 93.06 993 THR A C 1
ATOM 7792 O O . THR A 1 993 ? 0.753 -32.312 -3.033 1 93.06 993 THR A O 1
ATOM 7795 N N . ARG A 1 994 ? 1.561 -33.594 -1.356 1 95 994 ARG A N 1
ATOM 7796 C CA . ARG A 1 994 ? 0.299 -34.188 -0.953 1 95 994 ARG A CA 1
ATOM 7797 C C . ARG A 1 994 ? -0.26 -33.531 0.298 1 95 994 ARG A C 1
ATOM 7799 O O . ARG A 1 994 ? 0.469 -33.281 1.265 1 95 994 ARG A O 1
ATOM 7806 N N . GLN A 1 995 ? -1.512 -33.25 0.247 1 94.94 995 GLN A N 1
ATOM 7807 C CA . GLN A 1 995 ? -2.062 -32.438 1.345 1 94.94 995 GLN A CA 1
ATOM 7808 C C . GLN A 1 995 ? -3.354 -33.062 1.872 1 94.94 995 GLN A C 1
ATOM 7810 O O . GLN A 1 995 ? -4.102 -33.688 1.118 1 94.94 995 GLN A O 1
ATOM 7815 N N . TYR A 1 996 ? -3.584 -32.875 3.168 1 96.06 996 TYR A N 1
ATOM 7816 C CA . TYR A 1 996 ? -4.793 -33.25 3.896 1 96.06 996 TYR A CA 1
ATOM 7817 C C . TYR A 1 996 ? -5.34 -32.062 4.684 1 96.06 996 TYR A C 1
ATOM 7819 O O . TYR A 1 996 ? -4.586 -31.344 5.34 1 96.06 996 TYR A O 1
ATOM 7827 N N . GLU A 1 997 ? -6.613 -31.906 4.582 1 95.81 997 GLU A N 1
ATOM 7828 C CA . GLU A 1 997 ? -7.18 -30.766 5.281 1 95.81 997 GLU A CA 1
ATOM 7829 C C . GLU A 1 997 ? -8.562 -31.094 5.84 1 95.81 997 GLU A C 1
ATOM 7831 O O . GLU A 1 997 ? -9.383 -31.719 5.164 1 95.81 997 GLU A O 1
ATOM 7836 N N . PHE A 1 998 ? -8.82 -30.688 7.07 1 96.44 998 PHE A N 1
ATOM 7837 C CA . PHE A 1 998 ? -10.125 -30.734 7.715 1 96.44 998 PHE A CA 1
ATOM 7838 C C . PHE A 1 998 ? -10.688 -29.328 7.914 1 96.44 998 PHE A C 1
ATOM 7840 O O . PHE A 1 998 ? -9.945 -28.391 8.219 1 96.44 998 PHE A O 1
ATOM 7847 N N . GLY A 1 999 ? -11.969 -29.25 7.656 1 95.38 999 GLY A N 1
ATOM 7848 C CA . GLY A 1 999 ? -12.547 -27.922 7.824 1 95.38 999 GLY A CA 1
ATOM 7849 C C . GLY A 1 999 ? -13.969 -27.953 8.352 1 95.38 999 GLY A C 1
ATOM 7850 O O . GLY A 1 999 ? -14.633 -29 8.289 1 95.38 999 GLY A O 1
ATOM 7851 N N . ILE A 1 1000 ? -14.383 -26.844 8.938 1 95.5 1000 ILE A N 1
ATOM 7852 C CA . ILE A 1 1000 ? -15.742 -26.625 9.414 1 95.5 1000 ILE A CA 1
ATOM 7853 C C . ILE A 1 1000 ? -16.266 -25.281 8.883 1 95.5 1000 ILE A C 1
ATOM 7855 O O . ILE A 1 1000 ? -15.516 -24.312 8.797 1 95.5 1000 ILE A O 1
ATOM 7859 N N . GLU A 1 1001 ? -17.469 -25.312 8.398 1 94.06 1001 GLU A N 1
ATOM 7860 C CA . GLU A 1 1001 ? -18.156 -24.094 7.957 1 94.06 1001 GLU A CA 1
ATOM 7861 C C . GLU A 1 1001 ? -19.453 -23.891 8.742 1 94.06 1001 GLU A C 1
ATOM 7863 O O . GLU A 1 1001 ? -20.281 -24.797 8.828 1 94.06 1001 GLU A O 1
ATOM 7868 N N . VAL A 1 1002 ? -19.578 -22.797 9.305 1 93.88 1002 VAL A N 1
ATOM 7869 C CA . VAL A 1 1002 ? -20.766 -22.438 10.078 1 93.88 1002 VAL A CA 1
ATOM 7870 C C . VAL A 1 1002 ? -21.422 -21.203 9.477 1 93.88 1002 VAL A C 1
ATOM 7872 O O . VAL A 1 1002 ? -20.75 -20.219 9.172 1 93.88 1002 VAL A O 1
ATOM 7875 N N . SER A 1 1003 ? -22.688 -21.344 9.281 1 90.38 1003 SER A N 1
ATOM 7876 C CA . SER A 1 1003 ? -23.422 -20.203 8.766 1 90.38 1003 SER A CA 1
ATOM 7877 C C . SER A 1 1003 ? -24.609 -19.844 9.672 1 90.38 1003 SER A C 1
ATOM 7879 O O . SER A 1 1003 ? -25.188 -20.734 10.305 1 90.38 1003 SER A O 1
ATOM 7881 N N . PHE A 1 1004 ? -25.031 -18.688 9.688 1 87.31 1004 PHE A N 1
ATOM 7882 C CA . PHE A 1 1004 ? -26.172 -18.219 10.469 1 87.31 1004 PHE A CA 1
ATOM 7883 C C . PHE A 1 1004 ? -26.656 -16.875 9.969 1 87.31 1004 PHE A C 1
ATOM 7885 O O . PHE A 1 1004 ? -25.906 -16.125 9.328 1 87.31 1004 PHE A O 1
ATOM 7892 N N . MET B 1 1 ? -43.75 -44.969 29.094 1 26.89 1 MET B N 1
ATOM 7893 C CA . MET B 1 1 ? -43.812 -44.75 27.641 1 26.89 1 MET B CA 1
ATOM 7894 C C . MET B 1 1 ? -45.031 -43.906 27.266 1 26.89 1 MET B C 1
ATOM 7896 O O . MET B 1 1 ? -45 -43.219 26.25 1 26.89 1 MET B O 1
ATOM 7900 N N . LYS B 1 2 ? -46.188 -44.406 27.922 1 28.89 2 LYS B N 1
ATOM 7901 C CA . LYS B 1 2 ? -47.562 -43.938 27.625 1 28.89 2 LYS B CA 1
ATOM 7902 C C . LYS B 1 2 ? -47.719 -42.469 27.969 1 28.89 2 LYS B C 1
ATOM 7904 O O . LYS B 1 2 ? -48.406 -41.75 27.25 1 28.89 2 LYS B O 1
ATOM 7909 N N . LYS B 1 3 ? -47.406 -42.344 29.297 1 30.61 3 LYS B N 1
ATOM 7910 C CA . LYS B 1 3 ? -47.781 -41.094 29.969 1 30.61 3 LYS B CA 1
ATOM 7911 C C . LYS B 1 3 ? -47.062 -39.906 29.375 1 30.61 3 LYS B C 1
ATOM 7913 O O . LYS B 1 3 ? -47.406 -38.75 29.688 1 30.61 3 LYS B O 1
ATOM 7918 N N . PHE B 1 4 ? -45.844 -40.281 28.766 1 30.64 4 PHE B N 1
ATOM 7919 C CA . PHE B 1 4 ? -44.969 -39.25 28.25 1 30.64 4 PHE B CA 1
ATOM 7920 C C . PHE B 1 4 ? -45.594 -38.562 27.031 1 30.64 4 PHE B C 1
ATOM 7922 O O . PHE B 1 4 ? -45.094 -37.562 26.531 1 30.64 4 PHE B O 1
ATOM 7929 N N . ILE B 1 5 ? -46.656 -39.406 26.422 1 32.31 5 ILE B N 1
ATOM 7930 C CA . ILE B 1 5 ? -47.281 -39 25.156 1 32.31 5 ILE B CA 1
ATOM 7931 C C . ILE B 1 5 ? -48.156 -37.75 25.391 1 32.31 5 ILE B C 1
ATOM 7933 O O . ILE B 1 5 ? -48.219 -36.875 24.531 1 32.31 5 ILE B O 1
ATOM 7937 N N . LEU B 1 6 ? -48.844 -37.844 26.625 1 31.34 6 LEU B N 1
ATOM 7938 C CA . LEU B 1 6 ? -49.938 -36.875 26.812 1 31.34 6 LEU B CA 1
ATOM 7939 C C . LEU B 1 6 ? -49.406 -35.438 26.859 1 31.34 6 LEU B C 1
ATOM 7941 O O . LEU B 1 6 ? -50.094 -34.531 26.391 1 31.34 6 LEU B O 1
ATOM 7945 N N . LEU B 1 7 ? -48.219 -35.375 27.594 1 30.28 7 LEU B N 1
ATOM 7946 C CA . LEU B 1 7 ? -47.781 -34 27.922 1 30.28 7 LEU B CA 1
ATOM 7947 C C . LEU B 1 7 ? -47.375 -33.25 26.672 1 30.28 7 LEU B C 1
ATOM 7949 O O . LEU B 1 7 ? -47.5 -32.031 26.625 1 30.28 7 LEU B O 1
ATOM 7953 N N . LEU B 1 8 ? -46.969 -34.062 25.562 1 29.05 8 LEU B N 1
ATOM 7954 C CA . LEU B 1 8 ? -46.469 -33.406 24.344 1 29.05 8 LEU B CA 1
ATOM 7955 C C . LEU B 1 8 ? -47.625 -32.719 23.609 1 29.05 8 LEU B C 1
ATOM 7957 O O . LEU B 1 8 ? -47.375 -31.828 22.797 1 29.05 8 LEU B O 1
ATOM 7961 N N . PHE B 1 9 ? -48.906 -33.219 23.844 1 30.28 9 PHE B N 1
ATOM 7962 C CA . PHE B 1 9 ? -50 -32.75 23.047 1 30.28 9 PHE B CA 1
ATOM 7963 C C . PHE B 1 9 ? -50.344 -31.297 23.391 1 30.28 9 PHE B C 1
ATOM 7965 O O . PHE B 1 9 ? -51.125 -30.641 22.688 1 30.28 9 PHE B O 1
ATOM 7972 N N . ALA B 1 10 ? -50.188 -30.984 24.688 1 30.98 10 ALA B N 1
ATOM 7973 C CA . ALA B 1 10 ? -50.812 -29.734 25.125 1 30.98 10 ALA B CA 1
ATOM 7974 C C . ALA B 1 10 ? -50.125 -28.531 24.484 1 30.98 10 ALA B C 1
ATOM 7976 O O . ALA B 1 10 ? -50.688 -27.422 24.484 1 30.98 10 ALA B O 1
ATOM 7977 N N . LEU B 1 11 ? -48.875 -28.656 24.219 1 28.08 11 LEU B N 1
ATOM 7978 C CA . LEU B 1 11 ? -48.156 -27.406 23.953 1 28.08 11 LEU B CA 1
ATOM 7979 C C . LEU B 1 11 ? -48.5 -26.891 22.562 1 28.08 11 LEU B C 1
ATOM 7981 O O . LEU B 1 11 ? -47.969 -25.844 22.141 1 28.08 11 LEU B O 1
ATOM 7985 N N . LEU B 1 12 ? -49.156 -27.734 21.703 1 28.48 12 LEU B N 1
ATOM 7986 C CA . LEU B 1 12 ? -49.188 -27.297 20.312 1 28.48 12 LEU B CA 1
ATOM 7987 C C . LEU B 1 12 ? -50.344 -26.328 20.078 1 28.48 12 LEU B C 1
ATOM 7989 O O . LEU B 1 12 ? -50.688 -26.031 18.938 1 28.48 12 LEU B O 1
ATOM 7993 N N . THR B 1 13 ? -51.188 -26.094 21.031 1 28.75 13 THR B N 1
ATOM 7994 C CA . THR B 1 13 ? -52.312 -25.297 20.547 1 28.75 13 THR B CA 1
ATOM 7995 C C . THR B 1 13 ? -51.906 -23.875 20.25 1 28.75 13 THR B C 1
ATOM 7997 O O . THR B 1 13 ? -51.719 -23.078 21.172 1 28.75 13 THR B O 1
ATOM 8000 N N . VAL B 1 14 ? -51.031 -23.641 19.312 1 31.52 14 VAL B N 1
ATOM 8001 C CA . VAL B 1 14 ? -50.781 -22.266 18.875 1 31.52 14 VAL B CA 1
ATOM 8002 C C . VAL B 1 14 ? -52.062 -21.625 18.375 1 31.52 14 VAL B C 1
ATOM 8004 O O . VAL B 1 14 ? -52.656 -22.094 17.391 1 31.52 14 VAL B O 1
ATOM 8007 N N . VAL B 1 15 ? -52.906 -21.078 19.281 1 31.44 15 VAL B N 1
ATOM 8008 C CA . VAL B 1 15 ? -54.062 -20.234 18.938 1 31.44 15 VAL B CA 1
ATOM 8009 C C . VAL B 1 15 ? -53.625 -19.125 17.969 1 31.44 15 VAL B C 1
ATOM 8011 O O . VAL B 1 15 ? -52.688 -18.375 18.25 1 31.44 15 VAL B O 1
ATOM 8014 N N . SER B 1 16 ? -53.906 -19.344 16.75 1 32.59 16 SER B N 1
ATOM 8015 C CA . SER B 1 16 ? -53.812 -18.312 15.719 1 32.59 16 SER B CA 1
ATOM 8016 C C . SER B 1 16 ? -54.594 -17.078 16.109 1 32.59 16 SER B C 1
ATOM 8018 O O . SER B 1 16 ? -55.844 -17.109 16.172 1 32.59 16 SER B O 1
ATOM 8020 N N . VAL B 1 17 ? -54.25 -16.312 17.047 1 34.5 17 VAL B N 1
ATOM 8021 C CA . VAL B 1 17 ? -54.875 -15.016 17.266 1 34.5 17 VAL B CA 1
ATOM 8022 C C . VAL B 1 17 ? -54.781 -14.18 15.992 1 34.5 17 VAL B C 1
ATOM 8024 O O . VAL B 1 17 ? -53.656 -13.906 15.516 1 34.5 17 VAL B O 1
ATOM 8027 N N . SER B 1 18 ? -55.75 -14.242 15.172 1 38.81 18 SER B N 1
ATOM 8028 C CA . SER B 1 18 ? -55.969 -13.297 14.078 1 38.81 18 SER B CA 1
ATOM 8029 C C . SER B 1 18 ? -55.781 -11.859 14.547 1 38.81 18 SER B C 1
ATOM 8031 O O . SER B 1 18 ? -56.531 -11.383 15.414 1 38.81 18 SER B O 1
ATOM 8033 N N . ALA B 1 19 ? -54.656 -11.406 14.625 1 41.75 19 ALA B N 1
ATOM 8034 C CA . ALA B 1 19 ? -54.406 -10 14.945 1 41.75 19 ALA B CA 1
ATOM 8035 C C . ALA B 1 19 ? -55.188 -9.078 14.008 1 41.75 19 ALA B C 1
ATOM 8037 O O . ALA B 1 19 ? -55.031 -9.164 12.789 1 41.75 19 ALA B O 1
ATOM 8038 N N . GLN B 1 20 ? -56.375 -8.703 14.32 1 51.91 20 GLN B N 1
ATOM 8039 C CA . GLN B 1 20 ? -57.125 -7.641 13.672 1 51.91 20 GLN B CA 1
ATOM 8040 C C . GLN B 1 20 ? -56.25 -6.414 13.414 1 51.91 20 GLN B C 1
ATOM 8042 O O . GLN B 1 20 ? -55.594 -5.91 14.328 1 51.91 20 GLN B O 1
ATOM 8047 N N . SER B 1 21 ? -55.875 -6.188 12.211 1 60.62 21 SER B N 1
ATOM 8048 C CA . SER B 1 21 ? -55.031 -5.062 11.805 1 60.62 21 SER B CA 1
ATOM 8049 C C . SER B 1 21 ? -55.875 -3.797 11.617 1 60.62 21 SER B C 1
ATOM 8051 O O . SER B 1 21 ? -57.031 -3.863 11.25 1 60.62 21 SER B O 1
ATOM 8053 N N . ARG B 1 22 ? -55.562 -2.75 12.211 1 73.25 22 ARG B N 1
ATOM 8054 C CA . ARG B 1 22 ? -56.188 -1.438 12.031 1 73.25 22 ARG B CA 1
ATOM 8055 C C . ARG B 1 22 ? -55.312 -0.54 11.164 1 73.25 22 ARG B C 1
ATOM 8057 O O . ARG B 1 22 ? -54.094 -0.61 11.234 1 73.25 22 ARG B O 1
ATOM 8064 N N . SER B 1 23 ? -56 0.166 10.258 1 76.56 23 SER B N 1
ATOM 8065 C CA . SER B 1 23 ? -55.375 1.139 9.383 1 76.56 23 SER B CA 1
ATOM 8066 C C . SER B 1 23 ? -55.281 2.512 10.047 1 76.56 23 SER B C 1
ATOM 8068 O O . SER B 1 23 ? -56.312 3.016 10.547 1 76.56 23 SER B O 1
ATOM 8070 N N . ILE B 1 24 ? -54.156 3.004 10.211 1 79.12 24 ILE B N 1
ATOM 8071 C CA . ILE B 1 24 ? -53.938 4.324 10.789 1 79.12 24 ILE B CA 1
ATOM 8072 C C . ILE B 1 24 ? -53.469 5.293 9.711 1 79.12 24 ILE B C 1
ATOM 8074 O O . ILE B 1 24 ? -52.562 4.98 8.938 1 79.12 24 ILE B O 1
ATOM 8078 N N . ARG B 1 25 ? -54.156 6.516 9.633 1 79.75 25 ARG B N 1
ATOM 8079 C CA . ARG B 1 25 ? -53.781 7.617 8.75 1 79.75 25 ARG B CA 1
ATOM 8080 C C . ARG B 1 25 ? -53.469 8.875 9.547 1 79.75 25 ARG B C 1
ATOM 8082 O O . ARG B 1 25 ? -54.094 9.133 10.578 1 79.75 25 ARG B O 1
ATOM 8089 N N . GLY B 1 26 ? -52.469 9.555 9.094 1 82.56 26 GLY B N 1
ATOM 8090 C CA . GLY B 1 26 ? -52.094 10.82 9.711 1 82.56 26 GLY B CA 1
ATOM 8091 C C . GLY B 1 26 ? -51.188 11.664 8.844 1 82.56 26 GLY B C 1
ATOM 8092 O O . GLY B 1 26 ? -50.844 11.273 7.727 1 82.56 26 GLY B O 1
ATOM 8093 N N . THR B 1 27 ? -51 12.891 9.281 1 84.38 27 THR B N 1
ATOM 8094 C CA . THR B 1 27 ? -50.094 13.852 8.641 1 84.38 27 THR B CA 1
ATOM 8095 C C . THR B 1 27 ? -49 14.273 9.602 1 84.38 27 THR B C 1
ATOM 8097 O O . THR B 1 27 ? -49.25 14.508 10.789 1 84.38 27 THR B O 1
ATOM 8100 N N . VAL B 1 28 ? -47.875 14.25 9.141 1 83.5 28 VAL B N 1
ATOM 8101 C CA . VAL B 1 28 ? -46.719 14.742 9.914 1 83.5 28 VAL B CA 1
ATOM 8102 C C . VAL B 1 28 ? -46.312 16.125 9.406 1 83.5 28 VAL B C 1
ATOM 8104 O O . VAL B 1 28 ? -46.031 16.281 8.211 1 83.5 28 VAL B O 1
ATOM 8107 N N . VAL B 1 29 ? -46.281 17.047 10.297 1 79.69 29 VAL B N 1
ATOM 8108 C CA . VAL B 1 29 ? -45.906 18.406 9.93 1 79.69 29 VAL B CA 1
ATOM 8109 C C . VAL B 1 29 ? -44.844 18.938 10.867 1 79.69 29 VAL B C 1
ATOM 8111 O O . VAL B 1 29 ? -44.656 18.422 11.977 1 79.69 29 VAL B O 1
ATOM 8114 N N . SER B 1 30 ? -44.062 19.859 10.391 1 74.31 30 SER B N 1
ATOM 8115 C CA . SER B 1 30 ? -43.094 20.594 11.227 1 74.31 30 SER B CA 1
ATOM 8116 C C . SER B 1 30 ? -43.844 21.469 12.242 1 74.31 30 SER B C 1
ATOM 8118 O O . SER B 1 30 ? -44.781 22.188 11.898 1 74.31 30 SER B O 1
ATOM 8120 N N . ALA B 1 31 ? -43.344 21.312 13.477 1 72.5 31 ALA B N 1
ATOM 8121 C CA . ALA B 1 31 ? -43.969 22.125 14.523 1 72.5 31 ALA B CA 1
ATOM 8122 C C . ALA B 1 31 ? -43.688 23.609 14.32 1 72.5 31 ALA B C 1
ATOM 8124 O O . ALA B 1 31 ? -44.5 24.453 14.734 1 72.5 31 ALA B O 1
ATOM 8125 N N . ALA B 1 32 ? -42.594 23.844 13.68 1 62.84 32 ALA B N 1
ATOM 8126 C CA . ALA B 1 32 ? -42.188 25.219 13.516 1 62.84 32 ALA B CA 1
ATOM 8127 C C . ALA B 1 32 ? -43.062 25.953 12.5 1 62.84 32 ALA B C 1
ATOM 8129 O O . ALA B 1 32 ? -43.469 27.094 12.727 1 62.84 32 ALA B O 1
ATOM 8130 N N . ASP B 1 33 ? -43.312 25.359 11.32 1 64.12 33 ASP B N 1
ATOM 8131 C CA . ASP B 1 33 ? -44 26.109 10.266 1 64.12 33 ASP B CA 1
ATOM 8132 C C . ASP B 1 33 ? -45.25 25.375 9.805 1 64.12 33 ASP B C 1
ATOM 8134 O O . ASP B 1 33 ? -45.969 25.844 8.922 1 64.12 33 ASP B O 1
ATOM 8138 N N . GLY B 1 34 ? -45.562 24.297 10.312 1 67.38 34 GLY B N 1
ATOM 8139 C CA . GLY B 1 34 ? -46.75 23.547 9.984 1 67.38 34 GLY B CA 1
ATOM 8140 C C . GLY B 1 34 ? -46.719 22.906 8.609 1 67.38 34 GLY B C 1
ATOM 8141 O O . GLY B 1 34 ? -47.719 22.453 8.094 1 67.38 34 GLY B O 1
ATOM 8142 N N . GLU B 1 35 ? -45.594 22.953 8.039 1 71.12 35 GLU B N 1
ATOM 8143 C CA . GLU B 1 35 ? -45.469 22.375 6.707 1 71.12 35 GLU B CA 1
ATOM 8144 C C . GLU B 1 35 ? -45.344 20.859 6.77 1 71.12 35 GLU B C 1
ATOM 8146 O O . GLU B 1 35 ? -44.75 20.312 7.703 1 71.12 35 GLU B O 1
ATOM 8151 N N . PRO B 1 36 ? -45.875 20.266 5.68 1 76.25 36 PRO B N 1
ATOM 8152 C CA . PRO B 1 36 ? -45.781 18.797 5.656 1 76.25 36 PRO B CA 1
ATOM 8153 C C . PRO B 1 36 ? -44.344 18.312 5.57 1 76.25 36 PRO B C 1
ATOM 8155 O O . PRO B 1 36 ? -43.531 18.906 4.855 1 76.25 36 PRO B O 1
ATOM 8158 N N . LEU B 1 37 ? -43.969 17.453 6.426 1 75.19 37 LEU B N 1
ATOM 8159 C CA . LEU B 1 37 ? -42.656 16.828 6.395 1 75.19 37 LEU B CA 1
ATOM 8160 C C . LEU B 1 37 ? -42.656 15.609 5.48 1 75.19 37 LEU B C 1
ATOM 8162 O O . LEU B 1 37 ? -43.25 14.578 5.816 1 75.19 37 LEU B O 1
ATOM 8166 N N . VAL B 1 38 ? -42 15.867 4.363 1 71.5 38 VAL B N 1
ATOM 8167 C CA . VAL B 1 38 ? -41.938 14.805 3.369 1 71.5 38 VAL B CA 1
ATOM 8168 C C . VAL B 1 38 ? -40.844 13.797 3.764 1 71.5 38 VAL B C 1
ATOM 8170 O O . VAL B 1 38 ? -39.688 14.188 4.043 1 71.5 38 VAL B O 1
ATOM 8173 N N . GLY B 1 39 ? -41.156 12.477 3.869 1 71.5 39 GLY B N 1
ATOM 8174 C CA . GLY B 1 39 ? -40.188 11.414 4.133 1 71.5 39 GLY B CA 1
ATOM 8175 C C . GLY B 1 39 ? -39.969 11.172 5.609 1 71.5 39 GLY B C 1
ATOM 8176 O O . GLY B 1 39 ? -38.969 10.57 5.996 1 71.5 39 GLY B O 1
ATOM 8177 N N . ALA B 1 40 ? -40.781 11.719 6.445 1 75.88 40 ALA B N 1
ATOM 8178 C CA . ALA B 1 40 ? -40.688 11.383 7.863 1 75.88 40 ALA B CA 1
ATOM 8179 C C . ALA B 1 40 ? -41 9.906 8.094 1 75.88 40 ALA B C 1
ATOM 8181 O O . ALA B 1 40 ? -41.938 9.352 7.523 1 75.88 40 ALA B O 1
ATOM 8182 N N . THR B 1 41 ? -40.188 9.359 8.891 1 78.44 41 THR B N 1
ATOM 8183 C CA . THR B 1 41 ? -40.375 7.941 9.18 1 78.44 41 THR B CA 1
ATOM 8184 C C . THR B 1 41 ? -41.375 7.742 10.312 1 78.44 41 THR B C 1
ATOM 8186 O O . THR B 1 41 ? -41.219 8.281 11.406 1 78.44 41 THR B O 1
ATOM 8189 N N . VAL B 1 42 ? -42.469 7.008 10.023 1 79.56 42 VAL B N 1
ATOM 8190 C CA . VAL B 1 42 ? -43.5 6.652 10.992 1 79.56 42 VAL B CA 1
ATOM 8191 C C . VAL B 1 42 ? -43.438 5.156 11.289 1 79.56 42 VAL B C 1
ATOM 8193 O O . VAL B 1 42 ? -43.656 4.332 10.398 1 79.56 42 VAL B O 1
ATOM 8196 N N . VAL B 1 43 ? -43.062 4.836 12.547 1 78.81 43 VAL B N 1
ATOM 8197 C CA . VAL B 1 43 ? -42.875 3.443 12.945 1 78.81 43 VAL B CA 1
ATOM 8198 C C . VAL B 1 43 ? -43.812 3.115 14.117 1 78.81 43 VAL B C 1
ATOM 8200 O O . VAL B 1 43 ? -43.875 3.871 15.086 1 78.81 43 VAL B O 1
ATOM 8203 N N . PRO B 1 44 ? -44.688 1.999 14.047 1 76.44 44 PRO B N 1
ATOM 8204 C CA . PRO B 1 44 ? -45.469 1.566 15.219 1 76.44 44 PRO B CA 1
ATOM 8205 C C . PRO B 1 44 ? -44.562 1.09 16.359 1 76.44 44 PRO B C 1
ATOM 8207 O O . PRO B 1 44 ? -43.562 0.393 16.141 1 76.44 44 PRO B O 1
ATOM 8210 N N . VAL B 1 45 ? -44.875 1.679 17.578 1 72.31 45 VAL B N 1
ATOM 8211 C CA . VAL B 1 45 ? -44.188 1.229 18.781 1 72.31 45 VAL B CA 1
ATOM 8212 C C . VAL B 1 45 ? -44.594 -0.202 19.109 1 72.31 45 VAL B C 1
ATOM 8214 O O . VAL B 1 45 ? -45.781 -0.503 19.203 1 72.31 45 VAL B O 1
ATOM 8217 N N . GLY B 1 46 ? -43.625 -1.247 19.359 1 64.31 46 GLY B N 1
ATOM 8218 C CA . GLY B 1 46 ? -43.875 -2.637 19.688 1 64.31 46 GLY B CA 1
ATOM 8219 C C . GLY B 1 46 ? -43.656 -3.586 18.531 1 64.31 46 GLY B C 1
ATOM 8220 O O . GLY B 1 46 ? -44.031 -4.766 18.609 1 64.31 46 GLY B O 1
ATOM 8221 N N . GLY B 1 47 ? -43.281 -3.16 17.422 1 61.78 47 GLY B N 1
ATOM 8222 C CA . GLY B 1 47 ? -42.969 -4.086 16.344 1 61.78 47 GLY B CA 1
ATOM 8223 C C . GLY B 1 47 ? -43.875 -3.957 15.156 1 61.78 47 GLY B C 1
ATOM 8224 O O . GLY B 1 47 ? -45.031 -3.506 15.297 1 61.78 47 GLY B O 1
ATOM 8225 N N . GLY B 1 48 ? -43.344 -3.771 13.828 1 60.12 48 GLY B N 1
ATOM 8226 C CA . GLY B 1 48 ? -44.031 -3.727 12.562 1 60.12 48 GLY B CA 1
ATOM 8227 C C . GLY B 1 48 ? -43.344 -2.852 11.531 1 60.12 48 GLY B C 1
ATOM 8228 O O . GLY B 1 48 ? -42.375 -2.16 11.844 1 60.12 48 GLY B O 1
ATOM 8229 N N . SER B 1 49 ? -43.875 -2.939 10.32 1 65.56 49 SER B N 1
ATOM 8230 C CA . SER B 1 49 ? -43.281 -2.209 9.195 1 65.56 49 SER B CA 1
ATOM 8231 C C . SER B 1 49 ? -43.656 -0.728 9.258 1 65.56 49 SER B C 1
ATOM 8233 O O . SER B 1 49 ? -44.812 -0.371 9.414 1 65.56 49 SER B O 1
ATOM 8235 N N . GLY B 1 50 ? -42.688 0.147 9.492 1 70.62 50 GLY B N 1
ATOM 8236 C CA . GLY B 1 50 ? -42.906 1.584 9.406 1 70.62 50 GLY B CA 1
ATOM 8237 C C . GLY B 1 50 ? -43.094 2.076 7.988 1 70.62 50 GLY B C 1
ATOM 8238 O O . GLY B 1 50 ? -43.062 1.293 7.039 1 70.62 50 GLY B O 1
ATOM 8239 N N . THR B 1 51 ? -43.688 3.316 7.918 1 74.5 51 THR B N 1
ATOM 8240 C CA . THR B 1 51 ? -43.875 4 6.645 1 74.5 51 THR B CA 1
ATOM 8241 C C . THR B 1 51 ? -43.219 5.383 6.676 1 74.5 51 THR B C 1
ATOM 8243 O O . THR B 1 51 ? -42.844 5.871 7.742 1 74.5 51 THR B O 1
ATOM 8246 N N . ALA B 1 52 ? -43 5.941 5.48 1 76.88 52 ALA B N 1
ATOM 8247 C CA . ALA B 1 52 ? -42.562 7.328 5.348 1 76.88 52 ALA B CA 1
ATOM 8248 C C . ALA B 1 52 ? -43.688 8.211 4.832 1 76.88 52 ALA B C 1
ATOM 8250 O O . ALA B 1 52 ? -44.562 7.754 4.07 1 76.88 52 ALA B O 1
ATOM 8251 N N . THR B 1 53 ? -43.719 9.461 5.277 1 78.81 53 THR B N 1
ATOM 8252 C CA . THR B 1 53 ? -44.75 10.398 4.848 1 78.81 53 THR B CA 1
ATOM 8253 C C . THR B 1 53 ? -44.562 10.75 3.373 1 78.81 53 THR B C 1
ATOM 8255 O O . THR B 1 53 ? -43.469 10.719 2.848 1 78.81 53 THR B O 1
ATOM 8258 N N . ASP B 1 54 ? -45.688 11.016 2.742 1 74.25 54 ASP B N 1
ATOM 8259 C CA . ASP B 1 54 ? -45.719 11.414 1.337 1 74.25 54 ASP B CA 1
ATOM 8260 C C . ASP B 1 54 ? -45.438 12.914 1.188 1 74.25 54 ASP B C 1
ATOM 8262 O O . ASP B 1 54 ? -45.094 13.586 2.156 1 74.25 54 ASP B O 1
ATOM 8266 N N . LEU B 1 55 ? -45.625 13.469 -0.022 1 71.06 55 LEU B N 1
ATOM 8267 C CA . LEU B 1 55 ? -45.344 14.852 -0.354 1 71.06 55 LEU B CA 1
ATOM 8268 C C . LEU B 1 55 ? -46.188 15.812 0.448 1 71.06 55 LEU B C 1
ATOM 8270 O O . LEU B 1 55 ? -45.844 16.969 0.648 1 71.06 55 LEU B O 1
ATOM 8274 N N . ASP B 1 56 ? -47.281 15.375 0.865 1 75 56 ASP B N 1
ATOM 8275 C CA . ASP B 1 56 ? -48.188 16.203 1.654 1 75 56 ASP B CA 1
ATOM 8276 C C . ASP B 1 56 ? -48.031 15.93 3.146 1 75 56 ASP B C 1
ATOM 8278 O O . ASP B 1 56 ? -48.875 16.359 3.955 1 75 56 ASP B O 1
ATOM 8282 N N . GLY B 1 57 ? -47 15.172 3.49 1 76.44 57 GLY B N 1
ATOM 8283 C CA . GLY B 1 57 ? -46.75 14.812 4.875 1 76.44 57 GLY B CA 1
ATOM 8284 C C . GLY B 1 57 ? -47.688 13.727 5.387 1 76.44 57 GLY B C 1
ATOM 8285 O O . GLY B 1 57 ? -47.719 13.461 6.59 1 76.44 57 GLY B O 1
ATOM 8286 N N . LYS B 1 58 ? -48.469 13.164 4.535 1 80.62 58 LYS B N 1
ATOM 8287 C CA . LYS B 1 58 ? -49.469 12.164 4.945 1 80.62 58 LYS B CA 1
ATOM 8288 C C . LYS B 1 58 ? -48.844 10.773 5.023 1 80.62 58 LYS B C 1
ATOM 8290 O O . LYS B 1 58 ? -47.938 10.445 4.242 1 80.62 58 LYS B O 1
ATOM 8295 N N . PHE B 1 59 ? -49.219 10.008 6.09 1 79.69 59 PHE B N 1
ATOM 8296 C CA . PHE B 1 59 ? -48.812 8.617 6.188 1 79.69 59 PHE B CA 1
ATOM 8297 C C . PHE B 1 59 ? -50 7.703 6.34 1 79.69 59 PHE B C 1
ATOM 8299 O O . PHE B 1 59 ? -51.062 8.141 6.812 1 79.69 59 PHE B O 1
ATOM 8306 N N . HIS B 1 60 ? -49.875 6.504 5.703 1 79.62 60 HIS B N 1
ATOM 8307 C CA . HIS B 1 60 ? -50.812 5.395 5.871 1 79.62 60 HIS B CA 1
ATOM 8308 C C . HIS B 1 60 ? -50.094 4.141 6.359 1 79.62 60 HIS B C 1
ATOM 8310 O O . HIS B 1 60 ? -49.125 3.699 5.738 1 79.62 60 HIS B O 1
ATOM 8316 N N . LEU B 1 61 ? -50.438 3.646 7.539 1 74.06 61 LEU B N 1
ATOM 8317 C CA . LEU B 1 61 ? -49.781 2.52 8.195 1 74.06 61 LEU B CA 1
ATOM 8318 C C . LEU B 1 61 ? -50.812 1.494 8.664 1 74.06 61 LEU B C 1
ATOM 8320 O O . LEU B 1 61 ? -51.812 1.854 9.289 1 74.06 61 LEU B O 1
ATOM 8324 N N . THR B 1 62 ? -50.75 0.27 8.242 1 73.56 62 THR B N 1
ATOM 8325 C CA . THR B 1 62 ? -51.562 -0.813 8.766 1 73.56 62 THR B CA 1
ATOM 8326 C C . THR B 1 62 ? -50.812 -1.565 9.875 1 73.56 62 THR B C 1
ATOM 8328 O O . THR B 1 62 ? -49.75 -2.113 9.641 1 73.56 62 THR B O 1
ATOM 8331 N N . VAL B 1 63 ? -51.344 -1.46 11.062 1 71.44 63 VAL B N 1
ATOM 8332 C CA . VAL B 1 63 ? -50.688 -2.066 12.219 1 71.44 63 VAL B CA 1
ATOM 8333 C C . VAL B 1 63 ? -51.656 -3.008 12.93 1 71.44 63 VAL B C 1
ATOM 8335 O O . VAL B 1 63 ? -52.875 -2.932 12.727 1 71.44 63 VAL B O 1
ATOM 8338 N N . SER B 1 64 ? -51.188 -3.984 13.734 1 73.12 64 SER B N 1
ATOM 8339 C CA . SER B 1 64 ? -52 -4.812 14.602 1 73.12 64 SER B CA 1
ATOM 8340 C C . SER B 1 64 ? -52.781 -3.961 15.594 1 73.12 64 SER B C 1
ATOM 8342 O O . SER B 1 64 ? -52.344 -2.869 15.961 1 73.12 64 SER B O 1
ATOM 8344 N N . ASN B 1 65 ? -54 -4.34 15.953 1 68.75 65 ASN B N 1
ATOM 8345 C CA . ASN B 1 65 ? -54.844 -3.619 16.891 1 68.75 65 ASN B CA 1
ATOM 8346 C C . ASN B 1 65 ? -54.125 -3.391 18.234 1 68.75 65 ASN B C 1
ATOM 8348 O O . ASN B 1 65 ? -54.594 -2.596 19.047 1 68.75 65 ASN B O 1
ATOM 8352 N N . LYS B 1 66 ? -53.031 -4 18.375 1 66.25 66 LYS B N 1
ATOM 8353 C CA . LYS B 1 66 ? -52.312 -3.877 19.641 1 66.25 66 LYS B CA 1
ATOM 8354 C C . LYS B 1 66 ? -51.375 -2.676 19.625 1 66.25 66 LYS B C 1
ATOM 8356 O O . LYS B 1 66 ? -50.812 -2.293 20.656 1 66.25 66 LYS B O 1
ATOM 8361 N N . VAL B 1 67 ? -51.281 -2.047 18.484 1 72.75 67 VAL B N 1
ATOM 8362 C CA . VAL B 1 67 ? -50.375 -0.906 18.375 1 72.75 67 VAL B CA 1
ATOM 8363 C C . VAL B 1 67 ? -51.094 0.351 18.906 1 72.75 67 VAL B C 1
ATOM 8365 O O . VAL B 1 67 ? -52.125 0.761 18.375 1 72.75 67 VAL B O 1
ATOM 8368 N N . SER B 1 68 ? -50.531 0.855 19.922 1 78 68 SER B N 1
ATOM 8369 C CA . SER B 1 68 ? -51.156 2.01 20.547 1 78 68 SER B CA 1
ATOM 8370 C C . SER B 1 68 ? -50.344 3.279 20.328 1 78 68 SER B C 1
ATOM 8372 O O . SER B 1 68 ? -50.844 4.387 20.562 1 78 68 SER B O 1
ATOM 8374 N N . GLN B 1 69 ? -49.094 3.129 19.859 1 79.06 69 GLN B N 1
ATOM 8375 C CA . GLN B 1 69 ? -48.281 4.312 19.688 1 79.06 69 GLN B CA 1
ATOM 8376 C C . GLN B 1 69 ? -47.469 4.219 18.391 1 79.06 69 GLN B C 1
ATOM 8378 O O . GLN B 1 69 ? -47.156 3.121 17.938 1 79.06 69 GLN B O 1
ATOM 8383 N N . LEU B 1 70 ? -47.25 5.402 17.797 1 79.62 70 LEU B N 1
ATOM 8384 C CA . LEU B 1 70 ? -46.375 5.57 16.641 1 79.62 70 LEU B CA 1
ATOM 8385 C C . LEU B 1 70 ? -45.156 6.418 17 1 79.62 70 LEU B C 1
ATOM 8387 O O . LEU B 1 70 ? -45.281 7.398 17.75 1 79.62 70 LEU B O 1
ATOM 8391 N N . THR B 1 71 ? -44.062 5.969 16.562 1 79.12 71 THR B N 1
ATOM 8392 C CA . THR B 1 71 ? -42.875 6.836 16.594 1 79.12 71 THR B CA 1
ATOM 8393 C C . THR B 1 71 ? -42.594 7.441 15.227 1 79.12 71 THR B C 1
ATOM 8395 O O . THR B 1 71 ? -42.531 6.723 14.227 1 79.12 71 THR B O 1
ATOM 8398 N N . VAL B 1 72 ? -42.562 8.805 15.172 1 77.62 72 VAL B N 1
ATOM 8399 C CA . VAL B 1 72 ? -42.281 9.539 13.938 1 77.62 72 VAL B CA 1
ATOM 8400 C C . VAL B 1 72 ? -40.938 10.242 14.047 1 77.62 72 VAL B C 1
ATOM 8402 O O . VAL B 1 72 ? -40.656 10.93 15.031 1 77.62 72 VAL B O 1
ATOM 8405 N N . SER B 1 73 ? -40.125 9.961 13.164 1 75.12 73 SER B N 1
ATOM 8406 C CA . SER B 1 73 ? -38.812 10.586 13.133 1 75.12 73 SER B CA 1
ATOM 8407 C C . SER B 1 73 ? -38.531 11.219 11.773 1 75.12 73 SER B C 1
ATOM 8409 O O . SER B 1 73 ? -39.062 10.773 10.75 1 75.12 73 SER B O 1
ATOM 8411 N N . TYR B 1 74 ? -37.969 12.375 11.805 1 68.44 74 TYR B N 1
ATOM 8412 C CA . TYR B 1 74 ? -37.5 13.141 10.641 1 68.44 74 TYR B CA 1
ATOM 8413 C C . TYR B 1 74 ? -36.156 13.789 10.914 1 68.44 74 TYR B C 1
ATOM 8415 O O . TYR B 1 74 ? -35.906 14.289 12.016 1 68.44 74 TYR B O 1
ATOM 8423 N N . ILE B 1 75 ? -35.281 13.68 9.945 1 56.62 75 ILE B N 1
ATOM 8424 C CA . ILE B 1 75 ? -33.938 14.234 10.094 1 56.62 75 ILE B CA 1
ATOM 8425 C C . ILE B 1 75 ? -34.031 15.695 10.531 1 56.62 75 ILE B C 1
ATOM 8427 O O . ILE B 1 75 ? -34.75 16.5 9.898 1 56.62 75 ILE B O 1
ATOM 8431 N N . GLY B 1 76 ? -33.406 16.125 11.547 1 54.88 76 GLY B N 1
ATOM 8432 C CA . GLY B 1 76 ? -33.375 17.469 12.07 1 54.88 76 GLY B CA 1
ATOM 8433 C C . GLY B 1 76 ? -34.5 17.781 13.023 1 54.88 76 GLY B C 1
ATOM 8434 O O . GLY B 1 76 ? -34.625 18.906 13.516 1 54.88 76 GLY B O 1
ATOM 8435 N N . MET B 1 77 ? -35.438 16.844 13.156 1 64.38 77 MET B N 1
ATOM 8436 C CA . MET B 1 77 ? -36.562 17.078 14.047 1 64.38 77 MET B CA 1
ATOM 8437 C C . MET B 1 77 ? -36.594 16.062 15.188 1 64.38 77 MET B C 1
ATOM 8439 O O . MET B 1 77 ? -36.062 14.969 15.055 1 64.38 77 MET B O 1
ATOM 8443 N N . LYS B 1 78 ? -36.969 16.359 16.328 1 65.25 78 LYS B N 1
ATOM 8444 C CA . LYS B 1 78 ? -37.125 15.477 17.484 1 65.25 78 LYS B CA 1
ATOM 8445 C C . LYS B 1 78 ? -38.125 14.359 17.188 1 65.25 78 LYS B C 1
ATOM 8447 O O . LYS B 1 78 ? -39.25 14.617 16.812 1 65.25 78 LYS B O 1
ATOM 8452 N N . PRO B 1 79 ? -37.625 13.156 17.234 1 70.12 79 PRO B N 1
ATOM 8453 C CA . PRO B 1 79 ? -38.625 12.102 17.094 1 70.12 79 PRO B CA 1
ATOM 8454 C C . PRO B 1 79 ? -39.719 12.164 18.156 1 70.12 79 PRO B C 1
ATOM 8456 O O . PRO B 1 79 ? -39.438 12.508 19.312 1 70.12 79 PRO B O 1
ATOM 8459 N N . VAL B 1 80 ? -40.969 11.961 17.844 1 74.31 80 VAL B N 1
ATOM 8460 C CA . VAL B 1 80 ? -42.062 11.984 18.781 1 74.31 80 VAL B CA 1
ATOM 8461 C C . VAL B 1 80 ? -42.812 10.656 18.734 1 74.31 80 VAL B C 1
ATOM 8463 O O . VAL B 1 80 ? -42.969 10.062 17.672 1 74.31 80 VAL B O 1
ATOM 8466 N N . THR B 1 81 ? -43.031 10.078 19.906 1 77.75 81 THR B N 1
ATOM 8467 C CA . THR B 1 81 ? -43.938 8.938 20.016 1 77.75 81 THR B CA 1
ATOM 8468 C C . THR B 1 81 ? -45.344 9.391 20.422 1 77.75 81 THR B C 1
ATOM 8470 O O . THR B 1 81 ? -45.531 10.023 21.453 1 77.75 81 THR B O 1
ATOM 8473 N N . VAL B 1 82 ? -46.344 9.18 19.594 1 78.81 82 VAL B N 1
ATOM 8474 C CA . VAL B 1 82 ? -47.719 9.648 19.812 1 78.81 82 VAL B CA 1
ATOM 8475 C C . VAL B 1 82 ? -48.688 8.469 19.828 1 78.81 82 VAL B C 1
ATOM 8477 O O . VAL B 1 82 ? -48.438 7.457 19.156 1 78.81 82 VAL B O 1
ATOM 8480 N N . PRO B 1 83 ? -49.719 8.484 20.688 1 78.44 83 PRO B N 1
ATOM 8481 C CA . PRO B 1 83 ? -50.75 7.445 20.641 1 78.44 83 PRO B CA 1
ATOM 8482 C C . PRO B 1 83 ? -51.5 7.426 19.312 1 78.44 83 PRO B C 1
ATOM 8484 O O . PRO B 1 83 ? -51.719 8.484 18.719 1 78.44 83 PRO B O 1
ATOM 8487 N N . VAL B 1 84 ? -51.875 6.281 18.859 1 78.62 84 VAL B N 1
ATOM 8488 C CA . VAL B 1 84 ? -52.562 6.098 17.594 1 78.62 84 VAL B CA 1
ATOM 8489 C C . VAL B 1 84 ? -53.969 6.695 17.688 1 78.62 84 VAL B C 1
ATOM 8491 O O . VAL B 1 84 ? -54.719 6.395 18.625 1 78.62 84 VAL B O 1
ATOM 8494 N N . GLN B 1 85 ? -54.312 7.75 16.891 1 76.56 85 GLN B N 1
ATOM 8495 C CA . GLN B 1 85 ? -55.625 8.305 16.719 1 76.56 85 GLN B CA 1
ATOM 8496 C C . GLN B 1 85 ? -56.031 8.312 15.242 1 76.56 85 GLN B C 1
ATOM 8498 O O . GLN B 1 85 ? -55.188 8.312 14.359 1 76.56 85 GLN B O 1
ATOM 8503 N N . ASP B 1 86 ? -57.344 8.227 15.023 1 71.81 86 ASP B N 1
ATOM 8504 C CA . ASP B 1 86 ? -57.812 8.328 13.648 1 71.81 86 ASP B CA 1
ATOM 8505 C C . ASP B 1 86 ? -57.594 9.734 13.086 1 71.81 86 ASP B C 1
ATOM 8507 O O . ASP B 1 86 ? -57.906 10.727 13.742 1 71.81 86 ASP B O 1
ATOM 8511 N N . ASN B 1 87 ? -56.938 9.938 11.914 1 75.94 87 ASN B N 1
ATOM 8512 C CA . ASN B 1 87 ? -56.656 11.18 11.203 1 75.94 87 ASN B CA 1
ATOM 8513 C C . ASN B 1 87 ? -55.781 12.125 12.031 1 75.94 87 ASN B C 1
ATOM 8515 O O . ASN B 1 87 ? -56.094 13.32 12.148 1 75.94 87 ASN B O 1
ATOM 8519 N N . MET B 1 88 ? -54.75 11.578 12.633 1 78.38 88 MET B N 1
ATOM 8520 C CA . MET B 1 88 ? -53.938 12.359 13.547 1 78.38 88 MET B CA 1
ATOM 8521 C C . MET B 1 88 ? -52.938 13.25 12.781 1 78.38 88 MET B C 1
ATOM 8523 O O . MET B 1 88 ? -52.5 12.898 11.688 1 78.38 88 MET B O 1
ATOM 8527 N N . THR B 1 89 ? -52.75 14.484 13.32 1 80.69 89 THR B N 1
ATOM 8528 C CA . THR B 1 89 ? -51.688 15.383 12.891 1 80.69 89 THR B CA 1
ATOM 8529 C C . THR B 1 89 ? -50.531 15.367 13.883 1 80.69 89 THR B C 1
ATOM 8531 O O . THR B 1 89 ? -50.719 15.68 15.062 1 80.69 89 THR B O 1
ATOM 8534 N N . ILE B 1 90 ? -49.375 14.898 13.445 1 79.19 90 ILE B N 1
ATOM 8535 C CA . ILE B 1 90 ? -48.188 14.828 14.281 1 79.19 90 ILE B CA 1
ATOM 8536 C C . ILE B 1 90 ? -47.25 15.992 13.961 1 79.19 90 ILE B C 1
ATOM 8538 O O . ILE B 1 90 ? -46.875 16.188 12.805 1 79.19 90 ILE B O 1
ATOM 8542 N N . ARG B 1 91 ? -47 16.781 14.914 1 77.31 91 ARG B N 1
ATOM 8543 C CA . ARG B 1 91 ? -46.062 17.906 14.789 1 77.31 91 ARG B CA 1
ATOM 8544 C C . ARG B 1 91 ? -44.719 17.562 15.367 1 77.31 91 ARG B C 1
ATOM 8546 O O . ARG B 1 91 ? -44.594 17.25 16.547 1 77.31 91 ARG B O 1
ATOM 8553 N N . LEU B 1 92 ? -43.844 17.547 14.484 1 71.69 92 LEU B N 1
ATOM 8554 C CA . LEU B 1 92 ? -42.469 17.312 14.922 1 71.69 92 LEU B CA 1
ATOM 8555 C C . LEU B 1 92 ? -41.75 18.641 15.188 1 71.69 92 LEU B C 1
ATOM 8557 O O . LEU B 1 92 ? -41.844 19.578 14.398 1 71.69 92 LEU B O 1
ATOM 8561 N N . GLU B 1 93 ? -41.312 18.797 16.422 1 62.5 93 GLU B N 1
ATOM 8562 C CA . GLU B 1 93 ? -40.531 19.984 16.766 1 62.5 93 GLU B CA 1
ATOM 8563 C C . GLU B 1 93 ? -39.094 19.844 16.281 1 62.5 93 GLU B C 1
ATOM 8565 O O . GLU B 1 93 ? -38.562 18.719 16.172 1 62.5 93 GLU B O 1
ATOM 8570 N N . THR B 1 94 ? -38.656 20.906 15.789 1 49.5 94 THR B N 1
ATOM 8571 C CA . THR B 1 94 ? -37.219 20.891 15.453 1 49.5 94 THR B CA 1
ATOM 8572 C C . THR B 1 94 ? -36.406 20.438 16.656 1 49.5 94 THR B C 1
ATOM 8574 O O . THR B 1 94 ? -36.688 20.812 17.797 1 49.5 94 THR B O 1
ATOM 8577 N N . SER B 1 95 ? -35.906 19.328 16.594 1 45.09 95 SER B N 1
ATOM 8578 C CA . SER B 1 95 ? -35 18.891 17.656 1 45.09 95 SER B CA 1
ATOM 8579 C C . SER B 1 95 ? -34.094 20.031 18.125 1 45.09 95 SER B C 1
ATOM 8581 O O . SER B 1 95 ? -33.5 20.719 17.312 1 45.09 95 SER B O 1
ATOM 8583 N N . ASP B 1 96 ? -34.531 20.797 19.078 1 40.25 96 ASP B N 1
ATOM 8584 C CA . ASP B 1 96 ? -33.438 21.547 19.688 1 40.25 96 ASP B CA 1
ATOM 8585 C C . ASP B 1 96 ? -32.156 20.703 19.766 1 40.25 96 ASP B C 1
ATOM 8587 O O . ASP B 1 96 ? -32.094 19.766 20.547 1 40.25 96 ASP B O 1
ATOM 8591 N N . THR B 1 97 ? -31.516 20.547 18.828 1 40.47 97 THR B N 1
ATOM 8592 C CA . THR B 1 97 ? -30.562 19.719 18.094 1 40.47 97 THR B CA 1
ATOM 8593 C C . THR B 1 97 ? -29.359 19.375 18.984 1 40.47 97 THR B C 1
ATOM 8595 O O . THR B 1 97 ? -28.734 18.328 18.812 1 40.47 97 THR B O 1
ATOM 8598 N N . ARG B 1 98 ? -28.859 20.297 19.625 1 44.53 98 ARG B N 1
ATOM 8599 C CA . ARG B 1 98 ? -27.484 20.094 20.062 1 44.53 98 ARG B CA 1
ATOM 8600 C C . ARG B 1 98 ? -27.406 19.125 21.234 1 44.53 98 ARG B C 1
ATOM 8602 O O . ARG B 1 98 ? -26.484 18.312 21.312 1 44.53 98 ARG B O 1
ATOM 8609 N N . LEU B 1 99 ? -28.297 19.25 22.219 1 41.41 99 LEU B N 1
ATOM 8610 C CA . LEU B 1 99 ? -28.141 18.469 23.438 1 41.41 99 LEU B CA 1
ATOM 8611 C C . LEU B 1 99 ? -28.5 17.016 23.203 1 41.41 99 LEU B C 1
ATOM 8613 O O . LEU B 1 99 ? -28.141 16.141 24.016 1 41.41 99 LEU B O 1
ATOM 8617 N N . ASP B 1 100 ? -29.141 16.641 22.062 1 47.88 100 ASP B N 1
ATOM 8618 C CA . ASP B 1 100 ? -29.562 15.266 21.797 1 47.88 100 ASP B CA 1
ATOM 8619 C C . ASP B 1 100 ? -28.641 14.586 20.797 1 47.88 100 ASP B C 1
ATOM 8621 O O . ASP B 1 100 ? -28.891 13.461 20.359 1 47.88 100 ASP B O 1
ATOM 8625 N N . GLU B 1 101 ? -27.578 15.328 20.641 1 60.34 101 GLU B N 1
ATOM 8626 C CA . GLU B 1 101 ? -26.594 14.734 19.75 1 60.34 101 GLU B CA 1
ATOM 8627 C C . GLU B 1 101 ? -25.797 13.641 20.453 1 60.34 101 GLU B C 1
ATOM 8629 O O . GLU B 1 101 ? -25.406 13.789 21.609 1 60.34 101 GLU B O 1
ATOM 8634 N N . VAL B 1 102 ? -25.797 12.547 19.859 1 68.38 102 VAL B N 1
ATOM 8635 C CA . VAL B 1 102 ? -25.016 11.438 20.391 1 68.38 102 VAL B CA 1
ATOM 8636 C C . VAL B 1 102 ? -23.562 11.578 19.969 1 68.38 102 VAL B C 1
ATOM 8638 O O . VAL B 1 102 ? -23.266 11.789 18.797 1 68.38 102 VAL B O 1
ATOM 8641 N N . VAL B 1 103 ? -22.781 11.727 21 1 76.25 103 VAL B N 1
ATOM 8642 C CA . VAL B 1 103 ? -21.359 11.898 20.75 1 76.25 103 VAL B CA 1
ATOM 8643 C C . VAL B 1 103 ? -20.594 10.68 21.266 1 76.25 103 VAL B C 1
ATOM 8645 O O . VAL B 1 103 ? -20.969 10.07 22.266 1 76.25 103 VAL B O 1
ATOM 8648 N N . VAL B 1 104 ? -19.641 10.391 20.5 1 71.12 104 VAL B N 1
ATOM 8649 C CA . VAL B 1 104 ? -18.781 9.281 20.906 1 71.12 104 VAL B CA 1
ATOM 8650 C C . VAL B 1 104 ? -17.594 9.812 21.719 1 71.12 104 VAL B C 1
ATOM 8652 O O . VAL B 1 104 ? -16.812 10.625 21.219 1 71.12 104 VAL B O 1
ATOM 8655 N N . THR B 1 105 ? -17.438 9.414 22.922 1 69.94 105 THR B N 1
ATOM 8656 C CA . THR B 1 105 ? -16.344 9.883 23.766 1 69.94 105 THR B CA 1
ATOM 8657 C C . THR B 1 105 ? -15.414 8.727 24.141 1 69.94 105 THR B C 1
ATOM 8659 O O . THR B 1 105 ? -14.359 8.945 24.75 1 69.94 105 THR B O 1
ATOM 8662 N N . GLY B 1 106 ? -15.773 7.578 23.734 1 70.38 106 GLY B N 1
ATOM 8663 C CA . GLY B 1 106 ? -14.961 6.426 24.094 1 70.38 106 GLY B CA 1
ATOM 8664 C C . GLY B 1 106 ? -15.289 5.188 23.281 1 70.38 106 GLY B C 1
ATOM 8665 O O . GLY B 1 106 ? -15.539 5.273 22.078 1 70.38 106 GLY B O 1
ATOM 8666 N N . TYR B 1 107 ? -15.031 4.086 23.922 1 75.94 107 TYR B N 1
ATOM 8667 C CA . TYR B 1 107 ? -15.172 2.801 23.25 1 75.94 107 TYR B CA 1
ATOM 8668 C C . TYR B 1 107 ? -16.609 2.307 23.312 1 75.94 107 TYR B C 1
ATOM 8670 O O . TYR B 1 107 ? -16.984 1.341 22.641 1 75.94 107 TYR B O 1
ATOM 8678 N N . GLY B 1 108 ? -17.406 3.025 24.016 1 69.75 108 GLY B N 1
ATOM 8679 C CA . GLY B 1 108 ? -18.766 2.547 24.188 1 69.75 108 GLY B CA 1
ATOM 8680 C C . GLY B 1 108 ? -19.781 3.273 23.328 1 69.75 108 GLY B C 1
ATOM 8681 O O . GLY B 1 108 ? -19.406 3.908 22.328 1 69.75 108 GLY B O 1
ATOM 8682 N N . SER B 1 109 ? -20.969 2.916 23.625 1 73.81 109 SER B N 1
ATOM 8683 C CA . SER B 1 109 ? -22.078 3.539 22.906 1 73.81 109 SER B CA 1
ATOM 8684 C C . SER B 1 109 ? -22.047 5.055 23.078 1 73.81 109 SER B C 1
ATOM 8686 O O . SER B 1 109 ? -21.547 5.574 24.062 1 73.81 109 SER B O 1
ATOM 8688 N N . GLY B 1 110 ? -22.453 5.625 22.109 1 74.25 110 GLY B N 1
ATOM 8689 C CA . GLY B 1 110 ? -22.562 7.074 22.156 1 74.25 110 GLY B CA 1
ATOM 8690 C C . GLY B 1 110 ? -23.453 7.574 23.281 1 74.25 110 GLY B C 1
ATOM 8691 O O . GLY B 1 110 ? -24.344 6.859 23.75 1 74.25 110 GLY B O 1
ATOM 8692 N N . LYS B 1 111 ? -23.047 8.758 23.766 1 77.12 111 LYS B N 1
ATOM 8693 C CA . LYS B 1 111 ? -23.812 9.43 24.812 1 77.12 111 LYS B CA 1
ATOM 8694 C C . LYS B 1 111 ? -24.406 10.742 24.297 1 77.12 111 LYS B C 1
ATOM 8696 O O . LYS B 1 111 ? -23.844 11.367 23.391 1 77.12 111 LYS B O 1
ATOM 8701 N N . LYS B 1 112 ? -25.5 10.977 24.906 1 76.06 112 LYS B N 1
ATOM 8702 C CA . LYS B 1 112 ? -26.031 12.312 24.641 1 76.06 112 LYS B CA 1
ATOM 8703 C C . LYS B 1 112 ? -25.109 13.391 25.203 1 76.06 112 LYS B C 1
ATOM 8705 O O . LYS B 1 112 ? -24.562 13.234 26.297 1 76.06 112 LYS B O 1
ATOM 8710 N N . LEU B 1 113 ? -25 14.359 24.516 1 75.12 113 LEU B N 1
ATOM 8711 C CA . LEU B 1 113 ? -24.078 15.43 24.875 1 75.12 113 LEU B CA 1
ATOM 8712 C C . LEU B 1 113 ? -24.391 15.977 26.266 1 75.12 113 LEU B C 1
ATOM 8714 O O . LEU B 1 113 ? -23.484 16.266 27.062 1 75.12 113 LEU B O 1
ATOM 8718 N N . GLY B 1 114 ? -25.672 16.094 26.547 1 77.12 114 GLY B N 1
ATOM 8719 C CA . GLY B 1 114 ? -26.078 16.656 27.828 1 77.12 114 GLY B CA 1
ATOM 8720 C C . GLY B 1 114 ? -25.828 15.727 29 1 77.12 114 GLY B C 1
ATOM 8721 O O . GLY B 1 114 ? -25.859 16.156 30.156 1 77.12 114 GLY B O 1
ATOM 8722 N N . SER B 1 115 ? -25.453 14.539 28.734 1 81 115 SER B N 1
ATOM 8723 C CA . SER B 1 115 ? -25.234 13.555 29.797 1 81 115 SER B CA 1
ATOM 8724 C C . SER B 1 115 ? -23.75 13.297 30.016 1 81 115 SER B C 1
ATOM 8726 O O . SER B 1 115 ? -23.375 12.422 30.797 1 81 115 SER B O 1
ATOM 8728 N N . ILE B 1 116 ? -23.016 14.016 29.391 1 85.62 116 ILE B N 1
ATOM 8729 C CA . ILE B 1 116 ? -21.578 13.812 29.516 1 85.62 116 ILE B CA 1
ATOM 8730 C C . ILE B 1 116 ? -21.031 14.602 30.703 1 85.62 116 ILE B C 1
ATOM 8732 O O . ILE B 1 116 ? -21.219 15.82 30.781 1 85.62 116 ILE B O 1
ATOM 8736 N N . VAL B 1 117 ? -20.422 14.008 31.562 1 87.5 117 VAL B N 1
ATOM 8737 C CA . VAL B 1 117 ? -19.859 14.602 32.781 1 87.5 117 VAL B CA 1
ATOM 8738 C C . VAL B 1 117 ? -18.609 15.414 32.406 1 87.5 117 VAL B C 1
ATOM 8740 O O . VAL B 1 117 ? -18.344 16.453 33.031 1 87.5 117 VAL B O 1
ATOM 8743 N N . GLY B 1 118 ? -17.891 15.109 31.391 1 87.69 118 GLY B N 1
ATOM 8744 C CA . GLY B 1 118 ? -16.625 15.742 31.031 1 87.69 118 GLY B CA 1
ATOM 8745 C C . GLY B 1 118 ? -16.797 16.969 30.156 1 87.69 118 GLY B C 1
ATOM 8746 O O . GLY B 1 118 ? -17.922 17.281 29.734 1 87.69 118 GLY B O 1
ATOM 8747 N N . SER B 1 119 ? -15.695 17.719 30.078 1 90.19 119 SER B N 1
ATOM 8748 C CA . SER B 1 119 ? -15.648 18.875 29.188 1 90.19 119 SER B CA 1
ATOM 8749 C C . SER B 1 119 ? -15.391 18.453 27.734 1 90.19 119 SER B C 1
ATOM 8751 O O . SER B 1 119 ? -14.312 17.969 27.406 1 90.19 119 SER B O 1
ATOM 8753 N N . VAL B 1 120 ? -16.359 18.641 26.938 1 90.06 120 VAL B N 1
ATOM 8754 C CA . VAL B 1 120 ? -16.281 18.203 25.547 1 90.06 120 VAL B CA 1
ATOM 8755 C C . VAL B 1 120 ? -16.781 19.312 24.625 1 90.06 120 VAL B C 1
ATOM 8757 O O . VAL B 1 120 ? -17.688 20.062 25 1 90.06 120 VAL B O 1
ATOM 8760 N N . ALA B 1 121 ? -16.109 19.438 23.531 1 91.06 121 ALA B N 1
ATOM 8761 C CA . ALA B 1 121 ? -16.562 20.328 22.469 1 91.06 121 ALA B CA 1
ATOM 8762 C C . ALA B 1 121 ? -16.797 19.562 21.172 1 91.06 121 ALA B C 1
ATOM 8764 O O . ALA B 1 121 ? -15.969 18.719 20.797 1 91.06 121 ALA B O 1
ATOM 8765 N N . VAL B 1 122 ? -17.875 19.812 20.516 1 89.38 122 VAL B N 1
ATOM 8766 C CA . VAL B 1 122 ? -18.203 19.094 19.297 1 89.38 122 VAL B CA 1
ATOM 8767 C C . VAL B 1 122 ? -18.297 20.078 18.125 1 89.38 122 VAL B C 1
ATOM 8769 O O . VAL B 1 122 ? -18.938 21.125 18.25 1 89.38 122 VAL B O 1
ATOM 8772 N N . ILE B 1 123 ? -17.625 19.719 17.094 1 88.88 123 ILE B N 1
ATOM 8773 C CA . ILE B 1 123 ? -17.703 20.469 15.836 1 88.88 123 ILE B CA 1
ATOM 8774 C C . ILE B 1 123 ? -18.438 19.641 14.781 1 88.88 123 ILE B C 1
ATOM 8776 O O . ILE B 1 123 ? -18.031 18.516 14.484 1 88.88 123 ILE B O 1
ATOM 8780 N N . GLY B 1 124 ? -19.391 20.25 14.203 1 84.5 124 GLY B N 1
ATOM 8781 C CA . GLY B 1 124 ? -20.234 19.516 13.273 1 84.5 124 GLY B CA 1
ATOM 8782 C C . GLY B 1 124 ? -19.75 19.594 11.836 1 84.5 124 GLY B C 1
ATOM 8783 O O . GLY B 1 124 ? -18.766 20.281 11.547 1 84.5 124 GLY B O 1
ATOM 8784 N N . GLU B 1 125 ? -20.531 19.016 11.047 1 76.5 125 GLU B N 1
ATOM 8785 C CA . GLU B 1 125 ? -20.156 18.797 9.648 1 76.5 125 GLU B CA 1
ATOM 8786 C C . GLU B 1 125 ? -20.109 20.125 8.891 1 76.5 125 GLU B C 1
ATOM 8788 O O . GLU B 1 125 ? -19.312 20.266 7.957 1 76.5 125 GLU B O 1
ATOM 8793 N N . GLN B 1 126 ? -20.875 21 9.234 1 72.56 126 GLN B N 1
ATOM 8794 C CA . GLN B 1 126 ? -20.953 22.266 8.508 1 72.56 126 GLN B CA 1
ATOM 8795 C C . GLN B 1 126 ? -19.594 22.969 8.477 1 72.56 126 GLN B C 1
ATOM 8797 O O . GLN B 1 126 ? -19.297 23.703 7.543 1 72.56 126 GLN B O 1
ATOM 8802 N N . ASN B 1 127 ? -18.812 22.641 9.43 1 72.69 127 ASN B N 1
ATOM 8803 C CA . ASN B 1 127 ? -17.5 23.266 9.516 1 72.69 127 ASN B CA 1
ATOM 8804 C C . ASN B 1 127 ? -16.516 22.641 8.539 1 72.69 127 ASN B C 1
ATOM 8806 O O . ASN B 1 127 ? -15.461 23.219 8.258 1 72.69 127 ASN B O 1
ATOM 8810 N N . PHE B 1 128 ? -16.859 21.562 8.047 1 78 128 PHE B N 1
ATOM 8811 C CA . PHE B 1 128 ? -15.883 20.828 7.227 1 78 128 PHE B CA 1
ATOM 8812 C C . PHE B 1 128 ? -16.328 20.812 5.77 1 78 128 PHE B C 1
ATOM 8814 O O . PHE B 1 128 ? -15.57 20.375 4.895 1 78 128 PHE B O 1
ATOM 8821 N N . GLU B 1 129 ? -17.484 21.281 5.633 1 75.88 129 GLU B N 1
ATOM 8822 C CA . GLU B 1 129 ? -17.969 21.328 4.262 1 75.88 129 GLU B CA 1
ATOM 8823 C C . GLU B 1 129 ? -17.375 22.5 3.492 1 75.88 129 GLU B C 1
ATOM 8825 O O . GLU B 1 129 ? -17.219 23.594 4.043 1 75.88 129 GLU B O 1
ATOM 8830 N N . ASN B 1 130 ? -16.906 22.391 2.326 1 70.62 130 ASN B N 1
ATOM 8831 C CA . ASN B 1 130 ? -16.453 23.391 1.374 1 70.62 130 ASN B CA 1
ATOM 8832 C C . ASN B 1 130 ? -15.188 24.094 1.858 1 70.62 130 ASN B C 1
ATOM 8834 O O . ASN B 1 130 ? -15.062 25.312 1.736 1 70.62 130 ASN B O 1
ATOM 8838 N N . LEU B 1 131 ? -14.398 23.344 2.557 1 73.38 131 LEU B N 1
ATOM 8839 C CA . LEU B 1 131 ? -13.109 23.906 2.951 1 73.38 131 LEU B CA 1
ATOM 8840 C C . LEU B 1 131 ? -12.195 24.062 1.74 1 73.38 131 LEU B C 1
ATOM 8842 O O . LEU B 1 131 ? -12.227 23.25 0.822 1 73.38 131 LEU B O 1
ATOM 8846 N N . THR B 1 132 ? -11.438 25.109 1.788 1 71.94 132 THR B N 1
ATOM 8847 C CA . THR B 1 132 ? -10.492 25.375 0.711 1 71.94 132 THR B CA 1
ATOM 8848 C C . THR B 1 132 ? -9.172 24.641 0.954 1 71.94 132 THR B C 1
ATOM 8850 O O . THR B 1 132 ? -8.391 24.422 0.023 1 71.94 132 THR B O 1
ATOM 8853 N N . THR B 1 133 ? -8.93 24.297 2.172 1 72.38 133 THR B N 1
ATOM 8854 C CA . THR B 1 133 ? -7.68 23.641 2.516 1 72.38 133 THR B CA 1
ATOM 8855 C C . THR B 1 133 ? -7.844 22.109 2.457 1 72.38 133 THR B C 1
ATOM 8857 O O . THR B 1 133 ? -8.945 21.594 2.643 1 72.38 133 THR B O 1
ATOM 8860 N N . PRO B 1 134 ? -6.652 21.516 2.139 1 74.81 134 PRO B N 1
ATOM 8861 C CA . PRO B 1 134 ? -6.715 20.047 2.072 1 74.81 134 PRO B CA 1
ATOM 8862 C C . PRO B 1 134 ? -6.867 19.406 3.447 1 74.81 134 PRO B C 1
ATOM 8864 O O . PRO B 1 134 ? -7.223 18.219 3.543 1 74.81 134 PRO B O 1
ATOM 8867 N N . THR B 1 135 ? -6.613 20.094 4.461 1 83.88 135 THR B N 1
ATOM 8868 C CA . THR B 1 135 ? -6.609 19.5 5.789 1 83.88 135 THR B CA 1
ATOM 8869 C C . THR B 1 135 ? -7.785 20.016 6.617 1 83.88 135 THR B C 1
ATOM 8871 O O . THR B 1 135 ? -8.164 21.172 6.512 1 83.88 135 THR B O 1
ATOM 8874 N N . PHE B 1 136 ? -8.305 19.125 7.434 1 86.12 136 PHE B N 1
ATOM 8875 C CA . PHE B 1 136 ? -9.422 19.484 8.297 1 86.12 136 PHE B CA 1
ATOM 8876 C C . PHE B 1 136 ? -8.938 20.266 9.516 1 86.12 136 PHE B C 1
ATOM 8878 O O . PHE B 1 136 ? -9.727 20.922 10.195 1 86.12 136 PHE B O 1
ATOM 8885 N N . VAL B 1 137 ? -7.695 20.234 9.805 1 85.44 137 VAL B N 1
ATOM 8886 C CA . VAL B 1 137 ? -7.133 20.844 11 1 85.44 137 VAL B CA 1
ATOM 8887 C C . VAL B 1 137 ? -7.293 22.359 10.938 1 85.44 137 VAL B C 1
ATOM 8889 O O . VAL B 1 137 ? -7.539 23 11.961 1 85.44 137 VAL B O 1
ATOM 8892 N N . ASP B 1 138 ? -7.191 22.859 9.766 1 80 138 ASP B N 1
ATOM 8893 C CA . ASP B 1 138 ? -7.34 24.297 9.578 1 80 138 ASP B CA 1
ATOM 8894 C C . ASP B 1 138 ? -8.734 24.766 9.977 1 80 138 ASP B C 1
ATOM 8896 O O . ASP B 1 138 ? -8.898 25.859 10.5 1 80 138 ASP B O 1
ATOM 8900 N N . ALA B 1 139 ? -9.695 23.906 9.828 1 81.75 139 ALA B N 1
ATOM 8901 C CA . ALA B 1 139 ? -11.078 24.266 10.117 1 81.75 139 ALA B CA 1
ATOM 8902 C C . ALA B 1 139 ? -11.344 24.281 11.617 1 81.75 139 ALA B C 1
ATOM 8904 O O . ALA B 1 139 ? -12.344 24.844 12.07 1 81.75 139 ALA B O 1
ATOM 8905 N N . LEU B 1 140 ? -10.422 23.766 12.32 1 89.12 140 LEU B N 1
ATOM 8906 C CA . LEU B 1 140 ? -10.602 23.703 13.766 1 89.12 140 LEU B CA 1
ATOM 8907 C C . LEU B 1 140 ? -10.07 24.969 14.445 1 89.12 140 LEU B C 1
ATOM 8909 O O . LEU B 1 140 ? -10.367 25.219 15.609 1 89.12 140 LEU B O 1
ATOM 8913 N N . GLN B 1 141 ? -9.383 25.734 13.742 1 91 141 GLN B N 1
ATOM 8914 C CA . GLN B 1 141 ? -8.773 26.906 14.344 1 91 141 GLN B CA 1
ATOM 8915 C C . GLN B 1 141 ? -9.836 27.875 14.859 1 91 141 GLN B C 1
ATOM 8917 O O . GLN B 1 141 ? -10.727 28.281 14.109 1 91 141 GLN B O 1
ATOM 8922 N N . GLY B 1 142 ? -9.789 28.188 16.109 1 93.19 142 GLY B N 1
ATOM 8923 C CA . GLY B 1 142 ? -10.672 29.172 16.719 1 93.19 142 GLY B CA 1
ATOM 8924 C C . GLY B 1 142 ? -12.055 28.625 17.031 1 93.19 142 GLY B C 1
ATOM 8925 O O . GLY B 1 142 ? -12.961 29.391 17.391 1 93.19 142 GLY B O 1
ATOM 8926 N N . GLN B 1 143 ? -12.18 27.328 16.922 1 93.44 143 GLN B N 1
ATOM 8927 C CA . GLN B 1 143 ? -13.516 26.766 17.078 1 93.44 143 GLN B CA 1
ATOM 8928 C C . GLN B 1 143 ? -13.719 26.219 18.484 1 93.44 143 GLN B C 1
ATOM 8930 O O . GLN B 1 143 ? -14.859 26.078 18.953 1 93.44 143 GLN B O 1
ATOM 8935 N N . VAL B 1 144 ? -12.68 25.938 19.125 1 95.06 144 VAL B N 1
ATOM 8936 C CA . VAL B 1 144 ? -12.758 25.312 20.438 1 95.06 144 VAL B CA 1
ATOM 8937 C C . VAL B 1 144 ? -11.883 26.078 21.438 1 95.06 144 VAL B C 1
ATOM 8939 O O . VAL B 1 144 ? -10.695 26.297 21.188 1 95.06 144 VAL B O 1
ATOM 8942 N N . ALA B 1 145 ? -12.5 26.438 22.547 1 96.69 145 ALA B N 1
ATOM 8943 C CA . ALA B 1 145 ? -11.711 27.094 23.578 1 96.69 145 ALA B CA 1
ATOM 8944 C C . ALA B 1 145 ? -10.617 26.172 24.125 1 96.69 145 ALA B C 1
ATOM 8946 O O . ALA B 1 145 ? -10.883 25 24.422 1 96.69 145 ALA B O 1
ATOM 8947 N N . GLY B 1 146 ? -9.445 26.688 24.141 1 95.19 146 GLY B N 1
ATOM 8948 C CA . GLY B 1 146 ? -8.328 25.938 24.688 1 95.19 146 GLY B CA 1
ATOM 8949 C C . GLY B 1 146 ? -7.555 25.172 23.641 1 95.19 146 GLY B C 1
ATOM 8950 O O . GLY B 1 146 ? -6.449 24.688 23.891 1 95.19 146 GLY B O 1
ATOM 8951 N N . LEU B 1 147 ? -8.109 25.016 22.547 1 94.62 147 LEU B N 1
ATOM 8952 C CA . LEU B 1 147 ? -7.414 24.359 21.438 1 94.62 147 LEU B CA 1
ATOM 8953 C C . LEU B 1 147 ? -6.703 25.375 20.562 1 94.62 147 LEU B C 1
ATOM 8955 O O . LEU B 1 147 ? -7.352 26.203 19.922 1 94.62 147 LEU B O 1
ATOM 8959 N N . SER B 1 148 ? -5.434 25.266 20.625 1 92.75 148 SER B N 1
ATOM 8960 C CA . SER B 1 148 ? -4.633 26.156 19.781 1 92.75 148 SER B CA 1
ATOM 8961 C C . SER B 1 148 ? -4.023 25.406 18.609 1 92.75 148 SER B C 1
ATOM 8963 O O . SER B 1 148 ? -3.322 24.422 18.781 1 92.75 148 SER B O 1
ATOM 8965 N N . ILE B 1 149 ? -4.328 25.891 17.406 1 91.81 149 ILE B N 1
ATOM 8966 C CA . ILE B 1 149 ? -3.756 25.344 16.188 1 91.81 149 ILE B CA 1
ATOM 8967 C C . ILE B 1 149 ? -3.092 26.469 15.383 1 91.81 149 ILE B C 1
ATOM 8969 O O . ILE B 1 149 ? -3.738 27.453 15.039 1 91.81 149 ILE B O 1
ATOM 8973 N N . PHE B 1 150 ? -1.84 26.328 15.125 1 92.19 150 PHE B N 1
ATOM 8974 C CA . PHE B 1 150 ? -1.105 27.312 14.344 1 92.19 150 PHE B CA 1
ATOM 8975 C C . PHE B 1 150 ? -0.415 26.656 13.156 1 92.19 150 PHE B C 1
ATOM 8977 O O . PHE B 1 150 ? 0.22 25.609 13.297 1 92.19 150 PHE B O 1
ATOM 8984 N N . SER B 1 151 ? -0.593 27.25 12.055 1 88.38 151 SER B N 1
ATOM 8985 C CA . SER B 1 151 ? 0.071 26.781 10.852 1 88.38 151 SER B CA 1
ATOM 8986 C C . SER B 1 151 ? 1.452 27.406 10.688 1 88.38 151 SER B C 1
ATOM 8988 O O . SER B 1 151 ? 1.584 28.625 10.672 1 88.38 151 SER B O 1
ATOM 8990 N N . SER B 1 152 ? 2.428 26.547 10.492 1 86.69 152 SER B N 1
ATOM 8991 C CA . SER B 1 152 ? 3.787 27.062 10.359 1 86.69 152 SER B CA 1
ATOM 8992 C C . SER B 1 152 ? 4.125 27.359 8.906 1 86.69 152 SER B C 1
ATOM 8994 O O . SER B 1 152 ? 5.125 28.031 8.625 1 86.69 152 SER B O 1
ATOM 8996 N N . SER B 1 153 ? 3.332 26.875 8.031 1 87.31 153 SER B N 1
ATOM 8997 C CA . SER B 1 153 ? 3.629 27.047 6.613 1 87.31 153 SER B CA 1
ATOM 8998 C C . SER B 1 153 ? 2.365 26.953 5.766 1 87.31 153 SER B C 1
ATOM 9000 O O . SER B 1 153 ? 1.445 26.203 6.105 1 87.31 153 SER B O 1
ATOM 9002 N N . GLY B 1 154 ? 2.396 27.719 4.746 1 87.44 154 GLY B N 1
ATOM 9003 C CA . GLY B 1 154 ? 1.315 27.609 3.779 1 87.44 154 GLY B CA 1
ATOM 9004 C C . GLY B 1 154 ? 1.638 26.688 2.623 1 87.44 154 GLY B C 1
ATOM 9005 O O . GLY B 1 154 ? 0.893 26.625 1.643 1 87.44 154 GLY B O 1
ATOM 9006 N N . ASP B 1 155 ? 2.729 25.938 2.689 1 89.06 155 ASP B N 1
ATOM 9007 C CA . ASP B 1 155 ? 3.133 24.969 1.673 1 89.06 155 ASP B CA 1
ATOM 9008 C C . ASP B 1 155 ? 2.189 23.766 1.649 1 89.06 155 ASP B C 1
ATOM 9010 O O . ASP B 1 155 ? 2.1 23.016 2.629 1 89.06 155 ASP B O 1
ATOM 9014 N N . PRO B 1 156 ? 1.536 23.578 0.522 1 87.44 156 PRO B N 1
ATOM 9015 C CA . PRO B 1 156 ? 0.611 22.438 0.475 1 87.44 156 PRO B CA 1
ATOM 9016 C C . PRO B 1 156 ? 1.314 21.094 0.658 1 87.44 156 PRO B C 1
ATOM 9018 O O . PRO B 1 156 ? 0.682 20.109 1.048 1 87.44 156 PRO B O 1
ATOM 9021 N N . SER B 1 157 ? 2.547 21.047 0.353 1 81.31 157 SER B N 1
ATOM 9022 C CA . SER B 1 157 ? 3.301 19.797 0.392 1 81.31 157 SER B CA 1
ATOM 9023 C C . SER B 1 157 ? 3.744 19.469 1.812 1 81.31 157 SER B C 1
ATOM 9025 O O . SER B 1 157 ? 4.18 18.344 2.084 1 81.31 157 SER B O 1
ATOM 9027 N N . SER B 1 158 ? 3.611 20.391 2.658 1 75.88 158 SER B N 1
ATOM 9028 C CA . SER B 1 158 ? 4.059 20.188 4.031 1 75.88 158 SER B CA 1
ATOM 9029 C C . SER B 1 158 ? 2.984 20.594 5.031 1 75.88 158 SER B C 1
ATOM 9031 O O . SER B 1 158 ? 2.486 21.719 4.992 1 75.88 158 SER B O 1
ATOM 9033 N N . VAL B 1 159 ? 2.406 19.641 5.57 1 67.94 159 VAL B N 1
ATOM 9034 C CA . VAL B 1 159 ? 1.463 20 6.621 1 67.94 159 VAL B CA 1
ATOM 9035 C C . VAL B 1 159 ? 2.168 19.984 7.977 1 67.94 159 VAL B C 1
ATOM 9037 O O . VAL B 1 159 ? 2.422 18.922 8.539 1 67.94 159 VAL B O 1
ATOM 9040 N N . ASP B 1 160 ? 2.512 21.141 8.367 1 73.56 160 ASP B N 1
ATOM 9041 C CA . ASP B 1 160 ? 3.186 21.297 9.648 1 73.56 160 ASP B CA 1
ATOM 9042 C C . ASP B 1 160 ? 2.352 22.141 10.609 1 73.56 160 ASP B C 1
ATOM 9044 O O . ASP B 1 160 ? 2.496 23.359 10.648 1 73.56 160 ASP B O 1
ATOM 9048 N N . ASN B 1 161 ? 1.488 21.562 11.336 1 81.12 161 ASN B N 1
ATOM 9049 C CA . ASN B 1 161 ? 0.664 22.266 12.312 1 81.12 161 ASN B CA 1
ATOM 9050 C C . ASN B 1 161 ? 1.079 21.922 13.742 1 81.12 161 ASN B C 1
ATOM 9052 O O . ASN B 1 161 ? 1.43 20.781 14.039 1 81.12 161 ASN B O 1
ATOM 9056 N N . GLN B 1 162 ? 1.113 22.953 14.445 1 87.06 162 GLN B N 1
ATOM 9057 C CA . GLN B 1 162 ? 1.263 22.766 15.891 1 87.06 162 GLN B CA 1
ATOM 9058 C C . GLN B 1 162 ? -0.094 22.766 16.594 1 87.06 162 GLN B C 1
ATOM 9060 O O . GLN B 1 162 ? -0.829 23.75 16.516 1 87.06 162 GLN B O 1
ATOM 9065 N N . ILE B 1 163 ? -0.415 21.688 17.219 1 91.44 163 ILE B N 1
ATOM 9066 C CA . ILE B 1 163 ? -1.707 21.516 17.875 1 91.44 163 ILE B CA 1
ATOM 9067 C C . ILE B 1 163 ? -1.5 21.297 19.359 1 91.44 163 ILE B C 1
ATOM 9069 O O . ILE B 1 163 ? -0.778 20.375 19.766 1 91.44 163 ILE B O 1
ATOM 9073 N N . ARG B 1 164 ? -2.135 22.141 20.156 1 92.94 164 ARG B N 1
ATOM 9074 C CA . ARG B 1 164 ? -2.045 22.031 21.609 1 92.94 164 ARG B CA 1
ATOM 9075 C C . ARG B 1 164 ? -3.402 22.266 22.266 1 92.94 164 ARG B C 1
ATOM 9077 O O . ARG B 1 164 ? -4.168 23.125 21.812 1 92.94 164 ARG B O 1
ATOM 9084 N N . LEU B 1 165 ? -3.611 21.547 23.203 1 94.88 165 LEU B N 1
ATOM 9085 C CA . LEU B 1 165 ? -4.832 21.703 23.984 1 94.88 165 LEU B CA 1
ATOM 9086 C C . LEU B 1 165 ? -4.508 22.078 25.422 1 94.88 165 LEU B C 1
ATOM 9088 O O . LEU B 1 165 ? -3.877 21.297 26.141 1 94.88 165 LEU B O 1
ATOM 9092 N N . ARG B 1 166 ? -4.953 23.25 25.859 1 95.69 166 ARG B N 1
ATOM 9093 C CA . ARG B 1 166 ? -4.824 23.75 27.234 1 95.69 166 ARG B CA 1
ATOM 9094 C C . ARG B 1 166 ? -3.365 23.766 27.672 1 95.69 166 ARG B C 1
ATOM 9096 O O . ARG B 1 166 ? -3.027 23.266 28.75 1 95.69 166 ARG B O 1
ATOM 9103 N N . GLY B 1 167 ? -2.518 24.203 26.75 1 92.75 167 GLY B N 1
ATOM 9104 C CA . GLY B 1 167 ? -1.133 24.516 27.078 1 92.75 167 GLY B CA 1
ATOM 9105 C C . GLY B 1 167 ? -0.179 23.375 26.766 1 92.75 167 GLY B C 1
ATOM 9106 O O . GLY B 1 167 ? -0.565 22.391 26.141 1 92.75 167 GLY B O 1
ATOM 9107 N N . LEU B 1 168 ? 1.089 23.562 27.156 1 92.31 168 LEU B N 1
ATOM 9108 C CA . LEU B 1 168 ? 2.186 22.609 26.984 1 92.31 168 LEU B CA 1
ATOM 9109 C C . LEU B 1 168 ? 2.369 21.75 28.219 1 92.31 168 LEU B C 1
ATOM 9111 O O . LEU B 1 168 ? 2.65 22.266 29.312 1 92.31 168 LEU B O 1
ATOM 9115 N N . ASN B 1 169 ? 2.361 20.422 27.984 1 91.44 169 ASN B N 1
ATOM 9116 C CA . ASN B 1 169 ? 2.385 19.547 29.156 1 91.44 169 ASN B CA 1
ATOM 9117 C C . ASN B 1 169 ? 3.771 18.953 29.391 1 91.44 169 ASN B C 1
ATOM 9119 O O . ASN B 1 169 ? 4.023 18.328 30.422 1 91.44 169 ASN B O 1
ATOM 9123 N N . SER B 1 170 ? 4.617 19.078 28.422 1 92.94 170 SER B N 1
ATOM 9124 C CA . SER B 1 170 ? 5.953 18.5 28.547 1 92.94 170 SER B CA 1
ATOM 9125 C C . SER B 1 170 ? 6.98 19.312 27.766 1 92.94 170 SER B C 1
ATOM 9127 O O . SER B 1 170 ? 6.633 19.984 26.797 1 92.94 170 SER B O 1
ATOM 9129 N N . LEU B 1 171 ? 8.211 19.156 28.219 1 89.31 171 LEU B N 1
ATOM 9130 C CA . LEU B 1 171 ? 9.266 19.906 27.547 1 89.31 171 LEU B CA 1
ATOM 9131 C C . LEU B 1 171 ? 9.859 19.094 26.406 1 89.31 171 LEU B C 1
ATOM 9133 O O . LEU B 1 171 ? 10.148 19.656 25.328 1 89.31 171 LEU B O 1
ATOM 9137 N N . ASN B 1 172 ? 10.07 17.797 26.672 1 86.38 172 ASN B N 1
ATOM 9138 C CA . ASN B 1 172 ? 10.742 17 25.641 1 86.38 172 ASN B CA 1
ATOM 9139 C C . ASN B 1 172 ? 9.828 15.906 25.094 1 86.38 172 ASN B C 1
ATOM 9141 O O . ASN B 1 172 ? 9.977 15.492 23.953 1 86.38 172 ASN B O 1
ATOM 9145 N N . ALA B 1 173 ? 8.922 15.469 25.812 1 87.38 173 ALA B N 1
ATOM 9146 C CA . ALA B 1 173 ? 8.008 14.43 25.344 1 87.38 173 ALA B CA 1
ATOM 9147 C C . ALA B 1 173 ? 6.918 15.016 24.453 1 87.38 173 ALA B C 1
ATOM 9149 O O . ALA B 1 173 ? 6.723 16.234 24.438 1 87.38 173 ALA B O 1
ATOM 9150 N N . GLY B 1 174 ? 6.316 14.18 23.781 1 86.19 174 GLY B N 1
ATOM 9151 C CA . GLY B 1 174 ? 5.281 14.617 22.859 1 86.19 174 GLY B CA 1
ATOM 9152 C C . GLY B 1 174 ? 4.152 15.367 23.547 1 86.19 174 GLY B C 1
ATOM 9153 O O . GLY B 1 174 ? 3.75 15.016 24.656 1 86.19 174 GLY B O 1
ATOM 9154 N N . THR B 1 175 ? 3.637 16.406 22.844 1 87.62 175 THR B N 1
ATOM 9155 C CA . THR B 1 175 ? 2.594 17.25 23.438 1 87.62 175 THR B CA 1
ATOM 9156 C C . THR B 1 175 ? 1.401 17.359 22.5 1 87.62 175 THR B C 1
ATOM 9158 O O . THR B 1 175 ? 0.515 18.188 22.703 1 87.62 175 THR B O 1
ATOM 9161 N N . THR B 1 176 ? 1.39 16.594 21.438 1 88.81 176 THR B N 1
ATOM 9162 C CA . THR B 1 176 ? 0.279 16.594 20.5 1 88.81 176 THR B CA 1
ATOM 9163 C C . THR B 1 176 ? -0.878 15.75 21.016 1 88.81 176 THR B C 1
ATOM 9165 O O . THR B 1 176 ? -0.661 14.672 21.578 1 88.81 176 THR B O 1
ATOM 9168 N N . PRO B 1 177 ? -2.072 16.234 20.828 1 92.25 177 PRO B N 1
ATOM 9169 C CA . PRO B 1 177 ? -3.215 15.406 21.234 1 92.25 177 PRO B CA 1
ATOM 9170 C C . PRO B 1 177 ? -3.303 14.094 20.469 1 92.25 177 PRO B C 1
ATOM 9172 O O . PRO B 1 177 ? -2.748 13.977 19.375 1 92.25 177 PRO B O 1
ATOM 9175 N N . LEU B 1 178 ? -3.979 13.164 21.141 1 93 178 LEU B N 1
ATOM 9176 C CA . LEU B 1 178 ? -4.254 11.891 20.484 1 93 178 LEU B CA 1
ATOM 9177 C C . LEU B 1 178 ? -5.367 12.039 19.453 1 93 178 LEU B C 1
ATOM 9179 O O . LEU B 1 178 ? -6.402 12.656 19.734 1 93 178 LEU B O 1
ATOM 9183 N N . PHE B 1 179 ? -5.141 11.555 18.297 1 93.12 179 PHE B N 1
ATOM 9184 C CA . PHE B 1 179 ? -6.168 11.562 17.266 1 93.12 179 PHE B CA 1
ATOM 9185 C C . PHE B 1 179 ? -6.805 10.188 17.125 1 93.12 179 PHE B C 1
ATOM 9187 O O . PHE B 1 179 ? -6.102 9.18 17 1 93.12 179 PHE B O 1
ATOM 9194 N N . ILE B 1 180 ? -8.078 10.188 17.172 1 94.69 180 ILE B N 1
ATOM 9195 C CA . ILE B 1 180 ? -8.867 8.977 17 1 94.69 180 ILE B CA 1
ATOM 9196 C C . ILE B 1 180 ? -9.773 9.125 15.773 1 94.69 180 ILE B C 1
ATOM 9198 O O . ILE B 1 180 ? -10.531 10.094 15.672 1 94.69 180 ILE B O 1
ATOM 9202 N N . LEU B 1 181 ? -9.703 8.25 14.875 1 94.44 181 LEU B N 1
ATOM 9203 C CA . LEU B 1 181 ? -10.609 8.195 13.727 1 94.44 181 LEU B CA 1
ATOM 9204 C C . LEU B 1 181 ? -11.508 6.969 13.805 1 94.44 181 LEU B C 1
ATOM 9206 O O . LEU B 1 181 ? -11.023 5.836 13.719 1 94.44 181 LEU B O 1
ATOM 9210 N N . ASP B 1 182 ? -12.727 7.188 13.992 1 92.81 182 ASP B N 1
ATOM 9211 C CA . ASP B 1 182 ? -13.734 6.133 14.047 1 92.81 182 ASP B CA 1
ATOM 9212 C C . ASP B 1 182 ? -13.344 5.062 15.07 1 92.81 182 ASP B C 1
ATOM 9214 O O . ASP B 1 182 ? -13.375 3.867 14.766 1 92.81 182 ASP B O 1
ATOM 9218 N N . GLY B 1 183 ? -12.844 5.539 16.203 1 89.88 183 GLY B N 1
ATOM 9219 C CA . GLY B 1 183 ? -12.641 4.656 17.328 1 89.88 183 GLY B CA 1
ATOM 9220 C C . GLY B 1 183 ? -11.227 4.125 17.438 1 89.88 183 GLY B C 1
ATOM 9221 O O . GLY B 1 183 ? -10.891 3.404 18.375 1 89.88 183 GLY B O 1
ATOM 9222 N N . ALA B 1 184 ? -10.367 4.48 16.516 1 92 184 ALA B N 1
ATOM 9223 C CA . ALA B 1 184 ? -8.992 3.986 16.578 1 92 184 ALA B CA 1
ATOM 9224 C C . ALA B 1 184 ? -7.992 5.129 16.438 1 92 184 ALA B C 1
ATOM 9226 O O . ALA B 1 184 ? -8.234 6.082 15.688 1 92 184 ALA B O 1
ATOM 9227 N N . PRO B 1 185 ? -6.812 4.969 17.062 1 93.19 185 PRO B N 1
ATOM 9228 C CA . PRO B 1 185 ? -5.773 5.992 16.922 1 93.19 185 PRO B CA 1
ATOM 9229 C C . PRO B 1 185 ? -5.191 6.059 15.516 1 93.19 185 PRO B C 1
ATOM 9231 O O . PRO B 1 185 ? -5.031 5.027 14.859 1 93.19 185 PRO B O 1
ATOM 9234 N N . VAL B 1 186 ? -4.859 7.215 15.086 1 92.88 186 VAL B N 1
ATOM 9235 C CA . VAL B 1 186 ? -4.254 7.41 13.773 1 92.88 186 VAL B CA 1
ATOM 9236 C C . VAL B 1 186 ? -3.102 8.406 13.875 1 92.88 186 VAL B C 1
ATOM 9238 O O . VAL B 1 186 ? -3.061 9.227 14.797 1 92.88 186 VAL B O 1
ATOM 9241 N N . THR B 1 187 ? -2.227 8.328 12.914 1 88.94 187 THR B N 1
ATOM 9242 C CA . THR B 1 187 ? -1.118 9.273 12.812 1 88.94 187 THR B CA 1
ATOM 9243 C C . THR B 1 187 ? -1.547 10.531 12.062 1 88.94 187 THR B C 1
ATOM 9245 O O . THR B 1 187 ? -2.645 10.578 11.508 1 88.94 187 THR B O 1
ATOM 9248 N N . GLN B 1 188 ? -0.625 11.508 12.102 1 81 188 GLN B N 1
ATOM 9249 C CA . GLN B 1 188 ? -0.917 12.797 11.492 1 81 188 GLN B CA 1
ATOM 9250 C C . GLN B 1 188 ? -0.953 12.703 9.977 1 81 188 GLN B C 1
ATOM 9252 O O . GLN B 1 188 ? -1.434 13.617 9.297 1 81 188 GLN B O 1
ATOM 9257 N N . THR B 1 189 ? -0.62 11.617 9.453 1 79 189 THR B N 1
ATOM 9258 C CA . THR B 1 189 ? -0.685 11.438 8.008 1 79 189 THR B CA 1
ATOM 9259 C C . THR B 1 189 ? -2.125 11.547 7.512 1 79 189 THR B C 1
ATOM 9261 O O . THR B 1 189 ? -2.365 11.906 6.359 1 79 189 THR B O 1
ATOM 9264 N N . VAL B 1 190 ? -3.018 11.289 8.367 1 83.88 190 VAL B N 1
ATOM 9265 C CA . VAL B 1 190 ? -4.426 11.305 7.992 1 83.88 190 VAL B CA 1
ATOM 9266 C C . VAL B 1 190 ? -4.855 12.734 7.656 1 83.88 190 VAL B C 1
ATOM 9268 O O . VAL B 1 190 ? -5.824 12.938 6.918 1 83.88 190 VAL B O 1
ATOM 9271 N N . PHE B 1 191 ? -4.047 13.664 8.141 1 81.56 191 PHE B N 1
ATOM 9272 C CA . PHE B 1 191 ? -4.41 15.062 7.93 1 81.56 191 PHE B CA 1
ATOM 9273 C C . PHE B 1 191 ? -4.473 15.383 6.441 1 81.56 191 PHE B C 1
ATOM 9275 O O . PHE B 1 191 ? -5.312 16.172 6.008 1 81.56 191 PHE B O 1
ATOM 9282 N N . THR B 1 192 ? -3.619 14.742 5.719 1 81.69 192 THR B N 1
ATOM 9283 C CA . THR B 1 192 ? -3.531 15.086 4.301 1 81.69 192 THR B CA 1
ATOM 9284 C C . THR B 1 192 ? -4.254 14.047 3.451 1 81.69 192 THR B C 1
ATOM 9286 O O . THR B 1 192 ? -4.344 14.188 2.23 1 81.69 192 THR B O 1
ATOM 9289 N N . THR B 1 193 ? -4.773 13.031 4.059 1 87.56 193 THR B N 1
ATOM 9290 C CA . THR B 1 193 ? -5.363 12 3.211 1 87.56 193 THR B CA 1
ATOM 9291 C C . THR B 1 193 ? -6.848 11.836 3.516 1 87.56 193 THR B C 1
ATOM 9293 O O . THR B 1 193 ? -7.559 11.133 2.795 1 87.56 193 THR B O 1
ATOM 9296 N N . LEU B 1 194 ? -7.25 12.461 4.504 1 89.12 194 LEU B N 1
ATOM 9297 C CA . LEU B 1 194 ? -8.68 12.445 4.781 1 89.12 194 LEU B CA 1
ATOM 9298 C C . LEU B 1 194 ? -9.375 13.648 4.145 1 89.12 194 LEU B C 1
ATOM 9300 O O . LEU B 1 194 ? -9 14.789 4.395 1 89.12 194 LEU B O 1
ATOM 9304 N N . ASN B 1 195 ? -10.344 13.383 3.393 1 91.69 195 ASN B N 1
ATOM 9305 C CA . ASN B 1 195 ? -11.164 14.453 2.83 1 91.69 195 ASN B CA 1
ATOM 9306 C C . ASN B 1 195 ? -12.039 15.109 3.896 1 91.69 195 ASN B C 1
ATOM 9308 O O . ASN B 1 195 ? -12.867 14.438 4.527 1 91.69 195 ASN B O 1
ATOM 9312 N N . PRO B 1 196 ? -11.867 16.328 4.055 1 90.88 196 PRO B N 1
ATOM 9313 C CA . PRO B 1 196 ? -12.664 17.016 5.082 1 90.88 196 PRO B CA 1
ATOM 9314 C C . PRO B 1 196 ? -14.164 16.812 4.887 1 90.88 196 PRO B C 1
ATOM 9316 O O . PRO B 1 196 ? -14.914 16.75 5.863 1 90.88 196 PRO B O 1
ATOM 9319 N N . ASN B 1 197 ? -14.633 16.688 3.668 1 91.88 197 ASN B N 1
ATOM 9320 C CA . ASN B 1 197 ? -16.047 16.516 3.383 1 91.88 197 ASN B CA 1
ATOM 9321 C C . ASN B 1 197 ? -16.562 15.156 3.871 1 91.88 197 ASN B C 1
ATOM 9323 O O . ASN B 1 197 ? -17.766 14.938 3.951 1 91.88 197 ASN B O 1
ATOM 9327 N N . ASP B 1 198 ? -15.695 14.32 4.215 1 93.31 198 ASP B N 1
ATOM 9328 C CA . ASP B 1 198 ? -16.094 12.992 4.676 1 93.31 198 ASP B CA 1
ATOM 9329 C C . ASP B 1 198 ? -16.203 12.953 6.199 1 93.31 198 ASP B C 1
ATOM 9331 O O . ASP B 1 198 ? -16.5 11.906 6.777 1 93.31 198 ASP B O 1
ATOM 9335 N N . ILE B 1 199 ? -16 14.039 6.84 1 92.75 199 ILE B N 1
ATOM 9336 C CA . ILE B 1 199 ? -16.062 14.125 8.297 1 92.75 199 ILE B CA 1
ATOM 9337 C C . ILE B 1 199 ? -17.469 14.516 8.727 1 92.75 199 ILE B C 1
ATOM 9339 O O . ILE B 1 199 ? -18.031 15.508 8.234 1 92.75 199 ILE B O 1
ATOM 9343 N N . GLU B 1 200 ? -18.031 13.805 9.625 1 91.25 200 GLU B N 1
ATOM 9344 C CA . GLU B 1 200 ? -19.328 14.125 10.211 1 91.25 200 GLU B CA 1
ATOM 9345 C C . GLU B 1 200 ? -19.188 15.094 11.375 1 91.25 200 GLU B C 1
ATOM 9347 O O . GLU B 1 200 ? -19.953 16.047 11.492 1 91.25 200 GLU B O 1
ATOM 9352 N N . SER B 1 201 ? -18.266 14.734 12.242 1 90.5 201 SER B N 1
ATOM 9353 C CA . SER B 1 201 ? -18.031 15.594 13.398 1 90.5 201 SER B CA 1
ATOM 9354 C C . SER B 1 201 ? -16.656 15.359 14 1 90.5 201 SER B C 1
ATOM 9356 O O . SER B 1 201 ? -16.016 14.336 13.742 1 90.5 201 SER B O 1
ATOM 9358 N N . ILE B 1 202 ? -16.188 16.312 14.664 1 92.25 202 ILE B N 1
ATOM 9359 C CA . ILE B 1 202 ? -14.969 16.219 15.461 1 92.25 202 IL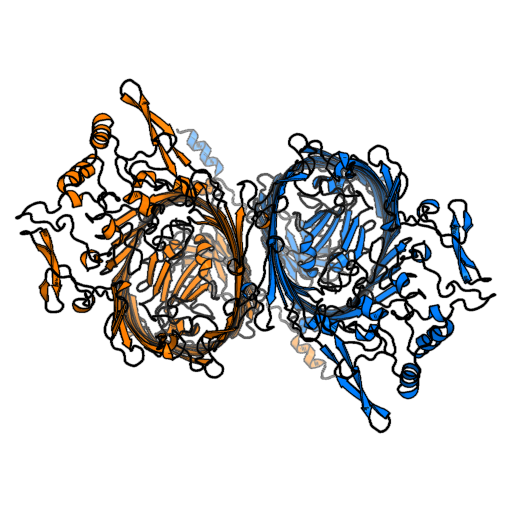E B CA 1
ATOM 9360 C C . ILE B 1 202 ? -15.281 16.578 16.906 1 92.25 202 ILE B C 1
ATOM 9362 O O . ILE B 1 202 ? -15.93 17.594 17.188 1 92.25 202 ILE B O 1
ATOM 9366 N N . THR B 1 203 ? -14.898 15.734 17.812 1 92.44 203 THR B N 1
ATOM 9367 C CA . THR B 1 203 ? -15.094 15.945 19.25 1 92.44 203 THR B CA 1
ATOM 9368 C C . THR B 1 203 ? -13.75 16.125 19.953 1 92.44 203 THR B C 1
ATOM 9370 O O . THR B 1 203 ? -12.867 15.266 19.844 1 92.44 203 THR B O 1
ATOM 9373 N N . VAL B 1 204 ? -13.641 17.141 20.672 1 94 204 VAL B N 1
ATOM 9374 C CA . VAL B 1 204 ? -12.43 17.391 21.422 1 94 204 VAL B CA 1
ATOM 9375 C C . VAL B 1 204 ? -12.68 17.109 22.906 1 94 204 VAL B C 1
ATOM 9377 O O . VAL B 1 204 ? -13.578 17.703 23.516 1 94 204 VAL B O 1
ATOM 9380 N N . LEU B 1 205 ? -11.953 16.234 23.438 1 93.88 205 LEU B N 1
ATOM 9381 C CA . LEU B 1 205 ? -12.016 15.891 24.844 1 93.88 205 LEU B CA 1
ATOM 9382 C C . LEU B 1 205 ? -10.914 16.594 25.625 1 93.88 205 LEU B C 1
ATOM 9384 O O . LEU B 1 205 ? -9.727 16.406 25.359 1 93.88 205 LEU B O 1
ATOM 9388 N N . LYS B 1 206 ? -11.305 17.25 26.703 1 93 206 LYS B N 1
ATOM 9389 C CA . LYS B 1 206 ? -10.352 18.203 27.266 1 93 206 LYS B CA 1
ATOM 9390 C C . LYS B 1 206 ? -9.953 17.797 28.688 1 93 206 LYS B C 1
ATOM 9392 O O . LYS B 1 206 ? -8.844 18.094 29.141 1 93 206 LYS B O 1
ATOM 9397 N N . ASP B 1 207 ? -10.898 17.219 29.438 1 90.31 207 ASP B N 1
ATOM 9398 C CA . ASP B 1 207 ? -10.625 17 30.859 1 90.31 207 ASP B CA 1
ATOM 9399 C C . ASP B 1 207 ? -10.391 15.523 31.156 1 90.31 207 ASP B C 1
ATOM 9401 O O . ASP B 1 207 ? -10.492 14.68 30.266 1 90.31 207 ASP B O 1
ATOM 9405 N N . ALA B 1 208 ? -10.102 15.258 32.375 1 86.25 208 ALA B N 1
ATOM 9406 C CA . ALA B 1 208 ? -9.727 13.906 32.781 1 86.25 208 ALA B CA 1
ATOM 9407 C C . ALA B 1 208 ? -10.883 12.93 32.594 1 86.25 208 ALA B C 1
ATOM 9409 O O . ALA B 1 208 ? -10.68 11.797 32.156 1 86.25 208 ALA B O 1
ATOM 9410 N N . ALA B 1 209 ? -11.961 13.32 32.906 1 83.94 209 ALA B N 1
ATOM 9411 C CA . ALA B 1 209 ? -13.117 12.43 32.844 1 83.94 209 ALA B CA 1
ATOM 9412 C C . ALA B 1 209 ? -13.352 11.969 31.406 1 83.94 209 ALA B C 1
ATOM 9414 O O . ALA B 1 209 ? -13.812 10.844 31.172 1 83.94 209 ALA B O 1
ATOM 9415 N N . SER B 1 210 ? -13.031 12.758 30.531 1 83.06 210 SER B N 1
ATOM 9416 C CA . SER B 1 210 ? -13.305 12.438 29.141 1 83.06 210 SER B CA 1
ATOM 9417 C C . SER B 1 210 ? -12.141 11.68 28.516 1 83.06 210 SER B C 1
ATOM 9419 O O . SER B 1 210 ? -12.344 10.844 27.625 1 83.06 210 SER B O 1
ATOM 9421 N N . VAL B 1 211 ? -10.961 11.984 28.891 1 86.81 211 VAL B N 1
ATOM 9422 C CA . VAL B 1 211 ? -9.805 11.469 28.156 1 86.81 211 VAL B CA 1
ATOM 9423 C C . VAL B 1 211 ? -9.305 10.188 28.812 1 86.81 211 VAL B C 1
ATOM 9425 O O . VAL B 1 211 ? -8.602 9.391 28.172 1 86.81 211 VAL B O 1
ATOM 9428 N N . ALA B 1 212 ? -9.727 9.953 29.969 1 85.38 212 ALA B N 1
ATOM 9429 C CA . ALA B 1 212 ? -9.133 8.883 30.766 1 85.38 212 ALA B CA 1
ATOM 9430 C C . ALA B 1 212 ? -9.328 7.523 30.094 1 85.38 212 ALA B C 1
ATOM 9432 O O . ALA B 1 212 ? -8.492 6.629 30.234 1 85.38 212 ALA B O 1
ATOM 9433 N N . ILE B 1 213 ? -10.344 7.477 29.422 1 86.25 213 ILE B N 1
ATOM 9434 C CA . ILE B 1 213 ? -10.656 6.191 28.812 1 86.25 213 ILE B CA 1
ATOM 9435 C C . ILE B 1 213 ? -9.609 5.859 27.75 1 86.25 213 ILE B C 1
ATOM 9437 O O . ILE B 1 213 ? -9.398 4.688 27.422 1 86.25 213 ILE B O 1
ATOM 9441 N N . TYR B 1 214 ? -8.938 6.836 27.328 1 87.25 214 TYR B N 1
ATOM 9442 C CA . TYR B 1 214 ? -7.918 6.633 26.297 1 87.25 214 TYR B CA 1
ATOM 9443 C C . TYR B 1 214 ? -6.535 6.488 26.922 1 87.25 214 TYR B C 1
ATOM 9445 O O . TYR B 1 214 ? -5.57 6.145 26.25 1 87.25 214 TYR B O 1
ATOM 9453 N N . GLY B 1 215 ? -6.434 6.824 28.125 1 82.19 215 GLY B N 1
ATOM 9454 C CA . GLY B 1 215 ? -5.25 6.504 28.922 1 82.19 215 GLY B CA 1
ATOM 9455 C C . GLY B 1 215 ? -4.078 7.426 28.625 1 82.19 215 GLY B C 1
ATOM 9456 O O . GLY B 1 215 ? -4.242 8.641 28.547 1 82.19 215 GLY B O 1
ATOM 9457 N N . SER B 1 216 ? -2.826 6.766 28.578 1 81.94 216 SER B N 1
ATOM 9458 C CA . SER B 1 216 ? -1.533 7.441 28.594 1 81.94 216 SER B CA 1
ATOM 9459 C C . SER B 1 216 ? -1.313 8.266 27.328 1 81.94 216 SER B C 1
ATOM 9461 O O . SER B 1 216 ? -0.462 9.156 27.312 1 81.94 216 SER B O 1
ATOM 9463 N N . ARG B 1 217 ? -1.958 8.117 26.375 1 82.5 217 ARG B N 1
ATOM 9464 C CA . ARG B 1 217 ? -1.766 8.883 25.156 1 82.5 217 ARG B CA 1
ATOM 9465 C C . ARG B 1 217 ? -2.648 10.125 25.141 1 82.5 217 ARG B C 1
ATOM 9467 O O . ARG B 1 217 ? -2.512 10.984 24.266 1 82.5 217 ARG B O 1
ATOM 9474 N N . ALA B 1 218 ? -3.404 10.242 26.109 1 87.62 218 ALA B N 1
ATOM 9475 C CA . ALA B 1 218 ? -4.418 11.297 26.109 1 87.62 218 ALA B CA 1
ATOM 9476 C C . ALA B 1 218 ? -4.039 12.43 27.047 1 87.62 218 ALA B C 1
ATOM 9478 O O . ALA B 1 218 ? -4.852 13.312 27.328 1 87.62 218 ALA B O 1
ATOM 9479 N N . ALA B 1 219 ? -2.834 12.359 27.484 1 85.94 219 ALA B N 1
ATOM 9480 C CA . ALA B 1 219 ? -2.4 13.383 28.438 1 85.94 219 ALA B CA 1
ATOM 9481 C C . ALA B 1 219 ? -2.521 14.773 27.828 1 85.94 219 ALA B C 1
ATOM 9483 O O . ALA B 1 219 ? -2.771 15.75 28.531 1 85.94 219 ALA B O 1
ATOM 9484 N N . ASN B 1 220 ? -2.406 14.836 26.578 1 90.62 220 ASN B N 1
ATOM 9485 C CA . ASN B 1 220 ? -2.441 16.109 25.859 1 90.62 220 ASN B CA 1
ATOM 9486 C C . ASN B 1 220 ? -3.811 16.359 25.25 1 90.62 220 ASN B C 1
ATOM 9488 O O . ASN B 1 220 ? -3.959 17.25 24.406 1 90.62 220 ASN B O 1
ATOM 9492 N N . GLY B 1 221 ? -4.789 15.602 25.594 1 92.06 221 GLY B N 1
ATOM 9493 C CA . GLY B 1 221 ? -6.121 15.719 25.016 1 92.06 221 GLY B CA 1
ATOM 9494 C C . GLY B 1 221 ? -6.379 14.727 23.906 1 92.06 221 GLY B C 1
ATOM 9495 O O . GLY B 1 221 ? -5.461 14.039 23.438 1 92.06 221 GLY B O 1
ATOM 9496 N N . VAL B 1 222 ? -7.664 14.625 23.578 1 93.62 222 VAL B N 1
ATOM 9497 C CA . VAL B 1 222 ? -8.039 13.695 22.516 1 93.62 222 VAL B CA 1
ATOM 9498 C C . VAL B 1 222 ? -8.938 14.398 21.5 1 93.62 222 VAL B C 1
ATOM 9500 O O . VAL B 1 222 ? -9.812 15.18 21.891 1 93.62 222 VAL B O 1
ATOM 9503 N N . ILE B 1 223 ? -8.656 14.211 20.297 1 94 223 ILE B N 1
ATOM 9504 C CA . ILE B 1 223 ? -9.508 14.664 19.188 1 94 223 ILE B CA 1
ATOM 9505 C C . ILE B 1 223 ? -10.094 13.461 18.469 1 94 223 ILE B C 1
ATOM 9507 O O . ILE B 1 223 ? -9.359 12.695 17.828 1 94 223 ILE B O 1
ATOM 9511 N N . VAL B 1 224 ? -11.359 13.344 18.531 1 93.56 224 VAL B N 1
ATOM 9512 C CA . VAL B 1 224 ? -12.047 12.211 17.938 1 93.56 224 VAL B CA 1
ATOM 9513 C C . VAL B 1 224 ? -12.703 12.641 16.625 1 93.56 224 VAL B C 1
ATOM 9515 O O . VAL B 1 224 ? -13.562 13.523 16.609 1 93.56 224 VAL B O 1
ATOM 9518 N N . ILE B 1 225 ? -12.352 12.031 15.586 1 93.44 225 ILE B N 1
ATOM 9519 C CA . ILE B 1 225 ? -12.914 12.289 14.258 1 93.44 225 ILE B CA 1
ATOM 9520 C C . ILE B 1 225 ? -13.914 11.195 13.906 1 93.44 225 ILE B C 1
ATOM 9522 O O . ILE B 1 225 ? -13.578 10.008 13.906 1 93.44 225 ILE B O 1
ATOM 9526 N N . THR B 1 226 ? -15.055 11.625 13.648 1 91.75 226 THR B N 1
ATOM 9527 C CA . THR B 1 226 ? -16.094 10.711 13.18 1 91.75 226 THR B CA 1
ATOM 9528 C C . THR B 1 226 ? -16.406 10.945 11.703 1 91.75 226 THR B C 1
ATOM 9530 O O . THR B 1 226 ? -16.766 12.055 11.312 1 91.75 226 THR B O 1
ATOM 9533 N N . SER B 1 227 ? -16.312 9.977 10.969 1 92.5 227 SER B N 1
ATOM 9534 C CA . SER B 1 227 ? -16.562 10.109 9.531 1 92.5 227 SER B CA 1
ATOM 9535 C C . SER B 1 227 ? -18.031 9.922 9.203 1 92.5 227 SER B C 1
ATOM 9537 O O . SER B 1 227 ? -18.797 9.375 10.008 1 92.5 227 SER B O 1
ATOM 9539 N N . LYS B 1 228 ? -18.375 10.406 8.102 1 92.06 228 LYS B N 1
ATOM 9540 C CA . LYS B 1 228 ? -19.75 10.297 7.625 1 92.06 228 LYS B CA 1
ATOM 9541 C C . LYS B 1 228 ? -20.125 8.844 7.367 1 92.06 228 LYS B C 1
ATOM 9543 O O . LYS B 1 228 ? -19.312 8.055 6.895 1 92.06 228 LYS B O 1
ATOM 9548 N N . LYS B 1 229 ? -21.359 8.617 7.742 1 89.88 229 LYS B N 1
ATOM 9549 C CA . LYS B 1 229 ? -21.969 7.316 7.488 1 89.88 229 LYS B CA 1
ATOM 9550 C C . LYS B 1 229 ? -23.375 7.484 6.898 1 89.88 229 LYS B C 1
ATOM 9552 O O . LYS B 1 229 ? -23.969 8.555 6.992 1 89.88 229 LYS B O 1
ATOM 9557 N N . GLY B 1 230 ? -23.797 6.434 6.289 1 86.38 230 GLY B N 1
ATOM 9558 C CA . GLY B 1 230 ? -25.203 6.426 5.922 1 86.38 230 GLY B CA 1
ATOM 9559 C C . GLY B 1 230 ? -26.125 6.156 7.098 1 86.38 230 GLY B C 1
ATOM 9560 O O . GLY B 1 230 ? -25.656 5.82 8.188 1 86.38 230 GLY B O 1
ATOM 9561 N N . LYS B 1 231 ? -27.312 6.426 6.844 1 83.38 231 LYS B N 1
ATOM 9562 C CA . LYS B 1 231 ? -28.312 6.121 7.859 1 83.38 231 LYS B CA 1
ATOM 9563 C C . LYS B 1 231 ? -29.219 4.984 7.406 1 83.38 231 LYS B C 1
ATOM 9565 O O . LYS B 1 231 ? -29.484 4.828 6.211 1 83.38 231 LYS B O 1
ATOM 9570 N N . TYR B 1 232 ? -29.641 4.266 8.375 1 79.94 232 TYR B N 1
ATOM 9571 C CA . TYR B 1 232 ? -30.578 3.193 8.047 1 79.94 232 TYR B CA 1
ATOM 9572 C C . TYR B 1 232 ? -31.859 3.752 7.441 1 79.94 232 TYR B C 1
ATOM 9574 O O . TYR B 1 232 ? -32.375 4.773 7.902 1 79.94 232 TYR B O 1
ATOM 9582 N N . GLY B 1 233 ? -32.281 3.152 6.406 1 73.06 233 GLY B N 1
ATOM 9583 C CA . GLY B 1 233 ? -33.531 3.539 5.77 1 73.06 233 GLY B CA 1
ATOM 9584 C C . GLY B 1 233 ? -33.406 4.766 4.887 1 73.06 233 GLY B C 1
ATOM 9585 O O . GLY B 1 233 ? -34.375 5.203 4.273 1 73.06 233 GLY B O 1
ATOM 9586 N N . GLN B 1 234 ? -32.25 5.27 4.809 1 78.12 234 GLN B N 1
ATOM 9587 C CA . GLN B 1 234 ? -32 6.477 4.023 1 78.12 234 GLN B CA 1
ATOM 9588 C C . GLN B 1 234 ? -31.953 6.156 2.531 1 78.12 234 GLN B C 1
ATOM 9590 O O . GLN B 1 234 ? -31.328 5.184 2.119 1 78.12 234 GLN B O 1
ATOM 9595 N N . GLN B 1 235 ? -32.719 7.047 1.801 1 75.25 235 GLN B N 1
ATOM 9596 C CA . GLN B 1 235 ? -32.656 6.898 0.35 1 75.25 235 GLN B CA 1
ATOM 9597 C C . GLN B 1 235 ? -31.266 7.262 -0.187 1 75.25 235 GLN B C 1
ATOM 9599 O O . GLN B 1 235 ? -30.625 8.188 0.308 1 75.25 235 GLN B O 1
ATOM 9604 N N . ALA B 1 236 ? -30.969 6.586 -1.191 1 79.75 236 ALA B N 1
ATOM 9605 C CA . ALA B 1 236 ? -29.656 6.824 -1.784 1 79.75 236 ALA B CA 1
ATOM 9606 C C . ALA B 1 236 ? -29.562 8.234 -2.354 1 79.75 236 ALA B C 1
ATOM 9608 O O . ALA B 1 236 ? -30.516 8.742 -2.939 1 79.75 236 ALA B O 1
ATOM 9609 N N . ARG B 1 237 ? -28.531 8.891 -2.111 1 85.5 237 ARG B N 1
ATOM 9610 C CA . ARG B 1 237 ? -28.25 10.25 -2.586 1 85.5 237 ARG B CA 1
ATOM 9611 C C . ARG B 1 237 ? -26.844 10.352 -3.166 1 85.5 237 ARG B C 1
ATOM 9613 O O . ARG B 1 237 ? -25.891 9.852 -2.58 1 85.5 237 ARG B O 1
ATOM 9620 N N . VAL B 1 238 ? -26.812 10.945 -4.309 1 88.44 238 VAL B N 1
ATOM 9621 C CA . VAL B 1 238 ? -25.516 11.203 -4.934 1 88.44 238 VAL B CA 1
ATOM 9622 C C . VAL B 1 238 ? -25.188 12.688 -4.836 1 88.44 238 VAL B C 1
ATOM 9624 O O . VAL B 1 238 ? -26.031 13.539 -5.109 1 88.44 238 VAL B O 1
ATOM 9627 N N . THR B 1 239 ? -24.016 12.961 -4.43 1 92.56 239 THR B N 1
ATOM 9628 C CA . THR B 1 239 ? -23.547 14.336 -4.348 1 92.56 239 THR B CA 1
ATOM 9629 C C . THR B 1 239 ? -22.266 14.516 -5.156 1 92.56 239 THR B C 1
ATOM 9631 O O . THR B 1 239 ? -21.312 13.75 -5.004 1 92.56 239 THR B O 1
ATOM 9634 N N . ILE B 1 240 ? -22.25 15.438 -6.012 1 93.31 240 ILE B N 1
ATOM 9635 C CA . ILE B 1 240 ? -21.062 15.805 -6.773 1 93.31 240 ILE B CA 1
ATOM 9636 C C . ILE B 1 240 ? -20.625 17.219 -6.395 1 93.31 240 ILE B C 1
ATOM 9638 O O . ILE B 1 240 ? -21.422 18.156 -6.418 1 93.31 240 ILE B O 1
ATOM 9642 N N . ARG B 1 241 ? -19.406 17.344 -6.082 1 95.5 241 ARG B N 1
ATOM 9643 C CA . ARG B 1 241 ? -18.844 18.641 -5.715 1 95.5 241 ARG B CA 1
ATOM 9644 C C . ARG B 1 241 ? -17.641 18.969 -6.59 1 95.5 241 ARG B C 1
ATOM 9646 O O . ARG B 1 241 ? -16.75 18.156 -6.766 1 95.5 241 ARG B O 1
ATOM 9653 N N . ALA B 1 242 ? -17.625 20.109 -7.168 1 95.69 242 ALA B N 1
ATOM 9654 C CA . ALA B 1 242 ? -16.5 20.641 -7.945 1 95.69 242 ALA B CA 1
ATOM 9655 C C . ALA B 1 242 ? -16.078 22.016 -7.434 1 95.69 242 ALA B C 1
ATOM 9657 O O . ALA B 1 242 ? -16.922 22.844 -7.109 1 95.69 242 ALA B O 1
ATOM 9658 N N . LYS B 1 243 ? -14.805 22.156 -7.301 1 96 243 LYS B N 1
ATOM 9659 C CA . LYS B 1 243 ? -14.266 23.422 -6.805 1 96 243 LYS B CA 1
ATOM 9660 C C . LYS B 1 243 ? -13.078 23.891 -7.648 1 96 243 LYS B C 1
ATOM 9662 O O . LYS B 1 243 ? -12.32 23.062 -8.164 1 96 243 LYS B O 1
ATOM 9667 N N . TYR B 1 244 ? -12.93 25.141 -7.824 1 96.56 244 TYR B N 1
ATOM 9668 C CA . TYR B 1 244 ? -11.781 25.781 -8.445 1 96.56 244 TYR B CA 1
ATOM 9669 C C . TYR B 1 244 ? -11.391 27.047 -7.691 1 96.56 244 TYR B C 1
ATOM 9671 O O . TYR B 1 244 ? -12.25 27.844 -7.293 1 96.56 244 TYR B O 1
ATOM 9679 N N . GLY B 1 245 ? -10.141 27.156 -7.398 1 96.38 245 GLY B N 1
ATOM 9680 C CA . GLY B 1 245 ? -9.664 28.344 -6.691 1 96.38 245 GLY B CA 1
ATOM 9681 C C . GLY B 1 245 ? -8.195 28.625 -6.934 1 96.38 245 GLY B C 1
ATOM 9682 O O . GLY B 1 245 ? -7.574 28.016 -7.812 1 96.38 245 GLY B O 1
ATOM 9683 N N . TRP B 1 246 ? -7.691 29.609 -6.242 1 96.25 246 TRP B N 1
ATOM 9684 C CA . TRP B 1 246 ? -6.277 29.953 -6.332 1 96.25 246 TRP B CA 1
ATOM 9685 C C . TRP B 1 246 ? -5.777 30.562 -5.023 1 96.25 246 TRP B C 1
ATOM 9687 O O . TRP B 1 246 ? -6.578 31 -4.191 1 96.25 246 TRP B O 1
ATOM 9697 N N . SER B 1 247 ? -4.465 30.516 -4.793 1 95.38 247 SER B N 1
ATOM 9698 C CA . SER B 1 247 ? -3.811 31.031 -3.59 1 95.38 247 SER B CA 1
ATOM 9699 C C . SER B 1 247 ? -2.811 32.125 -3.928 1 95.38 247 SER B C 1
ATOM 9701 O O . SER B 1 247 ? -2.254 32.156 -5.027 1 95.38 247 SER B O 1
ATOM 9703 N N . GLN B 1 248 ? -2.635 33 -3.02 1 94.88 248 GLN B N 1
ATOM 9704 C CA . GLN B 1 248 ? -1.639 34.062 -3.113 1 94.88 248 GLN B CA 1
ATOM 9705 C C . GLN B 1 248 ? -1.043 34.375 -1.745 1 94.88 248 GLN B C 1
ATOM 9707 O O . GLN B 1 248 ? -1.506 33.875 -0.726 1 94.88 248 GLN B O 1
ATOM 9712 N N . LEU B 1 249 ? -0.011 35.094 -1.751 1 92.81 249 LEU B N 1
ATOM 9713 C CA . LEU B 1 249 ? 0.657 35.5 -0.516 1 92.81 249 LEU B CA 1
ATOM 9714 C C . LEU B 1 249 ? -0.231 36.406 0.307 1 92.81 249 LEU B C 1
ATOM 9716 O O . LEU B 1 249 ? -0.902 37.281 -0.246 1 92.81 249 LEU B O 1
ATOM 9720 N N . THR B 1 250 ? -0.211 36.25 1.632 1 90.62 250 THR B N 1
ATOM 9721 C CA . THR B 1 250 ? -0.833 37.25 2.512 1 90.62 250 THR B CA 1
ATOM 9722 C C . THR B 1 250 ? -0.009 38.531 2.557 1 90.62 250 THR B C 1
ATOM 9724 O O . THR B 1 250 ? 1.213 38.5 2.393 1 90.62 250 THR B O 1
ATOM 9727 N N . PRO B 1 251 ? -0.658 39.594 2.752 1 84.94 251 PRO B N 1
ATOM 9728 C CA . PRO B 1 251 ? 0.113 40.844 2.834 1 84.94 251 PRO B CA 1
ATOM 9729 C C . PRO B 1 251 ? 1.035 40.875 4.051 1 84.94 251 PRO B C 1
ATOM 9731 O O . PRO B 1 251 ? 0.654 40.438 5.137 1 84.94 251 PRO B O 1
ATOM 9734 N N . ASP B 1 252 ? 2.229 41.25 3.684 1 82.31 252 ASP B N 1
ATOM 9735 C CA . ASP B 1 252 ? 3.135 41.469 4.809 1 82.31 252 ASP B CA 1
ATOM 9736 C C . ASP B 1 252 ? 3.422 42.938 5.012 1 82.31 252 ASP B C 1
ATOM 9738 O O . ASP B 1 252 ? 3.021 43.781 4.199 1 82.31 252 ASP B O 1
ATOM 9742 N N . LYS B 1 253 ? 3.865 43.469 6.066 1 83.31 253 LYS B N 1
ATOM 9743 C CA . LYS B 1 253 ? 4.078 44.844 6.426 1 83.31 253 LYS B CA 1
ATOM 9744 C C . LYS B 1 253 ? 5.539 45.25 6.234 1 83.31 253 LYS B C 1
ATOM 9746 O O . LYS B 1 253 ? 6.105 45.969 7.062 1 83.31 253 LYS B O 1
ATOM 9751 N N . VAL B 1 254 ? 6.133 44.688 5.18 1 90.31 254 VAL B N 1
ATOM 9752 C CA . VAL B 1 254 ? 7.523 45.031 4.895 1 90.31 254 VAL B CA 1
ATOM 9753 C C . VAL B 1 254 ? 7.617 45.719 3.535 1 90.31 254 VAL B C 1
ATOM 9755 O O . VAL B 1 254 ? 7.102 45.219 2.537 1 90.31 254 VAL B O 1
ATOM 9758 N N . ASP B 1 255 ? 8.203 46.844 3.561 1 93 255 ASP B N 1
ATOM 9759 C CA . ASP B 1 255 ? 8.492 47.562 2.32 1 93 255 ASP B CA 1
ATOM 9760 C C . ASP B 1 255 ? 10 47.594 2.041 1 93 255 ASP B C 1
ATOM 9762 O O . ASP B 1 255 ? 10.758 48.219 2.768 1 93 255 ASP B O 1
ATOM 9766 N N . MET B 1 256 ? 10.336 46.906 1.017 1 96.69 256 MET B N 1
ATOM 9767 C CA . MET B 1 256 ? 11.734 46.906 0.607 1 96.69 256 MET B CA 1
ATOM 9768 C C . MET B 1 256 ? 12.047 48.125 -0.259 1 96.69 256 MET B C 1
ATOM 9770 O O . MET B 1 256 ? 11.148 48.656 -0.906 1 96.69 256 MET B O 1
ATOM 9774 N N . MET B 1 257 ? 13.32 48.469 -0.328 1 98.19 257 MET B N 1
ATOM 9775 C CA . MET B 1 257 ? 13.711 49.656 -1.078 1 98.19 257 MET B CA 1
ATOM 9776 C C . MET B 1 257 ? 13.617 49.406 -2.58 1 98.19 257 MET B C 1
ATOM 9778 O O . MET B 1 257 ? 13.93 48.312 -3.053 1 98.19 257 MET B O 1
ATOM 9782 N N . ASN B 1 258 ? 13.094 50.406 -3.289 1 97.69 258 ASN B N 1
ATOM 9783 C CA . ASN B 1 258 ? 13.305 50.406 -4.734 1 97.69 258 ASN B CA 1
ATOM 9784 C C . ASN B 1 258 ? 14.695 50.906 -5.094 1 97.69 258 ASN B C 1
ATOM 9786 O O . ASN B 1 258 ? 15.508 51.188 -4.211 1 97.69 258 ASN B O 1
ATOM 9790 N N . SER B 1 259 ? 15.023 51 -6.395 1 98.06 259 SER B N 1
ATOM 9791 C CA . SER B 1 259 ? 16.375 51.312 -6.824 1 98.06 259 SER B CA 1
ATOM 9792 C C . SER B 1 259 ? 16.781 52.719 -6.375 1 98.06 259 SER B C 1
ATOM 9794 O O . SER B 1 259 ? 17.891 52.938 -5.879 1 98.06 259 SER B O 1
ATOM 9796 N N . ASP B 1 260 ? 15.898 53.688 -6.516 1 97.56 260 ASP B N 1
ATOM 9797 C CA . ASP B 1 260 ? 16.188 55.062 -6.129 1 97.56 260 ASP B CA 1
ATOM 9798 C C . ASP B 1 260 ? 16.438 55.156 -4.629 1 97.56 260 ASP B C 1
ATOM 9800 O O . ASP B 1 260 ? 17.391 55.812 -4.195 1 97.56 260 ASP B O 1
ATOM 9804 N N . GLN B 1 261 ? 15.625 54.594 -3.941 1 97.88 261 GLN B N 1
ATOM 9805 C CA . GLN B 1 261 ? 15.75 54.594 -2.488 1 97.88 261 GLN B CA 1
ATOM 9806 C C . GLN B 1 261 ? 17.031 53.906 -2.041 1 97.88 261 GLN B C 1
ATOM 9808 O O . GLN B 1 261 ? 17.719 54.375 -1.124 1 97.88 261 GLN B O 1
ATOM 9813 N N . TYR B 1 262 ? 17.281 52.781 -2.678 1 98.25 262 TYR B N 1
ATOM 9814 C CA . TYR B 1 262 ? 18.5 52.031 -2.332 1 98.25 262 TYR B CA 1
ATOM 9815 C C . TYR B 1 262 ? 19.734 52.875 -2.621 1 98.25 262 TYR B C 1
ATOM 9817 O O . TYR B 1 262 ? 20.672 52.875 -1.822 1 98.25 262 TYR B O 1
ATOM 9825 N N . ILE B 1 263 ? 19.844 53.594 -3.748 1 97.56 263 ILE B N 1
ATOM 9826 C CA . ILE B 1 263 ? 20.969 54.469 -4.117 1 97.56 263 ILE B CA 1
ATOM 9827 C C . ILE B 1 263 ? 21.109 55.594 -3.094 1 97.56 263 ILE B C 1
ATOM 9829 O O . ILE B 1 263 ? 22.219 55.875 -2.639 1 97.56 263 ILE B O 1
ATOM 9833 N N . GLU B 1 264 ? 20.016 56.156 -2.74 1 97.44 264 GLU B N 1
ATOM 9834 C CA . GLU B 1 264 ? 20.031 57.219 -1.722 1 97.44 264 GLU B CA 1
ATOM 9835 C C . GLU B 1 264 ? 20.594 56.688 -0.4 1 97.44 264 GLU B C 1
ATOM 9837 O O . GLU B 1 264 ? 21.422 57.344 0.233 1 97.44 264 GLU B O 1
ATOM 9842 N N . TYR B 1 265 ? 20.078 55.594 0.003 1 97.75 265 TYR B N 1
ATOM 9843 C CA . TYR B 1 265 ? 20.516 54.938 1.241 1 97.75 265 TYR B CA 1
ATOM 9844 C C . TYR B 1 265 ? 22.016 54.688 1.223 1 97.75 265 TYR B C 1
ATOM 9846 O O . TYR B 1 265 ? 22.719 55 2.188 1 97.75 265 TYR B O 1
ATOM 9854 N N . ARG B 1 266 ? 22.531 54.094 0.1 1 97.69 266 ARG B N 1
ATOM 9855 C CA . ARG B 1 266 ? 23.938 53.75 -0.044 1 97.69 266 ARG B CA 1
ATOM 9856 C C . ARG B 1 266 ? 24.797 55.031 0.018 1 97.69 266 ARG B C 1
ATOM 9858 O O . ARG B 1 266 ? 25.906 55 0.553 1 97.69 266 ARG B O 1
ATOM 9865 N N . ASP B 1 267 ? 24.359 56.125 -0.51 1 96.62 267 ASP B N 1
ATOM 9866 C CA . ASP B 1 267 ? 25.047 57.406 -0.4 1 96.62 267 ASP B CA 1
ATOM 9867 C C . ASP B 1 267 ? 25.109 57.875 1.053 1 96.62 267 ASP B C 1
ATOM 9869 O O . ASP B 1 267 ? 26.156 58.344 1.515 1 96.62 267 ASP B O 1
ATOM 9873 N N . LYS B 1 268 ? 24.047 57.75 1.739 1 95.94 268 LYS B N 1
ATOM 9874 C CA . LYS B 1 268 ? 23.938 58.219 3.115 1 95.94 268 LYS B CA 1
ATOM 9875 C C . LYS B 1 268 ? 24.922 57.469 4.027 1 95.94 268 LYS B C 1
ATOM 9877 O O . LYS B 1 268 ? 25.422 58.062 4.996 1 95.94 268 LYS B O 1
ATOM 9882 N N . ILE B 1 269 ? 25.125 56.25 3.762 1 96.31 269 ILE B N 1
ATOM 9883 C CA . ILE B 1 269 ? 25.969 55.5 4.68 1 96.31 269 ILE B CA 1
ATOM 9884 C C . ILE B 1 269 ? 27.406 55.531 4.203 1 96.31 269 ILE B C 1
ATOM 9886 O O . ILE B 1 269 ? 28.25 54.781 4.703 1 96.31 269 ILE B O 1
ATOM 9890 N N . GLY B 1 270 ? 27.75 56.25 3.174 1 94.69 270 GLY B N 1
ATOM 9891 C CA . GLY B 1 270 ? 29.109 56.469 2.703 1 94.69 270 GLY B CA 1
ATOM 9892 C C . GLY B 1 270 ? 29.625 55.344 1.837 1 94.69 270 GLY B C 1
ATOM 9893 O O . GLY B 1 270 ? 30.828 55.062 1.8 1 94.69 270 GLY B O 1
ATOM 9894 N N . GLN B 1 271 ? 28.719 54.594 1.287 1 95.69 271 GLN B N 1
ATOM 9895 C CA . GLN B 1 271 ? 29.062 53.5 0.372 1 95.69 271 GLN B CA 1
ATOM 9896 C C . GLN B 1 271 ? 28.312 53.625 -0.947 1 95.69 271 GLN B C 1
ATOM 9898 O O . GLN B 1 271 ? 27.547 52.75 -1.317 1 95.69 271 GLN B O 1
ATOM 9903 N N . PRO B 1 272 ? 28.578 54.625 -1.667 1 96.25 272 PRO B N 1
ATOM 9904 C CA . PRO B 1 272 ? 27.797 54.875 -2.881 1 96.25 272 PRO B CA 1
ATOM 9905 C C . PRO B 1 272 ? 27.969 53.781 -3.938 1 96.25 272 PRO B C 1
ATOM 9907 O O . PRO B 1 272 ? 29.016 53.156 -4.012 1 96.25 272 PRO B O 1
ATOM 9910 N N . VAL B 1 273 ? 26.875 53.625 -4.668 1 96.88 273 VAL B N 1
ATOM 9911 C CA . VAL B 1 273 ? 26.938 52.688 -5.789 1 96.88 273 VAL B CA 1
ATOM 9912 C C . VAL B 1 273 ? 27.734 53.281 -6.934 1 96.88 273 VAL B C 1
ATOM 9914 O O . VAL B 1 273 ? 28.062 54.469 -6.902 1 96.88 273 VAL B O 1
ATOM 9917 N N . SER B 1 274 ? 28.109 52.531 -7.922 1 95.44 274 SER B N 1
ATOM 9918 C CA . SER B 1 274 ? 28.891 53 -9.062 1 95.44 274 SER B CA 1
ATOM 9919 C C . SER B 1 274 ? 28.062 53.938 -9.938 1 95.44 274 SER B C 1
ATOM 9921 O O . SER B 1 274 ? 26.828 53.906 -9.906 1 95.44 274 SER B O 1
ATOM 9923 N N . GLN B 1 275 ? 28.781 54.719 -10.656 1 94 275 GLN B N 1
ATOM 9924 C CA . GLN B 1 275 ? 28.125 55.625 -11.594 1 94 275 GLN B CA 1
ATOM 9925 C C . GLN B 1 275 ? 27.344 54.844 -12.648 1 94 275 GLN B C 1
ATOM 9927 O O . GLN B 1 275 ? 26.281 55.281 -13.102 1 94 275 GLN B O 1
ATOM 9932 N N . GLY B 1 276 ? 27.844 53.75 -12.969 1 90.38 276 GLY B N 1
ATOM 9933 C CA . GLY B 1 276 ? 27.156 52.906 -13.914 1 90.38 276 GLY B CA 1
ATOM 9934 C C . GLY B 1 276 ? 25.766 52.5 -13.445 1 90.38 276 GLY B C 1
ATOM 9935 O O . GLY B 1 276 ? 24.812 52.469 -14.234 1 90.38 276 GLY B O 1
ATOM 9936 N N . ILE B 1 277 ? 25.703 52.125 -12.203 1 95.06 277 ILE B N 1
ATOM 9937 C CA . ILE B 1 277 ? 24.438 51.688 -11.609 1 95.06 277 ILE B CA 1
ATOM 9938 C C . ILE B 1 277 ? 23.469 52.875 -11.555 1 95.06 277 ILE B C 1
ATOM 9940 O O . ILE B 1 277 ? 22.281 52.75 -11.859 1 95.06 277 ILE B O 1
ATOM 9944 N N . LYS B 1 278 ? 23.922 54.031 -11.164 1 95.19 278 LYS B N 1
ATOM 9945 C CA . LYS B 1 278 ? 23.094 55.25 -11.117 1 95.19 278 LYS B CA 1
ATOM 9946 C C . LYS B 1 278 ? 22.531 55.594 -12.5 1 95.19 278 LYS B C 1
ATOM 9948 O O . LYS B 1 278 ? 21.359 55.938 -12.625 1 95.19 278 LYS B O 1
ATOM 9953 N N . ASP B 1 279 ? 23.375 55.438 -13.484 1 90.44 279 ASP B N 1
ATOM 9954 C CA . ASP B 1 279 ? 22.938 55.719 -14.852 1 90.44 279 ASP B CA 1
ATOM 9955 C C . ASP B 1 279 ? 21.875 54.719 -15.305 1 90.44 279 ASP B C 1
ATOM 9957 O O . ASP B 1 279 ? 20.906 55.094 -15.984 1 90.44 279 ASP B O 1
ATOM 9961 N N . LEU B 1 280 ? 22.172 53.5 -14.953 1 90.88 280 LEU B N 1
ATOM 9962 C CA . LEU B 1 280 ? 21.234 52.438 -15.297 1 90.88 280 LEU B CA 1
ATOM 9963 C C . LEU B 1 280 ? 19.844 52.75 -14.734 1 90.88 280 LEU B C 1
ATOM 9965 O O . LEU B 1 280 ? 18.844 52.625 -15.445 1 90.88 280 LEU B O 1
ATOM 9969 N N . VAL B 1 281 ? 19.75 53.125 -13.508 1 95.56 281 VAL B N 1
ATOM 9970 C CA . VAL B 1 281 ? 18.484 53.375 -12.82 1 95.56 281 VAL B CA 1
ATOM 9971 C C . VAL B 1 281 ? 17.859 54.688 -13.359 1 95.56 281 VAL B C 1
ATOM 9973 O O . VAL B 1 281 ? 16.656 54.719 -13.602 1 95.56 281 VAL B O 1
ATOM 9976 N N . ASN B 1 282 ? 18.609 55.688 -13.633 1 93.44 282 ASN B N 1
ATOM 9977 C CA . ASN B 1 282 ? 18.109 56.969 -14.078 1 93.44 282 ASN B CA 1
ATOM 9978 C C . ASN B 1 282 ? 17.672 56.938 -15.539 1 93.44 282 ASN B C 1
ATOM 9980 O O . ASN B 1 282 ? 16.641 57.531 -15.898 1 93.44 282 ASN B O 1
ATOM 9984 N N . LYS B 1 283 ? 18.422 56.312 -16.344 1 92.19 283 LYS B N 1
ATOM 9985 C CA . LYS B 1 283 ? 18.172 56.344 -17.781 1 92.19 283 LYS B CA 1
ATOM 9986 C C . LYS B 1 283 ? 17.156 55.281 -18.172 1 92.19 283 LYS B C 1
ATOM 9988 O O . LYS B 1 283 ? 16.359 55.469 -19.094 1 92.19 283 LYS B O 1
ATOM 9993 N N . HIS B 1 284 ? 17.25 54.219 -17.484 1 92.19 284 HIS B N 1
ATOM 9994 C CA . HIS B 1 284 ? 16.453 53.094 -17.969 1 92.19 284 HIS B CA 1
ATOM 9995 C C . HIS B 1 284 ? 15.383 52.719 -16.953 1 92.19 284 HIS B C 1
ATOM 9997 O O . HIS B 1 284 ? 14.539 51.875 -17.234 1 92.19 284 HIS B O 1
ATOM 10003 N N . GLY B 1 285 ? 15.367 53.25 -15.805 1 92.56 285 GLY B N 1
ATOM 10004 C CA . GLY B 1 285 ? 14.312 53.031 -14.82 1 92.56 285 GLY B CA 1
ATOM 10005 C C . GLY B 1 285 ? 14.281 51.625 -14.258 1 92.56 285 GLY B C 1
ATOM 10006 O O . GLY B 1 285 ? 13.211 51.125 -13.906 1 92.56 285 GLY B O 1
ATOM 10007 N N . ILE B 1 286 ? 15.406 50.906 -14.219 1 93.88 286 ILE B N 1
ATOM 10008 C CA . ILE B 1 286 ? 15.445 49.531 -13.711 1 93.88 286 ILE B CA 1
ATOM 10009 C C . ILE B 1 286 ? 15.188 49.531 -12.203 1 93.88 286 ILE B C 1
ATOM 10011 O O . ILE B 1 286 ? 15.953 50.125 -11.438 1 93.88 286 ILE B O 1
ATOM 10015 N N . SER B 1 287 ? 14.07 48.969 -11.742 1 96.44 287 SER B N 1
ATOM 10016 C CA . SER B 1 287 ? 13.672 48.75 -10.359 1 96.44 287 SER B CA 1
ATOM 10017 C C . SER B 1 287 ? 12.727 47.562 -10.234 1 96.44 287 SER B C 1
ATOM 10019 O O . SER B 1 287 ? 11.57 47.625 -10.641 1 96.44 287 SER B O 1
ATOM 10021 N N . THR B 1 288 ? 13.266 46.531 -9.672 1 96.5 288 THR B N 1
ATOM 10022 C CA . THR B 1 288 ? 12.516 45.281 -9.648 1 96.5 288 THR B CA 1
ATOM 10023 C C . THR B 1 288 ? 11.977 45 -8.25 1 96.5 288 THR B C 1
ATOM 10025 O O . THR B 1 288 ? 12.711 45.094 -7.266 1 96.5 288 THR B O 1
ATOM 10028 N N . ASN B 1 289 ? 10.688 44.719 -8.164 1 95.81 289 ASN B N 1
ATOM 10029 C CA . ASN B 1 289 ? 10.102 44.125 -6.949 1 95.81 289 ASN B CA 1
ATOM 10030 C C . ASN B 1 289 ? 10.18 42.625 -6.949 1 95.81 289 ASN B C 1
ATOM 10032 O O . ASN B 1 289 ? 9.297 41.938 -7.488 1 95.81 289 ASN B O 1
ATOM 10036 N N . TRP B 1 290 ? 11.078 42.125 -6.277 1 95.69 290 TRP B N 1
ATOM 10037 C CA . TRP B 1 290 ? 11.398 40.688 -6.359 1 95.69 290 TRP B CA 1
ATOM 10038 C C . TRP B 1 290 ? 10.344 39.844 -5.648 1 95.69 290 TRP B C 1
ATOM 10040 O O . TRP B 1 290 ? 10.195 38.656 -5.934 1 95.69 290 TRP B O 1
ATOM 10050 N N . ARG B 1 291 ? 9.656 40.375 -4.668 1 93.38 291 ARG B N 1
ATOM 10051 C CA . ARG B 1 291 ? 8.531 39.688 -4.043 1 93.38 291 ARG B CA 1
ATOM 10052 C C . ARG B 1 291 ? 7.523 39.219 -5.086 1 93.38 291 ARG B C 1
ATOM 10054 O O . ARG B 1 291 ? 7.109 38.062 -5.09 1 93.38 291 ARG B O 1
ATOM 10061 N N . ASP B 1 292 ? 7.168 40.062 -5.973 1 92.56 292 ASP B N 1
ATOM 10062 C CA . ASP B 1 292 ? 6.168 39.781 -6.992 1 92.56 292 ASP B CA 1
ATOM 10063 C C . ASP B 1 292 ? 6.734 38.812 -8.055 1 92.56 292 ASP B C 1
ATOM 10065 O O . ASP B 1 292 ? 5.984 38.094 -8.703 1 92.56 292 ASP B O 1
ATOM 10069 N N . GLU B 1 293 ? 8.023 38.844 -8.188 1 92.88 293 GLU B N 1
ATOM 10070 C CA . GLU B 1 293 ? 8.664 38 -9.18 1 92.88 293 GLU B CA 1
ATOM 10071 C C . GLU B 1 293 ? 8.742 36.562 -8.703 1 92.88 293 GLU B C 1
ATOM 10073 O O . GLU B 1 293 ? 8.695 35.625 -9.508 1 92.88 293 GLU B O 1
ATOM 10078 N N . ILE B 1 294 ? 8.852 36.375 -7.469 1 92.88 294 ILE B N 1
ATOM 10079 C CA . ILE B 1 294 ? 9.156 35.062 -6.93 1 92.88 294 ILE B CA 1
ATOM 10080 C C . ILE B 1 294 ? 7.863 34.375 -6.52 1 92.88 294 ILE B C 1
ATOM 10082 O O . ILE B 1 294 ? 7.699 33.156 -6.762 1 92.88 294 ILE B O 1
ATOM 10086 N N . PHE B 1 295 ? 6.938 35 -5.887 1 93.88 295 PHE B N 1
ATOM 10087 C CA . PHE B 1 295 ? 5.715 34.406 -5.387 1 93.88 295 PHE B CA 1
ATOM 10088 C C . PHE B 1 295 ? 4.633 34.406 -6.461 1 93.88 295 PHE B C 1
ATOM 10090 O O . PHE B 1 295 ? 4.383 35.406 -7.098 1 93.88 295 PHE B O 1
ATOM 10097 N N . ASP B 1 296 ? 4.004 33.25 -6.609 1 92.25 296 ASP B N 1
ATOM 10098 C CA . ASP B 1 296 ? 2.881 33.156 -7.539 1 92.25 296 ASP B CA 1
ATOM 10099 C C . ASP B 1 296 ? 1.66 33.906 -7.004 1 92.25 296 ASP B C 1
ATOM 10101 O O . ASP B 1 296 ? 1.25 33.688 -5.859 1 92.25 296 ASP B O 1
ATOM 10105 N N . GLY B 1 297 ? 1.143 34.688 -7.844 1 92.88 297 GLY B N 1
ATOM 10106 C CA . GLY B 1 297 ? 0.009 35.5 -7.41 1 92.88 297 GLY B CA 1
ATOM 10107 C C . GLY B 1 297 ? -1.32 34.781 -7.562 1 92.88 297 GLY B C 1
ATOM 10108 O O . GLY B 1 297 ? -2.348 35.25 -7.074 1 92.88 297 GLY B O 1
ATOM 10109 N N . SER B 1 298 ? -1.266 33.625 -8.234 1 95.38 298 SER B N 1
ATOM 10110 C CA . SER B 1 298 ? -2.508 32.906 -8.469 1 95.38 298 SER B CA 1
ATOM 10111 C C . SER B 1 298 ? -2.25 31.406 -8.633 1 95.38 298 SER B C 1
ATOM 10113 O O . SER B 1 298 ? -2.656 30.812 -9.625 1 95.38 298 SER B O 1
ATOM 10115 N N . ALA B 1 299 ? -1.683 30.828 -7.609 1 96.12 299 ALA B N 1
ATOM 10116 C CA . ALA B 1 299 ? -1.431 29.391 -7.652 1 96.12 299 ALA B CA 1
ATOM 10117 C C . ALA B 1 299 ? -2.738 28.609 -7.656 1 96.12 299 ALA B C 1
ATOM 10119 O O . ALA B 1 299 ? -3.521 28.688 -6.707 1 96.12 299 ALA B O 1
ATOM 10120 N N . PRO B 1 300 ? -3.021 27.766 -8.609 1 96.38 300 PRO B N 1
ATOM 10121 C CA . PRO B 1 300 ? -4.344 27.172 -8.781 1 96.38 300 PRO B CA 1
ATOM 10122 C C . PRO B 1 300 ? -4.578 25.984 -7.848 1 96.38 300 PRO B C 1
ATOM 10124 O O . PRO B 1 300 ? -3.625 25.312 -7.449 1 96.38 300 PRO B O 1
ATOM 10127 N N . THR B 1 301 ? -5.848 25.734 -7.535 1 95.06 301 THR B N 1
ATOM 10128 C CA . THR B 1 301 ? -6.355 24.578 -6.809 1 95.06 301 THR B CA 1
ATOM 10129 C C . THR B 1 301 ? -7.613 24.031 -7.48 1 95.06 301 THR B C 1
ATOM 10131 O O . THR B 1 301 ? -8.5 24.781 -7.867 1 95.06 301 THR B O 1
ATOM 10134 N N . TYR B 1 302 ? -7.641 22.797 -7.723 1 95.12 302 TYR B N 1
ATOM 10135 C CA . TYR B 1 302 ? -8.82 22.141 -8.273 1 95.12 302 TYR B CA 1
ATOM 10136 C C . TYR B 1 302 ? -9.172 20.891 -7.477 1 95.12 302 TYR B C 1
ATOM 10138 O O . TYR B 1 302 ? -8.281 20.141 -7.043 1 95.12 302 TYR B O 1
ATOM 10146 N N . SER B 1 303 ? -10.492 20.672 -7.215 1 94.88 303 SER B N 1
ATOM 10147 C CA . SER B 1 303 ? -10.977 19.484 -6.496 1 94.88 303 SER B CA 1
ATOM 10148 C C . SER B 1 303 ? -12.258 18.953 -7.125 1 94.88 303 SER B C 1
ATOM 10150 O O . SER B 1 303 ? -13.109 19.719 -7.578 1 94.88 303 SER B O 1
ATOM 10152 N N . LEU B 1 304 ? -12.367 17.703 -7.262 1 95.31 304 LEU B N 1
ATOM 10153 C CA . LEU B 1 304 ? -13.555 16.984 -7.727 1 95.31 304 LEU B CA 1
ATOM 10154 C C . LEU B 1 304 ? -13.875 15.82 -6.809 1 95.31 304 LEU B C 1
ATOM 10156 O O . LEU B 1 304 ? -13.008 14.992 -6.52 1 95.31 304 LEU B O 1
ATOM 10160 N N . GLU B 1 305 ? -15.156 15.805 -6.355 1 95.06 305 GLU B N 1
ATOM 10161 C CA . GLU B 1 305 ? -15.578 14.766 -5.422 1 95.06 305 GLU B CA 1
ATOM 10162 C C . GLU B 1 305 ? -16.922 14.164 -5.84 1 95.06 305 GLU B C 1
ATOM 10164 O O . GLU B 1 305 ? -17.797 14.875 -6.324 1 95.06 305 GLU B O 1
ATOM 10169 N N . GLY B 1 306 ? -17.047 12.93 -5.699 1 92.56 306 GLY B N 1
ATOM 10170 C CA . GLY B 1 306 ? -18.297 12.203 -5.789 1 92.56 306 GLY B CA 1
ATOM 10171 C C . GLY B 1 306 ? -18.562 11.32 -4.586 1 92.56 306 GLY B C 1
ATOM 10172 O O . GLY B 1 306 ? -17.672 10.625 -4.105 1 92.56 306 GLY B O 1
ATOM 10173 N N . ALA B 1 307 ? -19.797 11.445 -4.051 1 92.69 307 ALA B N 1
ATOM 10174 C CA . ALA B 1 307 ? -20.156 10.641 -2.889 1 92.69 307 ALA B CA 1
ATOM 10175 C C . ALA B 1 307 ? -21.547 10.031 -3.057 1 92.69 307 ALA B C 1
ATOM 10177 O O . ALA B 1 307 ? -22.453 10.656 -3.629 1 92.69 307 ALA B O 1
ATOM 10178 N N . VAL B 1 308 ? -21.719 8.898 -2.588 1 87.88 308 VAL B N 1
ATOM 10179 C CA . VAL B 1 308 ? -23 8.211 -2.541 1 87.88 308 VAL B CA 1
ATOM 10180 C C . VAL B 1 308 ? -23.312 7.777 -1.11 1 87.88 308 VAL B C 1
ATOM 10182 O O . VAL B 1 308 ? -22.469 7.156 -0.453 1 87.88 308 VAL B O 1
ATOM 10185 N N . THR B 1 309 ? -24.438 8.164 -0.646 1 89.38 309 THR B N 1
ATOM 10186 C CA . THR B 1 309 ? -24.875 7.797 0.695 1 89.38 309 THR B CA 1
ATOM 10187 C C . THR B 1 309 ? -26.281 7.172 0.657 1 89.38 309 THR B C 1
ATOM 10189 O O . THR B 1 309 ? -27.125 7.574 -0.148 1 89.38 309 THR B O 1
ATOM 10192 N N . GLY B 1 310 ? -26.453 6.125 1.443 1 82.62 310 GLY B N 1
ATOM 10193 C CA . GLY B 1 310 ? -27.75 5.48 1.508 1 82.62 310 GLY B CA 1
ATOM 10194 C C . GLY B 1 310 ? -27.812 4.363 2.531 1 82.62 310 GLY B C 1
ATOM 10195 O O . GLY B 1 310 ? -26.844 4.117 3.25 1 82.62 310 GLY B O 1
ATOM 10196 N N . GLY B 1 311 ? -29.047 3.908 2.732 1 79.5 311 GLY B N 1
ATOM 10197 C CA . GLY B 1 311 ? -29.219 2.805 3.662 1 79.5 311 GLY B CA 1
ATOM 10198 C C . GLY B 1 311 ? -30.578 2.131 3.533 1 79.5 311 GLY B C 1
ATOM 10199 O O . GLY B 1 311 ? -31.5 2.695 2.951 1 79.5 311 GLY B O 1
ATOM 10200 N N . THR B 1 312 ? -30.578 0.914 4.062 1 76.38 312 THR B N 1
ATOM 10201 C CA . THR B 1 312 ? -31.812 0.148 4.234 1 76.38 312 THR B CA 1
ATOM 10202 C C . THR B 1 312 ? -32.188 0.037 5.707 1 76.38 312 THR B C 1
ATOM 10204 O O . THR B 1 312 ? -31.656 0.782 6.543 1 76.38 312 THR B O 1
ATOM 10207 N N . GLU B 1 313 ? -33.094 -0.854 5.898 1 73.62 313 GLU B N 1
ATOM 10208 C CA . GLU B 1 313 ? -33.5 -1.04 7.285 1 73.62 313 GLU B CA 1
ATOM 10209 C C . GLU B 1 313 ? -32.406 -1.636 8.133 1 73.62 313 GLU B C 1
ATOM 10211 O O . GLU B 1 313 ? -32.344 -1.412 9.344 1 73.62 313 GLU B O 1
ATOM 10216 N N . ARG B 1 314 ? -31.562 -2.32 7.457 1 79.94 314 ARG B N 1
ATOM 10217 C CA . ARG B 1 314 ? -30.594 -3.037 8.281 1 79.94 314 ARG B CA 1
ATOM 10218 C C . ARG B 1 314 ? -29.156 -2.695 7.875 1 79.94 314 ARG B C 1
ATOM 10220 O O . ARG B 1 314 ? -28.203 -3.059 8.562 1 79.94 314 ARG B O 1
ATOM 10227 N N . THR B 1 315 ? -29 -2.061 6.766 1 81.44 315 THR B N 1
ATOM 10228 C CA . THR B 1 315 ? -27.656 -1.76 6.312 1 81.44 315 THR B CA 1
ATOM 10229 C C . THR B 1 315 ? -27.547 -0.305 5.867 1 81.44 315 THR B C 1
ATOM 10231 O O . THR B 1 315 ? -28.453 0.226 5.23 1 81.44 315 THR B O 1
ATOM 10234 N N . SER B 1 316 ? -26.516 0.325 6.18 1 86.75 316 SER B N 1
ATOM 10235 C CA . SER B 1 316 ? -26.203 1.67 5.711 1 86.75 316 SER B CA 1
ATOM 10236 C C . SER B 1 316 ? -24.812 1.724 5.07 1 86.75 316 SER B C 1
ATOM 10238 O O . SER B 1 316 ? -23.938 0.921 5.406 1 86.75 316 SER B O 1
ATOM 10240 N N . TYR B 1 317 ? -24.641 2.648 4.098 1 83.75 317 TYR B N 1
ATOM 10241 C CA . TYR B 1 317 ? -23.344 2.729 3.418 1 83.75 317 TYR B CA 1
ATOM 10242 C C . TYR B 1 317 ? -23.031 4.168 3.025 1 83.75 317 TYR B C 1
ATOM 10244 O O . TYR B 1 317 ? -23.938 5.004 2.918 1 83.75 317 TYR B O 1
ATOM 10252 N N . TYR B 1 318 ? -21.812 4.457 2.852 1 91.81 318 TYR B N 1
ATOM 10253 C CA . TYR B 1 318 ? -21.25 5.715 2.383 1 91.81 318 TYR B CA 1
ATOM 10254 C C . TYR B 1 318 ? -19.969 5.477 1.58 1 91.81 318 TYR B C 1
ATOM 10256 O O . TYR B 1 318 ? -19.047 4.832 2.062 1 91.81 318 TYR B O 1
ATOM 10264 N N . ILE B 1 319 ? -19.938 5.91 0.362 1 88.88 319 ILE B N 1
ATOM 10265 C CA . ILE B 1 319 ? -18.766 5.805 -0.497 1 88.88 319 ILE B CA 1
ATOM 10266 C C . ILE B 1 319 ? -18.422 7.176 -1.073 1 88.88 319 ILE B C 1
ATOM 10268 O O . ILE B 1 319 ? -19.297 7.867 -1.603 1 88.88 319 ILE B O 1
ATOM 10272 N N . SER B 1 320 ? -17.188 7.527 -1 1 94.5 320 SER B N 1
ATOM 10273 C CA . SER B 1 320 ? -16.766 8.828 -1.521 1 94.5 320 SER B CA 1
ATOM 10274 C C . SER B 1 320 ? -15.406 8.734 -2.209 1 94.5 320 SER B C 1
ATOM 10276 O O . SER B 1 320 ? -14.523 7.988 -1.763 1 94.5 320 SER B O 1
ATOM 10278 N N . LEU B 1 321 ? -15.273 9.414 -3.318 1 92.75 321 LEU B N 1
ATOM 10279 C CA . LEU B 1 321 ? -14.031 9.594 -4.059 1 92.75 321 LEU B CA 1
ATOM 10280 C C . LEU B 1 321 ? -13.703 11.07 -4.227 1 92.75 321 LEU B C 1
ATOM 10282 O O . LEU B 1 321 ? -14.57 11.867 -4.582 1 92.75 321 LEU B O 1
ATOM 10286 N N . ASN B 1 322 ? -12.438 11.406 -3.955 1 95.06 322 ASN B N 1
ATOM 10287 C CA . ASN B 1 322 ? -12.031 12.805 -4.066 1 95.06 322 ASN B CA 1
ATOM 10288 C C . ASN B 1 322 ? -10.68 12.938 -4.762 1 95.06 322 ASN B C 1
ATOM 10290 O O . ASN B 1 322 ? -9.766 12.164 -4.504 1 95.06 322 ASN B O 1
ATOM 10294 N N . HIS B 1 323 ? -10.586 13.805 -5.727 1 95.19 323 HIS B N 1
ATOM 10295 C CA . HIS B 1 323 ? -9.352 14.266 -6.355 1 95.19 323 HIS B CA 1
ATOM 10296 C C . HIS B 1 323 ? -9.062 15.719 -6.016 1 95.19 323 HIS B C 1
ATOM 10298 O O . HIS B 1 323 ? -9.906 16.594 -6.238 1 95.19 323 HIS B O 1
ATOM 10304 N N . LEU B 1 324 ? -7.895 15.953 -5.516 1 95.38 324 LEU B N 1
ATOM 10305 C CA . LEU B 1 324 ? -7.469 17.312 -5.188 1 95.38 324 LEU B CA 1
ATOM 10306 C C . LEU B 1 324 ? -6.086 17.594 -5.754 1 95.38 324 LEU B C 1
ATOM 10308 O O . LEU B 1 324 ? -5.168 16.797 -5.605 1 95.38 324 LEU B O 1
ATOM 10312 N N . ASN B 1 325 ? -5.941 18.688 -6.449 1 95.81 325 ASN B N 1
ATOM 10313 C CA . ASN B 1 325 ? -4.66 19.219 -6.91 1 95.81 325 ASN B CA 1
ATOM 10314 C C . ASN B 1 325 ? -4.453 20.656 -6.48 1 95.81 325 ASN B C 1
ATOM 10316 O O . ASN B 1 325 ? -5.234 21.547 -6.852 1 95.81 325 ASN B O 1
ATOM 10320 N N . GLN B 1 326 ? -3.393 20.875 -5.754 1 94.12 326 GLN B N 1
ATOM 10321 C CA . GLN B 1 326 ? -3.092 22.219 -5.258 1 94.12 326 GLN B CA 1
ATOM 10322 C C . GLN B 1 326 ? -1.639 22.594 -5.531 1 94.12 326 GLN B C 1
ATOM 10324 O O . GLN B 1 326 ? -0.719 21.906 -5.074 1 94.12 326 GLN B O 1
ATOM 10329 N N . GLU B 1 327 ? -1.55 23.703 -6.219 1 94.94 327 GLU B N 1
ATOM 10330 C CA . GLU B 1 327 ? -0.206 24.234 -6.441 1 94.94 327 GLU B CA 1
ATOM 10331 C C . GLU B 1 327 ? 0.198 25.188 -5.328 1 94.94 327 GLU B C 1
ATOM 10333 O O . GLU B 1 327 ? -0.658 25.828 -4.707 1 94.94 327 GLU B O 1
ATOM 10338 N N . GLY B 1 328 ? 1.523 25.25 -5.035 1 93.12 328 GLY B N 1
ATOM 10339 C CA . GLY B 1 328 ? 2.035 26.219 -4.074 1 93.12 328 GLY B CA 1
ATOM 10340 C C . GLY B 1 328 ? 2.391 27.547 -4.703 1 93.12 328 GLY B C 1
ATOM 10341 O O . GLY B 1 328 ? 2.451 27.672 -5.926 1 93.12 328 GLY B O 1
ATOM 10342 N N . ILE B 1 329 ? 2.602 28.516 -3.869 1 94.25 329 ILE B N 1
ATOM 10343 C CA . ILE B 1 329 ? 2.908 29.859 -4.379 1 94.25 329 ILE B CA 1
ATOM 10344 C C . ILE B 1 329 ? 4.387 29.938 -4.742 1 94.25 329 ILE B C 1
ATOM 10346 O O . ILE B 1 329 ? 4.828 30.922 -5.355 1 94.25 329 ILE B O 1
ATOM 10350 N N . ILE B 1 330 ? 5.086 28.969 -4.32 1 92.88 330 ILE B N 1
ATOM 10351 C CA . ILE B 1 330 ? 6.473 28.797 -4.738 1 92.88 330 ILE B CA 1
ATOM 10352 C C . ILE B 1 330 ? 6.594 27.578 -5.641 1 92.88 330 ILE B C 1
ATOM 10354 O O . ILE B 1 330 ? 5.922 26.562 -5.418 1 92.88 330 ILE B O 1
ATOM 10358 N N . ALA B 1 331 ? 7.48 27.656 -6.598 1 90 331 ALA B N 1
ATOM 10359 C CA . ALA B 1 331 ? 7.656 26.547 -7.523 1 90 331 ALA B CA 1
ATOM 10360 C C . ALA B 1 331 ? 8.086 25.281 -6.781 1 90 331 ALA B C 1
ATOM 10362 O O . ALA B 1 331 ? 8.828 25.359 -5.797 1 90 331 ALA B O 1
ATOM 10363 N N . GLN B 1 332 ? 7.637 24.125 -7.199 1 91.12 332 GLN B N 1
ATOM 10364 C CA . GLN B 1 332 ? 7.953 22.812 -6.652 1 91.12 332 GLN B CA 1
ATOM 10365 C C . GLN B 1 332 ? 7.43 22.672 -5.227 1 91.12 332 GLN B C 1
ATOM 10367 O O . GLN B 1 332 ? 8.156 22.219 -4.336 1 91.12 332 GLN B O 1
ATOM 10372 N N . SER B 1 333 ? 6.281 23.109 -4.992 1 91.69 333 SER B N 1
ATOM 10373 C CA . SER B 1 333 ? 5.629 22.984 -3.693 1 91.69 333 SER B CA 1
ATOM 10374 C C . SER B 1 333 ? 4.168 22.578 -3.848 1 91.69 333 SER B C 1
ATOM 10376 O O . SER B 1 333 ? 3.334 22.906 -3.002 1 91.69 333 SER B O 1
ATOM 10378 N N . GLY B 1 334 ? 3.832 21.906 -4.785 1 92.81 334 GLY B N 1
ATOM 10379 C CA . GLY B 1 334 ? 2.465 21.484 -5.027 1 92.81 334 GLY B CA 1
ATOM 10380 C C . GLY B 1 334 ? 2.172 20.094 -4.484 1 92.81 334 GLY B C 1
ATOM 10381 O O . GLY B 1 334 ? 3.088 19.375 -4.082 1 92.81 334 GLY B O 1
ATOM 10382 N N . MET B 1 335 ? 0.829 19.766 -4.402 1 93.12 335 MET B N 1
ATOM 10383 C CA . MET B 1 335 ? 0.41 18.453 -3.904 1 93.12 335 MET B CA 1
ATOM 10384 C C . MET B 1 335 ? -0.832 17.969 -4.641 1 93.12 335 MET B C 1
ATOM 10386 O O . MET B 1 335 ? -1.746 18.75 -4.914 1 93.12 335 MET B O 1
ATOM 10390 N N . ARG B 1 336 ? -0.841 16.766 -4.93 1 94.94 336 ARG B N 1
ATOM 10391 C CA . ARG B 1 336 ? -1.996 16.062 -5.469 1 94.94 336 ARG B CA 1
ATOM 10392 C C . ARG B 1 336 ? -2.443 14.945 -4.531 1 94.94 336 ARG B C 1
ATOM 10394 O O . ARG B 1 336 ? -1.61 14.234 -3.965 1 94.94 336 ARG B O 1
ATOM 10401 N N . ARG B 1 337 ? -3.738 14.805 -4.324 1 94.38 337 ARG B N 1
ATOM 10402 C CA . ARG B 1 337 ? -4.266 13.805 -3.404 1 94.38 337 ARG B CA 1
ATOM 10403 C C . ARG B 1 337 ? -5.43 13.047 -4.035 1 94.38 337 ARG B C 1
ATOM 10405 O O . ARG B 1 337 ? -6.285 13.641 -4.688 1 94.38 337 ARG B O 1
ATOM 10412 N N . GLU B 1 338 ? -5.441 11.812 -3.965 1 93.94 338 GLU B N 1
ATOM 10413 C CA . GLU B 1 338 ? -6.555 10.922 -4.262 1 93.94 338 GLU B CA 1
ATOM 10414 C C . GLU B 1 338 ? -7.031 10.188 -3.01 1 93.94 338 GLU B C 1
ATOM 10416 O O . GLU B 1 338 ? -6.223 9.617 -2.271 1 93.94 338 GLU B O 1
ATOM 10421 N N . THR B 1 339 ? -8.328 10.242 -2.74 1 94.19 339 THR B N 1
ATOM 10422 C CA . THR B 1 339 ? -8.844 9.594 -1.536 1 94.19 339 THR B CA 1
ATOM 10423 C C . THR B 1 339 ? -10.109 8.797 -1.846 1 94.19 339 THR B C 1
ATOM 10425 O O . THR B 1 339 ? -10.953 9.25 -2.625 1 94.19 339 THR B O 1
ATOM 10428 N N . MET B 1 340 ? -10.266 7.719 -1.232 1 91.19 340 MET B N 1
ATOM 10429 C CA . MET B 1 340 ? -11.461 6.891 -1.263 1 91.19 340 MET B CA 1
ATOM 10430 C C . MET B 1 340 ? -11.914 6.535 0.15 1 91.19 340 MET B C 1
ATOM 10432 O O . MET B 1 340 ? -11.117 6.066 0.963 1 91.19 340 MET B O 1
ATOM 10436 N N . ARG B 1 341 ? -13.141 6.738 0.408 1 94.06 341 ARG B N 1
ATOM 10437 C CA . ARG B 1 341 ? -13.727 6.383 1.695 1 94.06 341 ARG B CA 1
ATOM 10438 C C . ARG B 1 341 ? -14.883 5.402 1.519 1 94.06 341 ARG B C 1
ATOM 10440 O O . ARG B 1 341 ? -15.688 5.547 0.599 1 94.06 341 ARG B O 1
ATOM 10447 N N . VAL B 1 342 ? -14.922 4.445 2.342 1 89.12 342 VAL B N 1
ATOM 10448 C CA . VAL B 1 342 ? -16 3.461 2.35 1 89.12 342 VAL B CA 1
ATOM 10449 C C . VAL B 1 342 ? -16.453 3.199 3.785 1 89.12 342 VAL B C 1
ATOM 10451 O O . VAL B 1 342 ? -15.625 2.949 4.664 1 89.12 342 VAL B O 1
ATOM 10454 N N . SER B 1 343 ? -17.641 3.324 4.012 1 92.25 343 SER B N 1
ATOM 10455 C CA . SER B 1 343 ? -18.266 2.977 5.289 1 92.25 343 SER B CA 1
ATOM 10456 C C . SER B 1 343 ? -19.484 2.092 5.082 1 92.25 343 SER B C 1
ATOM 10458 O O . SER B 1 343 ? -20.375 2.428 4.301 1 92.25 343 SER B O 1
ATOM 10460 N N . VAL B 1 344 ? -19.531 0.993 5.762 1 86.94 344 VAL B N 1
ATOM 10461 C CA . VAL B 1 344 ? -20.656 0.065 5.723 1 86.94 344 VAL B CA 1
ATOM 10462 C C . VAL B 1 344 ? -21 -0.389 7.137 1 86.94 344 VAL B C 1
ATOM 10464 O O . VAL B 1 344 ? -20.109 -0.702 7.93 1 86.94 344 VAL B O 1
ATOM 10467 N N . ASP B 1 345 ? -22.219 -0.363 7.484 1 88.25 345 ASP B N 1
ATOM 10468 C CA . ASP B 1 345 ? -22.75 -0.833 8.758 1 88.25 345 ASP B CA 1
ATOM 10469 C C . ASP B 1 345 ? -23.969 -1.719 8.547 1 88.25 345 ASP B C 1
ATOM 10471 O O . ASP B 1 345 ? -24.938 -1.302 7.918 1 88.25 345 ASP B O 1
ATOM 10475 N N . SER B 1 346 ? -23.969 -2.941 9.141 1 84.19 346 SER B N 1
ATOM 10476 C CA . SER B 1 346 ? -25.062 -3.869 8.891 1 84.19 346 SER B CA 1
ATOM 10477 C C . SER B 1 346 ? -25.5 -4.566 10.172 1 84.19 346 SER B C 1
ATOM 10479 O O . SER B 1 346 ? -24.672 -5.137 10.891 1 84.19 346 SER B O 1
ATOM 10481 N N . LYS B 1 347 ? -26.781 -4.453 10.406 1 86.38 347 LYS B N 1
ATOM 10482 C CA . LYS B 1 347 ? -27.391 -5.316 11.406 1 86.38 347 LYS B CA 1
ATOM 10483 C C . LYS B 1 347 ? -27.688 -6.699 10.836 1 86.38 347 LYS B C 1
ATOM 10485 O O . LYS B 1 347 ? -28.812 -6.969 10.422 1 86.38 347 LYS B O 1
ATOM 10490 N N . VAL B 1 348 ? -26.781 -7.555 11.008 1 80.25 348 VAL B N 1
ATOM 10491 C CA . VAL B 1 348 ? -26.906 -8.875 10.406 1 80.25 348 VAL B CA 1
ATOM 10492 C C . VAL B 1 348 ? -28.078 -9.625 11.031 1 80.25 348 VAL B C 1
ATOM 10494 O O . VAL B 1 348 ? -28.875 -10.25 10.32 1 80.25 348 VAL B O 1
ATOM 10497 N N . THR B 1 349 ? -28.125 -9.688 12.359 1 81.5 349 THR B N 1
ATOM 10498 C CA . THR B 1 349 ? -29.25 -10.133 13.172 1 81.5 349 THR B CA 1
ATOM 10499 C C . THR B 1 349 ? -29.578 -9.109 14.25 1 81.5 349 THR B C 1
ATOM 10501 O O . THR B 1 349 ? -28.938 -8.062 14.344 1 81.5 349 THR B O 1
ATOM 10504 N N . ASP B 1 350 ? -30.578 -9.344 14.891 1 80.56 350 ASP B N 1
ATOM 10505 C CA . ASP B 1 350 ? -30.922 -8.422 15.969 1 80.56 350 ASP B CA 1
ATOM 10506 C C . ASP B 1 350 ? -29.859 -8.438 17.062 1 80.56 350 ASP B C 1
ATOM 10508 O O . ASP B 1 350 ? -29.75 -7.484 17.844 1 80.56 350 ASP B O 1
ATOM 10512 N N . TRP B 1 351 ? -29.062 -9.516 17.125 1 85.88 351 TRP B N 1
ATOM 10513 C CA . TRP B 1 351 ? -28.078 -9.617 18.219 1 85.88 351 TRP B CA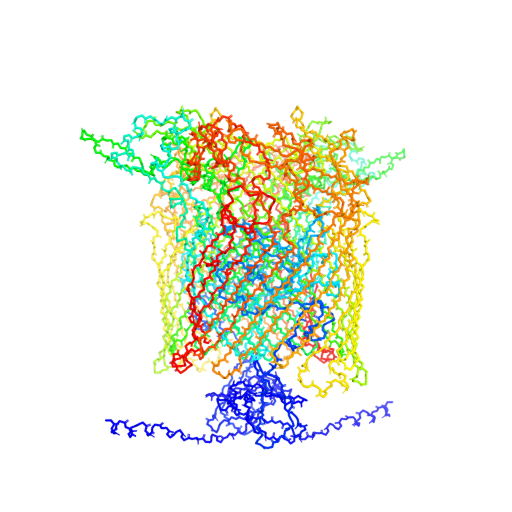 1
ATOM 10514 C C . TRP B 1 351 ? -26.656 -9.469 17.688 1 85.88 351 TRP B C 1
ATOM 10516 O O . TRP B 1 351 ? -25.703 -9.469 18.469 1 85.88 351 TRP B O 1
ATOM 10526 N N . PHE B 1 352 ? -26.516 -9.359 16.359 1 87.94 352 PHE B N 1
ATOM 10527 C CA . PHE B 1 352 ? -25.188 -9.297 15.797 1 87.94 352 PHE B CA 1
ATOM 10528 C C . PHE B 1 352 ? -25.078 -8.172 14.773 1 87.94 352 PHE B C 1
ATOM 10530 O O . PHE B 1 352 ? -25.812 -8.148 13.781 1 87.94 352 PHE B O 1
ATOM 10537 N N . ARG B 1 353 ? -24.156 -7.23 14.945 1 89.5 353 ARG B N 1
ATOM 10538 C CA . ARG B 1 353 ? -23.891 -6.094 14.07 1 89.5 353 ARG B CA 1
ATOM 10539 C C . ARG B 1 353 ? -22.438 -6.062 13.633 1 89.5 353 ARG B C 1
ATOM 10541 O O . ARG B 1 353 ? -21.531 -6.359 14.43 1 89.5 353 ARG B O 1
ATOM 10548 N N . VAL B 1 354 ? -22.203 -5.734 12.359 1 87.5 354 VAL B N 1
ATOM 10549 C CA . VAL B 1 354 ? -20.859 -5.613 11.82 1 87.5 354 VAL B CA 1
ATOM 10550 C C . VAL B 1 354 ? -20.703 -4.277 11.102 1 87.5 354 VAL B C 1
ATOM 10552 O O . VAL B 1 354 ? -21.625 -3.824 10.414 1 87.5 354 VAL B O 1
ATOM 10555 N N . GLY B 1 355 ? -19.547 -3.641 11.273 1 90 355 GLY B N 1
ATOM 10556 C CA . GLY B 1 355 ? -19.266 -2.387 10.602 1 90 355 GLY B CA 1
ATOM 10557 C C . GLY B 1 355 ? -17.844 -2.299 10.086 1 90 355 GLY B C 1
ATOM 10558 O O . GLY B 1 355 ? -16.922 -2.832 10.703 1 90 355 GLY B O 1
ATOM 10559 N N . LEU B 1 356 ? -17.719 -1.614 8.922 1 90.06 356 LEU B N 1
ATOM 10560 C CA . LEU B 1 356 ? -16.406 -1.374 8.305 1 90.06 356 LEU B CA 1
ATOM 10561 C C . LEU B 1 356 ? -16.266 0.088 7.895 1 90.06 356 LEU B C 1
ATOM 10563 O O . LEU B 1 356 ? -17.141 0.646 7.242 1 90.06 356 LEU B O 1
ATOM 10567 N N . GLN B 1 357 ? -15.227 0.708 8.32 1 93.69 357 GLN B N 1
ATOM 10568 C CA . GLN B 1 357 ? -14.836 2.049 7.898 1 93.69 357 GLN B CA 1
ATOM 10569 C C . GLN B 1 357 ? -13.422 2.061 7.332 1 93.69 357 GLN B C 1
ATOM 10571 O O . GLN B 1 357 ? -12.477 1.634 8 1 93.69 357 GLN B O 1
ATOM 10576 N N . THR B 1 358 ? -13.32 2.551 6.141 1 91.94 358 THR B N 1
ATOM 10577 C CA . THR B 1 358 ? -12.008 2.553 5.496 1 91.94 358 THR B CA 1
ATOM 10578 C C . THR B 1 358 ? -11.719 3.91 4.863 1 91.94 358 THR B C 1
ATOM 10580 O O . THR B 1 358 ? -12.617 4.547 4.309 1 91.94 358 THR B O 1
ATOM 10583 N N . ASN B 1 359 ? -10.484 4.344 4.941 1 94.19 359 ASN B N 1
ATOM 10584 C CA . ASN B 1 359 ? -9.922 5.5 4.25 1 94.19 359 ASN B CA 1
ATOM 10585 C C . ASN B 1 359 ? -8.625 5.145 3.529 1 94.19 359 ASN B C 1
ATOM 10587 O O . ASN B 1 359 ? -7.633 4.793 4.164 1 94.19 359 ASN B O 1
ATOM 10591 N N . LEU B 1 360 ? -8.703 5.16 2.27 1 91.75 360 LEU B N 1
ATOM 10592 C CA . LEU B 1 360 ? -7.52 4.969 1.436 1 91.75 360 LEU B CA 1
ATOM 10593 C C . LEU B 1 360 ? -7.078 6.285 0.807 1 91.75 360 LEU B C 1
ATOM 10595 O O . LEU B 1 360 ? -7.883 6.988 0.195 1 91.75 360 LEU B O 1
ATOM 10599 N N . GLY B 1 361 ? -5.777 6.562 0.994 1 93 361 GLY B N 1
ATOM 10600 C CA . GLY B 1 361 ? -5.27 7.82 0.466 1 93 361 GLY B CA 1
ATOM 10601 C C . GLY B 1 361 ? -3.941 7.676 -0.249 1 93 361 GLY B C 1
ATOM 10602 O O . GLY B 1 361 ? -3.09 6.887 0.167 1 93 361 GLY B O 1
ATOM 10603 N N . TYR B 1 362 ? -3.77 8.414 -1.388 1 92.62 362 TYR B N 1
ATOM 10604 C CA . TYR B 1 362 ? -2.506 8.562 -2.102 1 92.62 362 TYR B CA 1
ATOM 10605 C C . TYR B 1 362 ? -2.162 10.031 -2.303 1 92.62 362 TYR B C 1
ATOM 10607 O O . TYR B 1 362 ? -2.973 10.797 -2.832 1 92.62 362 TYR B O 1
ATOM 10615 N N . THR B 1 363 ? -0.994 10.398 -1.882 1 93.38 363 THR B N 1
ATOM 10616 C CA . THR B 1 363 ? -0.528 11.766 -2.078 1 93.38 363 THR B CA 1
ATOM 10617 C C . THR B 1 363 ? 0.8 11.781 -2.828 1 93.38 363 THR B C 1
ATOM 10619 O O . THR B 1 363 ? 1.666 10.945 -2.586 1 93.38 363 THR B O 1
ATOM 10622 N N . LYS B 1 364 ? 0.88 12.664 -3.754 1 94.19 364 LYS B N 1
ATOM 10623 C CA . LYS B 1 364 ? 2.117 12.984 -4.461 1 94.19 364 LYS B CA 1
ATOM 10624 C C . LYS B 1 364 ? 2.453 14.469 -4.336 1 94.19 364 LYS B C 1
ATOM 10626 O O . LYS B 1 364 ? 1.623 15.328 -4.648 1 94.19 364 LYS B O 1
ATOM 10631 N N . TYR B 1 365 ? 3.652 14.719 -3.84 1 91.75 365 TYR B N 1
ATOM 10632 C CA . TYR B 1 365 ? 3.975 16.125 -3.654 1 91.75 365 TYR B CA 1
ATOM 10633 C C . TYR B 1 365 ? 5.453 16.391 -3.914 1 91.75 365 TYR B C 1
ATOM 10635 O O . TYR B 1 365 ? 6.277 15.477 -3.816 1 91.75 365 TYR B O 1
ATOM 10643 N N . GLU B 1 366 ? 5.691 17.594 -4.355 1 91.19 366 GLU B N 1
ATOM 10644 C CA . GLU B 1 366 ? 7.039 18.109 -4.574 1 91.19 366 GLU B CA 1
ATOM 10645 C C . GLU B 1 366 ? 7.461 19.047 -3.449 1 91.19 366 GLU B C 1
ATOM 10647 O O . GLU B 1 366 ? 6.633 19.781 -2.906 1 91.19 366 GLU B O 1
ATOM 10652 N N . THR B 1 367 ? 8.68 18.969 -3.082 1 82.62 367 THR B N 1
ATOM 10653 C CA . THR B 1 367 ? 9.195 19.859 -2.053 1 82.62 367 THR B CA 1
ATOM 10654 C C . THR B 1 367 ? 10.328 20.719 -2.604 1 82.62 367 THR B C 1
ATOM 10656 O O . THR B 1 367 ? 11.219 20.219 -3.297 1 82.62 367 THR B O 1
ATOM 10659 N N . ASN B 1 368 ? 10.172 21.906 -2.322 1 83.62 368 ASN B N 1
ATOM 10660 C CA . ASN B 1 368 ? 11.289 22.797 -2.641 1 83.62 368 ASN B CA 1
ATOM 10661 C C . ASN B 1 368 ? 12.445 22.609 -1.666 1 83.62 368 ASN B C 1
ATOM 10663 O O . ASN B 1 368 ? 12.305 22.875 -0.469 1 83.62 368 ASN B O 1
ATOM 10667 N N . ASN B 1 369 ? 13.469 22.156 -2.074 1 73 369 ASN B N 1
ATOM 10668 C CA . ASN B 1 369 ? 14.594 21.75 -1.23 1 73 369 ASN B CA 1
ATOM 10669 C C . ASN B 1 369 ? 15.234 22.969 -0.548 1 73 369 ASN B C 1
ATOM 10671 O O . ASN B 1 369 ? 15.922 22.812 0.463 1 73 369 ASN B O 1
ATOM 10675 N N . GLU B 1 370 ? 14.984 24.062 -1.173 1 72.31 370 GLU B N 1
ATOM 10676 C CA . GLU B 1 370 ? 15.633 25.266 -0.647 1 72.31 370 GLU B CA 1
ATOM 10677 C C . GLU B 1 370 ? 14.781 25.922 0.438 1 72.31 370 GLU B C 1
ATOM 10679 O O . GLU B 1 370 ? 15.297 26.641 1.286 1 72.31 370 GLU B O 1
ATOM 10684 N N . SER B 1 371 ? 13.547 25.688 0.376 1 65.62 371 SER B N 1
ATOM 10685 C CA . SER B 1 371 ? 12.633 26.422 1.241 1 65.62 371 SER B CA 1
ATOM 10686 C C . SER B 1 371 ? 12.812 26.031 2.703 1 65.62 371 SER B C 1
ATOM 10688 O O . SER B 1 371 ? 12.539 26.828 3.604 1 65.62 371 SER B O 1
ATOM 10690 N N . GLY B 1 372 ? 13.203 24.812 2.934 1 61.06 372 GLY B N 1
ATOM 10691 C CA . GLY B 1 372 ? 13.344 24.391 4.32 1 61.06 372 GLY B CA 1
ATOM 10692 C C . GLY B 1 372 ? 14.703 24.734 4.906 1 61.06 372 GLY B C 1
ATOM 10693 O O . GLY B 1 372 ? 14.906 24.609 6.117 1 61.06 372 GLY B O 1
ATOM 10694 N N . ALA B 1 373 ? 15.562 25.062 4.008 1 53.72 373 ALA B N 1
ATOM 10695 C CA . ALA B 1 373 ? 16.938 25.266 4.457 1 53.72 373 ALA B CA 1
ATOM 10696 C C . ALA B 1 373 ? 17.234 26.734 4.688 1 53.72 373 ALA B C 1
ATOM 10698 O O . ALA B 1 373 ? 17.422 27.5 3.734 1 53.72 373 ALA B O 1
ATOM 10699 N N . SER B 1 374 ? 16.781 27.266 5.812 1 50.59 374 SER B N 1
ATOM 10700 C CA . SER B 1 374 ? 17.109 28.672 5.98 1 50.59 374 SER B CA 1
ATOM 10701 C C . SER B 1 374 ? 18.594 28.859 6.289 1 50.59 374 SER B C 1
ATOM 10703 O O . SER B 1 374 ? 19.203 29.844 5.852 1 50.59 374 SER B O 1
ATOM 10705 N N . TYR B 1 375 ? 19.172 27.844 7.109 1 48 375 TYR B N 1
ATOM 10706 C CA . TYR B 1 375 ? 20.531 28.094 7.535 1 48 375 TYR B CA 1
ATOM 10707 C C . TYR B 1 375 ? 21.469 26.984 7.035 1 48 375 TYR B C 1
ATOM 10709 O O . TYR B 1 375 ? 21.125 25.812 7.07 1 48 375 TYR B O 1
ATOM 10717 N N . SER B 1 376 ? 22.172 26.953 6 1 44.44 376 SER B N 1
ATOM 10718 C CA . SER B 1 376 ? 23.266 26.031 5.703 1 44.44 376 SER B CA 1
ATOM 10719 C C . SER B 1 376 ? 24.562 26.5 6.355 1 44.44 376 SER B C 1
ATOM 10721 O O . SER B 1 376 ? 25.031 27.609 6.098 1 44.44 376 SER B O 1
ATOM 10723 N N . GLY B 1 377 ? 25.312 25.719 7.156 1 41.47 377 GLY B N 1
ATOM 10724 C CA . GLY B 1 377 ? 26.594 26.078 7.754 1 41.47 377 GLY B CA 1
ATOM 10725 C C . GLY B 1 377 ? 26.672 27.547 8.164 1 41.47 377 GLY B C 1
ATOM 10726 O O . GLY B 1 377 ? 25.922 27.984 9.047 1 41.47 377 GLY B O 1
ATOM 10727 N N . ASP B 1 378 ? 27.391 28.422 7.172 1 45.97 378 ASP B N 1
ATOM 10728 C CA . ASP B 1 378 ? 27.891 29.781 7.426 1 45.97 378 ASP B CA 1
ATOM 10729 C C . ASP B 1 378 ? 26.828 30.828 7.109 1 45.97 378 ASP B C 1
ATOM 10731 O O . ASP B 1 378 ? 27.109 32.031 7.141 1 45.97 378 ASP B O 1
ATOM 10735 N N . GLY B 1 379 ? 25.484 30.453 6.695 1 56.75 379 GLY B N 1
ATOM 10736 C CA . GLY B 1 379 ? 24.531 31.531 6.488 1 56.75 379 GLY B CA 1
ATOM 10737 C C . GLY B 1 379 ? 23.25 31.078 5.816 1 56.75 379 GLY B C 1
ATOM 10738 O O . GLY B 1 379 ? 22.984 29.875 5.746 1 56.75 379 GLY B O 1
ATOM 10739 N N . LEU B 1 380 ? 22.406 31.922 5.578 1 68.62 380 LEU B N 1
ATOM 10740 C CA . LEU B 1 380 ? 21.125 31.688 4.934 1 68.62 380 LEU B CA 1
ATOM 10741 C C . LEU B 1 380 ? 21.312 31.266 3.48 1 68.62 380 LEU B C 1
ATOM 10743 O O . LEU B 1 380 ? 22.219 31.75 2.799 1 68.62 380 LEU B O 1
ATOM 10747 N N . TYR B 1 381 ? 20.656 30.281 3.043 1 77.69 381 TYR B N 1
ATOM 10748 C CA . TYR B 1 381 ? 20.672 29.891 1.639 1 77.69 381 TYR B CA 1
ATOM 10749 C C . TYR B 1 381 ? 20.047 30.969 0.764 1 77.69 381 TYR B C 1
ATOM 10751 O O . TYR B 1 381 ? 18.828 31.203 0.817 1 77.69 381 TYR B O 1
ATOM 10759 N N . PRO B 1 382 ? 20.938 31.641 0.021 1 80.94 382 PRO B N 1
ATOM 10760 C CA . PRO B 1 382 ? 20.438 32.781 -0.748 1 80.94 382 PRO B CA 1
ATOM 10761 C C . PRO B 1 382 ? 19.422 32.375 -1.812 1 80.94 382 PRO B C 1
ATOM 10763 O O . PRO B 1 382 ? 18.656 33.219 -2.307 1 80.94 382 PRO B O 1
ATOM 10766 N N . THR B 1 383 ? 19.391 31.109 -2.129 1 84.06 383 THR B N 1
ATOM 10767 C CA . THR B 1 383 ? 18.5 30.672 -3.188 1 84.06 383 THR B CA 1
ATOM 10768 C C . THR B 1 383 ? 17.172 30.203 -2.604 1 84.06 383 THR B C 1
ATOM 10770 O O . THR B 1 383 ? 16.281 29.75 -3.34 1 84.06 383 THR B O 1
ATOM 10773 N N . ASN B 1 384 ? 17.125 30.281 -1.303 1 90.69 384 ASN B N 1
ATOM 10774 C CA . ASN B 1 384 ? 15.789 30.203 -0.703 1 90.69 384 ASN B CA 1
ATOM 10775 C C . ASN B 1 384 ? 14.875 31.312 -1.22 1 90.69 384 ASN B C 1
ATOM 10777 O O . ASN B 1 384 ? 15.211 32.5 -1.124 1 90.69 384 ASN B O 1
ATOM 10781 N N . PRO B 1 385 ? 13.734 30.906 -1.806 1 91.94 385 PRO B N 1
ATOM 10782 C CA . PRO B 1 385 ? 12.891 31.922 -2.439 1 91.94 385 PRO B CA 1
ATOM 10783 C C . PRO B 1 385 ? 12.484 33.031 -1.475 1 91.94 385 PRO B C 1
ATOM 10785 O O . PRO B 1 385 ? 12.375 34.188 -1.877 1 91.94 385 PRO B O 1
ATOM 10788 N N . MET B 1 386 ? 12.25 32.75 -0.272 1 92.19 386 MET B N 1
ATOM 10789 C CA . MET B 1 386 ? 11.867 33.75 0.713 1 92.19 386 MET B CA 1
ATOM 10790 C C . MET B 1 386 ? 13.031 34.688 1.009 1 92.19 386 MET B C 1
ATOM 10792 O O . MET B 1 386 ? 12.836 35.875 1.188 1 92.19 386 MET B O 1
ATOM 10796 N N . VAL B 1 387 ? 14.188 34.125 1.088 1 93 387 VAL B N 1
ATOM 10797 C CA . VAL B 1 387 ? 15.391 34.938 1.283 1 93 387 VAL B CA 1
ATOM 10798 C C . VAL B 1 387 ? 15.656 35.781 0.035 1 93 387 VAL B C 1
ATOM 10800 O O . VAL B 1 387 ? 15.875 37 0.128 1 93 387 VAL B O 1
ATOM 10803 N N . PHE B 1 388 ? 15.594 35.094 -1.095 1 94.25 388 PHE B N 1
ATOM 10804 C CA . PHE B 1 388 ? 15.883 35.75 -2.373 1 94.25 388 PHE B CA 1
ATOM 10805 C C . PHE B 1 388 ? 15 36.969 -2.58 1 94.25 388 PHE B C 1
ATOM 10807 O O . PHE B 1 388 ? 15.477 38 -3.014 1 94.25 388 PHE B O 1
ATOM 10814 N N . ALA B 1 389 ? 13.781 36.938 -2.297 1 94.12 389 ALA B N 1
ATOM 10815 C CA . ALA B 1 389 ? 12.805 38 -2.52 1 94.12 389 ALA B CA 1
ATOM 10816 C C . ALA B 1 389 ? 13.18 39.25 -1.731 1 94.12 389 ALA B C 1
ATOM 10818 O O . ALA B 1 389 ? 12.852 40.375 -2.143 1 94.12 389 ALA B O 1
ATOM 10819 N N . ARG B 1 390 ? 13.875 39.094 -0.664 1 93.81 390 ARG B N 1
ATOM 10820 C CA . ARG B 1 390 ? 14.219 40.219 0.178 1 93.81 390 ARG B CA 1
ATOM 10821 C C . ARG B 1 390 ? 15.695 40.562 0.059 1 93.81 390 ARG B C 1
ATOM 10823 O O . ARG B 1 390 ? 16.125 41.656 0.494 1 93.81 390 ARG B O 1
ATOM 10830 N N . LYS B 1 391 ? 16.438 39.75 -0.488 1 95.19 391 LYS B N 1
ATOM 10831 C CA . LYS B 1 391 ? 17.891 39.906 -0.58 1 95.19 391 LYS B CA 1
ATOM 10832 C C . LYS B 1 391 ? 18.281 40.562 -1.911 1 95.19 391 LYS B C 1
ATOM 10834 O O . LYS B 1 391 ? 19.172 41.406 -1.962 1 95.19 391 LYS B O 1
ATOM 10839 N N . ALA B 1 392 ? 17.688 40.156 -2.98 1 97 392 ALA B N 1
ATOM 10840 C CA . ALA B 1 392 ? 18.062 40.625 -4.316 1 97 392 ALA B CA 1
ATOM 10841 C C . ALA B 1 392 ? 17.969 42.125 -4.418 1 97 392 ALA B C 1
ATOM 10843 O O . ALA B 1 392 ? 17.047 42.75 -3.869 1 97 392 ALA B O 1
ATOM 10844 N N . LEU B 1 393 ? 18.891 42.688 -5.117 1 97.94 393 LEU B N 1
ATOM 10845 C CA . LEU B 1 393 ? 18.969 44.125 -5.223 1 97.94 393 LEU B CA 1
ATOM 10846 C C . LEU B 1 393 ? 17.969 44.656 -6.242 1 97.94 393 LEU B C 1
ATOM 10848 O O . LEU B 1 393 ? 17.734 44.031 -7.277 1 97.94 393 LEU B O 1
ATOM 10852 N N . PRO B 1 394 ? 17.359 45.812 -5.922 1 97.56 394 PRO B N 1
ATOM 10853 C CA . PRO B 1 394 ? 16.25 46.312 -6.742 1 97.56 394 PRO B CA 1
ATOM 10854 C C . PRO B 1 394 ? 16.703 46.75 -8.133 1 97.56 394 PRO B C 1
ATOM 10856 O O . PRO B 1 394 ? 15.883 46.812 -9.055 1 97.56 394 PRO B O 1
ATOM 10859 N N . TYR B 1 395 ? 18.016 47.062 -8.328 1 96.88 395 TYR B N 1
ATOM 10860 C CA . TYR B 1 395 ? 18.453 47.531 -9.641 1 96.88 395 TYR B CA 1
ATOM 10861 C C . TYR B 1 395 ? 18.938 46.344 -10.492 1 96.88 395 TYR B C 1
ATOM 10863 O O . TYR B 1 395 ? 19.469 46.562 -11.578 1 96.88 395 TYR B O 1
ATOM 10871 N N . ASP B 1 396 ? 18.766 45.094 -9.992 1 96.56 396 ASP B N 1
ATOM 10872 C CA . ASP B 1 396 ? 18.828 43.906 -10.867 1 96.56 396 ASP B CA 1
ATOM 10873 C C . ASP B 1 396 ? 17.531 43.719 -11.633 1 96.56 396 ASP B C 1
ATOM 10875 O O . ASP B 1 396 ? 16.484 44.219 -11.219 1 96.56 396 ASP B O 1
ATOM 10879 N N . SER B 1 397 ? 17.672 43.031 -12.773 1 95.12 397 SER B N 1
ATOM 10880 C CA . SER B 1 397 ? 16.5 42.75 -13.609 1 95.12 397 SER B CA 1
ATOM 10881 C C . SER B 1 397 ? 16.234 41.25 -13.711 1 95.12 397 SER B C 1
ATOM 10883 O O . SER B 1 397 ? 17.172 40.469 -13.664 1 95.12 397 SER B O 1
ATOM 10885 N N . PRO B 1 398 ? 14.938 40.906 -13.812 1 95.75 398 PRO B N 1
ATOM 10886 C CA . PRO B 1 398 ? 14.609 39.5 -13.984 1 95.75 398 PRO B CA 1
ATOM 10887 C C . PRO B 1 398 ? 15.031 38.938 -15.352 1 95.75 398 PRO B C 1
ATOM 10889 O O . PRO B 1 398 ? 15.008 37.75 -15.578 1 95.75 398 PRO B O 1
ATOM 10892 N N . TYR B 1 399 ? 15.438 39.875 -16.234 1 95.94 399 TYR B N 1
ATOM 10893 C CA . TYR B 1 399 ? 15.891 39.5 -17.578 1 95.94 399 TYR B CA 1
ATOM 10894 C C . TYR B 1 399 ? 17.297 40.031 -17.844 1 95.94 399 TYR B C 1
ATOM 10896 O O . TYR B 1 399 ? 17.672 41.094 -17.328 1 95.94 399 TYR B O 1
ATOM 10904 N N . TYR B 1 400 ? 18.016 39.25 -18.625 1 95.75 400 TYR B N 1
ATOM 10905 C CA . TYR B 1 400 ? 19.281 39.781 -19.125 1 95.75 400 TYR B CA 1
ATOM 10906 C C . TYR B 1 400 ? 19.031 40.906 -20.109 1 95.75 400 TYR B C 1
ATOM 10908 O O . TYR B 1 400 ? 17.938 41.031 -20.672 1 95.75 400 TYR B O 1
ATOM 10916 N N . TYR B 1 401 ? 20.016 41.812 -20.156 1 94 401 TYR B N 1
ATOM 10917 C CA . TYR B 1 401 ? 19.891 42.906 -21.125 1 94 401 TYR B CA 1
ATOM 10918 C C . TYR B 1 401 ? 21.266 43.281 -21.672 1 94 401 TYR B C 1
ATOM 10920 O O . TYR B 1 401 ? 22.297 43 -21.062 1 94 401 TYR B O 1
ATOM 10928 N N . THR B 1 402 ? 21.266 43.844 -22.844 1 91.62 402 THR B N 1
ATOM 10929 C CA . THR B 1 402 ? 22.391 44.5 -23.5 1 91.62 402 THR B CA 1
ATOM 10930 C C . THR B 1 402 ? 21.984 45.875 -24.016 1 91.62 402 THR B C 1
ATOM 10932 O O . THR B 1 402 ? 20.844 46.281 -23.844 1 91.62 402 THR B O 1
ATOM 10935 N N . PHE B 1 403 ? 22.938 46.625 -24.391 1 90.44 403 PHE B N 1
ATOM 10936 C CA . PHE B 1 403 ? 22.641 47.938 -24.922 1 90.44 403 PHE B CA 1
ATOM 10937 C C . PHE B 1 403 ? 22.984 48.031 -26.391 1 90.44 403 PHE B C 1
ATOM 10939 O O . PHE B 1 403 ? 24 47.5 -26.844 1 90.44 403 PHE B O 1
ATOM 10946 N N . ASP B 1 404 ? 22.125 48.688 -27.062 1 90.38 404 ASP B N 1
ATOM 10947 C CA . ASP B 1 404 ? 22.438 48.938 -28.469 1 90.38 404 ASP B CA 1
ATOM 10948 C C . ASP B 1 404 ? 23.359 50.125 -28.641 1 90.38 404 ASP B C 1
ATOM 10950 O O . ASP B 1 404 ? 23.797 50.719 -27.656 1 90.38 404 ASP B O 1
ATOM 10954 N N . ASP B 1 405 ? 23.688 50.469 -29.906 1 90.31 405 ASP B N 1
ATOM 10955 C CA . ASP B 1 405 ? 24.641 51.562 -30.219 1 90.31 405 ASP B CA 1
ATOM 10956 C C . ASP B 1 405 ? 24.109 52.906 -29.766 1 90.31 405 ASP B C 1
ATOM 10958 O O . ASP B 1 405 ? 24.875 53.844 -29.5 1 90.31 405 ASP B O 1
ATOM 10962 N N . ASN B 1 406 ? 22.781 53.031 -29.719 1 91.25 406 ASN B N 1
ATOM 10963 C CA . ASN B 1 406 ? 22.156 54.281 -29.297 1 91.25 406 ASN B CA 1
ATOM 10964 C C . ASN B 1 406 ? 21.938 54.312 -27.781 1 91.25 406 ASN B C 1
ATOM 10966 O O . ASN B 1 406 ? 21.391 55.281 -27.25 1 91.25 406 ASN B O 1
ATOM 10970 N N . GLY B 1 407 ? 22.25 53.188 -27.094 1 86.5 407 GLY B N 1
ATOM 10971 C CA . GLY B 1 407 ? 22.141 53.156 -25.641 1 86.5 407 GLY B CA 1
ATOM 10972 C C . GLY B 1 407 ? 20.812 52.625 -25.156 1 86.5 407 GLY B C 1
ATOM 10973 O O . GLY B 1 407 ? 20.5 52.688 -23.969 1 86.5 407 GLY B O 1
ATOM 10974 N N . ASN B 1 408 ? 20.047 52.156 -26.062 1 90.56 408 ASN B N 1
ATOM 10975 C CA . ASN B 1 408 ? 18.766 51.594 -25.672 1 90.56 408 ASN B CA 1
ATOM 10976 C C . ASN B 1 408 ? 18.938 50.156 -25.172 1 90.56 408 ASN B C 1
ATOM 10978 O O . ASN B 1 408 ? 19.781 49.406 -25.672 1 90.56 408 ASN B O 1
ATOM 10982 N N . ILE B 1 409 ? 18.078 49.781 -24.25 1 91.06 409 ILE B N 1
ATOM 10983 C CA . ILE B 1 409 ? 18.188 48.469 -23.609 1 91.06 409 ILE B CA 1
ATOM 10984 C C . ILE B 1 409 ? 17.562 47.406 -24.516 1 91.06 409 ILE B C 1
ATOM 10986 O O . ILE B 1 409 ? 16.484 47.625 -25.094 1 91.06 409 ILE B O 1
ATOM 10990 N N . MET B 1 410 ? 18.203 46.344 -24.797 1 93.88 410 MET B N 1
ATOM 10991 C CA . MET B 1 410 ? 17.703 45.156 -25.453 1 93.88 410 MET B CA 1
ATOM 10992 C C . MET B 1 410 ? 17.547 44 -24.453 1 93.88 410 MET B C 1
ATOM 10994 O O . MET B 1 410 ? 18.547 43.5 -23.938 1 93.88 410 MET B O 1
ATOM 10998 N N . TRP B 1 411 ? 16.312 43.594 -24.344 1 93.75 411 TRP B N 1
ATOM 10999 C CA . TRP B 1 411 ? 16.016 42.562 -23.359 1 93.75 411 TRP B CA 1
ATOM 11000 C C . TRP B 1 411 ? 16.297 41.188 -23.922 1 93.75 411 TRP B C 1
ATOM 11002 O O . TRP B 1 411 ? 16.047 40.906 -25.094 1 93.75 411 TRP B O 1
ATOM 11012 N N . GLY B 1 412 ? 16.828 40.312 -23.094 1 94.88 412 GLY B N 1
ATOM 11013 C CA . GLY B 1 412 ? 17.062 38.938 -23.453 1 94.88 412 GLY B CA 1
ATOM 11014 C C . GLY B 1 412 ? 16.203 37.969 -22.656 1 94.88 412 GLY B C 1
ATOM 11015 O O . GLY B 1 412 ? 15.055 38.25 -22.344 1 94.88 412 GLY B O 1
ATOM 11016 N N . ASP B 1 413 ? 16.734 36.812 -22.453 1 94.44 413 ASP B N 1
ATOM 11017 C CA . ASP B 1 413 ? 16.031 35.75 -21.75 1 94.44 413 ASP B CA 1
ATOM 11018 C C . ASP B 1 413 ? 15.945 36.062 -20.25 1 94.44 413 ASP B C 1
ATOM 11020 O O . ASP B 1 413 ? 16.594 36.969 -19.766 1 94.44 413 ASP B O 1
ATOM 11024 N N . ARG B 1 414 ? 15.125 35.25 -19.625 1 95.56 414 ARG B N 1
ATOM 11025 C CA . ARG B 1 414 ? 15.031 35.375 -18.172 1 95.56 414 ARG B CA 1
ATOM 11026 C C . ARG B 1 414 ? 16.375 35.125 -17.5 1 95.56 414 ARG B C 1
ATOM 11028 O O . ARG B 1 414 ? 17.109 34.219 -17.906 1 95.56 414 ARG B O 1
ATOM 11035 N N . ALA B 1 415 ? 16.688 35.844 -16.531 1 96.19 415 ALA B N 1
ATOM 11036 C CA . ALA B 1 415 ? 18 35.75 -15.883 1 96.19 415 ALA B CA 1
ATOM 11037 C C . ALA B 1 415 ? 18.094 34.5 -15.016 1 96.19 415 ALA B C 1
ATOM 11039 O O . ALA B 1 415 ? 17.172 34.188 -14.25 1 96.19 415 ALA B O 1
ATOM 11040 N N . GLU B 1 416 ? 19.156 33.812 -15.125 1 95.06 416 GLU B N 1
ATOM 11041 C CA . GLU B 1 416 ? 19.469 32.656 -14.281 1 95.06 416 GLU B CA 1
ATOM 11042 C C . GLU B 1 416 ? 20.438 33.031 -13.172 1 95.06 416 GLU B C 1
ATOM 11044 O O . GLU B 1 416 ? 20.547 32.312 -12.164 1 95.06 416 GLU B O 1
ATOM 11049 N N . TYR B 1 417 ? 21.109 34.062 -13.375 1 95.94 417 TYR B N 1
ATOM 11050 C CA . TYR B 1 417 ? 22.062 34.688 -12.445 1 95.94 417 TYR B CA 1
ATOM 11051 C C . TYR B 1 417 ? 21.953 36.188 -12.445 1 95.94 417 TYR B C 1
ATOM 11053 O O . TYR B 1 417 ? 21.906 36.812 -13.516 1 95.94 417 TYR B O 1
ATOM 11061 N N . LEU B 1 418 ? 21.922 36.812 -11.266 1 96.56 418 LEU B N 1
ATOM 11062 C CA . LEU B 1 418 ? 21.812 38.25 -11.172 1 96.56 418 LEU B CA 1
ATOM 11063 C C . LEU B 1 418 ? 23.203 38.875 -11.094 1 96.56 418 LEU B C 1
ATOM 11065 O O . LEU B 1 418 ? 23.984 38.562 -10.203 1 96.56 418 LEU B O 1
ATOM 11069 N N . HIS B 1 419 ? 23.438 39.75 -11.883 1 95.31 419 HIS B N 1
ATOM 11070 C CA . HIS B 1 419 ? 24.75 40.344 -12.062 1 95.31 419 HIS B CA 1
ATOM 11071 C C . HIS B 1 419 ? 25.156 41.156 -10.828 1 95.31 419 HIS B C 1
ATOM 11073 O O . HIS B 1 419 ? 26.281 41 -10.328 1 95.31 419 HIS B O 1
ATOM 11079 N N . TYR B 1 420 ? 24.312 42 -10.352 1 95.12 420 TYR B N 1
ATOM 11080 C CA . TYR B 1 420 ? 24.688 42.906 -9.281 1 95.12 420 TYR B CA 1
ATOM 11081 C C . TYR B 1 420 ? 24.531 42.25 -7.918 1 95.12 420 TYR B C 1
ATOM 11083 O O . TYR B 1 420 ? 25.359 42.469 -7.027 1 95.12 420 TYR B O 1
ATOM 11091 N N . SER B 1 421 ? 23.484 41.469 -7.727 1 95.25 421 SER B N 1
ATOM 11092 C CA . SER B 1 421 ? 23.297 40.719 -6.477 1 95.25 421 SER B CA 1
ATOM 11093 C C . SER B 1 421 ? 24.328 39.594 -6.344 1 95.25 421 SER B C 1
ATOM 11095 O O . SER B 1 421 ? 24.594 39.125 -5.238 1 95.25 421 SER B O 1
ATOM 11097 N N . GLY B 1 422 ? 24.844 39.094 -7.5 1 93.56 422 GLY B N 1
ATOM 11098 C CA . GLY B 1 422 ? 25.844 38.062 -7.496 1 93.56 422 GLY B CA 1
ATOM 11099 C C . GLY B 1 422 ? 25.312 36.719 -7.012 1 93.56 422 GLY B C 1
ATOM 11100 O O . GLY B 1 422 ? 25.953 36.062 -6.188 1 93.56 422 GLY B O 1
ATOM 11101 N N . MET B 1 423 ? 24.203 36.344 -7.414 1 93.06 423 MET B N 1
ATOM 11102 C CA . MET B 1 423 ? 23.641 35.094 -6.953 1 93.06 423 MET B CA 1
ATOM 11103 C C . MET B 1 423 ? 22.75 34.469 -8.023 1 93.06 423 MET B C 1
ATOM 11105 O O . MET B 1 423 ? 22.172 35.188 -8.844 1 93.06 423 MET B O 1
ATOM 11109 N N . PRO B 1 424 ? 22.656 33.094 -8.055 1 93.75 424 PRO B N 1
ATOM 11110 C CA . PRO B 1 424 ? 21.719 32.438 -8.977 1 93.75 424 PRO B CA 1
ATOM 11111 C C . PRO B 1 424 ? 20.25 32.656 -8.602 1 93.75 424 PRO B C 1
ATOM 11113 O O . PRO B 1 424 ? 19.953 32.938 -7.434 1 93.75 424 PRO B O 1
ATOM 11116 N N . THR B 1 425 ? 19.406 32.625 -9.578 1 94 425 THR B N 1
ATOM 11117 C CA . THR B 1 425 ? 17.969 32.75 -9.312 1 94 425 THR B CA 1
ATOM 11118 C C . THR B 1 425 ? 17.375 31.438 -8.836 1 94 425 THR B C 1
ATOM 11120 O O . THR B 1 425 ? 17.922 30.375 -9.102 1 94 425 THR B O 1
ATOM 11123 N N . PRO B 1 426 ? 16.281 31.5 -8.055 1 91.62 426 PRO B N 1
ATOM 11124 C CA . PRO B 1 426 ? 15.594 30.266 -7.637 1 91.62 426 PRO B CA 1
ATOM 11125 C C . PRO B 1 426 ? 15.18 29.391 -8.812 1 91.62 426 PRO B C 1
ATOM 11127 O O . PRO B 1 426 ? 15.172 28.172 -8.703 1 91.62 426 PRO B O 1
ATOM 11130 N N . ASP B 1 427 ? 14.875 29.953 -9.953 1 90.75 427 ASP B N 1
ATOM 11131 C CA . ASP B 1 427 ? 14.469 29.188 -11.133 1 90.75 427 ASP B CA 1
ATOM 11132 C C . ASP B 1 427 ? 15.617 28.344 -11.656 1 90.75 427 ASP B C 1
ATOM 11134 O O . ASP B 1 427 ? 15.406 27.219 -12.125 1 90.75 427 ASP B O 1
ATOM 11138 N N . TYR B 1 428 ? 16.781 28.953 -11.625 1 91.69 428 TYR B N 1
ATOM 11139 C CA . TYR B 1 428 ? 17.953 28.188 -12.039 1 91.69 428 TYR B CA 1
ATOM 11140 C C . TYR B 1 428 ? 18.156 26.984 -11.141 1 91.69 428 TYR B C 1
ATOM 11142 O O . TYR B 1 428 ? 18.406 25.875 -11.617 1 91.69 428 TYR B O 1
ATOM 11150 N N . ILE B 1 429 ? 18.016 27.172 -9.914 1 88.75 429 ILE B N 1
ATOM 11151 C CA . ILE B 1 429 ? 18.25 26.094 -8.961 1 88.75 429 ILE B CA 1
ATOM 11152 C C . ILE B 1 429 ? 17.172 25.016 -9.117 1 88.75 429 ILE B C 1
ATOM 11154 O O . ILE B 1 429 ? 17.484 23.828 -9.094 1 88.75 429 ILE B O 1
ATOM 11158 N N . ARG B 1 430 ? 15.977 25.469 -9.273 1 88.38 430 ARG B N 1
ATOM 11159 C CA . ARG B 1 430 ? 14.867 24.516 -9.398 1 88.38 430 ARG B CA 1
ATOM 11160 C C . ARG B 1 430 ? 15.023 23.656 -10.641 1 88.38 430 ARG B C 1
ATOM 11162 O O . ARG B 1 430 ? 14.648 22.484 -10.641 1 88.38 430 ARG B O 1
ATOM 11169 N N . SER B 1 431 ? 15.5 24.172 -11.656 1 89.12 431 SER B N 1
ATOM 11170 C CA . SER B 1 431 ? 15.656 23.422 -12.898 1 89.12 431 SER B CA 1
ATOM 11171 C C . SER B 1 431 ? 16.688 22.312 -12.758 1 89.12 431 SER B C 1
ATOM 11173 O O . SER B 1 431 ? 16.703 21.359 -13.555 1 89.12 431 SER B O 1
ATOM 11175 N N . GLY B 1 432 ? 17.531 22.391 -11.766 1 90.31 432 GLY B N 1
ATOM 11176 C CA . GLY B 1 432 ? 18.578 21.406 -11.57 1 90.31 432 GLY B CA 1
ATOM 11177 C C . GLY B 1 432 ? 18.234 20.344 -10.547 1 90.31 432 GLY B C 1
ATOM 11178 O O . GLY B 1 432 ? 19.062 19.5 -10.219 1 90.31 432 GLY B O 1
ATOM 11179 N N . ARG B 1 433 ? 17 20.406 -10.055 1 91.5 433 ARG B N 1
ATOM 11180 C CA . ARG B 1 433 ? 16.656 19.453 -8.992 1 91.5 433 ARG B CA 1
ATOM 11181 C C . ARG B 1 433 ? 15.211 18.984 -9.133 1 91.5 433 ARG B C 1
ATOM 11183 O O . ARG B 1 433 ? 14.344 19.766 -9.547 1 91.5 433 ARG B O 1
ATOM 11190 N N . SER B 1 434 ? 14.992 17.766 -8.852 1 92.31 434 SER B N 1
ATOM 11191 C CA . SER B 1 434 ? 13.656 17.188 -8.773 1 92.31 434 SER B CA 1
ATOM 11192 C C . SER B 1 434 ? 13.492 16.344 -7.508 1 92.31 434 SER B C 1
ATOM 11194 O O . SER B 1 434 ? 14.18 15.344 -7.328 1 92.31 434 SER B O 1
ATOM 11196 N N . VAL B 1 435 ? 12.633 16.844 -6.609 1 93.44 435 VAL B N 1
ATOM 11197 C CA . VAL B 1 435 ? 12.359 16.094 -5.383 1 93.44 435 VAL B CA 1
ATOM 11198 C C . VAL B 1 435 ? 10.883 15.711 -5.328 1 93.44 435 VAL B C 1
ATOM 11200 O O . VAL B 1 435 ? 10.016 16.562 -5.105 1 93.44 435 VAL B O 1
ATOM 11203 N N . LEU B 1 436 ? 10.625 14.477 -5.504 1 94.06 436 LEU B N 1
ATOM 11204 C CA . LEU B 1 436 ? 9.266 13.945 -5.512 1 94.06 436 LEU B CA 1
ATOM 11205 C C . LEU B 1 436 ? 9.055 12.977 -4.352 1 94.06 436 LEU B C 1
ATOM 11207 O O . LEU B 1 436 ? 9.914 12.141 -4.07 1 94.06 436 LEU B O 1
ATOM 11211 N N . ARG B 1 437 ? 7.93 13.172 -3.645 1 93.94 437 ARG B N 1
ATOM 11212 C CA . ARG B 1 437 ? 7.512 12.273 -2.574 1 93.94 437 ARG B CA 1
ATOM 11213 C C . ARG B 1 437 ? 6.105 11.75 -2.822 1 93.94 437 ARG B C 1
ATOM 11215 O O . ARG B 1 437 ? 5.273 12.438 -3.414 1 93.94 437 ARG B O 1
ATOM 11222 N N . ASN B 1 438 ? 5.91 10.594 -2.5 1 93.31 438 ASN B N 1
ATOM 11223 C CA . ASN B 1 438 ? 4.555 10.055 -2.523 1 93.31 438 ASN B CA 1
ATOM 11224 C C . ASN B 1 438 ? 4.258 9.227 -1.279 1 93.31 438 ASN B C 1
ATOM 11226 O O . ASN B 1 438 ? 5.176 8.742 -0.617 1 93.31 438 ASN B O 1
ATOM 11230 N N . ARG B 1 439 ? 2.99 9.117 -0.932 1 93.69 439 ARG B N 1
ATOM 11231 C CA . ARG B 1 439 ? 2.543 8.414 0.263 1 93.69 439 ARG B CA 1
ATOM 11232 C C . ARG B 1 439 ? 1.241 7.664 -0.001 1 93.69 439 ARG B C 1
ATOM 11234 O O . ARG B 1 439 ? 0.287 8.234 -0.534 1 93.69 439 ARG B O 1
ATOM 11241 N N . LEU B 1 440 ? 1.27 6.398 0.274 1 93.38 440 LEU B N 1
ATOM 11242 C CA . LEU B 1 440 ? 0.064 5.578 0.307 1 93.38 440 LEU B CA 1
ATOM 11243 C C . LEU B 1 440 ? -0.382 5.324 1.743 1 93.38 440 LEU B C 1
ATOM 11245 O O . LEU B 1 440 ? 0.399 4.832 2.562 1 93.38 440 LEU B O 1
ATOM 11249 N N . THR B 1 441 ? -1.635 5.664 2.066 1 94.5 441 THR B N 1
ATOM 11250 C CA . THR B 1 441 ? -2.133 5.523 3.43 1 94.5 441 THR B CA 1
ATOM 11251 C C . THR B 1 441 ? -3.361 4.621 3.467 1 94.5 441 THR B C 1
ATOM 11253 O O . THR B 1 441 ? -4.215 4.684 2.578 1 94.5 441 THR B O 1
ATOM 11256 N N . ILE B 1 442 ? -3.455 3.854 4.523 1 93.56 442 ILE B N 1
ATOM 11257 C CA . ILE B 1 442 ? -4.602 2.992 4.785 1 93.56 442 ILE B CA 1
ATOM 11258 C C . ILE B 1 442 ? -5.055 3.16 6.234 1 93.56 442 ILE B C 1
ATOM 11260 O O . ILE B 1 442 ? -4.289 2.891 7.164 1 93.56 442 ILE B O 1
ATOM 11264 N N . ASN B 1 443 ? -6.215 3.586 6.402 1 95.75 443 ASN B N 1
ATOM 11265 C CA . ASN B 1 443 ? -6.914 3.576 7.684 1 95.75 443 ASN B CA 1
ATOM 11266 C C . ASN B 1 443 ? -8.188 2.744 7.621 1 95.75 443 ASN B C 1
ATOM 11268 O O . ASN B 1 443 ? -9.133 3.094 6.902 1 95.75 443 ASN B O 1
ATOM 11272 N N . ALA B 1 444 ? -8.242 1.709 8.336 1 92.75 444 ALA B N 1
ATOM 11273 C CA . ALA B 1 444 ? -9.398 0.825 8.312 1 92.75 444 ALA B CA 1
ATOM 11274 C C . ALA B 1 444 ? -9.766 0.358 9.719 1 92.75 444 ALA B C 1
ATOM 11276 O O . ALA B 1 444 ? -8.883 0.089 10.539 1 92.75 444 ALA B O 1
ATOM 11277 N N . ALA B 1 445 ? -11.008 0.297 10.008 1 94.31 445 ALA B N 1
ATOM 11278 C CA . ALA B 1 445 ? -11.531 -0.205 11.273 1 94.31 445 ALA B CA 1
ATOM 11279 C C . ALA B 1 445 ? -12.703 -1.151 11.039 1 94.31 445 ALA B C 1
ATOM 11281 O O . ALA B 1 445 ? -13.703 -0.772 10.422 1 94.31 445 ALA B O 1
ATOM 11282 N N . LEU B 1 446 ? -12.594 -2.352 11.492 1 91.69 446 LEU B N 1
ATOM 11283 C CA . LEU B 1 446 ? -13.633 -3.371 11.461 1 91.69 446 LEU B CA 1
ATOM 11284 C C . LEU B 1 446 ? -14.117 -3.691 12.875 1 91.69 446 LEU B C 1
ATOM 11286 O O . LEU B 1 446 ? -13.305 -3.922 13.773 1 91.69 446 LEU B O 1
ATOM 11290 N N . TYR B 1 447 ? -15.391 -3.646 13.07 1 92.31 447 TYR B N 1
ATOM 11291 C CA . TYR B 1 447 ? -15.867 -4.051 14.383 1 92.31 447 TYR B CA 1
ATOM 11292 C C . TYR B 1 447 ? -16.984 -5.078 14.273 1 92.31 447 TYR B C 1
ATOM 11294 O O . TYR B 1 447 ? -17.688 -5.125 13.258 1 92.31 447 TYR B O 1
ATOM 11302 N N . GLU B 1 448 ? -17.094 -5.902 15.25 1 91.25 448 GLU B N 1
ATOM 11303 C CA . GLU B 1 448 ? -18.156 -6.871 15.508 1 91.25 448 GLU B CA 1
ATOM 11304 C C . GLU B 1 448 ? -18.781 -6.656 16.875 1 91.25 448 GLU B C 1
ATOM 11306 O O . GLU B 1 448 ? -18.078 -6.637 17.891 1 91.25 448 GLU B O 1
ATOM 11311 N N . ALA B 1 449 ? -20.078 -6.504 16.875 1 93.69 449 ALA B N 1
ATOM 11312 C CA . ALA B 1 449 ? -20.797 -6.285 18.125 1 93.69 449 ALA B CA 1
ATOM 11313 C C . ALA B 1 449 ? -21.859 -7.359 18.344 1 93.69 449 ALA B C 1
ATOM 11315 O O . ALA B 1 449 ? -22.688 -7.617 17.469 1 93.69 449 ALA B O 1
ATOM 11316 N N . PHE B 1 450 ? -21.844 -7.945 19.562 1 92.56 450 PHE B N 1
ATOM 11317 C CA . PHE B 1 450 ? -22.781 -8.984 19.969 1 92.56 450 PHE B CA 1
ATOM 11318 C C . PHE B 1 450 ? -23.625 -8.523 21.156 1 92.56 450 PHE B C 1
ATOM 11320 O O . PHE B 1 450 ? -23.094 -7.957 22.109 1 92.56 450 PHE B O 1
ATOM 11327 N N . THR B 1 451 ? -24.875 -8.758 21 1 92.69 451 THR B N 1
ATOM 11328 C CA . THR B 1 451 ? -25.781 -8.508 22.109 1 92.69 451 THR B CA 1
ATOM 11329 C C . THR B 1 451 ? -26.516 -9.781 22.516 1 92.69 451 THR B C 1
ATOM 11331 O O . THR B 1 451 ? -27.719 -9.922 22.25 1 92.69 451 THR B O 1
ATOM 11334 N N . PRO B 1 452 ? -25.953 -10.609 23.297 1 89.44 452 PRO B N 1
ATOM 11335 C CA . PRO B 1 452 ? -26.547 -11.906 23.656 1 89.44 452 PRO B CA 1
ATOM 11336 C C . PRO B 1 452 ? -27.75 -11.766 24.578 1 89.44 452 PRO B C 1
ATOM 11338 O O . PRO B 1 452 ? -28.672 -12.578 24.5 1 89.44 452 PRO B O 1
ATOM 11341 N N . ILE B 1 453 ? -27.703 -10.844 25.469 1 91.62 453 ILE B N 1
ATOM 11342 C CA . ILE B 1 453 ? -28.828 -10.531 26.344 1 91.62 453 ILE B CA 1
ATOM 11343 C C . ILE B 1 453 ? -29.109 -9.031 26.312 1 91.62 453 ILE B C 1
ATOM 11345 O O . ILE B 1 453 ? -28.25 -8.242 25.906 1 91.62 453 ILE B O 1
ATOM 11349 N N . LYS B 1 454 ? -30.25 -8.742 26.656 1 89.62 454 LYS B N 1
ATOM 11350 C CA . LYS B 1 454 ? -30.625 -7.336 26.625 1 89.62 454 LYS B CA 1
ATOM 11351 C C . LYS B 1 454 ? -29.703 -6.496 27.5 1 89.62 454 LYS B C 1
ATOM 11353 O O . LYS B 1 454 ? -29.469 -6.844 28.656 1 89.62 454 LYS B O 1
ATOM 11358 N N . GLY B 1 455 ? -29.141 -5.48 26.906 1 91.44 455 GLY B N 1
ATOM 11359 C CA . GLY B 1 455 ? -28.328 -4.531 27.641 1 91.44 455 GLY B CA 1
ATOM 11360 C C . GLY B 1 455 ? -26.844 -4.844 27.578 1 91.44 455 GLY B C 1
ATOM 11361 O O . GLY B 1 455 ? -26 -3.996 27.891 1 91.44 455 GLY B O 1
ATOM 11362 N N . LEU B 1 456 ? -26.516 -6.051 27.297 1 95.12 456 LEU B N 1
ATOM 11363 C CA . LEU B 1 456 ? -25.109 -6.434 27.234 1 95.12 456 LEU B CA 1
ATOM 11364 C C . LEU B 1 456 ? -24.594 -6.387 25.797 1 95.12 456 LEU B C 1
ATOM 11366 O O . LEU B 1 456 ? -25.141 -7.059 24.922 1 95.12 456 LEU B O 1
ATOM 11370 N N . THR B 1 457 ? -23.594 -5.633 25.562 1 94.88 457 THR B N 1
ATOM 11371 C CA . THR B 1 457 ? -22.969 -5.547 24.234 1 94.88 457 THR B CA 1
ATOM 11372 C C . THR B 1 457 ? -21.5 -5.949 24.312 1 94.88 457 THR B C 1
ATOM 11374 O O . THR B 1 457 ? -20.719 -5.324 25.031 1 94.88 457 THR B O 1
ATOM 11377 N N . LEU B 1 458 ? -21.125 -6.988 23.641 1 96.5 458 LEU B N 1
ATOM 11378 C CA . LEU B 1 458 ? -19.734 -7.371 23.438 1 96.5 458 LEU B CA 1
ATOM 11379 C C . LEU B 1 458 ? -19.234 -6.867 22.094 1 96.5 458 LEU B C 1
ATOM 11381 O O . LEU B 1 458 ? -19.781 -7.207 21.047 1 96.5 458 LEU B O 1
ATOM 11385 N N . ARG B 1 459 ? -18.203 -6.047 22.078 1 95.44 459 ARG B N 1
ATOM 11386 C CA . ARG B 1 459 ? -17.719 -5.441 20.844 1 95.44 459 ARG B CA 1
ATOM 11387 C C . ARG B 1 459 ? -16.219 -5.723 20.641 1 95.44 459 ARG B C 1
ATOM 11389 O O . ARG B 1 459 ? -15.422 -5.523 21.562 1 95.44 459 ARG B O 1
ATOM 11396 N N . ALA B 1 460 ? -15.898 -6.258 19.531 1 95.25 460 ALA B N 1
ATOM 11397 C CA . ALA B 1 460 ? -14.516 -6.43 19.094 1 95.25 460 ALA B CA 1
ATOM 11398 C C . ALA B 1 460 ? -14.188 -5.527 17.906 1 95.25 460 ALA B C 1
ATOM 11400 O O . ALA B 1 460 ? -14.93 -5.504 16.922 1 95.25 460 ALA B O 1
ATOM 11401 N N . GLN B 1 461 ? -13.109 -4.781 18.016 1 95.44 461 GLN B N 1
ATOM 11402 C CA . GLN B 1 461 ? -12.719 -3.883 16.938 1 95.44 461 GLN B CA 1
ATOM 11403 C C . GLN B 1 461 ? -11.258 -4.098 16.531 1 95.44 461 GLN B C 1
ATOM 11405 O O . GLN B 1 461 ? -10.383 -4.18 17.406 1 95.44 461 GLN B O 1
ATOM 11410 N N . GLN B 1 462 ? -11.023 -4.277 15.297 1 94.62 462 GLN B N 1
ATOM 11411 C CA . GLN B 1 462 ? -9.695 -4.348 14.703 1 94.62 462 GLN B CA 1
ATOM 11412 C C . GLN B 1 462 ? -9.445 -3.164 13.773 1 94.62 462 GLN B C 1
ATOM 11414 O O . GLN B 1 462 ? -10.203 -2.941 12.828 1 94.62 462 GLN B O 1
ATOM 11419 N N . ALA B 1 463 ? -8.367 -2.438 14.062 1 96.12 463 ALA B N 1
ATOM 11420 C CA . ALA B 1 463 ? -8.062 -1.267 13.242 1 96.12 463 ALA B CA 1
ATOM 11421 C C . ALA B 1 463 ? -6.609 -1.281 12.773 1 96.12 463 ALA B C 1
ATOM 11423 O O . ALA B 1 463 ? -5.742 -1.846 13.445 1 96.12 463 ALA B O 1
ATOM 11424 N N . VAL B 1 464 ? -6.363 -0.688 11.641 1 94.75 464 VAL B N 1
ATOM 11425 C CA . VAL B 1 464 ? -5.012 -0.543 11.109 1 94.75 464 VAL B CA 1
ATOM 11426 C C . VAL B 1 464 ? -4.777 0.903 10.688 1 94.75 464 VAL B C 1
ATOM 11428 O O . VAL B 1 464 ? -5.656 1.534 10.094 1 94.75 464 VAL B O 1
ATOM 11431 N N . ASP B 1 465 ? -3.699 1.475 11.039 1 96.44 465 ASP B N 1
ATOM 11432 C CA . ASP B 1 465 ? -3.111 2.715 10.539 1 96.44 465 ASP B CA 1
ATOM 11433 C C . ASP B 1 465 ? -1.76 2.453 9.875 1 96.44 465 ASP B C 1
ATOM 11435 O O . ASP B 1 465 ? -0.785 2.119 10.555 1 96.44 465 ASP B O 1
ATOM 11439 N N . ALA B 1 466 ? -1.78 2.604 8.609 1 95.5 466 ALA B N 1
ATOM 11440 C CA . ALA B 1 466 ? -0.555 2.25 7.895 1 95.5 466 ALA B CA 1
ATOM 11441 C C . ALA B 1 466 ? -0.269 3.24 6.77 1 95.5 466 ALA B C 1
ATOM 11443 O O . ALA B 1 466 ? -1.189 3.857 6.227 1 95.5 466 ALA B O 1
ATOM 11444 N N . TYR B 1 467 ? 1.064 3.416 6.473 1 94.94 467 TYR B N 1
ATOM 11445 C CA . TYR B 1 467 ? 1.435 4.203 5.305 1 94.94 467 TYR B CA 1
ATOM 11446 C C . TYR B 1 467 ? 2.779 3.754 4.746 1 94.94 467 TYR B C 1
ATOM 11448 O O . TYR B 1 467 ? 3.623 3.24 5.484 1 94.94 467 TYR B O 1
ATOM 11456 N N . ASP B 1 468 ? 2.953 3.869 3.471 1 95.25 468 ASP B N 1
ATOM 11457 C CA . ASP B 1 468 ? 4.211 3.736 2.744 1 95.25 468 ASP B CA 1
ATOM 11458 C C . ASP B 1 468 ? 4.648 5.074 2.152 1 95.25 468 ASP B C 1
ATOM 11460 O O . ASP B 1 468 ? 3.838 5.793 1.565 1 95.25 468 ASP B O 1
ATOM 11464 N N . THR B 1 469 ? 5.898 5.367 2.348 1 95.31 469 THR B N 1
ATOM 11465 C CA . THR B 1 469 ? 6.422 6.605 1.778 1 95.31 469 THR B CA 1
ATOM 11466 C C . THR B 1 469 ? 7.613 6.316 0.87 1 95.31 469 THR B C 1
ATOM 11468 O O . THR B 1 469 ? 8.438 5.457 1.175 1 95.31 469 THR B O 1
ATOM 11471 N N . ARG B 1 470 ? 7.652 7.062 -0.246 1 96.25 470 ARG B N 1
ATOM 11472 C CA . ARG B 1 470 ? 8.758 7.004 -1.195 1 96.25 470 ARG B CA 1
ATOM 11473 C C . ARG B 1 470 ? 9.344 8.391 -1.442 1 96.25 470 ARG B C 1
ATOM 11475 O O . ARG B 1 470 ? 8.609 9.375 -1.53 1 96.25 470 ARG B O 1
ATOM 11482 N N . LEU B 1 471 ? 10.672 8.422 -1.508 1 96.38 471 LEU B N 1
ATOM 11483 C CA . LEU B 1 471 ? 11.383 9.633 -1.896 1 96.38 471 LEU B CA 1
ATOM 11484 C C . LEU B 1 471 ? 12.211 9.398 -3.152 1 96.38 471 LEU B C 1
ATOM 11486 O O . LEU B 1 471 ? 12.914 8.383 -3.26 1 96.38 471 LEU B O 1
ATOM 11490 N N . LYS B 1 472 ? 12.094 10.25 -4.109 1 95.94 472 LYS B N 1
ATOM 11491 C CA . LYS B 1 472 ? 12.961 10.375 -5.277 1 95.94 472 LYS B CA 1
ATOM 11492 C C . LYS B 1 472 ? 13.57 11.766 -5.367 1 95.94 472 LYS B C 1
ATOM 11494 O O . LYS B 1 472 ? 12.883 12.734 -5.703 1 95.94 472 LYS B O 1
ATOM 11499 N N . ASN B 1 473 ? 14.836 11.844 -5.039 1 96.31 473 ASN B N 1
ATOM 11500 C CA . ASN B 1 473 ? 15.57 13.102 -5.062 1 96.31 473 ASN B CA 1
ATOM 11501 C C . ASN B 1 473 ? 16.688 13.086 -6.105 1 96.31 473 ASN B C 1
ATOM 11503 O O . ASN B 1 473 ? 17.688 12.391 -5.93 1 96.31 473 ASN B O 1
ATOM 11507 N N . LEU B 1 474 ? 16.5 13.883 -7.164 1 96.38 474 LEU B N 1
ATOM 11508 C CA . LEU B 1 474 ? 17.469 13.945 -8.258 1 96.38 474 LEU B CA 1
ATOM 11509 C C . LEU B 1 474 ? 18.109 15.32 -8.336 1 96.38 474 LEU B C 1
ATOM 11511 O O . LEU B 1 474 ? 17.422 16.344 -8.297 1 96.38 474 LEU B O 1
ATOM 11515 N N . GLY B 1 475 ? 19.375 15.344 -8.352 1 95.75 475 GLY B N 1
ATOM 11516 C CA . GLY B 1 475 ? 20.156 16.5 -8.758 1 95.75 475 GLY B CA 1
ATOM 11517 C C . GLY B 1 475 ? 20.812 16.328 -10.109 1 95.75 475 GLY B C 1
ATOM 11518 O O . GLY B 1 475 ? 21.656 15.453 -10.289 1 95.75 475 GLY B O 1
ATOM 11519 N N . PHE B 1 476 ? 20.453 17.172 -11.039 1 95.38 476 PHE B N 1
ATOM 11520 C CA . PHE B 1 476 ? 20.938 17.016 -12.406 1 95.38 476 PHE B CA 1
ATOM 11521 C C . PHE B 1 476 ? 22.344 17.594 -12.562 1 95.38 476 PHE B C 1
ATOM 11523 O O . PHE B 1 476 ? 22.703 18.531 -11.852 1 95.38 476 PHE B O 1
ATOM 11530 N N . PRO B 1 477 ? 23.109 17 -13.391 1 93.62 477 PRO B N 1
ATOM 11531 C CA . PRO B 1 477 ? 24.406 17.625 -13.68 1 93.62 477 PRO B CA 1
ATOM 11532 C C . PRO B 1 477 ? 24.266 19 -14.305 1 93.62 477 PRO B C 1
ATOM 11534 O O . PRO B 1 477 ? 23.312 19.266 -15.039 1 93.62 477 PRO B O 1
ATOM 11537 N N . ASN B 1 478 ? 25.203 19.828 -13.922 1 92.75 478 ASN B N 1
ATOM 11538 C CA . ASN B 1 478 ? 25.125 21.219 -14.383 1 92.75 478 ASN B CA 1
ATOM 11539 C C . ASN B 1 478 ? 26.453 21.656 -15 1 92.75 478 ASN B C 1
ATOM 11541 O O . ASN B 1 478 ? 27.531 21.328 -14.484 1 92.75 478 ASN B O 1
ATOM 11545 N N . GLU B 1 479 ? 26.266 22.375 -16.047 1 91.06 479 GLU B N 1
ATOM 11546 C CA . GLU B 1 479 ? 27.422 23.016 -16.672 1 91.06 479 GLU B CA 1
ATOM 11547 C C . GLU B 1 479 ? 27.609 24.438 -16.141 1 91.06 479 GLU B C 1
ATOM 11549 O O . GLU B 1 479 ? 26.703 25 -15.531 1 91.06 479 GLU B O 1
ATOM 11554 N N . THR B 1 480 ? 28.828 24.922 -16.359 1 94.56 480 THR B N 1
ATOM 11555 C CA . THR B 1 480 ? 29.094 26.297 -15.969 1 94.56 480 THR B CA 1
ATOM 11556 C C . THR B 1 480 ? 28.188 27.266 -16.734 1 94.56 480 THR B C 1
ATOM 11558 O O . THR B 1 480 ? 28.031 27.141 -17.953 1 94.56 480 THR B O 1
ATOM 11561 N N . LEU B 1 481 ? 27.609 28.172 -16.031 1 94.12 481 LEU B N 1
ATOM 11562 C CA . LEU B 1 481 ? 26.734 29.188 -16.625 1 94.12 481 LEU B CA 1
ATOM 11563 C C . LEU B 1 481 ? 27.531 30.422 -17.031 1 94.12 481 LEU B C 1
ATOM 11565 O O . LEU B 1 481 ? 28.234 31 -16.203 1 94.12 481 LEU B O 1
ATOM 11569 N N . TYR B 1 482 ? 27.469 30.75 -18.297 1 93.88 482 TYR B N 1
ATOM 11570 C CA . TYR B 1 482 ? 28 32 -18.828 1 93.88 482 TYR B CA 1
ATOM 11571 C C . TYR B 1 482 ? 26.875 32.938 -19.234 1 93.88 482 TYR B C 1
ATOM 11573 O O . TYR B 1 482 ? 26.078 32.594 -20.109 1 93.88 482 TYR B O 1
ATOM 11581 N N . THR B 1 483 ? 26.844 34.125 -18.625 1 94.69 483 THR B N 1
ATOM 11582 C CA . THR B 1 483 ? 25.719 35 -18.906 1 94.69 483 THR B CA 1
ATOM 11583 C C . THR B 1 483 ? 26.109 36.062 -19.906 1 94.69 483 THR B C 1
ATOM 11585 O O . THR B 1 483 ? 27.281 36.406 -20.047 1 94.69 483 THR B O 1
ATOM 11588 N N . PRO B 1 484 ? 25.125 36.656 -20.531 1 92.5 484 PRO B N 1
ATOM 11589 C CA . PRO B 1 484 ? 25.406 37.75 -21.484 1 92.5 484 PRO B CA 1
ATOM 11590 C C . PRO B 1 484 ? 25.953 39 -20.797 1 92.5 484 PRO B C 1
ATOM 11592 O O . PRO B 1 484 ? 26.5 39.875 -21.469 1 92.5 484 PRO B O 1
ATOM 11595 N N . MET B 1 485 ? 25.812 39.031 -19.531 1 93.06 485 MET B N 1
ATOM 11596 C CA . MET B 1 485 ? 26.281 40.219 -18.812 1 93.06 485 MET B CA 1
ATOM 11597 C C . MET B 1 485 ? 27.703 40.031 -18.297 1 93.06 485 MET B C 1
ATOM 11599 O O . MET B 1 485 ? 28.234 40.875 -17.594 1 93.06 485 MET B O 1
ATOM 11603 N N . GLY B 1 486 ? 28.266 38.812 -18.578 1 92.94 486 GLY B N 1
ATOM 11604 C CA . GLY B 1 486 ? 29.672 38.562 -18.312 1 92.94 486 GLY B CA 1
ATOM 11605 C C . GLY B 1 486 ? 29.906 37.781 -17.031 1 92.94 486 GLY B C 1
ATOM 11606 O O . GLY B 1 486 ? 31.062 37.594 -16.625 1 92.94 486 GLY B O 1
ATOM 11607 N N . ASP B 1 487 ? 28.875 37.281 -16.406 1 94.62 487 ASP B N 1
ATOM 11608 C CA . ASP B 1 487 ? 29.031 36.531 -15.164 1 94.62 487 ASP B CA 1
ATOM 11609 C C . ASP B 1 487 ? 29.328 35.062 -15.445 1 94.62 487 ASP B C 1
ATOM 11611 O O . ASP B 1 487 ? 28.875 34.5 -16.438 1 94.62 487 ASP B O 1
ATOM 11615 N N . VAL B 1 488 ? 30.156 34.438 -14.602 1 95.19 488 VAL B N 1
ATOM 11616 C CA . VAL B 1 488 ? 30.484 33.031 -14.641 1 95.19 488 VAL B CA 1
ATOM 11617 C C . VAL B 1 488 ? 30.094 32.375 -13.32 1 95.19 488 VAL B C 1
ATOM 11619 O O . VAL B 1 488 ? 30.562 32.781 -12.258 1 95.19 488 VAL B O 1
ATOM 11622 N N . TYR B 1 489 ? 29.188 31.391 -13.453 1 93.88 489 TYR B N 1
ATOM 11623 C CA . TYR B 1 489 ? 28.719 30.688 -12.25 1 93.88 489 TYR B CA 1
ATOM 11624 C C . TYR B 1 489 ? 28.859 29.172 -12.414 1 93.88 489 TYR B C 1
ATOM 11626 O O . TYR B 1 489 ? 28.234 28.578 -13.289 1 93.88 489 TYR B O 1
ATOM 11634 N N . ALA B 1 490 ? 29.688 28.547 -11.539 1 90.81 490 ALA B N 1
ATOM 11635 C CA . ALA B 1 490 ? 29.984 27.125 -11.664 1 90.81 490 ALA B CA 1
ATOM 11636 C C . ALA B 1 490 ? 29.25 26.312 -10.609 1 90.81 490 ALA B C 1
ATOM 11638 O O . ALA B 1 490 ? 29.531 25.125 -10.422 1 90.81 490 ALA B O 1
ATOM 11639 N N . ASN B 1 491 ? 28.281 26.797 -9.922 1 85.38 491 ASN B N 1
ATOM 11640 C CA . ASN B 1 491 ? 27.438 26.125 -8.953 1 85.38 491 ASN B CA 1
ATOM 11641 C C . ASN B 1 491 ? 28.234 25.219 -8.031 1 85.38 491 ASN B C 1
ATOM 11643 O O . ASN B 1 491 ? 27.969 24.016 -7.945 1 85.38 491 ASN B O 1
ATOM 11647 N N . GLY B 1 492 ? 29.172 25.609 -7.426 1 78.31 492 GLY B N 1
ATOM 11648 C CA . GLY B 1 492 ? 29.953 24.875 -6.457 1 78.31 492 GLY B CA 1
ATOM 11649 C C . GLY B 1 492 ? 31.125 24.141 -7.078 1 78.31 492 GLY B C 1
ATOM 11650 O O . GLY B 1 492 ? 31.922 23.5 -6.375 1 78.31 492 GLY B O 1
ATOM 11651 N N . GLY B 1 493 ? 31.266 24.156 -8.438 1 84.69 493 GLY B N 1
ATOM 11652 C CA . GLY B 1 493 ? 32.375 23.5 -9.094 1 84.69 493 GLY B CA 1
ATOM 11653 C C . GLY B 1 493 ? 33.406 24.469 -9.68 1 84.69 493 GLY B C 1
ATOM 11654 O O . GLY B 1 493 ? 33.438 25.625 -9.289 1 84.69 493 GLY B O 1
ATOM 11655 N N . THR B 1 494 ? 34.25 23.828 -10.477 1 89 494 THR B N 1
ATOM 11656 C CA . THR B 1 494 ? 35.25 24.609 -11.195 1 89 494 THR B CA 1
ATOM 11657 C C . THR B 1 494 ? 34.719 25.062 -12.555 1 89 494 THR B C 1
ATOM 11659 O O . THR B 1 494 ? 34.156 24.25 -13.289 1 89 494 THR B O 1
ATOM 11662 N N . ALA B 1 495 ? 34.938 26.359 -12.727 1 89.44 495 ALA B N 1
ATOM 11663 C CA . ALA B 1 495 ? 34.469 26.891 -14.008 1 89.44 495 ALA B CA 1
ATOM 11664 C C . ALA B 1 495 ? 35 26.047 -15.164 1 89.44 495 ALA B C 1
ATOM 11666 O O . ALA B 1 495 ? 36.156 25.688 -15.195 1 89.44 495 ALA B O 1
ATOM 11667 N N . GLY B 1 496 ? 34.156 25.719 -16.016 1 89.06 496 GLY B N 1
ATOM 11668 C CA . GLY B 1 496 ? 34.531 24.953 -17.203 1 89.06 496 GLY B CA 1
ATOM 11669 C C . GLY B 1 496 ? 34.375 23.453 -17 1 89.06 496 GLY B C 1
ATOM 11670 O O . GLY B 1 496 ? 34.5 22.688 -17.953 1 89.06 496 GLY B O 1
ATOM 11671 N N . GLU B 1 497 ? 34.156 23.078 -15.812 1 89.12 497 GLU B N 1
ATOM 11672 C CA . GLU B 1 497 ? 34.031 21.656 -15.516 1 89.12 497 GLU B CA 1
ATOM 11673 C C . GLU B 1 497 ? 32.594 21.297 -15.195 1 89.12 497 GLU B C 1
ATOM 11675 O O . GLU B 1 497 ? 31.844 22.125 -14.656 1 89.12 497 GLU B O 1
ATOM 11680 N N . LEU B 1 498 ? 32.25 20.094 -15.508 1 89.94 498 LEU B N 1
ATOM 11681 C CA . LEU B 1 498 ? 30.906 19.578 -15.227 1 89.94 498 LEU B CA 1
ATOM 11682 C C . LEU B 1 498 ? 30.734 19.266 -13.75 1 89.94 498 LEU B C 1
ATOM 11684 O O . LEU B 1 498 ? 31.609 18.609 -13.148 1 89.94 498 LEU B O 1
ATOM 11688 N N . VAL B 1 499 ? 29.75 19.828 -13.203 1 92.06 499 VAL B N 1
ATOM 11689 C CA . VAL B 1 499 ? 29.344 19.375 -11.875 1 92.06 499 VAL B CA 1
ATOM 11690 C C . VAL B 1 499 ? 28.391 18.188 -12.008 1 92.06 499 VAL B C 1
ATOM 11692 O O . VAL B 1 499 ? 27.281 18.344 -12.555 1 92.06 499 VAL B O 1
ATOM 11695 N N . THR B 1 500 ? 28.766 17.062 -11.484 1 92.06 500 THR B N 1
ATOM 11696 C CA . THR B 1 500 ? 27.969 15.852 -11.656 1 92.06 500 THR B CA 1
ATOM 11697 C C . THR B 1 500 ? 26.719 15.898 -10.781 1 92.06 500 THR B C 1
ATOM 11699 O O . THR B 1 500 ? 26.625 16.719 -9.859 1 92.06 500 THR B O 1
ATOM 11702 N N . GLY B 1 501 ? 25.766 15.141 -11.219 1 94.56 501 GLY B N 1
ATOM 11703 C CA . GLY B 1 501 ? 24.516 15.07 -10.484 1 94.56 501 GLY B CA 1
ATOM 11704 C C . GLY B 1 501 ? 24.5 13.984 -9.43 1 94.56 501 GLY B C 1
ATOM 11705 O O . GLY B 1 501 ? 25.547 13.461 -9.055 1 94.56 501 GLY B O 1
ATOM 11706 N N . TYR B 1 502 ? 23.312 13.75 -8.844 1 96.56 502 TYR B N 1
ATOM 11707 C CA . TYR B 1 502 ? 23.141 12.703 -7.848 1 96.56 502 TYR B CA 1
ATOM 11708 C C . TYR B 1 502 ? 21.719 12.133 -7.902 1 96.56 502 TYR B C 1
ATOM 11710 O O . TYR B 1 502 ? 20.828 12.727 -8.523 1 96.56 502 TYR B O 1
ATOM 11718 N N . ASN B 1 503 ? 21.531 10.977 -7.383 1 97.62 503 ASN B N 1
ATOM 11719 C CA . ASN B 1 503 ? 20.266 10.281 -7.242 1 97.62 503 ASN B CA 1
ATOM 11720 C C . ASN B 1 503 ? 20.094 9.688 -5.844 1 97.62 503 ASN B C 1
ATOM 11722 O O . ASN B 1 503 ? 20.969 8.953 -5.375 1 97.62 503 ASN B O 1
ATOM 11726 N N . GLN B 1 504 ? 19.031 10.078 -5.184 1 97.56 504 GLN B N 1
ATOM 11727 C CA . GLN B 1 504 ? 18.672 9.531 -3.879 1 97.56 504 GLN B CA 1
ATOM 11728 C C . GLN B 1 504 ? 17.297 8.859 -3.924 1 97.56 504 GLN B C 1
ATOM 11730 O O . GLN B 1 504 ? 16.328 9.469 -4.371 1 97.56 504 GLN B O 1
ATOM 11735 N N . GLN B 1 505 ? 17.25 7.629 -3.508 1 97.94 505 GLN B N 1
ATOM 11736 C CA . GLN B 1 505 ? 16 6.871 -3.389 1 97.94 505 GLN B CA 1
ATOM 11737 C C . GLN B 1 505 ? 15.797 6.367 -1.964 1 97.94 505 GLN B C 1
ATOM 11739 O O . GLN B 1 505 ? 16.75 5.949 -1.307 1 97.94 505 GLN B O 1
ATOM 11744 N N . SER B 1 506 ? 14.562 6.473 -1.453 1 97.81 506 SER B N 1
ATOM 11745 C CA . SER B 1 506 ? 14.273 5.914 -0.137 1 97.81 506 SER B CA 1
ATOM 11746 C C . SER B 1 506 ? 12.844 5.398 -0.058 1 97.81 506 SER B C 1
ATOM 11748 O O . SER B 1 506 ? 11.984 5.816 -0.838 1 97.81 506 SER B O 1
ATOM 11750 N N . PHE B 1 507 ? 12.641 4.383 0.771 1 97.19 507 PHE B N 1
ATOM 11751 C CA . PHE B 1 507 ? 11.344 3.807 1.095 1 97.19 507 PHE B CA 1
ATOM 11752 C C . PHE B 1 507 ? 11.188 3.635 2.602 1 97.19 507 PHE B C 1
ATOM 11754 O O . PHE B 1 507 ? 12.141 3.281 3.293 1 97.19 507 PHE B O 1
ATOM 11761 N N . SER B 1 508 ? 10.008 3.943 3.109 1 97.12 508 SER B N 1
ATOM 11762 C CA . SER B 1 508 ? 9.672 3.664 4.5 1 97.12 508 SER B CA 1
ATOM 11763 C C . SER B 1 508 ? 8.25 3.139 4.633 1 97.12 508 SER B C 1
ATOM 11765 O O . SER B 1 508 ? 7.355 3.559 3.893 1 97.12 508 SER B O 1
ATOM 11767 N N . ARG B 1 509 ? 8.016 2.184 5.586 1 96.06 509 ARG B N 1
ATOM 11768 C CA . ARG B 1 509 ? 6.707 1.608 5.895 1 96.06 509 ARG B CA 1
ATOM 11769 C C . ARG B 1 509 ? 6.41 1.694 7.387 1 96.06 509 ARG B C 1
ATOM 11771 O O . ARG B 1 509 ? 7.258 1.354 8.211 1 96.06 509 ARG B O 1
ATOM 11778 N N . TYR B 1 510 ? 5.27 2.15 7.676 1 96.25 510 TYR B N 1
ATOM 11779 C CA . TYR B 1 510 ? 4.738 2.148 9.031 1 96.25 510 TYR B CA 1
ATOM 11780 C C . TYR B 1 510 ? 3.393 1.438 9.094 1 96.25 510 TYR B C 1
ATOM 11782 O O . TYR B 1 510 ? 2.564 1.587 8.188 1 96.25 510 TYR B O 1
ATOM 11790 N N . TYR B 1 511 ? 3.182 0.662 10.094 1 95.38 511 TYR B N 1
ATOM 11791 C CA . TYR B 1 511 ? 1.837 0.175 10.383 1 95.38 511 TYR B CA 1
ATOM 11792 C C . TYR B 1 511 ? 1.61 0.054 11.883 1 95.38 511 TYR B C 1
ATOM 11794 O O . TYR B 1 511 ? 2.551 -0.191 12.641 1 95.38 511 TYR B O 1
ATOM 11802 N N . SER B 1 512 ? 0.461 0.253 12.281 1 97.19 512 SER B N 1
ATOM 11803 C CA . SER B 1 512 ? -0.016 0.069 13.648 1 97.19 512 SER B CA 1
ATOM 11804 C C . SER B 1 512 ? -1.359 -0.653 13.672 1 97.19 512 SER B C 1
ATOM 11806 O O . SER B 1 512 ? -2.332 -0.187 13.078 1 97.19 512 SER B O 1
ATOM 11808 N N . PHE B 1 513 ? -1.365 -1.794 14.297 1 96.44 513 PHE B N 1
ATOM 11809 C CA . PHE B 1 513 ? -2.602 -2.533 14.523 1 96.44 513 PHE B CA 1
ATOM 11810 C C . PHE B 1 513 ? -3.137 -2.275 15.93 1 96.44 513 PHE B C 1
ATOM 11812 O O . PHE B 1 513 ? -2.385 -2.326 16.906 1 96.44 513 PHE B O 1
ATOM 11819 N N . THR B 1 514 ? -4.395 -1.974 16 1 97.12 514 THR B N 1
ATOM 11820 C CA . THR B 1 514 ? -5.066 -1.783 17.281 1 97.12 514 THR B CA 1
ATOM 11821 C C . THR B 1 514 ? -6.207 -2.787 17.453 1 97.12 514 THR B C 1
ATOM 11823 O O . THR B 1 514 ? -7.125 -2.832 16.641 1 97.12 514 THR B O 1
ATOM 11826 N N . TYR B 1 515 ? -6.141 -3.555 18.5 1 96.69 515 TYR B N 1
ATOM 11827 C CA . TYR B 1 515 ? -7.188 -4.5 18.875 1 96.69 515 TYR B CA 1
ATOM 11828 C C . TYR B 1 515 ? -7.895 -4.047 20.141 1 96.69 515 TYR B C 1
ATOM 11830 O O . TYR B 1 515 ? -7.262 -3.908 21.203 1 96.69 515 TYR B O 1
ATOM 11838 N N . THR B 1 516 ? -9.156 -3.822 20.031 1 96.38 516 THR B N 1
ATOM 11839 C CA . THR B 1 516 ? -9.945 -3.393 21.188 1 96.38 516 THR B CA 1
ATOM 11840 C C . THR B 1 516 ? -11.117 -4.34 21.422 1 96.38 516 THR B C 1
ATOM 11842 O O . THR B 1 516 ? -11.922 -4.574 20.516 1 96.38 516 THR B O 1
ATOM 11845 N N . ASN B 1 517 ? -11.219 -4.883 22.594 1 96.56 517 ASN B N 1
ATOM 11846 C CA . ASN B 1 517 ? -12.328 -5.719 23.031 1 96.56 517 ASN B CA 1
ATOM 11847 C C . ASN B 1 517 ? -13.023 -5.129 24.25 1 96.56 517 ASN B C 1
ATOM 11849 O O . ASN B 1 517 ? -12.367 -4.809 25.25 1 96.56 517 ASN B O 1
ATOM 11853 N N . THR B 1 518 ? -14.312 -4.977 24.094 1 96.19 518 THR B N 1
ATOM 11854 C CA . THR B 1 518 ? -15.031 -4.367 25.219 1 96.19 518 THR B CA 1
ATOM 11855 C C . THR B 1 518 ? -16.312 -5.141 25.531 1 96.19 518 THR B C 1
ATOM 11857 O O . THR B 1 518 ? -16.859 -5.828 24.656 1 96.19 518 THR B O 1
ATOM 11860 N N . ALA B 1 519 ? -16.75 -5.09 26.781 1 97 519 ALA B N 1
ATOM 11861 C CA . ALA B 1 519 ? -18.047 -5.547 27.281 1 97 519 ALA B CA 1
ATOM 11862 C C . ALA B 1 519 ? -18.766 -4.434 28.031 1 97 519 ALA B C 1
ATOM 11864 O O . ALA B 1 519 ? -18.234 -3.9 29.016 1 97 519 ALA B O 1
ATOM 11865 N N . GLU B 1 520 ? -19.859 -4.078 27.531 1 96.19 520 GLU B N 1
ATOM 11866 C CA . GLU B 1 520 ? -20.656 -3.008 28.125 1 96.19 520 GLU B CA 1
ATOM 11867 C C . GLU B 1 520 ? -22.016 -3.521 28.578 1 96.19 520 GLU B C 1
ATOM 11869 O O . GLU B 1 520 ? -22.719 -4.191 27.812 1 96.19 520 GLU B O 1
ATOM 11874 N N . TYR B 1 521 ? -22.422 -3.258 29.797 1 95.62 521 TYR B N 1
ATOM 11875 C CA . TYR B 1 521 ? -23.719 -3.648 30.344 1 95.62 521 TYR B CA 1
ATOM 11876 C C . TYR B 1 521 ? -24.5 -2.43 30.812 1 95.62 521 TYR B C 1
ATOM 11878 O O . TYR B 1 521 ? -24.062 -1.72 31.719 1 95.62 521 TYR B O 1
ATOM 11886 N N . ASN B 1 522 ? -25.578 -2.172 30.172 1 93.31 522 ASN B N 1
ATOM 11887 C CA . ASN B 1 522 ? -26.5 -1.09 30.516 1 93.31 522 ASN B CA 1
ATOM 11888 C C . ASN B 1 522 ? -27.781 -1.623 31.156 1 93.31 522 ASN B C 1
ATOM 11890 O O . ASN B 1 522 ? -28.438 -2.51 30.609 1 93.31 522 ASN B O 1
ATOM 11894 N N . PHE B 1 523 ? -28.141 -1.115 32.281 1 90.62 523 PHE B N 1
ATOM 11895 C CA . PHE B 1 523 ? -29.391 -1.527 32.906 1 90.62 523 PHE B CA 1
ATOM 11896 C C . PHE B 1 523 ? -30 -0.391 33.719 1 90.62 523 PHE B C 1
ATOM 11898 O O . PHE B 1 523 ? -29.297 0.564 34.094 1 90.62 523 PHE B O 1
ATOM 11905 N N . ASN B 1 524 ? -31.219 -0.459 33.875 1 91.81 524 ASN B N 1
ATOM 11906 C CA . ASN B 1 524 ? -31.984 0.533 34.625 1 91.81 524 ASN B CA 1
ATOM 11907 C C . ASN B 1 524 ? -32.75 -0.102 35.781 1 91.81 524 ASN B C 1
ATOM 11909 O O . ASN B 1 524 ? -33.25 -1.211 35.656 1 91.81 524 ASN B O 1
ATOM 11913 N N . ILE B 1 525 ? -32.688 0.601 36.969 1 91.44 525 ILE B N 1
ATOM 11914 C CA . ILE B 1 525 ? -33.469 0.169 38.125 1 91.44 525 ILE B CA 1
ATOM 11915 C C . ILE B 1 525 ? -34.531 1.202 38.438 1 91.44 525 ILE B C 1
ATOM 11917 O O . ILE B 1 525 ? -34.25 2.375 38.688 1 91.44 525 ILE B O 1
ATOM 11921 N N . ALA B 1 526 ? -35.812 0.789 38.5 1 90.31 526 ALA B N 1
ATOM 11922 C CA . ALA B 1 526 ? -37 1.601 38.844 1 90.31 526 ALA B CA 1
ATOM 11923 C C . ALA B 1 526 ? -37.062 2.832 37.938 1 90.31 526 ALA B C 1
ATOM 11925 O O . ALA B 1 526 ? -37.531 3.896 38.375 1 90.31 526 ALA B O 1
ATOM 11926 N N . ASP B 1 527 ? -36.406 2.873 36.812 1 84.81 527 ASP B N 1
ATOM 11927 C CA . ASP B 1 527 ? -36.438 3.906 35.781 1 84.81 527 ASP B CA 1
ATOM 11928 C C . ASP B 1 527 ? -35.781 5.199 36.281 1 84.81 527 ASP B C 1
ATOM 11930 O O . ASP B 1 527 ? -35.969 6.262 35.688 1 84.81 527 ASP B O 1
ATOM 11934 N N . VAL B 1 528 ? -35.094 5.18 37.344 1 89.62 528 VAL B N 1
ATOM 11935 C CA . VAL B 1 528 ? -34.438 6.387 37.875 1 89.62 528 VAL B CA 1
ATOM 11936 C C . VAL B 1 528 ? -32.938 6.16 37.969 1 89.62 528 VAL B C 1
ATOM 11938 O O . VAL B 1 528 ? -32.156 7.117 37.969 1 89.62 528 VAL B O 1
ATOM 11941 N N . HIS B 1 529 ? -32.625 4.895 38.281 1 94.38 529 HIS B N 1
ATOM 11942 C CA . HIS B 1 529 ? -31.203 4.547 38.375 1 94.38 529 HIS B CA 1
ATOM 11943 C C . HIS B 1 529 ? -30.703 3.959 37.062 1 94.38 529 HIS B C 1
ATOM 11945 O O . HIS B 1 529 ? -31.016 2.816 36.719 1 94.38 529 HIS B O 1
ATOM 11951 N N . ASN B 1 530 ? -29.922 4.684 36.344 1 93.19 530 ASN B N 1
ATOM 11952 C CA . ASN B 1 530 ? -29.297 4.191 35.125 1 93.19 530 ASN B CA 1
ATOM 11953 C C . ASN B 1 530 ? -27.812 3.893 35.312 1 93.19 530 ASN B C 1
ATOM 11955 O O . ASN B 1 530 ? -27.078 4.734 35.812 1 93.19 530 ASN B O 1
ATOM 11959 N N . VAL B 1 531 ? -27.406 2.672 35 1 94.62 531 VAL B N 1
ATOM 11960 C CA . VAL B 1 531 ? -26.031 2.252 35.219 1 94.62 531 VAL B CA 1
ATOM 11961 C C . VAL B 1 531 ? -25.438 1.717 33.906 1 94.62 531 VAL B C 1
ATOM 11963 O O . VAL B 1 531 ? -26.094 0.956 33.188 1 94.62 531 VAL B O 1
ATOM 11966 N N . ARG B 1 532 ? -24.312 2.152 33.594 1 93.81 532 ARG B N 1
ATOM 11967 C CA . ARG B 1 532 ? -23.516 1.623 32.5 1 93.81 532 ARG B CA 1
ATOM 11968 C C . ARG B 1 532 ? -22.141 1.158 32.969 1 93.81 532 ARG B C 1
ATOM 11970 O O . ARG B 1 532 ? -21.359 1.951 33.5 1 93.81 532 ARG B O 1
ATOM 11977 N N . ALA B 1 533 ? -21.844 -0.076 32.812 1 95.38 533 ALA B N 1
ATOM 11978 C CA . ALA B 1 533 ? -20.547 -0.651 33.188 1 95.38 533 ALA B CA 1
ATOM 11979 C C . ALA B 1 533 ? -19.812 -1.157 31.953 1 95.38 533 ALA B C 1
ATOM 11981 O O . ALA B 1 533 ? -20.375 -1.909 31.141 1 95.38 533 ALA B O 1
ATOM 11982 N N . LEU B 1 534 ? -18.578 -0.702 31.812 1 95.75 534 LEU B N 1
ATOM 11983 C CA . LEU B 1 534 ? -17.781 -1.096 30.656 1 95.75 534 LEU B CA 1
ATOM 11984 C C . LEU B 1 534 ? -16.422 -1.627 31.109 1 95.75 534 LEU B C 1
ATOM 11986 O O . LEU B 1 534 ? -15.766 -1.037 31.969 1 95.75 534 LEU B O 1
ATOM 11990 N N . VAL B 1 535 ? -16.031 -2.791 30.625 1 96.69 535 VAL B N 1
ATOM 11991 C CA . VAL B 1 535 ? -14.688 -3.328 30.781 1 96.69 535 VAL B CA 1
ATOM 11992 C C . VAL B 1 535 ? -14.078 -3.574 29.391 1 96.69 535 VAL B C 1
ATOM 11994 O O . VAL B 1 535 ? -14.789 -3.928 28.453 1 96.69 535 VAL B O 1
ATOM 11997 N N . GLY B 1 536 ? -12.789 -3.258 29.281 1 96.06 536 GLY B N 1
ATOM 11998 C CA . GLY B 1 536 ? -12.188 -3.443 27.969 1 96.06 536 GLY B CA 1
ATOM 11999 C C . GLY B 1 536 ? -10.695 -3.715 28.031 1 96.06 536 GLY B C 1
ATOM 12000 O O . GLY B 1 536 ? -10.07 -3.551 29.094 1 96.06 536 GLY B O 1
ATOM 12001 N N . GLU B 1 537 ? -10.219 -4.246 27 1 96.56 537 GLU B N 1
ATOM 12002 C CA . GLU B 1 537 ? -8.797 -4.48 26.75 1 96.56 537 GLU B CA 1
ATOM 12003 C C . GLU B 1 537 ? -8.383 -3.916 25.391 1 96.56 537 GLU B C 1
ATOM 12005 O O . GLU B 1 537 ? -9.133 -4.004 24.422 1 96.56 537 GLU B O 1
ATOM 12010 N N . GLU B 1 538 ? -7.148 -3.326 25.312 1 96.19 538 GLU B N 1
ATOM 12011 C CA . GLU B 1 538 ? -6.617 -2.768 24.078 1 96.19 538 GLU B CA 1
ATOM 12012 C C . GLU B 1 538 ? -5.152 -3.146 23.875 1 96.19 538 GLU B C 1
ATOM 12014 O O . GLU B 1 538 ? -4.352 -3.057 24.812 1 96.19 538 GLU B O 1
ATOM 12019 N N . SER B 1 539 ? -4.828 -3.582 22.719 1 97.62 539 SER B N 1
ATOM 12020 C CA . SER B 1 539 ? -3.451 -3.854 22.312 1 97.62 539 SER B CA 1
ATOM 12021 C C . SER B 1 539 ? -3.084 -3.1 21.047 1 97.62 539 SER B C 1
ATOM 12023 O O . SER B 1 539 ? -3.812 -3.158 20.047 1 97.62 539 SER B O 1
ATOM 12025 N N . ILE B 1 540 ? -1.96 -2.414 21.094 1 96.81 540 ILE B N 1
ATOM 12026 C CA . ILE B 1 540 ? -1.451 -1.687 19.938 1 96.81 540 ILE B CA 1
ATOM 12027 C C . ILE B 1 540 ? -0.065 -2.209 19.562 1 96.81 540 ILE B C 1
ATOM 12029 O O . ILE B 1 540 ? 0.858 -2.168 20.375 1 96.81 540 ILE B O 1
ATOM 12033 N N . ILE B 1 541 ? 0.13 -2.709 18.422 1 97.44 541 ILE B N 1
ATOM 12034 C CA . ILE B 1 541 ? 1.396 -3.217 17.906 1 97.44 541 ILE B CA 1
ATOM 12035 C C . ILE B 1 541 ? 1.82 -2.396 16.688 1 97.44 541 ILE B C 1
ATOM 12037 O O . ILE B 1 541 ? 1.114 -2.361 15.672 1 97.44 541 ILE B O 1
ATOM 12041 N N . SER B 1 542 ? 2.986 -1.761 16.781 1 96.44 542 SER B N 1
ATOM 12042 C CA . SER B 1 542 ? 3.438 -0.871 15.711 1 96.44 542 SER B CA 1
ATOM 12043 C C . SER B 1 542 ? 4.836 -1.242 15.242 1 96.44 542 SER B C 1
ATOM 12045 O O . SER B 1 542 ? 5.648 -1.746 16.016 1 96.44 542 SER B O 1
ATOM 12047 N N . GLN B 1 543 ? 5.082 -1.055 14.016 1 96.12 543 GLN B N 1
ATOM 12048 C CA . GLN B 1 543 ? 6.398 -1.246 13.414 1 96.12 543 GLN B CA 1
ATOM 12049 C C . GLN B 1 543 ? 6.684 -0.185 12.359 1 96.12 543 GLN B C 1
ATOM 12051 O O . GLN B 1 543 ? 5.789 0.193 11.594 1 96.12 543 GLN B O 1
ATOM 12056 N N . SER B 1 544 ? 7.871 0.35 12.391 1 95.81 544 SER B N 1
ATOM 12057 C CA . SER B 1 544 ? 8.383 1.254 11.367 1 95.81 544 SER B CA 1
ATOM 12058 C C . SER B 1 544 ? 9.695 0.739 10.781 1 95.81 544 SER B C 1
ATOM 12060 O O . SER B 1 544 ? 10.594 0.334 11.516 1 95.81 544 SER B O 1
ATOM 12062 N N . GLU B 1 545 ? 9.758 0.695 9.492 1 96.31 545 GLU B N 1
ATOM 12063 C CA . GLU B 1 545 ? 10.984 0.283 8.82 1 96.31 545 GLU B CA 1
ATOM 12064 C C . GLU B 1 545 ? 11.242 1.127 7.574 1 96.31 545 GLU B C 1
ATOM 12066 O O . GLU B 1 545 ? 10.312 1.723 7.02 1 96.31 545 GLU B O 1
ATOM 12071 N N . GLY B 1 546 ? 12.469 1.245 7.23 1 96.81 546 GLY B N 1
ATOM 12072 C CA . GLY B 1 546 ? 12.828 1.991 6.039 1 96.81 546 GLY B CA 1
ATOM 12073 C C . GLY B 1 546 ? 14.281 1.807 5.637 1 96.81 546 GLY B C 1
ATOM 12074 O O . GLY B 1 546 ? 15.094 1.321 6.43 1 96.81 546 GLY B O 1
ATOM 12075 N N . PHE B 1 547 ? 14.57 2.102 4.344 1 97.94 547 PHE B N 1
ATOM 12076 C CA . PHE B 1 547 ? 15.945 2.125 3.848 1 97.94 547 PHE B CA 1
ATOM 12077 C C . PHE B 1 547 ? 16.078 3.111 2.693 1 97.94 547 PHE B C 1
ATOM 12079 O O . PHE B 1 547 ? 15.086 3.594 2.158 1 97.94 547 PHE B O 1
ATOM 12086 N N . GLY B 1 548 ? 17.312 3.51 2.441 1 97.81 548 GLY B N 1
ATOM 12087 C CA . GLY B 1 548 ? 17.594 4.453 1.37 1 97.81 548 GLY B CA 1
ATOM 12088 C C . GLY B 1 548 ? 19.031 4.395 0.881 1 97.81 548 GLY B C 1
ATOM 12089 O O . GLY B 1 548 ? 19.875 3.781 1.521 1 97.81 548 GLY B O 1
ATOM 12090 N N . VAL B 1 549 ? 19.25 5.016 -0.273 1 97.56 549 VAL B N 1
ATOM 12091 C CA . VAL B 1 549 ? 20.578 5.039 -0.892 1 97.56 549 VAL B CA 1
ATOM 12092 C C . VAL B 1 549 ? 20.781 6.352 -1.644 1 97.56 549 VAL B C 1
ATOM 12094 O O . VAL B 1 549 ? 19.828 6.918 -2.182 1 97.56 549 VAL B O 1
ATOM 12097 N N . PHE B 1 550 ? 21.922 6.852 -1.568 1 97 550 PHE B N 1
ATOM 12098 C CA . PHE B 1 550 ? 22.391 8.047 -2.258 1 97 550 PHE B CA 1
ATOM 12099 C C . PHE B 1 550 ? 23.609 7.73 -3.129 1 97 550 PHE B C 1
ATOM 12101 O O . PHE B 1 550 ? 24.609 7.195 -2.645 1 97 550 PHE B O 1
ATOM 12108 N N . SER B 1 551 ? 23.469 7.973 -4.449 1 96.38 551 SER B N 1
ATOM 12109 C CA . SER B 1 551 ? 24.594 7.824 -5.367 1 96.38 551 SER B CA 1
ATOM 12110 C C . SER B 1 551 ? 24.922 9.141 -6.051 1 96.38 551 SER B C 1
ATOM 12112 O O . SER B 1 551 ? 24.047 9.961 -6.309 1 96.38 551 SER B O 1
ATOM 12114 N N . GLU B 1 552 ? 26.234 9.336 -6.359 1 95 552 GLU B N 1
ATOM 12115 C CA . GLU B 1 552 ? 26.703 10.555 -7.012 1 95 552 GLU B CA 1
ATOM 12116 C C . GLU B 1 552 ? 27.531 10.234 -8.25 1 95 552 GLU B C 1
ATOM 12118 O O . GLU B 1 552 ? 27.969 9.094 -8.438 1 95 552 GLU B O 1
ATOM 12123 N N . GLY B 1 553 ? 27.688 11.219 -9.094 1 92.19 553 GLY B N 1
ATOM 12124 C CA . GLY B 1 553 ? 28.578 11.094 -10.242 1 92.19 553 GLY B CA 1
ATOM 12125 C C . GLY B 1 553 ? 27.828 10.93 -11.555 1 92.19 553 GLY B C 1
ATOM 12126 O O . GLY B 1 553 ? 28.422 10.523 -12.562 1 92.19 553 GLY B O 1
ATOM 12127 N N . GLN B 1 554 ? 26.578 11.211 -11.555 1 91.75 554 GLN B N 1
ATOM 12128 C CA . GLN B 1 554 ? 25.828 11.188 -12.805 1 91.75 554 GLN B CA 1
ATOM 12129 C C . GLN B 1 554 ? 26.266 12.328 -13.727 1 91.75 554 GLN B C 1
ATOM 12131 O O . GLN B 1 554 ? 26.203 13.492 -13.344 1 91.75 554 GLN B O 1
ATOM 12136 N N . SER B 1 555 ? 26.578 12.062 -14.93 1 89.62 555 SER B N 1
ATOM 12137 C CA . SER B 1 555 ? 27.188 13.078 -15.797 1 89.62 555 SER B CA 1
ATOM 12138 C C . SER B 1 555 ? 26.203 13.531 -16.875 1 89.62 555 SER B C 1
ATOM 12140 O O . SER B 1 555 ? 26.453 14.516 -17.578 1 89.62 555 SER B O 1
ATOM 12142 N N . ASP B 1 556 ? 25.109 12.781 -17.016 1 89.81 556 ASP B N 1
ATOM 12143 C CA . ASP B 1 556 ? 24.125 13.086 -18.047 1 89.81 556 ASP B CA 1
ATOM 12144 C C . ASP B 1 556 ? 22.703 13.125 -17.469 1 89.81 556 ASP B C 1
ATOM 12146 O O . ASP B 1 556 ? 22.297 12.203 -16.766 1 89.81 556 ASP B O 1
ATOM 12150 N N . ARG B 1 557 ? 21.984 14.164 -17.891 1 90.5 557 ARG B N 1
ATOM 12151 C CA . ARG B 1 557 ? 20.641 14.383 -17.375 1 90.5 557 ARG B CA 1
ATOM 12152 C C . ARG B 1 557 ? 19.688 13.266 -17.797 1 90.5 557 ARG B C 1
ATOM 12154 O O . ARG B 1 557 ? 18.656 13.039 -17.172 1 90.5 557 ARG B O 1
ATOM 12161 N N . ARG B 1 558 ? 20.031 12.602 -18.828 1 88.69 558 ARG B N 1
ATOM 12162 C CA . ARG B 1 558 ? 19.188 11.539 -19.359 1 88.69 558 ARG B CA 1
ATOM 12163 C C . ARG B 1 558 ? 19.484 10.203 -18.688 1 88.69 558 ARG B C 1
ATOM 12165 O O . ARG B 1 558 ? 18.766 9.227 -18.875 1 88.69 558 ARG B O 1
ATOM 12172 N N . GLN B 1 559 ? 20.516 10.086 -17.875 1 89.81 559 GLN B N 1
ATOM 12173 C CA . GLN B 1 559 ? 20.953 8.891 -17.156 1 89.81 559 GLN B CA 1
ATOM 12174 C C . GLN B 1 559 ? 21.094 9.164 -15.664 1 89.81 559 GLN B C 1
ATOM 12176 O O . GLN B 1 559 ? 22.203 9.289 -15.156 1 89.81 559 GLN B O 1
ATOM 12181 N N . MET B 1 560 ? 20.016 9.125 -15.008 1 93.38 560 MET B N 1
ATOM 12182 C CA . MET B 1 560 ? 20.047 9.57 -13.617 1 93.38 560 MET B CA 1
ATOM 12183 C C . MET B 1 560 ? 19.766 8.414 -12.664 1 93.38 560 MET B C 1
ATOM 12185 O O . MET B 1 560 ? 19.641 8.617 -11.461 1 93.38 560 MET B O 1
ATOM 12189 N N . LEU B 1 561 ? 19.75 7.156 -13.125 1 94.56 561 LEU B N 1
ATOM 12190 C CA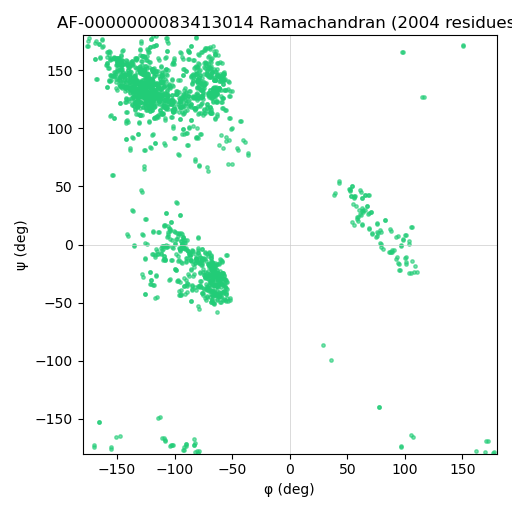 . LEU B 1 561 ? 19.5 6.035 -12.219 1 94.56 561 LEU B CA 1
ATOM 12191 C C . LEU B 1 561 ? 20.656 5.863 -11.234 1 94.56 561 LEU B C 1
ATOM 12193 O O . LEU B 1 561 ? 21.766 6.312 -11.492 1 94.56 561 LEU B O 1
ATOM 12197 N N . LEU B 1 562 ? 20.312 5.164 -10.156 1 95.94 562 LEU B N 1
ATOM 12198 C CA . LEU B 1 562 ? 21.312 4.945 -9.117 1 95.94 562 LEU B CA 1
ATOM 12199 C C . LEU B 1 562 ? 22.562 4.297 -9.688 1 95.94 562 LEU B C 1
ATOM 12201 O O . LEU B 1 562 ? 23.688 4.645 -9.297 1 95.94 562 LEU B O 1
ATOM 12205 N N . THR B 1 563 ? 22.422 3.41 -10.602 1 92.19 563 THR B N 1
ATOM 12206 C CA . THR B 1 563 ? 23.5 2.594 -11.141 1 92.19 563 THR B CA 1
ATOM 12207 C C . THR B 1 563 ? 24.312 3.379 -12.164 1 92.19 563 THR B C 1
ATOM 12209 O O . THR B 1 563 ? 25.359 2.906 -12.633 1 92.19 563 THR B O 1
ATOM 12212 N N . GLN B 1 564 ? 23.906 4.5 -12.5 1 90.69 564 GLN B N 1
ATOM 12213 C CA . GLN B 1 564 ? 24.562 5.305 -13.523 1 90.69 564 GLN B CA 1
ATOM 12214 C C . GLN B 1 564 ? 25.453 6.363 -12.891 1 90.69 564 GLN B C 1
ATOM 12216 O O . GLN B 1 564 ? 26 7.223 -13.594 1 90.69 564 GLN B O 1
ATOM 12221 N N . GLY B 1 565 ? 25.5 6.371 -11.578 1 92.31 565 GLY B N 1
ATOM 12222 C CA . GLY B 1 565 ? 26.5 7.148 -10.867 1 92.31 565 GLY B CA 1
ATOM 12223 C C . GLY B 1 565 ? 27.844 6.449 -10.781 1 92.31 565 GLY B C 1
ATOM 12224 O O . GLY B 1 565 ? 28 5.344 -11.297 1 92.31 565 GLY B O 1
ATOM 12225 N N . THR B 1 566 ? 28.828 7.188 -10.148 1 91.56 566 THR B N 1
ATOM 12226 C CA . THR B 1 566 ? 30.172 6.609 -10.094 1 91.56 566 THR B CA 1
ATOM 12227 C C . THR B 1 566 ? 30.594 6.355 -8.648 1 91.56 566 THR B C 1
ATOM 12229 O O . THR B 1 566 ? 31.578 5.66 -8.398 1 91.56 566 THR B O 1
ATOM 12232 N N . SER B 1 567 ? 29.797 6.855 -7.738 1 92.19 567 SER B N 1
ATOM 12233 C CA . SER B 1 567 ? 30.266 6.707 -6.363 1 92.19 567 SER B CA 1
ATOM 12234 C C . SER B 1 567 ? 29.094 6.48 -5.406 1 92.19 567 SER B C 1
ATOM 12236 O O . SER B 1 567 ? 28.031 7.055 -5.586 1 92.19 567 SER B O 1
ATOM 12238 N N . VAL B 1 568 ? 29.344 5.652 -4.371 1 94.19 568 VAL B N 1
ATOM 12239 C CA . VAL B 1 568 ? 28.453 5.379 -3.242 1 94.19 568 VAL B CA 1
ATOM 12240 C C . VAL B 1 568 ? 29.281 4.848 -2.066 1 94.19 568 VAL B C 1
ATOM 12242 O O . VAL B 1 568 ? 30.25 4.109 -2.258 1 94.19 568 VAL B O 1
ATOM 12245 N N . ALA B 1 569 ? 28.969 5.375 -0.886 1 92.31 569 ALA B N 1
ATOM 12246 C CA . ALA B 1 569 ? 29.625 4.906 0.33 1 92.31 569 ALA B CA 1
ATOM 12247 C C . ALA B 1 569 ? 28.609 4.422 1.354 1 92.31 569 ALA B C 1
ATOM 12249 O O . ALA B 1 569 ? 27.391 4.617 1.179 1 92.31 569 ALA B O 1
ATOM 12250 N N . ILE B 1 570 ? 29.109 3.773 2.338 1 91.56 570 ILE B N 1
ATOM 12251 C CA . ILE B 1 570 ? 28.25 3.26 3.391 1 91.56 570 ILE B CA 1
ATOM 12252 C C . ILE B 1 570 ? 27.484 4.414 4.047 1 91.56 570 ILE B C 1
ATOM 12254 O O . ILE B 1 570 ? 26.328 4.262 4.438 1 91.56 570 ILE B O 1
ATOM 12258 N N . SER B 1 571 ? 28.109 5.551 4.125 1 89 571 SER B N 1
ATOM 12259 C CA . SER B 1 571 ? 27.5 6.73 4.723 1 89 571 SER B CA 1
ATOM 12260 C C . SER B 1 571 ? 26.344 7.246 3.867 1 89 571 SER B C 1
ATOM 12262 O O . SER B 1 571 ? 25.547 8.062 4.32 1 89 571 SER B O 1
ATOM 12264 N N . ASP B 1 572 ? 26.297 6.754 2.658 1 94.69 572 ASP B N 1
ATOM 12265 C CA . ASP B 1 572 ? 25.25 7.184 1.741 1 94.69 572 ASP B CA 1
ATOM 12266 C C . ASP B 1 572 ? 24.031 6.266 1.832 1 94.69 572 ASP B C 1
ATOM 12268 O O . ASP B 1 572 ? 23.062 6.434 1.087 1 94.69 572 ASP B O 1
ATOM 12272 N N . LEU B 1 573 ? 24.141 5.316 2.711 1 96 573 LEU B N 1
ATOM 12273 C CA . LEU B 1 573 ? 23.047 4.387 2.932 1 96 573 LEU B CA 1
ATOM 12274 C C . LEU B 1 573 ? 22.266 4.746 4.195 1 96 573 LEU B C 1
ATOM 12276 O O . LEU B 1 573 ? 22.781 5.484 5.047 1 96 573 LEU B O 1
ATOM 12280 N N . SER B 1 574 ? 21.031 4.301 4.246 1 96.19 574 SER B N 1
ATOM 12281 C CA . SER B 1 574 ? 20.234 4.43 5.453 1 96.19 574 SER B CA 1
ATOM 12282 C C . SER B 1 574 ? 19.344 3.207 5.656 1 96.19 574 SER B C 1
ATOM 12284 O O . SER B 1 574 ? 18.938 2.559 4.688 1 96.19 574 SER B O 1
ATOM 12286 N N . GLU B 1 575 ? 19.125 2.85 6.871 1 95.25 575 GLU B N 1
ATOM 12287 C CA . GLU B 1 575 ? 18.141 1.823 7.238 1 95.25 575 GLU B CA 1
ATOM 12288 C C . GLU B 1 575 ? 17.656 2.014 8.672 1 95.25 575 GLU B C 1
ATOM 12290 O O . GLU B 1 575 ? 18.422 2.443 9.539 1 95.25 575 GLU B O 1
ATOM 12295 N N . SER B 1 576 ? 16.406 1.784 8.859 1 94.62 576 SER B N 1
ATOM 12296 C CA . SER B 1 576 ? 15.82 1.894 10.188 1 94.62 576 SER B CA 1
ATOM 12297 C C . SER B 1 576 ? 14.781 0.803 10.43 1 94.62 576 SER B C 1
ATOM 12299 O O . SER B 1 576 ? 14.109 0.361 9.5 1 94.62 576 SER B O 1
ATOM 12301 N N . LEU B 1 577 ? 14.742 0.279 11.625 1 93.56 577 LEU B N 1
ATOM 12302 C CA . LEU B 1 577 ? 13.742 -0.677 12.094 1 93.56 577 LEU B CA 1
ATOM 12303 C C . LEU B 1 577 ? 13.375 -0.415 13.547 1 93.56 577 LEU B C 1
ATOM 12305 O O . LEU B 1 577 ? 14.242 -0.426 14.422 1 93.56 577 LEU B O 1
ATOM 12309 N N . VAL B 1 578 ? 12.078 -0.177 13.82 1 94.5 578 VAL B N 1
ATOM 12310 C CA . VAL B 1 578 ? 11.586 0.103 15.164 1 94.5 578 VAL B CA 1
ATOM 12311 C C . VAL B 1 578 ? 10.289 -0.665 15.414 1 94.5 578 VAL B C 1
ATOM 12313 O O . VAL B 1 578 ? 9.414 -0.71 14.547 1 94.5 578 VAL B O 1
ATOM 12316 N N . ARG B 1 579 ? 10.188 -1.341 16.547 1 95.12 579 ARG B N 1
ATOM 12317 C CA . ARG B 1 579 ? 8.977 -2.031 16.969 1 95.12 579 ARG B CA 1
ATOM 12318 C C . ARG B 1 579 ? 8.539 -1.576 18.359 1 95.12 579 ARG B C 1
ATOM 12320 O O . ARG B 1 579 ? 9.375 -1.387 19.25 1 95.12 579 ARG B O 1
ATOM 12327 N N . THR B 1 580 ? 7.258 -1.331 18.5 1 95.75 580 THR B N 1
ATOM 12328 C CA . THR B 1 580 ? 6.707 -0.938 19.797 1 95.75 580 THR B CA 1
ATOM 12329 C C . THR B 1 580 ? 5.379 -1.644 20.062 1 95.75 580 THR B C 1
ATOM 12331 O O . THR B 1 580 ? 4.637 -1.949 19.125 1 95.75 580 THR B O 1
ATOM 12334 N N . VAL B 1 581 ? 5.102 -1.909 21.328 1 96.62 581 VAL B N 1
ATOM 12335 C CA . VAL B 1 581 ? 3.857 -2.547 21.75 1 96.62 581 VAL B CA 1
ATOM 12336 C C . VAL B 1 581 ? 3.293 -1.82 22.969 1 96.62 581 VAL B C 1
ATOM 12338 O O . VAL B 1 581 ? 4.043 -1.396 23.844 1 96.62 581 VAL B O 1
ATOM 12341 N N . MET B 1 582 ? 2.031 -1.622 22.984 1 96.5 582 MET B N 1
ATOM 12342 C CA . MET B 1 582 ? 1.292 -1.093 24.125 1 96.5 582 MET B CA 1
ATOM 12343 C C . MET B 1 582 ? 0.099 -1.981 24.469 1 96.5 582 MET B C 1
ATOM 12345 O O . MET B 1 582 ? -0.67 -2.355 23.578 1 96.5 582 MET B O 1
ATOM 12349 N N . ASN B 1 583 ? -0.04 -2.328 25.719 1 96.81 583 ASN B N 1
ATOM 12350 C CA . ASN B 1 583 ? -1.172 -3.102 26.219 1 96.81 583 ASN B CA 1
ATOM 12351 C C . ASN B 1 583 ? -1.893 -2.371 27.344 1 96.81 583 ASN B C 1
ATOM 12353 O O . ASN B 1 583 ? -1.253 -1.742 28.188 1 96.81 583 ASN B O 1
ATOM 12357 N N . SER B 1 584 ? -3.215 -2.469 27.312 1 96.75 584 SER B N 1
ATOM 12358 C CA . SER B 1 584 ? -4.012 -1.758 28.297 1 96.75 584 SER B CA 1
ATOM 12359 C C . SER B 1 584 ? -5.223 -2.582 28.734 1 96.75 584 SER B C 1
ATOM 12361 O O . SER B 1 584 ? -5.77 -3.35 27.938 1 96.75 584 SER B O 1
ATOM 12363 N N . ILE B 1 585 ? -5.602 -2.439 30 1 97.06 585 ILE B N 1
ATOM 12364 C CA . ILE B 1 585 ? -6.855 -2.926 30.578 1 97.06 585 ILE B CA 1
ATOM 12365 C C . ILE B 1 585 ? -7.562 -1.79 31.312 1 97.06 585 ILE B C 1
ATOM 12367 O O . ILE B 1 585 ? -6.926 -1.017 32.031 1 97.06 585 ILE B O 1
ATOM 12371 N N . PHE B 1 586 ? -8.883 -1.694 31.031 1 95.56 586 PHE B N 1
ATOM 12372 C CA . PHE B 1 586 ? -9.562 -0.556 31.641 1 95.56 586 PHE B CA 1
ATOM 12373 C C . PHE B 1 586 ? -11 -0.907 31.984 1 95.56 586 PHE B C 1
ATOM 12375 O O . PHE B 1 586 ? -11.547 -1.885 31.484 1 95.56 586 PHE B O 1
ATOM 12382 N N . ALA B 1 587 ? -11.586 -0.109 32.844 1 96.38 587 ALA B N 1
ATOM 12383 C CA . ALA B 1 587 ? -12.977 -0.215 33.281 1 96.38 587 ALA B CA 1
ATOM 12384 C C . ALA B 1 587 ? -13.578 1.164 33.531 1 96.38 587 ALA B C 1
ATOM 12386 O O . ALA B 1 587 ? -12.883 2.088 33.938 1 96.38 587 ALA B O 1
ATOM 12387 N N . GLN B 1 588 ? -14.836 1.292 33.188 1 95.12 588 GLN B N 1
ATOM 12388 C CA . GLN B 1 588 ? -15.57 2.537 33.406 1 95.12 588 GLN B CA 1
ATOM 12389 C C . GLN B 1 588 ? -16.953 2.271 34 1 95.12 588 GLN B C 1
ATOM 12391 O O . GLN B 1 588 ? -17.641 1.338 33.562 1 95.12 588 GLN B O 1
ATOM 12396 N N . LEU B 1 589 ? -17.297 3.018 34.969 1 95.25 589 LEU B N 1
ATOM 12397 C CA . LEU B 1 589 ? -18.609 2.977 35.594 1 95.25 589 LEU B CA 1
ATOM 12398 C C . LEU B 1 589 ? -19.297 4.336 35.5 1 95.25 589 LEU B C 1
ATOM 12400 O O . LEU B 1 589 ? -18.734 5.348 35.938 1 95.25 589 LEU B O 1
ATOM 12404 N N . SER B 1 590 ? -20.422 4.355 34.875 1 93.75 590 SER B N 1
ATOM 12405 C CA . SER B 1 590 ? -21.234 5.559 34.781 1 93.75 590 SER B CA 1
ATOM 12406 C C . SER B 1 590 ? -22.578 5.367 35.469 1 93.75 590 SER B C 1
ATOM 12408 O O . SER B 1 590 ? -23.266 4.371 35.219 1 93.75 590 SER B O 1
ATOM 12410 N N . TYR B 1 591 ? -22.922 6.297 36.312 1 94.62 591 TYR B N 1
ATOM 12411 C CA . TYR B 1 591 ? -24.172 6.246 37.062 1 94.62 591 TYR B CA 1
ATOM 12412 C C . TYR B 1 591 ? -24.953 7.551 36.906 1 94.62 591 TYR B C 1
ATOM 12414 O O . TYR B 1 591 ? -24.359 8.633 36.938 1 94.62 591 TYR B O 1
ATOM 12422 N N . ASP B 1 592 ? -26.219 7.379 36.656 1 93.19 592 ASP B N 1
ATOM 12423 C CA . ASP B 1 592 ? -27.141 8.5 36.531 1 93.19 592 ASP B CA 1
ATOM 12424 C C . ASP B 1 592 ? -28.375 8.297 37.406 1 93.19 592 ASP B C 1
ATOM 12426 O O . ASP B 1 592 ? -28.984 7.219 37.406 1 93.19 592 ASP B O 1
ATOM 12430 N N . TYR B 1 593 ? -28.672 9.305 38.25 1 94.94 593 TYR B N 1
ATOM 12431 C CA . TYR B 1 593 ? -29.906 9.281 39.031 1 94.94 593 TYR B CA 1
ATOM 12432 C C . TYR B 1 593 ? -30.906 10.305 38.531 1 94.94 593 TYR B C 1
ATOM 12434 O O . TYR B 1 593 ? -30.734 11.508 38.719 1 94.94 593 TYR B O 1
ATOM 12442 N N . ASP B 1 594 ? -31.953 9.812 37.906 1 92.19 594 ASP B N 1
ATOM 12443 C CA . ASP B 1 594 ? -33.094 10.578 37.438 1 92.19 594 ASP B CA 1
ATOM 12444 C C . ASP B 1 594 ? -32.688 11.664 36.438 1 92.19 594 ASP B C 1
ATOM 12446 O O . ASP B 1 594 ? -33.25 12.758 36.438 1 92.19 594 ASP B O 1
ATOM 12450 N N . SER B 1 595 ? -31.531 11.508 35.844 1 89.31 595 SER B N 1
ATOM 12451 C CA . SER B 1 595 ? -30.969 12.461 34.906 1 89.31 595 SER B CA 1
ATOM 12452 C C . SER B 1 595 ? -30.672 13.805 35.562 1 89.31 595 SER B C 1
ATOM 12454 O O . SER B 1 595 ? -30.812 14.852 34.906 1 89.31 595 SER B O 1
ATOM 12456 N N . LYS B 1 596 ? -30.406 13.797 36.812 1 93.44 596 LYS B N 1
ATOM 12457 C CA . LYS B 1 596 ? -30.062 14.992 37.594 1 93.44 596 LYS B CA 1
ATOM 12458 C C . LYS B 1 596 ? -28.641 14.93 38.125 1 93.44 596 LYS B C 1
ATOM 12460 O O . LYS B 1 596 ? -27.906 15.922 38.062 1 93.44 596 LYS B O 1
ATOM 12465 N N . TYR B 1 597 ? -28.344 13.734 38.656 1 96.19 597 TYR B N 1
ATOM 12466 C CA . TYR B 1 597 ? -27.016 13.508 39.219 1 96.19 597 TYR B CA 1
ATOM 12467 C C . TYR B 1 597 ? -26.266 12.453 38.406 1 96.19 597 TYR B C 1
ATOM 12469 O O . TYR B 1 597 ? -26.75 11.328 38.25 1 96.19 597 TYR B O 1
ATOM 12477 N N . PHE B 1 598 ? -25.156 12.883 38 1 95.62 598 PHE B N 1
ATOM 12478 C CA . PHE B 1 598 ? -24.344 11.984 37.188 1 95.62 598 PHE B CA 1
ATOM 12479 C C . PHE B 1 598 ? -23 11.727 37.844 1 95.62 598 PHE B C 1
ATOM 12481 O O . PHE B 1 598 ? -22.406 12.633 38.406 1 95.62 598 PHE B O 1
ATOM 12488 N N . PHE B 1 599 ? -22.531 10.484 37.75 1 95.69 599 PHE B N 1
ATOM 12489 C CA . PHE B 1 599 ? -21.234 10.078 38.281 1 95.69 599 PHE B CA 1
ATOM 12490 C C . PHE B 1 599 ? -20.5 9.172 37.312 1 95.69 599 PHE B C 1
ATOM 12492 O O . PHE B 1 599 ? -21.109 8.258 36.719 1 95.69 599 PHE B O 1
ATOM 12499 N N . ASP B 1 600 ? -19.188 9.5 37.125 1 94.62 600 ASP B N 1
ATOM 12500 C CA . ASP B 1 600 ? -18.359 8.688 36.25 1 94.62 600 ASP B CA 1
ATOM 12501 C C . ASP B 1 600 ? -17.047 8.297 36.969 1 94.62 600 ASP B C 1
ATOM 12503 O O . ASP B 1 600 ? -16.422 9.125 37.625 1 94.62 600 ASP B O 1
ATOM 12507 N N . PHE B 1 601 ? -16.719 7.02 36.812 1 96.38 601 PHE B N 1
ATOM 12508 C CA . PHE B 1 601 ? -15.453 6.5 37.312 1 96.38 601 PHE B CA 1
ATOM 12509 C C . PHE B 1 601 ? -14.75 5.664 36.25 1 96.38 601 PHE B C 1
ATOM 12511 O O . PHE B 1 601 ? -15.367 4.801 35.625 1 96.38 601 PHE B O 1
ATOM 12518 N N . THR B 1 602 ? -13.445 5.984 36 1 95.31 602 THR B N 1
ATOM 12519 C CA . THR B 1 602 ? -12.641 5.223 35.062 1 95.31 602 THR B CA 1
ATOM 12520 C C . THR B 1 602 ? -11.32 4.789 35.688 1 95.31 602 THR B C 1
ATOM 12522 O O . THR B 1 602 ? -10.68 5.566 36.406 1 95.31 602 THR B O 1
ATOM 12525 N N . TYR B 1 603 ? -10.992 3.549 35.531 1 96.5 603 TYR B N 1
ATOM 12526 C CA . TYR B 1 603 ? -9.711 2.992 35.906 1 96.5 603 TYR B CA 1
ATOM 12527 C C . TYR B 1 603 ? -9.031 2.293 34.75 1 96.5 603 TYR B C 1
ATOM 12529 O O . TYR B 1 603 ? -9.695 1.609 33.938 1 96.5 603 TYR B O 1
ATOM 12537 N N . ARG B 1 604 ? -7.695 2.562 34.625 1 95.38 604 ARG B N 1
ATOM 12538 C CA . ARG B 1 604 ? -6.996 1.985 33.5 1 95.38 604 ARG B CA 1
ATOM 12539 C C . ARG B 1 604 ? -5.547 1.667 33.844 1 95.38 604 ARG B C 1
ATOM 12541 O O . ARG B 1 604 ? -4.891 2.432 34.562 1 95.38 604 ARG B O 1
ATOM 12548 N N . ARG B 1 605 ? -5.09 0.515 33.406 1 96.44 605 ARG B N 1
ATOM 12549 C CA . ARG B 1 605 ? -3.695 0.091 33.469 1 96.44 605 ARG B CA 1
ATOM 12550 C C . ARG B 1 605 ? -3.07 -0.019 32.094 1 96.44 605 ARG B C 1
ATOM 12552 O O . ARG B 1 605 ? -3.57 -0.752 31.234 1 96.44 605 ARG B O 1
ATOM 12559 N N . ASP B 1 606 ? -1.958 0.701 31.953 1 96.5 606 ASP B N 1
ATOM 12560 C CA . ASP B 1 606 ? -1.288 0.726 30.656 1 96.5 606 ASP B CA 1
ATOM 12561 C C . ASP B 1 606 ? 0.129 0.166 30.766 1 96.5 606 ASP B C 1
ATOM 12563 O O . ASP B 1 606 ? 0.82 0.39 31.75 1 96.5 606 ASP B O 1
ATOM 12567 N N . GLY B 1 607 ? 0.493 -0.602 29.719 1 96.62 607 GLY B N 1
ATOM 12568 C CA . GLY B 1 607 ? 1.855 -1.083 29.562 1 96.62 607 GLY B CA 1
ATOM 12569 C C . GLY B 1 607 ? 2.49 -0.652 28.25 1 96.62 607 GLY B C 1
ATOM 12570 O O . GLY B 1 607 ? 1.844 -0.681 27.203 1 96.62 607 GLY B O 1
ATOM 12571 N N . SER B 1 608 ? 3.807 -0.176 28.359 1 95.88 608 SER B N 1
ATOM 12572 C CA . SER B 1 608 ? 4.531 0.271 27.172 1 95.88 608 SER B CA 1
ATOM 12573 C C . SER B 1 608 ? 5.879 -0.428 27.047 1 95.88 608 SER B C 1
ATOM 12575 O O . SER B 1 608 ? 6.598 -0.584 28.047 1 95.88 608 SER B O 1
ATOM 12577 N N . SER B 1 609 ? 6.211 -0.813 25.844 1 95.44 609 SER B N 1
ATOM 12578 C CA . SER B 1 609 ? 7.496 -1.456 25.578 1 95.44 609 SER B CA 1
ATOM 12579 C C . SER B 1 609 ? 8.641 -0.447 25.625 1 95.44 609 SER B C 1
ATOM 12581 O O . SER B 1 609 ? 9.812 -0.825 25.578 1 95.44 609 SER B O 1
ATOM 12583 N N . LYS B 1 610 ? 8.398 0.811 25.734 1 94.38 610 LYS B N 1
ATOM 12584 C CA . LYS B 1 610 ? 9.422 1.851 25.75 1 94.38 610 LYS B CA 1
ATOM 12585 C C . LYS B 1 610 ? 10.133 1.904 27.094 1 94.38 610 LYS B C 1
ATOM 12587 O O . LYS B 1 610 ? 11.188 2.52 27.219 1 94.38 610 LYS B O 1
ATOM 12592 N N . PHE B 1 611 ? 9.539 1.243 27.984 1 95.56 611 PHE B N 1
ATOM 12593 C CA . PHE B 1 611 ? 10.125 1.222 29.328 1 95.56 611 PHE B CA 1
ATOM 12594 C C . PHE B 1 611 ? 10.656 -0.167 29.656 1 95.56 611 PHE B C 1
ATOM 12596 O O . PHE B 1 611 ? 10.211 -1.163 29.078 1 95.56 611 PHE B O 1
ATOM 12603 N N . ALA B 1 612 ? 11.688 -0.168 30.547 1 94.69 612 ALA B N 1
ATOM 12604 C CA . ALA B 1 612 ? 12.312 -1.429 30.938 1 94.69 612 ALA B CA 1
ATOM 12605 C C . ALA B 1 612 ? 11.312 -2.346 31.641 1 94.69 612 ALA B C 1
ATOM 12607 O O . ALA B 1 612 ? 10.312 -1.877 32.188 1 94.69 612 ALA B O 1
ATOM 12608 N N . PRO B 1 613 ? 11.812 -3.658 31.656 1 91.38 613 PRO B N 1
ATOM 12609 C CA . PRO B 1 613 ? 10.938 -4.574 32.406 1 91.38 613 PRO B CA 1
ATOM 12610 C C . PRO B 1 613 ? 10.812 -4.203 33.875 1 91.38 613 PRO B C 1
ATOM 12612 O O . PRO B 1 613 ? 11.805 -3.842 34.5 1 91.38 613 PRO B O 1
ATOM 12615 N N . GLY B 1 614 ? 9.812 -4.156 34.469 1 91.44 614 GLY B N 1
ATOM 12616 C CA . GLY B 1 614 ? 9.539 -3.762 35.844 1 91.44 614 GLY B CA 1
ATOM 12617 C C . GLY B 1 614 ? 8.898 -2.393 35.969 1 91.44 614 GLY B C 1
ATOM 12618 O O . GLY B 1 614 ? 8.312 -2.057 37 1 91.44 614 GLY B O 1
ATOM 12619 N N . HIS B 1 615 ? 9.133 -1.536 34.938 1 94.38 615 HIS B N 1
ATOM 12620 C CA . HIS B 1 615 ? 8.586 -0.184 34.969 1 94.38 615 HIS B CA 1
ATOM 12621 C C . HIS B 1 615 ? 7.637 0.052 33.812 1 94.38 615 HIS B C 1
ATOM 12623 O O . HIS B 1 615 ? 7.285 1.196 33.5 1 94.38 615 HIS B O 1
ATOM 12629 N N . ARG B 1 616 ? 7.277 -0.972 33.125 1 94.94 616 ARG B N 1
ATOM 12630 C CA . ARG B 1 616 ? 6.488 -0.873 31.906 1 94.94 616 ARG B CA 1
ATOM 12631 C C . ARG B 1 616 ? 5.043 -0.5 32.219 1 94.94 616 ARG B C 1
ATOM 12633 O O . ARG B 1 616 ? 4.383 0.166 31.422 1 94.94 616 ARG B O 1
ATOM 12640 N N . TRP B 1 617 ? 4.574 -0.86 33.406 1 96.19 617 TRP B N 1
ATOM 12641 C CA . TRP B 1 617 ? 3.145 -0.755 33.656 1 96.19 617 TRP B CA 1
ATOM 12642 C C . TRP B 1 617 ? 2.855 0.393 34.625 1 96.19 617 TRP B C 1
ATOM 12644 O O . TRP B 1 617 ? 3.629 0.642 35.562 1 96.19 617 TRP B O 1
ATOM 12654 N N . ALA B 1 618 ? 1.773 1.11 34.406 1 95.19 618 ALA B N 1
ATOM 12655 C CA . ALA B 1 618 ? 1.304 2.168 35.312 1 95.19 618 ALA B CA 1
ATOM 12656 C C . ALA B 1 618 ? -0.219 2.162 35.406 1 95.19 618 ALA B C 1
ATOM 12658 O O . ALA B 1 618 ? -0.905 1.649 34.531 1 95.19 618 ALA B O 1
ATOM 12659 N N . ASN B 1 619 ? -0.722 2.717 36.469 1 95.5 619 ASN B N 1
ATOM 12660 C CA . ASN B 1 619 ? -2.154 2.811 36.719 1 95.5 619 ASN B CA 1
ATOM 12661 C C . ASN B 1 619 ? -2.637 4.258 36.688 1 95.5 619 ASN B C 1
ATOM 12663 O O . ASN B 1 619 ? -1.955 5.16 37.156 1 95.5 619 ASN B O 1
ATOM 12667 N N . PHE B 1 620 ? -3.709 4.488 36.094 1 95.25 620 PHE B N 1
ATOM 12668 C CA . PHE B 1 620 ? -4.344 5.797 36 1 95.25 620 PHE B CA 1
ATOM 12669 C C . PHE B 1 620 ? -5.832 5.703 36.312 1 95.25 620 PHE B C 1
ATOM 12671 O O . PHE B 1 620 ? -6.422 4.625 36.219 1 95.25 620 PHE B O 1
ATOM 12678 N N . PHE B 1 621 ? -6.461 6.859 36.688 1 95.75 621 PHE B N 1
ATOM 12679 C CA . PHE B 1 621 ? -7.879 6.855 37.031 1 95.75 621 PHE B CA 1
ATOM 12680 C C . PHE B 1 621 ? -8.484 8.242 36.844 1 95.75 621 PHE B C 1
ATOM 12682 O O . PHE B 1 621 ? -7.762 9.219 36.625 1 95.75 621 PHE B O 1
ATOM 12689 N N . SER B 1 622 ? -9.758 8.312 36.844 1 95.94 622 SER B N 1
ATOM 12690 C CA . SER B 1 622 ? -10.5 9.57 36.781 1 95.94 622 SER B CA 1
ATOM 12691 C C . SER B 1 622 ? -11.852 9.438 37.5 1 95.94 622 SER B C 1
ATOM 12693 O O . SER B 1 622 ? -12.477 8.375 37.438 1 95.94 622 SER B O 1
ATOM 12695 N N . VAL B 1 623 ? -12.25 10.492 38.188 1 96.69 623 VAL B N 1
ATOM 12696 C CA . VAL B 1 623 ? -13.562 10.609 38.812 1 96.69 623 VAL B CA 1
ATOM 12697 C C . VAL B 1 623 ? -14.227 11.922 38.406 1 96.69 623 VAL B C 1
ATOM 12699 O O . VAL B 1 623 ? -13.547 12.945 38.25 1 96.69 623 VAL B O 1
ATOM 12702 N N . GLY B 1 624 ? -15.492 11.844 38.094 1 96.12 624 GLY B N 1
ATOM 12703 C CA . GLY B 1 624 ? -16.219 13.039 37.719 1 96.12 624 GLY B CA 1
ATOM 12704 C C . GLY B 1 624 ? -17.656 13.031 38.188 1 96.12 624 GLY B C 1
ATOM 12705 O O . GLY B 1 624 ? -18.25 11.969 38.406 1 96.12 624 GLY B O 1
ATOM 12706 N N . GLY B 1 625 ? -18.203 14.219 38.344 1 96.31 625 GLY B N 1
ATOM 12707 C CA . GLY B 1 625 ? -19.594 14.414 38.719 1 96.31 625 GLY B CA 1
ATOM 12708 C C . GLY B 1 625 ? -20.234 15.594 38 1 96.31 625 GLY B C 1
ATOM 12709 O O . GLY B 1 625 ? -19.562 16.578 37.688 1 96.31 625 GLY B O 1
ATOM 12710 N N . MET B 1 626 ? -21.5 15.445 37.75 1 96.44 626 MET B N 1
ATOM 12711 C CA . MET B 1 626 ? -22.281 16.531 37.156 1 96.44 626 MET B CA 1
ATOM 12712 C C . MET B 1 626 ? -23.641 16.641 37.812 1 96.44 626 MET B C 1
ATOM 12714 O O . MET B 1 626 ? -24.281 15.625 38.125 1 96.44 626 MET B O 1
ATOM 12718 N N . TRP B 1 627 ? -24.047 17.859 38.156 1 96.94 627 TRP B N 1
ATOM 12719 C CA . TRP B 1 627 ? -25.359 18.188 38.688 1 96.94 627 TRP B CA 1
ATOM 12720 C C . TRP B 1 627 ? -26.156 19.047 37.719 1 96.94 627 TRP B C 1
ATOM 12722 O O . TRP B 1 627 ? -25.781 20.188 37.438 1 96.94 627 TRP B O 1
ATOM 12732 N N . ASN B 1 628 ? -27.188 18.422 37.219 1 95.12 628 ASN B N 1
ATOM 12733 C CA . ASN B 1 628 ? -28.141 19.188 36.406 1 95.12 628 ASN B CA 1
ATOM 12734 C C . ASN B 1 628 ? -29.141 19.953 37.281 1 95.12 628 ASN B C 1
ATOM 12736 O O . ASN B 1 628 ? -30.25 19.484 37.5 1 95.12 628 ASN B O 1
ATOM 12740 N N . ILE B 1 629 ? -28.828 21.062 37.562 1 95.44 629 ILE B N 1
ATOM 12741 C CA . ILE B 1 629 ? -29.562 21.844 38.562 1 95.44 629 ILE B CA 1
ATOM 12742 C C . ILE B 1 629 ? -30.906 22.281 38 1 95.44 629 ILE B C 1
ATOM 12744 O O . ILE B 1 629 ? -31.906 22.359 38.719 1 95.44 629 ILE B O 1
ATOM 12748 N N . LYS B 1 630 ? -30.922 22.625 36.75 1 92.88 630 LYS B N 1
ATOM 12749 C CA . LYS B 1 630 ? -32.156 23.094 36.125 1 92.88 630 LYS B CA 1
ATOM 12750 C C . LYS B 1 630 ? -33.281 22.047 36.25 1 92.88 630 LYS B C 1
ATOM 12752 O O . LYS B 1 630 ? -34.438 22.391 36.281 1 92.88 630 LYS B O 1
ATOM 12757 N N . SER B 1 631 ? -32.938 20.812 36.344 1 90.5 631 SER B N 1
ATOM 12758 C CA . SER B 1 631 ? -33.906 19.734 36.375 1 90.5 631 SER B CA 1
ATOM 12759 C C . SER B 1 631 ? -34.5 19.609 37.781 1 90.5 631 SER B C 1
ATOM 12761 O O . SER B 1 631 ? -35.469 18.859 37.969 1 90.5 631 SER B O 1
ATOM 12763 N N . GLU B 1 632 ? -34 20.375 38.719 1 94.12 632 GLU B N 1
ATOM 12764 C CA . GLU B 1 632 ? -34.594 20.375 40.062 1 94.12 632 GLU B CA 1
ATOM 12765 C C . GLU B 1 632 ? -35.969 21.062 40.062 1 94.12 632 GLU B C 1
ATOM 12767 O O . GLU B 1 632 ? -36.156 22.062 39.375 1 94.12 632 GLU B O 1
ATOM 12772 N N . LYS B 1 633 ? -36.812 20.703 41.031 1 92.44 633 LYS B N 1
ATOM 12773 C CA . LYS B 1 633 ? -38.156 21.219 41.094 1 92.44 633 LYS B CA 1
ATOM 12774 C C . LYS B 1 633 ? -38.188 22.703 41.469 1 92.44 633 LYS B C 1
ATOM 12776 O O . LYS B 1 633 ? -39 23.453 40.969 1 92.44 633 LYS B O 1
ATOM 12781 N N . PHE B 1 634 ? -37.281 23.125 42.156 1 93.38 634 PHE B N 1
ATOM 12782 C CA . PHE B 1 634 ? -37.312 24.5 42.656 1 93.38 634 PHE B CA 1
ATOM 12783 C C . PHE B 1 634 ? -36.844 25.469 41.594 1 93.38 634 PHE B C 1
ATOM 12785 O O . PHE B 1 634 ? -37.125 26.672 41.656 1 93.38 634 PHE B O 1
ATOM 12792 N N . LEU B 1 635 ? -36.219 25 40.5 1 93.19 635 LEU B N 1
ATOM 12793 C CA . LEU B 1 635 ? -35.75 25.906 39.469 1 93.19 635 LEU B CA 1
ATOM 12794 C C . LEU B 1 635 ? -36.594 25.781 38.219 1 93.19 635 LEU B C 1
ATOM 12796 O O . LEU B 1 635 ? -36.469 26.609 37.312 1 93.19 635 LEU B O 1
ATOM 12800 N N . GLN B 1 636 ? -37.438 24.812 38.156 1 88.12 636 GLN B N 1
ATOM 12801 C CA . GLN B 1 636 ? -38.219 24.5 36.938 1 88.12 636 GLN B CA 1
ATOM 12802 C C . GLN B 1 636 ? -39.125 25.672 36.594 1 88.12 636 GLN B C 1
ATOM 12804 O O . GLN B 1 636 ? -39.344 25.938 35.406 1 88.12 636 GLN B O 1
ATOM 12809 N N . PRO B 1 637 ? -39.562 26.422 37.562 1 88.19 637 PRO B N 1
ATOM 12810 C CA . PRO B 1 637 ? -40.531 27.484 37.219 1 88.19 637 PRO B CA 1
ATOM 12811 C C . PRO B 1 637 ? -39.844 28.672 36.531 1 88.19 637 PRO B C 1
ATOM 12813 O O . PRO B 1 637 ? -40.5 29.484 35.875 1 88.19 637 PRO B O 1
ATOM 12816 N N . TYR B 1 638 ? -38.625 28.875 36.719 1 93 638 TYR B N 1
ATOM 12817 C CA . TYR B 1 638 ? -37.906 30.016 36.156 1 93 638 TYR B CA 1
ATOM 12818 C C . TYR B 1 638 ? -37.531 29.766 34.688 1 93 638 TYR B C 1
ATOM 12820 O O . TYR B 1 638 ? -36.469 29.203 34.406 1 93 638 TYR B O 1
ATOM 12828 N N . THR B 1 639 ? -38.25 30.297 33.75 1 88.94 639 THR B N 1
ATOM 12829 C CA . THR B 1 639 ? -38.156 30 32.312 1 88.94 639 THR B CA 1
ATOM 12830 C C . THR B 1 639 ? -37.031 30.812 31.672 1 88.94 639 THR B C 1
ATOM 12832 O O . THR B 1 639 ? -36.594 30.5 30.562 1 88.94 639 THR B O 1
ATOM 12835 N N . TRP B 1 640 ? -36.562 31.922 32.312 1 91.38 640 TRP B N 1
ATOM 12836 C CA . TRP B 1 640 ? -35.469 32.688 31.766 1 91.38 640 TRP B CA 1
ATOM 12837 C C . TRP B 1 640 ? -34.156 31.906 31.828 1 91.38 640 TRP B C 1
ATOM 12839 O O . TRP B 1 640 ? -33.219 32.219 31.109 1 91.38 640 TRP B O 1
ATOM 12849 N N . LEU B 1 641 ? -34.188 30.891 32.688 1 94.31 641 LEU B N 1
ATOM 12850 C CA . LEU B 1 641 ? -33.062 29.969 32.812 1 94.31 641 LEU B CA 1
ATOM 12851 C C . LEU B 1 641 ? -33.375 28.656 32.094 1 94.31 641 LEU B C 1
ATOM 12853 O O . LEU B 1 641 ? -34.219 27.875 32.562 1 94.31 641 LEU B O 1
ATOM 12857 N N . ASP B 1 642 ? -32.719 28.438 31.016 1 90.38 642 ASP B N 1
ATOM 12858 C CA . ASP B 1 642 ? -33.031 27.266 30.188 1 90.38 642 ASP B CA 1
ATOM 12859 C C . ASP B 1 642 ? -32.219 26.062 30.641 1 90.38 642 ASP B C 1
ATOM 12861 O O . ASP B 1 642 ? -32.656 24.922 30.484 1 90.38 642 ASP B O 1
ATOM 12865 N N . ASP B 1 643 ? -31.031 26.312 31.094 1 91.38 643 ASP B N 1
ATOM 12866 C CA . ASP B 1 643 ? -30.141 25.25 31.5 1 91.38 643 ASP B CA 1
ATOM 12867 C C . ASP B 1 643 ? -29.172 25.719 32.594 1 91.38 643 ASP B C 1
ATOM 12869 O O . ASP B 1 643 ? -28.797 26.891 32.625 1 91.38 643 ASP B O 1
ATOM 12873 N N . LEU B 1 644 ? -28.844 24.875 33.438 1 95.56 644 LEU B N 1
ATOM 12874 C CA . LEU B 1 644 ? -27.828 25.109 34.438 1 95.56 644 LEU B CA 1
ATOM 12875 C C . LEU B 1 644 ? -27.219 23.797 34.938 1 95.56 644 LEU B C 1
ATOM 12877 O O . LEU B 1 644 ? -27.906 22.984 35.562 1 95.56 644 LEU B O 1
ATOM 12881 N N . LYS B 1 645 ? -26.031 23.609 34.594 1 95.56 645 LYS B N 1
ATOM 12882 C CA . LYS B 1 645 ? -25.312 22.391 34.969 1 95.56 645 LYS B CA 1
ATOM 12883 C C . LYS B 1 645 ? -23.969 22.719 35.594 1 95.56 645 LYS B C 1
ATOM 12885 O O . LYS B 1 645 ? -23.266 23.641 35.188 1 95.56 645 LYS B O 1
ATOM 12890 N N . PHE B 1 646 ? -23.672 22 36.625 1 96.75 646 PHE B N 1
ATOM 12891 C CA . PHE B 1 646 ? -22.391 22.109 37.312 1 96.75 646 PHE B CA 1
ATOM 12892 C C . PHE B 1 646 ? -21.609 20.797 37.219 1 96.75 646 PHE B C 1
ATOM 12894 O O . PHE B 1 646 ? -22.156 19.719 37.438 1 96.75 646 PHE B O 1
ATOM 12901 N N . ARG B 1 647 ? -20.328 20.891 36.812 1 96.56 647 ARG B N 1
ATOM 12902 C CA . ARG B 1 647 ? -19.5 19.719 36.625 1 96.56 647 ARG B CA 1
ATOM 12903 C C . ARG B 1 647 ? -18.188 19.828 37.375 1 96.56 647 ARG B C 1
ATOM 12905 O O . ARG B 1 647 ? -17.609 20.922 37.469 1 96.56 647 ARG B O 1
ATOM 12912 N N . ILE B 1 648 ? -17.641 18.703 37.875 1 96.75 648 ILE B N 1
ATOM 12913 C CA . ILE B 1 648 ? -16.344 18.594 38.531 1 96.75 648 ILE B CA 1
ATOM 12914 C C . ILE B 1 648 ? -15.664 17.281 38.156 1 96.75 648 ILE B C 1
ATOM 12916 O O . ILE B 1 648 ? -16.328 16.25 38.031 1 96.75 648 ILE B O 1
ATOM 12920 N N . SER B 1 649 ? -14.406 17.375 37.844 1 96.19 649 SER B N 1
ATOM 12921 C CA . SER B 1 649 ? -13.688 16.156 37.531 1 96.19 649 SER B CA 1
ATOM 12922 C C . SER B 1 649 ? -12.234 16.219 37.969 1 96.19 649 SER B C 1
ATOM 12924 O O . SER B 1 649 ? -11.664 17.312 38.094 1 96.19 649 SER B O 1
ATOM 12926 N N . TYR B 1 650 ? -11.664 15.039 38.25 1 96.94 650 TYR B N 1
ATOM 12927 C CA . TYR B 1 650 ? -10.266 14.859 38.594 1 96.94 650 TYR B CA 1
ATOM 12928 C C . TYR B 1 650 ? -9.742 13.508 38.125 1 96.94 650 TYR B C 1
ATOM 12930 O O . TYR B 1 650 ? -10.461 12.508 38.188 1 96.94 650 TYR B O 1
ATOM 12938 N N . GLY B 1 651 ? -8.508 13.531 37.656 1 96 651 GLY B N 1
ATOM 12939 C CA . GLY B 1 651 ? -7.938 12.266 37.219 1 96 651 GLY B CA 1
ATOM 12940 C C . GLY B 1 651 ? -6.48 12.367 36.812 1 96 651 GLY B C 1
ATOM 12941 O O . GLY B 1 651 ? -5.891 13.453 36.875 1 96 651 GLY B O 1
ATOM 12942 N N . THR B 1 652 ? -5.898 11.188 36.5 1 95.25 652 THR B N 1
ATOM 12943 C CA . THR B 1 652 ? -4.5 11.094 36.094 1 95.25 652 THR B CA 1
ATOM 12944 C C . THR B 1 652 ? -4.375 10.391 34.75 1 95.25 652 THR B C 1
ATOM 12946 O O . THR B 1 652 ? -5.16 9.492 34.438 1 95.25 652 THR B O 1
ATOM 12949 N N . THR B 1 653 ? -3.451 10.875 33.969 1 92.88 653 THR B N 1
ATOM 12950 C CA . THR B 1 653 ? -3.098 10.242 32.719 1 92.88 653 THR B CA 1
ATOM 12951 C C . THR B 1 653 ? -1.583 10.125 32.562 1 92.88 653 THR B C 1
ATOM 12953 O O . THR B 1 653 ? -0.834 10.828 33.25 1 92.88 653 THR B O 1
ATOM 12956 N N . GLY B 1 654 ? -1.167 9.219 31.703 1 90.5 654 GLY B N 1
ATOM 12957 C CA . GLY B 1 654 ? 0.258 9.016 31.484 1 90.5 654 GLY B CA 1
ATOM 12958 C C . GLY B 1 654 ? 0.751 9.555 30.156 1 90.5 654 GLY B C 1
ATOM 12959 O O . GLY B 1 654 ? -0.049 9.922 29.297 1 90.5 654 GLY B O 1
ATOM 12960 N N . ASN B 1 655 ? 2.076 9.656 30.016 1 90.19 655 ASN B N 1
ATOM 12961 C CA . ASN B 1 655 ? 2.762 10.016 28.766 1 90.19 655 ASN B CA 1
ATOM 12962 C C . ASN B 1 655 ? 4.027 9.188 28.578 1 90.19 655 ASN B C 1
ATOM 12964 O O . ASN B 1 655 ? 4.852 9.07 29.484 1 90.19 655 ASN B O 1
ATOM 12968 N N . SER B 1 656 ? 4.051 8.57 27.469 1 89.25 656 SER B N 1
ATOM 12969 C CA . SER B 1 656 ? 5.234 7.797 27.109 1 89.25 656 SER B CA 1
ATOM 12970 C C . SER B 1 656 ? 5.785 8.211 25.75 1 89.25 656 SER B C 1
ATOM 12972 O O . SER B 1 656 ? 6.379 7.402 25.047 1 89.25 656 SER B O 1
ATOM 12974 N N . SER B 1 657 ? 5.48 9.375 25.312 1 89.12 657 SER B N 1
ATOM 12975 C CA . SER B 1 657 ? 5.848 9.797 23.969 1 89.12 657 SER B CA 1
ATOM 12976 C C . SER B 1 657 ? 7.312 10.219 23.906 1 89.12 657 SER B C 1
ATOM 12978 O O . SER B 1 657 ? 7.621 11.391 23.688 1 89.12 657 SER B O 1
ATOM 12980 N N . ILE B 1 658 ? 8.195 9.328 24.047 1 89.56 658 ILE B N 1
ATOM 12981 C CA . ILE B 1 658 ? 9.633 9.5 23.859 1 89.56 658 ILE B CA 1
ATOM 12982 C C . ILE B 1 658 ? 10.133 8.586 22.75 1 89.56 658 ILE B C 1
ATOM 12984 O O . ILE B 1 658 ? 9.367 7.781 22.203 1 89.56 658 ILE B O 1
ATOM 12988 N N . ASP B 1 659 ? 11.289 8.789 22.406 1 88.69 659 ASP B N 1
ATOM 12989 C CA . ASP B 1 659 ? 11.859 7.953 21.359 1 88.69 659 ASP B CA 1
ATOM 12990 C C . ASP B 1 659 ? 11.953 6.496 21.812 1 88.69 659 ASP B C 1
ATOM 12992 O O . ASP B 1 659 ? 11.828 6.199 23 1 88.69 659 ASP B O 1
ATOM 12996 N N . ASN B 1 660 ? 12.172 5.645 20.938 1 91 660 ASN B N 1
ATOM 12997 C CA . ASN B 1 660 ? 12.172 4.211 21.203 1 91 660 ASN B CA 1
ATOM 12998 C C . ASN B 1 660 ? 13.523 3.742 21.734 1 91 660 ASN B C 1
ATOM 13000 O O . ASN B 1 660 ? 14.562 4.309 21.391 1 91 660 ASN B O 1
ATOM 13004 N N . TYR B 1 661 ? 13.492 2.773 22.641 1 91.38 661 TYR B N 1
ATOM 13005 C CA . TYR B 1 661 ? 14.641 2.027 23.125 1 91.38 661 TYR B CA 1
ATOM 13006 C C . TYR B 1 661 ? 15.531 2.91 24 1 91.38 661 TYR B C 1
ATOM 13008 O O . TYR B 1 661 ? 16.75 2.717 24.047 1 91.38 661 TYR B O 1
ATOM 13016 N N . MET B 1 662 ? 14.984 3.873 24.625 1 90.5 662 MET B N 1
ATOM 13017 C CA . MET B 1 662 ? 15.773 4.863 25.359 1 90.5 662 MET B CA 1
ATOM 13018 C C . MET B 1 662 ? 16.266 4.293 26.688 1 90.5 662 MET B C 1
ATOM 13020 O O . MET B 1 662 ? 17.203 4.824 27.281 1 90.5 662 MET B O 1
ATOM 13024 N N . TYR B 1 663 ? 15.711 3.221 27.203 1 92.06 663 TYR B N 1
ATOM 13025 C CA . TYR B 1 663 ? 16.141 2.674 28.484 1 92.06 663 TYR B CA 1
ATOM 13026 C C . TYR B 1 663 ? 17.328 1.737 28.297 1 92.06 663 TYR B C 1
ATOM 13028 O O . TYR B 1 663 ? 18.031 1.407 29.266 1 92.06 663 TYR B O 1
ATOM 13036 N N . TYR B 1 664 ? 17.625 1.336 27.047 1 89.56 664 TYR B N 1
ATOM 13037 C CA . TYR B 1 664 ? 18.719 0.411 26.781 1 89.56 664 TYR B CA 1
ATOM 13038 C C . TYR B 1 664 ? 20.062 1.133 26.797 1 89.56 664 TYR B C 1
ATOM 13040 O O . TYR B 1 664 ? 20.172 2.287 26.375 1 89.56 664 TYR B O 1
ATOM 13048 N N . GLY B 1 665 ? 21.016 0.41 27.344 1 87.56 665 GLY B N 1
ATOM 13049 C CA . GLY B 1 665 ? 22.391 0.737 26.984 1 87.56 665 GLY B CA 1
ATOM 13050 C C . GLY B 1 665 ? 22.828 0.124 25.672 1 87.56 665 GLY B C 1
ATOM 13051 O O . GLY B 1 665 ? 22.75 -1.093 25.484 1 87.56 665 GLY B O 1
ATOM 13052 N N . LEU B 1 666 ? 23.109 1.051 24.734 1 84.38 666 LEU B N 1
ATOM 13053 C CA . LEU B 1 666 ? 23.344 0.511 23.406 1 84.38 666 LEU B CA 1
ATOM 13054 C C . LEU B 1 666 ? 24.812 0.649 23 1 84.38 666 LEU B C 1
ATOM 13056 O O . LEU B 1 666 ? 25.484 1.604 23.406 1 84.38 666 LEU B O 1
ATOM 13060 N N . ILE B 1 667 ? 25.25 -0.476 22.344 1 80.56 667 ILE B N 1
ATOM 13061 C CA . ILE B 1 667 ? 26.5 -0.448 21.594 1 80.56 667 ILE B CA 1
ATOM 13062 C C . ILE B 1 667 ? 26.219 -0.312 20.094 1 80.56 667 ILE B C 1
ATOM 13064 O O . ILE B 1 667 ? 25.438 -1.088 19.531 1 80.56 667 ILE B O 1
ATOM 13068 N N . GLY B 1 668 ? 26.656 0.765 19.547 1 77.31 668 GLY B N 1
ATOM 13069 C CA . GLY B 1 668 ? 26.422 0.998 18.141 1 77.31 668 GLY B CA 1
ATOM 13070 C C . GLY B 1 668 ? 27.656 0.819 17.297 1 77.31 668 GLY B C 1
ATOM 13071 O O . GLY B 1 668 ? 28.719 0.426 17.797 1 77.31 668 GLY B O 1
ATOM 13072 N N . ALA B 1 669 ? 27.391 0.936 15.945 1 71 669 ALA B N 1
ATOM 13073 C CA . ALA B 1 669 ? 28.5 0.86 15.008 1 71 669 ALA B CA 1
ATOM 13074 C C . ALA B 1 669 ? 29.469 2.027 15.211 1 71 669 ALA B C 1
ATOM 13076 O O . ALA B 1 669 ? 29.031 3.174 15.359 1 71 669 ALA B O 1
ATOM 13077 N N . GLY B 1 670 ? 30.578 1.651 15.422 1 70.06 670 GLY B N 1
ATOM 13078 C CA . GLY B 1 670 ? 31.609 2.678 15.469 1 70.06 670 GLY B CA 1
ATOM 13079 C C . GLY B 1 670 ? 32.125 3.068 14.102 1 70.06 670 GLY B C 1
ATOM 13080 O O . GLY B 1 670 ? 31.531 2.742 13.086 1 70.06 670 GLY B O 1
ATOM 13081 N N . ASN B 1 671 ? 33.125 3.854 14.047 1 69.25 671 ASN B N 1
ATOM 13082 C CA . ASN B 1 671 ? 33.75 4.266 12.789 1 69.25 671 ASN B CA 1
ATOM 13083 C C . ASN B 1 671 ? 34.531 3.131 12.164 1 69.25 671 ASN B C 1
ATOM 13085 O O . ASN B 1 671 ? 34.969 2.219 12.859 1 69.25 671 ASN B O 1
ATOM 13089 N N . VAL B 1 672 ? 34.531 3.123 10.82 1 69.69 672 VAL B N 1
ATOM 13090 C CA . VAL B 1 672 ? 35.344 2.152 10.102 1 69.69 672 VAL B CA 1
ATOM 13091 C C . VAL B 1 672 ? 36.844 2.398 10.406 1 69.69 672 VAL B C 1
ATOM 13093 O O . VAL B 1 672 ? 37.312 3.525 10.289 1 69.69 672 VAL B O 1
ATOM 13096 N N . TYR B 1 673 ? 37.406 1.421 11.109 1 70.12 673 TYR B N 1
ATOM 13097 C CA . TYR B 1 673 ? 38.844 1.483 11.391 1 70.12 673 TYR B CA 1
ATOM 13098 C C . TYR B 1 673 ? 39.594 0.454 10.562 1 70.12 673 TYR B C 1
ATOM 13100 O O . TYR B 1 673 ? 39.406 -0.752 10.734 1 70.12 673 TYR B O 1
ATOM 13108 N N . ASN B 1 674 ? 40.375 0.844 9.781 1 70.5 674 ASN B N 1
ATOM 13109 C CA . ASN B 1 674 ? 41.156 -0.007 8.898 1 70.5 674 ASN B CA 1
ATOM 13110 C C . ASN B 1 674 ? 40.281 -0.913 8.047 1 70.5 674 ASN B C 1
ATOM 13112 O O . ASN B 1 674 ? 40.531 -2.113 7.941 1 70.5 674 ASN B O 1
ATOM 13116 N N . GLY B 1 675 ? 39.188 -0.342 7.555 1 68.94 675 GLY B N 1
ATOM 13117 C CA . GLY B 1 675 ? 38.312 -1.075 6.656 1 68.94 675 GLY B CA 1
ATOM 13118 C C . GLY B 1 675 ? 37.375 -2.049 7.379 1 68.94 675 GLY B C 1
ATOM 13119 O O . GLY B 1 675 ? 36.594 -2.736 6.746 1 68.94 675 GLY B O 1
ATOM 13120 N N . GLN B 1 676 ? 37.562 -2.084 8.711 1 73.31 676 GLN B N 1
ATOM 13121 C CA . GLN B 1 676 ? 36.75 -3.002 9.492 1 73.31 676 GLN B CA 1
ATOM 13122 C C . GLN B 1 676 ? 35.75 -2.242 10.375 1 73.31 676 GLN B C 1
ATOM 13124 O O . GLN B 1 676 ? 36.062 -1.138 10.836 1 73.31 676 GLN B O 1
ATOM 13129 N N . GLY B 1 677 ? 34.656 -2.717 10.469 1 71.75 677 GLY B N 1
ATOM 13130 C CA . GLY B 1 677 ? 33.688 -2.113 11.359 1 71.75 677 GLY B CA 1
ATOM 13131 C C . GLY B 1 677 ? 34.062 -2.18 12.82 1 71.75 677 GLY B C 1
ATOM 13132 O O . GLY B 1 677 ? 34.875 -3.039 13.211 1 71.75 677 GLY B O 1
ATOM 13133 N N . SER B 1 678 ? 33.75 -1.199 13.555 1 76.12 678 SER B N 1
ATOM 13134 C CA . SER B 1 678 ? 34 -1.184 14.992 1 76.12 678 SER B CA 1
ATOM 13135 C C . SER B 1 678 ? 32.719 -0.988 15.781 1 76.12 678 SER B C 1
ATOM 13137 O O . SER B 1 678 ? 31.656 -0.678 15.211 1 76.12 678 SER B O 1
ATOM 13139 N N . LEU B 1 679 ? 32.812 -1.45 17.047 1 79.25 679 LEU B N 1
ATOM 13140 C CA . LEU B 1 679 ? 31.703 -1.225 17.953 1 79.25 679 LEU B CA 1
ATOM 13141 C C . LEU B 1 679 ? 32.031 -0.123 18.953 1 79.25 679 LEU B C 1
ATOM 13143 O O . LEU B 1 679 ? 33.188 0.043 19.344 1 79.25 679 LEU B O 1
ATOM 13147 N N . GLY B 1 680 ? 31.109 0.724 19.203 1 78 680 GLY B N 1
ATOM 13148 C CA . GLY B 1 680 ? 31.297 1.753 20.219 1 78 680 GLY B CA 1
ATOM 13149 C C . GLY B 1 680 ? 30.047 1.979 21.062 1 78 680 GLY B C 1
ATOM 13150 O O . GLY B 1 680 ? 28.938 1.604 20.656 1 78 680 GLY B O 1
ATOM 13151 N N . ILE B 1 681 ? 30.312 2.504 22.297 1 80.75 681 ILE B N 1
ATOM 13152 C CA . ILE B 1 681 ? 29.203 2.85 23.188 1 80.75 681 ILE B CA 1
ATOM 13153 C C . ILE B 1 681 ? 28.391 3.986 22.562 1 80.75 681 ILE B C 1
ATOM 13155 O O . ILE B 1 681 ? 28.938 4.992 22.125 1 80.75 681 ILE B O 1
ATOM 13159 N N . SER B 1 682 ? 27.078 3.803 22.5 1 82.12 682 SER B N 1
ATOM 13160 C CA . SER B 1 682 ? 26.281 4.77 21.766 1 82.12 682 SER B CA 1
ATOM 13161 C C . SER B 1 682 ? 25.234 5.418 22.672 1 82.12 682 SER B C 1
ATOM 13163 O O . SER B 1 682 ? 24.828 6.562 22.438 1 82.12 682 SER B O 1
ATOM 13165 N N . GLN B 1 683 ? 24.75 4.691 23.688 1 87.5 683 GLN B N 1
ATOM 13166 C CA . GLN B 1 683 ? 23.672 5.23 24.5 1 87.5 683 GLN B CA 1
ATOM 13167 C C . GLN B 1 683 ? 23.781 4.742 25.953 1 87.5 683 GLN B C 1
ATOM 13169 O O . GLN B 1 683 ? 24.078 3.568 26.188 1 87.5 683 GLN B O 1
ATOM 13174 N N . ALA B 1 684 ? 23.578 5.695 26.922 1 89.38 684 ALA B N 1
ATOM 13175 C CA . ALA B 1 684 ? 23.578 5.336 28.328 1 89.38 684 ALA B CA 1
ATOM 13176 C C . ALA B 1 684 ? 22.297 4.613 28.719 1 89.38 684 ALA B C 1
ATOM 13178 O O . ALA B 1 684 ? 21.219 4.977 28.266 1 89.38 684 ALA B O 1
ATOM 13179 N N . ALA B 1 685 ? 22.469 3.619 29.531 1 89.94 685 ALA B N 1
ATOM 13180 C CA . ALA B 1 685 ? 21.312 2.863 30 1 89.94 685 ALA B CA 1
ATOM 13181 C C . ALA B 1 685 ? 20.609 3.592 31.141 1 89.94 685 ALA B C 1
ATOM 13183 O O . ALA B 1 685 ? 21.25 4.254 31.953 1 89.94 685 ALA B O 1
ATOM 13184 N N . ASN B 1 686 ? 19.281 3.578 31.188 1 92.69 686 ASN B N 1
ATOM 13185 C CA . ASN B 1 686 ? 18.453 4.008 32.312 1 92.69 686 ASN B CA 1
ATOM 13186 C C . ASN B 1 686 ? 17.25 3.104 32.469 1 92.69 686 ASN B C 1
ATOM 13188 O O . ASN B 1 686 ? 16.156 3.408 31.984 1 92.69 686 ASN B O 1
ATOM 13192 N N . SER B 1 687 ? 17.359 2.115 33.219 1 93.62 687 SER B N 1
ATOM 13193 C CA . SER B 1 687 ? 16.312 1.116 33.406 1 93.62 687 SER B CA 1
ATOM 13194 C C . SER B 1 687 ? 15.195 1.634 34.312 1 93.62 687 SER B C 1
ATOM 13196 O O . SER B 1 687 ? 14.148 0.995 34.438 1 9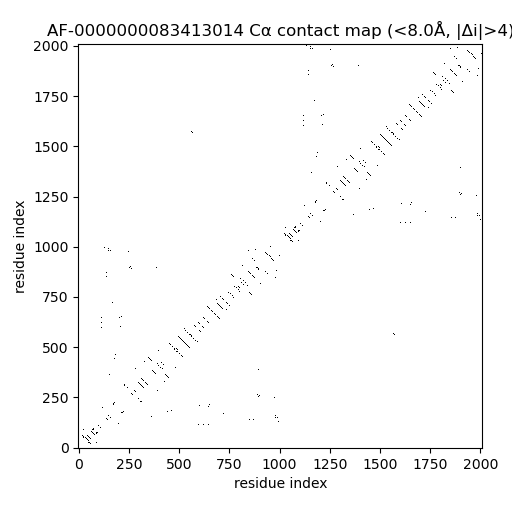3.62 687 SER B O 1
ATOM 13198 N N . ASP B 1 688 ? 15.383 2.84 34.844 1 92.62 688 ASP B N 1
ATOM 13199 C CA . ASP B 1 688 ? 14.383 3.387 35.75 1 92.62 688 ASP B CA 1
ATOM 13200 C C . ASP B 1 688 ? 13.398 4.289 35 1 92.62 688 ASP B C 1
ATOM 13202 O O . ASP B 1 688 ? 12.438 4.793 35.594 1 92.62 688 ASP B O 1
ATOM 13206 N N . LEU B 1 689 ? 13.672 4.449 33.781 1 93.81 689 LEU B N 1
ATOM 13207 C CA . LEU B 1 689 ? 12.758 5.266 33 1 93.81 689 LEU B CA 1
ATOM 13208 C C . LEU B 1 689 ? 11.328 4.742 33.094 1 93.81 689 LEU B C 1
ATOM 13210 O O . LEU B 1 689 ? 11.102 3.535 33 1 93.81 689 LEU B O 1
ATOM 13214 N N . THR B 1 690 ? 10.43 5.672 33.344 1 93.38 690 THR B N 1
ATOM 13215 C CA . THR B 1 690 ? 9.031 5.281 33.5 1 93.38 690 THR B CA 1
ATOM 13216 C C . THR B 1 690 ? 8.102 6.387 33 1 93.38 690 THR B C 1
ATOM 13218 O O . THR B 1 690 ? 8.531 7.301 32.281 1 93.38 690 THR B O 1
ATOM 13221 N N . TRP B 1 691 ? 6.859 6.277 33.375 1 93.56 691 TRP B N 1
ATOM 13222 C CA . TRP B 1 691 ? 5.809 7.137 32.844 1 93.56 691 TRP B CA 1
ATOM 13223 C C . TRP B 1 691 ? 5.879 8.531 33.469 1 93.56 691 TRP B C 1
ATOM 13225 O O . TRP B 1 691 ? 6.148 8.68 34.656 1 93.56 691 TRP B O 1
ATOM 13235 N N . GLU B 1 692 ? 5.699 9.531 32.531 1 94.31 692 GLU B N 1
ATOM 13236 C CA . GLU B 1 692 ? 5.273 10.859 32.938 1 94.31 692 GLU B CA 1
ATOM 13237 C C . GLU B 1 692 ? 3.789 10.875 33.312 1 94.31 692 GLU B C 1
ATOM 13239 O O . GLU B 1 692 ? 2.971 10.273 32.625 1 94.31 692 GLU B O 1
ATOM 13244 N N . THR B 1 693 ? 3.416 11.555 34.375 1 94.19 693 THR B N 1
ATOM 13245 C CA . THR B 1 693 ? 2.025 11.562 34.812 1 94.19 693 THR B CA 1
ATOM 13246 C C . THR B 1 693 ? 1.469 12.977 34.844 1 94.19 693 THR B C 1
ATOM 13248 O O . THR B 1 693 ? 2.121 13.898 35.312 1 94.19 693 THR B O 1
ATOM 13251 N N . VAL B 1 694 ? 0.302 13.148 34.344 1 95 694 VAL B N 1
ATOM 13252 C CA . VAL B 1 694 ? -0.391 14.43 34.375 1 95 694 VAL B CA 1
ATOM 13253 C C . VAL B 1 694 ? -1.625 14.336 35.25 1 95 694 VAL B C 1
ATOM 13255 O O . VAL B 1 694 ? -2.514 13.516 35.031 1 95 694 VAL B O 1
ATOM 13258 N N . LYS B 1 695 ? -1.692 15.141 36.25 1 96 695 LYS B N 1
ATOM 13259 C CA . LYS B 1 695 ? -2.859 15.297 37.125 1 96 695 LYS B CA 1
ATOM 13260 C C . LYS B 1 695 ? -3.738 16.453 36.656 1 96 695 LYS B C 1
ATOM 13262 O O . LYS B 1 695 ? -3.281 17.594 36.594 1 96 695 LYS B O 1
ATOM 13267 N N . SER B 1 696 ? -4.957 16.141 36.406 1 96.06 696 SER B N 1
ATOM 13268 C CA . SER B 1 696 ? -5.84 17.156 35.844 1 96.06 696 SER B CA 1
ATOM 13269 C C . SER B 1 696 ? -7.07 17.359 36.719 1 96.06 696 SER B C 1
ATOM 13271 O O . SER B 1 696 ? -7.785 16.406 37.031 1 96.06 696 SER B O 1
ATOM 13273 N N . PHE B 1 697 ? -7.328 18.594 37.031 1 97.06 697 PHE B N 1
ATOM 13274 C CA . PHE B 1 697 ? -8.523 19.031 37.75 1 97.06 697 PHE B CA 1
ATOM 13275 C C . PHE B 1 697 ? -9.344 19.984 36.906 1 97.06 697 PHE B C 1
ATOM 13277 O O . PHE B 1 697 ? -8.789 20.828 36.188 1 97.06 697 PHE B O 1
ATOM 13284 N N . ASP B 1 698 ? -10.688 19.812 36.906 1 97.62 698 ASP B N 1
ATOM 13285 C CA . ASP B 1 698 ? -11.555 20.656 36.094 1 97.62 698 ASP B CA 1
ATOM 13286 C C . ASP B 1 698 ? -12.852 21 36.812 1 97.62 698 ASP B C 1
ATOM 13288 O O . ASP B 1 698 ? -13.453 20.125 37.438 1 97.62 698 ASP B O 1
ATOM 13292 N N . LEU B 1 699 ? -13.219 22.281 36.781 1 97.31 699 LEU B N 1
ATOM 13293 C CA . LEU B 1 699 ? -14.492 22.797 37.25 1 97.31 699 LEU B CA 1
ATOM 13294 C C . LEU B 1 699 ? -15.242 23.516 36.156 1 97.31 699 LEU B C 1
ATOM 13296 O O . LEU B 1 699 ? -14.719 24.453 35.531 1 97.31 699 LEU B O 1
ATOM 13300 N N . GLY B 1 700 ? -16.469 23.031 35.938 1 96.44 700 GLY B N 1
ATOM 13301 C CA . GLY B 1 700 ? -17.219 23.594 34.812 1 96.44 700 GLY B CA 1
ATOM 13302 C C . GLY B 1 700 ? -18.609 24.047 35.188 1 96.44 700 GLY B C 1
ATOM 13303 O O . GLY B 1 700 ? -19.25 23.453 36.062 1 96.44 700 GLY B O 1
ATOM 13304 N N . LEU B 1 701 ? -19.078 25.094 34.531 1 96.5 701 LEU B N 1
ATOM 13305 C CA . LEU B 1 701 ? -20.422 25.625 34.656 1 96.5 701 LEU B CA 1
ATOM 13306 C C . LEU B 1 701 ? -21.016 25.922 33.281 1 96.5 701 LEU B C 1
ATOM 13308 O O . LEU B 1 701 ? -20.422 26.641 32.469 1 96.5 701 LEU B O 1
ATOM 13312 N N . ASN B 1 702 ? -22.125 25.312 33.062 1 95.75 702 ASN B N 1
ATOM 13313 C CA . ASN B 1 702 ? -22.875 25.562 31.828 1 95.75 702 ASN B CA 1
ATOM 13314 C C . ASN B 1 702 ? -24.266 26.141 32.125 1 95.75 702 ASN B C 1
ATOM 13316 O O . ASN B 1 702 ? -24.984 25.641 33 1 95.75 702 ASN B O 1
ATOM 13320 N N . PHE B 1 703 ? -24.641 27.203 31.453 1 94.31 703 PHE B N 1
ATOM 13321 C CA . PHE B 1 703 ? -25.969 27.75 31.672 1 94.31 703 PHE B CA 1
ATOM 13322 C C . PHE B 1 703 ? -26.516 28.375 30.391 1 94.31 703 PHE B C 1
ATOM 13324 O O . PHE B 1 703 ? -25.734 28.859 29.562 1 94.31 703 PHE B O 1
ATOM 13331 N N . GLY B 1 704 ? -27.781 28.328 30.234 1 95.06 704 GLY B N 1
ATOM 13332 C CA . GLY B 1 704 ? -28.516 28.953 29.141 1 95.06 704 GLY B CA 1
ATOM 13333 C C . GLY B 1 704 ? -29.531 29.969 29.609 1 95.06 704 GLY B C 1
ATOM 13334 O O . GLY B 1 704 ? -30.188 29.781 30.641 1 95.06 704 GLY B O 1
ATOM 13335 N N . LEU B 1 705 ? -29.625 31.078 28.812 1 95.62 705 LEU B N 1
ATOM 13336 C CA . LEU B 1 705 ? -30.516 32.156 29.203 1 95.62 705 LEU B CA 1
ATOM 13337 C C . LEU B 1 705 ? -31.438 32.562 28.062 1 95.62 705 LEU B C 1
ATOM 13339 O O . LEU B 1 705 ? -31 32.688 26.922 1 95.62 705 LEU B O 1
ATOM 13343 N N . PHE B 1 706 ? -32.75 32.688 28.266 1 92.94 706 PHE B N 1
ATOM 13344 C CA . PHE B 1 706 ? -33.75 33.25 27.406 1 92.94 706 PHE B CA 1
ATOM 13345 C C . PHE B 1 706 ? -33.875 32.469 26.094 1 92.94 706 PHE B C 1
ATOM 13347 O O . PHE B 1 706 ? -34.219 33.062 25.062 1 92.94 706 PHE B O 1
ATOM 13354 N N . ASN B 1 707 ? -33.344 31.266 26.078 1 87.5 707 ASN B N 1
ATOM 13355 C CA . ASN B 1 707 ? -33.344 30.422 24.891 1 87.5 707 ASN B CA 1
ATOM 13356 C C . ASN B 1 707 ? -32.562 31.078 23.75 1 87.5 707 ASN B C 1
ATOM 13358 O O . ASN B 1 707 ? -32.906 30.922 22.578 1 87.5 707 ASN B O 1
ATOM 13362 N N . ILE B 1 708 ? -31.609 31.953 24.109 1 92.25 708 ILE B N 1
ATOM 13363 C CA . ILE B 1 708 ? -30.812 32.688 23.125 1 92.25 708 ILE B CA 1
ATOM 13364 C C . ILE B 1 708 ? -29.328 32.469 23.406 1 92.25 708 ILE B C 1
ATOM 13366 O O . ILE B 1 708 ? -28.562 32.219 22.484 1 92.25 708 ILE B O 1
ATOM 13370 N N . LEU B 1 709 ? -29.016 32.531 24.656 1 95.06 709 LEU B N 1
ATOM 13371 C CA . LEU B 1 709 ? -27.609 32.531 25.047 1 95.06 709 LEU B CA 1
ATOM 13372 C C . LEU B 1 709 ? -27.234 31.219 25.703 1 95.06 709 LEU B C 1
ATOM 13374 O O . LEU B 1 709 ? -27.938 30.719 26.578 1 95.06 709 LEU B O 1
ATOM 13378 N N . ASP B 1 710 ? -26.188 30.594 25.266 1 94.81 710 ASP B N 1
ATOM 13379 C CA . ASP B 1 710 ? -25.562 29.422 25.859 1 94.81 710 ASP B CA 1
ATOM 13380 C C . ASP B 1 710 ? -24.109 29.703 26.219 1 94.81 710 ASP B C 1
ATOM 13382 O O . ASP B 1 710 ? -23.312 30.078 25.359 1 94.81 710 ASP B O 1
ATOM 13386 N N . VAL B 1 711 ? -23.766 29.5 27.469 1 96.25 711 VAL B N 1
ATOM 13387 C CA . VAL B 1 711 ? -22.422 29.828 27.938 1 96.25 711 VAL B CA 1
ATOM 13388 C C . VAL B 1 711 ? -21.828 28.625 28.672 1 96.25 711 VAL B C 1
ATOM 13390 O O . VAL B 1 711 ? -22.5 27.969 29.469 1 96.25 711 VAL B O 1
ATOM 13393 N N . ASP B 1 712 ? -20.625 28.312 28.312 1 95.88 712 ASP B N 1
ATOM 13394 C CA . ASP B 1 712 ? -19.859 27.266 29 1 95.88 712 ASP B CA 1
ATOM 13395 C C . ASP B 1 712 ? -18.531 27.828 29.531 1 95.88 712 ASP B C 1
ATOM 13397 O O . ASP B 1 712 ? -17.734 28.391 28.766 1 95.88 712 ASP B O 1
ATOM 13401 N N . VAL B 1 713 ? -18.312 27.672 30.828 1 97.19 713 VAL B N 1
ATOM 13402 C CA . VAL B 1 713 ? -17.109 28.156 31.469 1 97.19 713 VAL B CA 1
ATOM 13403 C C . VAL B 1 713 ? -16.406 27.016 32.219 1 97.19 713 VAL B C 1
ATOM 13405 O O . VAL B 1 713 ? -17.047 26.297 33 1 97.19 713 VAL B O 1
ATOM 13408 N N . ASP B 1 714 ? -15.141 26.859 31.969 1 97.5 714 ASP B N 1
ATOM 13409 C CA . ASP B 1 714 ? -14.359 25.844 32.656 1 97.5 714 ASP B CA 1
ATOM 13410 C C . ASP B 1 714 ? -13.094 26.438 33.281 1 97.5 714 ASP B C 1
ATOM 13412 O O . ASP B 1 714 ? -12.383 27.203 32.625 1 97.5 714 ASP B O 1
ATOM 13416 N N . PHE B 1 715 ? -12.867 26.062 34.469 1 98.06 715 PHE B N 1
ATOM 13417 C CA . PHE B 1 715 ? -11.57 26.266 35.094 1 98.06 715 PHE B CA 1
ATOM 13418 C C . PHE B 1 715 ? -10.797 24.953 35.188 1 98.06 715 PHE B C 1
ATOM 13420 O O . PHE B 1 715 ? -11.367 23.922 35.531 1 98.06 715 PHE B O 1
ATOM 13427 N N . TYR B 1 716 ? -9.516 25 34.844 1 97.5 716 TYR B N 1
ATOM 13428 C CA . TYR B 1 716 ? -8.734 23.766 34.875 1 97.5 716 TYR B CA 1
ATOM 13429 C C . TYR B 1 716 ? -7.359 24.016 35.5 1 97.5 716 TYR B C 1
ATOM 13431 O O . TYR B 1 716 ? -6.867 25.156 35.5 1 97.5 716 TYR B O 1
ATOM 13439 N N . ASN B 1 717 ? -6.77 22.969 36.031 1 97.75 717 ASN B N 1
ATOM 13440 C CA . ASN B 1 717 ? -5.41 22.875 36.562 1 97.75 717 ASN B CA 1
ATOM 13441 C C . ASN B 1 717 ? -4.762 21.531 36.219 1 97.75 717 ASN B C 1
ATOM 13443 O O . ASN B 1 717 ? -5.184 20.5 36.719 1 97.75 717 ASN B O 1
ATOM 13447 N N . LYS B 1 718 ? -3.74 21.609 35.406 1 96.44 718 LYS B N 1
ATOM 13448 C CA . LYS B 1 718 ? -2.998 20.422 35 1 96.44 718 LYS B CA 1
ATOM 13449 C C . LYS B 1 718 ? -1.578 20.438 35.562 1 96.44 718 LYS B C 1
ATOM 13451 O O . LYS B 1 718 ? -0.824 21.391 35.312 1 96.44 718 LYS B O 1
ATOM 13456 N N . GLN B 1 719 ? -1.246 19.391 36.219 1 96.75 719 GLN B N 1
ATOM 13457 C CA . GLN B 1 719 ? 0.092 19.266 36.781 1 96.75 719 GLN B CA 1
ATOM 13458 C C . GLN B 1 719 ? 0.812 18.031 36.25 1 96.75 719 GLN B C 1
ATOM 13460 O O . GLN B 1 719 ? 0.35 16.906 36.438 1 96.75 719 GLN B O 1
ATOM 13465 N N . THR B 1 720 ? 1.903 18.281 35.562 1 95.69 720 THR B N 1
ATOM 13466 C CA . THR B 1 720 ? 2.748 17.188 35.094 1 95.69 720 THR B CA 1
ATOM 13467 C C . THR B 1 720 ? 3.791 16.812 36.156 1 95.69 720 THR B C 1
ATOM 13469 O O . THR B 1 720 ? 4.535 17.672 36.625 1 95.69 720 THR B O 1
ATOM 13472 N N . CYS B 1 721 ? 3.799 15.555 36.438 1 95.25 721 CYS B N 1
ATOM 13473 C CA . CYS B 1 721 ? 4.762 15.023 37.406 1 95.25 721 CYS B CA 1
ATOM 13474 C C . CYS B 1 721 ? 5.68 14 36.75 1 95.25 721 CYS B C 1
ATOM 13476 O O . CYS B 1 721 ? 5.293 13.352 35.75 1 95.25 721 CYS B O 1
ATOM 13478 N N . ASP B 1 722 ? 6.934 13.891 37.281 1 93.88 722 ASP B N 1
ATOM 13479 C CA . ASP B 1 722 ? 7.922 12.961 36.75 1 93.88 722 ASP B CA 1
ATOM 13480 C C . ASP B 1 722 ? 8.094 13.141 35.25 1 93.88 722 ASP B C 1
ATOM 13482 O O . ASP B 1 722 ? 8.039 12.172 34.5 1 93.88 722 ASP B O 1
ATOM 13486 N N . MET B 1 723 ? 8.242 14.344 34.938 1 94.25 723 MET B N 1
ATOM 13487 C CA . MET B 1 723 ? 8.312 14.688 33.531 1 94.25 723 MET B CA 1
ATOM 13488 C C . MET B 1 723 ? 9.539 14.055 32.875 1 94.25 723 MET B C 1
ATOM 13490 O O . MET B 1 723 ? 10.625 14.055 33.438 1 94.25 723 MET B O 1
ATOM 13494 N N . LEU B 1 724 ? 9.336 13.469 31.766 1 91.62 724 LEU B N 1
ATOM 13495 C CA . LEU B 1 724 ? 10.43 12.93 30.969 1 91.62 724 LEU B CA 1
ATOM 13496 C C . LEU B 1 724 ? 11.242 14.047 30.328 1 91.62 724 LEU B C 1
ATOM 13498 O O . LEU B 1 724 ? 10.727 14.812 29.516 1 91.62 724 LEU B O 1
ATOM 13502 N N . LEU B 1 725 ? 12.445 14.102 30.703 1 90.31 725 LEU B N 1
ATOM 13503 C CA . LEU B 1 725 ? 13.344 15.164 30.266 1 90.31 725 LEU B CA 1
ATOM 13504 C C . LEU B 1 725 ? 14.703 14.602 29.875 1 90.31 725 LEU B C 1
ATOM 13506 O O . LEU B 1 725 ? 15.18 13.641 30.5 1 90.31 725 LEU B O 1
ATOM 13510 N N . GLU B 1 726 ? 15.242 15.227 28.844 1 89.31 726 GLU B N 1
ATOM 13511 C CA . GLU B 1 726 ? 16.641 14.914 28.516 1 89.31 726 GLU B CA 1
ATOM 13512 C C . GLU B 1 726 ? 17.594 15.617 29.469 1 89.31 726 GLU B C 1
ATOM 13514 O O . GLU B 1 726 ? 17.531 16.844 29.641 1 89.31 726 GLU B O 1
ATOM 13519 N N . ILE B 1 727 ? 18.484 14.883 30.062 1 87.5 727 ILE B N 1
ATOM 13520 C CA . ILE B 1 727 ? 19.438 15.383 31.047 1 87.5 727 ILE B CA 1
ATOM 13521 C C . ILE B 1 727 ? 20.844 15.406 30.438 1 87.5 727 ILE B C 1
ATOM 13523 O O . ILE B 1 727 ? 21.359 14.367 30.031 1 87.5 727 ILE B O 1
ATOM 13527 N N . PRO B 1 728 ? 21.406 16.531 30.375 1 85.81 728 PRO B N 1
ATOM 13528 C CA . PRO B 1 728 ? 22.812 16.547 29.969 1 85.81 728 PRO B CA 1
ATOM 13529 C C . PRO B 1 728 ? 23.734 15.945 31.031 1 85.81 728 PRO B C 1
ATOM 13531 O O . PRO B 1 728 ? 23.547 16.188 32.219 1 85.81 728 PRO B O 1
ATOM 13534 N N . TYR B 1 729 ? 24.594 15.109 30.578 1 84.19 729 TYR B N 1
ATOM 13535 C CA . TYR B 1 729 ? 25.578 14.523 31.469 1 84.19 729 TYR B CA 1
ATOM 13536 C C . TYR B 1 729 ? 26.938 15.203 31.297 1 84.19 729 TYR B C 1
ATOM 13538 O O . TYR B 1 729 ? 27.203 15.836 30.281 1 84.19 729 TYR B O 1
ATOM 13546 N N . SER B 1 730 ? 27.719 15.109 32.375 1 83.19 730 SER B N 1
ATOM 13547 C CA . SER B 1 730 ? 29.125 15.453 32.219 1 83.19 730 SER B CA 1
ATOM 13548 C C . SER B 1 730 ? 29.812 14.5 31.25 1 83.19 730 SER B C 1
ATOM 13550 O O . SER B 1 730 ? 29.578 13.289 31.281 1 83.19 730 SER B O 1
ATOM 13552 N N . TYR B 1 731 ? 30.547 15.07 30.391 1 85.38 731 TYR B N 1
ATOM 13553 C CA . TYR B 1 731 ? 31.219 14.25 29.391 1 85.38 731 TYR B CA 1
ATOM 13554 C C . TYR B 1 731 ? 32.156 13.227 30.031 1 85.38 731 TYR B C 1
ATOM 13556 O O . TYR B 1 731 ? 32.562 12.258 29.391 1 85.38 731 TYR B O 1
ATOM 13564 N N . THR B 1 732 ? 32.406 13.406 31.25 1 84.12 732 THR B N 1
ATOM 13565 C CA . THR B 1 732 ? 33.25 12.445 31.984 1 84.12 732 THR B CA 1
ATOM 13566 C C . THR B 1 732 ? 32.531 11.094 32.062 1 84.12 732 THR B C 1
ATOM 13568 O O . THR B 1 732 ? 33.188 10.062 32.281 1 84.12 732 THR B O 1
ATOM 13571 N N . THR B 1 733 ? 31.281 11.086 31.828 1 83.44 733 THR B N 1
ATOM 13572 C CA . THR B 1 733 ? 30.531 9.836 31.875 1 83.44 733 THR B CA 1
ATOM 13573 C C . THR B 1 733 ? 30.688 9.07 30.562 1 83.44 733 THR B C 1
ATOM 13575 O O . THR B 1 733 ? 30.375 7.875 30.484 1 83.44 733 THR B O 1
ATOM 13578 N N . GLY B 1 734 ? 31.219 9.82 29.547 1 81.44 734 GLY B N 1
ATOM 13579 C CA . GLY B 1 734 ? 31.328 9.227 28.219 1 81.44 734 GLY B CA 1
ATOM 13580 C C . GLY B 1 734 ? 30.078 9.43 27.375 1 81.44 734 GLY B C 1
ATOM 13581 O O . GLY B 1 734 ? 30.031 9.023 26.219 1 81.44 734 GLY B O 1
ATOM 13582 N N . PHE B 1 735 ? 29.109 9.977 28.062 1 87.19 735 PHE B N 1
ATOM 13583 C CA . PHE B 1 735 ? 27.844 10.219 27.375 1 87.19 735 PHE B CA 1
ATOM 13584 C C . PHE B 1 735 ? 27.5 11.703 27.359 1 87.19 735 PHE B C 1
ATOM 13586 O O . PHE B 1 735 ? 27.922 12.445 28.266 1 87.19 735 PHE B O 1
ATOM 13593 N N . ASP B 1 736 ? 26.781 12.156 26.328 1 83.19 736 ASP B N 1
ATOM 13594 C CA . ASP B 1 736 ? 26.375 13.555 26.234 1 83.19 736 ASP B CA 1
ATOM 13595 C C . ASP B 1 736 ? 25.094 13.797 27.031 1 83.19 736 ASP B C 1
ATOM 13597 O O . ASP B 1 736 ? 24.797 14.938 27.391 1 83.19 736 ASP B O 1
ATOM 13601 N N . GLY B 1 737 ? 24.328 12.797 27.172 1 88.19 737 GLY B N 1
ATOM 13602 C CA . GLY B 1 737 ? 23.078 12.953 27.906 1 88.19 737 GLY B CA 1
ATOM 13603 C C . GLY B 1 737 ? 22.25 11.688 27.938 1 88.19 737 GLY B C 1
ATOM 13604 O O . GLY B 1 737 ? 22.688 10.633 27.484 1 88.19 737 GLY B O 1
ATOM 13605 N N . GLY B 1 738 ? 21.172 11.797 28.531 1 88.12 738 GLY B N 1
ATOM 13606 C CA . GLY B 1 738 ? 20.219 10.703 28.641 1 88.12 738 GLY B CA 1
ATOM 13607 C C . GLY B 1 738 ? 18.844 11.156 29.109 1 88.12 738 GLY B C 1
ATOM 13608 O O . GLY B 1 738 ? 18.656 12.328 29.469 1 88.12 738 GLY B O 1
ATOM 13609 N N . TRP B 1 739 ? 17.891 10.188 29.062 1 90.62 739 TRP B N 1
ATOM 13610 C CA . TRP B 1 739 ? 16.516 10.492 29.484 1 90.62 739 TRP B CA 1
ATOM 13611 C C . TRP B 1 739 ? 16.312 10.148 30.953 1 90.62 739 TRP B C 1
ATOM 13613 O O . TRP B 1 739 ? 16.922 9.211 31.469 1 90.62 739 TRP B O 1
ATOM 13623 N N . GLY B 1 740 ? 15.484 10.953 31.609 1 91.44 740 GLY B N 1
ATOM 13624 C CA . GLY B 1 740 ? 15.102 10.68 32.969 1 91.44 740 GLY B CA 1
ATOM 13625 C C . GLY B 1 740 ? 13.773 11.32 33.375 1 91.44 740 GLY B C 1
ATOM 13626 O O . GLY B 1 740 ? 13.281 12.203 32.656 1 91.44 740 GLY B O 1
ATOM 13627 N N . ASN B 1 741 ? 13.141 10.75 34.469 1 93.12 741 ASN B N 1
ATOM 13628 C CA . ASN B 1 741 ? 11.93 11.312 35.031 1 93.12 741 ASN B CA 1
ATOM 13629 C C . ASN B 1 741 ? 12.242 12.352 36.094 1 93.12 741 ASN B C 1
ATOM 13631 O O . ASN B 1 741 ? 12.25 12.047 37.312 1 93.12 741 ASN B O 1
ATOM 13635 N N . VAL B 1 742 ? 12.477 13.641 35.781 1 89.69 742 VAL B N 1
ATOM 13636 C CA . VAL B 1 742 ? 13.039 14.562 36.75 1 89.69 742 VAL B CA 1
ATOM 13637 C C . VAL B 1 742 ? 12.375 15.93 36.625 1 89.69 742 VAL B C 1
ATOM 13639 O O . VAL B 1 742 ? 12.695 16.844 37.375 1 89.69 742 VAL B O 1
ATOM 13642 N N . GLY B 1 743 ? 11.391 16.188 35.906 1 89.62 743 GLY B N 1
ATOM 13643 C CA . GLY B 1 743 ? 10.836 17.516 35.719 1 89.62 743 GLY B CA 1
ATOM 13644 C C . GLY B 1 743 ? 9.383 17.625 36.125 1 89.62 743 GLY B C 1
ATOM 13645 O O . GLY B 1 743 ? 8.758 16.625 36.469 1 89.62 743 GLY B O 1
ATOM 13646 N N . GLY B 1 744 ? 8.953 18.891 36.156 1 94.69 744 GLY B N 1
ATOM 13647 C CA . GLY B 1 744 ? 7.559 19.203 36.438 1 94.69 744 GLY B CA 1
ATOM 13648 C C . GLY B 1 744 ? 7.082 20.469 35.75 1 94.69 744 GLY B C 1
ATOM 13649 O O . GLY B 1 744 ? 7.887 21.344 35.438 1 94.69 744 GLY B O 1
ATOM 13650 N N . MET B 1 745 ? 5.793 20.531 35.562 1 96.12 745 MET B N 1
ATOM 13651 C CA . MET B 1 745 ? 5.168 21.656 34.844 1 96.12 745 MET B CA 1
ATOM 13652 C C . MET B 1 745 ? 3.697 21.766 35.25 1 96.12 745 MET B C 1
ATOM 13654 O O . MET B 1 745 ? 3.064 20.781 35.625 1 96.12 745 MET B O 1
ATOM 13658 N N . ARG B 1 746 ? 3.221 23 35.156 1 97.38 746 ARG B N 1
ATOM 13659 C CA . ARG B 1 746 ? 1.821 23.234 35.469 1 97.38 746 ARG B CA 1
ATOM 13660 C C . ARG B 1 746 ? 1.157 24.125 34.438 1 97.38 746 ARG B C 1
ATOM 13662 O O . ARG B 1 746 ? 1.758 25.094 33.969 1 97.38 746 ARG B O 1
ATOM 13669 N N . ASN B 1 747 ? -0.034 23.812 34 1 97.44 747 ASN B N 1
ATOM 13670 C CA . ASN B 1 747 ? -0.936 24.625 33.188 1 97.44 747 ASN B CA 1
ATOM 13671 C C . ASN B 1 747 ? -2.234 24.938 33.906 1 97.44 747 ASN B C 1
ATOM 13673 O O . ASN B 1 747 ? -2.934 24.016 34.344 1 97.44 747 ASN B O 1
ATOM 13677 N N . ARG B 1 748 ? -2.52 26.172 34.062 1 97.62 748 ARG B N 1
ATOM 13678 C CA . ARG B 1 748 ? -3.75 26.625 34.719 1 97.62 748 ARG B CA 1
ATOM 13679 C C . ARG B 1 748 ? -4.449 27.688 33.875 1 97.62 748 ARG B C 1
ATOM 13681 O O . ARG B 1 748 ? -3.799 28.594 33.344 1 97.62 748 ARG B O 1
ATOM 13688 N N . GLY B 1 749 ? -5.801 27.484 33.719 1 97.75 749 GLY B N 1
ATOM 13689 C CA . GLY B 1 749 ? -6.457 28.469 32.875 1 97.75 749 GLY B CA 1
ATOM 13690 C C . GLY B 1 749 ? -7.969 28.375 32.906 1 97.75 749 GLY B C 1
ATOM 13691 O O . GLY B 1 749 ? -8.539 27.719 33.781 1 97.75 749 GLY B O 1
ATOM 13692 N N . VAL B 1 750 ? -8.602 29.156 32.031 1 98.19 750 VAL B N 1
ATOM 13693 C CA . VAL B 1 750 ? -10.055 29.25 31.938 1 98.19 750 VAL B CA 1
ATOM 13694 C C . VAL B 1 750 ? -10.469 29.172 30.469 1 98.19 750 VAL B C 1
ATOM 13696 O O . VAL B 1 750 ? -9.828 29.766 29.609 1 98.19 750 VAL B O 1
ATOM 13699 N N . ASP B 1 751 ? -11.469 28.391 30.281 1 98 751 ASP B N 1
ATOM 13700 C CA . ASP B 1 751 ? -12.148 28.312 29 1 98 751 ASP B CA 1
ATOM 13701 C C . ASP B 1 751 ? -13.531 28.953 29.062 1 98 751 ASP B C 1
ATOM 13703 O O . ASP B 1 751 ? -14.281 28.734 30.016 1 98 751 ASP B O 1
ATOM 13707 N N . VAL B 1 752 ? -13.867 29.719 28.031 1 98 752 VAL B N 1
ATOM 13708 C CA . VAL B 1 752 ? -15.211 30.266 27.922 1 98 752 VAL B CA 1
ATOM 13709 C C . VAL B 1 752 ? -15.727 30.094 26.484 1 98 752 VAL B C 1
ATOM 13711 O O . VAL B 1 752 ? -15.039 30.438 25.531 1 98 752 VAL B O 1
ATOM 13714 N N . ASP B 1 753 ? -16.781 29.562 26.391 1 97 753 ASP B N 1
ATOM 13715 C CA . ASP B 1 753 ? -17.484 29.422 25.125 1 97 753 ASP B CA 1
ATOM 13716 C C . ASP B 1 753 ? -18.875 30.047 25.188 1 97 753 ASP B C 1
ATOM 13718 O O . ASP B 1 753 ? -19.656 29.75 26.094 1 97 753 ASP B O 1
ATOM 13722 N N . VAL B 1 754 ? -19.203 30.891 24.188 1 97.06 754 VAL B N 1
ATOM 13723 C CA . VAL B 1 754 ? -20.484 31.578 24.156 1 97.06 754 VAL B CA 1
ATOM 13724 C C . VAL B 1 754 ? -21.141 31.391 22.781 1 97.06 754 VAL B C 1
ATOM 13726 O O . VAL B 1 754 ? -20.484 31.578 21.75 1 97.06 754 VAL B O 1
ATOM 13729 N N . LYS B 1 755 ? -22.297 31.031 22.859 1 95.06 755 LYS B N 1
ATOM 13730 C CA . LYS B 1 755 ? -23.109 30.922 21.656 1 95.06 755 LYS B CA 1
ATOM 13731 C C . LYS B 1 755 ? -24.438 31.672 21.812 1 95.06 755 LYS B C 1
ATOM 13733 O O . LYS B 1 755 ? -25.062 31.594 22.875 1 95.06 755 LYS B O 1
ATOM 13738 N N . ALA B 1 756 ? -24.828 32.406 20.797 1 95.81 756 ALA B N 1
ATOM 13739 C CA . ALA B 1 756 ? -26.078 33.156 20.844 1 95.81 756 ALA B CA 1
ATOM 13740 C C . ALA B 1 756 ? -26.891 32.969 19.578 1 95.81 756 ALA B C 1
ATOM 13742 O O . ALA B 1 756 ? -26.391 33.219 18.469 1 95.81 756 ALA B O 1
ATOM 13743 N N . ASN B 1 757 ? -28.031 32.5 19.781 1 92.69 757 ASN B N 1
ATOM 13744 C CA . ASN B 1 757 ? -29 32.469 18.688 1 92.69 757 ASN B CA 1
ATOM 13745 C C . ASN B 1 757 ? -29.875 33.719 18.656 1 92.69 757 ASN B C 1
ATOM 13747 O O . ASN B 1 757 ? -31 33.688 19.188 1 92.69 757 ASN B O 1
ATOM 13751 N N . ILE B 1 758 ? -29.562 34.656 17.922 1 94.19 758 ILE B N 1
ATOM 13752 C CA . ILE B 1 758 ? -30.141 35.969 18 1 94.19 758 ILE B CA 1
ATOM 13753 C C . ILE B 1 758 ? -31.5 36 17.297 1 94.19 758 ILE B C 1
ATOM 13755 O O . ILE B 1 758 ? -32.469 36.5 17.844 1 94.19 758 ILE B O 1
ATOM 13759 N N . ILE B 1 759 ? -31.453 35.531 16.016 1 91.81 759 ILE B N 1
ATOM 13760 C CA . ILE B 1 759 ? -32.688 35.469 15.242 1 91.81 759 ILE B CA 1
ATOM 13761 C C . ILE B 1 759 ? -32.906 34.031 14.742 1 91.81 759 ILE B C 1
ATOM 13763 O O . ILE B 1 759 ? -31.969 33.406 14.227 1 91.81 759 ILE B O 1
ATOM 13767 N N . ASN B 1 760 ? -34.031 33.562 14.969 1 87 760 ASN B N 1
ATOM 13768 C CA . ASN B 1 760 ? -34.406 32.25 14.461 1 87 760 ASN B CA 1
ATOM 13769 C C . ASN B 1 760 ? -35.844 32.25 13.938 1 87 760 ASN B C 1
ATOM 13771 O O . ASN B 1 760 ? -36.781 31.797 14.633 1 87 760 ASN B O 1
ATOM 13775 N N . THR B 1 761 ? -35.969 32.719 12.758 1 85.06 761 THR B N 1
ATOM 13776 C CA . THR B 1 761 ? -37.25 32.719 12.086 1 85.06 761 THR B CA 1
ATOM 13777 C C . THR B 1 761 ? -37.219 31.844 10.844 1 85.06 761 THR B C 1
ATOM 13779 O O . THR B 1 761 ? -36.188 31.266 10.508 1 85.06 761 THR B O 1
ATOM 13782 N N . ARG B 1 762 ? -38.344 31.797 10.203 1 76.31 762 ARG B N 1
ATOM 13783 C CA . ARG B 1 762 ? -38.438 30.969 9.016 1 76.31 762 ARG B CA 1
ATOM 13784 C C . ARG B 1 762 ? -37.531 31.469 7.906 1 76.31 762 ARG B C 1
ATOM 13786 O O . ARG B 1 762 ? -36.875 30.656 7.223 1 76.31 762 ARG B O 1
ATOM 13793 N N . ASP B 1 763 ? -37.438 32.656 7.789 1 82.44 763 ASP B N 1
ATOM 13794 C CA . ASP B 1 763 ? -36.688 33.25 6.676 1 82.44 763 ASP B CA 1
ATOM 13795 C C . ASP B 1 763 ? -35.281 33.625 7.105 1 82.44 763 ASP B C 1
ATOM 13797 O O . ASP B 1 763 ? -34.375 33.625 6.285 1 82.44 763 ASP B O 1
ATOM 13801 N N . TRP B 1 764 ? -35.188 34 8.469 1 88.56 764 TRP B N 1
ATOM 13802 C CA . TRP B 1 764 ? -33.906 34.531 8.938 1 88.56 764 TRP B CA 1
ATOM 13803 C C . TRP B 1 764 ? -33.375 33.688 10.102 1 88.56 764 TRP B C 1
ATOM 13805 O O . TRP B 1 764 ? -34.094 33.406 11.055 1 88.56 764 TRP B O 1
ATOM 13815 N N . THR B 1 765 ? -32.219 33.25 9.977 1 90.75 765 THR B N 1
ATOM 13816 C CA . THR B 1 765 ? -31.484 32.688 11.109 1 90.75 765 THR B CA 1
ATOM 13817 C C . THR B 1 765 ? -30.156 33.406 11.289 1 90.75 765 THR B C 1
ATOM 13819 O O . THR B 1 765 ? -29.406 33.625 10.328 1 90.75 765 THR B O 1
ATOM 13822 N N . TRP B 1 766 ? -29.875 33.938 12.477 1 94 766 TRP B N 1
ATOM 13823 C CA . TRP B 1 766 ? -28.625 34.625 12.789 1 94 766 TRP B CA 1
ATOM 13824 C C . TRP B 1 766 ? -28.016 34.094 14.086 1 94 766 TRP B C 1
ATOM 13826 O O . TRP B 1 766 ? -28.594 34.281 15.164 1 94 766 TRP B O 1
ATOM 13836 N N . ASN B 1 767 ? -26.953 33.438 13.969 1 94.25 767 ASN B N 1
ATOM 13837 C CA . ASN B 1 767 ? -26.219 32.875 15.109 1 94.25 767 ASN B CA 1
ATOM 13838 C C . ASN B 1 767 ? -24.844 33.531 15.242 1 94.25 767 ASN B C 1
ATOM 13840 O O . ASN B 1 767 ? -24.172 33.781 14.242 1 94.25 767 ASN B O 1
ATOM 13844 N N . VAL B 1 768 ? -24.438 33.812 16.484 1 96.25 768 VAL B N 1
ATOM 13845 C CA . VAL B 1 768 ? -23.109 34.344 16.781 1 96.25 768 VAL B CA 1
ATOM 13846 C C . VAL B 1 768 ? -22.422 33.438 17.812 1 96.25 768 VAL B C 1
ATOM 13848 O O . VAL B 1 768 ? -23.062 32.938 18.734 1 96.25 768 VAL B O 1
ATOM 13851 N N . ARG B 1 769 ? -21.188 33.156 17.625 1 95.81 769 ARG B N 1
ATOM 13852 C CA . ARG B 1 769 ? -20.422 32.375 18.578 1 95.81 769 ARG B CA 1
ATOM 13853 C C . ARG B 1 769 ? -19.094 33.031 18.891 1 95.81 769 ARG B C 1
ATOM 13855 O O . ARG B 1 769 ? -18.516 33.75 18.062 1 95.81 769 ARG B O 1
ATOM 13862 N N . ALA B 1 770 ? -18.578 32.812 20.047 1 97.25 770 ALA B N 1
ATOM 13863 C CA . ALA B 1 770 ? -17.281 33.281 20.5 1 97.25 770 ALA B CA 1
ATOM 13864 C C . ALA B 1 770 ? -16.688 32.375 21.578 1 97.25 770 ALA B C 1
ATOM 13866 O O . ALA B 1 770 ? -17.422 31.766 22.344 1 97.25 770 ALA B O 1
ATOM 13867 N N . ASN B 1 771 ? -15.406 32.25 21.547 1 96.69 771 ASN B N 1
ATOM 13868 C CA . ASN B 1 771 ? -14.719 31.531 22.609 1 96.69 771 ASN B CA 1
ATOM 13869 C C . ASN B 1 771 ? -13.398 32.219 22.969 1 96.69 771 ASN B C 1
ATOM 13871 O O . ASN B 1 771 ? -12.844 32.969 22.188 1 96.69 771 ASN B O 1
ATOM 13875 N N . PHE B 1 772 ? -13.039 31.922 24.172 1 95 772 PHE B N 1
ATOM 13876 C CA . PHE B 1 772 ? -11.805 32.5 24.688 1 95 772 PHE B CA 1
ATOM 13877 C C . PHE B 1 772 ? -11.125 31.547 25.656 1 95 772 PHE B C 1
ATOM 13879 O O . PHE B 1 772 ? -11.797 30.812 26.391 1 95 772 PHE B O 1
ATOM 13886 N N . ASN B 1 773 ? -9.797 31.516 25.656 1 98 773 ASN B N 1
ATOM 13887 C CA . ASN B 1 773 ? -9 30.734 26.594 1 98 773 ASN B CA 1
ATOM 13888 C C . ASN B 1 773 ? -7.82 31.531 27.141 1 98 773 ASN B C 1
ATOM 13890 O O . ASN B 1 773 ? -7.172 32.281 26.391 1 98 773 ASN B O 1
ATOM 13894 N N . TYR B 1 774 ? -7.645 31.422 28.375 1 98.06 774 TYR B N 1
ATOM 13895 C CA . TYR B 1 774 ? -6.434 31.891 29.031 1 98.06 774 TYR B CA 1
ATOM 13896 C C . TYR B 1 774 ? -5.707 30.734 29.719 1 98.06 774 TYR B C 1
ATOM 13898 O O . TYR B 1 774 ? -6.301 30 30.516 1 98.06 774 TYR B O 1
ATOM 13906 N N . ASN B 1 775 ? -4.457 30.562 29.438 1 97.88 775 ASN B N 1
ATOM 13907 C CA . ASN B 1 775 ? -3.645 29.5 30.031 1 97.88 775 ASN B CA 1
ATOM 13908 C C . ASN B 1 775 ? -2.318 30.047 30.547 1 97.88 775 ASN B C 1
ATOM 13910 O O . ASN B 1 775 ? -1.541 30.625 29.797 1 97.88 775 ASN B O 1
ATOM 13914 N N . LYS B 1 776 ? -2.059 29.812 31.781 1 97.25 776 LYS B N 1
ATOM 13915 C CA . LYS B 1 776 ? -0.762 30.125 32.375 1 97.25 776 LYS B CA 1
ATOM 13916 C C . LYS B 1 776 ? 0.099 28.875 32.5 1 97.25 776 LYS B C 1
ATOM 13918 O O . LYS B 1 776 ? -0.244 27.953 33.25 1 97.25 776 LYS B O 1
ATOM 13923 N N . ASN B 1 777 ? 1.104 28.906 31.812 1 96.56 777 ASN B N 1
ATOM 13924 C CA . ASN B 1 777 ? 2.08 27.812 31.859 1 96.56 777 ASN B CA 1
ATOM 13925 C C . ASN B 1 777 ? 3.232 28.156 32.812 1 96.56 777 ASN B C 1
ATOM 13927 O O . ASN B 1 777 ? 3.691 29.297 32.844 1 96.56 777 ASN B O 1
ATOM 13931 N N . GLU B 1 778 ? 3.689 27.109 33.562 1 96.75 778 GLU B N 1
ATOM 13932 C CA . GLU B 1 778 ? 4.777 27.328 34.5 1 96.75 778 GLU B CA 1
ATOM 13933 C C . GLU B 1 778 ? 5.609 26.062 34.688 1 96.75 778 GLU B C 1
ATOM 13935 O O . GLU B 1 778 ? 5.062 24.984 34.938 1 96.75 778 GLU B O 1
ATOM 13940 N N . ILE B 1 779 ? 6.926 26.25 34.656 1 96.62 779 ILE B N 1
ATOM 13941 C CA . ILE B 1 779 ? 7.824 25.172 35.031 1 96.62 779 ILE B CA 1
ATOM 13942 C C . ILE B 1 779 ? 7.934 25.094 36.531 1 96.62 779 ILE B C 1
ATOM 13944 O O . ILE B 1 779 ? 8.25 26.078 37.188 1 96.62 779 ILE B O 1
ATOM 13948 N N . THR B 1 780 ? 7.734 23.891 37.062 1 96.44 780 THR B N 1
ATOM 13949 C CA . THR B 1 780 ? 7.738 23.781 38.531 1 96.44 780 THR B CA 1
ATOM 13950 C C . THR B 1 780 ? 9.039 23.156 39 1 96.44 780 THR B C 1
ATOM 13952 O O . THR B 1 780 ? 9.469 23.406 40.125 1 96.44 780 THR B O 1
ATOM 13955 N N . ASP B 1 781 ? 9.625 22.297 38.188 1 94.44 781 ASP B N 1
ATOM 13956 C CA . ASP B 1 781 ? 10.867 21.641 38.562 1 94.44 781 ASP B CA 1
ATOM 13957 C C . ASP B 1 781 ? 11.688 21.266 37.344 1 94.44 781 ASP B C 1
ATOM 13959 O O . ASP B 1 781 ? 11.133 20.906 36.312 1 94.44 781 ASP B O 1
ATOM 13963 N N . LEU B 1 782 ? 12.984 21.375 37.562 1 94 782 LEU B N 1
ATOM 13964 C CA . LEU B 1 782 ? 13.938 20.891 36.562 1 94 782 LEU B CA 1
ATOM 13965 C C . LEU B 1 782 ? 14.836 19.812 37.156 1 94 782 LEU B C 1
ATOM 13967 O O . LEU B 1 782 ? 14.695 19.453 38.344 1 94 782 LEU B O 1
ATOM 13971 N N . TYR B 1 783 ? 15.672 19.266 36.344 1 90.12 783 TYR B N 1
ATOM 13972 C CA . TYR B 1 783 ? 16.5 18.172 36.844 1 90.12 783 TYR B CA 1
ATOM 13973 C C . TYR B 1 783 ? 17.531 18.688 37.844 1 90.12 783 TYR B C 1
ATOM 13975 O O . TYR B 1 783 ? 17.984 19.828 37.75 1 90.12 783 TYR B O 1
ATOM 13983 N N . ASP B 1 784 ? 17.875 17.844 38.906 1 87 784 ASP B N 1
ATOM 13984 C CA . ASP B 1 784 ? 18.922 18.031 39.906 1 87 784 ASP B CA 1
ATOM 13985 C C . ASP B 1 784 ? 18.703 19.328 40.688 1 87 784 ASP B C 1
ATOM 13987 O O . ASP B 1 784 ? 19.672 20 41.031 1 87 784 ASP B O 1
ATOM 13991 N N . GLY B 1 785 ? 17.484 19.781 40.719 1 87.38 785 GLY B N 1
ATOM 13992 C CA . GLY B 1 785 ? 17.156 20.984 41.469 1 87.38 785 GLY B CA 1
ATOM 13993 C C . GLY B 1 785 ? 17.594 22.266 40.781 1 87.38 785 GLY B C 1
ATOM 13994 O O . GLY B 1 785 ? 17.672 23.312 41.406 1 87.38 785 GLY B O 1
ATOM 13995 N N . LEU B 1 786 ? 17.828 22.172 39.562 1 91.31 786 LEU B N 1
ATOM 13996 C CA . LEU B 1 786 ? 18.234 23.344 38.812 1 91.31 786 LEU B CA 1
ATOM 13997 C C . LEU B 1 786 ? 17.109 24.375 38.75 1 91.31 786 LEU B C 1
ATOM 13999 O O . LEU B 1 786 ? 15.945 24.016 38.625 1 91.31 786 LEU B O 1
ATOM 14003 N N . ASP B 1 787 ? 17.562 25.562 38.844 1 92.69 787 ASP B N 1
ATOM 14004 C CA . ASP B 1 787 ? 16.578 26.641 38.812 1 92.69 787 ASP B CA 1
ATOM 14005 C C . ASP B 1 787 ? 16.406 27.203 37.375 1 92.69 787 ASP B C 1
ATOM 14007 O O . ASP B 1 787 ? 15.344 27.703 37.031 1 92.69 787 ASP B O 1
ATOM 14011 N N . GLU B 1 788 ? 17.5 27.281 36.75 1 92.06 788 GLU B N 1
ATOM 14012 C CA . GLU B 1 788 ? 17.422 27.859 35.406 1 92.06 788 GLU B CA 1
ATOM 14013 C C . GLU B 1 788 ? 18.312 27.109 34.438 1 92.06 788 GLU B C 1
ATOM 14015 O O . GLU B 1 788 ? 19.344 26.562 34.812 1 92.06 788 GLU B O 1
ATOM 14020 N N . LEU B 1 789 ? 17.844 27.078 33.25 1 90.06 789 LEU B N 1
ATOM 14021 C CA . LEU B 1 789 ? 18.562 26.5 32.125 1 90.06 789 LEU B CA 1
ATOM 14022 C C . LEU B 1 789 ? 18.453 27.391 30.891 1 90.06 789 LEU B C 1
ATOM 14024 O O . LEU B 1 789 ? 17.562 27.203 30.047 1 90.06 789 LEU B O 1
ATOM 14028 N N . PRO B 1 790 ? 19.422 28.297 30.703 1 89.62 790 PRO B N 1
ATOM 14029 C CA . PRO B 1 790 ? 19.375 29.219 29.562 1 89.62 790 PRO B CA 1
ATOM 14030 C C . PRO B 1 790 ? 19.844 28.562 28.266 1 89.62 790 PRO B C 1
ATOM 14032 O O . PRO B 1 790 ? 20.766 27.75 28.281 1 89.62 790 PRO B O 1
ATOM 14035 N N . PHE B 1 791 ? 19.109 28.812 27.266 1 87.25 791 PHE B N 1
ATOM 14036 C CA . PHE B 1 791 ? 19.516 28.516 25.891 1 87.25 791 PHE B CA 1
ATOM 14037 C C . PHE B 1 791 ? 19.844 29.797 25.125 1 87.25 791 PHE B C 1
ATOM 14039 O O . PHE B 1 791 ? 19.016 30.297 24.359 1 87.25 791 PHE B O 1
ATOM 14046 N N . LEU B 1 792 ? 20.984 30.25 25.219 1 78.75 792 LEU B N 1
ATOM 14047 C CA . LEU B 1 792 ? 21.375 31.578 24.766 1 78.75 792 LEU B CA 1
ATOM 14048 C C . LEU B 1 792 ? 21.297 31.688 23.25 1 78.75 792 LEU B C 1
ATOM 14050 O O . LEU B 1 792 ? 20.891 32.719 22.719 1 78.75 792 LEU B O 1
ATOM 14054 N N . ASN B 1 793 ? 21.609 30.594 22.578 1 79.81 793 ASN B N 1
ATOM 14055 C CA . ASN B 1 793 ? 21.562 30.609 21.125 1 79.81 793 ASN B CA 1
ATOM 14056 C C . ASN B 1 793 ? 20.125 30.75 20.609 1 79.81 793 ASN B C 1
ATOM 14058 O O . ASN B 1 793 ? 19.906 31.203 19.484 1 79.81 793 ASN B O 1
ATOM 14062 N N . ALA B 1 794 ? 19.25 30.406 21.391 1 85.62 794 ALA B N 1
ATOM 14063 C CA . ALA B 1 794 ? 17.844 30.469 21 1 85.62 794 ALA B CA 1
ATOM 14064 C C . ALA B 1 794 ? 17.125 31.609 21.688 1 85.62 794 ALA B C 1
ATOM 14066 O O . ALA B 1 794 ? 15.945 31.875 21.422 1 85.62 794 ALA B O 1
ATOM 14067 N N . ASN B 1 795 ? 17.75 32.375 22.547 1 92.5 795 ASN B N 1
ATOM 14068 C CA . ASN B 1 795 ? 17.188 33.5 23.297 1 92.5 795 ASN B CA 1
ATOM 14069 C C . ASN B 1 795 ? 15.992 33.062 24.141 1 92.5 795 ASN B C 1
ATOM 14071 O O . ASN B 1 795 ? 14.992 33.781 24.203 1 92.5 795 ASN B O 1
ATOM 14075 N N . VAL B 1 796 ? 16.016 31.844 24.625 1 94.12 796 VAL B N 1
ATOM 14076 C CA . VAL B 1 796 ? 14.977 31.359 25.516 1 94.12 796 VAL B CA 1
ATOM 14077 C C . VAL B 1 796 ? 15.602 30.797 26.797 1 94.12 796 VAL B C 1
ATOM 14079 O O . VAL B 1 796 ? 16.812 30.562 26.844 1 94.12 796 VAL B O 1
ATOM 14082 N N . ILE B 1 797 ? 14.781 30.688 27.828 1 94.44 797 ILE B N 1
ATOM 14083 C CA . ILE B 1 797 ? 15.266 30.156 29.094 1 94.44 797 ILE B CA 1
ATOM 14084 C C . ILE B 1 797 ? 14.188 29.297 29.75 1 94.44 797 ILE B C 1
ATOM 14086 O O . ILE B 1 797 ? 12.992 29.609 29.656 1 94.44 797 ILE B O 1
ATOM 14090 N N . TYR B 1 798 ? 14.648 28.125 30.266 1 93.81 798 TYR B N 1
ATOM 14091 C CA . TYR B 1 798 ? 13.812 27.406 31.219 1 93.81 798 TYR B CA 1
ATOM 14092 C C . TYR B 1 798 ? 14.117 27.828 32.656 1 93.81 798 TYR B C 1
ATOM 14094 O O . TYR B 1 798 ? 15.234 27.656 33.125 1 93.81 798 TYR B O 1
ATOM 14102 N N . LYS B 1 799 ? 13.141 28.422 33.25 1 95.81 799 LYS B N 1
ATOM 14103 C CA . LYS B 1 799 ? 13.312 28.844 34.625 1 95.81 799 LYS B CA 1
ATOM 14104 C C . LYS B 1 799 ? 12.117 28.438 35.469 1 95.81 799 LYS B C 1
ATOM 14106 O O . LYS B 1 799 ? 10.969 28.625 35.062 1 95.81 799 LYS B O 1
ATOM 14111 N N . VAL B 1 800 ? 12.422 27.859 36.656 1 96.19 800 VAL B N 1
ATOM 14112 C CA . VAL B 1 800 ? 11.359 27.453 37.562 1 96.19 800 VAL B CA 1
ATOM 14113 C C . VAL B 1 800 ? 10.523 28.688 37.938 1 96.19 800 VAL B C 1
ATOM 14115 O O . VAL B 1 800 ? 11.07 29.734 38.281 1 96.19 800 VAL B O 1
ATOM 14118 N N . GLY B 1 801 ? 9.258 28.531 37.75 1 95.5 801 GLY B N 1
ATOM 14119 C CA . GLY B 1 801 ? 8.344 29.625 38.094 1 95.5 801 GLY B CA 1
ATOM 14120 C C . GLY B 1 801 ? 7.922 30.422 36.875 1 95.5 801 GLY B C 1
ATOM 14121 O O . GLY B 1 801 ? 7.051 31.297 36.969 1 95.5 801 GLY B O 1
ATOM 14122 N N . HIS B 1 802 ? 8.539 30.234 35.781 1 95.94 802 HIS B N 1
ATOM 14123 C CA . HIS B 1 802 ? 8.234 30.969 34.562 1 95.94 802 HIS B CA 1
ATOM 14124 C C . HIS B 1 802 ? 7.715 30.031 33.469 1 95.94 802 HIS B C 1
ATOM 14126 O O . HIS B 1 802 ? 7.789 28.797 33.625 1 95.94 802 HIS B O 1
ATOM 14132 N N . ASP B 1 803 ? 7.27 30.719 32.438 1 94.12 803 ASP B N 1
ATOM 14133 C CA . ASP B 1 803 ? 6.73 29.984 31.297 1 94.12 803 ASP B CA 1
ATOM 14134 C C . ASP B 1 803 ? 7.84 29.266 30.531 1 94.12 803 ASP B C 1
ATOM 14136 O O . ASP B 1 803 ? 8.977 29.734 30.484 1 94.12 803 ASP B O 1
ATOM 14140 N N . ALA B 1 804 ? 7.484 28.125 29.859 1 93.88 804 ALA B N 1
ATOM 14141 C CA . ALA B 1 804 ? 8.453 27.328 29.125 1 93.88 804 ALA B CA 1
ATOM 14142 C C . ALA B 1 804 ? 8.961 28.062 27.891 1 93.88 804 ALA B C 1
ATOM 14144 O O . ALA B 1 804 ? 9.992 27.688 27.312 1 93.88 804 ALA B O 1
ATOM 14145 N N . GLY B 1 805 ? 8.266 29.047 27.438 1 94.31 805 GLY B N 1
ATOM 14146 C CA . GLY B 1 805 ? 8.68 29.797 26.25 1 94.31 805 GLY B CA 1
ATOM 14147 C C . GLY B 1 805 ? 9.203 31.172 26.562 1 94.31 805 GLY B C 1
ATOM 14148 O O . GLY B 1 805 ? 9.18 32.062 25.703 1 94.31 805 GLY B O 1
ATOM 14149 N N . SER B 1 806 ? 9.75 31.406 27.719 1 96.19 806 SER B N 1
ATOM 14150 C CA . SER B 1 806 ? 10.188 32.719 28.141 1 96.19 806 SER B CA 1
ATOM 14151 C C . SER B 1 806 ? 11.414 33.188 27.375 1 96.19 806 SER B C 1
ATOM 14153 O O . SER B 1 806 ? 12.398 32.469 27.266 1 96.19 806 SER B O 1
ATOM 14155 N N . PHE B 1 807 ? 11.281 34.375 26.859 1 97.12 807 PHE B N 1
ATOM 14156 C CA . PHE B 1 807 ? 12.414 34.969 26.141 1 97.12 807 PHE B CA 1
ATOM 14157 C C . PHE B 1 807 ? 13.438 35.531 27.125 1 97.12 807 PHE B C 1
ATOM 14159 O O . PHE B 1 807 ? 13.062 36.062 28.172 1 97.12 807 PHE B O 1
ATOM 14166 N N . TYR B 1 808 ? 14.68 35.406 26.75 1 96.25 808 TYR B N 1
ATOM 14167 C CA . TYR B 1 808 ? 15.828 35.75 27.578 1 96.25 808 TYR B CA 1
ATOM 14168 C C . TYR B 1 808 ? 16.938 36.375 26.719 1 96.25 808 TYR B C 1
ATOM 14170 O O . TYR B 1 808 ? 17.641 35.656 26 1 96.25 808 TYR B O 1
ATOM 14178 N N . CYS B 1 809 ? 17.078 37.625 26.812 1 95.56 809 CYS B N 1
ATOM 14179 C CA . CYS B 1 809 ? 18.109 38.312 26.047 1 95.56 809 CYS B CA 1
ATOM 14180 C C . CYS B 1 809 ? 18.391 39.719 26.609 1 95.56 809 CYS B C 1
ATOM 14182 O O . CYS B 1 809 ? 17.781 40.094 27.609 1 95.56 809 CYS B O 1
ATOM 14184 N N . VAL B 1 810 ? 19.375 40.375 26.016 1 96.19 810 VAL B N 1
ATOM 14185 C CA . VAL B 1 810 ? 19.781 41.719 26.438 1 96.19 810 VAL B CA 1
ATOM 14186 C C . VAL B 1 810 ? 18.766 42.75 25.938 1 96.19 810 VAL B C 1
ATOM 14188 O O . VAL B 1 810 ? 18.281 42.625 24.812 1 96.19 810 VAL B O 1
ATOM 14191 N N . LYS B 1 811 ? 18.406 43.719 26.766 1 96.56 811 LYS B N 1
ATOM 14192 C CA . LYS B 1 811 ? 17.453 44.75 26.391 1 96.56 811 LYS B CA 1
ATOM 14193 C C . LYS B 1 811 ? 18.141 45.875 25.641 1 96.56 811 LYS B C 1
ATOM 14195 O O . LYS B 1 811 ? 19.141 46.438 26.109 1 96.56 811 LYS B O 1
ATOM 14200 N N . TYR B 1 812 ? 17.625 46.188 24.516 1 96.69 812 TYR B N 1
ATOM 14201 C CA . TYR B 1 812 ? 18.109 47.281 23.672 1 96.69 812 TYR B CA 1
ATOM 14202 C C . TYR B 1 812 ? 17.578 48.625 24.156 1 96.69 812 TYR B C 1
ATOM 14204 O O . TYR B 1 812 ? 16.406 48.719 24.516 1 96.69 812 TYR B O 1
ATOM 14212 N N . ALA B 1 813 ? 18.453 49.656 24.234 1 96.12 813 ALA B N 1
ATOM 14213 C CA . ALA B 1 813 ? 18.062 50.969 24.797 1 96.12 813 ALA B CA 1
ATOM 14214 C C . ALA B 1 813 ? 17.984 52.031 23.703 1 96.12 813 ALA B C 1
ATOM 14216 O O . ALA B 1 813 ? 17.656 53.188 23.984 1 96.12 813 ALA B O 1
ATOM 14217 N N . GLY B 1 814 ? 18.281 51.688 22.469 1 95.69 814 GLY B N 1
ATOM 14218 C CA . GLY B 1 814 ? 18.188 52.656 21.391 1 95.69 814 GLY B CA 1
ATOM 14219 C C . GLY B 1 814 ? 19.547 53.125 20.891 1 95.69 814 GLY B C 1
ATOM 14220 O O . GLY B 1 814 ? 20.562 52.5 21.125 1 95.69 814 GLY B O 1
ATOM 14221 N N . VAL B 1 815 ? 19.531 54.25 20.094 1 97.38 815 VAL B N 1
ATOM 14222 C CA . VAL B 1 815 ? 20.719 54.844 19.516 1 97.38 815 VAL B CA 1
ATOM 14223 C C . VAL B 1 815 ? 21 56.188 20.156 1 97.38 815 VAL B C 1
ATOM 14225 O O . VAL B 1 815 ? 20.094 57.031 20.328 1 97.38 815 VAL B O 1
ATOM 14228 N N . ASP B 1 816 ? 22.312 56.344 20.562 1 96.94 816 ASP B N 1
ATOM 14229 C CA . ASP B 1 816 ? 22.719 57.625 21.109 1 96.94 816 ASP B CA 1
ATOM 14230 C C . ASP B 1 816 ? 22.766 58.688 20.016 1 96.94 816 ASP B C 1
ATOM 14232 O O . ASP B 1 816 ? 23.562 58.625 19.078 1 96.94 816 ASP B O 1
ATOM 14236 N N . PRO B 1 817 ? 21.906 59.688 20.125 1 96 817 PRO B N 1
ATOM 14237 C CA . PRO B 1 817 ? 21.859 60.719 19.062 1 96 817 PRO B CA 1
ATOM 14238 C C . PRO B 1 817 ? 23.172 61.469 18.922 1 96 817 PRO B C 1
ATOM 14240 O O . PRO B 1 817 ? 23.406 62.094 17.891 1 96 817 PRO B O 1
ATOM 14243 N N . ARG B 1 818 ? 24.156 61.469 19.875 1 95.56 818 ARG B N 1
ATOM 14244 C CA . ARG B 1 818 ? 25.391 62.219 19.875 1 95.56 818 ARG B CA 1
ATOM 14245 C C . ARG B 1 818 ? 26.438 61.562 18.969 1 95.56 818 ARG B C 1
ATOM 14247 O O . ARG B 1 818 ? 27.219 62.281 18.312 1 95.56 818 ARG B O 1
ATOM 14254 N N . ASP B 1 819 ? 26.375 60.25 19.016 1 95.56 819 ASP B N 1
ATOM 14255 C CA . ASP B 1 819 ? 27.453 59.594 18.266 1 95.56 819 ASP B CA 1
ATOM 14256 C C . ASP B 1 819 ? 26.922 58.438 17.422 1 95.56 819 ASP B C 1
ATOM 14258 O O . ASP B 1 819 ? 27.672 57.844 16.656 1 95.56 819 ASP B O 1
ATOM 14262 N N . GLY B 1 820 ? 25.672 58.188 17.469 1 96.56 820 GLY B N 1
ATOM 14263 C CA . GLY B 1 820 ? 25.062 57.188 16.625 1 96.56 820 GLY B CA 1
ATOM 14264 C C . GLY B 1 820 ? 25.344 55.75 17.094 1 96.56 820 GLY B C 1
ATOM 14265 O O . GLY B 1 820 ? 25.016 54.781 16.406 1 96.56 820 GLY B O 1
ATOM 14266 N N . GLN B 1 821 ? 25.891 55.531 18.266 1 96.62 821 GLN B N 1
ATOM 14267 C CA . GLN B 1 821 ? 26.203 54.219 18.797 1 96.62 821 GLN B CA 1
ATOM 14268 C C . GLN B 1 821 ? 24.984 53.562 19.438 1 96.62 821 GLN B C 1
ATOM 14270 O O . GLN B 1 821 ? 24.094 54.281 19.938 1 96.62 821 GLN B O 1
ATOM 14275 N N . GLN B 1 822 ? 25.047 52.281 19.406 1 96.75 822 GLN B N 1
ATOM 14276 C CA . GLN B 1 822 ? 23.984 51.5 20.031 1 96.75 822 GLN B CA 1
ATOM 14277 C C . GLN B 1 822 ? 24.125 51.5 21.562 1 96.75 822 GLN B C 1
ATOM 14279 O O . GLN B 1 822 ? 25.234 51.562 22.078 1 96.75 822 GLN B O 1
ATOM 14284 N N . MET B 1 823 ? 23.016 51.531 22.219 1 97.25 823 MET B N 1
ATOM 14285 C CA . MET B 1 823 ? 23 51.438 23.672 1 97.25 823 MET B CA 1
ATOM 14286 C C . MET B 1 823 ? 22.125 50.281 24.156 1 97.25 823 MET B C 1
ATOM 14288 O O . MET B 1 823 ? 21.188 49.875 23.469 1 97.25 823 MET B O 1
ATOM 14292 N N . TRP B 1 824 ? 22.516 49.656 25.25 1 97.56 824 TRP B N 1
ATOM 14293 C CA . TRP B 1 824 ? 21.797 48.562 25.891 1 97.56 824 TRP B CA 1
ATOM 14294 C C . TRP B 1 824 ? 21.594 48.844 27.375 1 97.56 824 TRP B C 1
ATOM 14296 O O . TRP B 1 824 ? 22.234 49.75 27.938 1 97.56 824 TRP B O 1
ATOM 14306 N N . TYR B 1 825 ? 20.656 48.125 27.953 1 96.94 825 TYR B N 1
ATOM 14307 C CA . TYR B 1 825 ? 20.484 48.156 29.391 1 96.94 825 TYR B CA 1
ATOM 14308 C C . TYR B 1 825 ? 21.203 47 30.062 1 96.94 825 TYR B C 1
ATOM 14310 O O . TYR B 1 825 ? 21.125 45.875 29.594 1 96.94 825 TYR B O 1
ATOM 14318 N N . THR B 1 826 ? 21.953 47.25 31.078 1 95.31 826 THR B N 1
ATOM 14319 C CA . THR B 1 826 ? 22.516 46.188 31.891 1 95.31 826 THR B CA 1
ATOM 14320 C C . THR B 1 826 ? 21.422 45.5 32.719 1 95.31 826 THR B C 1
ATOM 14322 O O . THR B 1 826 ? 20.297 46 32.812 1 95.31 826 THR B O 1
ATOM 14325 N N . LYS B 1 827 ? 21.781 44.406 33.312 1 92.12 827 LYS B N 1
ATOM 14326 C CA . LYS B 1 827 ? 20.812 43.688 34.156 1 92.12 827 LYS B CA 1
ATOM 14327 C C . LYS B 1 827 ? 20.297 44.562 35.281 1 92.12 827 LYS B C 1
ATOM 14329 O O . LYS B 1 827 ? 19.156 44.406 35.719 1 92.12 827 LYS B O 1
ATOM 14334 N N . ASP B 1 828 ? 21.078 45.625 35.719 1 92.19 828 ASP B N 1
ATOM 14335 C CA . ASP B 1 828 ? 20.719 46.531 36.812 1 92.19 828 ASP B CA 1
ATOM 14336 C C . ASP B 1 828 ? 19.984 47.75 36.281 1 92.19 828 ASP B C 1
ATOM 14338 O O . ASP B 1 828 ? 19.578 48.625 37.062 1 92.19 828 ASP B O 1
ATOM 14342 N N . GLY B 1 829 ? 19.812 47.906 35.031 1 92.5 829 GLY B N 1
ATOM 14343 C CA . GLY B 1 829 ? 19.016 48.969 34.469 1 92.5 829 GLY B CA 1
ATOM 14344 C C . GLY B 1 829 ? 19.844 50.156 34 1 92.5 829 GLY B C 1
ATOM 14345 O O . GLY B 1 829 ? 19.297 51.188 33.625 1 92.5 829 GLY B O 1
ATOM 14346 N N . ASN B 1 830 ? 21.203 50.062 34.062 1 95.06 830 ASN B N 1
ATOM 14347 C CA . ASN B 1 830 ? 22.062 51.156 33.625 1 95.06 830 ASN B CA 1
ATOM 14348 C C . ASN B 1 830 ? 22.297 51.125 32.094 1 95.06 830 ASN B C 1
ATOM 14350 O O . ASN B 1 830 ? 22.281 50.031 31.5 1 95.06 830 ASN B O 1
ATOM 14354 N N . LEU B 1 831 ? 22.422 52.281 31.578 1 96.31 831 LEU B N 1
ATOM 14355 C CA . LEU B 1 831 ? 22.734 52.375 30.141 1 96.31 831 LEU B CA 1
ATOM 14356 C C . LEU B 1 831 ? 24.203 52.062 29.891 1 96.31 831 LEU B C 1
ATOM 14358 O O . LEU B 1 831 ? 25.078 52.469 30.641 1 96.31 831 LEU B O 1
ATOM 14362 N N . THR B 1 832 ? 24.406 51.25 28.906 1 96.19 832 THR B N 1
ATOM 14363 C CA . THR B 1 832 ? 25.766 50.906 28.516 1 96.19 832 THR B CA 1
ATOM 14364 C C . THR B 1 832 ? 25.891 50.844 27 1 96.19 832 THR B C 1
ATOM 14366 O O . THR B 1 832 ? 24.906 50.656 26.297 1 96.19 832 THR B O 1
ATOM 14369 N N . LYS B 1 833 ? 27.141 51.094 26.422 1 95.88 833 LYS B N 1
ATOM 14370 C CA . LYS B 1 833 ? 27.422 50.969 25 1 95.88 833 LYS B CA 1
ATOM 14371 C C . LYS B 1 833 ? 28.172 49.688 24.688 1 95.88 833 LYS B C 1
ATOM 14373 O O . LYS B 1 833 ? 28.531 49.406 23.531 1 95.88 833 LYS B O 1
ATOM 14378 N N . VAL B 1 834 ? 28.344 48.875 25.828 1 95.38 834 VAL B N 1
ATOM 14379 C CA . VAL B 1 834 ? 29.031 47.594 25.656 1 95.38 834 VAL B CA 1
ATOM 14380 C C . VAL B 1 834 ? 28.031 46.469 25.797 1 95.38 834 VAL B C 1
ATOM 14382 O O . VAL B 1 834 ? 27.406 46.281 26.844 1 95.38 834 VAL B O 1
ATOM 14385 N N . PHE B 1 835 ? 27.891 45.688 24.688 1 94.81 835 PHE B N 1
ATOM 14386 C CA . PHE B 1 835 ? 27 44.531 24.672 1 94.81 835 PHE B CA 1
ATOM 14387 C C . PHE B 1 835 ? 27.641 43.375 25.422 1 94.81 835 PHE B C 1
ATOM 14389 O O . PHE B 1 835 ? 28.797 43 25.188 1 94.81 835 PHE B O 1
ATOM 14396 N N . ASN B 1 836 ? 26.922 42.812 26.359 1 94.44 836 ASN B N 1
ATOM 14397 C CA . ASN B 1 836 ? 27.344 41.594 27.062 1 94.44 836 ASN B CA 1
ATOM 14398 C C . ASN B 1 836 ? 26.156 40.656 27.312 1 94.44 836 ASN B C 1
ATOM 14400 O O . ASN B 1 836 ? 25.375 40.844 28.234 1 94.44 836 ASN B O 1
ATOM 14404 N N . GLU B 1 837 ? 26.172 39.594 26.531 1 92.5 837 GLU B N 1
ATOM 14405 C CA . GLU B 1 837 ? 25.047 38.656 26.594 1 92.5 837 GLU B CA 1
ATOM 14406 C C . GLU B 1 837 ? 25.031 37.906 27.922 1 92.5 837 GLU B C 1
ATOM 14408 O O . GLU B 1 837 ? 23.969 37.719 28.516 1 92.5 837 GLU B O 1
ATOM 14413 N N . THR B 1 838 ? 26.141 37.406 28.391 1 90.25 838 THR B N 1
ATOM 14414 C CA . THR B 1 838 ? 26.25 36.594 29.578 1 90.25 838 THR B CA 1
ATOM 14415 C C . THR B 1 838 ? 25.875 37.375 30.828 1 90.25 838 THR B C 1
ATOM 14417 O O . THR B 1 838 ? 25.203 36.844 31.719 1 90.25 838 THR B O 1
ATOM 14420 N N . ARG B 1 839 ? 26.203 38.594 30.812 1 91 839 ARG B N 1
ATOM 14421 C CA . ARG B 1 839 ? 26.031 39.406 32 1 91 839 ARG B CA 1
ATOM 14422 C C . ARG B 1 839 ? 24.672 40.094 32 1 91 839 ARG B C 1
ATOM 14424 O O . ARG B 1 839 ? 24.047 40.25 33.062 1 91 839 ARG B O 1
ATOM 14431 N N . ASP B 1 840 ? 24.234 40.469 30.891 1 94.44 840 ASP B N 1
ATOM 14432 C CA . ASP B 1 840 ? 23.172 41.469 30.875 1 94.44 840 ASP B CA 1
ATOM 14433 C C . ASP B 1 840 ? 21.859 40.844 30.391 1 94.44 840 ASP B C 1
ATOM 14435 O O . ASP B 1 840 ? 20.812 41.5 30.391 1 94.44 840 ASP B O 1
ATOM 14439 N N . SER B 1 841 ? 21.859 39.562 29.969 1 95.25 841 SER B N 1
ATOM 14440 C CA . SER B 1 841 ? 20.609 38.906 29.562 1 95.25 841 SER B CA 1
ATOM 14441 C C . SER B 1 841 ? 19.625 38.844 30.719 1 95.25 841 SER B C 1
ATOM 14443 O O . SER B 1 841 ? 20.031 38.594 31.859 1 95.25 841 SER B O 1
ATOM 14445 N N . GLN B 1 842 ? 18.406 39.062 30.391 1 94 842 GLN B N 1
ATOM 14446 C CA . GLN B 1 842 ? 17.359 39 31.406 1 94 842 GLN B CA 1
ATOM 14447 C C . GLN B 1 842 ? 16.047 38.5 30.828 1 94 842 GLN B C 1
ATOM 14449 O O . GLN B 1 842 ? 15.867 38.5 29.609 1 94 842 GLN B O 1
ATOM 14454 N N . ILE B 1 843 ? 15.18 37.969 31.719 1 94.81 843 ILE B N 1
ATOM 14455 C CA . ILE B 1 843 ? 13.859 37.531 31.297 1 94.81 843 ILE B CA 1
ATOM 14456 C C . ILE B 1 843 ? 13 38.75 30.922 1 94.81 843 ILE B C 1
ATOM 14458 O O . ILE B 1 843 ? 12.906 39.719 31.688 1 94.81 843 ILE B O 1
ATOM 14462 N N . LEU B 1 844 ? 12.359 38.781 29.797 1 94.81 844 LEU B N 1
ATOM 14463 C CA . LEU B 1 844 ? 11.656 39.906 29.234 1 94.81 844 LEU B CA 1
ATOM 14464 C C . LEU B 1 844 ? 10.164 39.844 29.562 1 94.81 844 LEU B C 1
ATOM 14466 O O . LEU B 1 844 ? 9.414 40.781 29.266 1 94.81 844 LEU B O 1
ATOM 14470 N N . ASP B 1 845 ? 9.609 38.844 30.219 1 92.75 845 ASP B N 1
ATOM 14471 C CA . ASP B 1 845 ? 8.203 38.594 30.516 1 92.75 845 ASP B CA 1
ATOM 14472 C C . ASP B 1 845 ? 7.379 38.469 29.234 1 92.75 845 ASP B C 1
ATOM 14474 O O . ASP B 1 845 ? 6.293 39.062 29.141 1 92.75 845 ASP B O 1
ATOM 14478 N N . LYS B 1 846 ? 7.965 38.031 28.219 1 96.19 846 LYS B N 1
ATOM 14479 C CA . LYS B 1 846 ? 7.359 37.688 26.938 1 96.19 846 LYS B CA 1
ATOM 14480 C C . LYS B 1 846 ? 7.578 36.219 26.594 1 96.19 846 LYS B C 1
ATOM 14482 O O . LYS B 1 846 ? 8.617 35.656 26.938 1 96.19 846 LYS B O 1
ATOM 14487 N N . SER B 1 847 ? 6.574 35.656 26.016 1 95.44 847 SER B N 1
ATOM 14488 C CA . SER B 1 847 ? 6.645 34.219 25.734 1 95.44 847 SER B CA 1
ATOM 14489 C C . SER B 1 847 ? 6.281 33.906 24.297 1 95.44 847 SER B C 1
ATOM 14491 O O . SER B 1 847 ? 5.508 34.656 23.672 1 95.44 847 SER B O 1
ATOM 14493 N N . GLN B 1 848 ? 6.914 32.875 23.812 1 93.75 848 GLN B N 1
ATOM 14494 C CA . GLN B 1 848 ? 6.566 32.406 22.484 1 93.75 848 GLN B CA 1
ATOM 14495 C C . GLN B 1 848 ? 5.168 31.781 22.453 1 93.75 848 GLN B C 1
ATOM 14497 O O . GLN B 1 848 ? 4.531 31.719 21.406 1 93.75 848 GLN B O 1
ATOM 14502 N N . TYR B 1 849 ? 4.711 31.25 23.562 1 94.56 849 TYR B N 1
ATOM 14503 C CA . TYR B 1 849 ? 3.375 30.672 23.656 1 94.56 849 TYR B CA 1
ATOM 14504 C C . TYR B 1 849 ? 2.354 31.703 24.094 1 94.56 849 TYR B C 1
ATOM 14506 O O . TYR B 1 849 ? 2.521 32.375 25.125 1 94.56 849 TYR B O 1
ATOM 14514 N N . SER B 1 850 ? 1.354 31.844 23.312 1 95.19 850 SER B N 1
ATOM 14515 C CA . SER B 1 850 ? 0.316 32.812 23.625 1 95.19 850 SER B CA 1
ATOM 14516 C C . SER B 1 850 ? -0.508 32.375 24.828 1 95.19 850 SER B C 1
ATOM 14518 O O . SER B 1 850 ? -1.071 31.281 24.828 1 95.19 850 SER B O 1
ATOM 14520 N N . PRO B 1 851 ? -0.653 33.188 25.812 1 96.06 851 PRO B N 1
ATOM 14521 C CA . PRO B 1 851 ? -1.521 32.844 26.938 1 96.06 851 PRO B CA 1
ATOM 14522 C C . PRO B 1 851 ? -3 33.031 26.641 1 96.06 851 PRO B C 1
ATOM 14524 O O . PRO B 1 851 ? -3.863 32.469 27.312 1 96.06 851 PRO B O 1
ATOM 14527 N N . TRP B 1 852 ? -3.273 33.938 25.641 1 96.12 852 TRP B N 1
ATOM 14528 C CA . TRP B 1 852 ? -4.645 34.219 25.25 1 96.12 852 TRP B CA 1
ATOM 14529 C C . TRP B 1 852 ? -4.918 33.75 23.828 1 96.12 852 TRP B C 1
ATOM 14531 O O . TRP B 1 852 ? -4.145 34.062 22.906 1 96.12 852 TRP B O 1
ATOM 14541 N N . SER B 1 853 ? -5.926 33.094 23.656 1 96.38 853 SER B N 1
ATOM 14542 C CA . SER B 1 853 ? -6.336 32.688 22.328 1 96.38 853 SER B CA 1
ATOM 14543 C C . SER B 1 853 ? -7.844 32.5 22.25 1 96.38 853 SER B C 1
ATOM 14545 O O . SER B 1 853 ? -8.516 32.375 23.266 1 96.38 853 SER B O 1
ATOM 14547 N N . GLY B 1 854 ? -8.375 32.5 21.031 1 96.88 854 GLY B N 1
ATOM 14548 C CA . GLY B 1 854 ? -9.805 32.281 20.844 1 96.88 854 GLY B CA 1
ATOM 14549 C C . GLY B 1 854 ? -10.266 32.531 19.422 1 96.88 854 GLY B C 1
ATOM 14550 O O . GLY B 1 854 ? -9.461 32.562 18.5 1 96.88 854 GLY B O 1
ATOM 14551 N N . GLY B 1 855 ? -11.523 32.562 19.312 1 97.44 855 GLY B N 1
ATOM 14552 C CA . GLY B 1 855 ? -12.156 32.812 18.031 1 97.44 855 GLY B CA 1
ATOM 14553 C C . GLY B 1 855 ? -13.586 33.312 18.172 1 97.44 855 GLY B C 1
ATOM 14554 O O . GLY B 1 855 ? -14.172 33.25 19.25 1 97.44 855 GLY B O 1
ATOM 14555 N N . PHE B 1 856 ? -14.094 33.906 17.125 1 97.38 856 PHE B N 1
ATOM 14556 C CA . PHE B 1 856 ? -15.5 34.312 17.047 1 97.38 856 PHE B CA 1
ATOM 14557 C C . PHE B 1 856 ? -16 34.219 15.609 1 97.38 856 PHE B C 1
ATOM 14559 O O . PHE B 1 856 ? -15.203 34.125 14.672 1 97.38 856 PHE B O 1
ATOM 14566 N N . GLY B 1 857 ? -17.234 34.125 15.477 1 95.81 857 GLY B N 1
ATOM 14567 C CA . GLY B 1 857 ? -17.812 34 14.148 1 95.81 857 GLY B CA 1
ATOM 14568 C C . GLY B 1 857 ? -19.312 34.188 14.133 1 95.81 857 GLY B C 1
ATOM 14569 O O . GLY B 1 857 ? -19.938 34.406 15.18 1 95.81 857 GLY B O 1
ATOM 14570 N N . THR B 1 858 ? -19.891 34.188 12.953 1 95.38 858 THR B N 1
ATOM 14571 C CA . THR B 1 858 ? -21.328 34.406 12.758 1 95.38 858 THR B CA 1
ATOM 14572 C C . THR B 1 858 ? -21.844 33.531 11.609 1 95.38 858 THR B C 1
ATOM 14574 O O . THR B 1 858 ? -21.094 33.25 10.664 1 95.38 858 THR B O 1
ATOM 14577 N N . ASP B 1 859 ? -23.016 33.094 11.75 1 93.12 859 ASP B N 1
ATOM 14578 C CA . ASP B 1 859 ? -23.75 32.375 10.719 1 93.12 859 ASP B CA 1
ATOM 14579 C C . ASP B 1 859 ? -25.094 33.062 10.43 1 93.12 859 ASP B C 1
ATOM 14581 O O . ASP B 1 859 ? -25.953 33.156 11.312 1 93.12 859 ASP B O 1
ATOM 14585 N N . LEU B 1 860 ? -25.203 33.531 9.227 1 94.88 860 LEU B N 1
ATOM 14586 C CA . LEU B 1 860 ? -26.422 34.219 8.781 1 94.88 860 LEU B CA 1
ATOM 14587 C C . LEU B 1 860 ? -27.062 33.469 7.605 1 94.88 860 LEU B C 1
ATOM 14589 O O . LEU B 1 860 ? -26.359 33.125 6.648 1 94.88 860 LEU B O 1
ATOM 14593 N N . ARG B 1 861 ? -28.297 33.219 7.742 1 91.5 861 ARG B N 1
ATOM 14594 C CA . ARG B 1 861 ? -29.031 32.562 6.66 1 91.5 861 ARG B CA 1
ATOM 14595 C C . ARG B 1 861 ? -30.312 33.312 6.328 1 91.5 861 ARG B C 1
ATOM 14597 O O . ARG B 1 861 ? -31.047 33.719 7.223 1 91.5 861 ARG B O 1
ATOM 14604 N N . TRP B 1 862 ? -30.562 33.625 4.977 1 92.62 862 TRP B N 1
ATOM 14605 C CA . TRP B 1 862 ? -31.766 34.281 4.477 1 92.62 862 TRP B CA 1
ATOM 14606 C C . TRP B 1 862 ? -32.281 33.562 3.221 1 92.62 862 TRP B C 1
ATOM 14608 O O . TRP B 1 862 ? -31.703 33.719 2.139 1 92.62 862 TRP B O 1
ATOM 14618 N N . LYS B 1 863 ? -33.406 32.969 3.117 1 84.88 863 LYS B N 1
ATOM 14619 C CA . LYS B 1 863 ? -34.094 32.344 2.004 1 84.88 863 LYS B CA 1
ATOM 14620 C C . LYS B 1 863 ? -33.125 31.594 1.1 1 84.88 863 LYS B C 1
ATOM 14622 O O . LYS B 1 863 ? -33.094 31.844 -0.108 1 84.88 863 LYS B O 1
ATOM 14627 N N . GLY B 1 864 ? -32.25 30.922 1.434 1 85.38 864 GLY B N 1
ATOM 14628 C CA . GLY B 1 864 ? -31.312 30.094 0.682 1 85.38 864 GLY B CA 1
ATOM 14629 C C . GLY B 1 864 ? -29.906 30.641 0.71 1 85.38 864 GLY B C 1
ATOM 14630 O O . GLY B 1 864 ? -28.953 29.922 0.369 1 85.38 864 GLY B O 1
ATOM 14631 N N . LEU B 1 865 ? -29.828 31.922 0.941 1 93.69 865 LEU B N 1
ATOM 14632 C CA . LEU B 1 865 ? -28.5 32.531 1.052 1 93.69 865 LEU B CA 1
ATOM 14633 C C . LEU B 1 865 ? -27.938 32.375 2.459 1 93.69 865 LEU B C 1
ATOM 14635 O O . LEU B 1 865 ? -28.641 32.594 3.445 1 93.69 865 LEU B O 1
ATOM 14639 N N . SER B 1 866 ? -26.797 31.859 2.5 1 92.25 866 SER B N 1
ATOM 14640 C CA . SER B 1 866 ? -26.156 31.688 3.793 1 92.25 866 SER B CA 1
ATOM 14641 C C . SER B 1 866 ? -24.766 32.312 3.811 1 92.25 866 SER B C 1
ATOM 14643 O O . SER B 1 866 ? -24.031 32.25 2.822 1 92.25 866 SER B O 1
ATOM 14645 N N . LEU B 1 867 ? -24.422 33 4.883 1 94.38 867 LEU B N 1
ATOM 14646 C CA . LEU B 1 867 ? -23.125 33.594 5.105 1 94.38 867 LEU B CA 1
ATOM 14647 C C . LEU B 1 867 ? -22.516 33.125 6.418 1 94.38 867 LEU B C 1
ATOM 14649 O O . LEU B 1 867 ? -23.156 33.188 7.465 1 94.38 867 LEU B O 1
ATOM 14653 N N . ARG B 1 868 ? -21.344 32.625 6.312 1 93.25 868 ARG B N 1
ATOM 14654 C CA . ARG B 1 868 ? -20.594 32.188 7.496 1 93.25 868 ARG B CA 1
ATOM 14655 C C . ARG B 1 868 ? -19.234 32.875 7.559 1 93.25 868 ARG B C 1
ATOM 14657 O O . ARG B 1 868 ? -18.5 32.906 6.57 1 93.25 868 ARG B O 1
ATOM 14664 N N . MET B 1 869 ? -18.906 33.438 8.688 1 95 869 MET B N 1
ATOM 14665 C CA . MET B 1 869 ? -17.609 34.062 8.93 1 95 869 MET B CA 1
ATOM 14666 C C . MET B 1 869 ? -16.969 33.531 10.211 1 95 869 MET B C 1
ATOM 14668 O O . MET B 1 869 ? -17.625 33.469 11.25 1 95 869 MET B O 1
ATOM 14672 N N . ASP B 1 870 ? -15.734 33.125 10.133 1 94.69 870 ASP B N 1
ATOM 14673 C CA . ASP B 1 870 ? -15 32.625 11.289 1 94.69 870 ASP B CA 1
ATOM 14674 C C . ASP B 1 870 ? -13.695 33.406 11.484 1 94.69 870 ASP B C 1
ATOM 14676 O O . ASP B 1 870 ? -12.891 33.531 10.562 1 94.69 870 ASP B O 1
ATOM 14680 N N . PHE B 1 871 ? -13.5 33.938 12.656 1 96.56 871 PHE B N 1
ATOM 14681 C CA . PHE B 1 871 ? -12.289 34.656 13.031 1 96.56 871 PHE B CA 1
ATOM 14682 C C . PHE B 1 871 ? -11.508 33.875 14.086 1 96.56 871 PHE B C 1
ATOM 14684 O O . PHE B 1 871 ? -12.094 33.219 14.945 1 96.56 871 PHE B O 1
ATOM 14691 N N . THR B 1 872 ? -10.211 33.969 14.023 1 96.44 872 THR B N 1
ATOM 14692 C CA . THR B 1 872 ? -9.32 33.438 15.055 1 96.44 872 THR B CA 1
ATOM 14693 C C . THR B 1 872 ? -8.359 34.531 15.539 1 96.44 872 THR B C 1
ATOM 14695 O O . THR B 1 872 ? -8.055 35.469 14.805 1 96.44 872 THR B O 1
ATOM 14698 N N . TRP B 1 873 ? -7.957 34.438 16.766 1 96.69 873 TRP B N 1
ATOM 14699 C CA . TRP B 1 873 ? -7.027 35.438 17.281 1 96.69 873 TRP B CA 1
ATOM 14700 C C . TRP B 1 873 ? -6.137 34.844 18.375 1 96.69 873 TRP B C 1
ATOM 14702 O O . TRP B 1 873 ? -6.473 33.844 18.969 1 96.69 873 TRP B O 1
ATOM 14712 N N . ALA B 1 874 ? -4.98 35.375 18.578 1 97.06 874 ALA B N 1
ATOM 14713 C CA . ALA B 1 874 ? -4.008 35.094 19.641 1 97.06 874 ALA B CA 1
ATOM 14714 C C . ALA B 1 874 ? -3.393 36.406 20.156 1 97.06 874 ALA B C 1
ATOM 14716 O O . ALA B 1 874 ? -3.104 37.312 19.359 1 97.06 874 ALA B O 1
ATOM 14717 N N . ALA B 1 875 ? -3.314 36.531 21.469 1 96.94 875 ALA B N 1
ATOM 14718 C CA . ALA B 1 875 ? -2.779 37.75 22.047 1 96.94 875 ALA B CA 1
ATOM 14719 C C . ALA B 1 875 ? -1.586 37.469 22.953 1 96.94 875 ALA B C 1
ATOM 14721 O O . ALA B 1 875 ? -1.553 36.438 23.625 1 96.94 875 ALA B O 1
ATOM 14722 N N . LYS B 1 876 ? -0.622 38.438 22.969 1 96.75 876 LYS B N 1
ATOM 14723 C CA . LYS B 1 876 ? 0.617 38.344 23.734 1 96.75 876 LYS B CA 1
ATOM 14724 C C . LYS B 1 876 ? 1.488 37.188 23.266 1 96.75 876 LYS B C 1
ATOM 14726 O O . LYS B 1 876 ? 1.99 36.406 24.078 1 96.75 876 LYS B O 1
ATOM 14731 N N . LYS B 1 877 ? 1.497 37.062 22.047 1 96.06 877 LYS B N 1
ATOM 14732 C CA . LYS B 1 877 ? 2.406 36.156 21.344 1 96.06 877 LYS B CA 1
ATOM 14733 C C . LYS B 1 877 ? 3.611 36.906 20.797 1 96.06 877 LYS B C 1
ATOM 14735 O O . LYS B 1 877 ? 3.453 37.938 20.125 1 96.06 877 LYS B O 1
ATOM 14740 N N . TYR B 1 878 ? 4.785 36.375 21.109 1 97.12 878 TYR B N 1
ATOM 14741 C CA . TYR B 1 878 ? 5.98 37.062 20.641 1 97.12 878 TYR B CA 1
ATOM 14742 C C . TYR B 1 878 ? 6.895 36.094 19.875 1 97.12 878 TYR B C 1
ATOM 14744 O O . TYR B 1 878 ? 6.906 34.906 20.141 1 97.12 878 TYR B O 1
ATOM 14752 N N . MET B 1 879 ? 7.598 36.656 18.922 1 96.12 879 MET B N 1
ATOM 14753 C CA . MET B 1 879 ? 8.555 35.906 18.125 1 96.12 879 MET B CA 1
ATOM 14754 C C . MET B 1 879 ? 9.734 36.781 17.703 1 96.12 879 MET B C 1
ATOM 14756 O O . MET B 1 879 ? 9.562 37.969 17.453 1 96.12 879 MET B O 1
ATOM 14760 N N . ILE B 1 880 ? 10.836 36.094 17.688 1 96 880 ILE B N 1
ATOM 14761 C CA . ILE B 1 880 ? 11.992 36.781 17.109 1 96 880 ILE B CA 1
ATOM 14762 C C . ILE B 1 880 ? 11.891 36.75 15.586 1 96 880 ILE B C 1
ATOM 14764 O O . ILE B 1 880 ? 11.773 35.688 14.977 1 96 880 ILE B O 1
ATOM 14768 N N . ASN B 1 881 ? 11.836 37.906 15.023 1 95.12 881 ASN B N 1
ATOM 14769 C CA . ASN B 1 881 ? 11.859 38.062 13.57 1 95.12 881 ASN B CA 1
ATOM 14770 C C . ASN B 1 881 ? 13.289 38.219 13.039 1 95.12 881 ASN B C 1
ATOM 14772 O O . ASN B 1 881 ? 13.789 39.312 12.898 1 95.12 881 ASN B O 1
ATOM 14776 N N . ASN B 1 882 ? 13.812 37.125 12.625 1 92.69 882 ASN B N 1
ATOM 14777 C CA . ASN B 1 882 ? 15.211 37.094 12.195 1 92.69 882 ASN B CA 1
ATOM 14778 C C . ASN B 1 882 ? 15.375 37.719 10.805 1 92.69 882 ASN B C 1
ATOM 14780 O O . ASN B 1 882 ? 16.5 38 10.383 1 92.69 882 ASN B O 1
ATOM 14784 N N . ASP B 1 883 ? 14.344 37.906 10.039 1 92.38 883 ASP B N 1
ATOM 14785 C CA . ASP B 1 883 ? 14.43 38.625 8.758 1 92.38 883 ASP B CA 1
ATOM 14786 C C . ASP B 1 883 ? 15.023 40 8.93 1 92.38 883 ASP B C 1
ATOM 14788 O O . ASP B 1 883 ? 15.828 40.438 8.109 1 92.38 883 ASP B O 1
ATOM 14792 N N . LEU B 1 884 ? 14.633 40.656 9.961 1 94 884 LEU B N 1
ATOM 14793 C CA . LEU B 1 884 ? 14.992 42.031 10.195 1 94 884 LEU B CA 1
ATOM 14794 C C . LEU B 1 884 ? 16.5 42.188 10.406 1 94 884 LEU B C 1
ATOM 14796 O O . LEU B 1 884 ? 17.078 43.219 10.07 1 94 884 LEU B O 1
ATOM 14800 N N . TYR B 1 885 ? 17.047 41.156 10.992 1 93.06 885 TYR B N 1
ATOM 14801 C CA . TYR B 1 885 ? 18.484 41.188 11.18 1 93.06 885 TYR B CA 1
ATOM 14802 C C . TYR B 1 885 ? 19.203 41.438 9.852 1 93.06 885 TYR B C 1
ATOM 14804 O O . TYR B 1 885 ? 20.234 42.125 9.805 1 93.06 885 TYR B O 1
ATOM 14812 N N . PHE B 1 886 ? 18.641 40.969 8.828 1 92.88 886 PHE B N 1
ATOM 14813 C CA . PHE B 1 886 ? 19.297 41.031 7.531 1 92.88 886 PHE B CA 1
ATOM 14814 C C . PHE B 1 886 ? 18.828 42.25 6.738 1 92.88 886 PHE B C 1
ATOM 14816 O O . PHE B 1 886 ? 19.594 42.875 6.012 1 92.88 886 PHE B O 1
ATOM 14823 N N . ILE B 1 887 ? 17.625 42.688 6.871 1 95.62 887 ILE B N 1
ATOM 14824 C CA . ILE B 1 887 ? 17.078 43.656 5.957 1 95.62 887 ILE B CA 1
ATOM 14825 C C . ILE B 1 887 ? 17 45.031 6.652 1 95.62 887 ILE B C 1
ATOM 14827 O O . ILE B 1 887 ? 16.547 46 6.059 1 95.62 887 ILE B O 1
ATOM 14831 N N . THR B 1 888 ? 17.375 45.156 7.906 1 95.75 888 THR B N 1
ATOM 14832 C CA . THR B 1 888 ? 17.5 46.438 8.617 1 95.75 888 THR B CA 1
ATOM 14833 C C . THR B 1 888 ? 18.859 46.562 9.281 1 95.75 888 THR B C 1
ATOM 14835 O O . THR B 1 888 ? 18.953 46.906 10.453 1 95.75 888 THR B O 1
ATOM 14838 N N . ASN B 1 889 ? 19.828 46.25 8.625 1 96.06 889 ASN B N 1
ATOM 14839 C CA . ASN B 1 889 ? 21.188 46.219 9.109 1 96.06 889 ASN B CA 1
ATOM 14840 C C . ASN B 1 889 ? 22.172 46.812 8.109 1 96.06 889 ASN B C 1
ATOM 14842 O O . ASN B 1 889 ? 22.375 46.281 7.027 1 96.06 889 ASN B O 1
ATOM 14846 N N . ASN B 1 890 ? 22.891 47.875 8.508 1 95.88 890 ASN B N 1
ATOM 14847 C CA . ASN B 1 890 ? 23.812 48.562 7.637 1 95.88 890 ASN B CA 1
ATOM 14848 C C . ASN B 1 890 ? 24.969 47.656 7.191 1 95.88 890 ASN B C 1
ATOM 14850 O O . ASN B 1 890 ? 25.562 47.875 6.133 1 95.88 890 ASN B O 1
ATOM 14854 N N . ASN B 1 891 ? 25.234 46.688 7.977 1 94.75 891 ASN B N 1
ATOM 14855 C CA . ASN B 1 891 ? 26.344 45.781 7.66 1 94.75 891 ASN B CA 1
ATOM 14856 C C . ASN B 1 891 ? 26.031 44.906 6.465 1 94.75 891 ASN B C 1
ATOM 14858 O O . ASN B 1 891 ? 26.922 44.281 5.879 1 94.75 891 ASN B O 1
ATOM 14862 N N . PHE B 1 892 ? 24.766 44.812 6.129 1 94.12 892 PHE B N 1
ATOM 14863 C CA . PHE B 1 892 ? 24.359 44.031 4.984 1 94.12 892 PHE B CA 1
ATOM 14864 C C . PHE B 1 892 ? 23.953 44.906 3.814 1 94.12 892 PHE B C 1
ATOM 14866 O O . PHE B 1 892 ? 23.375 44.438 2.832 1 94.12 892 PHE B O 1
ATOM 14873 N N . ALA B 1 893 ? 24.297 46.125 3.857 1 94.12 893 ALA B N 1
ATOM 14874 C CA . ALA B 1 893 ? 23.812 47.125 2.928 1 94.12 893 ALA B CA 1
ATOM 14875 C C . ALA B 1 893 ? 24.297 46.875 1.51 1 94.12 893 ALA B C 1
ATOM 14877 O O . ALA B 1 893 ? 23.672 47.281 0.535 1 94.12 893 ALA B O 1
ATOM 14878 N N . THR B 1 894 ? 25.406 46.156 1.343 1 92.81 894 THR B N 1
ATOM 14879 C CA . THR B 1 894 ? 25.953 45.938 0.012 1 92.81 894 THR B CA 1
ATOM 14880 C C . THR B 1 894 ? 25.531 44.562 -0.526 1 92.81 894 THR B C 1
ATOM 14882 O O . THR B 1 894 ? 25.766 44.25 -1.697 1 92.81 894 THR B O 1
ATOM 14885 N N . SER B 1 895 ? 24.922 43.75 0.315 1 92.38 895 SER B N 1
ATOM 14886 C CA . SER B 1 895 ? 24.641 42.406 -0.102 1 92.38 895 SER B CA 1
ATOM 14887 C C . SER B 1 895 ? 23.141 42.094 -0.048 1 92.38 895 SER B C 1
ATOM 14889 O O . SER B 1 895 ? 22.656 41.188 -0.715 1 92.38 895 SER B O 1
ATOM 14891 N N . TYR B 1 896 ? 22.438 42.781 0.735 1 94.75 896 TYR B N 1
ATOM 14892 C CA . TYR B 1 896 ? 21 42.656 0.856 1 94.75 896 TYR B CA 1
ATOM 14893 C C . TYR B 1 896 ? 20.297 43.969 0.533 1 94.75 896 TYR B C 1
ATOM 14895 O O . TYR B 1 896 ? 20.812 45.062 0.839 1 94.75 896 TYR B O 1
ATOM 14903 N N . ASN B 1 897 ? 19.172 43.812 -0.17 1 97.06 897 ASN B N 1
ATOM 14904 C CA . ASN B 1 897 ? 18.281 44.969 -0.126 1 97.06 897 ASN B CA 1
ATOM 14905 C C . ASN B 1 897 ? 17.844 45.281 1.301 1 97.06 897 ASN B C 1
ATOM 14907 O O . ASN B 1 897 ? 18.047 44.5 2.211 1 97.06 897 ASN B O 1
ATOM 14911 N N . GLN B 1 898 ? 17.469 46.469 1.502 1 97.75 898 GLN B N 1
ATOM 14912 C CA . GLN B 1 898 ? 17.094 46.906 2.842 1 97.75 898 GLN B CA 1
ATOM 14913 C C . GLN B 1 898 ? 15.672 47.469 2.857 1 97.75 898 GLN B C 1
ATOM 14915 O O . GLN B 1 898 ? 15.102 47.781 1.806 1 97.75 898 GLN B O 1
ATOM 14920 N N . ARG B 1 899 ? 15.125 47.625 4.066 1 97.12 899 ARG B N 1
ATOM 14921 C CA . ARG B 1 899 ? 13.812 48.219 4.242 1 97.12 899 ARG B CA 1
ATOM 14922 C C . ARG B 1 899 ? 13.891 49.75 4.027 1 97.12 899 ARG B C 1
ATOM 14924 O O . ARG B 1 899 ? 14.922 50.344 4.285 1 97.12 899 ARG B O 1
ATOM 14931 N N . VAL B 1 900 ? 12.773 50.25 3.623 1 97.5 900 VAL B N 1
ATOM 14932 C CA . VAL B 1 900 ? 12.695 51.656 3.34 1 97.5 900 VAL B CA 1
ATOM 14933 C C . VAL B 1 900 ? 13.016 52.469 4.602 1 97.5 900 VAL B C 1
ATOM 14935 O O . VAL B 1 900 ? 13.625 53.531 4.531 1 97.5 900 VAL B O 1
ATOM 14938 N N . GLU B 1 901 ? 12.758 51.906 5.777 1 95.62 901 GLU B N 1
ATOM 14939 C CA . GLU B 1 901 ? 12.984 52.594 7.055 1 95.62 901 GLU B CA 1
ATOM 14940 C C . GLU B 1 901 ? 14.461 52.906 7.266 1 95.62 901 GLU B C 1
ATOM 14942 O O . GLU B 1 901 ? 14.805 53.812 8.016 1 95.62 901 GLU B O 1
ATOM 14947 N N . MET B 1 902 ? 15.273 52.219 6.625 1 97.44 902 MET B N 1
ATOM 14948 C CA . MET B 1 902 ? 16.719 52.375 6.797 1 97.44 902 MET B CA 1
ATOM 14949 C C . MET B 1 902 ? 17.188 53.719 6.227 1 97.44 902 MET B C 1
ATOM 14951 O O . MET B 1 902 ? 18.297 54.156 6.5 1 97.44 902 MET B O 1
ATOM 14955 N N . LEU B 1 903 ? 16.391 54.344 5.43 1 97.25 903 LEU B N 1
ATOM 14956 C CA . LEU B 1 903 ? 16.703 55.688 4.93 1 97.25 903 LEU B CA 1
ATOM 14957 C C . LEU B 1 903 ? 16.828 56.688 6.078 1 97.25 903 LEU B C 1
ATOM 14959 O O . LEU B 1 903 ? 17.406 57.75 5.91 1 97.25 903 LEU B O 1
ATOM 14963 N N . ASN B 1 904 ? 16.391 56.281 7.258 1 96.69 904 ASN B N 1
ATOM 14964 C CA . ASN B 1 904 ? 16.484 57.125 8.445 1 96.69 904 ASN B CA 1
ATOM 14965 C C . ASN B 1 904 ? 17.734 56.812 9.266 1 96.69 904 ASN B C 1
ATOM 14967 O O . ASN B 1 904 ? 17.766 57.062 10.469 1 96.69 904 ASN B O 1
ATOM 14971 N N . VAL B 1 905 ? 18.734 56.312 8.727 1 97.19 905 VAL B N 1
ATOM 14972 C CA . VAL B 1 905 ? 19.984 55.906 9.383 1 97.19 905 VAL B CA 1
ATOM 14973 C C . VAL B 1 905 ? 20.641 57.156 9.984 1 97.19 905 VAL B C 1
ATOM 14975 O O . VAL B 1 905 ? 20.531 58.25 9.438 1 97.19 905 VAL B O 1
ATOM 14978 N N . TRP B 1 906 ? 21.344 56.969 11.164 1 97.19 906 TRP B N 1
ATOM 14979 C CA . TRP B 1 906 ? 22.094 58.031 11.812 1 97.19 906 TRP B CA 1
ATOM 14980 C C . TRP B 1 906 ? 23.281 58.438 10.961 1 97.19 906 TRP B C 1
ATOM 14982 O O . TRP B 1 906 ? 24.109 57.625 10.594 1 97.19 906 TRP B O 1
ATOM 14992 N N . THR B 1 907 ? 23.453 59.719 10.688 1 95.06 907 THR B N 1
ATOM 14993 C CA . THR B 1 907 ? 24.531 60.156 9.828 1 95.06 907 THR B CA 1
ATOM 14994 C C . THR B 1 907 ? 25.344 61.25 10.516 1 95.06 907 THR B C 1
ATOM 14996 O O . THR B 1 907 ? 26.531 61.438 10.219 1 95.06 907 THR B O 1
ATOM 14999 N N . LYS B 1 908 ? 24.672 62.062 11.453 1 94.5 908 LYS B N 1
ATOM 15000 C CA . LYS B 1 908 ? 25.359 63.188 12.102 1 94.5 908 LYS B CA 1
ATOM 15001 C C . LYS B 1 908 ? 24.859 63.375 13.531 1 94.5 908 LYS B C 1
ATOM 15003 O O . LYS B 1 908 ? 23.75 62.969 13.867 1 94.5 908 LYS B O 1
ATOM 15008 N N . PRO B 1 909 ? 25.75 64 14.328 1 95.62 909 PRO B N 1
ATOM 15009 C CA . PRO B 1 909 ? 25.312 64.25 15.711 1 95.62 909 PRO B CA 1
ATOM 15010 C C . PRO B 1 909 ? 24.016 65.062 15.781 1 95.62 909 PRO B C 1
ATOM 15012 O O . PRO B 1 909 ? 23.828 66 15.055 1 95.62 909 PRO B O 1
ATOM 15015 N N . GLY B 1 910 ? 23.047 64.625 16.609 1 95.38 910 GLY B N 1
ATOM 15016 C CA . GLY B 1 910 ? 21.766 65.312 16.75 1 95.38 910 GLY B CA 1
ATOM 15017 C C . GLY B 1 910 ? 20.625 64.5 16.109 1 95.38 910 GLY B C 1
ATOM 15018 O O . GLY B 1 910 ? 19.453 64.75 16.406 1 95.38 910 GLY B O 1
ATOM 15019 N N . ASP B 1 911 ? 20.953 63.562 15.234 1 95.81 911 ASP B N 1
ATOM 15020 C CA . ASP B 1 911 ? 19.938 62.75 14.578 1 95.81 911 ASP B CA 1
ATOM 15021 C C . ASP B 1 911 ? 19.203 61.875 15.594 1 95.81 911 ASP B C 1
ATOM 15023 O O . ASP B 1 911 ? 19.844 61.156 16.391 1 95.81 911 ASP B O 1
ATOM 15027 N N . ILE B 1 912 ? 17.859 61.969 15.586 1 95.81 912 ILE B N 1
ATOM 15028 C CA . ILE B 1 912 ? 17.047 61.125 16.438 1 95.81 912 ILE B CA 1
ATOM 15029 C C . ILE B 1 912 ? 16.453 59.969 15.602 1 95.81 912 ILE B C 1
ATOM 15031 O O . ILE B 1 912 ? 15.461 60.156 14.891 1 95.81 912 ILE B O 1
ATOM 15035 N N . THR B 1 913 ? 17.078 58.781 15.711 1 95.69 913 THR B N 1
ATOM 15036 C CA . THR B 1 913 ? 16.688 57.594 14.938 1 95.69 913 THR B CA 1
ATOM 15037 C C . THR B 1 913 ? 17 56.312 15.711 1 95.69 913 THR B C 1
ATOM 15039 O O . THR B 1 913 ? 17.766 56.344 16.672 1 95.69 913 THR B O 1
ATOM 15042 N N . ASP B 1 914 ? 16.281 55.312 15.32 1 93.25 914 ASP B N 1
ATOM 15043 C CA . ASP B 1 914 ? 16.516 54 15.945 1 93.25 914 ASP B CA 1
ATOM 15044 C C . ASP B 1 914 ? 17.516 53.188 15.133 1 93.25 914 ASP B C 1
ATOM 15046 O O . ASP B 1 914 ? 17.812 52.031 15.484 1 93.25 914 ASP B O 1
ATOM 15050 N N . ILE B 1 915 ? 18 53.719 14.031 1 96.38 915 ILE B N 1
ATOM 15051 C CA . ILE B 1 915 ? 18.984 53.031 13.188 1 96.38 915 ILE B CA 1
ATOM 15052 C C . ILE B 1 915 ? 20.375 53.562 13.469 1 96.38 915 ILE B C 1
ATOM 15054 O O . ILE B 1 915 ? 20.672 54.719 13.188 1 96.38 915 ILE B O 1
ATOM 15058 N N . PRO B 1 916 ? 21.219 52.688 13.961 1 96.69 916 PRO B N 1
ATOM 15059 C CA . PRO B 1 916 ? 22.547 53.156 14.375 1 96.69 916 PRO B CA 1
ATOM 15060 C C . PRO B 1 916 ? 23.406 53.625 13.203 1 96.69 916 PRO B C 1
ATOM 15062 O O . PRO B 1 916 ? 23.078 53.375 12.047 1 96.69 916 PRO B O 1
ATOM 15065 N N . ALA B 1 917 ? 24.531 54.219 13.578 1 96.31 917 ALA B N 1
ATOM 15066 C CA . ALA B 1 917 ? 25.5 54.688 12.578 1 96.31 917 ALA B CA 1
ATOM 15067 C C . ALA B 1 917 ? 26.109 53.5 11.828 1 96.31 917 ALA B C 1
ATOM 15069 O O . ALA B 1 917 ? 26.234 52.406 12.375 1 96.31 917 ALA B O 1
ATOM 15070 N N . PRO B 1 918 ? 26.5 53.75 10.57 1 94.88 918 PRO B N 1
ATOM 15071 C CA . PRO B 1 918 ? 27.172 52.688 9.828 1 94.88 918 PRO B CA 1
ATOM 15072 C C . PRO B 1 918 ? 28.422 52.156 10.539 1 94.88 918 PRO B C 1
ATOM 15074 O O . PRO B 1 918 ? 29.141 52.969 11.172 1 94.88 918 PRO B O 1
ATOM 15077 N N . GLY B 1 919 ? 28.672 50.906 10.477 1 91.31 919 GLY B N 1
ATOM 15078 C CA . GLY B 1 919 ? 29.859 50.312 11.078 1 91.31 919 GLY B CA 1
ATOM 15079 C C . GLY B 1 919 ? 29.578 49.625 12.406 1 91.31 919 GLY B C 1
ATOM 15080 O O . GLY B 1 919 ? 30.406 48.844 12.906 1 91.31 919 GLY B O 1
ATOM 15081 N N . GLN B 1 920 ? 28.422 49.969 12.969 1 93.5 920 GLN B N 1
ATOM 15082 C CA . GLN B 1 920 ? 28.062 49.344 14.227 1 93.5 920 GLN B CA 1
ATOM 15083 C C . GLN B 1 920 ? 27.594 47.906 14 1 93.5 920 GLN B C 1
ATOM 15085 O O . GLN B 1 920 ? 26.734 47.625 13.141 1 93.5 920 GLN B O 1
ATOM 15090 N N . ALA B 1 921 ? 28.188 46.938 14.75 1 93.62 921 ALA B N 1
ATOM 15091 C CA . ALA B 1 921 ? 27.719 45.531 14.688 1 93.62 921 ALA B CA 1
ATOM 15092 C C . ALA B 1 921 ? 26.438 45.344 15.477 1 93.62 921 ALA B C 1
ATOM 15094 O O . ALA B 1 921 ? 26.375 45.688 16.672 1 93.62 921 ALA B O 1
ATOM 15095 N N . LEU B 1 922 ? 25.469 44.906 14.758 1 93.88 922 LEU B N 1
ATOM 15096 C CA . LEU B 1 922 ? 24.203 44.688 15.453 1 93.88 922 LEU B CA 1
ATOM 15097 C C . LEU B 1 922 ? 24.266 43.375 16.234 1 93.88 922 LEU B C 1
ATOM 15099 O O . LEU B 1 922 ? 24.906 42.406 15.797 1 93.88 922 LEU B O 1
ATOM 15103 N N . GLN B 1 923 ? 23.594 43.344 17.391 1 93 923 GLN B N 1
ATOM 15104 C CA . GLN B 1 923 ? 23.594 42.219 18.297 1 93 923 GLN B CA 1
ATOM 15105 C C . GLN B 1 923 ? 22.219 41.562 18.391 1 93 923 GLN B C 1
ATOM 15107 O O . GLN B 1 923 ? 21.219 42.188 17.953 1 93 923 GLN B O 1
ATOM 15112 N N . PHE B 1 924 ? 22.203 40.312 18.828 1 92.94 924 PHE B N 1
ATOM 15113 C CA . PHE B 1 924 ? 20.922 39.656 19.016 1 92.94 924 PHE B CA 1
ATOM 15114 C C . PHE B 1 924 ? 20.297 40.031 20.344 1 92.94 924 PHE B C 1
ATOM 15116 O O . PHE B 1 924 ? 20.281 39.25 21.297 1 92.94 924 PHE B O 1
ATOM 15123 N N . ASP B 1 925 ? 19.812 41.219 20.438 1 94.88 925 ASP B N 1
ATOM 15124 C CA . ASP B 1 925 ? 19.109 41.781 21.594 1 94.88 925 ASP B CA 1
ATOM 15125 C C . ASP B 1 925 ? 17.594 41.781 21.375 1 94.88 925 ASP B C 1
ATOM 15127 O O . ASP B 1 925 ? 17.094 41.125 20.453 1 94.88 925 ASP B O 1
ATOM 15131 N N . ASP B 1 926 ? 16.781 42.375 22.234 1 94.94 926 ASP B N 1
ATOM 15132 C CA . ASP B 1 926 ? 15.328 42.219 22.203 1 94.94 926 ASP B CA 1
ATOM 15133 C C . ASP B 1 926 ? 14.711 43.094 21.141 1 94.94 926 ASP B C 1
ATOM 15135 O O . ASP B 1 926 ? 13.484 43.188 21.016 1 94.94 926 ASP B O 1
ATOM 15139 N N . ARG B 1 927 ? 15.531 43.812 20.266 1 94.69 927 ARG B N 1
ATOM 15140 C CA . ARG B 1 927 ? 14.977 44.656 19.203 1 94.69 927 ARG B CA 1
ATOM 15141 C C . ARG B 1 927 ? 14.289 43.812 18.141 1 94.69 927 ARG B C 1
ATOM 15143 O O . ARG B 1 927 ? 13.406 44.281 17.438 1 94.69 927 ARG B O 1
ATOM 15150 N N . TRP B 1 928 ? 14.805 42.594 18.031 1 95.12 928 TRP B N 1
ATOM 15151 C CA . TRP B 1 928 ? 14.266 41.688 17.031 1 95.12 928 TRP B CA 1
ATOM 15152 C C . TRP B 1 928 ? 12.992 41 17.531 1 95.12 928 TRP B C 1
ATOM 15154 O O . TRP B 1 928 ? 12.289 40.344 16.781 1 95.12 928 TRP B O 1
ATOM 15164 N N . LEU B 1 929 ? 12.727 41.031 18.828 1 96.75 929 LEU B N 1
ATOM 15165 C CA . LEU B 1 929 ? 11.531 40.438 19.406 1 96.75 929 LEU B CA 1
ATOM 15166 C C . LEU B 1 929 ? 10.305 41.281 19.109 1 96.75 929 LEU B C 1
ATOM 15168 O O . LEU B 1 929 ? 10.234 42.438 19.5 1 96.75 929 LEU B O 1
ATOM 15172 N N . GLU B 1 930 ? 9.344 40.719 18.344 1 96.56 930 GLU B N 1
ATOM 15173 C CA . GLU B 1 930 ? 8.156 41.438 17.922 1 96.56 930 GLU B CA 1
ATOM 15174 C C . GLU B 1 930 ? 6.891 40.812 18.5 1 96.56 930 GLU B C 1
ATOM 15176 O O . GLU B 1 930 ? 6.848 39.625 18.766 1 96.56 930 GLU B O 1
ATOM 15181 N N . ASP B 1 931 ? 5.922 41.719 18.719 1 97.12 931 ASP B N 1
ATOM 15182 C CA . ASP B 1 931 ? 4.578 41.25 19.031 1 97.12 931 ASP B CA 1
ATOM 15183 C C . ASP B 1 931 ? 3.92 40.594 17.828 1 97.12 931 ASP B C 1
ATOM 15185 O O . ASP B 1 931 ? 3.654 41.25 16.828 1 97.12 931 ASP B O 1
ATOM 15189 N N . ALA B 1 932 ? 3.688 39.344 17.922 1 96.94 932 ALA B N 1
ATOM 15190 C CA . ALA B 1 932 ? 3.088 38.562 16.844 1 96.94 932 ALA B CA 1
ATOM 15191 C C . ALA B 1 932 ? 1.617 38.281 17.125 1 96.94 932 ALA B C 1
ATOM 15193 O O . ALA B 1 932 ? 1.047 37.344 16.547 1 96.94 932 ALA B O 1
ATOM 15194 N N . SER B 1 933 ? 0.958 39 17.984 1 97.5 933 SER B N 1
ATOM 15195 C CA . SER B 1 933 ? -0.485 38.875 18.188 1 97.5 933 SER B CA 1
ATOM 15196 C C . SER B 1 933 ? -1.237 39.188 16.891 1 97.5 933 SER B C 1
ATOM 15198 O O . SER B 1 933 ? -0.783 39.969 16.078 1 97.5 933 SER B O 1
ATOM 15200 N N . PHE B 1 934 ? -2.35 38.5 16.719 1 96.69 934 PHE B N 1
ATOM 15201 C CA . PHE B 1 934 ? -3.084 38.75 15.484 1 96.69 934 PHE B CA 1
ATOM 15202 C C . PHE B 1 934 ? -4.562 38.438 15.656 1 96.69 934 PHE B C 1
ATOM 15204 O O . PHE B 1 934 ? -4.945 37.75 16.609 1 96.69 934 PHE B O 1
ATOM 15211 N N . VAL B 1 935 ? -5.379 38.969 14.82 1 97.38 935 VAL B N 1
ATOM 15212 C CA . VAL B 1 935 ? -6.754 38.594 14.516 1 97.38 935 VAL B CA 1
ATOM 15213 C C . VAL B 1 935 ? -6.895 38.312 13.016 1 97.38 935 VAL B C 1
ATOM 15215 O O . VAL B 1 935 ? -6.465 39.094 12.188 1 97.38 935 VAL B O 1
ATOM 15218 N N . ARG B 1 936 ? -7.422 37.188 12.68 1 96.25 936 ARG B N 1
ATOM 15219 C CA . ARG B 1 936 ? -7.461 36.75 11.281 1 96.25 936 ARG B CA 1
ATOM 15220 C C . ARG B 1 936 ? -8.844 36.25 10.906 1 96.25 936 ARG B C 1
ATOM 15222 O O . ARG B 1 936 ? -9.453 35.469 11.656 1 96.25 936 ARG B O 1
ATOM 15229 N N . LEU B 1 937 ? -9.359 36.719 9.773 1 96.38 937 LEU B N 1
ATOM 15230 C CA . LEU B 1 937 ? -10.531 36.094 9.18 1 96.38 937 LEU B CA 1
ATOM 15231 C C . LEU B 1 937 ? -10.164 34.812 8.461 1 96.38 937 LEU B C 1
ATOM 15233 O O . LEU B 1 937 ? -9.797 34.812 7.285 1 96.38 937 LEU B O 1
ATOM 15237 N N . LYS B 1 938 ? -10.312 33.781 9.156 1 92.94 938 LYS B N 1
ATOM 15238 C CA . LYS B 1 938 ? -9.828 32.469 8.688 1 92.94 938 LYS B CA 1
ATOM 15239 C C . LYS B 1 938 ? -10.695 31.938 7.555 1 92.94 938 LYS B C 1
ATOM 15241 O O . LYS B 1 938 ? -10.188 31.297 6.625 1 92.94 938 LYS B O 1
ATOM 15246 N N . ASN B 1 939 ? -11.984 32.062 7.742 1 92.44 939 ASN B N 1
ATOM 15247 C CA . ASN B 1 939 ? -12.883 31.516 6.715 1 92.44 939 ASN B CA 1
ATOM 15248 C C . ASN B 1 939 ? -14.094 32.406 6.512 1 92.44 939 ASN B C 1
ATOM 15250 O O . ASN B 1 939 ? -14.68 32.906 7.48 1 92.44 939 ASN B O 1
ATOM 15254 N N . LEU B 1 940 ? -14.422 32.656 5.297 1 94.75 940 LEU B N 1
ATOM 15255 C CA . LEU B 1 940 ? -15.656 33.281 4.859 1 94.75 940 LEU B CA 1
ATOM 15256 C C . LEU B 1 940 ? -16.328 32.5 3.75 1 94.75 940 LEU B C 1
ATOM 15258 O O . LEU B 1 940 ? -15.727 32.25 2.695 1 94.75 940 LEU B O 1
ATOM 15262 N N . THR B 1 941 ? -17.469 32.031 3.986 1 93.88 941 THR B N 1
ATOM 15263 C CA . THR B 1 941 ? -18.172 31.234 2.99 1 93.88 941 THR B CA 1
ATOM 15264 C C . THR B 1 941 ? -19.531 31.844 2.678 1 93.88 941 THR B C 1
ATOM 15266 O O . THR B 1 941 ? -20.344 32.062 3.584 1 93.88 941 THR B O 1
ATOM 15269 N N . LEU B 1 942 ? -19.734 32.125 1.466 1 95.31 942 LEU B N 1
ATOM 15270 C CA . LEU B 1 942 ? -21.031 32.531 0.932 1 95.31 942 LEU B CA 1
ATOM 15271 C C . LEU B 1 942 ? -21.641 31.438 0.071 1 95.31 942 LEU B C 1
ATOM 15273 O O . LEU B 1 942 ? -21 30.953 -0.864 1 95.31 942 LEU B O 1
ATOM 15277 N N . GLN B 1 943 ? -22.812 31.062 0.43 1 93.81 943 GLN B N 1
ATOM 15278 C CA . GLN B 1 943 ? -23.453 29.969 -0.292 1 93.81 943 GLN B CA 1
ATOM 15279 C C . GLN B 1 943 ? -24.875 30.328 -0.708 1 93.81 943 GLN B C 1
ATOM 15281 O O . GLN B 1 943 ? -25.594 31 0.038 1 93.81 943 GLN B O 1
ATOM 15286 N N . TYR B 1 944 ? -25.219 29.953 -1.847 1 94.56 944 TYR B N 1
ATOM 15287 C CA . TYR B 1 944 ? -26.578 30.109 -2.355 1 94.56 944 TYR B CA 1
ATOM 15288 C C . TYR B 1 944 ? -27.172 28.781 -2.803 1 94.56 944 TYR B C 1
ATOM 15290 O O . TYR B 1 944 ? -26.625 28.125 -3.693 1 94.56 944 TYR B O 1
ATOM 15298 N N . SER B 1 945 ? -28.234 28.453 -2.191 1 91.44 945 SER B N 1
ATOM 15299 C CA . SER B 1 945 ? -28.984 27.25 -2.584 1 91.44 945 SER B CA 1
ATOM 15300 C C . SER B 1 945 ? -30.109 27.594 -3.553 1 91.44 945 SER B C 1
ATOM 15302 O O . SER B 1 945 ? -31.031 28.344 -3.207 1 91.44 945 SER B O 1
ATOM 15304 N N . LEU B 1 946 ? -30.109 26.984 -4.641 1 92.44 946 LEU B N 1
ATOM 15305 C CA . LEU B 1 946 ? -31.141 27.266 -5.629 1 92.44 946 LEU B CA 1
ATOM 15306 C C . LEU B 1 946 ? -32.5 26.781 -5.145 1 92.44 946 LEU B C 1
ATOM 15308 O O . LEU B 1 946 ? -32.594 25.734 -4.492 1 92.44 946 LEU B O 1
ATOM 15312 N N . PRO B 1 947 ? -33.562 27.516 -5.465 1 89.06 947 PRO B N 1
ATOM 15313 C CA . PRO B 1 947 ? -34.875 27.109 -5.035 1 89.06 947 PRO B CA 1
ATOM 15314 C C . PRO B 1 947 ? -35.281 25.719 -5.543 1 89.06 947 PRO B C 1
ATOM 15316 O O . PRO B 1 947 ? -34.969 25.359 -6.68 1 89.06 947 PRO B O 1
ATOM 15319 N N . LYS B 1 948 ? -35.938 25.031 -4.723 1 83.75 948 LYS B N 1
ATOM 15320 C CA . LYS B 1 948 ? -36.312 23.656 -5.016 1 83.75 948 LYS B CA 1
ATOM 15321 C C . LYS B 1 948 ? -37.156 23.578 -6.289 1 83.75 948 LYS B C 1
ATOM 15323 O O . LYS B 1 948 ? -37.094 22.594 -7.023 1 83.75 948 LYS B O 1
ATOM 15328 N N . ALA B 1 949 ? -37.969 24.672 -6.539 1 82.31 949 ALA B N 1
ATOM 15329 C CA . ALA B 1 949 ? -38.844 24.688 -7.715 1 82.31 949 ALA B CA 1
ATOM 15330 C C . ALA B 1 949 ? -38.031 24.578 -9 1 82.31 949 ALA B C 1
ATOM 15332 O O . ALA B 1 949 ? -38.469 23.969 -9.969 1 82.31 949 ALA B O 1
ATOM 15333 N N . TRP B 1 950 ? -36.875 25.109 -8.984 1 88.12 950 TRP B N 1
ATOM 15334 C CA . TRP B 1 950 ? -36 25.078 -10.156 1 88.12 950 TRP B CA 1
ATOM 15335 C C . TRP B 1 950 ? -35.281 23.766 -10.258 1 88.12 950 TRP B C 1
ATOM 15337 O O . TRP B 1 950 ? -35.125 23.203 -11.352 1 88.12 950 TRP B O 1
ATOM 15347 N N . VAL B 1 951 ? -34.875 23.25 -9.156 1 87.12 951 VAL B N 1
ATOM 15348 C CA . VAL B 1 951 ? -34 22.078 -9.117 1 87.12 951 VAL B CA 1
ATOM 15349 C C . VAL B 1 951 ? -34.812 20.812 -9.406 1 87.12 951 VAL B C 1
ATOM 15351 O O . VAL B 1 951 ? -34.312 19.906 -10.078 1 87.12 951 VAL B O 1
ATOM 15354 N N . ASN B 1 952 ? -36 20.781 -8.938 1 81.25 952 ASN B N 1
ATOM 15355 C CA . ASN B 1 952 ? -36.844 19.609 -9.148 1 81.25 952 ASN B CA 1
ATOM 15356 C C . ASN B 1 952 ? -37.156 19.406 -10.625 1 81.25 952 ASN B C 1
ATOM 15358 O O . ASN B 1 952 ? -37.281 18.281 -11.086 1 81.25 952 ASN B O 1
ATOM 15362 N N . LYS B 1 953 ? -37.281 20.516 -11.289 1 79.38 953 LYS B N 1
ATOM 15363 C CA . LYS B 1 953 ? -37.531 20.438 -12.719 1 79.38 953 LYS B CA 1
ATOM 15364 C C . LYS B 1 953 ? -36.406 19.734 -13.453 1 79.38 953 LYS B C 1
ATOM 15366 O O . LYS B 1 953 ? -36.625 19.109 -14.5 1 79.38 953 LYS B O 1
ATOM 15371 N N . ALA B 1 954 ? -35.312 19.828 -12.914 1 80.31 954 ALA B N 1
ATOM 15372 C CA . ALA B 1 954 ? -34.125 19.219 -13.539 1 80.31 954 ALA B CA 1
ATOM 15373 C C . ALA B 1 954 ? -33.844 17.844 -12.93 1 80.31 954 ALA B C 1
ATOM 15375 O O . ALA B 1 954 ? -32.781 17.281 -13.156 1 80.31 954 ALA B O 1
ATOM 15376 N N . CYS B 1 955 ? -34.656 17.25 -12.086 1 79.12 955 CYS B N 1
ATOM 15377 C CA . CYS B 1 955 ? -34.531 15.953 -11.43 1 79.12 955 CYS B CA 1
ATOM 15378 C C . CYS B 1 955 ? -33.344 15.938 -10.477 1 79.12 955 CYS B C 1
ATOM 15380 O O . CYS B 1 955 ? -32.625 14.945 -10.391 1 79.12 955 CYS B O 1
ATOM 15382 N N . LEU B 1 956 ? -33.156 17.141 -10.016 1 86 956 LEU B N 1
ATOM 15383 C CA . LEU B 1 956 ? -32.125 17.297 -9 1 86 956 LEU B CA 1
ATOM 15384 C C . LEU B 1 956 ? -32.75 17.547 -7.629 1 86 956 LEU B C 1
ATOM 15386 O O . LEU B 1 956 ? -33.906 17.984 -7.527 1 86 956 LEU B O 1
ATOM 15390 N N . SER B 1 957 ? -32 17.109 -6.66 1 82.19 957 SER B N 1
ATOM 15391 C CA . SER B 1 957 ? -32.5 17.344 -5.301 1 82.19 957 SER B CA 1
ATOM 15392 C C . SER B 1 957 ? -31.969 18.656 -4.746 1 82.19 957 SER B C 1
ATOM 15394 O O . SER B 1 957 ? -32.594 19.266 -3.871 1 82.19 957 SER B O 1
ATOM 15396 N N . GLY B 1 958 ? -30.812 19.031 -5.207 1 88.62 958 GLY B N 1
ATOM 15397 C CA . GLY B 1 958 ? -30.266 20.281 -4.715 1 88.62 958 GLY B CA 1
ATOM 15398 C C . GLY B 1 958 ? -29.062 20.766 -5.508 1 88.62 958 GLY B C 1
ATOM 15399 O O . GLY B 1 958 ? -28.281 19.953 -6 1 88.62 958 GLY B O 1
ATOM 15400 N N . VAL B 1 959 ? -28.984 22 -5.684 1 92.94 959 VAL B N 1
ATOM 15401 C CA . VAL B 1 959 ? -27.828 22.656 -6.27 1 92.94 959 VAL B CA 1
ATOM 15402 C C . VAL B 1 959 ? -27.375 23.812 -5.383 1 92.94 959 VAL B C 1
ATOM 15404 O O . VAL B 1 959 ? -28.172 24.719 -5.082 1 92.94 959 VAL B O 1
ATOM 15407 N N . ASN B 1 960 ? -26.188 23.75 -4.996 1 93.38 960 ASN B N 1
ATOM 15408 C CA . ASN B 1 960 ? -25.625 24.797 -4.152 1 93.38 960 ASN B CA 1
ATOM 15409 C C . ASN B 1 960 ? -24.391 25.422 -4.793 1 93.38 960 ASN B C 1
ATOM 15411 O O . ASN B 1 960 ? -23.484 24.703 -5.246 1 93.38 960 ASN B O 1
ATOM 15415 N N . LEU B 1 961 ? -24.391 26.703 -4.879 1 95 961 LEU B N 1
ATOM 15416 C CA . LEU B 1 961 ? -23.219 27.469 -5.289 1 95 961 LEU B CA 1
ATOM 15417 C C . LEU B 1 961 ? -22.562 28.141 -4.09 1 95 961 LEU B C 1
ATOM 15419 O O . LEU B 1 961 ? -23.25 28.641 -3.197 1 95 961 LEU B O 1
ATOM 15423 N N . HIS B 1 962 ? -21.281 28 -4.113 1 93.69 962 HIS B N 1
ATOM 15424 C CA . HIS B 1 962 ? -20.672 28.656 -2.965 1 93.69 962 HIS B CA 1
ATOM 15425 C C . HIS B 1 962 ? -19.359 29.328 -3.35 1 93.69 962 HIS B C 1
ATOM 15427 O O . HIS B 1 962 ? -18.734 28.969 -4.352 1 93.69 962 HIS B O 1
ATOM 15433 N N . PHE B 1 963 ? -18.984 30.328 -2.598 1 95.81 963 PHE B N 1
ATOM 15434 C CA . PHE B 1 963 ? -17.703 31.016 -2.584 1 95.81 963 PHE B CA 1
ATOM 15435 C C . PHE B 1 963 ? -17.078 30.969 -1.196 1 95.81 963 PHE B C 1
ATOM 15437 O O . PHE B 1 963 ? -17.75 31.234 -0.196 1 95.81 963 PHE B O 1
ATOM 15444 N N . THR B 1 964 ? -15.836 30.547 -1.145 1 94.62 964 THR B N 1
ATOM 15445 C CA . THR B 1 964 ? -15.133 30.516 0.134 1 94.62 964 THR B CA 1
ATOM 15446 C C . THR B 1 964 ? -13.82 31.281 0.054 1 94.62 964 THR B C 1
ATOM 15448 O O . THR B 1 964 ? -13.031 31.078 -0.872 1 94.62 964 THR B O 1
ATOM 15451 N N . GLY B 1 965 ? -13.594 32.219 1 1 94.5 965 GLY B N 1
ATOM 15452 C CA . GLY B 1 965 ? -12.328 32.906 1.199 1 94.5 965 GLY B CA 1
ATOM 15453 C C . GLY B 1 965 ? -11.641 32.531 2.492 1 94.5 965 GLY B C 1
ATOM 15454 O O . GLY B 1 965 ? -12.289 32.344 3.523 1 94.5 965 GLY B O 1
ATOM 15455 N N . ARG B 1 966 ? -10.352 32.281 2.416 1 93.88 966 ARG B N 1
ATOM 15456 C CA . ARG B 1 966 ? -9.547 31.906 3.582 1 93.88 966 ARG B CA 1
ATOM 15457 C C . ARG B 1 966 ? -8.43 32.906 3.816 1 93.88 966 ARG B C 1
ATOM 15459 O O . ARG B 1 966 ? -7.727 33.281 2.879 1 93.88 966 ARG B O 1
ATOM 15466 N N . ASN B 1 967 ? -8.211 33.25 5.039 1 94.5 967 ASN B N 1
ATOM 15467 C CA . ASN B 1 967 ? -7.188 34.219 5.441 1 94.5 967 ASN B CA 1
ATOM 15468 C C . ASN B 1 967 ? -7.316 35.531 4.676 1 94.5 967 ASN B C 1
ATOM 15470 O O . ASN B 1 967 ? -6.332 36.031 4.141 1 94.5 967 ASN B O 1
ATOM 15474 N N . LEU B 1 968 ? -8.5 36.031 4.582 1 94.88 968 LEU B N 1
ATOM 15475 C CA . LEU B 1 968 ? -8.773 37.219 3.754 1 94.88 968 LEU B CA 1
ATOM 15476 C C . LEU B 1 968 ? -8.25 38.469 4.414 1 94.88 968 LEU B C 1
ATOM 15478 O O . LEU B 1 968 ? -7.797 39.406 3.727 1 94.88 968 LEU B O 1
ATOM 15482 N N . LEU B 1 969 ? -8.414 38.5 5.766 1 95.06 969 LEU B N 1
ATOM 15483 C CA . LEU B 1 969 ? -7.984 39.656 6.531 1 95.06 969 LEU B CA 1
ATOM 15484 C C . LEU B 1 969 ? -7.141 39.219 7.73 1 95.06 969 LEU B C 1
ATOM 15486 O O . LEU B 1 969 ? -7.484 38.281 8.43 1 95.06 969 LEU B O 1
ATOM 15490 N N . THR B 1 970 ? -6.047 39.875 7.914 1 95.25 970 THR B N 1
ATOM 15491 C CA . THR B 1 970 ? -5.199 39.656 9.078 1 95.25 970 THR B CA 1
ATOM 15492 C C . THR B 1 970 ? -4.789 41 9.711 1 95.25 970 THR B C 1
ATOM 15494 O O . THR B 1 970 ? -4.18 41.844 9.055 1 95.25 970 THR B O 1
ATOM 15497 N N . PHE B 1 971 ? -5.148 41.188 10.938 1 96.38 971 PHE B N 1
ATOM 15498 C CA . PHE B 1 971 ? -4.715 42.344 11.719 1 96.38 971 PHE B CA 1
ATOM 15499 C C . PHE B 1 971 ? -3.584 41.969 12.672 1 96.38 971 PHE B C 1
ATOM 15501 O O . PHE B 1 971 ? -3.77 41.125 13.562 1 96.38 971 PHE B O 1
ATOM 15508 N N . THR B 1 972 ? -2.428 42.5 12.516 1 96.69 972 THR B N 1
ATOM 15509 C CA . THR B 1 972 ? -1.264 42.188 13.336 1 96.69 972 THR B CA 1
ATOM 15510 C C . THR B 1 972 ? -0.233 43.281 13.273 1 96.69 972 THR B C 1
ATOM 15512 O O . THR B 1 972 ? -0.265 44.125 12.359 1 96.69 972 THR B O 1
ATOM 15515 N N . SER B 1 973 ? 0.583 43.438 14.258 1 94.81 973 SER B N 1
ATOM 15516 C CA . SER B 1 973 ? 1.701 44.375 14.25 1 94.81 973 SER B CA 1
ATOM 15517 C C . SER B 1 973 ? 2.996 43.688 13.828 1 94.81 973 SER B C 1
ATOM 15519 O O . SER B 1 973 ? 4.039 44.344 13.711 1 94.81 973 SER B O 1
ATOM 15521 N N . PHE B 1 974 ? 2.98 42.406 13.633 1 95.62 974 PHE B N 1
ATOM 15522 C CA . PHE B 1 974 ? 4.156 41.625 13.258 1 95.62 974 PHE B CA 1
ATOM 15523 C C . PHE B 1 974 ? 4.621 42 11.852 1 95.62 974 PHE B C 1
ATOM 15525 O O . PHE B 1 974 ? 3.811 42.094 10.93 1 95.62 974 PHE B O 1
ATOM 15532 N N . THR B 1 975 ? 5.867 42.219 11.656 1 94.5 975 THR B N 1
ATOM 15533 C CA . THR B 1 975 ? 6.367 42.719 10.383 1 94.5 975 THR B CA 1
ATOM 15534 C C . THR B 1 975 ? 7.121 41.625 9.633 1 94.5 975 THR B C 1
ATOM 15536 O O . THR B 1 975 ? 7.973 41.906 8.789 1 94.5 975 THR B O 1
ATOM 15539 N N . GLY B 1 976 ? 6.977 40.406 9.953 1 92.38 976 GLY B N 1
ATOM 15540 C CA . GLY B 1 976 ? 7.48 39.281 9.164 1 92.38 976 GLY B CA 1
ATOM 15541 C C . GLY B 1 976 ? 6.469 38.75 8.156 1 92.38 976 GLY B C 1
ATOM 15542 O O . GLY B 1 976 ? 5.465 39.406 7.879 1 92.38 976 GLY B O 1
ATOM 15543 N N . TYR B 1 977 ? 6.785 37.688 7.5 1 92.25 977 TYR B N 1
ATOM 15544 C CA . TYR B 1 977 ? 5.922 37.156 6.449 1 92.25 977 TYR B CA 1
ATOM 15545 C C . TYR B 1 977 ? 4.551 36.781 7.004 1 92.25 977 TYR B C 1
ATOM 15547 O O . TYR B 1 977 ? 3.533 36.969 6.336 1 92.25 977 TYR B O 1
ATOM 15555 N N . ASP B 1 978 ? 4.586 36.156 8.203 1 93.81 978 ASP B N 1
ATOM 15556 C CA . ASP B 1 978 ? 3.318 35.75 8.797 1 93.81 978 ASP B CA 1
ATOM 15557 C C . ASP B 1 978 ? 3.441 35.594 10.312 1 93.81 978 ASP B C 1
ATOM 15559 O O . ASP B 1 978 ? 4.441 35.094 10.812 1 93.81 978 ASP B O 1
ATOM 15563 N N . PRO B 1 979 ? 2.486 35.969 11.07 1 94.75 979 PRO B N 1
ATOM 15564 C CA . PRO B 1 979 ? 2.562 35.906 12.531 1 94.75 979 PRO B CA 1
ATOM 15565 C C . PRO B 1 979 ? 2.127 34.562 13.086 1 94.75 979 PRO B C 1
ATOM 15567 O O . PRO B 1 979 ? 2.334 34.281 14.266 1 94.75 979 PRO B O 1
ATOM 15570 N N . GLU B 1 980 ? 1.625 33.719 12.375 1 92.25 980 GLU B N 1
ATOM 15571 C CA . GLU B 1 980 ? 0.891 32.562 12.859 1 92.25 980 GLU B CA 1
ATOM 15572 C C . GLU B 1 980 ? 1.844 31.484 13.359 1 92.25 980 GLU B C 1
ATOM 15574 O O . GLU B 1 980 ? 1.523 30.75 14.305 1 92.25 980 GLU B O 1
ATOM 15579 N N . PRO B 1 981 ? 3.014 31.281 12.766 1 91.12 981 PRO B N 1
ATOM 15580 C CA . PRO B 1 981 ? 3.881 30.203 13.273 1 91.12 981 PRO B CA 1
ATOM 15581 C C . PRO B 1 981 ? 4.137 30.312 14.773 1 91.12 981 PRO B C 1
ATOM 15583 O O . PRO B 1 981 ? 4.273 31.422 15.297 1 91.12 981 PRO B O 1
ATOM 15586 N N . GLU B 1 982 ? 4.137 29.188 15.391 1 89.81 982 GLU B N 1
ATOM 15587 C CA . GLU B 1 982 ? 4.492 29.141 16.812 1 89.81 982 GLU B CA 1
ATOM 15588 C C . GLU B 1 982 ? 5.934 28.688 17 1 89.81 982 GLU B C 1
ATOM 15590 O O . GLU B 1 982 ? 6.203 27.5 17.141 1 89.81 982 GLU B O 1
ATOM 15595 N N . SER B 1 983 ? 6.746 29.547 17.047 1 91.12 983 SER B N 1
ATOM 15596 C CA . SER B 1 983 ? 8.18 29.344 17.203 1 91.12 983 SER B CA 1
ATOM 15597 C C . SER B 1 983 ? 8.836 30.5 17.953 1 91.12 983 SER B C 1
ATOM 15599 O O . SER B 1 983 ? 8.25 31.578 18.047 1 91.12 983 SER B O 1
ATOM 15601 N N . ASN B 1 984 ? 9.992 30.188 18.5 1 93.62 984 ASN B N 1
ATOM 15602 C CA . ASN B 1 984 ? 10.727 31.266 19.141 1 93.62 984 ASN B CA 1
ATOM 15603 C C . ASN B 1 984 ? 11.305 32.219 18.125 1 93.62 984 ASN B C 1
ATOM 15605 O O . ASN B 1 984 ? 11.5 33.406 18.406 1 93.62 984 ASN B O 1
ATOM 15609 N N . LEU B 1 985 ? 11.562 31.609 16.984 1 93.12 985 LEU B N 1
ATOM 15610 C CA . LEU B 1 985 ? 12.234 32.406 15.945 1 93.12 985 LEU B CA 1
ATOM 15611 C C . LEU B 1 985 ? 11.758 31.984 14.555 1 93.12 985 LEU B C 1
ATOM 15613 O O . LEU B 1 985 ? 11.594 30.781 14.281 1 93.12 985 LEU B O 1
ATOM 15617 N N . VAL B 1 986 ? 11.484 33 13.75 1 91.12 986 VAL B N 1
ATOM 15618 C CA . VAL B 1 986 ? 11.219 32.75 12.344 1 91.12 986 VAL B CA 1
ATOM 15619 C C . VAL B 1 986 ? 12.312 33.375 11.484 1 91.12 986 VAL B C 1
ATOM 15621 O O . VAL B 1 986 ? 12.805 34.469 11.805 1 91.12 986 VAL B O 1
ATOM 15624 N N . ALA B 1 987 ? 12.734 32.625 10.531 1 90 987 ALA B N 1
ATOM 15625 C CA . ALA B 1 987 ? 13.719 33.094 9.562 1 90 987 ALA B CA 1
ATOM 15626 C C . ALA B 1 987 ? 13.289 32.781 8.133 1 90 987 ALA B C 1
ATOM 15628 O O . ALA B 1 987 ? 13.523 31.672 7.645 1 90 987 ALA B O 1
ATOM 15629 N N . PHE B 1 988 ? 12.664 33.688 7.469 1 90.62 988 PHE B N 1
ATOM 15630 C CA . PHE B 1 988 ? 12.25 33.562 6.074 1 90.62 988 PHE B CA 1
ATOM 15631 C C . PHE B 1 988 ? 11.422 32.312 5.855 1 90.62 988 PHE B C 1
ATOM 15633 O O . PHE B 1 988 ? 11.703 31.531 4.945 1 90.62 988 PHE B O 1
ATOM 15640 N N . TYR B 1 989 ? 10.422 32.094 6.641 1 87.94 989 TYR B N 1
ATOM 15641 C CA . TYR B 1 989 ? 9.523 30.938 6.547 1 87.94 989 TYR B CA 1
ATOM 15642 C C . TYR B 1 989 ? 8.594 31.062 5.344 1 87.94 989 TYR B C 1
ATOM 15644 O O . TYR B 1 989 ? 8.242 32.188 4.938 1 87.94 989 TYR B O 1
ATOM 15652 N N . TYR B 1 990 ? 8.273 29.906 4.762 1 89.94 990 TYR B N 1
ATOM 15653 C CA . TYR B 1 990 ? 7.199 29.891 3.777 1 89.94 990 TYR B CA 1
ATOM 15654 C C . TYR B 1 990 ? 5.918 30.469 4.367 1 89.94 990 TYR B C 1
ATOM 15656 O O . TYR B 1 990 ? 5.391 29.953 5.355 1 89.94 990 TYR B O 1
ATOM 15664 N N . PRO B 1 991 ? 5.438 31.562 3.871 1 91.19 991 PRO B N 1
ATOM 15665 C CA . PRO B 1 991 ? 4.293 32.25 4.48 1 91.19 991 PRO B CA 1
ATOM 15666 C C . PRO B 1 991 ? 2.979 31.5 4.254 1 91.19 991 PRO B C 1
ATOM 15668 O O . PRO B 1 991 ? 2.852 30.734 3.291 1 91.19 991 PRO B O 1
ATOM 15671 N N . ASN B 1 992 ? 2.039 31.75 5.137 1 91.56 992 ASN B N 1
ATOM 15672 C CA . ASN B 1 992 ? 0.673 31.297 4.895 1 91.56 992 ASN B CA 1
ATOM 15673 C C . ASN B 1 992 ? 0.057 32 3.686 1 91.56 992 ASN B C 1
ATOM 15675 O O . ASN B 1 992 ? 0.546 33.031 3.252 1 91.56 992 ASN B O 1
ATOM 15679 N N . THR B 1 993 ? -1.036 31.438 3.182 1 93.06 993 THR B N 1
ATOM 15680 C CA . THR B 1 993 ? -1.583 31.953 1.931 1 93.06 993 THR B CA 1
ATOM 15681 C C . THR B 1 993 ? -3.004 32.469 2.133 1 93.06 993 THR B C 1
ATOM 15683 O O . THR B 1 993 ? -3.689 32.062 3.072 1 93.06 993 THR B O 1
ATOM 15686 N N . ARG B 1 994 ? -3.324 33.438 1.319 1 95 994 ARG B N 1
ATOM 15687 C CA . ARG B 1 994 ? -4.707 33.844 1.104 1 95 994 ARG B CA 1
ATOM 15688 C C . ARG B 1 994 ? -5.328 33.094 -0.068 1 95 994 ARG B C 1
ATOM 15690 O O . ARG B 1 994 ? -4.711 32.969 -1.129 1 95 994 ARG B O 1
ATOM 15697 N N . GLN B 1 995 ? -6.496 32.594 0.145 1 94.94 995 GLN B N 1
ATOM 15698 C CA . GLN B 1 995 ? -7.066 31.734 -0.878 1 94.94 995 GLN B CA 1
ATOM 15699 C C . GLN B 1 995 ? -8.492 32.156 -1.217 1 94.94 995 GLN B C 1
ATOM 15701 O O . GLN B 1 995 ? -9.219 32.656 -0.36 1 94.94 995 GLN B O 1
ATOM 15706 N N . TYR B 1 996 ? -8.875 31.922 -2.473 1 96.06 996 TYR B N 1
ATOM 15707 C CA . TYR B 1 996 ? -10.211 32.094 -3.023 1 96.06 996 TYR B CA 1
ATOM 15708 C C . TYR B 1 996 ? -10.68 30.844 -3.746 1 96.06 996 TYR B C 1
ATOM 15710 O O . TYR B 1 996 ? -9.922 30.234 -4.504 1 96.06 996 TYR B O 1
ATOM 15718 N N . GLU B 1 997 ? -11.891 30.516 -3.475 1 95.81 997 GLU B N 1
ATOM 15719 C CA . GLU B 1 997 ? -12.375 29.281 -4.105 1 95.81 997 GLU B CA 1
ATOM 15720 C C . GLU B 1 997 ? -13.852 29.391 -4.469 1 95.81 997 GLU B C 1
ATOM 15722 O O . GLU B 1 997 ? -14.656 29.906 -3.676 1 95.81 997 GLU B O 1
ATOM 15727 N N . PHE B 1 998 ? -14.211 28.938 -5.656 1 96.5 998 PHE B N 1
ATOM 15728 C CA . PHE B 1 998 ? -15.586 28.797 -6.113 1 96.5 998 PHE B CA 1
ATOM 15729 C C . PHE B 1 998 ? -15.953 27.328 -6.262 1 96.5 998 PHE B C 1
ATOM 15731 O O . PHE B 1 998 ? -15.133 26.516 -6.68 1 96.5 998 PHE B O 1
ATOM 15738 N N . GLY B 1 999 ? -17.172 27.047 -5.84 1 95.44 999 GLY B N 1
ATOM 15739 C CA . GLY B 1 999 ? -17.547 25.656 -5.945 1 95.44 999 GLY B CA 1
ATOM 15740 C C . GLY B 1 999 ? -19.031 25.469 -6.273 1 95.44 999 GLY B C 1
ATOM 15741 O O . GLY B 1 999 ? -19.828 26.391 -6.105 1 95.44 999 GLY B O 1
ATOM 15742 N N . ILE B 1 1000 ? -19.344 24.312 -6.805 1 95.5 1000 ILE B N 1
ATOM 15743 C CA . ILE B 1 1000 ? -20.703 23.891 -7.098 1 95.5 1000 ILE B CA 1
ATOM 15744 C C . ILE B 1 1000 ? -20.938 22.484 -6.523 1 95.5 1000 ILE B C 1
ATOM 15746 O O . ILE B 1 1000 ? -20.047 21.641 -6.551 1 95.5 1000 ILE B O 1
ATOM 15750 N N . GLU B 1 1001 ? -22.062 22.328 -5.879 1 94.06 1001 GLU B N 1
ATOM 15751 C CA . GLU B 1 1001 ? -22.5 21.031 -5.359 1 94.06 1001 GLU B CA 1
ATOM 15752 C C . GLU B 1 1001 ? -23.844 20.625 -5.961 1 94.06 1001 GLU B C 1
ATOM 15754 O O . GLU B 1 1001 ? -24.812 21.391 -5.922 1 94.06 1001 GLU B O 1
ATOM 15759 N N . VAL B 1 1002 ? -23.875 19.516 -6.527 1 93.88 1002 VAL B N 1
ATOM 15760 C CA . VAL B 1 1002 ? -25.094 18.984 -7.133 1 93.88 1002 VAL B CA 1
ATOM 15761 C C . VAL B 1 1002 ? -25.469 17.672 -6.465 1 93.88 1002 VAL B C 1
ATOM 15763 O O . VAL B 1 1002 ? -24.625 16.797 -6.266 1 93.88 1002 VAL B O 1
ATOM 15766 N N . SER B 1 1003 ? -26.703 17.609 -6.102 1 90.38 1003 SER B N 1
ATOM 15767 C CA . SER B 1 1003 ? -27.188 16.375 -5.504 1 90.38 1003 SER B CA 1
ATOM 15768 C C . SER B 1 1003 ? -28.422 15.844 -6.25 1 90.38 1003 SER B C 1
ATOM 15770 O O . SER B 1 1003 ? -29.203 16.625 -6.785 1 90.38 1003 SER B O 1
ATOM 15772 N N . PHE B 1 1004 ? -28.656 14.633 -6.219 1 87.25 1004 PHE B N 1
ATOM 15773 C CA . PHE B 1 1004 ? -29.812 14.008 -6.836 1 87.25 1004 PHE B CA 1
ATOM 15774 C C . PHE B 1 1004 ? -30.031 12.602 -6.289 1 87.25 1004 PHE B C 1
ATOM 15776 O O . PHE B 1 1004 ? -29.094 11.984 -5.77 1 87.25 1004 PHE B O 1
#

Foldseek 3Di:
DPVVVVVVPPPPPPPPPPQDKDKFKEFEAAPFPRAGDFQKWKAFDPDDDIDGAHPRRMDIDIGGPPGQWIWTGDVQWDIDIDGGDHHYYHHTYRPPPQQQDFDDLADDGTDGNLFQQFDKDKDFLVLLPPDPALFSLLSCFQVFFQWHWFAQFQQNQDGDIDIFGQDAFFDAFDQHAFEAEPRHTADCVCRRQPRSNFWGMKMKTHFCQRQPNVFFRHLRTYIYTYTDWADAQFDKKKKKKKKKWWWWFDDFQFFFDWLVLLQLLCVLQPRHDDPVLVCLCVVVVQFDQLSPVFFAGTWMKIKIKMKMWGHHNFKTKIKMWMWIWTDGRGPFRIKIKIKIWIKMKGDPDPFKIKIKTKMKMKMKGGDDPQQVQQQDDPGGDCQNSLNVSFFDHGNWDQFDWDADPVGDIDTDGGAQATDQLGGGYNVVQVVQKTKMKMKIWMWMKMKMWGHPDPQKIKMKMKIKTKMKMKIKIKGAKDAWDADPVGDTHGPPDDHPDIDWMKIKIKMKMKMKMKIKIKIWGWDDDPNFKTKIKMKMKMKIKMKMKMKMFMAIQHRHRVDHDRVNGDDGDPVRMDIDIDIKMKIKIKMKMWIGGNNFKIKIKIKMKMAIPQAAPPARIDIKMKIKMKGWPCPDPVNVVPVQWPTKMKMKMKMKHWYDRDDGPQQDFDWDWDDQDPNDIDIHGDHDHHNPDHIKMKIKIKIKIWIDGPVFKTKIKMWMKIKIALHWDWAADDCVVVDRTGIGRAWMKMKTKMKMKMKGFDDDHPFKTKIKIKIKMFIAIFTATDHPRDAKDDDLVLQAIHGGGHHRFWGKWWAWDFADLAAQATWTAACVGDIDSDDDTVGRIDTPNAGLDFRMWRKMKMWMGGNQKIKIWIKIWTFRHKAQECQCVQQQALVNSSNTGHTSLSSLARNHRPRDHRHGRPPHDDDPGCPRMDTLIKMFGAKIKIKGKDDCVVQVVVVWRTKMKMKMKGRPDMDGPDNDSHSRDRDRYDDSHNHHIIMIMIMMMTMD/DPVVVVVVPPPPPPPPPPQPKDKFKEFEAAPFPRAGDFFKWKAFDPDDDIDGAHPRRMDIDIGGPPGQWIWTGDVQWDIDIGGGDHHYYHHTYRPVPQQQDFDDLADDGTDGNLFQQFDKDKFFLVLLPPDPALFSLLSCFQVFWQWHWFAQFQQNQDGDIDIFGQDAFFDAFDQHAFEAEPRHTADCVCRRQPRSNFWGMKMKTHFCQRQPNVFARHLRTYIYTYTDWADAQFDKKKKKKKKKWWWWFDDFQFFFDWLVLLQLLCVLQPRHDDPVLVCLCVVPVQFDQLSPVFFAGTWMKIKIKMKMWGHHNFKTKIKMWMWIWTDGRGPFRIKIKIKIWIKMKGDPDPFKIKIKTKMKMKMKGGDDPQQVQQQDDPGGDCQNSLNVSFFDHGNWDQFDWDADPVGDIHTDGGAQATDQLGGGYNVVQVVQKTKMKMKIWMWMKMKMWGHPDPQKIKMKMKIKTKMKMKIKIKGAKDAWDADPVGDTHGPPDDHPDIDWMKIKIKMKMKMKMKIKIKIWGWDDDPNFKTKIKMKMKMKIKMKMKMKMFMAIQHRHRVDHDRVNGDDGDPVRMDIDIDIKMKIKIKMKMWIGGNNFKIKIKMKMKMAIPQAAPPARIDIKMKIKMKGWPCPDPVNVVPVQWPTKMKMKMKMKHWYDRDDGPQQDFDWDWDDQDPNDIDIHGDHDHHNPDHIKMKIKIKIKIWIDGPVFKTKIKMWMKIKIALHWDWAADDCVVVDGTGIGRWWMKMKTKMKMKMKGFDDDHPFKTKIKIKIKMFIAIFTATDHPRDAKDDDLVLQAIHGGGHHRFWGKWWAWDFAQLAAQATWTAACVGDIDSDDDTVGRIDTPNAGLDFRMWRKMWMWMGGNQKIKIWIKIWTFRHKAQECQCVQQQALVNSSNTTHTSLSSLARNHRPRDHRHGRHPHDDDPGCPRMDTLIKMFGAKIKIKGKDDCVVQVVVVWRTKMKMKMKGRPDMDGPDNDSHSRDRDRYDDSHNHHIIMIMIMMMTMD

InterPro domains:
  IPR008969 Carboxypeptidase-like, regulatory domain superfamily [SSF49464] (22-102)
  IPR012910 TonB-dependent receptor, plug domain [PF07715] (115-222)
  IPR023996 TonB-dependent outer membrane protein, SusC/RagA [TIGR04056] (23-1004)
  IPR023997 TonB-dependent outer membrane protein SusC/RagA, conserved site [TIGR04057] (198-228)
  IPR036942 TonB-dependent receptor-like, beta-barrel domain superfamily [G3DSA:2.40.170.20] (296-1004)
  IPR037066 TonB-dependent receptor, plug domain superfamily [G3DSA:2.170.130.10] (95-232)
  IPR039426 TonB-dependent receptor-like [PS52016] (112-871)

Solvent-accessible surface area (backbone atoms only — not comparable to full-atom values): 98285 Å² total; per-residue (Å²): 123,72,73,69,54,60,66,65,62,67,74,65,74,74,75,77,71,77,68,56,64,39,79,41,38,32,32,34,20,33,53,82,77,62,43,49,34,60,59,26,38,39,29,46,50,90,68,69,79,55,39,53,19,37,86,73,2,37,34,73,41,76,40,48,64,80,50,52,31,32,34,35,36,38,95,76,29,37,63,45,77,45,69,69,47,87,70,34,76,44,64,33,41,60,31,79,53,68,53,70,34,66,39,71,71,59,94,58,80,60,37,40,49,72,72,50,53,41,51,69,46,80,42,54,36,77,62,31,47,80,57,90,58,68,38,51,67,70,58,46,44,29,68,44,52,40,43,46,59,29,54,52,41,42,42,63,51,45,88,52,66,51,50,31,41,66,55,79,70,48,89,65,32,65,42,55,47,33,41,26,52,69,82,35,72,49,64,78,68,49,42,69,38,41,58,34,72,47,37,37,34,39,34,39,27,68,34,30,49,36,21,38,83,64,31,40,57,21,59,28,18,31,38,37,37,32,58,52,64,33,42,65,57,30,70,51,36,38,40,39,38,41,38,45,32,32,29,21,72,44,84,51,71,65,55,67,34,46,30,68,54,44,49,52,39,27,47,66,65,73,54,60,70,56,70,66,57,54,47,43,36,70,74,66,61,42,55,42,65,41,53,70,71,58,43,34,76,61,17,48,31,41,36,44,34,43,34,40,35,20,25,35,86,45,35,20,28,24,41,37,40,38,40,38,40,36,46,26,40,42,81,53,18,23,27,36,34,40,29,39,36,41,26,40,39,33,48,60,43,97,40,34,35,42,35,40,41,38,40,39,19,39,38,41,29,24,53,44,78,38,57,77,37,44,69,49,102,93,42,64,38,62,48,12,58,56,42,32,34,52,27,50,39,18,64,37,58,71,41,38,59,48,66,48,97,87,64,47,79,42,79,57,57,73,41,47,57,35,79,80,56,66,45,60,31,48,67,48,56,49,73,37,45,46,39,42,36,37,36,45,36,42,38,39,35,38,37,42,37,35,34,89,47,91,46,34,39,39,35,40,35,46,28,40,34,32,38,39,38,41,41,41,39,36,34,45,39,45,67,47,44,74,46,94,80,71,51,76,45,30,86,92,47,52,74,84,38,76,33,55,12,34,23,31,44,37,42,35,43,39,38,32,41,37,42,38,41,36,42,34,42,46,51,66,49,94,84,32,40,39,39,38,39,35,41,37,40,38,39,38,46,35,40,39,36,35,40,35,42,40,22,30,44,11,75,42,77,90,42,56,50,49,56,40,24,56,43,47,50,50,87,34,40,42,59,50,79,49,77,48,44,35,42,37,42,35,37,37,43,39,40,31,45,67,81,29,40,37,38,39,39,38,43,34,38,43,33,38,62,55,26,27,90,92,34,27,63,50,77,35,36,19,38,27,30,25,40,35,51,42,75,36,79,88,44,54,79,47,67,58,51,66,38,34,36,41,28,39,31,34,22,37,24,27,40,76,54,60,73,78,64,56,26,45,62,38,74,34,76,37,64,72,54,92,76,34,63,35,76,30,86,66,40,58,59,32,61,75,34,53,68,17,36,34,39,31,38,39,41,35,42,35,41,24,36,66,83,30,38,39,40,39,38,34,41,41,40,34,40,26,37,38,25,50,35,78,42,77,44,60,62,87,76,76,36,70,44,42,70,36,60,45,25,28,30,34,27,37,36,40,32,33,38,40,38,33,49,78,38,81,52,95,53,40,35,34,35,39,39,37,28,34,18,38,44,49,52,28,26,68,37,38,58,96,74,43,54,66,51,75,38,71,94,68,34,30,29,43,32,56,74,33,35,76,43,22,31,31,36,25,45,63,66,47,32,39,33,71,75,20,44,58,32,28,33,40,69,88,67,46,81,34,75,71,90,47,65,91,73,16,39,39,77,69,90,43,24,32,58,49,37,32,37,26,13,36,35,39,42,39,36,47,82,46,36,35,40,37,38,37,29,28,37,36,40,71,18,31,30,28,40,50,51,48,65,50,30,68,32,69,85,32,58,90,66,22,28,37,34,52,74,55,66,51,44,30,76,53,68,70,41,87,38,81,37,46,24,72,86,60,82,84,72,90,36,48,78,44,51,37,56,27,26,35,39,29,36,49,37,35,37,42,36,41,42,58,57,61,79,61,29,48,75,69,70,29,70,37,42,36,41,36,39,32,35,29,43,75,43,75,50,59,78,37,59,50,61,56,52,56,43,78,39,60,60,47,55,54,57,56,44,47,53,19,36,44,35,41,35,42,35,41,28,67,124,69,74,69,55,60,67,65,60,65,76,63,70,71,74,79,71,77,70,56,64,40,80,42,39,31,31,35,20,33,53,80,76,61,42,50,35,60,58,25,38,37,30,44,49,92,69,70,80,55,39,53,18,37,84,71,3,38,36,73,43,75,40,48,66,81,49,50,31,32,34,37,36,37,93,75,30,36,64,45,77,42,68,70,48,86,72,34,75,45,63,32,40,61,31,78,55,69,55,70,34,67,40,69,72,58,94,58,78,59,37,39,50,74,73,50,53,40,52,68,48,78,43,56,35,78,63,30,48,81,58,89,58,68,38,50,69,69,59,47,44,30,69,42,52,40,45,46,60,30,53,52,40,43,40,63,50,46,88,52,67,50,50,32,41,65,54,78,71,48,89,64,32,66,41,56,45,32,38,27,52,69,83,34,71,51,64,76,68,48,42,69,38,40,60,32,71,46,37,37,33,37,33,40,27,68,33,30,49,34,21,37,83,63,31,40,58,21,60,28,18,33,40,36,37,32,58,52,65,35,42,64,58,29,71,52,38,38,39,38,37,41,38,45,32,33,28,20,73,44,86,50,70,66,56,67,36,46,32,68,54,43,48,52,37,28,46,65,65,74,53,58,71,55,68,65,56,53,46,45,37,70,74,65,62,42,54,41,64,41,54,69,72,59,43,33,76,61,18,46,32,41,36,45,34,43,34,41,34,20,24,35,88,44,35,20,27,23,40,36,42,40,40,38,40,36,47,25,41,44,80,52,17,22,27,35,33,40,30,40,37,42,25,40,39,33,48,59,46,98,40,35,34,42,36,40,39,38,39,38,20,40,37,42,28,24,53,43,78,40,57,76,37,45,66,49,97,96,41,62,38,62,48,10,59,58,43,30,35,52,27,50,40,16,64,39,59,73,40,38,60,48,64,48,97,88,64,47,78,42,79,57,56,74,42,47,55,36,79,82,59,66,44,60,33,47,66,47,55,50,74,37,46,47,41,42,35,37,37,44,35,41,37,38,35,40,37,42,37,35,36,91,46,91,46,34,39,40,34,41,36,47,29,38,34,32,39,40,40,40,41,42,39,38,34,45,39,43,67,48,43,76,45,93,83,69,51,80,47,32,87,92,47,52,76,84,40,77,32,55,13,32,23,33,43,36,43,37,42,38,39,34,40,38,40,38,41,39,42,35,41,47,53,67,50,95,84,32,40,40,38,39,41,35,41,36,40,38,39,36,46,35,40,39,38,34,40,34,43,41,25,31,44,13,76,42,78,90,42,57,51,50,55,38,26,56,44,47,49,49,86,35,40,43,60,50,79,49,76,48,44,37,42,35,42,36,38,36,41,38,39,31,44,67,81,29,41,37,38,40,39,36,42,35,37,42,32,37,62,56,27,26,90,92,35,28,62,52,77,35,36,19,38,27,30,26,40,36,52,42,76,35,78,89,42,55,78,47,68,57,52,66,38,34,34,40,28,40,31,34,22,36,23,28,39,76,52,60,73,78,64,55,25,46,61,38,73,34,75,36,64,71,54,90,76,33,66,35,77,32,86,66,41,57,60,33,60,78,32,51,68,16,37,34,39,30,39,37,42,35,42,36,39,24,38,66,85,29,38,41,39,40,38,35,40,40,42,36,38,27,37,38,23,51,34,77,42,78,43,60,62,89,75,77,36,70,44,43,72,37,59,47,24,27,30,33,26,38,35,40,33,33,38,40,37,34,48,76,40,81,51,95,52,39,36,34,36,41,39,38,28,33,20,38,44,48,52,28,26,68,39,38,57,97,72,42,54,66,50,74,38,72,93,68,36,30,30,43,32,57,74,33,35,78,42,23,32,31,35,26,45,63,66,45,33,41,34,71,75,23,44,57,30,29,32,39,69,88,66,47,81,34,75,72,90,47,64,90,71,16,40,38,79,69,91,44,25,32,59,48,36,31,38,27,14,36,36,38,39,40,37,47,83,46,38,34,40,38,40,38,28,29,35,36,40,70,18,30,29,30,40,50,52,47,66,50,29,68,31,69,84,30,57,89,67,24,27,36,35,52,73,54,66,52,45,30,76,54,70,71,40,88,38,81,39,46,24,70,85,61,82,84,72,90,36,46,79,42,52,35,56,27,26,36,40,31,34,48,37,35,38,42,34,40,42,58,57,61,79,64,30,48,74,69,71,28,69,39,43,36,40,36,37,34,36,27,43,76,44,74,50,60,76,36,61,50,60,56,51,56,44,78,40,60,62,46,56,53,56,56,44,47,53,21,37,43,35,41,35,41,37,41,28,68

Sequence (2008 aa):
MKKFILLLFALLTVVSVSAQSRSIRGTVVSAADGEPLVGATVVPVGGGSGTATDLDGKFHLTVSNKVSQLTVSYIGMKPVTVPVQDNMTIRLETSDTRLDEVVVTGYGSGKKLGSIVGSVAVIGEQNFENLTTPTFVDALQGQVAGLSIFSSSGDPSSVDNQIRLRGLNSLNAGTTPLFILDGAPVTQTVFTTLNPNDIESITVLKDAASVAIYGSRAANGVIVITSKKGKYGQQARVTIRAKYGWSQLTPDKVDMMNSDQYIEYRDKIGQPVSQGIKDLVNKHGISTNWRDEIFDGSAPTYSLEGAVTGGTERTSYYISLNHLNQEGIIAQSGMRRETMRVSVDSKVTDWFRVGLQTNLGYTKYETNNESGASYSGDGLYPTNPMVFARKALPYDSPYYYTFDDNGNIMWGDRAEYLHYSGMPTPDYIRSGRSVLRNRLTINAALYEAFTPIKGLTLRAQQAVDAYDTRLKNLGFPNETLYTPMGDVYANGGTAGELVTGYNQQSFSRYYSFTYTNTAEYNFNIADVHNVRALVGEESIISQSEGFGVFSEGQSDRRQMLLTQGTSVAISDLSESLVRTVMNSIFAQLSYDYDSKYFFDFTYRRDGSSKFAPGHRWANFFSVGGMWNIKSEKFLQPYTWLDDLKFRISYGTTGNSSIDNYMYYGLIGAGNVYNGQGSLGISQAANSDLTWETVKSFDLGLNFGLFNILDVDVDFYNKQTCDMLLEIPYSYTTGFDGGWGNVGGMRNRGVDVDVKANIINTRDWTWNVRANFNYNKNEITDLYDGLDELPFLNANVIYKVGHDAGSFYCVKYAGVDPRDGQQMWYTKDGNLTKVFNETRDSQILDKSQYSPWSGGFGTDLRWKGLSLRMDFTWAAKKYMINNDLYFITNNNFATSYNQRVEMLNVWTKPGDITDIPAPGQALQFDDRWLEDASFVRLKNLTLQYSLPKAWVNKACLSGVNLHFTGRNLLTFTSFTGYDPEPESNLVAFYYPNTRQYEFGIEVSFMKKFILLLFALLTVVSVSAQSRSIRGTVVSAADGEPLVGATVVPVGGGSGTATDLDGKFHLTVSNKVSQLTVSYIGMKPVTVPVQDNMTIRLETSDTRLDEVVVTGYGSGKKLGSIVGSVAVIGEQNFENLTTPTFVDALQGQVAGLSIFSSSGDPSSVDNQIRLRGLNSLNAGTTPLFILDGAPVTQTVFTTLNPNDIESITVLKDAASVAIYGSRAANGVIVITSKKGKYGQQARVTIRAKYGWSQLTPDKVDMMNSDQYIEYRDKIGQPVSQGIKDLVNKHGISTNWRDEIFDGSAPTYSLEGAVTGGTERTSYYISLNHLNQEGIIAQSGMRRETMRVSVDSKVTDWFRVGLQTNLGYTKYETNNESGASYSGDGLYPTNPMVFARKALPYDSPYYYTFDDNGNIMWGDRAEYLHYSGMPTPDYIRSGRSVLRNRLTINAALYEAFTPIKGLTLRAQQAVDAYDTRLKNLGFPNETLYTPMGDVYANGGTAGELVTGYNQQSFSRYYSFTYTNTAEYNFNIADVHNVRALVGEESIISQSEGFGVFSEGQSDRRQMLLTQGTSVAISDLSESLVRTVMNSIFAQLSYDYDSKYFFDFTYRRDGSSKFAPGHRWANFFSVGGMWNIKSEKFLQPYTWLDDLKFRISYGTTGNSSIDNYMYYGLIGAGNVYNGQGSLGISQAANSDLTWETVKSFDLGLNFGLFNILDVDVDFYNKQTCDMLLEIPYSYTTGFDGGWGNVGGMRNRGVDVDVKANIINTRDWTWNVRANFNYNKNEITDLYDGLDELPFLNANVIYKVGHDAGSFYCVKYAGVDPRDGQQMWYTKDGNLTKVFNETRDSQILDKSQYSPWSGGFGTDLRWKGLSLRMDFTWAAKKYMINNDLYFITNNNFATSYNQRVEMLNVWTKPGDITDIPAPGQALQFDDRWLEDASFVRLKNLTLQYSLPKAWVNKACLSGVNLHFTGRNLLTFTSFTGYDPEPESNLVAFYYPNTRQYEFGIEVSF

Secondary structure (DSSP, 8-state):
--HHHHHHGGGG--------EEEEEEEEEETTT--B-TT-EEEETTS---EE--TTSEEEEEEETT--EEEEEETTEEEEEEE--TTEEEEE-B---STT-EE--SSS--EEGGG--S-EEEEEGGGTTT-SSS-SHHHHTTTSTTEEEEES---TT---EEEEESS---SSS--PPEEEETTEE--TTHHHHS-GGGEEEEEEE-SHHHHGGGGGGGTT-EEEEEE----TTPPPEEEEEEEEEEEEEPP-S--B--HHHHHHHHHHTT-PPPHHHHHHHHHH-----HHHHHS-S-EEEEEEEEEEEEE-SSEEEEEEEEEEEE--SSTT--EEEEEEEEEEEE--SSSEEEEEEEEEEEEEEE--TTTT-SEETTEE-TTSHHHHHHHS-TTS-SEEEEE-TTS-EEEEEEPSEETTTTEE-HHHHHHTEEEEEEEEEEEEEEEEEE-SSTTEEEEEEEEEEEEEEEEEEEE--BPPEE-TTS-EE-TTS-TTSPBPEEEEEEEEEEEEEEEEEEEEEEEEETTTEEEEEEEEEEEEEEEEEEEEEEEEEE--TT--SGGGSSB--GGGEEEEEEEEEEEEEEEEEEEEETTTEEEEEEEEEEEETTS-TTSSEEEEEEEEEEEEGGGSTTTTT-TTEEEEEEEEEEEEEEE--S-TTTTS-EEEE---BTTB--EEEEE---TT---EEEEEEEEEEEEEETTTEEEEEEEEEEEEEEEEEEEEPPGGGT-SEEEEEEEEEEEEEEEEEEEEEEEE-SSEEEEEEEEEEEEEEEEEE-GGG--EEEEGGGTEEEETTS-TTEEEEPEEEEE-TTT--EEEE-TTS-EESS--HHHH-EEEEEESS-SEEEEEEEEEEETTEEEEEEEEEEES-EEEETHHHHHT-GGGTTTS--BGGGGG---STT---SSPPTTPPP--SGGGEEE--EEEEEEEEEEEEPPHHHHHHTT-SEEEEEEEEES--EEE---SS-S---SSEESS----EEEEEEEEEEE-/--HHHHHHTGGG--------EEEEEEEEEETTT--B-TT-EEEETTS---EE--TTSEEEEEEETT--EEEEEETTEEEEEEE--TTEEEEE-B---STT-EE--SSS--EEGGG--S-EEEEEGGGTTT-SSS-SGGGGTTTSTTEEEEES---TT---EEEEESS---SSS--PPEEEETTEE--TTHHHHS-GGGEEEEEEE-SHHHHGGGGGGGTT-EEEEEE----TTPPPEEEEEEEEEEEEEPP-S--B--HHHHHHHHHHTT-PPPHHHHHHHHHH-----HHHHHS-S-EEEEEEEEEEEEE-SSEEEEEEEEEEEE--SSTT--EEEEEEEEEEEEE-SSSEEEEEEEEEEEEEEE--TTTT-SEETTEE-TTSHHHHHHHS-TTS-SEEEEE-TTS-EEEEEEPSEETTTTEE-HHHHHHTEEEEEEEEEEEEEEEEEE-SSTTEEEEEEEEEEEEEEEEEEEE--BPPEE-TTS-EE-TTS-TTSPBPEEEEEEEEEEEEEEEEEEEEEEEEETTTEEEEEEEEEEEEEEEEEEEEEEEEEE--TT--SGGGSSB--GGGEEEEEEEEEEEEEEEEEEEEETTTEEEEEEEEEEEETTS-TTSSEEEEEEEEEEEEGGGSTTTTT-TTEEEEEEEEEEEEEEE--S-TTTTS-EEEE---BTTB--EEEEE---TT---EEEEEEEEEEEEEETTTEEEEEEEEEEEEEEEEEEEEPPGGGT-SEEEEEEEEEEEEEEEEEEEEEEEE-SSEEEEEEEEEEEEEEEEEE-GGG--EEEEGGGTEEEETTS-TTEEEEPEEEEE-TTT--EEEE-TTS-EESS--HHHH-EEEEEESS-SEEEEEEEEEEETTEEEEEEEEEEES-EEEETHHHHHS-GGGTTTS--BGGGGG---STT---SSPPTTPPP--SGGGEEE--EEEEEEEEEEEEPPHHHHHHTT-SEEEEEEEEES--EEE---SS-S---SSEESS----EEEEEEEEEEE-